Protein 7P6L (pdb70)

Sequence (1832 aa):
ETVPIPGPPGLPLVGNALAFDSELPLRTFQEFAEEYGEIYRLTLPTGTTLVVSSQALVHELCDDKRFKKPVAAALAEVRNGVNDGLFTAREEEPNWGIAHRILMPAFGPASIQGMFTEMHEIASQLALKWARHGPDTPIFVTDDFTRLTLDTLALCTMNFRFNSYYHDELHPFINAMGNFLTESGARAMRPAITSIFHQAANRKYWEDIEVLRKTAQGVLDTRRKHPTNRKDLLSAMLDGVDAKTGQKLSDSSIIDNLITFLIAGHETTSGLLSFAFYLLIKHQDAYRKAQEEVDRVIGKGPIKVEHIKKLPYIAAVLRETLRLCPTIPIINRAAKQDEVIGGKYAVAKDQRLALLLAQSHLDPAVYGETAKQFIPERMLDENFERLNREYPDCWKPFGTGMRACIGRPFAWQEAVLVMAMLLQNFDFVLHDPYYELHYKQTLTTKPKDFYMRAILRDETVPIPGPPGLPLVGNALAFDSELPLRTFQEFAEEYGEIYRLTLPTGTTLVVSSQALVHELCDDKRFKKPVAAALAEVRNGVNDGLFTAREEEPNWGIAHRILMPAFGPASIQGMFTEMHEIASQLALKWARHGPDTPIFVTDDFTRLTLDTLALCTMNFRFNSYYHDELHPFINAMGNFLTESGARAMRPAITSIFHQAANRKYWEDIEVLRKTAQGVLDTRRKHPTNRKDLLSAMLDGVDAKTGQKLSDSSIIDNLITFLIAGHETTSGLLSFAFYLLIKHQDAYRKAQEEVDRVIGKGPIKVEHIKKLPYIAAVLRETLRLCPTIPIINRAAKQDEVIGGKYAVAKDQRLALLLAQSHLDPAVYGETAKQFIPERMLDENFERLNREYPDCWKPFGTGMRACIGRPFAWQEAVLVMAMLLQNFDFVLHDPYYELHYKQTLTTKPKDFYMRAILRDETVPIPGPPGLPLVGNALAFDSELPLRTFQEFAEEYGEIYRLTLPTGTTLVVSSQALVHELCDDKRFKKPVAAALAEVRNGVNDGLFTAREEEPNWGIAHRILMPAFGPASIQGMFTEMHEIASQLALKWARHGPDTPIFVTDDFTRLTLDTLALCTMNFRFNSYYHDELHPFINAMGNFLTESGARAMRPAITSIFHQAANRKYWEDIEVLRKTAQGVLDTRRKHPTNRKDLLSAMLDGVDAKTGQKLSDSSIIDNLITFLIAGHETTSGLLSFAFYLLIKHQDAYRKAQEEVDRVIGKGPIKVEHIKKLPYIAAVLRETLRLCPTIPIINRAAKQDEVIGGKYAVAKDQRLALLLAQSHLDPAVYGETAKQFIPERMLDENFERLNREYPDCWKPFGTGMRACIGRPFAWQEAVLVMAMLLQNFDFVLHDPYYELHYKQTLTTKPKDFYMRAILRDETVPIPGPPGLPLVGNALAFDSELPLRTFQEFAEEYGEIYRLTLPTGTTLVVSSQALVHELCDDKRFKKPVAAALAEVRNGVNDGLFTAREEEPNWGIAHRILMPAFGPASIQGMFTEMHEIASQLALKWARHGPDTPIFVTDDFTRLTLDTLALCTMNFRFNSYYHDELHPFINAMGNFLTESGARAMRPAITSIFHQAANRKYWEDIEVLRKTAQGVLDTRRKHPTNRKDLLSAMLDGVDAKTGQKLSDSSIIDNLITFLIAGHETTSGLLSFAFYLLIKHQDAYRKAQEEVDRVIGKGPIKVEHIKKLPYIAAVLRETLRLCPTIPIINRAAKQDEVIGGKYAVAKDQRLALLLAQSHLDPAVYGETAKQFIPERMLDENFERLNREYPDCWKPFGTGMRACIGRPFAWQEAVLVMAMLLQNFDFVLHDPYYELHYKQTLTTKPKDFYMRAILRD

Secondary structure (DSSP, 8-state):
-PPPP-----BTTTBTGGGS-SS-HHHHHHHHHHHH-SEEEEEETTEEEEEE-SHHHHHHHT-TTTEE----HHHHHHHHHHTTSTTT--TTSHHHHHHHHHHGGGGSHHHHHHTHHHHHHHHHHHHHHHHHH-TTSPEEHHHHHHHHHHHHHHHHHH-----GGG-SSPPHHHHHHHHHHHHHHHHHHS-HHHHTT-HHHHHHHHHHHHHHHHHHHHHHHHHHHS--S---HHHHHHH---TTT-----HHHHHHHHHHHHHHTTHHHHHHHHHHHHHHHH-HHHHHHHHHHHHHHTTTS---GGGGGG-HHHHHHHHHHHHH--SS-EEEEEESSSEEETTTEEE-BT-EEEEEHHHHTT-HHHHGGGTTS--GGGGSHHHHHHHHHHSTTS--TT--GGGS-TTHHHHHHHHHHHHHHHHHHEEEEESSTT----EEEESEEEESS-EEEEEE--/-PPPP-----BTTTBTGGGS-SS-HHHHHHHHHHHH-SEEEEEETTEEEEEE-SHHHHHHHT-TTTEE----HHHHHHHHHHTTSTTT--TTSHHHHHHHHHHGGGGSHHHHHHTHHHHHHHHHHHHHHHHHH-TTSPEEHHHHHHHHHHHHHHHHHH-----GGG-SSPPHHHHHHHHHHHHHHHHHH--GGGGGG-HHHHHHHHHHHHHHHHHHHHHHHHHHHS--SS--HHHHHHH---TTT-----HHHHHHHHHHHHHHTTHHHHHHHHHHHHHHHH-HHHHHHHHHHHHHHTTTS---GGGGGG-HHHHHHHHHHHHH--SS-EEEEEESSSEEETTTEEE-BT-EEEEEHHHHTT-HHHH-TTTTS--GGGGSHHHHHHHHHHSTTS--TT--GGGS-TTHHHHHHHHHHHHHHHHHHEEEEESSTT----EEEESEEEESS-EEEEEE--/-PPPP-----BTTTBTGGGG-SS-HHHHHHHHHHHH-SEEEEEETTEEEEEE-SHHHHHHHT-TTTEE----HHHHHHHHHHTTSTTT--TTSHHHHHHHHHHGGGGSHHHHHHTHHHHHHHHHHHHHHHHHH-TTSPEEHHHHHHHHHHHHHHHHHH-----GGG-SSPPHHHHHHHHHHHHHHHHHH-SS--TTS-HHHHHHHHHHHHHHHHHHHHHHHHHHHS--S---HHHHHHH---TTT-----HHHHHHHHHHHHHHTTHHHHHHHHHHHHHHHH-HHHHHHHHHHHHHHTTTS---GGGGGG-HHHHHHHHHHHHH--SS-EEEEEESSSEEETTTEEE-BT-EEEEEHHHHTT-HHHHGGGTTS--GGGGSHHHHHHHHHHSTTS--TT--GGGS-TTHHHHHHHHHHHHHHHHHHEEEEESSTT----EEEESEEEESS-EEEEEE--/-PPPP-----BTTTBTGGGS-SS-HHHHHHHHHHHH-SEEEEEETTEEEEEE-SHHHHHHHT-TTTEE----HHHHHHHHHHTTSTTT--TTSHHHHHHHHHHGGGGSHHHHHHTHHHHHHHHHHHHHHHHHH-TTSPEEHHHHHHHHHHHHHHHHHH-----GGG-SSPPHHHHHHHHHHHHHHHHHHS-GGGGGGGHHHHHHHHHHHHHHHHHHHHHHHHHHHS--S---HHHHHHH---TTT-----HHHHHHHHHHHHHHTTHHHHHHHHHHHHHHHH-HHHHHHHHHHHHHHTTTS---GGGGGG-HHHHHHHHHHHHH--SS-EEEEEESSSEEETTTEEE-BT-EEEEEHHHHTT-HHHHGGGTTS--GGGGSHHHHHHHHHHSTTS--TT--GGGS-TTHHHHHHHHHHHHHHHHHHEEEEESSTT----EEEESEEEESS-EEEEEE--

Organism: Thermothelomyces thermophilus (strain ATCC 42464 / BCRC 31852 / DSM 1799) (NCBI:txid573729)

InterPro domains:
  IPR001128 Cytochrome P450 [PF00067] (12-442)
  IPR001128 Cytochrome P450 [PR00385] (270-287)
  IPR001128 Cytochrome P450 [PR00385] (322-333)
  IPR001128 Cytochrome P450 [PR00385] (402-411)
  IPR001128 Cytochrome P450 [PR00385] (411-422)
  IPR001433 Oxidoreductase FAD/NAD(P)-binding [PF00175] (932-1042)
  IPR002401 Cytochrome P450, E-class, group I [PR00463] (39-58)
  IPR002401 Cytochrome P450, E-class, group I [PR00463] (259-276)
  IPR002401 Cytochrome P450, E-class, group I [PR00463] (279-305)
  IPR002401 Cytochrome P450, E-class, group I [PR00463] (321-339)
  IPR002401 Cytochrome P450, E-class, group I [PR00463] (401-411)
  IPR002401 Cytochrome P450, E-class, group I [PR00463] (411-434)
  IPR003097 Sulfite reductase [NADPH] flavoprotein alpha-component-like, FAD-binding [PF00667] (712-895)
  IPR008254 Flavodoxin/nitric oxide synthase [PF00258] (510-644)
  IPR008254 Flavodoxin/nitric oxide synthase [PS50902] (508-649)
  IPR017927 FAD-binding domain, ferredoxin reductase-type [PS51384] (689-919)
  IPR017938 Riboflavin synthase-like beta-barrel [SSF63380] (672-913)
  IPR017972 Cytochrome P450, conserved site [PS00086] (404-413)
  IPR023173 NADPH-cytochrome p450 reductase, FAD-binding, alpha-helical domain superfamily [G3DSA:1.20.990.10] (733-852)
  IPR023206 Bifunctional cytochrome P450/NADPH--cytochrome P450 reductase [PIRSF000209] (6-1080)

Foldseek 3Di:
DADDAAADAQDPQQWCLVQADLFCSLVSLVVRCVVRHQWHWTQFQQGIEIEGQALQQLQVLLPPVWKDFACAALSCLLCVQQPCACQRNGPPRVNVVFLCQLQLVCLPPVNLLVLLVLLLVLLVLLVCLQVVVAFLDKDPLLLSLLQSQLQSLCCSALVDGPVQSVDPDGDLLVVLLLLLLSVSNVVSSDGPVRPVVCVVSVVSNVVSSVSLLVVLVVSLVCCVVPPDPDDHSLCSQVPNADPVPRDGDDVSNSSSNSSVCSCVRRQQLSQLLQQLVVQCQVVVVLVVVQLVQLCVQVNLHDDHLVCLVVRQSLVLSSQLSCLQALQLQWGWMFTCAFDAGPNHHTGHGRHTYIHRSNRLSQNCVQQNPCSNPRDSVCCGPVNVVVSCVVRNPSGQSQHHDSSGHSCVSNSSSSSSSSSSVLSNFWDKHWPDNPDDFDWGCSSGIHTDPTIMGTHTDD/DFDDAAADAQDPLAWCLVQADLFCSLVSLVVRCVVRHQWHWTQFQQGIEIEGQALQQLQVLLPPVWKDFACGALSCLLCVQQPCACQRNGPPPVNVVFLCQLQLVCLPPVNLLVLLVLLLVLLVLLLCLQVVVAFLDKDPLLLSLLQSQLQSLCCSALVDGPVQSVDPDGDLLVVLLLLLLSVSNVVRSPRPVCVVVCVVSVVSNVVSSVSLLVVLVVSLVCCVVPPDPDDHSLCSQVPNADPVPRDHDDVSNSSSNSSVCSCVRRNQLSQLLQQLVVQCQVVVVLVVVQLVQLCVQVNLHDDHLVCLVVRQSLVLSSQLSCLQALQLQWGWMFTCAFDAGPNHHTGHGSHTYIHRSNRLSLNCVQQNPCSNPRDSVCCGPVNVVVSCVVRNPSGQSQHHDSSGHSCVSSSSSSSSSSSSVQSNFWDKHWSDVPDDFDWGDSSGIHTDPTIMGTHTDD/DFDDAAFDAQDPLAWCLCLCVDLCSLVSLVVRCVVRHQWHWTQFQQGIEIEGQALQQLVVLLPPVWKDFLCTALSCLLCVQQPCACQRNDPPPVNVVFLLQLQLVCLPPVNLLVLLVLLLVLLVLLVCLQVVVAFLDWDPLLLSQLQSQLQSLCCSALVDGPVQSVDPDGPLLVVLLLLLLQVSNVCRSPRPNVCVVVVVSVVSNVVSSVVLLVVLVVSLVVCVVPPDPDDHSLCSQVPPADPPPRDGDDVSNSSSHSSVCSCVRRNQLSQLLQQLVVQCQVVVVLVVVQLVLLCVQQNLHDDHLVCLVVRQSLVLSSQLSCLQALQLQWGWMFTCAFDAGPNHHTGHGRHIYIHRSNNLSLHCVQQNPCSNPRDSVCCGPVNVVVSCVVRNPSGQSQHHDSSGHSCVSSSSSSSSSSSSVLSNFWDKHWSPNPDDFDWRCSSGIHTDPTIMGTHTDD/DFDDAAADAQDPLAWCLVQADLFCSLVSLVVRCVVRHQWHWTQFQQGIEIEGQALQQLQVLLPPVWKDFAQGALSCLLCVQQPCACQRNGPPPVNVVFLCQLQLVCLPPVNLLVLLVLLLVLLVLLVCLQVVVAFLDKDQLLLSQLQSQLQSLCCSALVDGPVQSVDPDGDLLVVLLLLLLSVSNVVRSPRPVCVVVCVVSVVSNVVSSVVLLVVLVVSLVVCVVPPDPDDHSLCSQVPNADPVVRDGQDVSNSSSHSSVCSCVRRNQLSQLLQQLVVQCQVVVVLVVVQLVQLCVQVNLHDDHLVCLVVRQSLVLSSQLSCLQALQLQWGWMATCAFDQGPNRHTGHGSHIYIHRSNNLSLHCVQQNPCSNPRDSVCCGPVNVVVSCVVSNPSGQSQHHDSSGNSCVSSSSSSSSSSSSVLSNFWDKHWSDVPDDFDWGCSSGIHTDSTIMGTHTDD

Structure (mmCIF, N/CA/C/O backbone):
data_7P6L
#
_entry.id   7P6L
#
_cell.length_a   171.490
_cell.length_b   171.490
_cell.length_c   175.647
_cell.angle_alpha   90.000
_cell.angle_beta   90.000
_cell.angle_gamma   90.000
#
_symmetry.space_group_name_H-M   'P 42 21 2'
#
loop_
_entity.id
_entity.type
_entity.pdbx_description
1 polymer 'Bifunctional cytochrome P450/NADPH--P450 reductase'
2 non-polymer 'PROTOPORPHYRIN IX CONTAINING FE'
3 non-polymer 'LAURIC ACID'
4 water water
#
loop_
_atom_site.group_PDB
_atom_site.id
_atom_site.type_symbol
_atom_site.label_atom_id
_atom_site.label_alt_id
_atom_site.label_comp_id
_atom_site.label_asym_id
_atom_site.label_entity_id
_atom_site.label_seq_id
_atom_site.pdbx_PDB_ins_code
_atom_site.Cartn_x
_atom_site.Cartn_y
_atom_site.Cartn_z
_atom_site.occupancy
_atom_site.B_iso_or_equiv
_atom_site.auth_seq_id
_atom_site.auth_comp_id
_atom_site.auth_asym_id
_atom_site.auth_atom_id
_atom_site.pdbx_PDB_model_num
ATOM 1 N N . GLU A 1 7 ? -8.304 -68.289 40.268 1.00 145.72 7 GLU B N 1
ATOM 2 C CA . GLU A 1 7 ? -8.529 -68.132 38.798 1.00 145.83 7 GLU B CA 1
ATOM 3 C C . GLU A 1 7 ? -7.184 -68.209 38.025 1.00 143.83 7 GLU B C 1
ATOM 4 O O . GLU A 1 7 ? -7.070 -69.157 37.187 1.00 136.07 7 GLU B O 1
ATOM 10 N N . THR A 1 8 ? -6.225 -67.284 38.227 1.00 136.67 8 THR B N 1
ATOM 11 C CA . THR A 1 8 ? -5.217 -66.934 37.181 1.00 125.01 8 THR B CA 1
ATOM 12 C C . THR A 1 8 ? -3.967 -67.835 37.245 1.00 119.31 8 THR B C 1
ATOM 13 O O . THR A 1 8 ? -3.441 -68.071 38.318 1.00 122.25 8 THR B O 1
ATOM 17 N N . VAL A 1 9 ? -3.561 -68.326 36.068 1.00 119.90 9 VAL B N 1
ATOM 18 C CA . VAL A 1 9 ? -2.366 -69.162 35.722 1.00 121.74 9 VAL B CA 1
ATOM 19 C C . VAL A 1 9 ? -1.193 -68.245 35.366 1.00 112.79 9 VAL B C 1
ATOM 20 O O . VAL A 1 9 ? -1.380 -67.277 34.619 1.00 108.04 9 VAL B O 1
ATOM 24 N N . PRO A 1 10 ? 0.068 -68.541 35.778 1.00 106.81 10 PRO B N 1
ATOM 25 C CA . PRO A 1 10 ? 1.198 -67.681 35.429 1.00 102.66 10 PRO B CA 1
ATOM 26 C C . PRO A 1 10 ? 1.521 -67.795 33.931 1.00 101.71 10 PRO B C 1
ATOM 27 O O . PRO A 1 10 ? 1.503 -68.902 33.376 1.00 103.21 10 PRO B O 1
ATOM 31 N N . ILE A 1 11 ? 1.813 -66.648 33.324 1.00 96.25 11 ILE B N 1
ATOM 32 C CA . ILE A 1 11 ? 2.201 -66.495 31.891 1.00 92.09 11 ILE B CA 1
ATOM 33 C C . ILE A 1 11 ? 3.666 -66.889 31.710 1.00 88.07 11 ILE B C 1
ATOM 34 O O . ILE A 1 11 ? 4.531 -66.240 32.275 1.00 86.14 11 ILE B O 1
ATOM 39 N N . PRO A 1 12 ? 4.026 -67.877 30.855 1.00 88.86 12 PRO B N 1
ATOM 40 C CA . PRO A 1 12 ? 5.434 -68.234 30.677 1.00 88.63 12 PRO B CA 1
ATOM 41 C C . PRO A 1 12 ? 6.182 -67.179 29.830 1.00 89.47 12 PRO B C 1
ATOM 42 O O . PRO A 1 12 ? 5.596 -66.175 29.396 1.00 88.45 12 PRO B O 1
ATOM 46 N N . GLY A 1 13 ? 7.477 -67.405 29.600 1.00 88.43 13 GLY B N 1
ATOM 47 C CA . GLY A 1 13 ? 8.299 -66.476 28.801 1.00 87.80 13 GLY B CA 1
ATOM 48 C C . GLY A 1 13 ? 9.771 -66.826 28.907 1.00 87.42 13 GLY B C 1
ATOM 49 O O . GLY A 1 13 ? 10.178 -67.494 29.852 1.00 90.95 13 GLY B O 1
ATOM 50 N N . PRO A 1 14 ? 10.614 -66.367 27.954 1.00 87.73 14 PRO B N 1
ATOM 51 C CA . PRO A 1 14 ? 12.054 -66.605 28.020 1.00 89.76 14 PRO B CA 1
ATOM 52 C C . PRO A 1 14 ? 12.598 -65.896 29.252 1.00 92.43 14 PRO B C 1
ATOM 53 O O . PRO A 1 14 ? 12.164 -64.785 29.567 1.00 90.87 14 PRO B O 1
ATOM 57 N N . PRO A 1 15 ? 13.524 -66.525 30.007 1.00 95.53 15 PRO B N 1
ATOM 58 C CA . PRO A 1 15 ? 14.063 -65.890 31.201 1.00 96.89 15 PRO B CA 1
ATOM 59 C C . PRO A 1 15 ? 14.858 -64.659 30.736 1.00 94.99 15 PRO B C 1
ATOM 60 O O . PRO A 1 15 ? 15.548 -64.734 29.698 1.00 95.62 15 PRO B O 1
ATOM 64 N N . GLY A 1 16 ? 14.699 -63.546 31.455 1.00 95.07 16 GLY B N 1
ATOM 65 C CA . GLY A 1 16 ? 15.383 -62.271 31.158 1.00 99.14 16 GLY B CA 1
ATOM 66 C C . GLY A 1 16 ? 16.798 -62.267 31.715 1.00 100.73 16 GLY B C 1
ATOM 67 O O . GLY A 1 16 ? 17.240 -63.299 32.276 1.00 103.71 16 GLY B O 1
ATOM 68 N N . LEU A 1 17 ? 17.507 -61.153 31.560 1.00 100.15 17 LEU B N 1
ATOM 69 C CA . LEU A 1 17 ? 18.792 -60.914 32.263 1.00 97.73 17 LEU B CA 1
ATOM 70 C C . LEU A 1 17 ? 18.622 -59.647 33.086 1.00 94.67 17 LEU B C 1
ATOM 71 O O . LEU A 1 17 ? 17.741 -58.822 32.827 1.00 89.75 17 LEU B O 1
ATOM 76 N N . PRO A 1 18 ? 19.459 -59.464 34.129 1.00 97.63 18 PRO B N 1
ATOM 77 C CA . PRO A 1 18 ? 19.497 -58.206 34.865 1.00 96.73 18 PRO B CA 1
ATOM 78 C C . PRO A 1 18 ? 19.739 -57.067 33.863 1.00 96.86 18 PRO B C 1
ATOM 79 O O . PRO A 1 18 ? 20.461 -57.283 32.909 1.00 93.23 18 PRO B O 1
ATOM 83 N N . LEU A 1 19 ? 19.070 -55.928 34.057 1.00 94.39 19 LEU B N 1
ATOM 84 C CA . LEU A 1 19 ? 19.357 -54.654 33.354 1.00 91.67 19 LEU B CA 1
ATOM 85 C C . LEU A 1 19 ? 18.798 -54.647 31.928 1.00 88.76 19 LEU B C 1
ATOM 86 O O . LEU A 1 19 ? 18.483 -53.558 31.434 1.00 92.47 19 LEU B O 1
ATOM 91 N N . VAL A 1 20 ? 18.706 -55.787 31.255 1.00 86.72 20 VAL B N 1
ATOM 92 C CA . VAL A 1 20 ? 18.349 -55.809 29.806 1.00 83.28 20 VAL B CA 1
ATOM 93 C C . VAL A 1 20 ? 17.082 -56.628 29.568 1.00 83.08 20 VAL B C 1
ATOM 94 O O . VAL A 1 20 ? 16.542 -56.504 28.448 1.00 89.32 20 VAL B O 1
ATOM 98 N N . GLY A 1 21 ? 16.621 -57.431 30.526 1.00 80.64 21 GLY B N 1
ATOM 99 C CA . GLY A 1 21 ? 15.444 -58.287 30.322 1.00 83.36 21 GLY B CA 1
ATOM 100 C C . GLY A 1 21 ? 15.663 -59.192 29.122 1.00 85.62 21 GLY B C 1
ATOM 101 O O . GLY A 1 21 ? 16.710 -59.840 29.081 1.00 91.04 21 GLY B O 1
ATOM 102 N N . ASN A 1 22 ? 14.741 -59.213 28.168 1.00 82.74 22 ASN B N 1
ATOM 103 C CA . ASN A 1 22 ? 14.888 -60.058 26.962 1.00 84.49 22 ASN B CA 1
ATOM 104 C C . ASN A 1 22 ? 15.199 -59.172 25.766 1.00 84.55 22 ASN B C 1
ATOM 105 O O . ASN A 1 22 ? 14.989 -59.627 24.657 1.00 79.44 22 ASN B O 1
ATOM 110 N N . ALA A 1 23 ? 15.581 -57.916 25.969 1.00 89.21 23 ALA B N 1
ATOM 111 C CA . ALA A 1 23 ? 15.691 -56.918 24.869 1.00 85.95 23 ALA B CA 1
ATOM 112 C C . ALA A 1 23 ? 16.726 -57.422 23.845 1.00 84.74 23 ALA B C 1
ATOM 113 O O . ALA A 1 23 ? 16.475 -57.452 22.657 1.00 86.91 23 ALA B O 1
ATOM 115 N N . LEU A 1 24 ? 17.860 -57.908 24.316 1.00 89.43 24 LEU B N 1
ATOM 116 C CA . LEU A 1 24 ? 19.023 -58.262 23.459 1.00 88.70 24 LEU B CA 1
ATOM 117 C C . LEU A 1 24 ? 18.798 -59.596 22.718 1.00 85.59 24 LEU B C 1
ATOM 118 O O . LEU A 1 24 ? 19.619 -59.917 21.858 1.00 88.52 24 LEU B O 1
ATOM 123 N N . ALA A 1 25 ? 17.724 -60.340 22.978 1.00 79.38 25 ALA B N 1
ATOM 124 C CA . ALA A 1 25 ? 17.311 -61.524 22.187 1.00 76.92 25 ALA B CA 1
ATOM 125 C C . ALA A 1 25 ? 16.819 -61.118 20.785 1.00 77.38 25 ALA B C 1
ATOM 126 O O . ALA A 1 25 ? 16.761 -62.017 19.899 1.00 72.03 25 ALA B O 1
ATOM 128 N N . PHE A 1 26 ? 16.429 -59.858 20.573 1.00 78.68 26 PHE B N 1
ATOM 129 C CA . PHE A 1 26 ? 15.790 -59.437 19.305 1.00 77.37 26 PHE B CA 1
ATOM 130 C C . PHE A 1 26 ? 16.877 -59.242 18.244 1.00 83.02 26 PHE B C 1
ATOM 131 O O . PHE A 1 26 ? 17.898 -58.537 18.505 1.00 83.08 26 PHE B O 1
ATOM 139 N N . ASP A 1 27 ? 16.694 -59.932 17.102 1.00 87.25 27 ASP B N 1
ATOM 140 C CA . ASP A 1 27 ? 17.509 -59.768 15.868 1.00 88.07 27 ASP B CA 1
ATOM 141 C C . ASP A 1 27 ? 17.298 -58.315 15.430 1.00 89.13 27 ASP B C 1
ATOM 142 O O . ASP A 1 27 ? 16.125 -57.925 15.231 1.00 92.37 27 ASP B O 1
ATOM 147 N N . SER A 1 28 ? 18.361 -57.507 15.370 1.00 90.53 28 SER B N 1
ATOM 148 C CA . SER A 1 28 ? 18.286 -56.077 14.977 1.00 95.76 28 SER B CA 1
ATOM 149 C C . SER A 1 28 ? 17.495 -55.901 13.663 1.00 92.20 28 SER B C 1
ATOM 150 O O . SER A 1 28 ? 16.656 -54.946 13.579 1.00 94.34 28 SER B O 1
ATOM 153 N N . GLU A 1 29 ? 17.734 -56.812 12.704 1.00 86.13 29 GLU B N 1
ATOM 154 C CA . GLU A 1 29 ? 17.261 -56.696 11.286 1.00 90.02 29 GLU B CA 1
ATOM 155 C C . GLU A 1 29 ? 15.900 -57.366 11.075 1.00 81.47 29 GLU B C 1
ATOM 156 O O . GLU A 1 29 ? 15.211 -56.957 10.150 1.00 82.78 29 GLU B O 1
ATOM 162 N N . LEU A 1 30 ? 15.563 -58.388 11.851 1.00 85.01 30 LEU B N 1
ATOM 163 C CA . LEU A 1 30 ? 14.267 -59.082 11.681 1.00 80.90 30 LEU B CA 1
ATOM 164 C C . LEU A 1 30 ? 13.674 -59.429 13.034 1.00 75.77 30 LEU B C 1
ATOM 165 O O . LEU A 1 30 ? 13.489 -60.592 13.340 1.00 73.59 30 LEU B O 1
ATOM 170 N N . PRO A 1 31 ? 13.310 -58.434 13.857 1.00 76.35 31 PRO B N 1
ATOM 171 C CA . PRO A 1 31 ? 12.714 -58.696 15.169 1.00 83.08 31 PRO B CA 1
ATOM 172 C C . PRO A 1 31 ? 11.449 -59.570 15.109 1.00 80.22 31 PRO B C 1
ATOM 173 O O . PRO A 1 31 ? 11.163 -60.260 16.087 1.00 81.79 31 PRO B O 1
ATOM 177 N N . LEU A 1 32 ? 10.731 -59.572 13.985 1.00 74.51 32 LEU B N 1
ATOM 178 C CA . LEU A 1 32 ? 9.501 -60.399 13.863 1.00 71.21 32 LEU B CA 1
ATOM 179 C C . LEU A 1 32 ? 9.834 -61.873 14.098 1.00 67.99 32 LEU B C 1
ATOM 180 O O . LEU A 1 32 ? 9.033 -62.553 14.747 1.00 66.11 32 LEU B O 1
ATOM 185 N N . ARG A 1 33 ? 10.969 -62.346 13.578 1.00 70.10 33 ARG B N 1
ATOM 186 C CA . ARG A 1 33 ? 11.449 -63.750 13.737 1.00 71.94 33 ARG B CA 1
ATOM 187 C C . ARG A 1 33 ? 11.502 -64.072 15.237 1.00 73.83 33 ARG B C 1
ATOM 188 O O . ARG A 1 33 ? 10.987 -65.119 15.642 1.00 72.89 33 ARG B O 1
ATOM 196 N N . THR A 1 34 ? 12.125 -63.197 16.037 1.00 72.24 34 THR B N 1
ATOM 197 C CA . THR A 1 34 ? 12.333 -63.432 17.479 1.00 72.69 34 THR B CA 1
ATOM 198 C C . THR A 1 34 ? 10.944 -63.614 18.089 1.00 68.54 34 THR B C 1
ATOM 199 O O . THR A 1 34 ? 10.742 -64.627 18.803 1.00 67.96 34 THR B O 1
ATOM 203 N N . PHE A 1 35 ? 10.013 -62.709 17.767 1.00 65.47 35 PHE B N 1
ATOM 204 C CA . PHE A 1 35 ? 8.632 -62.716 18.299 1.00 69.63 35 PHE B CA 1
ATOM 205 C C . PHE A 1 35 ? 8.000 -64.079 18.004 1.00 75.58 35 PHE B C 1
ATOM 206 O O . PHE A 1 35 ? 7.374 -64.665 18.903 1.00 79.44 35 PHE B O 1
ATOM 214 N N . GLN A 1 36 ? 8.166 -64.590 16.776 1.00 80.15 36 GLN B N 1
ATOM 215 C CA . GLN A 1 36 ? 7.450 -65.813 16.315 1.00 74.90 36 GLN B CA 1
ATOM 216 C C . GLN A 1 36 ? 8.139 -67.072 16.848 1.00 74.47 36 GLN B C 1
ATOM 217 O O . GLN A 1 36 ? 7.420 -68.039 17.094 1.00 76.83 36 GLN B O 1
ATOM 223 N N . GLU A 1 37 ? 9.464 -67.068 17.028 1.00 70.72 37 GLU B N 1
ATOM 224 C CA . GLU A 1 37 ? 10.182 -68.226 17.603 1.00 74.52 37 GLU B CA 1
ATOM 225 C C . GLU A 1 37 ? 9.749 -68.395 19.070 1.00 78.48 37 GLU B C 1
ATOM 226 O O . GLU A 1 37 ? 9.519 -69.528 19.489 1.00 80.70 37 GLU B O 1
ATOM 232 N N . PHE A 1 38 ? 9.642 -67.301 19.824 1.00 78.05 38 PHE B N 1
ATOM 233 C CA . PHE A 1 38 ? 9.153 -67.317 21.223 1.00 82.76 38 PHE B CA 1
ATOM 234 C C . PHE A 1 38 ? 7.707 -67.823 21.247 1.00 85.53 38 PHE B C 1
ATOM 235 O O . PHE A 1 38 ? 7.379 -68.565 22.176 1.00 82.87 38 PHE B O 1
ATOM 243 N N . ALA A 1 39 ? 6.885 -67.480 20.247 1.00 85.62 39 ALA B N 1
ATOM 244 C CA . ALA A 1 39 ? 5.467 -67.915 20.159 1.00 82.45 39 ALA B CA 1
ATOM 245 C C . ALA A 1 39 ? 5.409 -69.415 19.874 1.00 78.42 39 ALA B C 1
ATOM 246 O O . ALA A 1 39 ? 4.516 -70.077 20.389 1.00 80.26 39 ALA B O 1
ATOM 248 N N . GLU A 1 40 ? 6.318 -69.922 19.056 1.00 81.84 40 GLU B N 1
ATOM 249 C CA . GLU A 1 40 ? 6.440 -71.373 18.749 1.00 82.12 40 GLU B CA 1
ATOM 250 C C . GLU A 1 40 ? 6.818 -72.069 20.054 1.00 79.87 40 GLU B C 1
ATOM 251 O O . GLU A 1 40 ? 6.303 -73.155 20.297 1.00 80.39 40 GLU B O 1
ATOM 257 N N . GLU A 1 41 ? 7.655 -71.444 20.876 1.00 80.97 41 GLU B N 1
ATOM 258 C CA . GLU A 1 41 ? 8.262 -72.119 22.041 1.00 87.52 41 GLU B CA 1
ATOM 259 C C . GLU A 1 41 ? 7.327 -72.088 23.256 1.00 81.48 41 GLU B C 1
ATOM 260 O O . GLU A 1 41 ? 7.302 -73.095 23.922 1.00 82.83 41 GLU B O 1
ATOM 266 N N . TYR A 1 42 ? 6.580 -71.010 23.519 1.00 76.44 42 TYR B N 1
ATOM 267 C CA . TYR A 1 42 ? 5.817 -70.819 24.783 1.00 82.91 42 TYR B CA 1
ATOM 268 C C . TYR A 1 42 ? 4.301 -70.829 24.536 1.00 80.77 42 TYR B C 1
ATOM 269 O O . TYR A 1 42 ? 3.549 -70.895 25.541 1.00 83.96 42 TYR B O 1
ATOM 278 N N . GLY A 1 43 ? 3.860 -70.712 23.278 1.00 76.87 43 GLY B N 1
ATOM 279 C CA . GLY A 1 43 ? 2.448 -70.876 22.865 1.00 72.95 43 GLY B CA 1
ATOM 280 C C . GLY A 1 43 ? 1.667 -69.565 22.797 1.00 70.80 43 GLY B C 1
ATOM 281 O O . GLY A 1 43 ? 2.257 -68.487 22.439 1.00 72.02 43 GLY B O 1
ATOM 282 N N . GLU A 1 44 ? 0.379 -69.637 23.141 1.00 70.65 44 GLU B N 1
ATOM 283 C CA . GLU A 1 44 ? -0.630 -68.590 22.834 1.00 76.13 44 GLU B CA 1
ATOM 284 C C . GLU A 1 44 ? -0.305 -67.274 23.546 1.00 81.64 44 GLU B C 1
ATOM 285 O O . GLU A 1 44 ? -0.753 -66.222 23.052 1.00 81.36 44 GLU B O 1
ATOM 291 N N . ILE A 1 45 ? 0.398 -67.308 24.685 1.00 86.09 45 ILE B N 1
ATOM 292 C CA . ILE A 1 45 ? 0.766 -66.059 25.404 1.00 86.27 45 ILE B CA 1
ATOM 293 C C . ILE A 1 45 ? 2.110 -66.278 26.106 1.00 85.90 45 ILE B C 1
ATOM 294 O O . ILE A 1 45 ? 2.331 -67.383 26.650 1.00 83.01 45 ILE B O 1
ATOM 299 N N . TYR A 1 46 ? 2.986 -65.265 26.040 1.00 88.77 46 TYR B N 1
ATOM 300 C CA . TYR A 1 46 ? 4.278 -65.217 26.773 1.00 86.16 46 TYR B CA 1
ATOM 301 C C . TYR A 1 46 ? 4.622 -63.758 27.142 1.00 84.32 46 TYR B C 1
ATOM 302 O O . TYR A 1 46 ? 4.036 -62.796 26.622 1.00 78.31 46 TYR B O 1
ATOM 311 N N . ARG A 1 47 ? 5.537 -63.615 28.098 1.00 85.72 47 ARG B N 1
ATOM 312 C CA . ARG A 1 47 ? 5.959 -62.314 28.679 1.00 84.49 47 ARG B CA 1
ATOM 313 C C . ARG A 1 47 ? 7.328 -61.954 28.087 1.00 78.83 47 ARG B C 1
ATOM 314 O O . ARG A 1 47 ? 8.187 -62.873 27.905 1.00 76.59 47 ARG B O 1
ATOM 322 N N . LEU A 1 48 ? 7.548 -60.669 27.839 1.00 76.37 48 LEU B N 1
ATOM 323 C CA . LEU A 1 48 ? 8.895 -60.100 27.580 1.00 78.20 48 LEU B CA 1
ATOM 324 C C . LEU A 1 48 ? 9.111 -58.928 28.533 1.00 77.97 48 LEU B C 1
ATOM 325 O O . LEU A 1 48 ? 8.154 -58.185 28.753 1.00 79.33 48 LEU B O 1
ATOM 330 N N . THR A 1 49 ? 10.311 -58.810 29.087 1.00 76.32 49 THR B N 1
ATOM 331 C CA . THR A 1 49 ? 10.781 -57.613 29.811 1.00 76.05 49 THR B CA 1
ATOM 332 C C . THR A 1 49 ? 11.563 -56.766 28.801 1.00 77.01 49 THR B C 1
ATOM 333 O O . THR A 1 49 ? 12.674 -57.204 28.397 1.00 75.00 49 THR B O 1
ATOM 337 N N . LEU A 1 50 ? 10.982 -55.651 28.359 1.00 78.92 50 LEU B N 1
ATOM 338 C CA . LEU A 1 50 ? 11.648 -54.747 27.390 1.00 83.64 50 LEU B CA 1
ATOM 339 C C . LEU A 1 50 ? 11.831 -53.393 28.068 1.00 81.49 50 LEU B C 1
ATOM 340 O O . LEU A 1 50 ? 11.389 -53.185 29.175 1.00 81.96 50 LEU B O 1
ATOM 345 N N . PRO A 1 51 ? 12.534 -52.440 27.439 1.00 83.66 51 PRO B N 1
ATOM 346 C CA . PRO A 1 51 ? 12.784 -51.154 28.077 1.00 85.59 51 PRO B CA 1
ATOM 347 C C . PRO A 1 51 ? 11.527 -50.308 28.319 1.00 86.14 51 PRO B C 1
ATOM 348 O O . PRO A 1 51 ? 11.571 -49.529 29.222 1.00 92.44 51 PRO B O 1
ATOM 352 N N . THR A 1 52 ? 10.455 -50.470 27.542 1.00 89.51 52 THR B N 1
ATOM 353 C CA . THR A 1 52 ? 9.217 -49.648 27.677 1.00 90.99 52 THR B CA 1
ATOM 354 C C . THR A 1 52 ? 8.257 -50.279 28.703 1.00 94.08 52 THR B C 1
ATOM 355 O O . THR A 1 52 ? 7.243 -49.661 28.960 1.00 99.06 52 THR B O 1
ATOM 359 N N . GLY A 1 53 ? 8.579 -51.451 29.291 1.00 95.55 53 GLY B N 1
ATOM 360 C CA . GLY A 1 53 ? 7.740 -52.196 30.258 1.00 89.62 53 GLY B CA 1
ATOM 361 C C . GLY A 1 53 ? 7.642 -53.687 29.914 1.00 91.31 53 GLY B C 1
ATOM 362 O O . GLY A 1 53 ? 8.200 -54.126 28.850 1.00 100.77 53 GLY B O 1
ATOM 363 N N . THR A 1 54 ? 6.928 -54.458 30.741 1.00 90.09 54 THR B N 1
ATOM 364 C CA . THR A 1 54 ? 6.566 -55.882 30.490 1.00 88.64 54 THR B CA 1
ATOM 365 C C . THR A 1 54 ? 5.524 -55.959 29.351 1.00 90.40 54 THR B C 1
ATOM 366 O O . THR A 1 54 ? 4.392 -55.485 29.530 1.00 86.06 54 THR B O 1
ATOM 370 N N . THR A 1 55 ? 5.902 -56.550 28.215 1.00 89.70 55 THR B N 1
ATOM 371 C CA . THR A 1 55 ? 5.001 -56.823 27.070 1.00 87.65 55 THR B CA 1
ATOM 372 C C . THR A 1 55 ? 4.441 -58.238 27.205 1.00 86.31 55 THR B C 1
ATOM 373 O O . THR A 1 55 ? 5.193 -59.130 27.621 1.00 87.46 55 THR B O 1
ATOM 377 N N . LEU A 1 56 ? 3.173 -58.428 26.859 1.00 84.61 56 LEU B N 1
ATOM 378 C CA . LEU A 1 56 ? 2.572 -59.781 26.700 1.00 85.88 56 LEU B CA 1
ATOM 379 C C . LEU A 1 56 ? 2.284 -60.029 25.215 1.00 85.62 56 LEU B C 1
ATOM 380 O O . LEU A 1 56 ? 1.657 -59.154 24.545 1.00 77.62 56 LEU B O 1
ATOM 385 N N . VAL A 1 57 ? 2.723 -61.183 24.715 1.00 88.66 57 VAL B N 1
ATOM 386 C CA . VAL A 1 57 ? 2.653 -61.500 23.263 1.00 86.49 57 VAL B CA 1
ATOM 387 C C . VAL A 1 57 ? 1.665 -62.647 23.043 1.00 87.12 57 VAL B C 1
ATOM 388 O O . VAL A 1 57 ? 1.978 -63.822 23.363 1.00 92.63 57 VAL B O 1
ATOM 392 N N . VAL A 1 58 ? 0.552 -62.273 22.420 1.00 85.86 58 VAL B N 1
ATOM 393 C CA . VAL A 1 58 ? -0.632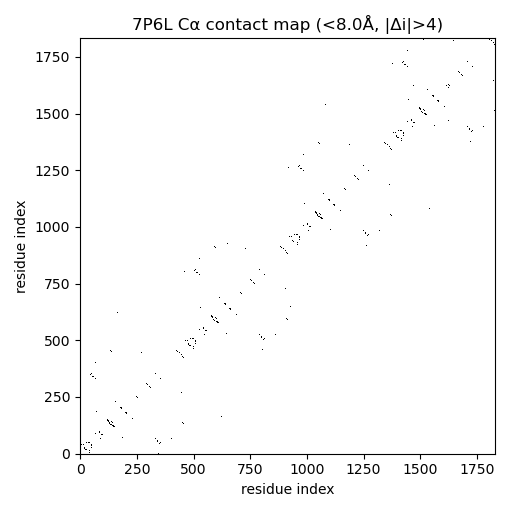 -63.120 22.141 1.00 86.37 58 VAL B CA 1
ATOM 394 C C . VAL A 1 58 ? -0.574 -63.584 20.674 1.00 87.36 58 VAL B C 1
ATOM 395 O O . VAL A 1 58 ? -0.415 -62.727 19.759 1.00 82.55 58 VAL B O 1
ATOM 399 N N . SER A 1 59 ? -0.688 -64.894 20.451 1.00 88.08 59 SER B N 1
ATOM 400 C CA . SER A 1 59 ? -0.369 -65.571 19.170 1.00 86.38 59 SER B CA 1
ATOM 401 C C . SER A 1 59 ? -1.569 -66.414 18.707 1.00 90.58 59 SER B C 1
ATOM 402 O O . SER A 1 59 ? -1.430 -67.061 17.686 1.00 96.54 59 SER B O 1
ATOM 405 N N . SER A 1 60 ? -2.712 -66.402 19.418 1.00 88.45 60 SER B N 1
ATOM 406 C CA . SER A 1 60 ? -3.889 -67.289 19.179 1.00 83.90 60 SER B CA 1
ATOM 407 C C . SER A 1 60 ? -5.143 -66.472 18.827 1.00 82.80 60 SER B C 1
ATOM 408 O O . SER A 1 60 ? -5.315 -65.350 19.348 1.00 79.07 60 SER B O 1
ATOM 411 N N . GLN A 1 61 ? -6.020 -67.041 18.004 1.00 82.50 61 GLN B N 1
ATOM 412 C CA . GLN A 1 61 ? -7.271 -66.382 17.569 1.00 82.99 61 GLN B CA 1
ATOM 413 C C . GLN A 1 61 ? -8.195 -66.177 18.771 1.00 84.05 61 GLN B C 1
ATOM 414 O O . GLN A 1 61 ? -8.855 -65.110 18.819 1.00 88.09 61 GLN B O 1
ATOM 420 N N . ALA A 1 62 ? -8.273 -67.158 19.678 1.00 83.70 62 ALA B N 1
ATOM 421 C CA . ALA A 1 62 ? -9.022 -67.037 20.959 1.00 85.64 62 ALA B CA 1
ATOM 422 C C . ALA A 1 62 ? -8.664 -65.705 21.639 1.00 84.46 62 ALA B C 1
ATOM 423 O O . ALA A 1 62 ? -9.566 -64.886 21.885 1.00 84.66 62 ALA B O 1
ATOM 425 N N . LEU A 1 63 ? -7.381 -65.485 21.912 1.00 80.34 63 LEU B N 1
ATOM 426 C CA . LEU A 1 63 ? -6.928 -64.301 22.682 1.00 81.98 63 LEU B CA 1
ATOM 427 C C . LEU A 1 63 ? -7.040 -63.026 21.830 1.00 81.70 63 LEU B C 1
ATOM 428 O O . LEU A 1 63 ? -7.533 -62.005 22.361 1.00 86.81 63 LEU B O 1
ATOM 433 N N . VAL A 1 64 ? -6.664 -63.075 20.546 1.00 82.72 64 VAL B N 1
ATOM 434 C CA . VAL A 1 64 ? -6.760 -61.898 19.628 1.00 77.69 64 VAL B CA 1
ATOM 435 C C . VAL A 1 64 ? -8.219 -61.421 19.599 1.00 80.22 64 VAL B C 1
ATOM 436 O O . VAL A 1 64 ? -8.438 -60.204 19.624 1.00 77.89 64 VAL B O 1
ATOM 440 N N . HIS A 1 65 ? -9.194 -62.331 19.568 1.00 82.72 65 HIS B N 1
ATOM 441 C CA . HIS A 1 65 ? -10.629 -61.948 19.448 1.00 85.69 65 HIS B CA 1
ATOM 442 C C . HIS A 1 65 ? -11.083 -61.200 20.705 1.00 88.98 65 HIS B C 1
ATOM 443 O O . HIS A 1 65 ? -11.780 -60.176 20.580 1.00 88.83 65 HIS B O 1
ATOM 450 N N . GLU A 1 66 ? -10.738 -61.729 21.878 1.00 91.91 66 GLU B N 1
ATOM 451 C CA . GLU A 1 66 ? -11.080 -61.096 23.178 1.00 90.99 66 GLU B CA 1
ATOM 452 C C . GLU A 1 66 ? -10.507 -59.673 23.169 1.00 87.76 66 GLU B C 1
ATOM 453 O O . GLU A 1 66 ? -11.280 -58.719 23.405 1.00 83.56 66 GLU B O 1
ATOM 459 N N . LEU A 1 67 ? -9.218 -59.557 22.813 1.00 83.06 67 LEU B N 1
ATOM 460 C CA . LEU A 1 67 ? -8.446 -58.292 22.839 1.00 84.56 67 LEU B CA 1
ATOM 461 C C . LEU A 1 67 ? -8.997 -57.290 21.814 1.00 86.92 67 LEU B C 1
ATOM 462 O O . LEU A 1 67 ? -8.684 -56.086 21.975 1.00 86.54 67 LEU B O 1
ATOM 467 N N . CYS A 1 68 ? -9.828 -57.728 20.854 1.00 84.60 68 CYS B N 1
ATOM 468 C CA . CYS A 1 68 ? -10.461 -56.838 19.838 1.00 86.75 68 CYS B CA 1
ATOM 469 C C . CYS A 1 68 ? -11.766 -56.235 20.361 1.00 85.81 68 CYS B C 1
ATOM 470 O O . CYS A 1 68 ? -12.446 -55.569 19.562 1.00 82.40 68 CYS B O 1
ATOM 473 N N . ASP A 1 69 ? -12.038 -56.370 21.664 1.00 91.48 69 ASP B N 1
ATOM 474 C CA . ASP A 1 69 ? -13.224 -55.796 22.362 1.00 91.21 69 ASP B CA 1
ATOM 475 C C . ASP A 1 69 ? -12.885 -54.342 22.740 1.00 89.90 69 ASP B C 1
ATOM 476 O O . ASP A 1 69 ? -12.120 -54.128 23.718 1.00 98.81 69 ASP B O 1
ATOM 481 N N . ASP A 1 70 ? -13.404 -53.377 21.982 1.00 88.85 70 ASP B N 1
ATOM 482 C CA . ASP A 1 70 ? -13.135 -51.933 22.198 1.00 91.71 70 ASP B CA 1
ATOM 483 C C . ASP A 1 70 ? -13.689 -51.511 23.570 1.00 102.34 70 ASP B C 1
ATOM 484 O O . ASP A 1 70 ? -13.224 -50.477 24.096 1.00 110.22 70 ASP B O 1
ATOM 489 N N . LYS A 1 71 ? -14.614 -52.269 24.172 1.00 105.17 71 LYS B N 1
ATOM 490 C CA . LYS A 1 71 ? -15.194 -51.880 25.487 1.00 106.95 71 LYS B CA 1
ATOM 491 C C . LYS A 1 71 ? -14.147 -52.111 26.580 1.00 101.22 71 LYS B C 1
ATOM 492 O O . LYS A 1 71 ? -14.065 -51.251 27.455 1.00 96.54 71 LYS B O 1
ATOM 498 N N . ARG A 1 72 ? -13.302 -53.141 26.448 1.00 97.91 72 ARG B N 1
ATOM 499 C CA . ARG A 1 72 ? -12.294 -53.553 27.468 1.00 95.42 72 ARG B CA 1
ATOM 500 C C . ARG A 1 72 ? -10.864 -53.140 27.072 1.00 92.03 72 ARG B C 1
ATOM 501 O O . ARG A 1 72 ? -10.051 -52.944 27.988 1.00 93.66 72 ARG B O 1
ATOM 509 N N . PHE A 1 73 ? -10.537 -52.984 25.784 1.00 91.96 73 PHE B N 1
ATOM 510 C CA . PHE A 1 73 ? -9.143 -52.700 25.333 1.00 90.97 73 PHE B CA 1
ATOM 511 C C . PHE A 1 73 ? -9.090 -51.535 24.329 1.00 88.92 73 PHE B C 1
ATOM 512 O O . PHE A 1 73 ? -10.124 -51.145 23.724 1.00 90.99 73 PHE B O 1
ATOM 520 N N . LYS A 1 74 ? -7.884 -50.981 24.141 1.00 84.29 74 LYS B N 1
ATOM 521 C CA . LYS A 1 74 ? -7.639 -49.850 23.215 1.00 84.85 74 LYS B CA 1
ATOM 522 C C . LYS A 1 74 ? -6.201 -49.893 22.687 1.00 86.39 74 LYS B C 1
ATOM 523 O O . LYS A 1 74 ? -5.317 -50.474 23.392 1.00 84.08 74 LYS B O 1
ATOM 529 N N . LYS A 1 75 ? -5.992 -49.313 21.491 1.00 81.49 75 LYS B N 1
ATOM 530 C CA . LYS A 1 75 ? -4.655 -48.987 20.953 1.00 82.52 75 LYS B CA 1
ATOM 531 C C . LYS A 1 75 ? -4.000 -48.001 21.903 1.00 87.82 75 LYS B C 1
ATOM 532 O O . LYS A 1 75 ? -4.556 -46.934 22.158 1.00 83.59 75 LYS B O 1
ATOM 538 N N . PRO A 1 76 ? -2.842 -48.364 22.501 1.00 89.30 76 PRO B N 1
ATOM 539 C CA . PRO A 1 76 ? -2.148 -47.483 23.425 1.00 87.64 76 PRO B CA 1
ATOM 540 C C . PRO A 1 76 ? -1.195 -46.486 22.760 1.00 88.05 76 PRO B C 1
ATOM 541 O O . PRO A 1 76 ? -0.933 -45.450 23.379 1.00 86.35 76 PRO B O 1
ATOM 545 N N . VAL A 1 77 ? -0.717 -46.798 21.543 1.00 88.05 77 VAL B N 1
ATOM 546 C CA . VAL A 1 77 ? 0.496 -46.141 20.949 1.00 84.67 77 VAL B CA 1
ATOM 547 C C . VAL A 1 77 ? 1.674 -46.383 21.906 1.00 85.84 77 VAL B C 1
ATOM 548 O O . VAL A 1 77 ? 2.045 -45.470 22.634 1.00 89.42 77 VAL B O 1
ATOM 552 N N . ALA A 1 78 ? 2.212 -47.598 21.907 1.00 86.89 78 ALA B N 1
ATOM 553 C CA . ALA A 1 78 ? 3.345 -48.025 22.751 1.00 88.00 78 ALA B CA 1
ATOM 554 C C . ALA A 1 78 ? 4.502 -48.476 21.855 1.00 89.15 78 ALA B C 1
ATOM 555 O O . ALA A 1 78 ? 4.327 -48.551 20.634 1.00 84.83 78 ALA B O 1
ATOM 557 N N . ALA A 1 79 ? 5.652 -48.763 22.465 1.00 92.51 79 ALA B N 1
ATOM 558 C CA . ALA A 1 79 ? 6.790 -49.447 21.827 1.00 83.98 79 ALA B CA 1
ATOM 559 C C . ALA A 1 79 ? 7.227 -48.620 20.613 1.00 83.90 79 ALA B C 1
ATOM 560 O O . ALA A 1 79 ? 7.480 -47.409 20.795 1.00 87.78 79 ALA B O 1
ATOM 562 N N . ALA A 1 80 ? 7.293 -49.224 19.425 1.00 83.04 80 ALA B N 1
ATOM 563 C CA . ALA A 1 80 ? 7.805 -48.579 18.192 1.00 77.88 80 ALA B CA 1
ATOM 564 C C . ALA A 1 80 ? 6.918 -47.376 17.833 1.00 73.24 80 ALA B C 1
ATOM 565 O O . ALA A 1 80 ? 7.459 -46.293 17.516 1.00 71.59 80 ALA B O 1
ATOM 567 N N . LEU A 1 81 ? 5.603 -47.538 17.918 1.00 72.84 81 LEU B N 1
ATOM 568 C CA . LEU A 1 81 ? 4.641 -46.493 17.501 1.00 77.90 81 LEU B CA 1
ATOM 569 C C . LEU A 1 81 ? 4.867 -45.247 18.340 1.00 81.91 81 LEU B C 1
ATOM 570 O O . LEU A 1 81 ? 4.788 -44.125 17.780 1.00 89.59 81 LEU B O 1
ATOM 575 N N . ALA A 1 82 ? 5.124 -45.441 19.630 1.00 78.79 82 ALA B N 1
ATOM 576 C CA . ALA A 1 82 ? 5.383 -44.328 20.561 1.00 80.07 82 ALA B CA 1
ATOM 577 C C . ALA A 1 82 ? 6.607 -43.559 20.062 1.00 78.58 82 ALA B C 1
ATOM 578 O O . ALA A 1 82 ? 6.567 -42.327 20.126 1.00 81.22 82 ALA B O 1
ATOM 580 N N . GLU A 1 83 ? 7.650 -44.254 19.598 1.00 75.70 83 GLU B N 1
ATOM 581 C CA . GLU A 1 83 ? 8.864 -43.605 19.032 1.00 80.40 83 GLU B CA 1
ATOM 582 C C . GLU A 1 83 ? 8.521 -42.938 17.686 1.00 82.59 83 GLU B C 1
ATOM 583 O O . GLU A 1 83 ? 9.009 -41.814 17.450 1.00 86.13 83 GLU B O 1
ATOM 589 N N . VAL A 1 84 ? 7.675 -43.566 16.859 1.00 82.87 84 VAL B N 1
ATOM 590 C CA . VAL A 1 84 ? 7.213 -42.980 15.562 1.00 80.96 84 VAL B CA 1
ATOM 591 C C . VAL A 1 84 ? 6.604 -41.586 15.822 1.00 80.74 84 VAL B C 1
ATOM 592 O O . VAL A 1 84 ? 6.720 -40.737 14.923 1.00 81.61 84 VAL B O 1
ATOM 596 N N . ARG A 1 85 ? 6.035 -41.312 17.000 1.00 78.79 85 ARG B N 1
ATOM 597 C CA . ARG A 1 85 ? 5.518 -39.948 17.342 1.00 79.48 85 ARG B CA 1
ATOM 598 C C . ARG A 1 85 ? 6.630 -38.893 17.220 1.00 79.41 85 ARG B C 1
ATOM 599 O O . ARG A 1 85 ? 6.306 -37.694 17.075 1.00 81.55 85 ARG B O 1
ATOM 607 N N . ASN A 1 86 ? 7.896 -39.286 17.310 1.00 77.47 86 ASN B N 1
ATOM 608 C CA . ASN A 1 86 ? 9.017 -38.337 17.120 1.00 80.07 86 ASN B CA 1
ATOM 609 C C . ASN A 1 86 ? 8.897 -37.636 15.772 1.00 83.65 86 ASN B C 1
ATOM 610 O O . ASN A 1 86 ? 9.316 -36.481 15.710 1.00 87.65 86 ASN B O 1
ATOM 615 N N . GLY A 1 87 ? 8.361 -38.321 14.749 1.00 84.56 87 GLY B N 1
ATOM 616 C CA . GLY A 1 87 ? 8.294 -37.842 13.355 1.00 83.16 87 GLY B CA 1
ATOM 617 C C . GLY A 1 87 ? 6.921 -37.289 12.997 1.00 84.55 87 GLY B C 1
ATOM 618 O O . GLY A 1 87 ? 6.866 -36.386 12.143 1.00 83.43 87 GLY B O 1
ATOM 619 N N . VAL A 1 88 ? 5.838 -37.831 13.571 1.00 84.19 88 VAL B N 1
ATOM 620 C CA . VAL A 1 88 ? 4.445 -37.477 13.159 1.00 83.63 88 VAL B CA 1
ATOM 621 C C . VAL A 1 88 ? 3.566 -37.119 14.365 1.00 90.87 88 VAL B C 1
ATOM 622 O O . VAL A 1 88 ? 2.374 -36.847 14.156 1.00 95.80 88 VAL B O 1
ATOM 626 N N . ASN A 1 89 ? 4.119 -37.064 15.580 1.00 91.64 89 ASN B N 1
ATOM 627 C CA . ASN A 1 89 ? 3.408 -36.546 16.774 1.00 87.65 89 ASN B CA 1
ATOM 628 C C . ASN A 1 89 ? 2.022 -37.194 16.915 1.00 87.17 89 ASN B C 1
ATOM 629 O O . ASN A 1 89 ? 1.975 -38.437 16.901 1.00 88.55 89 ASN B O 1
ATOM 634 N N . ASP A 1 90 ? 0.952 -36.387 17.060 1.00 87.06 90 ASP B N 1
ATOM 635 C CA . ASP A 1 90 ? -0.438 -36.872 17.300 1.00 90.45 90 ASP B CA 1
ATOM 636 C C . ASP A 1 90 ? -1.240 -36.775 15.989 1.00 93.64 90 ASP B C 1
ATOM 637 O O . ASP A 1 90 ? -2.450 -36.482 16.021 1.00 93.62 90 ASP B O 1
ATOM 642 N N . GLY A 1 91 ? -0.597 -37.093 14.863 1.00 94.64 91 GLY B N 1
ATOM 643 C CA . GLY A 1 91 ? -1.302 -37.376 13.599 1.00 88.40 91 GLY B CA 1
ATOM 644 C C . GLY A 1 91 ? -2.132 -38.632 13.773 1.00 88.06 91 GLY B C 1
ATOM 645 O O . GLY A 1 91 ? -2.036 -39.272 14.851 1.00 92.23 91 GLY B O 1
ATOM 646 N N . LEU A 1 92 ? -2.914 -38.988 12.765 1.00 81.34 92 LEU B N 1
ATOM 647 C CA . LEU A 1 92 ? -4.040 -39.935 12.909 1.00 79.72 92 LEU B CA 1
ATOM 648 C C . LEU A 1 92 ? -3.540 -41.298 13.430 1.00 81.82 92 LEU B C 1
ATOM 649 O O . LEU A 1 92 ? -4.266 -41.926 14.253 1.00 82.71 92 LEU B O 1
ATOM 654 N N . PHE A 1 93 ? -2.336 -41.725 13.024 1.00 81.93 93 PHE B N 1
ATOM 655 C CA . PHE A 1 93 ? -1.803 -43.091 13.301 1.00 81.96 93 PHE B CA 1
ATOM 656 C C . PHE A 1 93 ? -1.225 -43.199 14.723 1.00 81.21 93 PHE B C 1
ATOM 657 O O . PHE A 1 93 ? -1.215 -44.323 15.269 1.00 79.02 93 PHE B O 1
ATOM 665 N N . THR A 1 94 ? -0.727 -42.098 15.286 1.00 77.16 94 THR B N 1
ATOM 666 C CA . THR A 1 94 ? 0.144 -42.130 16.485 1.00 79.29 94 THR B CA 1
ATOM 667 C C . THR A 1 94 ? -0.460 -41.308 17.630 1.00 81.92 94 THR B C 1
ATOM 668 O O . THR A 1 94 ? 0.157 -41.262 18.665 1.00 78.80 94 THR B O 1
ATOM 672 N N . ALA A 1 95 ? -1.612 -40.675 17.434 1.00 82.32 95 ALA B N 1
ATOM 673 C CA . ALA A 1 95 ? -2.387 -40.021 18.506 1.00 82.22 95 ALA B CA 1
ATOM 674 C C . ALA A 1 95 ? -2.974 -41.098 19.422 1.00 87.25 95 ALA B C 1
ATOM 675 O O . ALA A 1 95 ? -3.360 -42.175 18.906 1.00 87.53 95 ALA B O 1
ATOM 677 N N . ARG A 1 96 ? -2.999 -40.812 20.731 1.00 89.62 96 ARG B N 1
ATOM 678 C CA . ARG A 1 96 ? -3.716 -41.616 21.745 1.00 89.68 96 ARG B CA 1
ATOM 679 C C . ARG A 1 96 ? -5.194 -41.213 21.730 1.00 93.68 96 ARG B C 1
ATOM 680 O O . ARG A 1 96 ? -5.494 -40.073 21.307 1.00 92.22 96 ARG B O 1
ATOM 688 N N . GLU A 1 97 ? -6.069 -42.118 22.171 1.00 97.72 97 GLU B N 1
ATOM 689 C CA . GLU A 1 97 ? -7.537 -41.993 21.984 1.00 105.24 97 GLU B CA 1
ATOM 690 C C . GLU A 1 97 ? -8.023 -40.761 22.760 1.00 108.95 97 GLU B C 1
ATOM 691 O O . GLU A 1 97 ? -8.908 -40.083 22.240 1.00 117.61 97 GLU B O 1
ATOM 697 N N . GLU A 1 98 ? -7.396 -40.420 23.886 1.00 108.36 98 GLU B N 1
ATOM 698 C CA . GLU A 1 98 ? -7.763 -39.249 24.744 1.00 114.09 98 GLU B CA 1
ATOM 699 C C . GLU A 1 98 ? -7.170 -37.918 24.219 1.00 108.42 98 GLU B C 1
ATOM 700 O O . GLU A 1 98 ? -7.450 -36.863 24.830 1.00 105.94 98 GLU B O 1
ATOM 706 N N . GLU A 1 99 ? -6.346 -37.936 23.168 1.00 103.70 99 GLU B N 1
ATOM 707 C CA . GLU A 1 99 ? -5.777 -36.698 22.568 1.00 104.52 99 GLU B CA 1
ATOM 708 C C . GLU A 1 99 ? -6.784 -36.160 21.565 1.00 105.37 99 GLU B C 1
ATOM 709 O O . GLU A 1 99 ? -7.132 -36.846 20.600 1.00 100.72 99 GLU B O 1
ATOM 715 N N . PRO A 1 100 ? -7.320 -34.940 21.772 1.00 107.41 100 PRO B N 1
ATOM 716 C CA . PRO A 1 100 ? -8.486 -34.490 21.012 1.00 107.70 100 PRO B CA 1
ATOM 717 C C . PRO A 1 100 ? -8.191 -34.471 19.505 1.00 103.86 100 PRO B C 1
ATOM 718 O O . PRO A 1 100 ? -9.113 -34.561 18.731 1.00 105.16 100 PRO B O 1
ATOM 722 N N . ASN A 1 101 ? -6.914 -34.416 19.131 1.00 105.28 101 ASN B N 1
ATOM 723 C CA . ASN A 1 101 ? -6.462 -34.325 17.716 1.00 103.70 101 ASN B CA 1
ATOM 724 C C . ASN A 1 101 ? -6.674 -35.635 16.948 1.00 97.66 101 ASN B C 1
ATOM 725 O O . ASN A 1 101 ? -6.705 -35.575 15.701 1.00 100.94 101 ASN B O 1
ATOM 730 N N . TRP A 1 102 ? -6.772 -36.780 17.623 1.00 94.26 102 TRP B N 1
ATOM 731 C CA . TRP A 1 102 ? -7.196 -38.034 16.953 1.00 93.40 102 TRP B CA 1
ATOM 732 C C . TRP A 1 102 ? -8.570 -37.783 16.325 1.00 94.80 102 TRP B C 1
ATOM 733 O O . TRP A 1 102 ? -8.718 -37.970 15.108 1.00 99.27 102 TRP B O 1
ATOM 744 N N . GLY A 1 103 ? -9.522 -37.352 17.140 1.00 94.21 103 GLY B N 1
ATOM 745 C CA . GLY A 1 103 ? -10.930 -37.197 16.760 1.00 95.36 103 GLY B CA 1
ATOM 746 C C . GLY A 1 103 ? -11.095 -36.138 15.695 1.00 97.90 103 GLY B C 1
ATOM 747 O O . GLY A 1 103 ? -11.825 -36.386 14.729 1.00 102.46 103 GLY B O 1
ATOM 748 N N . ILE A 1 104 ? -10.447 -34.993 15.870 1.00 100.02 104 ILE B N 1
ATOM 749 C CA . ILE A 1 104 ? -10.518 -33.849 14.919 1.00 102.03 104 ILE B CA 1
ATOM 750 C C . ILE A 1 104 ? -10.073 -34.341 13.534 1.00 105.14 104 ILE B C 1
ATOM 751 O O . ILE A 1 104 ? -10.829 -34.158 12.554 1.00 103.71 104 ILE B O 1
ATOM 756 N N . ALA A 1 105 ? -8.906 -34.987 13.466 1.00 102.05 105 ALA B N 1
ATOM 757 C CA . ALA A 1 105 ? -8.328 -35.518 12.217 1.00 97.71 105 ALA B CA 1
ATOM 758 C C . ALA A 1 105 ? -9.229 -36.637 11.664 1.00 99.27 105 ALA B C 1
ATOM 759 O O . ALA A 1 105 ? -9.517 -36.636 10.446 1.00 102.37 105 ALA B O 1
ATOM 761 N N . HIS A 1 106 ? -9.691 -37.545 12.529 1.00 101.97 106 HIS B N 1
ATOM 762 C CA . HIS A 1 106 ? -10.542 -38.712 12.156 1.00 99.68 106 HIS B CA 1
ATOM 763 C C . HIS A 1 106 ? -11.808 -38.220 11.454 1.00 101.10 106 HIS B C 1
ATOM 764 O O . HIS A 1 106 ? -12.104 -38.705 10.347 1.00 104.35 106 HIS B O 1
ATOM 771 N N . ARG A 1 107 ? -12.537 -37.309 12.089 1.00 99.94 107 ARG B N 1
ATOM 772 C CA . ARG A 1 107 ? -13.883 -36.896 11.625 1.00 103.21 107 ARG B CA 1
ATOM 773 C C . ARG A 1 107 ? -13.717 -36.093 10.334 1.00 99.21 107 ARG B C 1
ATOM 774 O O . ARG A 1 107 ? -14.552 -36.267 9.444 1.00 96.22 107 ARG B O 1
ATOM 782 N N . ILE A 1 108 ? -12.658 -35.283 10.237 1.00 99.08 108 ILE B N 1
ATOM 783 C CA . ILE A 1 108 ? -12.386 -34.395 9.067 1.00 97.28 108 ILE B CA 1
ATOM 784 C C . ILE A 1 108 ? -11.979 -35.250 7.857 1.00 98.15 108 ILE B C 1
ATOM 785 O O . ILE A 1 108 ? -12.375 -34.871 6.737 1.00 104.22 108 ILE B O 1
ATOM 790 N N . LEU A 1 109 ? -11.212 -36.334 8.056 1.00 93.10 109 LEU B N 1
ATOM 791 C CA . LEU A 1 109 ? -10.557 -37.095 6.955 1.00 90.49 109 LEU B CA 1
ATOM 792 C C . LEU A 1 109 ? -11.380 -38.328 6.548 1.00 90.66 109 LEU B C 1
ATOM 793 O O . LEU A 1 109 ? -11.206 -38.818 5.421 1.00 89.42 109 LEU B O 1
ATOM 798 N N . MET A 1 110 ? -12.255 -38.817 7.413 1.00 94.53 110 MET B N 1
ATOM 799 C CA . MET A 1 110 ? -13.022 -40.066 7.175 1.00 96.20 110 MET B CA 1
ATOM 800 C C . MET A 1 110 ? -13.756 -39.992 5.835 1.00 95.73 110 MET B C 1
ATOM 801 O O . MET A 1 110 ? -13.702 -40.950 5.060 1.00 88.52 110 MET B O 1
ATOM 806 N N . PRO A 1 111 ? -14.453 -38.875 5.505 1.00 95.19 111 PRO B N 1
ATOM 807 C CA . PRO A 1 111 ? -15.254 -38.819 4.280 1.00 93.98 111 PRO B CA 1
ATOM 808 C C . PRO A 1 111 ? -14.450 -38.975 2.976 1.00 91.79 111 PRO B C 1
ATOM 809 O O . PRO A 1 111 ? -15.041 -39.388 2.005 1.00 90.34 111 PRO B O 1
ATOM 813 N N . ALA A 1 112 ? -13.147 -38.687 2.975 1.00 89.29 112 ALA B N 1
ATOM 814 C CA . ALA A 1 112 ? -12.287 -38.793 1.770 1.00 84.81 112 ALA B CA 1
ATOM 815 C C . ALA A 1 112 ? -12.150 -40.258 1.333 1.00 85.07 112 ALA B C 1
ATOM 816 O O . ALA A 1 112 ? -11.841 -40.457 0.129 1.00 90.01 112 ALA B O 1
ATOM 818 N N . PHE A 1 113 ? -12.384 -41.209 2.250 1.00 83.78 113 PHE B N 1
ATOM 819 C CA . PHE A 1 113 ? -12.268 -42.681 2.054 1.00 83.67 113 PHE B CA 1
ATOM 820 C C . PHE A 1 113 ? -13.643 -43.378 1.953 1.00 86.99 113 PHE B C 1
ATOM 821 O O . PHE A 1 113 ? -13.710 -44.646 1.926 1.00 88.92 113 PHE B O 1
ATOM 829 N N . GLY A 1 114 ? -14.721 -42.598 1.820 1.00 90.18 114 GLY B N 1
ATOM 830 C CA . GLY A 1 114 ? -16.069 -43.123 1.509 1.00 93.92 114 GLY B CA 1
ATOM 831 C C . GLY A 1 114 ? -16.100 -43.792 0.139 1.00 95.72 114 GLY B C 1
ATOM 832 O O . GLY A 1 114 ? -15.286 -43.476 -0.720 1.00 93.80 114 GLY B O 1
ATOM 833 N N . PRO A 1 115 ? -17.044 -44.711 -0.142 1.00 98.41 115 PRO B N 1
ATOM 834 C CA . PRO A 1 115 ? -17.018 -45.474 -1.396 1.00 97.36 115 PRO B CA 1
ATOM 835 C C . PRO A 1 115 ? -17.107 -44.587 -2.648 1.00 96.17 115 PRO B C 1
ATOM 836 O O . PRO A 1 115 ? -16.503 -44.928 -3.659 1.00 102.29 115 PRO B O 1
ATOM 840 N N . ALA A 1 116 ? -17.878 -43.494 -2.560 1.00 94.99 116 ALA B N 1
ATOM 841 C CA . ALA A 1 116 ? -18.056 -42.478 -3.617 1.00 92.80 116 ALA B CA 1
ATOM 842 C C . ALA A 1 116 ? -16.678 -41.931 -4.010 1.00 90.93 116 ALA B C 1
ATOM 843 O O . ALA A 1 116 ? -16.311 -41.995 -5.177 1.00 88.31 116 ALA B O 1
ATOM 845 N N . SER A 1 117 ? -15.923 -41.450 -3.025 1.00 93.60 117 SER B N 1
ATOM 846 C CA . SER A 1 117 ? -14.599 -40.790 -3.181 1.00 95.34 117 SER B CA 1
ATOM 847 C C . SER A 1 117 ? -13.554 -41.761 -3.726 1.00 92.57 117 SER B C 1
ATOM 848 O O . SER A 1 117 ? -12.729 -41.341 -4.569 1.00 84.11 117 SER B O 1
ATOM 851 N N . ILE A 1 118 ? -13.561 -42.990 -3.208 1.00 94.05 118 ILE B N 1
ATOM 852 C CA . ILE A 1 118 ? -12.606 -44.058 -3.607 1.00 93.22 118 ILE B CA 1
ATOM 853 C C . ILE A 1 118 ? -12.831 -44.348 -5.101 1.00 97.40 118 ILE B C 1
ATOM 854 O O . ILE A 1 118 ? -11.858 -44.385 -5.874 1.00 89.09 118 ILE B O 1
ATOM 859 N N . GLN A 1 119 ? -14.075 -44.536 -5.515 1.00 99.30 119 GLN B N 1
ATOM 860 C CA . GLN A 1 119 ? -14.374 -44.775 -6.947 1.00 97.53 119 GLN B CA 1
ATOM 861 C C . GLN A 1 119 ? -13.924 -43.560 -7.763 1.00 94.99 119 GLN B C 1
ATOM 862 O O . GLN A 1 119 ? -13.413 -43.747 -8.890 1.00 94.78 119 GLN B O 1
ATOM 868 N N . GLY A 1 120 ? -14.105 -42.362 -7.210 1.00 91.02 120 GLY B N 1
ATOM 869 C CA . GLY A 1 120 ? -13.689 -41.103 -7.858 1.00 88.11 120 GLY B CA 1
ATOM 870 C C . GLY A 1 120 ? -12.196 -41.083 -8.169 1.00 87.59 120 GLY B C 1
ATOM 871 O O . GLY A 1 120 ? -11.820 -40.386 -9.105 1.00 87.68 120 GLY B O 1
ATOM 872 N N . MET A 1 121 ? -11.379 -41.824 -7.411 1.00 87.32 121 MET B N 1
ATOM 873 C CA . MET A 1 121 ? -9.902 -41.857 -7.537 1.00 84.80 121 MET B CA 1
ATOM 874 C C . MET A 1 121 ? -9.473 -42.980 -8.490 1.00 80.00 121 MET B C 1
ATOM 875 O O . MET A 1 121 ? -8.272 -43.119 -8.722 1.00 80.48 121 MET B O 1
ATOM 880 N N . PHE A 1 122 ? -10.400 -43.760 -9.036 1.00 78.08 122 PHE B N 1
ATOM 881 C CA . PHE A 1 122 ? -10.067 -44.927 -9.888 1.00 77.14 122 PHE B CA 1
ATOM 882 C C . PHE A 1 122 ? -9.230 -44.493 -11.104 1.00 77.43 122 PHE B C 1
ATOM 883 O O . PHE A 1 122 ? -8.228 -45.149 -11.404 1.00 74.33 122 PHE B O 1
ATOM 891 N N . THR A 1 123 ? -9.629 -43.431 -11.805 1.00 79.03 123 THR B N 1
ATOM 892 C CA . THR A 1 123 ? -8.943 -42.929 -13.021 1.00 78.58 123 THR B CA 1
ATOM 893 C C . THR A 1 123 ? -7.467 -42.711 -12.685 1.00 81.15 123 THR B C 1
ATOM 894 O O . THR A 1 123 ? -6.589 -43.255 -13.416 1.00 79.58 123 THR B O 1
ATOM 898 N N . GLU A 1 124 ? -7.180 -41.969 -11.616 1.00 79.27 124 GLU B N 1
ATOM 899 C CA . GLU A 1 124 ? -5.778 -41.645 -11.276 1.00 78.29 124 GLU B CA 1
ATOM 900 C C . GLU A 1 124 ? -5.058 -42.908 -10.794 1.00 76.58 124 GLU B C 1
ATOM 901 O O . GLU A 1 124 ? -3.888 -43.057 -11.157 1.00 75.09 124 GLU B O 1
ATOM 907 N N . MET A 1 125 ? -5.706 -43.820 -10.067 1.00 73.51 125 MET B N 1
ATOM 908 C CA . MET A 1 125 ? -5.048 -45.104 -9.710 1.00 75.68 125 MET B CA 1
ATOM 909 C C . MET A 1 125 ? -4.647 -45.822 -11.002 1.00 75.12 125 MET B C 1
ATOM 910 O O . MET A 1 125 ? -3.558 -46.415 -11.067 1.00 73.44 125 MET B O 1
ATOM 915 N N . HIS A 1 126 ? -5.517 -45.774 -12.005 1.00 80.88 126 HIS B N 1
ATOM 916 C CA . HIS A 1 126 ? -5.349 -46.509 -13.286 1.00 81.66 126 HIS B CA 1
ATOM 917 C C . HIS A 1 126 ? -4.207 -45.850 -14.075 1.00 79.63 126 HIS B C 1
ATOM 918 O O . HIS A 1 126 ? -3.454 -46.578 -14.716 1.00 74.23 126 HIS B O 1
ATOM 925 N N . GLU A 1 127 ? -4.042 -44.529 -13.992 1.00 75.33 127 GLU B N 1
ATOM 926 C CA . GLU A 1 127 ? -2.903 -43.848 -14.654 1.00 71.65 127 GLU B CA 1
ATOM 927 C C . GLU A 1 127 ? -1.579 -44.383 -14.100 1.00 73.82 127 GLU B C 1
ATOM 928 O O . GLU A 1 127 ? -0.712 -44.806 -14.901 1.00 74.28 127 GLU B O 1
ATOM 934 N N . ILE A 1 128 ? -1.408 -44.368 -12.777 1.00 70.56 128 ILE B N 1
ATOM 935 C CA . ILE A 1 128 ? -0.100 -44.716 -12.171 1.00 67.08 128 ILE B CA 1
ATOM 936 C C . ILE A 1 128 ? 0.164 -46.187 -12.473 1.00 65.11 128 ILE B C 1
ATOM 937 O O . ILE A 1 128 ? 1.301 -46.510 -12.864 1.00 61.73 128 ILE B O 1
ATOM 942 N N . ALA A 1 129 ? -0.854 -47.050 -12.388 1.00 68.80 129 ALA B N 1
ATOM 943 C CA . ALA A 1 129 ? -0.722 -48.486 -12.771 1.00 70.75 129 ALA B CA 1
ATOM 944 C C . ALA A 1 129 ? -0.228 -48.606 -14.229 1.00 72.65 129 ALA B C 1
ATOM 945 O O . ALA A 1 129 ? 0.706 -49.382 -14.466 1.00 68.01 129 ALA B O 1
ATOM 947 N N . SER A 1 130 ? -0.813 -47.847 -15.160 1.00 70.42 130 SER B N 1
ATOM 948 C CA . SER A 1 130 ? -0.384 -47.776 -16.581 1.00 74.13 130 SER B CA 1
ATOM 949 C C . SER A 1 130 ? 1.081 -47.363 -16.702 1.00 75.59 130 SER B C 1
ATOM 950 O O . SER A 1 130 ? 1.772 -47.910 -17.591 1.00 81.47 130 SER B O 1
ATOM 953 N N . GLN A 1 131 ? 1.551 -46.416 -15.891 1.00 66.89 131 GLN B N 1
ATOM 954 C CA . GLN A 1 131 ? 2.973 -46.009 -15.966 1.00 63.71 131 GLN B CA 1
ATOM 955 C C . GLN A 1 131 ? 3.837 -47.233 -15.677 1.00 64.13 131 GLN B C 1
ATOM 956 O O . GLN A 1 131 ? 4.823 -47.471 -16.439 1.00 69.15 131 GLN B O 1
ATOM 962 N N . LEU A 1 132 ? 3.465 -48.001 -14.653 1.00 62.87 132 LEU B N 1
ATOM 963 C CA . LEU A 1 132 ? 4.229 -49.204 -14.273 1.00 64.97 132 LEU B CA 1
ATOM 964 C C . LEU A 1 132 ? 4.166 -50.204 -15.430 1.00 66.06 132 LEU B C 1
ATOM 965 O O . LEU A 1 132 ? 5.222 -50.673 -15.882 1.00 62.34 132 LEU B O 1
ATOM 970 N N . ALA A 1 133 ? 2.963 -50.507 -15.913 1.00 65.91 133 ALA B N 1
ATOM 971 C CA . ALA A 1 133 ? 2.763 -51.453 -17.034 1.00 69.07 133 ALA B CA 1
ATOM 972 C C . ALA A 1 133 ? 3.643 -51.040 -18.218 1.00 68.41 133 ALA B C 1
ATOM 973 O O . ALA A 1 133 ? 4.389 -51.895 -18.720 1.00 68.84 133 ALA B O 1
ATOM 975 N N . LEU A 1 134 ? 3.599 -49.773 -18.627 1.00 65.97 134 LEU B N 1
ATOM 976 C CA . LEU A 1 134 ? 4.399 -49.288 -19.778 1.00 67.69 134 LEU B CA 1
ATOM 977 C C . LEU A 1 134 ? 5.885 -49.398 -19.478 1.00 66.51 134 LEU B C 1
ATOM 978 O O . LEU A 1 134 ? 6.618 -49.860 -20.359 1.00 67.40 134 LEU B O 1
ATOM 983 N N . LYS A 1 135 ? 6.316 -49.048 -18.268 1.00 71.87 135 LYS B N 1
ATOM 984 C CA . LYS A 1 135 ? 7.745 -49.210 -17.873 1.00 69.18 135 LYS B CA 1
ATOM 985 C C . LYS A 1 135 ? 8.197 -50.644 -18.159 1.00 66.45 135 LYS B C 1
ATOM 986 O O . LYS A 1 135 ? 9.223 -50.803 -18.845 1.00 66.16 135 LYS B O 1
ATOM 992 N N . TRP A 1 136 ? 7.451 -51.637 -17.668 1.00 65.42 136 TRP B N 1
ATOM 993 C CA . TRP A 1 136 ? 7.815 -53.072 -17.817 1.00 65.60 136 TRP B CA 1
ATOM 994 C C . TRP A 1 136 ? 7.707 -53.482 -19.285 1.00 66.67 136 TRP B C 1
ATOM 995 O O . TRP A 1 136 ? 8.614 -54.148 -19.774 1.00 71.53 136 TRP B O 1
ATOM 1006 N N . ALA A 1 137 ? 6.622 -53.134 -19.960 1.00 69.92 137 ALA B N 1
ATOM 1007 C CA . ALA A 1 137 ? 6.420 -53.426 -21.398 1.00 68.13 137 ALA B CA 1
ATOM 1008 C C . ALA A 1 137 ? 7.626 -52.892 -22.184 1.00 64.33 137 ALA B C 1
ATOM 1009 O O . ALA A 1 137 ? 8.282 -53.680 -22.896 1.00 65.32 137 ALA B O 1
ATOM 1011 N N . ARG A 1 138 ? 7.961 -51.624 -21.980 1.00 59.43 138 ARG B N 1
ATOM 1012 C CA . ARG A 1 138 ? 9.031 -50.923 -22.738 1.00 60.26 138 ARG B CA 1
ATOM 1013 C C . ARG A 1 138 ? 10.422 -51.456 -22.396 1.00 61.48 138 ARG B C 1
ATOM 1014 O O . ARG A 1 138 ? 11.292 -51.375 -23.243 1.00 65.83 138 ARG B O 1
ATOM 1022 N N . HIS A 1 139 ? 10.652 -51.942 -21.187 1.00 68.94 139 HIS B N 1
ATOM 1023 C CA . HIS A 1 139 ? 11.983 -52.448 -20.755 1.00 67.28 139 HIS B CA 1
ATOM 1024 C C . HIS A 1 139 ? 12.107 -53.899 -21.216 1.00 64.89 139 HIS B C 1
ATOM 1025 O O . HIS A 1 139 ? 13.205 -54.419 -21.193 1.00 65.18 139 HIS B O 1
ATOM 1032 N N . GLY A 1 140 ? 10.999 -54.531 -21.582 1.00 64.58 140 GLY B N 1
ATOM 1033 C CA . GLY A 1 140 ? 11.016 -55.873 -22.192 1.00 67.00 140 GLY B CA 1
ATOM 1034 C C . GLY A 1 140 ? 11.262 -57.014 -21.214 1.00 65.45 140 GLY B C 1
ATOM 1035 O O . GLY A 1 140 ? 11.418 -56.864 -20.023 1.00 64.75 140 GLY B O 1
ATOM 1036 N N . PRO A 1 141 ? 11.319 -58.237 -21.733 1.00 67.49 141 PRO B N 1
ATOM 1037 C CA . PRO A 1 141 ? 11.358 -59.421 -20.879 1.00 67.60 141 PRO B CA 1
ATOM 1038 C C . PRO A 1 141 ? 12.721 -59.771 -20.264 1.00 68.54 141 PRO B C 1
ATOM 1039 O O . PRO A 1 141 ? 12.731 -60.667 -19.493 1.00 70.61 141 PRO B O 1
ATOM 1043 N N . ASP A 1 142 ? 13.830 -59.141 -20.658 1.00 70.07 142 ASP B N 1
ATOM 1044 C CA . ASP A 1 142 ? 15.175 -59.506 -20.123 1.00 67.09 142 ASP B CA 1
ATOM 1045 C C . ASP A 1 142 ? 15.586 -58.569 -18.966 1.00 67.06 142 ASP B C 1
ATOM 1046 O O . ASP A 1 142 ? 16.579 -58.849 -18.301 1.00 67.85 142 ASP B O 1
ATOM 1051 N N . THR A 1 143 ? 14.868 -57.473 -18.726 1.00 62.34 143 THR B N 1
ATOM 1052 C CA . THR A 1 143 ? 15.213 -56.502 -17.670 1.00 63.08 143 THR B CA 1
ATOM 1053 C C . THR A 1 143 ? 14.736 -57.085 -16.354 1.00 62.39 143 THR B C 1
ATOM 1054 O O . THR A 1 143 ? 13.532 -57.292 -16.177 1.00 68.47 143 THR B O 1
ATOM 1058 N N . PRO A 1 144 ? 15.659 -57.348 -15.402 1.00 60.82 144 PRO B N 1
ATOM 1059 C CA . PRO A 1 144 ? 15.305 -57.740 -14.032 1.00 61.24 144 PRO B CA 1
ATOM 1060 C C . PRO A 1 144 ? 14.533 -56.609 -13.372 1.00 57.03 144 PRO B C 1
ATOM 1061 O O . PRO A 1 144 ? 14.954 -55.490 -13.512 1.00 59.84 144 PRO B O 1
ATOM 1065 N N . ILE A 1 145 ? 13.386 -56.929 -12.800 1.00 57.43 145 ILE B N 1
ATOM 1066 C CA . ILE A 1 145 ? 12.525 -55.975 -12.054 1.00 61.65 145 ILE B CA 1
ATOM 1067 C C . ILE A 1 145 ? 12.771 -56.171 -10.563 1.00 63.43 145 ILE B C 1
ATOM 1068 O O . ILE A 1 145 ? 12.636 -57.301 -10.111 1.00 63.31 145 ILE B O 1
ATOM 1073 N N . PHE A 1 146 ? 13.140 -55.100 -9.869 1.00 64.49 146 PHE B N 1
ATOM 1074 C CA . PHE A 1 146 ? 13.264 -55.045 -8.399 1.00 62.92 146 PHE B CA 1
ATOM 1075 C C . PHE A 1 146 ? 11.840 -54.873 -7.901 1.00 58.61 146 PHE B C 1
ATOM 1076 O O . PHE A 1 146 ? 11.337 -53.734 -7.932 1.00 61.14 146 PHE B O 1
ATOM 1084 N N . VAL A 1 147 ? 11.180 -55.962 -7.507 1.00 57.29 147 VAL B N 1
ATOM 1085 C CA . VAL A 1 147 ? 9.701 -55.957 -7.334 1.00 58.96 147 VAL B CA 1
ATOM 1086 C C . VAL A 1 147 ? 9.311 -54.886 -6.329 1.00 59.45 147 VAL B C 1
ATOM 1087 O O . VAL A 1 147 ? 8.431 -54.048 -6.678 1.00 64.08 147 VAL B O 1
ATOM 1091 N N . THR A 1 148 ? 9.938 -54.880 -5.152 1.00 59.92 148 THR B N 1
ATOM 1092 C CA . THR A 1 148 ? 9.566 -53.944 -4.059 1.00 60.72 148 THR B CA 1
ATOM 1093 C C . THR A 1 148 ? 9.810 -52.493 -4.495 1.00 58.71 148 THR B C 1
ATOM 1094 O O . THR A 1 148 ? 9.003 -51.607 -4.138 1.00 64.08 148 THR B O 1
ATOM 1098 N N . ASP A 1 149 ? 10.891 -52.232 -5.217 1.00 58.59 149 ASP B N 1
ATOM 1099 C CA . ASP A 1 149 ? 11.197 -50.881 -5.774 1.00 62.35 149 ASP B CA 1
ATOM 1100 C C . ASP A 1 149 ? 10.064 -50.387 -6.680 1.00 63.24 149 ASP B C 1
ATOM 1101 O O . ASP A 1 149 ? 9.576 -49.280 -6.444 1.00 66.66 149 ASP B O 1
ATOM 1106 N N . ASP A 1 150 ? 9.631 -51.190 -7.658 1.00 62.61 150 ASP B N 1
ATOM 1107 C CA . ASP A 1 150 ? 8.632 -50.728 -8.657 1.00 67.41 150 ASP B CA 1
ATOM 1108 C C . ASP A 1 150 ? 7.263 -50.624 -7.985 1.00 67.86 150 ASP B C 1
ATOM 1109 O O . ASP A 1 150 ? 6.492 -49.689 -8.361 1.00 65.68 150 ASP B O 1
ATOM 1114 N N . PHE A 1 151 ? 6.977 -51.479 -6.996 1.00 65.03 151 PHE B N 1
ATOM 1115 C CA . PHE A 1 151 ? 5.672 -51.406 -6.282 1.00 66.04 151 PHE B CA 1
ATOM 1116 C C . PHE A 1 151 ? 5.675 -50.218 -5.301 1.00 64.45 151 PHE B C 1
ATOM 1117 O O . PHE A 1 151 ? 4.605 -49.586 -5.150 1.00 64.55 151 PHE B O 1
ATOM 1125 N N . THR A 1 152 ? 6.826 -49.861 -4.721 1.00 66.91 152 THR B N 1
ATOM 1126 C CA . THR A 1 152 ? 6.964 -48.643 -3.864 1.00 67.29 152 THR B CA 1
ATOM 1127 C C . THR A 1 152 ? 6.711 -47.411 -4.746 1.00 65.06 152 THR B C 1
ATOM 1128 O O . THR A 1 152 ? 5.937 -46.527 -4.362 1.00 68.01 152 THR B O 1
ATOM 1132 N N . ARG A 1 153 ? 7.300 -47.361 -5.923 1.00 65.92 153 ARG B N 1
ATOM 1133 C CA . ARG A 1 153 ? 7.049 -46.262 -6.889 1.00 66.96 153 ARG B CA 1
ATOM 1134 C C . ARG A 1 153 ? 5.563 -46.171 -7.165 1.00 66.70 153 ARG B C 1
ATOM 1135 O O . ARG A 1 153 ? 5.032 -45.065 -7.077 1.00 71.09 153 ARG B O 1
ATOM 1143 N N . LEU A 1 154 ? 4.937 -47.295 -7.503 1.00 66.67 154 LEU B N 1
ATOM 1144 C CA . LEU A 1 154 ? 3.482 -47.344 -7.816 1.00 70.83 154 LEU B CA 1
ATOM 1145 C C . LEU A 1 154 ? 2.671 -46.808 -6.637 1.00 70.75 154 LEU B C 1
ATOM 1146 O O . LEU A 1 154 ? 1.789 -45.930 -6.850 1.00 65.41 154 LEU B O 1
ATOM 1151 N N . THR A 1 155 ? 2.920 -47.323 -5.431 1.00 70.17 155 THR B N 1
ATOM 1152 C CA . THR A 1 155 ? 2.023 -47.030 -4.272 1.00 68.70 155 THR B CA 1
ATOM 1153 C C . THR A 1 155 ? 2.277 -45.598 -3.788 1.00 67.38 155 THR B C 1
ATOM 1154 O O . THR A 1 155 ? 1.288 -44.885 -3.478 1.00 64.39 155 THR B O 1
ATOM 1158 N N . LEU A 1 156 ? 3.536 -45.159 -3.770 1.00 64.98 156 LEU B N 1
ATOM 1159 C CA . LEU A 1 156 ? 3.832 -43.772 -3.355 1.00 70.01 156 LEU B CA 1
ATOM 1160 C C . LEU A 1 156 ? 3.170 -42.810 -4.340 1.00 70.42 156 LEU B C 1
ATOM 1161 O O . LEU A 1 156 ? 2.506 -41.856 -3.904 1.00 75.16 156 LEU B O 1
ATOM 1166 N N . ASP A 1 157 ? 3.322 -43.063 -5.639 1.00 72.75 157 ASP B N 1
ATOM 1167 C CA . ASP A 1 157 ? 2.848 -42.133 -6.689 1.00 72.40 157 ASP B CA 1
ATOM 1168 C C . ASP A 1 157 ? 1.322 -42.147 -6.689 1.00 70.59 157 ASP B C 1
ATOM 1169 O O . ASP A 1 157 ? 0.743 -41.044 -6.837 1.00 68.06 157 ASP B O 1
ATOM 1174 N N . THR A 1 158 ? 0.700 -43.320 -6.492 1.00 68.55 158 THR B N 1
ATOM 1175 C CA . THR A 1 158 ? -0.774 -43.460 -6.465 1.00 71.39 158 THR B CA 1
ATOM 1176 C C . THR A 1 158 ? -1.333 -42.688 -5.264 1.00 73.43 158 THR B C 1
ATOM 1177 O O . THR A 1 158 ? -2.288 -41.866 -5.457 1.00 73.41 158 THR B O 1
ATOM 1181 N N . LEU A 1 159 ? -0.748 -42.908 -4.084 1.00 73.07 159 LEU B N 1
ATOM 1182 C CA . LEU A 1 159 ? -1.169 -42.242 -2.828 1.00 74.63 159 LEU B CA 1
ATOM 1183 C C . LEU A 1 159 ? -1.081 -40.724 -3.015 1.00 71.36 159 LEU B C 1
ATOM 1184 O O . LEU A 1 159 ? -2.091 -40.033 -2.792 1.00 73.96 159 LEU B O 1
ATOM 1189 N N . ALA A 1 160 ? 0.071 -40.220 -3.440 1.00 71.22 160 ALA B N 1
ATOM 1190 C CA . ALA A 1 160 ? 0.364 -38.767 -3.521 1.00 74.22 160 ALA B CA 1
ATOM 1191 C C . ALA A 1 160 ? -0.508 -38.102 -4.587 1.00 74.66 160 ALA B C 1
ATOM 1192 O O . ALA A 1 160 ? -0.970 -36.985 -4.326 1.00 78.55 160 ALA B O 1
ATOM 1194 N N . LEU A 1 161 ? -0.726 -38.748 -5.741 1.00 77.14 161 LEU B N 1
ATOM 1195 C CA . LEU A 1 161 ? -1.567 -38.164 -6.821 1.00 77.03 161 LEU B CA 1
ATOM 1196 C C . LEU A 1 161 ? -3.012 -38.126 -6.350 1.00 78.23 161 LEU B C 1
ATOM 1197 O O . LEU A 1 161 ? -3.599 -37.058 -6.438 1.00 86.47 161 LEU B O 1
ATOM 1202 N N . CYS A 1 162 ? -3.554 -39.245 -5.859 1.00 78.62 162 CYS B N 1
ATOM 1203 C CA . CYS A 1 162 ? -5.012 -39.375 -5.588 1.00 81.50 162 CYS B CA 1
ATOM 1204 C C . CYS A 1 162 ? -5.432 -38.514 -4.389 1.00 82.57 162 CYS B C 1
ATOM 1205 O O . CYS A 1 162 ? -6.555 -37.977 -4.442 1.00 84.23 162 CYS B O 1
ATOM 1208 N N . THR A 1 163 ? -4.581 -38.375 -3.363 1.00 80.41 163 THR B N 1
ATOM 1209 C CA . THR A 1 163 ? -4.966 -37.745 -2.076 1.00 80.56 163 THR B CA 1
ATOM 1210 C C . THR A 1 163 ? -4.406 -36.327 -1.958 1.00 85.36 163 THR B C 1
ATOM 1211 O O . THR A 1 163 ? -5.017 -35.547 -1.218 1.00 91.41 163 THR B O 1
ATOM 1215 N N . MET A 1 164 ? -3.280 -35.998 -2.599 1.00 85.81 164 MET B N 1
ATOM 1216 C CA . MET A 1 164 ? -2.583 -34.693 -2.379 1.00 83.78 164 MET B CA 1
ATOM 1217 C C . MET A 1 164 ? -2.370 -33.941 -3.688 1.00 79.04 164 MET B C 1
ATOM 1218 O O . MET A 1 164 ? -1.830 -32.820 -3.675 1.00 74.20 164 MET B O 1
ATOM 1223 N N . ASN A 1 165 ? -2.832 -34.543 -4.773 1.00 82.41 165 ASN B N 1
ATOM 1224 C CA . ASN A 1 165 ? -2.709 -34.007 -6.151 1.00 82.94 165 ASN B CA 1
ATOM 1225 C C . ASN A 1 165 ? -1.260 -33.612 -6.427 1.00 77.52 165 ASN B C 1
ATOM 1226 O O . ASN A 1 165 ? -1.031 -32.568 -7.029 1.00 79.99 165 ASN B O 1
ATOM 1231 N N . PHE A 1 166 ? -0.339 -34.488 -6.059 1.00 76.81 166 PHE B N 1
ATOM 1232 C CA . PHE A 1 166 ? 1.123 -34.285 -6.115 1.00 77.28 166 PHE B CA 1
ATOM 1233 C C . PHE A 1 166 ? 1.729 -35.433 -6.907 1.00 76.20 166 PHE B C 1
ATOM 1234 O O . PHE A 1 166 ? 1.380 -36.598 -6.690 1.00 79.62 166 PHE B O 1
ATOM 1242 N N . ARG A 1 167 ? 2.660 -35.132 -7.799 1.00 76.21 167 ARG B N 1
ATOM 1243 C CA . ARG A 1 167 ? 3.320 -36.185 -8.609 1.00 77.27 167 ARG B CA 1
ATOM 1244 C C . ARG A 1 167 ? 4.771 -36.328 -8.166 1.00 72.66 167 ARG B C 1
ATOM 1245 O O . ARG A 1 167 ? 5.512 -35.400 -8.380 1.00 74.52 167 ARG B O 1
ATOM 1253 N N . PHE A 1 168 ? 5.169 -37.446 -7.570 1.00 72.96 168 PHE B N 1
ATOM 1254 C CA . PHE A 1 168 ? 6.612 -37.745 -7.336 1.00 72.44 168 PHE B CA 1
ATOM 1255 C C . PHE A 1 168 ? 7.266 -38.080 -8.686 1.00 70.46 168 PHE B C 1
ATOM 1256 O O . PHE A 1 168 ? 8.491 -37.978 -8.777 1.00 69.11 168 PHE B O 1
ATOM 1264 N N . ASN A 1 169 ? 6.466 -38.504 -9.676 1.00 68.56 169 ASN B N 1
ATOM 1265 C CA . ASN A 1 169 ? 6.956 -38.947 -10.999 1.00 68.10 169 ASN B CA 1
ATOM 1266 C C . ASN A 1 169 ? 8.085 -39.952 -10.811 1.00 69.18 169 ASN B C 1
ATOM 1267 O O . ASN A 1 169 ? 9.125 -39.785 -11.459 1.00 68.11 169 ASN B O 1
ATOM 1272 N N . SER A 1 170 ? 7.871 -40.963 -9.976 1.00 71.11 170 SER B N 1
ATOM 1273 C CA . SER A 1 170 ? 8.920 -41.935 -9.574 1.00 71.45 170 SER B CA 1
ATOM 1274 C C . SER A 1 170 ? 9.412 -42.741 -10.783 1.00 67.91 170 SER B C 1
ATOM 1275 O O . SER A 1 170 ? 10.570 -43.165 -10.767 1.00 69.24 170 SER B O 1
ATOM 1278 N N . TYR A 1 171 ? 8.575 -42.956 -11.790 1.00 64.41 171 TYR B N 1
ATOM 1279 C CA . TYR A 1 171 ? 8.985 -43.736 -12.992 1.00 67.71 171 TYR B CA 1
ATOM 1280 C C . TYR A 1 171 ? 9.833 -42.899 -13.969 1.00 64.15 171 TYR B C 1
ATOM 1281 O O . TYR A 1 171 ? 10.411 -43.533 -14.826 1.00 61.91 171 TYR B O 1
ATOM 1290 N N . TYR A 1 172 ? 10.062 -41.611 -13.712 1.00 65.35 172 TYR B N 1
ATOM 1291 C CA . TYR A 1 172 ? 10.991 -40.767 -14.503 1.00 65.78 172 TYR B CA 1
ATOM 1292 C C . TYR A 1 172 ? 12.382 -40.661 -13.869 1.00 66.53 172 TYR B C 1
ATOM 1293 O O . TYR A 1 172 ? 13.217 -39.945 -14.436 1.00 65.10 172 TYR B O 1
ATOM 1302 N N . HIS A 1 173 ? 12.631 -41.314 -12.731 1.00 71.12 173 HIS B N 1
ATOM 1303 C CA . HIS A 1 173 ? 13.878 -41.123 -11.928 1.00 70.27 173 HIS B CA 1
ATOM 1304 C C . HIS A 1 173 ? 14.472 -42.484 -11.568 1.00 66.39 173 HIS B C 1
ATOM 1305 O O . HIS A 1 173 ? 13.704 -43.391 -11.173 1.00 67.77 173 HIS B O 1
ATOM 1312 N N . ASP A 1 174 ? 15.772 -42.651 -11.766 1.00 69.61 174 ASP B N 1
ATOM 1313 C CA . ASP A 1 174 ? 16.441 -43.965 -11.569 1.00 75.25 174 ASP B CA 1
ATOM 1314 C C . ASP A 1 174 ? 16.302 -44.360 -10.093 1.00 77.14 174 ASP B C 1
ATOM 1315 O O . ASP A 1 174 ? 16.019 -45.523 -9.825 1.00 77.50 174 ASP B O 1
ATOM 1320 N N . GLU A 1 175 ? 16.522 -43.407 -9.180 1.00 75.90 175 GLU B N 1
ATOM 1321 C CA . GLU A 1 175 ? 16.570 -43.592 -7.707 1.00 77.21 175 GLU B CA 1
ATOM 1322 C C . GLU A 1 175 ? 15.194 -43.282 -7.115 1.00 72.72 175 GLU B C 1
ATOM 1323 O O . GLU A 1 175 ? 14.541 -42.368 -7.636 1.00 78.22 175 GLU B O 1
ATOM 1329 N N . LEU A 1 176 ? 14.811 -43.942 -6.026 1.00 68.63 176 LEU B N 1
ATOM 1330 C CA . LEU A 1 176 ? 13.593 -43.551 -5.263 1.00 67.06 176 LEU B CA 1
ATOM 1331 C C . LEU A 1 176 ? 13.841 -42.175 -4.672 1.00 66.72 176 LEU B C 1
ATOM 1332 O O . LEU A 1 176 ? 14.998 -41.856 -4.412 1.00 69.90 176 LEU B O 1
ATOM 1337 N N . HIS A 1 177 ? 12.795 -41.367 -4.553 1.00 67.75 177 HIS B N 1
ATOM 1338 C CA . HIS A 1 177 ? 12.824 -40.088 -3.810 1.00 71.39 177 HIS B CA 1
ATOM 1339 C C . HIS A 1 177 ? 13.477 -40.322 -2.445 1.00 75.56 177 HIS B C 1
ATOM 1340 O O . HIS A 1 177 ? 13.278 -41.363 -1.814 1.00 71.98 177 HIS B O 1
ATOM 1347 N N . PRO A 1 178 ? 14.288 -39.363 -1.944 1.00 76.09 178 PRO B N 1
ATOM 1348 C CA . PRO A 1 178 ? 14.935 -39.475 -0.639 1.00 78.64 178 PRO B CA 1
ATOM 1349 C C . PRO A 1 178 ? 13.990 -39.827 0.527 1.00 81.85 178 PRO B C 1
ATOM 1350 O O . PRO A 1 178 ? 14.437 -40.404 1.532 1.00 80.27 178 PRO B O 1
ATOM 1354 N N . PHE A 1 179 ? 12.718 -39.438 0.395 1.00 78.06 179 PHE B N 1
ATOM 1355 C CA . PHE A 1 179 ? 11.653 -39.720 1.378 1.00 79.09 179 PHE B CA 1
ATOM 1356 C C . PHE A 1 179 ? 11.650 -41.211 1.744 1.00 74.98 179 PHE B C 1
ATOM 1357 O O . PHE A 1 179 ? 11.507 -41.527 2.924 1.00 81.83 179 PHE B O 1
ATOM 1365 N N . ILE A 1 180 ? 11.831 -42.099 0.776 1.00 76.45 180 ILE B N 1
ATOM 1366 C CA . ILE A 1 180 ? 11.637 -43.574 0.931 1.00 74.76 180 ILE B CA 1
ATOM 1367 C C . ILE A 1 180 ? 12.698 -44.154 1.868 1.00 74.17 180 ILE B C 1
ATOM 1368 O O . ILE A 1 180 ? 12.314 -44.996 2.710 1.00 77.81 180 ILE B O 1
ATOM 1373 N N . ASN A 1 181 ? 13.962 -43.749 1.723 1.00 72.58 181 ASN B N 1
ATOM 1374 C CA . ASN A 1 181 ? 15.070 -44.224 2.593 1.00 78.58 181 ASN B CA 1
ATOM 1375 C C . ASN A 1 181 ? 14.944 -43.618 3.995 1.00 78.85 181 ASN B C 1
ATOM 1376 O O . ASN A 1 181 ? 15.153 -44.337 4.981 1.00 78.58 181 ASN B O 1
ATOM 1381 N N . ALA A 1 182 ? 14.664 -42.324 4.052 1.00 79.00 182 ALA B N 1
ATOM 1382 C CA . ALA A 1 182 ? 14.440 -41.583 5.303 1.00 77.99 182 ALA B CA 1
ATOM 1383 C C . ALA A 1 182 ? 13.341 -42.309 6.082 1.00 76.66 182 ALA B C 1
ATOM 1384 O O . ALA A 1 182 ? 13.533 -42.562 7.301 1.00 81.84 182 ALA B O 1
ATOM 1386 N N . MET A 1 183 ? 12.277 -42.702 5.383 1.00 74.72 183 MET B N 1
ATOM 1387 C CA . MET A 1 183 ? 11.105 -43.375 5.993 1.00 75.47 183 MET B CA 1
ATOM 1388 C C . MET A 1 183 ? 11.537 -44.725 6.565 1.00 75.25 183 MET B C 1
ATOM 1389 O O . MET A 1 183 ? 11.235 -44.996 7.765 1.00 77.11 183 MET B O 1
ATOM 1394 N N . GLY A 1 184 ? 12.219 -45.520 5.739 1.00 72.68 184 GLY B N 1
ATOM 1395 C CA . GLY A 1 184 ? 12.651 -46.870 6.130 1.00 75.87 184 GLY B CA 1
ATOM 1396 C C . GLY A 1 184 ? 13.530 -46.823 7.374 1.00 78.52 184 GLY B C 1
ATOM 1397 O O . GLY A 1 184 ? 13.331 -47.636 8.284 1.00 74.01 184 GLY B O 1
ATOM 1398 N N . ASN A 1 185 ? 14.465 -45.889 7.430 1.00 78.72 185 ASN B N 1
ATOM 1399 C CA . ASN A 1 185 ? 15.386 -45.765 8.580 1.00 81.39 185 ASN B CA 1
ATOM 1400 C C . ASN A 1 185 ? 14.631 -45.179 9.790 1.00 79.08 185 ASN B C 1
ATOM 1401 O O . ASN A 1 185 ? 14.833 -45.682 10.910 1.00 79.02 185 ASN B O 1
ATOM 1406 N N . PHE A 1 186 ? 13.775 -44.181 9.577 1.00 75.97 186 PHE B N 1
ATOM 1407 C CA . PHE A 1 186 ? 12.917 -43.595 10.643 1.00 73.16 186 PHE B CA 1
ATOM 1408 C C . PHE A 1 186 ? 12.057 -44.691 11.306 1.00 73.31 186 PHE B C 1
ATOM 1409 O O . PHE A 1 186 ? 11.881 -44.691 12.539 1.00 77.20 186 PHE B O 1
ATOM 1417 N N . LEU A 1 187 ? 11.501 -45.605 10.520 1.00 76.47 187 LEU B N 1
ATOM 1418 C CA . LEU A 1 187 ? 10.604 -46.656 11.060 1.00 76.55 187 LEU B CA 1
ATOM 1419 C C . LEU A 1 187 ? 11.469 -47.682 11.800 1.00 78.35 187 LEU B C 1
ATOM 1420 O O . LEU A 1 187 ? 11.171 -47.990 12.962 1.00 81.34 187 LEU B O 1
ATOM 1425 N N . THR A 1 188 ? 12.542 -48.166 11.173 1.00 76.77 188 THR B N 1
ATOM 1426 C CA . THR A 1 188 ? 13.432 -49.213 11.738 1.00 74.25 188 THR B CA 1
ATOM 1427 C C . THR A 1 188 ? 13.978 -48.719 13.087 1.00 79.21 188 THR B C 1
ATOM 1428 O O . THR A 1 188 ? 13.797 -49.430 14.106 1.00 78.73 188 THR B O 1
ATOM 1432 N N . GLU A 1 189 ? 14.566 -47.523 13.073 1.00 80.47 189 GLU B N 1
ATOM 1433 C CA . GLU A 1 189 ? 15.242 -46.911 14.229 1.00 83.17 189 GLU B CA 1
ATOM 1434 C C . GLU A 1 189 ? 14.203 -46.585 15.314 1.00 85.22 189 GLU B C 1
ATOM 1435 O O . GLU A 1 189 ? 14.570 -46.590 16.503 1.00 84.62 189 GLU B O 1
ATOM 1441 N N . SER A 1 190 ? 12.953 -46.305 14.942 1.00 79.96 190 SER B N 1
ATOM 1442 C CA . SER A 1 190 ? 11.874 -46.094 15.943 1.00 81.38 190 SER B CA 1
ATOM 1443 C C . SER A 1 190 ? 11.700 -47.386 16.762 1.00 77.96 190 SER B C 1
ATOM 1444 O O . SER A 1 190 ? 11.700 -47.313 17.997 1.00 77.39 190 SER B O 1
ATOM 1447 N N . GLY A 1 191 ? 11.632 -48.543 16.101 1.00 75.73 191 GLY B N 1
ATOM 1448 C CA . GLY A 1 191 ? 11.580 -49.873 16.749 1.00 74.50 191 GLY B CA 1
ATOM 1449 C C . GLY A 1 191 ? 12.821 -50.106 17.600 1.00 74.20 191 GLY B C 1
ATOM 1450 O O . GLY A 1 191 ? 12.676 -50.520 18.781 1.00 74.77 191 GLY B O 1
ATOM 1451 N N . ALA A 1 192 ? 13.993 -49.806 17.033 1.00 70.01 192 ALA B N 1
ATOM 1452 C CA . ALA A 1 192 ? 15.308 -50.052 17.654 1.00 74.39 192 ALA B CA 1
ATOM 1453 C C . ALA A 1 192 ? 15.413 -49.266 18.978 1.00 76.24 192 ALA B C 1
ATOM 1454 O O . ALA A 1 192 ? 15.934 -49.820 19.964 1.00 68.54 192 ALA B O 1
ATOM 1456 N N . ARG A 1 193 ? 14.988 -48.003 18.936 1.00 75.61 193 ARG B N 1
ATOM 1457 C CA . ARG A 1 193 ? 14.969 -47.097 20.102 1.00 79.64 193 ARG B CA 1
ATOM 1458 C C . ARG A 1 193 ? 14.105 -47.685 21.222 1.00 81.61 193 ARG B C 1
ATOM 1459 O O . ARG A 1 193 ? 14.532 -47.597 22.388 1.00 89.05 193 ARG B O 1
ATOM 1467 N N . ALA A 1 194 ? 12.972 -48.301 20.900 1.00 79.39 194 ALA B N 1
ATOM 1468 C CA . ALA A 1 194 ? 11.991 -48.769 21.910 1.00 80.07 194 ALA B CA 1
ATOM 1469 C C . ALA A 1 194 ? 12.490 -50.077 22.551 1.00 80.44 194 ALA B C 1
ATOM 1470 O O . ALA A 1 194 ? 12.121 -50.366 23.716 1.00 84.54 194 ALA B O 1
ATOM 1472 N N . MET A 1 195 ? 13.370 -50.793 21.836 1.00 81.35 195 MET B N 1
ATOM 1473 C CA . MET A 1 195 ? 14.030 -52.057 22.260 1.00 83.13 195 MET B CA 1
ATOM 1474 C C . MET A 1 195 ? 15.368 -51.781 22.970 1.00 83.12 195 MET B C 1
ATOM 1475 O O . MET A 1 195 ? 15.913 -52.733 23.517 1.00 85.09 195 MET B O 1
ATOM 1480 N N . ARG A 1 196 ? 15.891 -50.553 22.927 1.00 80.44 196 ARG B N 1
ATOM 1481 C CA . ARG A 1 196 ? 17.244 -50.214 23.420 1.00 83.14 196 ARG B CA 1
ATOM 1482 C C . ARG A 1 196 ? 17.217 -50.059 24.949 1.00 89.85 196 ARG B C 1
ATOM 1483 O O . ARG A 1 196 ? 16.603 -49.134 25.483 1.00 87.68 196 ARG B O 1
ATOM 1491 N N . PRO A 1 197 ? 17.887 -50.954 25.706 1.00 91.09 197 PRO B N 1
ATOM 1492 C CA . PRO A 1 197 ? 17.863 -50.890 27.159 1.00 91.19 197 PRO B CA 1
ATOM 1493 C C . PRO A 1 197 ? 18.652 -49.669 27.625 1.00 91.00 197 PRO B C 1
ATOM 1494 O O . PRO A 1 197 ? 19.609 -49.336 26.994 1.00 91.92 197 PRO B O 1
ATOM 1498 N N . ALA A 1 198 ? 18.205 -49.037 28.708 1.00 89.86 198 ALA B N 1
ATOM 1499 C CA . ALA A 1 198 ? 18.848 -47.880 29.360 1.00 90.12 198 ALA B CA 1
ATOM 1500 C C . ALA A 1 198 ? 20.385 -48.021 29.384 1.00 89.53 198 ALA B C 1
ATOM 1501 O O . ALA A 1 198 ? 21.130 -47.067 28.972 1.00 86.97 198 ALA B O 1
ATOM 1503 N N . ILE A 1 199 ? 20.841 -49.179 29.858 1.00 89.99 199 ILE B N 1
ATOM 1504 C CA . ILE A 1 199 ? 22.275 -49.518 30.116 1.00 89.89 199 ILE B CA 1
ATOM 1505 C C . ILE A 1 199 ? 23.102 -49.216 28.852 1.00 91.69 199 ILE B C 1
ATOM 1506 O O . ILE A 1 199 ? 24.133 -48.589 29.007 1.00 93.22 199 ILE B O 1
ATOM 1511 N N . THR A 1 200 ? 22.632 -49.572 27.645 1.00 98.58 200 THR B N 1
ATOM 1512 C CA . THR A 1 200 ? 23.389 -49.523 26.360 1.00 100.46 200 THR B CA 1
ATOM 1513 C C . THR A 1 200 ? 23.245 -48.165 25.661 1.00 108.44 200 THR B C 1
ATOM 1514 O O . THR A 1 200 ? 24.023 -47.978 24.701 1.00 120.00 200 THR B O 1
ATOM 1518 N N . SER A 1 201 ? 22.267 -47.307 26.013 1.00 115.34 201 SER B N 1
ATOM 1519 C CA . SER A 1 201 ? 21.717 -46.250 25.102 1.00 114.56 201 SER B CA 1
ATOM 1520 C C . SER A 1 201 ? 22.837 -45.289 24.672 1.00 112.78 201 SER B C 1
ATOM 1521 O O . SER A 1 201 ? 22.788 -44.750 23.529 1.00 116.88 201 SER B O 1
ATOM 1524 N N . ILE A 1 202 ? 23.787 -45.072 25.577 1.00 112.03 202 ILE B N 1
ATOM 1525 C CA . ILE A 1 202 ? 24.842 -44.046 25.379 1.00 115.79 202 ILE B CA 1
ATOM 1526 C C . ILE A 1 202 ? 25.635 -44.357 24.094 1.00 115.42 202 ILE B C 1
ATOM 1527 O O . ILE A 1 202 ? 26.013 -43.379 23.451 1.00 117.70 202 ILE B O 1
ATOM 1532 N N . PHE A 1 203 ? 25.767 -45.609 23.632 1.00 111.72 203 PHE B N 1
ATOM 1533 C CA . PHE A 1 203 ? 26.626 -45.983 22.480 1.00 106.92 203 PHE B CA 1
ATOM 1534 C C . PHE A 1 203 ? 25.910 -45.825 21.128 1.00 100.19 203 PHE B C 1
ATOM 1535 O O . PHE A 1 203 ? 26.243 -46.598 20.223 1.00 90.83 203 PHE B O 1
ATOM 1543 N N . HIS A 1 204 ? 24.930 -44.919 21.005 1.00 99.99 204 HIS B N 1
ATOM 1544 C CA . HIS A 1 204 ? 24.055 -44.818 19.807 1.00 100.74 204 HIS B CA 1
ATOM 1545 C C . HIS A 1 204 ? 23.916 -43.371 19.324 1.00 102.32 204 HIS B C 1
ATOM 1546 O O . HIS A 1 204 ? 22.812 -43.037 18.817 1.00 100.54 204 HIS B O 1
ATOM 1553 N N . GLN A 1 205 ? 24.946 -42.545 19.506 1.00 106.08 205 GLN B N 1
ATOM 1554 C CA . GLN A 1 205 ? 24.813 -41.091 19.207 1.00 112.76 205 GLN B CA 1
ATOM 1555 C C . GLN A 1 205 ? 24.814 -40.851 17.691 1.00 113.50 205 GLN B C 1
ATOM 1556 O O . GLN A 1 205 ? 24.113 -39.912 17.251 1.00 117.89 205 GLN B O 1
ATOM 1562 N N . ALA A 1 206 ? 25.540 -41.661 16.918 1.00 109.85 206 ALA B N 1
ATOM 1563 C CA . ALA A 1 206 ? 25.576 -41.577 15.438 1.00 106.70 206 ALA B CA 1
ATOM 1564 C C . ALA A 1 206 ? 24.186 -41.931 14.885 1.00 105.37 206 ALA B C 1
ATOM 1565 O O . ALA A 1 206 ? 23.692 -41.173 13.990 1.00 104.72 206 ALA B O 1
ATOM 1567 N N . ALA A 1 207 ? 23.558 -43.003 15.403 1.00 99.15 207 ALA B N 1
ATOM 1568 C CA . ALA A 1 207 ? 22.201 -43.461 14.998 1.00 96.59 207 ALA B CA 1
ATOM 1569 C C . ALA A 1 207 ? 21.149 -42.381 15.306 1.00 94.37 207 ALA B C 1
ATOM 1570 O O . ALA A 1 207 ? 20.118 -42.293 14.618 1.00 101.28 207 ALA B O 1
ATOM 1572 N N . ASN A 1 208 ? 21.424 -41.584 16.325 1.00 96.56 208 ASN B N 1
ATOM 1573 C CA . ASN A 1 208 ? 20.518 -40.556 16.887 1.00 97.94 208 ASN B CA 1
ATOM 1574 C C . ASN A 1 208 ? 20.522 -39.307 15.987 1.00 92.47 208 ASN B C 1
ATOM 1575 O O . ASN A 1 208 ? 19.446 -38.831 15.632 1.00 88.64 208 ASN B O 1
ATOM 1580 N N . ARG A 1 209 ? 21.699 -38.782 15.660 1.00 93.79 209 ARG B N 1
ATOM 1581 C CA . ARG A 1 209 ? 21.889 -37.643 14.724 1.00 100.92 209 ARG B CA 1
ATOM 1582 C C . ARG A 1 209 ? 21.162 -37.967 13.410 1.00 98.76 209 ARG B C 1
ATOM 1583 O O . ARG A 1 209 ? 20.430 -37.096 12.911 1.00 96.32 209 ARG B O 1
ATOM 1591 N N . LYS A 1 210 ? 21.347 -39.198 12.915 1.00 95.08 210 LYS B N 1
ATOM 1592 C CA . LYS A 1 210 ? 20.775 -39.722 11.646 1.00 94.00 210 LYS B CA 1
ATOM 1593 C C . LYS A 1 210 ? 19.244 -39.847 11.735 1.00 90.81 210 LYS B C 1
ATOM 1594 O O . LYS A 1 210 ? 18.561 -39.549 10.726 1.00 82.26 210 LYS B O 1
ATOM 1600 N N . TYR A 1 211 ? 18.720 -40.304 12.879 1.00 90.03 211 TYR B N 1
ATOM 1601 C CA . TYR A 1 211 ? 17.259 -40.430 13.125 1.00 87.04 211 TYR B CA 1
ATOM 1602 C C . TYR A 1 211 ? 16.597 -39.062 12.893 1.00 90.17 211 TYR B C 1
ATOM 1603 O O . TYR A 1 211 ? 15.688 -38.977 12.063 1.00 93.66 211 TYR B O 1
ATOM 1612 N N . TRP A 1 212 ? 17.092 -38.001 13.533 1.00 89.98 212 TRP B N 1
ATOM 1613 C CA . TRP A 1 212 ? 16.508 -36.633 13.424 1.00 88.97 212 TRP B CA 1
ATOM 1614 C C . TRP A 1 212 ? 16.738 -36.045 12.033 1.00 88.87 212 TRP B C 1
ATOM 1615 O O . TRP A 1 212 ? 15.868 -35.280 11.596 1.00 96.36 212 TRP B O 1
ATOM 1626 N N . GLU A 1 213 ? 17.830 -36.401 11.356 1.00 87.63 213 GLU B N 1
ATOM 1627 C CA . GLU A 1 213 ? 18.115 -35.939 9.966 1.00 87.99 213 GLU B CA 1
ATOM 1628 C C . GLU A 1 213 ? 17.093 -36.565 9.006 1.00 85.49 213 GLU B C 1
ATOM 1629 O O . GLU A 1 213 ? 16.622 -35.850 8.079 1.00 81.20 213 GLU B O 1
ATOM 1635 N N . ASP A 1 214 ? 16.788 -37.850 9.215 1.00 82.58 214 ASP B N 1
ATOM 1636 C CA . ASP A 1 214 ? 15.823 -38.602 8.370 1.00 78.57 214 ASP B CA 1
ATOM 1637 C C . ASP A 1 214 ? 14.420 -38.061 8.655 1.00 81.20 214 ASP B C 1
ATOM 1638 O O . ASP A 1 214 ? 13.651 -37.920 7.695 1.00 78.08 214 ASP B O 1
ATOM 1643 N N . ILE A 1 215 ? 14.113 -37.685 9.901 1.00 84.16 215 ILE B N 1
ATOM 1644 C CA . ILE A 1 215 ? 12.802 -37.044 10.232 1.00 85.19 215 ILE B CA 1
ATOM 1645 C C . ILE A 1 215 ? 12.701 -35.703 9.486 1.00 82.90 215 ILE B C 1
ATOM 1646 O O . ILE A 1 215 ? 11.630 -35.405 8.970 1.00 82.18 215 ILE B O 1
ATOM 1651 N N . GLU A 1 216 ? 13.789 -34.949 9.384 1.00 83.55 216 GLU B N 1
ATOM 1652 C CA . GLU A 1 216 ? 13.805 -33.653 8.656 1.00 89.11 216 GLU B CA 1
ATOM 1653 C C . GLU A 1 216 ? 13.465 -33.879 7.179 1.00 87.71 216 GLU B C 1
ATOM 1654 O O . GLU A 1 216 ? 12.687 -33.090 6.615 1.00 88.03 216 GLU B O 1
ATOM 1660 N N . VAL A 1 217 ? 14.009 -34.914 6.566 1.00 81.30 217 VAL B N 1
ATOM 1661 C CA . VAL A 1 217 ? 13.655 -35.234 5.157 1.00 82.38 217 VAL B CA 1
ATOM 1662 C C . VAL A 1 217 ? 12.131 -35.451 5.061 1.00 80.67 217 VAL B C 1
ATOM 1663 O O . VAL A 1 217 ? 11.510 -34.879 4.151 1.00 84.87 217 VAL B O 1
ATOM 1667 N N . LEU A 1 218 ? 11.536 -36.199 5.987 1.00 80.97 218 LEU B N 1
ATOM 1668 C CA . LEU A 1 218 ? 10.074 -36.464 5.968 1.00 82.32 218 LEU B CA 1
ATOM 1669 C C . LEU A 1 218 ? 9.322 -35.122 6.044 1.00 87.67 218 LEU B C 1
ATOM 1670 O O . LEU A 1 218 ? 8.407 -34.906 5.218 1.00 88.01 218 LEU B O 1
ATOM 1675 N N . ARG A 1 219 ? 9.691 -34.247 6.992 1.00 87.03 219 ARG B N 1
ATOM 1676 C CA . ARG A 1 219 ? 8.965 -32.975 7.232 1.00 86.23 219 ARG B CA 1
ATOM 1677 C C . ARG A 1 219 ? 9.135 -32.106 5.982 1.00 87.82 219 ARG B C 1
ATOM 1678 O O . ARG A 1 219 ? 8.134 -31.562 5.517 1.00 87.92 219 ARG B O 1
ATOM 1686 N N . LYS A 1 220 ? 10.341 -32.047 5.418 1.00 88.35 220 LYS B N 1
ATOM 1687 C CA . LYS A 1 220 ? 10.644 -31.237 4.205 1.00 90.13 220 LYS B CA 1
ATOM 1688 C C . LYS A 1 220 ? 9.765 -31.741 3.056 1.00 87.50 220 LYS B C 1
ATOM 1689 O O . LYS A 1 220 ? 9.125 -30.904 2.445 1.00 85.59 220 LYS B O 1
ATOM 1695 N N . THR A 1 221 ? 9.714 -33.045 2.782 1.00 83.51 221 THR B N 1
ATOM 1696 C CA . THR A 1 221 ? 8.918 -33.609 1.658 1.00 82.48 221 THR B CA 1
ATOM 1697 C C . THR A 1 221 ? 7.458 -33.153 1.806 1.00 84.68 221 THR B C 1
ATOM 1698 O O . THR A 1 221 ? 6.881 -32.679 0.820 1.00 87.63 221 THR B O 1
ATOM 1702 N N . ALA A 1 222 ? 6.883 -33.257 3.006 1.00 86.87 222 ALA B N 1
ATOM 1703 C CA . ALA A 1 222 ? 5.470 -32.910 3.276 1.00 87.30 222 ALA B CA 1
ATOM 1704 C C . ALA A 1 222 ? 5.280 -31.407 3.052 1.00 91.25 222 ALA B C 1
ATOM 1705 O O . ALA A 1 222 ? 4.264 -31.021 2.486 1.00 87.46 222 ALA B O 1
ATOM 1707 N N . GLN A 1 223 ? 6.230 -30.598 3.517 1.00 100.42 223 GLN B N 1
ATOM 1708 C CA . GLN A 1 223 ? 6.274 -29.130 3.273 1.00 101.82 223 GLN B CA 1
ATOM 1709 C C . GLN A 1 223 ? 6.183 -28.874 1.764 1.00 100.03 223 GLN B C 1
ATOM 1710 O O . GLN A 1 223 ? 5.459 -27.951 1.389 1.00 102.58 223 GLN B O 1
ATOM 1716 N N . GLY A 1 224 ? 6.862 -29.697 0.955 1.00 95.67 224 GLY B N 1
ATOM 1717 C CA . GLY A 1 224 ? 6.884 -29.591 -0.512 1.00 90.09 224 GLY B CA 1
ATOM 1718 C C . GLY A 1 224 ? 5.508 -29.829 -1.102 1.00 90.16 224 GLY B C 1
ATOM 1719 O O . GLY A 1 224 ? 5.114 -29.043 -1.984 1.00 91.37 224 GLY B O 1
ATOM 1720 N N . VAL A 1 225 ? 4.795 -30.846 -0.610 1.00 87.10 225 VAL B N 1
ATOM 1721 C CA . VAL A 1 225 ? 3.419 -31.210 -1.061 1.00 85.84 225 VAL B CA 1
ATOM 1722 C C . VAL A 1 225 ? 2.452 -30.068 -0.744 1.00 89.46 225 VAL B C 1
ATOM 1723 O O . VAL A 1 225 ? 1.597 -29.760 -1.584 1.00 97.72 225 VAL B O 1
ATOM 1727 N N . LEU A 1 226 ? 2.586 -29.480 0.443 1.00 91.91 226 LEU B N 1
ATOM 1728 C CA . LEU A 1 226 ? 1.708 -28.403 0.968 1.00 93.51 226 LEU B CA 1
ATOM 1729 C C . LEU A 1 226 ? 1.996 -27.125 0.183 1.00 90.02 226 LEU B C 1
ATOM 1730 O O . LEU A 1 226 ? 1.051 -26.416 -0.178 1.00 93.81 226 LEU B O 1
ATOM 1735 N N . ASP A 1 227 ? 3.269 -26.861 -0.088 1.00 89.78 227 ASP B N 1
ATOM 1736 C CA . ASP A 1 227 ? 3.730 -25.690 -0.883 1.00 93.01 227 ASP B CA 1
ATOM 1737 C C . ASP A 1 227 ? 3.169 -25.792 -2.307 1.00 90.97 227 ASP B C 1
ATOM 1738 O O . ASP A 1 227 ? 2.723 -24.787 -2.842 1.00 90.55 227 ASP B O 1
ATOM 1743 N N . THR A 1 228 ? 3.188 -26.979 -2.909 1.00 88.74 228 THR B N 1
ATOM 1744 C CA . THR A 1 228 ? 2.620 -27.219 -4.257 1.00 87.92 228 THR B CA 1
ATOM 1745 C C . THR A 1 228 ? 1.134 -26.850 -4.255 1.00 90.74 228 THR B C 1
ATOM 1746 O O . THR A 1 228 ? 0.713 -26.163 -5.198 1.00 98.70 228 THR B O 1
ATOM 1750 N N . ARG A 1 229 ? 0.374 -27.265 -3.240 1.00 89.15 229 ARG B N 1
ATOM 1751 C CA . ARG A 1 229 ? -1.092 -26.986 -3.169 1.00 90.27 229 ARG B CA 1
ATOM 1752 C C . ARG A 1 229 ? -1.349 -25.478 -3.010 1.00 91.33 229 ARG B C 1
ATOM 1753 O O . ARG A 1 229 ? -2.365 -24.970 -3.522 1.00 91.48 229 ARG B O 1
ATOM 1761 N N . ARG A 1 230 ? -0.480 -24.796 -2.277 1.00 93.80 230 ARG B N 1
ATOM 1762 C CA . ARG A 1 230 ? -0.596 -23.338 -2.041 1.00 98.63 230 ARG B CA 1
ATOM 1763 C C . ARG A 1 230 ? -0.271 -22.613 -3.346 1.00 100.35 230 ARG B C 1
ATOM 1764 O O . ARG A 1 230 ? -0.895 -21.605 -3.625 1.00 107.86 230 ARG B O 1
ATOM 1772 N N . LYS A 1 231 ? 0.642 -23.149 -4.138 1.00 98.37 231 LYS B N 1
ATOM 1773 C CA . LYS A 1 231 ? 1.166 -22.461 -5.333 1.00 100.64 231 LYS B CA 1
ATOM 1774 C C . LYS A 1 231 ? 0.231 -22.758 -6.512 1.00 101.53 231 LYS B C 1
ATOM 1775 O O . LYS A 1 231 ? 0.117 -21.900 -7.383 1.00 96.01 231 LYS B O 1
ATOM 1781 N N . HIS A 1 232 ? -0.439 -23.915 -6.517 1.00 104.46 232 HIS B N 1
ATOM 1782 C CA . HIS A 1 232 ? -1.323 -24.375 -7.623 1.00 105.65 232 HIS B CA 1
ATOM 1783 C C . HIS A 1 232 ? -2.664 -24.817 -7.034 1.00 105.40 232 HIS B C 1
ATOM 1784 O O . HIS A 1 232 ? -2.966 -26.015 -7.006 1.00 103.67 232 HIS B O 1
ATOM 1791 N N . PRO A 1 233 ? -3.509 -23.878 -6.543 1.00 103.61 233 PRO B N 1
ATOM 1792 C CA . PRO A 1 233 ? -4.775 -24.247 -5.911 1.00 102.46 233 PRO B CA 1
ATOM 1793 C C . PRO A 1 233 ? -5.618 -25.061 -6.897 1.00 102.25 233 PRO B C 1
ATOM 1794 O O . PRO A 1 233 ? -5.418 -24.915 -8.082 1.00 98.35 233 PRO B O 1
ATOM 1798 N N . THR A 1 234 ? -6.471 -25.941 -6.373 1.00 107.08 234 THR B N 1
ATOM 1799 C CA . THR A 1 234 ? -7.340 -26.840 -7.172 1.00 106.75 234 THR B CA 1
ATOM 1800 C C . THR A 1 234 ? -8.730 -26.890 -6.532 1.00 112.09 234 THR B C 1
ATOM 1801 O O . THR A 1 234 ? -8.865 -26.730 -5.284 1.00 113.47 234 THR B O 1
ATOM 1805 N N . ASN A 1 235 ? -9.720 -27.076 -7.401 1.00 112.88 235 ASN B N 1
ATOM 1806 C CA . ASN A 1 235 ? -11.159 -27.064 -7.067 1.00 110.38 235 ASN B CA 1
ATOM 1807 C C . ASN A 1 235 ? -11.598 -28.456 -6.648 1.00 107.46 235 ASN B C 1
ATOM 1808 O O . ASN A 1 235 ? -12.734 -28.605 -6.238 1.00 114.82 235 ASN B O 1
ATOM 1813 N N . ARG A 1 236 ? -10.755 -29.472 -6.746 1.00 104.47 236 ARG B N 1
ATOM 1814 C CA . ARG A 1 236 ? -11.168 -30.835 -6.336 1.00 102.90 236 ARG B CA 1
ATOM 1815 C C . ARG A 1 236 ? -11.197 -30.921 -4.816 1.00 102.17 236 ARG B C 1
ATOM 1816 O O . ARG A 1 236 ? -10.531 -30.114 -4.138 1.00 104.31 236 ARG B O 1
ATOM 1824 N N . LYS A 1 237 ? -12.003 -31.853 -4.338 1.00 99.84 237 LYS B N 1
ATOM 1825 C CA . LYS A 1 237 ? -12.022 -32.323 -2.936 1.00 103.47 237 LYS B CA 1
ATOM 1826 C C . LYS A 1 237 ? -11.029 -33.476 -2.842 1.00 97.63 237 LYS B C 1
ATOM 1827 O O . LYS A 1 237 ? -11.112 -34.342 -3.672 1.00 99.66 237 LYS B O 1
ATOM 1833 N N . ASP A 1 238 ? -10.122 -33.483 -1.881 1.00 98.85 238 ASP B N 1
ATOM 1834 C CA . ASP A 1 238 ? -9.274 -34.676 -1.618 1.00 94.00 238 ASP B CA 1
ATOM 1835 C C . ASP A 1 238 ? -8.812 -34.605 -0.171 1.00 88.09 238 ASP B C 1
ATOM 1836 O O . ASP A 1 238 ? -9.233 -33.679 0.529 1.00 90.02 238 ASP B O 1
ATOM 1841 N N . LEU A 1 239 ? -8.016 -35.570 0.250 1.00 84.56 239 LEU B N 1
ATOM 1842 C CA . LEU A 1 239 ? -7.481 -35.643 1.627 1.00 86.26 239 LEU B CA 1
ATOM 1843 C C . LEU A 1 239 ? -6.916 -34.268 2.024 1.00 90.04 239 LEU B C 1
ATOM 1844 O O . LEU A 1 239 ? -7.253 -33.763 3.110 1.00 91.82 239 LEU B O 1
ATOM 1849 N N . LEU A 1 240 ? -6.130 -33.644 1.147 1.00 93.17 240 LEU B N 1
ATOM 1850 C CA . LEU A 1 240 ? -5.359 -32.418 1.487 1.00 92.63 240 LEU B CA 1
ATOM 1851 C C . LEU A 1 240 ? -6.312 -31.216 1.536 1.00 93.94 240 LEU B C 1
ATOM 1852 O O . LEU A 1 240 ? -6.153 -30.395 2.447 1.00 93.02 240 LEU B O 1
ATOM 1857 N N . SER A 1 241 ? -7.291 -31.113 0.629 1.00 98.44 241 SER B N 1
ATOM 1858 C CA . SER A 1 241 ? -8.327 -30.038 0.689 1.00 100.89 241 SER B CA 1
ATOM 1859 C C . SER A 1 241 ? -9.119 -30.181 1.992 1.00 100.47 241 SER B C 1
ATOM 1860 O O . SER A 1 241 ? -9.402 -29.143 2.614 1.00 99.64 241 SER B O 1
ATOM 1863 N N . ALA A 1 242 ? -9.402 -31.414 2.426 1.00 97.71 242 ALA B N 1
ATOM 1864 C CA . ALA A 1 242 ? -10.077 -31.694 3.716 1.00 97.60 242 ALA B CA 1
ATOM 1865 C C . ALA A 1 242 ? -9.200 -31.188 4.869 1.00 97.53 242 ALA B C 1
ATOM 1866 O O . ALA A 1 242 ? -9.728 -30.512 5.745 1.00 100.62 242 ALA B O 1
ATOM 1868 N N . MET A 1 243 ? -7.902 -31.482 4.858 1.00 97.00 243 MET B N 1
ATOM 1869 C CA . MET A 1 243 ? -6.955 -31.044 5.918 1.00 95.75 243 MET B CA 1
ATOM 1870 C C . MET A 1 243 ? -6.918 -29.509 5.983 1.00 96.56 243 MET B C 1
ATOM 1871 O O . MET A 1 243 ? -6.940 -28.979 7.096 1.00 103.70 243 MET B O 1
ATOM 1876 N N . LEU A 1 244 ? -6.864 -28.819 4.840 1.00 94.76 244 LEU B N 1
ATOM 1877 C CA . LEU A 1 244 ? -6.689 -27.345 4.789 1.00 96.27 244 LEU B CA 1
ATOM 1878 C C . LEU A 1 244 ? -7.990 -26.618 5.137 1.00 101.20 244 LEU B C 1
ATOM 1879 O O . LEU A 1 244 ? -7.905 -25.593 5.828 1.00 101.67 244 LEU B O 1
ATOM 1884 N N . ASP A 1 245 ? -9.134 -27.111 4.653 1.00 105.06 245 ASP B N 1
ATOM 1885 C CA . ASP A 1 245 ? -10.442 -26.389 4.665 1.00 108.04 245 ASP B CA 1
ATOM 1886 C C . ASP A 1 245 ? -11.422 -26.970 5.696 1.00 105.96 245 ASP B C 1
ATOM 1887 O O . ASP A 1 245 ? -12.177 -26.172 6.283 1.00 102.49 245 ASP B O 1
ATOM 1892 N N . GLY A 1 246 ? -11.437 -28.301 5.840 1.00 106.15 246 GLY B N 1
ATOM 1893 C CA . GLY A 1 246 ? -12.320 -29.071 6.737 1.00 107.93 246 GLY B CA 1
ATOM 1894 C C . GLY A 1 246 ? -12.319 -28.543 8.165 1.00 111.04 246 GLY B C 1
ATOM 1895 O O . GLY A 1 246 ? -11.235 -28.265 8.728 1.00 108.18 246 GLY B O 1
ATOM 1896 N N . VAL A 1 247 ? -13.514 -28.405 8.732 1.00 116.02 247 VAL B N 1
ATOM 1897 C CA . VAL A 1 247 ? -13.748 -28.094 10.172 1.00 116.50 247 VAL B CA 1
ATOM 1898 C C . VAL A 1 247 ? -14.485 -29.271 10.813 1.00 115.76 247 VAL B C 1
ATOM 1899 O O . VAL A 1 247 ? -15.432 -29.783 10.192 1.00 116.60 247 VAL B O 1
ATOM 1903 N N . ASP A 1 248 ? -14.091 -29.645 12.028 1.00 114.46 248 ASP B N 1
ATOM 1904 C CA . ASP A 1 248 ? -14.727 -30.728 12.815 1.00 114.42 248 ASP B CA 1
ATOM 1905 C C . ASP A 1 248 ? -15.978 -30.166 13.507 1.00 118.07 248 ASP B C 1
ATOM 1906 O O . ASP A 1 248 ? -15.831 -29.315 14.407 1.00 116.25 248 ASP B O 1
ATOM 1911 N N . ALA A 1 249 ? -17.173 -30.627 13.124 1.00 120.33 249 ALA B N 1
ATOM 1912 C CA . ALA A 1 249 ? -18.458 -30.194 13.731 1.00 121.16 249 ALA B CA 1
ATOM 1913 C C . ALA A 1 249 ? -18.358 -30.252 15.261 1.00 119.80 249 ALA B C 1
ATOM 1914 O O . ALA A 1 249 ? -18.770 -29.288 15.896 1.00 119.86 249 ALA B O 1
ATOM 1916 N N . LYS A 1 250 ? -17.812 -31.341 15.810 1.00 120.24 250 LYS B N 1
ATOM 1917 C CA . LYS A 1 250 ? -17.847 -31.683 17.263 1.00 120.55 250 LYS B CA 1
ATOM 1918 C C . LYS A 1 250 ? -17.039 -30.672 18.083 1.00 117.17 250 LYS B C 1
ATOM 1919 O O . LYS A 1 250 ? -17.567 -30.223 19.074 1.00 124.30 250 LYS B O 1
ATOM 1925 N N . THR A 1 251 ? -15.806 -30.337 17.691 1.00 113.59 251 THR B N 1
ATOM 1926 C CA . THR A 1 251 ? -14.874 -29.457 18.453 1.00 111.17 251 THR B CA 1
ATOM 1927 C C . THR A 1 251 ? -14.862 -28.033 17.905 1.00 110.53 251 THR B C 1
ATOM 1928 O O . THR A 1 251 ? -14.374 -27.157 18.636 1.00 107.59 251 THR B O 1
ATOM 1932 N N . GLY A 1 252 ? -15.309 -27.847 16.654 1.00 113.79 252 GLY B N 1
ATOM 1933 C CA . GLY A 1 252 ? -15.277 -26.576 15.899 1.00 116.03 252 GLY B CA 1
ATOM 1934 C C . GLY A 1 252 ? -13.889 -26.211 15.374 1.00 114.77 252 GLY B C 1
ATOM 1935 O O . GLY A 1 252 ? -13.708 -25.044 14.994 1.00 112.67 252 GLY B O 1
ATOM 1936 N N . GLN A 1 253 ? -12.943 -27.163 15.323 1.00 116.41 253 GLN B N 1
ATOM 1937 C CA . GLN A 1 253 ? -11.502 -26.904 15.027 1.00 116.01 253 GLN B CA 1
ATOM 1938 C C . GLN A 1 253 ? -11.097 -27.440 13.653 1.00 115.78 253 GLN B C 1
ATOM 1939 O O . GLN A 1 253 ? -11.702 -28.417 13.187 1.00 111.27 253 GLN B O 1
ATOM 1945 N N . LYS A 1 254 ? -10.077 -26.813 13.065 1.00 115.84 254 LYS B N 1
ATOM 1946 C CA . LYS A 1 254 ? -9.358 -27.279 11.853 1.00 113.87 254 LYS B CA 1
ATOM 1947 C C . LYS A 1 254 ? -7.972 -27.778 12.255 1.00 111.25 254 LYS B C 1
ATOM 1948 O O . LYS A 1 254 ? -7.540 -27.484 13.374 1.00 112.07 254 LYS B O 1
ATOM 1954 N N . LEU A 1 255 ? -7.272 -28.461 11.358 1.00 106.22 255 LEU B N 1
ATOM 1955 C CA . LEU A 1 255 ? -5.888 -28.893 11.652 1.00 103.51 255 LEU B CA 1
ATOM 1956 C C . LEU A 1 255 ? -4.949 -27.683 11.584 1.00 101.94 255 LEU B C 1
ATOM 1957 O O . LEU A 1 255 ? -5.031 -26.940 10.577 1.00 97.68 255 LEU B O 1
ATOM 1962 N N . SER A 1 256 ? -4.105 -27.505 12.615 1.00 101.37 256 SER B N 1
ATOM 1963 C CA . SER A 1 256 ? -2.905 -26.613 12.612 1.00 104.79 256 SER B CA 1
ATOM 1964 C C . SER A 1 256 ? -1.978 -27.005 11.456 1.00 105.86 256 SER B C 1
ATOM 1965 O O . SER A 1 256 ? -2.094 -28.149 11.009 1.00 106.58 256 SER B O 1
ATOM 1968 N N . ASP A 1 257 ? -1.093 -26.116 10.992 1.00 108.23 257 ASP B N 1
ATOM 1969 C CA . ASP A 1 257 ? -0.133 -26.466 9.903 1.00 113.06 257 ASP B CA 1
ATOM 1970 C C . ASP A 1 257 ? 0.791 -27.594 10.377 1.00 107.76 257 ASP B C 1
ATOM 1971 O O . ASP A 1 257 ? 1.115 -28.481 9.571 1.00 109.40 257 ASP B O 1
ATOM 1976 N N . SER A 1 258 ? 1.202 -27.526 11.637 1.00 107.19 258 SER B N 1
ATOM 1977 C CA . SER A 1 258 ? 2.013 -28.554 12.333 1.00 102.45 258 SER B CA 1
ATOM 1978 C C . SER A 1 258 ? 1.365 -29.937 12.149 1.00 98.98 258 SER B C 1
ATOM 1979 O O . SER A 1 258 ? 2.100 -30.878 11.774 1.00 91.38 258 SER B O 1
ATOM 1982 N N . SER A 1 259 ? 0.040 -30.039 12.376 1.00 100.22 259 SER B N 1
ATOM 1983 C CA . SER A 1 259 ? -0.782 -31.278 12.223 1.00 98.42 259 SER B CA 1
ATOM 1984 C C . SER A 1 259 ? -0.985 -31.641 10.743 1.00 97.30 259 SER B C 1
ATOM 1985 O O . SER A 1 259 ? -1.121 -32.838 10.453 1.00 92.28 259 SER B O 1
ATOM 1988 N N . ILE A 1 260 ? -1.090 -30.657 9.846 1.00 99.57 260 ILE B N 1
ATOM 1989 C CA . ILE A 1 260 ? -1.226 -30.919 8.383 1.00 97.60 260 ILE B CA 1
ATOM 1990 C C . ILE A 1 260 ? 0.051 -31.635 7.920 1.00 93.60 260 ILE B C 1
ATOM 1991 O O . ILE A 1 260 ? -0.057 -32.628 7.156 1.00 96.49 260 ILE B O 1
ATOM 1996 N N . ILE A 1 261 ? 1.210 -31.175 8.394 1.00 90.98 261 ILE B N 1
ATOM 1997 C CA . ILE A 1 261 ? 2.514 -31.811 8.061 1.00 91.81 261 ILE B CA 1
ATOM 1998 C C . ILE A 1 261 ? 2.539 -33.200 8.712 1.00 90.47 261 ILE B C 1
ATOM 1999 O O . ILE A 1 261 ? 2.820 -34.174 7.992 1.00 95.33 261 ILE B O 1
ATOM 2004 N N . ASP A 1 262 ? 2.192 -33.301 9.993 1.00 87.00 262 ASP B N 1
ATOM 2005 C CA . ASP A 1 262 ? 2.103 -34.611 10.690 1.00 85.01 262 ASP B CA 1
ATOM 2006 C C . ASP A 1 262 ? 1.274 -35.592 9.846 1.00 81.30 262 ASP B C 1
ATOM 2007 O O . ASP A 1 262 ? 1.734 -36.731 9.641 1.00 78.31 262 ASP B O 1
ATOM 2012 N N . ASN A 1 263 ? 0.097 -35.185 9.368 1.00 82.01 263 ASN B N 1
ATOM 2013 C CA . ASN A 1 263 ? -0.859 -36.121 8.720 1.00 81.66 263 ASN B CA 1
ATOM 2014 C C . ASN A 1 263 ? -0.399 -36.407 7.291 1.00 82.03 263 ASN B C 1
ATOM 2015 O O . ASN A 1 263 ? -0.557 -37.573 6.855 1.00 75.92 263 ASN B O 1
ATOM 2020 N N . LEU A 1 264 ? 0.184 -35.414 6.611 1.00 82.37 264 LEU B N 1
ATOM 2021 C CA . LEU A 1 264 ? 0.760 -35.641 5.265 1.00 82.51 264 LEU B CA 1
ATOM 2022 C C . LEU A 1 264 ? 1.856 -36.711 5.374 1.00 83.80 264 LEU B C 1
ATOM 2023 O O . LEU A 1 264 ? 1.819 -37.663 4.572 1.00 88.32 264 LEU B O 1
ATOM 2028 N N . ILE A 1 265 ? 2.768 -36.612 6.349 1.00 85.08 265 ILE B N 1
ATOM 2029 C CA . ILE A 1 265 ? 3.848 -37.630 6.500 1.00 79.75 265 ILE B CA 1
ATOM 2030 C C . ILE A 1 265 ? 3.192 -38.987 6.750 1.00 80.83 265 ILE B C 1
ATOM 2031 O O . ILE A 1 265 ? 3.541 -39.962 6.040 1.00 79.74 265 ILE B O 1
ATOM 2036 N N . THR A 1 266 ? 2.254 -39.029 7.708 1.00 81.30 266 THR B N 1
ATOM 2037 C CA . THR A 1 266 ? 1.504 -40.245 8.122 1.00 80.75 266 THR B CA 1
ATOM 2038 C C . THR A 1 266 ? 0.909 -40.942 6.883 1.00 77.64 266 THR B C 1
ATOM 2039 O O . THR A 1 266 ? 1.106 -42.164 6.722 1.00 73.38 266 THR B O 1
ATOM 2043 N N . PHE A 1 267 ? 0.194 -40.201 6.039 1.00 77.21 267 PHE B N 1
ATOM 2044 C CA . PHE A 1 267 ? -0.473 -40.782 4.840 1.00 79.06 267 PHE B CA 1
ATOM 2045 C C . PHE A 1 267 ? 0.569 -41.168 3.774 1.00 75.22 267 PHE B C 1
ATOM 2046 O O . PHE A 1 267 ? 0.402 -42.212 3.178 1.00 69.43 267 PHE B O 1
ATOM 2054 N N . LEU A 1 268 ? 1.632 -40.393 3.578 1.00 75.43 268 LEU B N 1
ATOM 2055 C CA . LEU A 1 268 ? 2.711 -40.749 2.622 1.00 73.21 268 LEU B CA 1
ATOM 2056 C C . LEU A 1 268 ? 3.313 -42.095 3.013 1.00 74.03 268 LEU B C 1
ATOM 2057 O O . LEU A 1 268 ? 3.620 -42.857 2.096 1.00 80.98 268 LEU B O 1
ATOM 2062 N N . ILE A 1 269 ? 3.472 -42.379 4.307 1.00 75.95 269 ILE B N 1
ATOM 2063 C CA . ILE A 1 269 ? 4.035 -43.666 4.825 1.00 74.22 269 ILE B CA 1
ATOM 2064 C C . ILE A 1 269 ? 2.953 -44.764 4.819 1.00 69.70 269 ILE B C 1
ATOM 2065 O O . ILE A 1 269 ? 3.034 -45.695 4.001 1.00 69.62 269 ILE B O 1
ATOM 2070 N N . ALA A 1 270 ? 1.962 -44.645 5.699 1.00 72.90 270 ALA B N 1
ATOM 2071 C CA . ALA A 1 270 ? 0.862 -45.621 5.883 1.00 71.96 270 ALA B CA 1
ATOM 2072 C C . ALA A 1 270 ? 0.157 -45.877 4.546 1.00 70.07 270 ALA B C 1
ATOM 2073 O O . ALA A 1 270 ? -0.387 -46.979 4.357 1.00 71.64 270 ALA B O 1
ATOM 2075 N N . GLY A 1 271 ? 0.118 -44.871 3.676 1.00 68.42 271 GLY B N 1
ATOM 2076 C CA . GLY A 1 271 ? -0.682 -44.904 2.441 1.00 74.89 271 GLY B CA 1
ATOM 2077 C C . GLY A 1 271 ? 0.048 -45.556 1.270 1.00 74.30 271 GLY B C 1
ATOM 2078 O O . GLY A 1 271 ? -0.557 -45.613 0.185 1.00 77.07 271 GLY B O 1
ATOM 2079 N N . HIS A 1 272 ? 1.279 -46.036 1.455 1.00 68.56 272 HIS B N 1
ATOM 2080 C CA . HIS A 1 272 ? 2.012 -46.705 0.356 1.00 69.03 272 HIS B CA 1
ATOM 2081 C C . HIS A 1 272 ? 2.824 -47.886 0.866 1.00 72.48 272 HIS B C 1
ATOM 2082 O O . HIS A 1 272 ? 2.804 -48.913 0.175 1.00 82.66 272 HIS B O 1
ATOM 2089 N N . GLU A 1 273 ? 3.545 -47.744 1.980 1.00 73.32 273 GLU B N 1
ATOM 2090 C CA . GLU A 1 273 ? 4.497 -48.784 2.460 1.00 72.08 273 GLU B CA 1
ATOM 2091 C C . GLU A 1 273 ? 3.819 -50.173 2.497 1.00 67.82 273 GLU B C 1
ATOM 2092 O O . GLU A 1 273 ? 4.384 -51.135 1.940 1.00 66.68 273 GLU B O 1
ATOM 2098 N N . THR A 1 274 ? 2.649 -50.306 3.113 1.00 67.58 274 THR B N 1
ATOM 2099 C CA . THR A 1 274 ? 2.036 -51.635 3.390 1.00 71.31 274 THR B CA 1
ATOM 2100 C C . THR A 1 274 ? 1.406 -52.183 2.095 1.00 76.27 274 THR B C 1
ATOM 2101 O O . THR A 1 274 ? 1.428 -53.418 1.918 1.00 77.42 274 THR B O 1
ATOM 2105 N N . THR A 1 275 ? 0.909 -51.320 1.204 1.00 74.55 275 THR B N 1
ATOM 2106 C CA . THR A 1 275 ? 0.387 -51.732 -0.114 1.00 69.22 275 THR B CA 1
ATOM 2107 C C . THR A 1 275 ? 1.529 -52.230 -1.003 1.00 65.01 275 THR B C 1
ATOM 2108 O O . THR A 1 275 ? 1.310 -53.177 -1.761 1.00 70.44 275 THR B O 1
ATOM 2112 N N . SER A 1 276 ? 2.705 -51.629 -0.940 1.00 64.01 276 SER B N 1
ATOM 2113 C CA . SER A 1 276 ? 3.888 -52.098 -1.710 1.00 64.39 276 SER B CA 1
ATOM 2114 C C . SER A 1 276 ? 4.258 -53.493 -1.202 1.00 69.57 276 SER B C 1
ATOM 2115 O O . SER A 1 276 ? 4.548 -54.382 -2.033 1.00 69.20 276 SER B O 1
ATOM 2118 N N . GLY A 1 277 ? 4.244 -53.686 0.121 1.00 70.81 277 GLY B N 1
ATOM 2119 C CA . GLY A 1 277 ? 4.413 -55.022 0.722 1.00 68.94 277 GLY B CA 1
ATOM 2120 C C . GLY A 1 277 ? 3.412 -56.026 0.190 1.00 70.14 277 GLY B C 1
ATOM 2121 O O . GLY A 1 277 ? 3.824 -57.112 -0.228 1.00 68.17 277 GLY B O 1
ATOM 2122 N N . LEU A 1 278 ? 2.123 -55.678 0.186 1.00 70.68 278 LEU B N 1
ATOM 2123 C CA . LEU A 1 278 ? 1.026 -56.613 -0.186 1.00 67.46 278 LEU B CA 1
ATOM 2124 C C . LEU A 1 278 ? 1.316 -57.114 -1.593 1.00 67.33 278 LEU B C 1
ATOM 2125 O O . LEU A 1 278 ? 1.468 -58.335 -1.768 1.00 72.37 278 LEU B O 1
ATOM 2130 N N . LEU A 1 279 ? 1.475 -56.186 -2.530 1.00 65.26 279 LEU B N 1
ATOM 2131 C CA . LEU A 1 279 ? 1.664 -56.512 -3.958 1.00 67.16 279 LEU B CA 1
ATOM 2132 C C . LEU A 1 279 ? 2.965 -57.293 -4.118 1.00 67.54 279 LEU B C 1
ATOM 2133 O O . LEU A 1 279 ? 2.958 -58.275 -4.867 1.00 66.45 279 LEU B O 1
ATOM 2138 N N . SER A 1 280 ? 4.034 -56.920 -3.410 1.00 64.66 280 SER B N 1
ATOM 2139 C CA . SER A 1 280 ? 5.343 -57.604 -3.554 1.00 63.50 280 SER B CA 1
ATOM 2140 C C . SER A 1 280 ? 5.223 -59.066 -3.092 1.00 66.14 280 SER B C 1
ATOM 2141 O O . SER A 1 280 ? 5.724 -59.967 -3.809 1.00 74.11 280 SER B O 1
ATOM 2144 N N . PHE A 1 281 ? 4.558 -59.316 -1.963 1.00 62.41 281 PHE B N 1
ATOM 2145 C CA . PHE A 1 281 ? 4.382 -60.682 -1.423 1.00 63.08 281 PHE B CA 1
ATOM 2146 C C . PHE A 1 281 ? 3.441 -61.436 -2.353 1.00 57.84 281 PHE B C 1
ATOM 2147 O O . PHE A 1 281 ? 3.749 -62.576 -2.696 1.00 57.78 281 PHE B O 1
ATOM 2155 N N . ALA A 1 282 ? 2.319 -60.832 -2.720 1.00 57.00 282 ALA B N 1
ATOM 2156 C CA . ALA A 1 282 ? 1.291 -61.481 -3.581 1.00 60.02 282 ALA B CA 1
ATOM 2157 C C . ALA A 1 282 ? 1.928 -61.996 -4.882 1.00 60.18 282 ALA B C 1
ATOM 2158 O O . ALA A 1 282 ? 1.732 -63.161 -5.201 1.00 64.13 282 ALA B O 1
ATOM 2160 N N . PHE A 1 283 ? 2.745 -61.198 -5.563 1.00 60.13 283 PHE B N 1
ATOM 2161 C CA . PHE A 1 283 ? 3.394 -61.635 -6.824 1.00 63.23 283 PHE B CA 1
ATOM 2162 C C . PHE A 1 283 ? 4.437 -62.720 -6.538 1.00 66.37 283 PHE B C 1
ATOM 2163 O O . PHE A 1 283 ? 4.577 -63.630 -7.376 1.00 68.15 283 PHE B O 1
ATOM 2171 N N . TYR A 1 284 ? 5.143 -62.698 -5.403 1.00 66.19 284 TYR B N 1
ATOM 2172 C CA . TYR A 1 284 ? 6.050 -63.832 -5.074 1.00 65.25 284 TYR B CA 1
ATOM 2173 C C . TYR A 1 284 ? 5.226 -65.120 -4.979 1.00 66.20 284 TYR B C 1
ATOM 2174 O O . TYR A 1 284 ? 5.618 -66.169 -5.552 1.00 70.36 284 TYR B O 1
ATOM 2183 N N . LEU A 1 285 ? 4.103 -65.040 -4.268 1.00 63.41 285 LEU B N 1
ATOM 2184 C CA . LEU A 1 285 ? 3.255 -66.210 -3.951 1.00 63.91 285 LEU B CA 1
ATOM 2185 C C . LEU A 1 285 ? 2.588 -66.733 -5.225 1.00 66.06 285 LEU B C 1
ATOM 2186 O O . LEU A 1 285 ? 2.626 -67.966 -5.400 1.00 69.85 285 LEU B O 1
ATOM 2191 N N . LEU A 1 286 ? 1.998 -65.870 -6.070 1.00 64.84 286 LEU B N 1
ATOM 2192 C CA . LEU A 1 286 ? 1.420 -66.309 -7.379 1.00 66.92 286 LEU B CA 1
ATOM 2193 C C . LEU A 1 286 ? 2.509 -67.005 -8.198 1.00 63.76 286 LEU B C 1
ATOM 2194 O O . LEU A 1 286 ? 2.248 -68.095 -8.698 1.00 75.08 286 LEU B O 1
ATOM 2199 N N . ILE A 1 287 ? 3.697 -66.430 -8.311 1.00 62.82 287 ILE B N 1
ATOM 2200 C CA . ILE A 1 287 ? 4.761 -67.043 -9.154 1.00 66.21 287 ILE B CA 1
ATOM 2201 C C . ILE A 1 287 ? 5.081 -68.427 -8.606 1.00 66.22 287 ILE B C 1
ATOM 2202 O O . ILE A 1 287 ? 5.227 -69.349 -9.411 1.00 67.69 287 ILE B O 1
ATOM 2207 N N . LYS A 1 288 ? 5.147 -68.568 -7.282 1.00 67.72 288 LYS B N 1
ATOM 2208 C CA . LYS A 1 288 ? 5.652 -69.805 -6.645 1.00 67.22 288 LYS B CA 1
ATOM 2209 C C . LYS A 1 288 ? 4.563 -70.857 -6.695 1.00 66.52 288 LYS B C 1
ATOM 2210 O O . LYS A 1 288 ? 4.928 -72.024 -6.771 1.00 77.99 288 LYS B O 1
ATOM 2216 N N . HIS A 1 289 ? 3.291 -70.450 -6.639 1.00 66.66 289 HIS B N 1
ATOM 2217 C CA . HIS A 1 289 ? 2.107 -71.339 -6.606 1.00 64.91 289 HIS B CA 1
ATOM 2218 C C . HIS A 1 289 ? 1.402 -71.289 -7.965 1.00 68.47 289 HIS B C 1
ATOM 2219 O O . HIS A 1 289 ? 0.352 -70.629 -8.069 1.00 68.71 289 HIS B O 1
ATOM 2226 N N . GLN A 1 290 ? 1.964 -71.964 -8.972 1.00 73.96 290 GLN B N 1
ATOM 2227 C CA . GLN A 1 290 ? 1.474 -71.916 -10.387 1.00 78.26 290 GLN B CA 1
ATOM 2228 C C . GLN A 1 290 ? -0.023 -72.223 -10.492 1.00 77.11 290 GLN B C 1
ATOM 2229 O O . GLN A 1 290 ? -0.677 -71.671 -11.378 1.00 78.69 290 GLN B O 1
ATOM 2235 N N . ASP A 1 291 ? -0.557 -73.073 -9.628 1.00 80.12 291 ASP B N 1
ATOM 2236 C CA . ASP A 1 291 ? -1.994 -73.427 -9.630 1.00 79.09 291 ASP B CA 1
ATOM 2237 C C . ASP A 1 291 ? -2.820 -72.149 -9.464 1.00 76.67 291 ASP B C 1
ATOM 2238 O O . ASP A 1 291 ? -3.727 -71.900 -10.301 1.00 83.03 291 ASP B O 1
ATOM 2243 N N . ALA A 1 292 ? -2.462 -71.335 -8.466 1.00 72.74 292 ALA B N 1
ATOM 2244 C CA . ALA A 1 292 ? -3.115 -70.049 -8.103 1.00 68.39 292 ALA B CA 1
ATOM 2245 C C . ALA A 1 292 ? -2.834 -68.999 -9.174 1.00 67.19 292 ALA B C 1
ATOM 2246 O O . ALA A 1 292 ? -3.746 -68.222 -9.490 1.00 69.56 292 ALA B O 1
ATOM 2248 N N . TYR A 1 293 ? -1.610 -68.956 -9.701 1.00 65.01 293 TYR B N 1
ATOM 2249 C CA . TYR A 1 293 ? -1.246 -68.070 -10.845 1.00 69.76 293 TYR B CA 1
ATOM 2250 C C . TYR A 1 293 ? -2.252 -68.280 -11.994 1.00 67.96 293 TYR B C 1
ATOM 2251 O O . TYR A 1 293 ? -2.876 -67.319 -12.463 1.00 69.51 293 TYR B O 1
ATOM 2260 N N . ARG A 1 294 ? -2.470 -69.533 -12.377 1.00 69.29 294 ARG B N 1
ATOM 2261 C CA . ARG A 1 294 ? -3.364 -69.890 -13.503 1.00 76.91 294 ARG B CA 1
ATOM 2262 C C . ARG A 1 294 ? -4.790 -69.443 -13.184 1.00 74.14 294 ARG B C 1
ATOM 2263 O O . ARG A 1 294 ? -5.444 -68.889 -14.081 1.00 76.04 294 ARG B O 1
ATOM 2271 N N . LYS A 1 295 ? -5.277 -69.693 -11.972 1.00 72.60 295 LYS B N 1
ATOM 2272 C CA . LYS A 1 295 ? -6.679 -69.339 -11.621 1.00 71.11 295 LYS B CA 1
ATOM 2273 C C . LYS A 1 295 ? -6.848 -67.803 -11.677 1.00 68.35 295 LYS B C 1
ATOM 2274 O O . LYS A 1 295 ? -7.846 -67.328 -12.230 1.00 72.73 295 LYS B O 1
ATOM 2280 N N . ALA A 1 296 ? -5.892 -67.039 -11.169 1.00 66.42 296 ALA B N 1
ATOM 2281 C CA . ALA A 1 296 ? -5.950 -65.559 -11.161 1.00 69.64 296 ALA B CA 1
ATOM 2282 C C . ALA A 1 296 ? -5.929 -65.037 -12.606 1.00 72.34 296 ALA B C 1
ATOM 2283 O O . ALA A 1 296 ? -6.755 -64.139 -12.929 1.00 74.10 296 ALA B O 1
ATOM 2285 N N . GLN A 1 297 ? -5.053 -65.594 -13.455 1.00 72.40 297 GLN B N 1
ATOM 2286 C CA . GLN A 1 297 ? -4.985 -65.229 -14.893 1.00 76.62 297 GLN B CA 1
ATOM 2287 C C . GLN A 1 297 ? -6.317 -65.586 -15.579 1.00 79.05 297 GLN B C 1
ATOM 2288 O O . GLN A 1 297 ? -6.880 -64.710 -16.270 1.00 85.40 297 GLN B O 1
ATOM 2294 N N . GLU A 1 298 ? -6.811 -66.809 -15.358 1.00 78.56 298 GLU B N 1
ATOM 2295 C CA . GLU A 1 298 ? -8.071 -67.344 -15.935 1.00 83.73 298 GLU B CA 1
ATOM 2296 C C . GLU A 1 298 ? -9.214 -66.403 -15.571 1.00 82.75 298 GLU B C 1
ATOM 2297 O O . GLU A 1 298 ? -10.038 -66.089 -16.473 1.00 85.94 298 GLU B O 1
ATOM 2303 N N . GLU A 1 299 ? -9.240 -65.927 -14.322 1.00 83.69 299 GLU B N 1
ATOM 2304 C CA . GLU A 1 299 ? -10.283 -64.976 -13.862 1.00 82.71 299 GLU B CA 1
ATOM 2305 C C . GLU A 1 299 ? -10.190 -63.672 -14.662 1.00 84.21 299 GLU B C 1
ATOM 2306 O O . GLU A 1 299 ? -11.235 -63.224 -15.189 1.00 86.15 299 GLU B O 1
ATOM 2312 N N . VAL A 1 300 ? -9.001 -63.079 -14.772 1.00 80.50 300 VAL B N 1
ATOM 2313 C CA . VAL A 1 300 ? -8.866 -61.771 -15.470 1.00 81.30 300 VAL B CA 1
ATOM 2314 C C . VAL A 1 300 ? -9.323 -61.945 -16.920 1.00 82.04 300 VAL B C 1
ATOM 2315 O O . VAL A 1 300 ? -10.059 -61.069 -17.417 1.00 77.32 300 VAL B O 1
ATOM 2319 N N . ASP A 1 301 ? -8.910 -63.039 -17.565 1.00 83.98 301 ASP B N 1
ATOM 2320 C CA . ASP A 1 301 ? -9.246 -63.322 -18.989 1.00 83.18 301 ASP B CA 1
ATOM 2321 C C . ASP A 1 301 ? -10.770 -63.453 -19.142 1.00 81.92 301 ASP B C 1
ATOM 2322 O O . ASP A 1 301 ? -11.312 -62.844 -20.071 1.00 83.28 301 ASP B O 1
ATOM 2327 N N . ARG A 1 302 ? -11.449 -64.211 -18.281 1.00 81.19 302 ARG B N 1
ATOM 2328 C CA . ARG A 1 302 ? -12.916 -64.388 -18.425 1.00 81.75 302 ARG B CA 1
ATOM 2329 C C . ARG A 1 302 ? -13.619 -63.053 -18.145 1.00 84.55 302 ARG B C 1
ATOM 2330 O O . ARG A 1 302 ? -14.556 -62.737 -18.895 1.00 91.54 302 ARG B O 1
ATOM 2338 N N . VAL A 1 303 ? -13.238 -62.309 -17.095 1.00 84.36 303 VAL B N 1
ATOM 2339 C CA . VAL A 1 303 ? -14.052 -61.159 -16.581 1.00 80.26 303 VAL B CA 1
ATOM 2340 C C . VAL A 1 303 ? -13.751 -59.901 -17.398 1.00 78.50 303 VAL B C 1
ATOM 2341 O O . VAL A 1 303 ? -14.682 -59.141 -17.686 1.00 77.24 303 VAL B O 1
ATOM 2345 N N . ILE A 1 304 ? -12.482 -59.659 -17.690 1.00 78.44 304 ILE B N 1
ATOM 2346 C CA . ILE A 1 304 ? -11.986 -58.378 -18.268 1.00 80.12 304 ILE B CA 1
ATOM 2347 C C . ILE A 1 304 ? -11.549 -58.624 -19.718 1.00 80.47 304 ILE B C 1
ATOM 2348 O O . ILE A 1 304 ? -11.721 -57.725 -20.543 1.00 78.98 304 ILE B O 1
ATOM 2353 N N . GLY A 1 305 ? -10.955 -59.793 -19.987 1.00 80.58 305 GLY B N 1
ATOM 2354 C CA . GLY A 1 305 ? -10.400 -60.177 -21.293 1.00 78.76 305 GLY B CA 1
ATOM 2355 C C . GLY A 1 305 ? -9.277 -59.255 -21.691 1.00 74.06 305 GLY B C 1
ATOM 2356 O O . GLY A 1 305 ? -8.306 -59.154 -20.976 1.00 76.60 305 GLY B O 1
ATOM 2357 N N . LYS A 1 306 ? -9.399 -58.661 -22.859 1.00 75.22 306 LYS B N 1
ATOM 2358 C CA . LYS A 1 306 ? -8.381 -57.786 -23.471 1.00 78.20 306 LYS B CA 1
ATOM 2359 C C . LYS A 1 306 ? -8.925 -56.355 -23.450 1.00 75.52 306 LYS B C 1
ATOM 2360 O O . LYS A 1 306 ? -8.266 -55.468 -23.973 1.00 78.07 306 LYS B O 1
ATOM 2366 N N . GLY A 1 307 ? -10.068 -56.125 -22.814 1.00 73.24 307 GLY B N 1
ATOM 2367 C CA . GLY A 1 307 ? -10.752 -54.819 -22.827 1.00 75.11 307 GLY B CA 1
ATOM 2368 C C . GLY A 1 307 ? -10.308 -53.991 -21.641 1.00 75.09 307 GLY B C 1
ATOM 2369 O O . GLY A 1 307 ? -9.530 -54.462 -20.823 1.00 76.07 307 GLY B O 1
ATOM 2370 N N . PRO A 1 308 ? -10.750 -52.731 -21.515 1.00 78.33 308 PRO B N 1
ATOM 2371 C CA . PRO A 1 308 ? -10.250 -51.849 -20.466 1.00 79.57 308 PRO B CA 1
ATOM 2372 C C . PRO A 1 308 ? -10.759 -52.320 -19.099 1.00 80.09 308 PRO B C 1
ATOM 2373 O O . PRO A 1 308 ? -11.870 -52.870 -19.027 1.00 79.14 308 PRO B O 1
ATOM 2377 N N . ILE A 1 309 ? -9.945 -52.077 -18.068 1.00 76.50 309 ILE B N 1
ATOM 2378 C CA . ILE A 1 309 ? -10.316 -52.309 -16.650 1.00 76.99 309 ILE B CA 1
ATOM 2379 C C . ILE A 1 309 ? -11.028 -51.056 -16.166 1.00 78.91 309 ILE B C 1
ATOM 2380 O O . ILE A 1 309 ? -10.402 -49.981 -16.182 1.00 77.89 309 ILE B O 1
ATOM 2385 N N . LYS A 1 310 ? -12.311 -51.194 -15.850 1.00 83.87 310 LYS B N 1
ATOM 2386 C CA . LYS A 1 310 ? -13.170 -50.116 -15.320 1.00 91.60 310 LYS B CA 1
ATOM 2387 C C . LYS A 1 310 ? -13.411 -50.397 -13.842 1.00 88.61 310 LYS B C 1
ATOM 2388 O O . LYS A 1 310 ? -13.108 -51.520 -13.382 1.00 85.96 310 LYS B O 1
ATOM 2394 N N . VAL A 1 311 ? -13.951 -49.408 -13.137 1.00 85.69 311 VAL B N 1
ATOM 2395 C CA . VAL A 1 311 ? -14.167 -49.487 -11.665 1.00 84.17 311 VAL B CA 1
ATOM 2396 C C . VAL A 1 311 ? -15.086 -50.670 -11.318 1.00 84.12 311 VAL B C 1
ATOM 2397 O O . VAL A 1 311 ? -14.811 -51.352 -10.309 1.00 81.56 311 VAL B O 1
ATOM 2401 N N . GLU A 1 312 ? -16.092 -50.962 -12.149 1.00 90.77 312 GLU B N 1
ATOM 2402 C CA . GLU A 1 312 ? -17.094 -52.036 -11.882 1.00 94.95 312 GLU B CA 1
ATOM 2403 C C . GLU A 1 312 ? -16.366 -53.369 -11.701 1.00 94.29 312 GLU B C 1
ATOM 2404 O O . GLU A 1 312 ? -16.869 -54.186 -10.911 1.00 104.66 312 GLU B O 1
ATOM 2410 N N . HIS A 1 313 ? -15.234 -53.576 -12.376 1.00 89.36 313 HIS B N 1
ATOM 2411 C CA . HIS A 1 313 ? -14.507 -54.871 -12.358 1.00 86.93 313 HIS B CA 1
ATOM 2412 C C . HIS A 1 313 ? -13.906 -55.167 -10.991 1.00 86.55 313 HIS B C 1
ATOM 2413 O O . HIS A 1 313 ? -13.619 -56.354 -10.743 1.00 88.35 313 HIS B O 1
ATOM 2420 N N . ILE A 1 314 ? -13.689 -54.160 -10.143 1.00 83.08 314 ILE B N 1
ATOM 2421 C CA . ILE A 1 314 ? -12.963 -54.385 -8.856 1.00 80.51 314 ILE B CA 1
ATOM 2422 C C . ILE A 1 314 ? -13.737 -55.419 -8.022 1.00 83.08 314 ILE B C 1
ATOM 2423 O O . ILE A 1 314 ? -13.133 -56.357 -7.516 1.00 80.47 314 ILE B O 1
ATOM 2428 N N . LYS A 1 315 ? -15.057 -55.314 -7.949 1.00 86.57 315 LYS B N 1
ATOM 2429 C CA . LYS A 1 315 ? -15.874 -56.237 -7.124 1.00 89.49 315 LYS B CA 1
ATOM 2430 C C . LYS A 1 315 ? -16.316 -57.434 -7.973 1.00 87.49 315 LYS B C 1
ATOM 2431 O O . LYS A 1 315 ? -17.173 -58.176 -7.492 1.00 91.75 315 LYS B O 1
ATOM 2437 N N . LYS A 1 316 ? -15.773 -57.643 -9.176 1.00 86.13 316 LYS B N 1
ATOM 2438 C CA . LYS A 1 316 ? -16.158 -58.783 -10.062 1.00 88.05 316 LYS B CA 1
ATOM 2439 C C . LYS A 1 316 ? -14.967 -59.733 -10.264 1.00 83.35 316 LYS B C 1
ATOM 2440 O O . LYS A 1 316 ? -15.001 -60.523 -11.240 1.00 83.39 316 LYS B O 1
ATOM 2446 N N . LEU A 1 317 ? -13.984 -59.682 -9.365 1.00 76.75 317 LEU B N 1
ATOM 2447 C CA . LEU A 1 317 ? -12.727 -60.478 -9.429 1.00 76.04 317 LEU B CA 1
ATOM 2448 C C . LEU A 1 317 ? -12.524 -61.180 -8.088 1.00 76.31 317 LEU B C 1
ATOM 2449 O O . LEU A 1 317 ? -11.654 -60.817 -7.301 1.00 76.25 317 LEU B O 1
ATOM 2454 N N . PRO A 1 318 ? -13.358 -62.182 -7.756 1.00 77.21 318 PRO B N 1
ATOM 2455 C CA . PRO A 1 318 ? -13.309 -62.799 -6.429 1.00 78.48 318 PRO B CA 1
ATOM 2456 C C . PRO A 1 318 ? -12.007 -63.560 -6.125 1.00 78.73 318 PRO B C 1
ATOM 2457 O O . PRO A 1 318 ? -11.579 -63.541 -4.982 1.00 83.02 318 PRO B O 1
ATOM 2461 N N . TYR A 1 319 ? -11.389 -64.183 -7.132 1.00 77.16 319 TYR B N 1
ATOM 2462 C CA . TYR A 1 319 ? -10.145 -64.969 -6.948 1.00 72.26 319 TYR B CA 1
ATOM 2463 C C . TYR A 1 319 ? -8.988 -64.036 -6.609 1.00 72.16 319 TYR B C 1
ATOM 2464 O O . TYR A 1 319 ? -8.172 -64.370 -5.730 1.00 73.60 319 TYR B O 1
ATOM 2473 N N . ILE A 1 320 ? -8.908 -62.895 -7.290 1.00 72.37 320 ILE B N 1
ATOM 2474 C CA . ILE A 1 320 ? -7.869 -61.863 -7.013 1.00 73.22 320 ILE B CA 1
ATOM 2475 C C . ILE A 1 320 ? -8.066 -61.342 -5.575 1.00 73.75 320 ILE B C 1
ATOM 2476 O O . ILE A 1 320 ? -7.079 -61.332 -4.809 1.00 68.65 320 ILE B O 1
ATOM 2481 N N . ALA A 1 321 ? -9.298 -61.014 -5.176 1.00 73.20 321 ALA B N 1
ATOM 2482 C CA . ALA A 1 321 ? -9.643 -60.666 -3.779 1.00 71.50 321 ALA B CA 1
ATOM 2483 C C . ALA A 1 321 ? -9.102 -61.752 -2.836 1.00 71.69 321 ALA B C 1
ATOM 2484 O O . ALA A 1 321 ? -8.447 -61.391 -1.845 1.00 75.47 321 ALA B O 1
ATOM 2486 N N . ALA A 1 322 ? -9.302 -63.032 -3.170 1.00 70.71 322 ALA B N 1
ATOM 2487 C CA . ALA A 1 322 ? -8.906 -64.185 -2.327 1.00 69.63 322 ALA B CA 1
ATOM 2488 C C . ALA A 1 322 ? -7.377 -64.216 -2.209 1.00 67.90 322 ALA B C 1
ATOM 2489 O O . ALA A 1 322 ? -6.847 -64.446 -1.096 1.00 70.66 322 ALA B O 1
ATOM 2491 N N . VAL A 1 323 ? -6.689 -63.951 -3.311 1.00 66.60 323 VAL B N 1
ATOM 2492 C CA . VAL A 1 323 ? -5.201 -63.985 -3.385 1.00 68.19 323 VAL B CA 1
ATOM 2493 C C . VAL A 1 323 ? -4.652 -62.926 -2.422 1.00 66.21 323 VAL B C 1
ATOM 2494 O O . VAL A 1 323 ? -3.664 -63.195 -1.709 1.00 68.81 323 VAL B O 1
ATOM 2498 N N . LEU A 1 324 ? -5.277 -61.756 -2.410 1.00 67.63 324 LEU B N 1
ATOM 2499 C CA . LEU A 1 324 ? -4.831 -60.622 -1.569 1.00 68.62 324 LEU B CA 1
ATOM 2500 C C . LEU A 1 324 ? -5.130 -60.968 -0.102 1.00 71.67 324 LEU B C 1
ATOM 2501 O O . LEU A 1 324 ? -4.196 -60.913 0.722 1.00 74.18 324 LEU B O 1
ATOM 2506 N N . ARG A 1 325 ? -6.350 -61.402 0.196 1.00 73.62 325 ARG B N 1
ATOM 2507 C CA . ARG A 1 325 ? -6.750 -61.900 1.541 1.00 74.80 325 ARG B CA 1
ATOM 2508 C C . ARG A 1 325 ? -5.777 -62.964 2.033 1.00 75.92 325 ARG B C 1
ATOM 2509 O O . ARG A 1 325 ? -5.335 -62.861 3.194 1.00 82.48 325 ARG B O 1
ATOM 2517 N N . GLU A 1 326 ? -5.455 -63.951 1.193 1.00 77.40 326 GLU B N 1
ATOM 2518 C CA . GLU A 1 326 ? -4.560 -65.061 1.611 1.00 73.69 326 GLU B CA 1
ATOM 2519 C C . GLU A 1 326 ? -3.145 -64.503 1.823 1.00 70.87 326 GLU B C 1
ATOM 2520 O O . GLU A 1 326 ? -2.481 -64.896 2.811 1.00 78.13 326 GLU B O 1
ATOM 2526 N N . THR A 1 327 ? -2.707 -63.575 0.976 1.00 67.80 327 THR B N 1
ATOM 2527 C CA . THR A 1 327 ? -1.368 -62.950 1.087 1.00 68.28 327 THR B CA 1
ATOM 2528 C C . THR A 1 327 ? -1.299 -62.216 2.434 1.00 68.03 327 THR B C 1
ATOM 2529 O O . THR A 1 327 ? -0.299 -62.375 3.114 1.00 66.51 327 THR B O 1
ATOM 2533 N N . LEU A 1 328 ? -2.322 -61.444 2.794 1.00 70.22 328 LEU B N 1
ATOM 2534 C CA . LEU A 1 328 ? -2.360 -60.653 4.057 1.00 72.51 328 LEU B CA 1
ATOM 2535 C C . LEU A 1 328 ? -2.500 -61.593 5.256 1.00 74.97 328 LEU B C 1
ATOM 2536 O O . LEU A 1 328 ? -2.066 -61.197 6.343 1.00 85.23 328 LEU B O 1
ATOM 2541 N N . ARG A 1 329 ? -3.076 -62.784 5.081 1.00 75.70 329 ARG B N 1
ATOM 2542 C CA . ARG A 1 329 ? -3.138 -63.812 6.154 1.00 71.19 329 ARG B CA 1
ATOM 2543 C C . ARG A 1 329 ? -1.700 -64.229 6.493 1.00 69.90 329 ARG B C 1
ATOM 2544 O O . ARG A 1 329 ? -1.296 -64.048 7.638 1.00 75.20 329 ARG B O 1
ATOM 2552 N N . LEU A 1 330 ? -0.940 -64.745 5.535 1.00 67.41 330 LEU B N 1
ATOM 2553 C CA . LEU A 1 330 ? 0.442 -65.230 5.764 1.00 66.29 330 LEU B CA 1
ATOM 2554 C C . LEU A 1 330 ? 1.428 -64.073 5.911 1.00 68.05 330 LEU B C 1
ATOM 2555 O O . LEU A 1 330 ? 2.412 -64.227 6.630 1.00 76.09 330 LEU B O 1
ATOM 2560 N N . CYS A 1 331 ? 1.224 -62.962 5.215 1.00 69.21 331 CYS B N 1
ATOM 2561 C CA . CYS A 1 331 ? 2.192 -61.836 5.152 1.00 65.31 331 CYS B CA 1
ATOM 2562 C C . CYS A 1 331 ? 1.477 -60.545 5.526 1.00 64.07 331 CYS B C 1
ATOM 2563 O O . CYS A 1 331 ? 1.323 -59.668 4.695 1.00 68.63 331 CYS B O 1
ATOM 2566 N N . PRO A 1 332 ? 1.030 -60.387 6.793 1.00 68.91 332 PRO B N 1
ATOM 2567 C CA . PRO A 1 332 ? 0.394 -59.142 7.238 1.00 67.25 332 PRO B CA 1
ATOM 2568 C C . PRO A 1 332 ? 1.504 -58.087 7.344 1.00 69.10 332 PRO B C 1
ATOM 2569 O O . PRO A 1 332 ? 2.483 -58.283 8.070 1.00 69.75 332 PRO B O 1
ATOM 2573 N N . THR A 1 333 ? 1.437 -57.072 6.493 1.00 71.74 333 THR B N 1
ATOM 2574 C CA . THR A 1 333 ? 2.610 -56.205 6.188 1.00 71.64 333 THR B CA 1
ATOM 2575 C C . THR A 1 333 ? 2.810 -55.235 7.356 1.00 70.18 333 THR B C 1
ATOM 2576 O O . THR A 1 333 ? 3.919 -54.701 7.462 1.00 66.31 333 THR B O 1
ATOM 2580 N N . ILE A 1 334 ? 1.784 -55.042 8.192 1.00 70.50 334 ILE B N 1
ATOM 2581 C CA . ILE A 1 334 ? 1.964 -54.702 9.637 1.00 69.86 334 ILE B CA 1
ATOM 2582 C C . ILE A 1 334 ? 1.695 -55.976 10.434 1.00 67.89 334 ILE B C 1
ATOM 2583 O O . ILE A 1 334 ? 0.539 -56.408 10.554 1.00 66.66 334 ILE B O 1
ATOM 2588 N N . PRO A 1 335 ? 2.765 -56.647 10.927 1.00 67.27 335 PRO B N 1
ATOM 2589 C CA . PRO A 1 335 ? 2.649 -57.956 11.565 1.00 69.83 335 PRO B CA 1
ATOM 2590 C C . PRO A 1 335 ? 2.290 -57.954 13.048 1.00 68.23 335 PRO B C 1
ATOM 2591 O O . PRO A 1 335 ? 1.957 -59.014 13.542 1.00 73.54 335 PRO B O 1
ATOM 2595 N N . ILE A 1 336 ? 2.361 -56.799 13.700 1.00 70.19 336 ILE B N 1
ATOM 2596 C CA . ILE A 1 336 ? 1.972 -56.676 15.138 1.00 74.48 336 ILE B CA 1
ATOM 2597 C C . ILE A 1 336 ? 1.134 -55.412 15.282 1.00 76.30 336 ILE B C 1
ATOM 2598 O O . ILE A 1 336 ? 1.557 -54.370 14.746 1.00 82.00 336 ILE B O 1
ATOM 2603 N N . ILE A 1 337 ? -0.019 -55.525 15.932 1.00 74.36 337 ILE B N 1
ATOM 2604 C CA . ILE A 1 337 ? -0.754 -54.347 16.468 1.00 77.90 337 ILE B CA 1
ATOM 2605 C C . ILE A 1 337 ? -0.797 -54.470 17.994 1.00 73.56 337 ILE B C 1
ATOM 2606 O O . ILE A 1 337 ? -0.718 -55.604 18.506 1.00 70.94 337 ILE B O 1
ATOM 2611 N N . ASN A 1 338 ? -0.889 -53.343 18.680 1.00 71.09 338 ASN B N 1
ATOM 2612 C CA . ASN A 1 338 ? -0.861 -53.311 20.171 1.00 75.94 338 ASN B CA 1
ATOM 2613 C C . ASN A 1 338 ? -2.248 -53.042 20.752 1.00 75.00 338 ASN B C 1
ATOM 2614 O O . ASN A 1 338 ? -2.989 -52.184 20.212 1.00 74.77 338 ASN B O 1
ATOM 2619 N N . ARG A 1 339 ? -2.584 -53.740 21.834 1.00 73.35 339 ARG B N 1
ATOM 2620 C CA . ARG A 1 339 ? -3.787 -53.405 22.627 1.00 79.86 339 ARG B CA 1
ATOM 2621 C C . ARG A 1 339 ? -3.334 -53.239 24.081 1.00 87.14 339 ARG B C 1
ATOM 2622 O O . ARG A 1 339 ? -2.234 -53.731 24.419 1.00 90.67 339 ARG B O 1
ATOM 2630 N N . ALA A 1 340 ? -4.104 -52.505 24.878 1.00 85.61 340 ALA B N 1
ATOM 2631 C CA . ALA A 1 340 ? -3.844 -52.374 26.323 1.00 85.98 340 ALA B CA 1
ATOM 2632 C C . ALA A 1 340 ? -5.173 -52.346 27.060 1.00 84.37 340 ALA B C 1
ATOM 2633 O O . ALA A 1 340 ? -6.150 -51.763 26.499 1.00 79.97 340 ALA B O 1
ATOM 2635 N N . ALA A 1 341 ? -5.222 -52.987 28.233 1.00 83.22 341 ALA B N 1
ATOM 2636 C CA . ALA A 1 341 ? -6.498 -53.115 28.969 1.00 87.86 341 ALA B CA 1
ATOM 2637 C C . ALA A 1 341 ? -6.832 -51.760 29.590 1.00 91.02 341 ALA B C 1
ATOM 2638 O O . ALA A 1 341 ? -5.908 -51.142 30.112 1.00 98.15 341 ALA B O 1
ATOM 2640 N N . LYS A 1 342 ? -8.074 -51.284 29.475 1.00 93.36 342 LYS B N 1
ATOM 2641 C CA . LYS A 1 342 ? -8.562 -50.019 30.105 1.00 96.23 342 LYS B CA 1
ATOM 2642 C C . LYS A 1 342 ? -8.562 -50.124 31.631 1.00 96.97 342 LYS B C 1
ATOM 2643 O O . LYS A 1 342 ? -8.438 -49.081 32.262 1.00 102.41 342 LYS B O 1
ATOM 2649 N N . GLN A 1 343 ? -8.753 -51.327 32.176 1.00 95.08 343 GLN B N 1
ATOM 2650 C CA . GLN A 1 343 ? -8.730 -51.640 33.634 1.00 95.75 343 GLN B CA 1
ATOM 2651 C C . GLN A 1 343 ? -7.984 -52.959 33.807 1.00 95.51 343 GLN B C 1
ATOM 2652 O O . GLN A 1 343 ? -7.894 -53.696 32.812 1.00 96.80 343 GLN B O 1
ATOM 2658 N N . ASP A 1 344 ? -7.436 -53.236 34.990 1.00 98.31 344 ASP B N 1
ATOM 2659 C CA . ASP A 1 344 ? -6.906 -54.579 35.346 1.00 101.61 344 ASP B CA 1
ATOM 2660 C C . ASP A 1 344 ? -7.935 -55.594 34.862 1.00 101.77 344 ASP B C 1
ATOM 2661 O O . ASP A 1 344 ? -9.130 -55.346 35.030 1.00 105.00 344 ASP B O 1
ATOM 2666 N N . GLU A 1 345 ? -7.466 -56.664 34.223 1.00 103.21 345 GLU B N 1
ATOM 2667 C CA . GLU A 1 345 ? -8.305 -57.574 33.398 1.00 99.56 345 GLU B CA 1
ATOM 2668 C C . GLU A 1 345 ? -7.764 -58.996 33.441 1.00 97.74 345 GLU B C 1
ATOM 2669 O O . GLU A 1 345 ? -6.647 -59.233 33.938 1.00 101.47 345 GLU B O 1
ATOM 2675 N N . VAL A 1 346 ? -8.587 -59.914 32.965 1.00 100.31 346 VAL B N 1
ATOM 2676 C CA . VAL A 1 346 ? -8.260 -61.363 32.837 1.00 102.17 346 VAL B CA 1
ATOM 2677 C C . VAL A 1 346 ? -8.684 -61.783 31.434 1.00 101.03 346 VAL B C 1
ATOM 2678 O O . VAL A 1 346 ? -9.791 -61.403 31.025 1.00 105.77 346 VAL B O 1
ATOM 2682 N N . ILE A 1 347 ? -7.809 -62.483 30.718 1.00 101.63 347 ILE B N 1
ATOM 2683 C CA . ILE A 1 347 ? -8.087 -62.911 29.320 1.00 100.18 347 ILE B CA 1
ATOM 2684 C C . ILE A 1 347 ? -7.954 -64.436 29.260 1.00 98.97 347 ILE B C 1
ATOM 2685 O O . ILE A 1 347 ? -7.227 -65.003 30.101 1.00 91.74 347 ILE B O 1
ATOM 2690 N N . GLY A 1 348 ? -8.683 -65.057 28.326 1.00 99.89 348 GLY B N 1
ATOM 2691 C CA . GLY A 1 348 ? -8.864 -66.521 28.219 1.00 97.28 348 GLY B CA 1
ATOM 2692 C C . GLY A 1 348 ? -9.301 -67.098 29.546 1.00 95.92 348 GLY B C 1
ATOM 2693 O O . GLY A 1 348 ? -8.941 -68.263 29.813 1.00 98.68 348 GLY B O 1
ATOM 2694 N N . GLY A 1 349 ? -10.020 -66.288 30.339 1.00 91.60 349 GLY B N 1
ATOM 2695 C CA . GLY A 1 349 ? -10.280 -66.511 31.765 1.00 95.63 349 GLY B CA 1
ATOM 2696 C C . GLY A 1 349 ? -9.179 -67.285 32.477 1.00 97.87 349 GLY B C 1
ATOM 2697 O O . GLY A 1 349 ? -9.530 -68.230 33.149 1.00 104.40 349 GLY B O 1
ATOM 2698 N N . LYS A 1 350 ? -7.900 -66.917 32.355 1.00 102.41 350 LYS B N 1
ATOM 2699 C CA . LYS A 1 350 ? -6.827 -67.391 33.288 1.00 104.96 350 LYS B CA 1
ATOM 2700 C C . LYS A 1 350 ? -5.575 -66.501 33.290 1.00 106.05 350 LYS B C 1
ATOM 2701 O O . LYS A 1 350 ? -4.653 -66.820 34.066 1.00 109.89 350 LYS B O 1
ATOM 2707 N N . TYR A 1 351 ? -5.528 -65.410 32.518 1.00 107.22 351 TYR B N 1
ATOM 2708 C CA . TYR A 1 351 ? -4.291 -64.603 32.340 1.00 101.98 351 TYR B CA 1
ATOM 2709 C C . TYR A 1 351 ? -4.481 -63.181 32.885 1.00 99.10 351 TYR B C 1
ATOM 2710 O O . TYR A 1 351 ? -5.265 -62.381 32.304 1.00 92.71 351 TYR B O 1
ATOM 2719 N N . ALA A 1 352 ? -3.750 -62.883 33.969 1.00 95.40 352 ALA B N 1
ATOM 2720 C CA . ALA A 1 352 ? -3.662 -61.560 34.613 1.00 94.78 352 ALA B CA 1
ATOM 2721 C C . ALA A 1 352 ? -3.041 -60.540 33.647 1.00 92.17 352 ALA B C 1
ATOM 2722 O O . ALA A 1 352 ? -1.919 -60.807 33.171 1.00 94.96 352 ALA B O 1
ATOM 2724 N N . VAL A 1 353 ? -3.721 -59.418 33.407 1.00 86.52 353 VAL B N 1
ATOM 2725 C CA . VAL A 1 353 ? -3.326 -58.358 32.443 1.00 90.14 353 VAL B CA 1
ATOM 2726 C C . VAL A 1 353 ? -3.585 -56.984 33.085 1.00 91.61 353 VAL B C 1
ATOM 2727 O O . VAL A 1 353 ? -4.755 -56.665 33.305 1.00 93.08 353 VAL B O 1
ATOM 2731 N N . ALA A 1 354 ? -2.541 -56.186 33.344 1.00 93.78 354 ALA B N 1
ATOM 2732 C CA . ALA A 1 354 ? -2.615 -54.875 34.039 1.00 96.44 354 ALA B CA 1
ATOM 2733 C C . ALA A 1 354 ? -3.206 -53.803 33.115 1.00 97.71 354 ALA B C 1
ATOM 2734 O O . ALA A 1 354 ? -3.000 -53.871 31.886 1.00 97.16 354 ALA B O 1
ATOM 2736 N N . LYS A 1 355 ? -3.901 -52.831 33.715 1.00 99.68 355 LYS B N 1
ATOM 2737 C CA . LYS A 1 355 ? -4.345 -51.578 33.049 1.00 96.72 355 LYS B CA 1
ATOM 2738 C C . LYS A 1 355 ? -3.134 -51.012 32.304 1.00 93.02 355 LYS B C 1
ATOM 2739 O O . LYS A 1 355 ? -2.006 -51.115 32.817 1.00 90.34 355 LYS B O 1
ATOM 2745 N N . ASP A 1 356 ? -3.345 -50.529 31.088 1.00 92.94 356 ASP B N 1
ATOM 2746 C CA . ASP A 1 356 ? -2.311 -49.883 30.235 1.00 91.98 356 ASP B CA 1
ATOM 2747 C C . ASP A 1 356 ? -1.150 -50.858 29.904 1.00 90.56 356 ASP B C 1
ATOM 2748 O O . ASP A 1 356 ? -0.212 -50.425 29.218 1.00 84.75 356 ASP B O 1
ATOM 2753 N N . GLN A 1 357 ? -1.186 -52.134 30.307 1.00 93.23 357 GLN B N 1
ATOM 2754 C CA . GLN A 1 357 ? -0.073 -53.073 29.986 1.00 92.59 357 GLN B CA 1
ATOM 2755 C C . GLN A 1 357 ? -0.094 -53.383 28.483 1.00 92.62 357 GLN B C 1
ATOM 2756 O O . GLN A 1 357 ? -1.172 -53.765 27.984 1.00 88.50 357 GLN B O 1
ATOM 2762 N N . ARG A 1 358 ? 1.064 -53.268 27.829 1.00 89.59 358 ARG B N 1
ATOM 2763 C CA . ARG A 1 358 ? 1.220 -53.472 26.372 1.00 91.60 358 ARG B CA 1
ATOM 2764 C C . ARG A 1 358 ? 0.979 -54.949 26.039 1.00 88.71 358 ARG B C 1
ATOM 2765 O O . ARG A 1 358 ? 1.744 -55.814 26.516 1.00 87.02 358 ARG B O 1
ATOM 2773 N N . LEU A 1 359 ? -0.041 -55.203 25.220 1.00 82.45 359 LEU B N 1
ATOM 2774 C CA . LEU A 1 359 ? -0.330 -56.529 24.639 1.00 84.88 359 LEU B CA 1
ATOM 2775 C C . LEU A 1 359 ? -0.014 -56.440 23.145 1.00 82.26 359 LEU B C 1
ATOM 2776 O O . LEU A 1 359 ? -0.659 -55.607 22.441 1.00 75.71 359 LEU B O 1
ATOM 2781 N N . ALA A 1 360 ? 0.961 -57.228 22.690 1.00 78.91 360 ALA B N 1
ATOM 2782 C CA . ALA A 1 360 ? 1.325 -57.335 21.262 1.00 78.71 360 ALA B CA 1
ATOM 2783 C C . ALA A 1 360 ? 0.456 -58.431 20.638 1.00 80.00 360 ALA B C 1
ATOM 2784 O O . ALA A 1 360 ? 0.624 -59.623 21.058 1.00 86.89 360 ALA B O 1
ATOM 2786 N N . LEU A 1 361 ? -0.470 -58.064 19.732 1.00 76.88 361 LEU B N 1
ATOM 2787 C CA . LEU A 1 361 ? -1.200 -59.053 18.890 1.00 78.79 361 LEU B CA 1
ATOM 2788 C C . LEU A 1 361 ? -0.267 -59.428 17.730 1.00 75.92 361 LEU B C 1
ATOM 2789 O O . LEU A 1 361 ? -0.147 -58.640 16.776 1.00 71.00 361 LEU B O 1
ATOM 2794 N N . LEU A 1 362 ? 0.403 -60.579 17.837 1.00 74.30 362 LEU B N 1
ATOM 2795 C CA . LEU A 1 362 ? 1.328 -61.104 16.805 1.00 73.71 362 LEU B CA 1
ATOM 2796 C C . LEU A 1 362 ? 0.479 -61.705 15.676 1.00 73.42 362 LEU B C 1
ATOM 2797 O O . LEU A 1 362 ? 0.361 -62.945 15.611 1.00 76.17 362 LEU B O 1
ATOM 2802 N N . LEU A 1 363 ? -0.096 -60.854 14.830 1.00 71.13 363 LEU B N 1
ATOM 2803 C CA . LEU A 1 363 ? -0.964 -61.271 13.696 1.00 74.14 363 LEU B CA 1
ATOM 2804 C C . LEU A 1 363 ? -0.225 -62.250 12.767 1.00 70.36 363 LEU B C 1
ATOM 2805 O O . LEU A 1 363 ? -0.885 -63.152 12.214 1.00 73.76 363 LEU B O 1
ATOM 2810 N N . ALA A 1 364 ? 1.087 -62.108 12.612 1.00 65.27 364 ALA B N 1
ATOM 2811 C CA . ALA A 1 364 ? 1.874 -63.023 11.759 1.00 63.94 364 ALA B CA 1
ATOM 2812 C C . ALA A 1 364 ? 1.738 -64.439 12.314 1.00 66.72 364 ALA B C 1
ATOM 2813 O O . ALA A 1 364 ? 1.929 -65.379 11.518 1.00 70.04 364 ALA B O 1
ATOM 2815 N N . GLN A 1 365 ? 1.397 -64.606 13.599 1.00 68.93 365 GLN B N 1
ATOM 2816 C CA . GLN A 1 365 ? 1.136 -65.947 14.199 1.00 70.06 365 GLN B CA 1
ATOM 2817 C C . GLN A 1 365 ? -0.371 -66.245 14.340 1.00 71.03 365 GLN B C 1
ATOM 2818 O O . GLN A 1 365 ? -0.720 -67.372 14.005 1.00 70.09 365 GLN B O 1
ATOM 2824 N N . SER A 1 366 ? -1.228 -65.318 14.830 1.00 76.74 366 SER B N 1
ATOM 2825 C CA . SER A 1 366 ? -2.710 -65.467 14.985 1.00 79.39 366 SER B CA 1
ATOM 2826 C C . SER A 1 366 ? -3.340 -66.008 13.674 1.00 82.63 366 SER B C 1
ATOM 2827 O O . SER A 1 366 ? -4.466 -66.707 13.711 1.00 74.77 366 SER B O 1
ATOM 2830 N N . HIS A 1 367 ? -2.712 -65.601 12.555 1.00 74.42 367 HIS B N 1
ATOM 2831 C CA . HIS A 1 367 ? -3.152 -65.878 11.171 1.00 74.06 367 HIS B CA 1
ATOM 2832 C C . HIS A 1 367 ? -2.764 -67.306 10.778 1.00 76.50 367 HIS B C 1
ATOM 2833 O O . HIS A 1 367 ? -3.248 -67.758 9.705 1.00 85.18 367 HIS B O 1
ATOM 2840 N N . LEU A 1 368 ? -1.945 -67.996 11.578 1.00 70.40 368 LEU B N 1
ATOM 2841 C CA . LEU A 1 368 ? -1.575 -69.418 11.345 1.00 70.81 368 LEU B CA 1
ATOM 2842 C C . LEU A 1 368 ? -2.249 -70.354 12.368 1.00 75.01 368 LEU B C 1
ATOM 2843 O O . LEU A 1 368 ? -1.945 -71.577 12.323 1.00 75.49 368 LEU B O 1
ATOM 2848 N N . ASP A 1 369 ? -3.104 -69.832 13.257 1.00 76.12 369 ASP B N 1
ATOM 2849 C CA . ASP A 1 369 ? -3.770 -70.647 14.318 1.00 77.76 369 ASP B CA 1
ATOM 2850 C C . ASP A 1 369 ? -4.341 -71.923 13.697 1.00 77.35 369 ASP B C 1
ATOM 2851 O O . ASP A 1 369 ? -5.297 -71.875 12.917 1.00 79.31 369 ASP B O 1
ATOM 2856 N N . PRO A 1 370 ? -3.767 -73.102 14.023 1.00 77.56 370 PRO B N 1
ATOM 2857 C CA . PRO A 1 370 ? -4.256 -74.384 13.502 1.00 77.26 370 PRO B CA 1
ATOM 2858 C C . PRO A 1 370 ? -5.745 -74.606 13.789 1.00 79.38 370 PRO B C 1
ATOM 2859 O O . PRO A 1 370 ? -6.411 -75.177 12.968 1.00 83.93 370 PRO B O 1
ATOM 2863 N N . ALA A 1 371 ? -6.221 -74.129 14.939 1.00 83.37 371 ALA B N 1
ATOM 2864 C CA . ALA A 1 371 ? -7.617 -74.271 15.430 1.00 83.33 371 ALA B CA 1
ATOM 2865 C C . ALA A 1 371 ? -8.584 -73.632 14.421 1.00 82.14 371 ALA B C 1
ATOM 2866 O O . ALA A 1 371 ? -9.737 -74.094 14.292 1.00 87.11 371 ALA B O 1
ATOM 2868 N N . VAL A 1 372 ? -8.134 -72.603 13.711 1.00 79.19 372 VAL B N 1
ATOM 2869 C CA . VAL A 1 372 ? -8.975 -71.897 12.707 1.00 79.45 372 VAL B CA 1
ATOM 2870 C C . VAL A 1 372 ? -8.699 -72.495 11.330 1.00 78.88 372 VAL B C 1
ATOM 2871 O O . VAL A 1 372 ? -9.663 -72.883 10.666 1.00 89.37 372 VAL B O 1
ATOM 2875 N N . TYR A 1 373 ? -7.438 -72.541 10.918 1.00 77.95 373 TYR B N 1
ATOM 2876 C CA . TYR A 1 373 ? -7.051 -72.631 9.482 1.00 79.33 373 TYR B CA 1
ATOM 2877 C C . TYR A 1 373 ? -6.628 -74.063 9.117 1.00 80.78 373 TYR B C 1
ATOM 2878 O O . TYR A 1 373 ? -6.503 -74.365 7.888 1.00 77.08 373 TYR B O 1
ATOM 2887 N N . GLY A 1 374 ? -6.468 -74.927 10.131 1.00 77.48 374 GLY B N 1
ATOM 2888 C CA . GLY A 1 374 ? -6.161 -76.363 9.974 1.00 76.56 374 GLY B CA 1
ATOM 2889 C C . GLY A 1 374 ? -4.692 -76.623 9.729 1.00 72.92 374 GLY B C 1
ATOM 2890 O O . GLY A 1 374 ? -3.903 -75.711 9.869 1.00 67.53 374 GLY B O 1
ATOM 2891 N N . GLU A 1 375 ? -4.338 -77.847 9.354 1.00 76.52 375 GLU B N 1
ATOM 2892 C CA . GLU A 1 375 ? -2.921 -78.235 9.154 1.00 79.00 375 GLU B CA 1
ATOM 2893 C C . GLU A 1 375 ? -2.383 -77.640 7.854 1.00 77.10 375 GLU B C 1
ATOM 2894 O O . GLU A 1 375 ? -1.200 -77.812 7.614 1.00 77.43 375 GLU B O 1
ATOM 2900 N N . THR A 1 376 ? -3.195 -76.947 7.053 1.00 76.16 376 THR B N 1
ATOM 2901 C CA . THR A 1 376 ? -2.727 -76.260 5.817 1.00 72.48 376 THR B CA 1
ATOM 2902 C C . THR A 1 376 ? -2.402 -74.793 6.121 1.00 73.49 376 THR B C 1
ATOM 2903 O O . THR A 1 376 ? -2.081 -74.065 5.188 1.00 75.28 376 THR B O 1
ATOM 2907 N N . ALA A 1 377 ? -2.426 -74.381 7.389 1.00 74.72 377 ALA B N 1
ATOM 2908 C CA . ALA A 1 377 ? -2.342 -72.968 7.817 1.00 70.66 377 ALA B CA 1
ATOM 2909 C C . ALA A 1 377 ? -1.132 -72.274 7.167 1.00 68.53 377 ALA B C 1
ATOM 2910 O O . ALA A 1 377 ? -1.249 -71.078 6.805 1.00 68.10 377 ALA B O 1
ATOM 2912 N N . LYS A 1 378 ? -0.001 -72.959 7.045 1.00 64.60 378 LYS B N 1
ATOM 2913 C CA . LYS A 1 378 ? 1.257 -72.337 6.583 1.00 64.22 378 LYS B CA 1
ATOM 2914 C C . LYS A 1 378 ? 1.328 -72.383 5.049 1.00 67.23 378 LYS B C 1
ATOM 2915 O O . LYS A 1 378 ? 2.276 -71.827 4.497 1.00 64.80 378 LYS B O 1
ATOM 2921 N N . GLN A 1 379 ? 0.352 -72.964 4.362 1.00 68.27 379 GLN B N 1
ATOM 2922 C CA . GLN A 1 379 ? 0.362 -73.030 2.875 1.00 71.16 379 GLN B CA 1
ATOM 2923 C C . GLN A 1 379 ? -0.415 -71.854 2.275 1.00 70.21 379 GLN B C 1
ATOM 2924 O O . GLN A 1 379 ? -1.287 -71.263 2.962 1.00 67.56 379 GLN B O 1
ATOM 2930 N N . PHE A 1 380 ? -0.074 -71.535 1.024 1.00 68.81 380 PHE B N 1
ATOM 2931 C CA . PHE A 1 380 ? -0.714 -70.450 0.244 1.00 69.74 380 PHE B CA 1
ATOM 2932 C C . PHE A 1 380 ? -1.839 -71.090 -0.566 1.00 73.74 380 PHE B C 1
ATOM 2933 O O . PHE A 1 380 ? -1.544 -71.798 -1.548 1.00 74.03 380 PHE B O 1
ATOM 2941 N N . ILE A 1 381 ? -3.080 -70.887 -0.120 1.00 72.27 381 ILE B N 1
ATOM 2942 C CA . ILE A 1 381 ? -4.296 -71.471 -0.754 1.00 73.70 381 ILE B CA 1
ATOM 2943 C C . ILE A 1 381 ? -5.369 -70.393 -0.879 1.00 72.81 381 ILE B C 1
ATOM 2944 O O . ILE A 1 381 ? -6.166 -70.201 0.024 1.00 79.47 381 ILE B O 1
ATOM 2949 N N . PRO A 1 382 ? -5.398 -69.618 -1.977 1.00 70.74 382 PRO B N 1
ATOM 2950 C CA . PRO A 1 382 ? -6.395 -68.560 -2.124 1.00 74.11 382 PRO B CA 1
ATOM 2951 C C . PRO A 1 382 ? -7.842 -69.056 -1.987 1.00 75.80 382 PRO B C 1
ATOM 2952 O O . PRO A 1 382 ? -8.669 -68.325 -1.503 1.00 78.67 382 PRO B O 1
ATOM 2956 N N . GLU A 1 383 ? -8.107 -70.289 -2.399 1.00 77.83 383 GLU B N 1
ATOM 2957 C CA . GLU A 1 383 ? -9.453 -70.940 -2.324 1.00 76.67 383 GLU B CA 1
ATOM 2958 C C . GLU A 1 383 ? -10.011 -70.740 -0.903 1.00 75.23 383 GLU B C 1
ATOM 2959 O O . GLU A 1 383 ? -11.201 -70.397 -0.774 1.00 77.93 383 GLU B O 1
ATOM 2965 N N . ARG A 1 384 ? -9.142 -70.873 0.106 1.00 72.85 384 ARG B N 1
ATOM 2966 C CA . ARG A 1 384 ? -9.413 -70.721 1.564 1.00 75.08 384 ARG B CA 1
ATOM 2967 C C . ARG A 1 384 ? -10.165 -69.426 1.844 1.00 72.88 384 ARG B C 1
ATOM 2968 O O . ARG A 1 384 ? -11.001 -69.431 2.749 1.00 78.33 384 ARG B O 1
ATOM 2976 N N . MET A 1 385 ? -9.839 -68.353 1.132 1.00 73.75 385 MET B N 1
ATOM 2977 C CA . MET A 1 385 ? -10.302 -66.986 1.474 1.00 76.66 385 MET B CA 1
ATOM 2978 C C . MET A 1 385 ? -11.254 -66.446 0.407 1.00 76.34 385 MET B C 1
ATOM 2979 O O . MET A 1 385 ? -11.463 -65.234 0.418 1.00 80.70 385 MET B O 1
ATOM 2984 N N . LEU A 1 386 ? -11.860 -67.301 -0.425 1.00 76.36 386 LEU B N 1
ATOM 2985 C CA . LEU A 1 386 ? -13.027 -66.929 -1.270 1.00 76.82 386 LEU B CA 1
ATOM 2986 C C . LEU A 1 386 ? -14.206 -66.575 -0.357 1.00 80.60 386 LEU B C 1
ATOM 2987 O O . LEU A 1 386 ? -14.255 -67.075 0.796 1.00 84.25 386 LEU B O 1
ATOM 2992 N N . ASP A 1 387 ? -15.116 -65.716 -0.823 1.00 83.01 387 ASP B N 1
ATOM 2993 C CA . ASP A 1 387 ? -16.195 -65.100 0.000 1.00 84.61 387 ASP B CA 1
ATOM 2994 C C . ASP A 1 387 ? -16.885 -66.178 0.853 1.00 88.47 387 ASP B C 1
ATOM 2995 O O . ASP A 1 387 ? -16.927 -66.006 2.097 1.00 88.33 387 ASP B O 1
ATOM 3000 N N . GLU A 1 388 ? -17.437 -67.228 0.238 1.00 88.45 388 GLU B N 1
ATOM 3001 C CA . GLU A 1 388 ? -18.227 -68.245 0.978 1.00 91.29 388 GLU B CA 1
ATOM 3002 C C . GLU A 1 388 ? -17.415 -68.690 2.208 1.00 86.85 388 GLU B C 1
ATOM 3003 O O . GLU A 1 388 ? -17.893 -68.505 3.332 1.00 87.67 388 GLU B O 1
ATOM 3009 N N . ASN A 1 389 ? -16.205 -69.212 2.020 1.00 82.64 389 ASN B N 1
ATOM 3010 C CA . ASN A 1 389 ? -15.434 -69.849 3.115 1.00 82.86 389 ASN B CA 1
ATOM 3011 C C . ASN A 1 389 ? -14.945 -68.774 4.095 1.00 87.12 389 ASN B C 1
ATOM 3012 O O . ASN A 1 389 ? -14.980 -69.033 5.302 1.00 78.50 389 ASN B O 1
ATOM 3017 N N . PHE A 1 390 ? -14.508 -67.619 3.586 1.00 86.58 390 PHE B N 1
ATOM 3018 C CA . PHE A 1 390 ? -14.023 -66.449 4.366 1.00 81.39 390 PHE B CA 1
ATOM 3019 C C . PHE A 1 390 ? -15.100 -65.988 5.351 1.00 84.00 390 PHE B C 1
ATOM 3020 O O . PHE A 1 390 ? -14.787 -65.814 6.527 1.00 88.28 390 PHE B O 1
ATOM 3028 N N . GLU A 1 391 ? -16.331 -65.790 4.876 1.00 85.15 391 GLU B N 1
ATOM 3029 C CA . GLU A 1 391 ? -17.500 -65.369 5.696 1.00 90.35 391 GLU B CA 1
ATOM 3030 C C . GLU A 1 391 ? -17.765 -66.417 6.781 1.00 89.80 391 GLU B C 1
ATOM 3031 O O . GLU A 1 391 ? -18.076 -66.009 7.928 1.00 92.44 391 GLU B O 1
ATOM 3037 N N . ARG A 1 392 ? -17.578 -67.694 6.438 1.00 86.30 392 ARG B N 1
ATOM 3038 C CA . ARG A 1 392 ? -17.733 -68.851 7.361 1.00 88.26 392 ARG B CA 1
ATOM 3039 C C . ARG A 1 392 ? -16.654 -68.800 8.460 1.00 84.98 392 ARG B C 1
ATOM 3040 O O . ARG A 1 392 ? -16.962 -69.033 9.641 1.00 82.23 392 ARG B O 1
ATOM 3048 N N . LEU A 1 393 ? -15.408 -68.535 8.094 1.00 82.59 393 LEU B N 1
ATOM 3049 C CA . LEU A 1 393 ? -14.293 -68.470 9.061 1.00 86.23 393 LEU B CA 1
ATOM 3050 C C . LEU A 1 393 ? -14.540 -67.305 10.048 1.00 90.89 393 LEU B C 1
ATOM 3051 O O . LEU A 1 393 ? -14.200 -67.462 11.226 1.00 87.14 393 LEU B O 1
ATOM 3056 N N . ASN A 1 394 ? -15.105 -66.182 9.584 1.00 91.41 394 ASN B N 1
ATOM 3057 C CA . ASN A 1 394 ? -15.334 -64.953 10.395 1.00 89.74 394 ASN B CA 1
ATOM 3058 C C . ASN A 1 394 ? -16.511 -65.160 11.341 1.00 89.10 394 ASN B C 1
ATOM 3059 O O . ASN A 1 394 ? -16.458 -64.587 12.453 1.00 95.14 394 ASN B O 1
ATOM 3064 N N . ARG A 1 395 ? -17.515 -65.927 10.912 1.00 88.51 395 ARG B N 1
ATOM 3065 C CA . ARG A 1 395 ? -18.673 -66.310 11.761 1.00 90.41 395 ARG B CA 1
ATOM 3066 C C . ARG A 1 395 ? -18.167 -67.258 12.853 1.00 88.24 395 ARG B C 1
ATOM 3067 O O . ARG A 1 395 ? -18.405 -66.968 14.018 1.00 94.18 395 ARG B O 1
ATOM 3075 N N . GLU A 1 396 ? -17.424 -68.301 12.487 1.00 86.00 396 GLU B N 1
ATOM 3076 C CA . GLU A 1 396 ? -17.031 -69.389 13.416 1.00 82.73 396 GLU B CA 1
ATOM 3077 C C . GLU A 1 396 ? -15.809 -68.985 14.241 1.00 80.67 396 GLU B C 1
ATOM 3078 O O . GLU A 1 396 ? -15.679 -69.514 15.333 1.00 85.01 396 GLU B O 1
ATOM 3084 N N . TYR A 1 397 ? -14.945 -68.094 13.763 1.00 77.31 397 TYR B N 1
ATOM 3085 C CA . TYR A 1 397 ? -13.705 -67.676 14.466 1.00 75.16 397 TYR B CA 1
ATOM 3086 C C . TYR A 1 397 ? -13.484 -66.172 14.304 1.00 77.12 397 TYR B C 1
ATOM 3087 O O . TYR A 1 397 ? -12.495 -65.762 13.707 1.00 79.33 397 TYR B O 1
ATOM 3096 N N . PRO A 1 398 ? -14.345 -65.303 14.887 1.00 80.01 398 PRO B N 1
ATOM 3097 C CA . PRO A 1 398 ? -14.238 -63.858 14.658 1.00 78.19 398 PRO B CA 1
ATOM 3098 C C . PRO A 1 398 ? -12.841 -63.311 15.030 1.00 77.14 398 PRO B C 1
ATOM 3099 O O . PRO A 1 398 ? -12.274 -63.799 15.986 1.00 75.32 398 PRO B O 1
ATOM 3103 N N . ASP A 1 399 ? -12.309 -62.386 14.224 1.00 76.45 399 ASP B N 1
ATOM 3104 C CA . ASP A 1 399 ? -10.949 -61.784 14.327 1.00 76.91 399 ASP B CA 1
ATOM 3105 C C . ASP A 1 399 ? -9.847 -62.837 14.074 1.00 78.71 399 ASP B C 1
ATOM 3106 O O . ASP A 1 399 ? -8.692 -62.673 14.618 1.00 85.08 399 ASP B O 1
ATOM 3111 N N . CYS A 1 400 ? -10.130 -63.853 13.242 1.00 77.84 400 CYS B N 1
ATOM 3112 C CA . CYS A 1 400 ? -9.136 -64.851 12.763 1.00 77.94 400 CYS B CA 1
ATOM 3113 C C . CYS A 1 400 ? -8.177 -64.185 11.783 1.00 75.88 400 CYS B C 1
ATOM 3114 O O . CYS A 1 400 ? -7.068 -64.766 11.629 1.00 78.17 400 CYS B O 1
ATOM 3117 N N . TRP A 1 401 ? -8.607 -63.044 11.188 1.00 69.37 401 TRP B N 1
ATOM 3118 C CA . TRP A 1 401 ? -7.932 -62.296 10.089 1.00 69.65 401 TRP B CA 1
ATOM 3119 C C . TRP A 1 401 ? -8.016 -60.774 10.313 1.00 68.88 401 TRP B C 1
ATOM 3120 O O . TRP A 1 401 ? -9.089 -60.181 10.086 1.00 71.15 401 TRP B O 1
ATOM 3131 N N . LYS A 1 402 ? -6.917 -60.128 10.713 1.00 68.29 402 LYS B N 1
ATOM 3132 C CA . LYS A 1 402 ? -6.966 -58.704 11.137 1.00 72.58 402 LYS B CA 1
ATOM 3133 C C . LYS A 1 402 ? -5.829 -57.875 10.542 1.00 75.95 402 LYS B C 1
ATOM 3134 O O . LYS A 1 402 ? -5.264 -57.034 11.228 1.00 84.33 402 LYS B O 1
ATOM 3140 N N . PRO A 1 403 ? -5.484 -57.993 9.236 1.00 76.27 403 PRO B N 1
ATOM 3141 C CA . PRO A 1 403 ? -4.305 -57.309 8.707 1.00 73.56 403 PRO B CA 1
ATOM 3142 C C . PRO A 1 403 ? -4.519 -55.789 8.618 1.00 71.28 403 PRO B C 1
ATOM 3143 O O . PRO A 1 403 ? -3.526 -55.078 8.515 1.00 66.79 403 PRO B O 1
ATOM 3147 N N . PHE A 1 404 ? -5.784 -55.345 8.697 1.00 70.55 404 PHE B N 1
ATOM 3148 C CA . PHE A 1 404 ? -6.228 -53.919 8.648 1.00 75.38 404 PHE B CA 1
ATOM 3149 C C . PHE A 1 404 ? -6.594 -53.411 10.054 1.00 80.06 404 PHE B C 1
ATOM 3150 O O . PHE A 1 404 ? -7.277 -52.386 10.159 1.00 81.39 404 PHE B O 1
ATOM 3158 N N . GLY A 1 405 ? -6.139 -54.087 11.113 1.00 79.18 405 GLY B N 1
ATOM 3159 C CA . GLY A 1 405 ? -6.345 -53.630 12.496 1.00 84.04 405 GLY B CA 1
ATOM 3160 C C . GLY A 1 405 ? -7.793 -53.765 12.940 1.00 84.41 405 GLY B C 1
ATOM 3161 O O . GLY A 1 405 ? -8.545 -54.462 12.251 1.00 80.98 405 GLY B O 1
ATOM 3162 N N . THR A 1 406 ? -8.166 -53.118 14.052 1.00 86.38 406 THR B N 1
ATOM 3163 C CA . THR A 1 406 ? -9.427 -53.425 14.779 1.00 87.67 406 THR B CA 1
ATOM 3164 C C . THR A 1 406 ? -10.029 -52.162 15.402 1.00 86.96 406 THR B C 1
ATOM 3165 O O . THR A 1 406 ? -9.279 -51.338 15.953 1.00 102.95 406 THR B O 1
ATOM 3169 N N . GLY A 1 407 ? -11.354 -52.051 15.351 1.00 86.04 407 GLY B N 1
ATOM 3170 C CA . GLY A 1 407 ? -12.148 -51.116 16.164 1.00 87.18 407 GLY B CA 1
ATOM 3171 C C . GLY A 1 407 ? -12.080 -49.719 15.607 1.00 84.95 407 GLY B C 1
ATOM 3172 O O . GLY A 1 407 ? -11.782 -49.622 14.445 1.00 83.49 407 GLY B O 1
ATOM 3173 N N . MET A 1 408 ? -12.333 -48.679 16.404 1.00 88.75 408 MET B N 1
ATOM 3174 C CA . MET A 1 408 ? -12.357 -47.295 15.868 1.00 91.24 408 MET B CA 1
ATOM 3175 C C . MET A 1 408 ? -10.927 -46.940 15.433 1.00 88.36 408 MET B C 1
ATOM 3176 O O . MET A 1 408 ? -10.800 -45.957 14.662 1.00 86.98 408 MET B O 1
ATOM 3181 N N . ARG A 1 409 ? -9.906 -47.731 15.830 1.00 88.37 409 ARG B N 1
ATOM 3182 C CA . ARG A 1 409 ? -8.476 -47.496 15.434 1.00 85.43 409 ARG B CA 1
ATOM 3183 C C . ARG A 1 409 ? -8.041 -48.422 14.284 1.00 82.44 409 ARG B C 1
ATOM 3184 O O . ARG A 1 409 ? -6.829 -48.564 14.070 1.00 76.24 409 ARG B O 1
ATOM 3192 N N . ALA A 1 410 ? -8.992 -49.005 13.549 1.00 84.15 410 ALA B N 1
ATOM 3193 C CA . ALA A 1 410 ? -8.722 -49.807 12.326 1.00 80.15 410 ALA B CA 1
ATOM 3194 C C . ALA A 1 410 ? -8.325 -48.881 11.173 1.00 77.40 410 ALA B C 1
ATOM 3195 O O . ALA A 1 410 ? -8.561 -47.664 11.255 1.00 76.07 410 ALA B O 1
ATOM 3197 N N . CYS A 1 411 ? -7.753 -49.471 10.130 1.00 77.76 411 CYS B N 1
ATOM 3198 C CA . CYS A 1 411 ? -7.223 -48.786 8.923 1.00 80.22 411 CYS B CA 1
ATOM 3199 C C . CYS A 1 411 ? -8.324 -47.959 8.234 1.00 76.71 411 CYS B C 1
ATOM 3200 O O . CYS A 1 411 ? -9.272 -48.540 7.726 1.00 77.46 411 CYS B O 1
ATOM 3203 N N . ILE A 1 412 ? -8.163 -46.640 8.208 1.00 74.50 412 ILE B N 1
ATOM 3204 C CA . ILE A 1 412 ? -9.006 -45.665 7.462 1.00 77.26 412 ILE B CA 1
ATOM 3205 C C . ILE A 1 412 ? -8.825 -45.862 5.946 1.00 76.24 412 ILE B C 1
ATOM 3206 O O . ILE A 1 412 ? -9.705 -45.407 5.206 1.00 73.79 412 ILE B O 1
ATOM 3211 N N . GLY A 1 413 ? -7.698 -46.436 5.512 1.00 75.49 413 GLY B N 1
ATOM 3212 C CA . GLY A 1 413 ? -7.243 -46.455 4.108 1.00 84.49 413 GLY B CA 1
ATOM 3213 C C . GLY A 1 413 ? -7.567 -47.759 3.399 1.00 83.53 413 GLY B C 1
ATOM 3214 O O . GLY A 1 413 ? -7.342 -47.836 2.170 1.00 83.61 413 GLY B O 1
ATOM 3215 N N . ARG A 1 414 ? -8.109 -48.734 4.134 1.00 80.48 414 ARG B N 1
ATOM 3216 C CA . ARG A 1 414 ? -8.400 -50.104 3.645 1.00 76.79 414 ARG B CA 1
ATOM 3217 C C . ARG A 1 414 ? -9.000 -50.041 2.236 1.00 77.96 414 ARG B C 1
ATOM 3218 O O . ARG A 1 414 ? -8.458 -50.644 1.315 1.00 71.96 414 ARG B O 1
ATOM 3226 N N . PRO A 1 415 ? -10.124 -49.324 1.993 1.00 82.33 415 PRO B N 1
ATOM 3227 C CA . PRO A 1 415 ? -10.772 -49.365 0.686 1.00 82.72 415 PRO B CA 1
ATOM 3228 C C . PRO A 1 415 ? -9.892 -48.782 -0.430 1.00 81.99 415 PRO B C 1
ATOM 3229 O O . PRO A 1 415 ? -10.032 -49.221 -1.521 1.00 82.96 415 PRO B O 1
ATOM 3233 N N . PHE A 1 416 ? -9.013 -47.827 -0.123 1.00 81.95 416 PHE B N 1
ATOM 3234 C CA . PHE A 1 416 ? -8.034 -47.248 -1.077 1.00 77.34 416 PHE B CA 1
ATOM 3235 C C . PHE A 1 416 ? -7.058 -48.351 -1.483 1.00 74.52 416 PHE B C 1
ATOM 3236 O O . PHE A 1 416 ? -6.955 -48.664 -2.679 1.00 81.84 416 PHE B O 1
ATOM 3244 N N . ALA A 1 417 ? -6.398 -48.953 -0.502 1.00 72.15 417 ALA B N 1
ATOM 3245 C CA . ALA A 1 417 ? -5.457 -50.077 -0.696 1.00 74.33 417 ALA B CA 1
ATOM 3246 C C . ALA A 1 417 ? -6.122 -51.174 -1.536 1.00 74.30 417 ALA B C 1
ATOM 3247 O O . ALA A 1 417 ? -5.442 -51.758 -2.395 1.00 72.45 417 ALA B O 1
ATOM 3249 N N . TRP A 1 418 ? -7.393 -51.472 -1.258 1.00 72.85 418 TRP B N 1
ATOM 3250 C CA . TRP A 1 418 ? -8.069 -52.651 -1.853 1.00 73.58 418 TRP B CA 1
ATOM 3251 C C . TRP A 1 418 ? -8.282 -52.386 -3.340 1.00 74.28 418 TRP B C 1
ATOM 3252 O O . TRP A 1 418 ? -7.839 -53.219 -4.160 1.00 75.74 418 TRP B O 1
ATOM 3263 N N . GLN A 1 419 ? -8.906 -51.255 -3.665 1.00 73.89 419 GLN B N 1
ATOM 3264 C CA . GLN A 1 419 ? -9.153 -50.845 -5.069 1.00 73.70 419 GLN B CA 1
ATOM 3265 C C . GLN A 1 419 ? -7.806 -50.808 -5.784 1.00 75.02 419 GLN B C 1
ATOM 3266 O O . GLN A 1 419 ? -7.733 -51.346 -6.905 1.00 73.17 419 GLN B O 1
ATOM 3272 N N . GLU A 1 420 ? -6.765 -50.264 -5.152 1.00 73.73 420 GLU B N 1
ATOM 3273 C CA . GLU A 1 420 ? -5.446 -50.171 -5.824 1.00 77.55 420 GLU B CA 1
ATOM 3274 C C . GLU A 1 420 ? -4.927 -51.587 -6.115 1.00 76.50 420 GLU B C 1
ATOM 3275 O O . GLU A 1 420 ? -4.588 -51.852 -7.283 1.00 76.45 420 GLU B O 1
ATOM 3281 N N . ALA A 1 421 ? -4.867 -52.461 -5.105 1.00 74.44 421 ALA B N 1
ATOM 3282 C CA . ALA A 1 421 ? -4.213 -53.786 -5.215 1.00 71.97 421 ALA B CA 1
ATOM 3283 C C . ALA A 1 421 ? -4.955 -54.646 -6.247 1.00 73.10 421 ALA B C 1
ATOM 3284 O O . ALA A 1 421 ? -4.283 -55.314 -7.045 1.00 68.71 421 ALA B O 1
ATOM 3286 N N . VAL A 1 422 ? -6.290 -54.618 -6.238 1.00 74.94 422 VAL B N 1
ATOM 3287 C CA . VAL A 1 422 ? -7.105 -55.432 -7.176 1.00 73.83 422 VAL B CA 1
ATOM 3288 C C . VAL A 1 422 ? -6.850 -54.927 -8.604 1.00 79.23 422 VAL B C 1
ATOM 3289 O O . VAL A 1 422 ? -6.544 -55.758 -9.476 1.00 79.12 422 VAL B O 1
ATOM 3293 N N . LEU A 1 423 ? -6.962 -53.617 -8.832 1.00 77.06 423 LEU B N 1
ATOM 3294 C CA . LEU A 1 423 ? -6.750 -52.973 -10.155 1.00 75.14 423 LEU B CA 1
ATOM 3295 C C . LEU A 1 423 ? -5.359 -53.327 -10.696 1.00 75.22 423 LEU B C 1
ATOM 3296 O O . LEU A 1 423 ? -5.255 -53.724 -11.839 1.00 77.51 423 LEU B O 1
ATOM 3301 N N . VAL A 1 424 ? -4.312 -53.159 -9.904 1.00 80.31 424 VAL B N 1
ATOM 3302 C CA . VAL A 1 424 ? -2.900 -53.360 -10.344 1.00 77.77 424 VAL B CA 1
ATOM 3303 C C . VAL A 1 424 ? -2.738 -54.825 -10.713 1.00 74.05 424 VAL B C 1
ATOM 3304 O O . VAL A 1 424 ? -2.192 -55.079 -11.778 1.00 72.61 424 VAL B O 1
ATOM 3308 N N . MET A 1 425 ? -3.211 -55.744 -9.873 1.00 73.29 425 MET B N 1
ATOM 3309 C CA . MET A 1 425 ? -3.000 -57.198 -10.084 1.00 70.48 425 MET B CA 1
ATOM 3310 C C . MET A 1 425 ? -3.760 -57.619 -11.363 1.00 70.44 425 MET B C 1
ATOM 3311 O O . MET A 1 425 ? -3.211 -58.389 -12.171 1.00 64.24 425 MET B O 1
ATOM 3316 N N . ALA A 1 426 ? -4.959 -57.090 -11.582 1.00 70.55 426 ALA B N 1
ATOM 3317 C CA . ALA A 1 426 ? -5.764 -57.346 -12.798 1.00 69.61 426 ALA B CA 1
ATOM 3318 C C . ALA A 1 426 ? -4.980 -56.863 -14.011 1.00 71.37 426 ALA B C 1
ATOM 3319 O O . ALA A 1 426 ? -4.797 -57.672 -14.970 1.00 74.84 426 ALA B O 1
ATOM 3321 N N . MET A 1 427 ? -4.541 -55.604 -13.972 1.00 68.76 427 MET B N 1
ATOM 3322 C CA . MET A 1 427 ? -3.828 -54.958 -15.094 1.00 70.63 427 MET B CA 1
ATOM 3323 C C . MET A 1 427 ? -2.563 -55.762 -15.428 1.00 72.09 427 MET B C 1
ATOM 3324 O O . MET A 1 427 ? -2.322 -56.049 -16.625 1.00 71.05 427 MET B O 1
ATOM 3329 N N . LEU A 1 428 ? -1.784 -56.143 -14.428 1.00 68.11 428 LEU B N 1
ATOM 3330 C CA . LEU A 1 428 ? -0.484 -56.787 -14.700 1.00 66.41 428 LEU B CA 1
ATOM 3331 C C . LEU A 1 428 ? -0.742 -58.204 -15.233 1.00 67.54 428 LEU B C 1
ATOM 3332 O O . LEU A 1 428 ? -0.046 -58.608 -16.156 1.00 66.25 428 LEU B O 1
ATOM 3337 N N . LEU A 1 429 ? -1.742 -58.927 -14.723 1.00 67.06 429 LEU B N 1
ATOM 3338 C CA . LEU A 1 429 ? -1.954 -60.342 -15.130 1.00 67.63 429 LEU B CA 1
ATOM 3339 C C . LEU A 1 429 ? -2.554 -60.391 -16.541 1.00 69.15 429 LEU B C 1
ATOM 3340 O O . LEU A 1 429 ? -2.261 -61.367 -17.282 1.00 68.65 429 LEU B O 1
ATOM 3345 N N . GLN A 1 430 ? -3.333 -59.362 -16.878 1.00 68.28 430 GLN B N 1
ATOM 3346 C CA . GLN A 1 430 ? -3.921 -59.133 -18.218 1.00 68.98 430 GLN B CA 1
ATOM 3347 C C . GLN A 1 430 ? -2.806 -59.054 -19.257 1.00 71.91 430 GLN B C 1
ATOM 3348 O O . GLN A 1 430 ? -2.932 -59.760 -20.269 1.00 72.64 430 GLN B O 1
ATOM 3354 N N . ASN A 1 431 ? -1.746 -58.272 -19.007 1.00 70.00 431 ASN B N 1
ATOM 3355 C CA . ASN A 1 431 ? -0.757 -57.893 -20.054 1.00 68.45 431 ASN B CA 1
ATOM 3356 C C . ASN A 1 431 ? 0.536 -58.713 -19.996 1.00 71.17 431 ASN B C 1
ATOM 3357 O O . ASN A 1 431 ? 1.259 -58.710 -21.000 1.00 72.13 431 ASN B O 1
ATOM 3362 N N . PHE A 1 432 ? 0.830 -59.384 -18.879 1.00 70.51 432 PHE B N 1
ATOM 3363 C CA . PHE A 1 432 ? 2.146 -60.018 -18.635 1.00 64.25 432 PHE B CA 1
ATOM 3364 C C . PHE A 1 432 ? 1.987 -61.411 -18.033 1.00 65.38 432 PHE B C 1
ATOM 3365 O O . PHE A 1 432 ? 0.970 -61.754 -17.391 1.00 74.18 432 PHE B O 1
ATOM 3373 N N . ASP A 1 433 ? 3.019 -62.201 -18.276 1.00 65.15 433 ASP B N 1
ATOM 3374 C CA . ASP A 1 433 ? 3.409 -63.368 -17.479 1.00 65.91 433 ASP B CA 1
ATOM 3375 C C . ASP A 1 433 ? 4.615 -62.939 -16.644 1.00 66.21 433 ASP B C 1
ATOM 3376 O O . ASP A 1 433 ? 5.329 -62.037 -17.063 1.00 62.14 433 ASP B O 1
ATOM 3381 N N . PHE A 1 434 ? 4.831 -63.593 -15.506 1.00 67.59 434 PHE B N 1
ATOM 3382 C CA . PHE A 1 434 ? 5.892 -63.273 -14.520 1.00 67.67 434 PHE B CA 1
ATOM 3383 C C . PHE A 1 434 ? 6.640 -64.535 -14.131 1.00 65.59 434 PHE B C 1
ATOM 3384 O O . PHE A 1 434 ? 6.012 -65.521 -13.849 1.00 67.76 434 PHE B O 1
ATOM 3392 N N . VAL A 1 435 ? 7.952 -64.446 -14.029 1.00 64.07 435 VAL B N 1
ATOM 3393 C CA . VAL A 1 435 ? 8.816 -65.574 -13.610 1.00 65.28 435 VAL B CA 1
ATOM 3394 C C . VAL A 1 435 ? 9.840 -65.021 -12.630 1.00 64.98 435 VAL B C 1
ATOM 3395 O O . VAL A 1 435 ? 10.191 -63.834 -12.777 1.00 65.61 435 VAL B O 1
ATOM 3399 N N . LEU A 1 436 ? 10.307 -65.840 -11.690 1.00 61.44 436 LEU B N 1
ATOM 3400 C CA . LEU A 1 436 ? 11.412 -65.446 -10.786 1.00 62.30 436 LEU B CA 1
ATOM 3401 C C . LEU A 1 436 ? 12.587 -65.044 -11.677 1.00 63.77 436 LEU B C 1
ATOM 3402 O O . LEU A 1 436 ? 12.740 -65.643 -12.723 1.00 67.73 436 LEU B O 1
ATOM 3407 N N . HIS A 1 437 ? 13.366 -64.037 -11.323 1.00 65.15 437 HIS B N 1
ATOM 3408 C CA . HIS A 1 437 ? 14.629 -63.741 -12.039 1.00 62.74 437 HIS B CA 1
ATOM 3409 C C . HIS A 1 437 ? 15.648 -64.814 -11.668 1.00 67.42 437 HIS B C 1
ATOM 3410 O O . HIS A 1 437 ? 16.379 -65.238 -12.556 1.00 68.85 437 HIS B O 1
ATOM 3417 N N . ASP A 1 438 ? 15.706 -65.203 -10.381 1.00 70.51 438 ASP B N 1
ATOM 3418 C CA . ASP A 1 438 ? 16.508 -66.347 -9.888 1.00 65.88 438 ASP B CA 1
ATOM 3419 C C . ASP A 1 438 ? 15.548 -67.492 -9.610 1.00 67.33 438 ASP B C 1
ATOM 3420 O O . ASP A 1 438 ? 14.766 -67.445 -8.680 1.00 73.08 438 ASP B O 1
ATOM 3425 N N . PRO A 1 439 ? 15.545 -68.581 -10.398 1.00 72.40 439 PRO B N 1
ATOM 3426 C CA . PRO A 1 439 ? 14.592 -69.665 -10.168 1.00 72.12 439 PRO B CA 1
ATOM 3427 C C . PRO A 1 439 ? 14.737 -70.276 -8.775 1.00 67.00 439 PRO B C 1
ATOM 3428 O O . PRO A 1 439 ? 13.782 -70.809 -8.305 1.00 69.60 439 PRO B O 1
ATOM 3432 N N . TYR A 1 440 ? 15.940 -70.177 -8.200 1.00 67.87 440 TYR B N 1
ATOM 3433 C CA . TYR A 1 440 ? 16.305 -70.686 -6.847 1.00 70.59 440 TYR B CA 1
ATOM 3434 C C . TYR A 1 440 ? 16.026 -69.663 -5.730 1.00 70.36 440 TYR B C 1
ATOM 3435 O O . TYR A 1 440 ? 16.328 -69.992 -4.576 1.00 72.67 440 TYR B O 1
ATOM 3444 N N . TYR A 1 441 ? 15.437 -68.503 -6.019 1.00 68.72 441 TYR B N 1
ATOM 3445 C CA . TYR A 1 441 ? 15.075 -67.526 -4.960 1.00 68.58 441 TYR B CA 1
ATOM 3446 C C . TYR A 1 441 ? 14.217 -68.208 -3.887 1.00 66.37 441 TYR B C 1
ATOM 3447 O O . TYR A 1 441 ? 13.195 -68.879 -4.210 1.00 69.88 441 TYR B O 1
ATOM 3456 N N . GLU A 1 442 ? 14.609 -68.012 -2.634 1.00 70.09 442 GLU B N 1
ATOM 3457 C CA . GLU A 1 442 ? 13.785 -68.396 -1.442 1.00 71.49 442 GLU B CA 1
ATOM 3458 C C . GLU A 1 442 ? 13.335 -67.116 -0.746 1.00 66.13 442 GLU B C 1
ATOM 3459 O O . GLU A 1 442 ? 14.184 -66.216 -0.602 1.00 64.92 442 GLU B O 1
ATOM 3465 N N . LEU A 1 443 ? 12.054 -67.007 -0.387 1.00 68.14 443 LEU B N 1
ATOM 3466 C CA . LEU A 1 443 ? 11.519 -65.769 0.253 1.00 66.18 443 LEU B CA 1
ATOM 3467 C C . LEU A 1 443 ? 12.330 -65.478 1.518 1.00 70.25 443 LEU B C 1
ATOM 3468 O O . LEU A 1 443 ? 12.501 -66.388 2.320 1.00 67.48 443 LEU B O 1
ATOM 3473 N N . HIS A 1 444 ? 12.910 -64.288 1.614 1.00 74.50 444 HIS B N 1
ATOM 3474 C CA . HIS A 1 444 ? 13.466 -63.665 2.832 1.00 73.65 444 HIS B CA 1
ATOM 3475 C C . HIS A 1 444 ? 12.679 -62.376 3.067 1.00 75.20 444 HIS B C 1
ATOM 3476 O O . HIS A 1 444 ? 12.214 -61.812 2.040 1.00 69.81 444 HIS B O 1
ATOM 3483 N N . TYR A 1 445 ? 12.685 -61.869 4.302 1.00 70.14 445 TYR B N 1
ATOM 3484 C CA . TYR A 1 445 ? 11.964 -60.640 4.686 1.00 68.16 445 TYR B CA 1
ATOM 3485 C C . TYR A 1 445 ? 12.973 -59.496 4.869 1.00 63.76 445 TYR B C 1
ATOM 3486 O O . TYR A 1 445 ? 14.115 -59.741 5.268 1.00 59.32 445 TYR B O 1
ATOM 3495 N N . LYS A 1 446 ? 12.553 -58.293 4.498 1.00 68.42 446 LYS B N 1
ATOM 3496 C CA . LYS A 1 446 ? 13.139 -57.005 4.929 1.00 68.85 446 LYS B CA 1
ATOM 3497 C C . LYS A 1 446 ? 12.112 -56.393 5.865 1.00 69.85 446 LYS B C 1
ATOM 3498 O O . LYS A 1 446 ? 10.939 -56.251 5.458 1.00 66.37 446 LYS B O 1
ATOM 3504 N N . GLN A 1 447 ? 12.526 -56.075 7.092 1.00 73.80 447 GLN B N 1
ATOM 3505 C CA . GLN A 1 447 ? 11.613 -55.452 8.076 1.00 67.29 447 GLN B CA 1
ATOM 3506 C C . GLN A 1 447 ? 12.065 -54.014 8.361 1.00 64.98 447 GLN B C 1
ATOM 3507 O O . GLN A 1 447 ? 13.238 -53.799 8.750 1.00 64.49 447 GLN B O 1
ATOM 3513 N N . THR A 1 448 ? 11.149 -53.077 8.118 1.00 63.06 448 THR B N 1
ATOM 3514 C CA . THR A 1 448 ? 11.194 -51.657 8.537 1.00 67.62 448 THR B CA 1
ATOM 3515 C C . THR A 1 448 ? 9.962 -51.387 9.410 1.00 69.15 448 THR B C 1
ATOM 3516 O O . THR A 1 448 ? 9.105 -50.551 8.985 1.00 61.83 448 THR B O 1
ATOM 3520 N N . LEU A 1 449 ? 9.876 -52.084 10.565 1.00 68.56 449 LEU B N 1
ATOM 3521 C CA . LEU A 1 449 ? 8.627 -52.318 11.328 1.00 69.24 449 LEU B CA 1
ATOM 3522 C C . LEU A 1 449 ? 7.679 -53.131 10.438 1.00 70.33 449 LEU B C 1
ATOM 3523 O O . LEU A 1 449 ? 7.387 -54.295 10.789 1.00 65.38 449 LEU B O 1
ATOM 3528 N N . THR A 1 450 ? 7.264 -52.549 9.305 1.00 71.16 450 THR B N 1
ATOM 3529 C CA . THR A 1 450 ? 6.498 -53.223 8.213 1.00 68.37 450 THR B CA 1
ATOM 3530 C C . THR A 1 450 ? 7.379 -54.265 7.518 1.00 66.14 450 THR B C 1
ATOM 3531 O O . THR A 1 450 ? 8.614 -54.197 7.689 1.00 66.86 450 THR B O 1
ATOM 3535 N N . THR A 1 451 ? 6.774 -55.212 6.787 1.00 67.08 451 THR B N 1
ATOM 3536 C CA . THR A 1 451 ? 7.495 -56.321 6.091 1.00 67.02 451 THR B CA 1
ATOM 3537 C C . THR A 1 451 ? 7.282 -56.260 4.567 1.00 67.56 451 THR B C 1
ATOM 3538 O O . THR A 1 451 ? 6.171 -55.893 4.110 1.00 68.19 451 THR B O 1
ATOM 3542 N N . LYS A 1 452 ? 8.321 -56.663 3.842 1.00 66.28 452 LYS B N 1
ATOM 3543 C CA . LYS A 1 452 ? 8.388 -56.831 2.376 1.00 63.71 452 LYS B CA 1
ATOM 3544 C C . LYS A 1 452 ? 9.341 -57.982 2.099 1.00 68.21 452 LYS B C 1
ATOM 3545 O O . LYS A 1 452 ? 10.221 -58.268 2.925 1.00 64.79 452 LYS B O 1
ATOM 3551 N N . PRO A 1 453 ? 9.209 -58.652 0.927 1.00 68.89 453 PRO B N 1
ATOM 3552 C CA . PRO A 1 453 ? 10.276 -59.504 0.405 1.00 66.16 453 PRO B CA 1
ATOM 3553 C C . PRO A 1 453 ? 11.601 -58.733 0.282 1.00 65.40 453 PRO B C 1
ATOM 3554 O O . PRO A 1 453 ? 11.572 -57.555 0.002 1.00 63.26 453 PRO B O 1
ATOM 3558 N N . LYS A 1 454 ? 12.716 -59.424 0.499 1.00 62.12 454 LYS B N 1
ATOM 3559 C CA . LYS A 1 454 ? 14.081 -58.872 0.367 1.00 67.20 454 LYS B CA 1
ATOM 3560 C C . LYS A 1 454 ? 14.749 -59.500 -0.851 1.00 64.53 454 LYS B C 1
ATOM 3561 O O . LYS A 1 454 ? 14.796 -60.727 -0.937 1.00 63.79 454 LYS B O 1
ATOM 3567 N N . ASP A 1 455 ? 15.292 -58.678 -1.736 1.00 69.56 455 ASP B N 1
ATOM 3568 C CA . ASP A 1 455 ? 16.114 -59.124 -2.887 1.00 70.55 455 ASP B CA 1
ATOM 3569 C C . ASP A 1 455 ? 15.251 -59.966 -3.832 1.00 63.86 455 ASP B C 1
ATOM 3570 O O . ASP A 1 455 ? 15.798 -60.913 -4.448 1.00 63.31 455 ASP B O 1
ATOM 3575 N N . PHE A 1 456 ? 13.961 -59.650 -3.919 1.00 61.75 456 PHE B N 1
ATOM 3576 C CA . PHE A 1 456 ? 13.002 -60.337 -4.826 1.00 65.73 456 PHE B CA 1
ATOM 3577 C C . PHE A 1 456 ? 13.005 -59.609 -6.182 1.00 67.33 456 PHE B C 1
ATOM 3578 O O . PHE A 1 456 ? 12.516 -58.461 -6.260 1.00 62.09 456 PHE B O 1
ATOM 3586 N N . TYR A 1 457 ? 13.560 -60.270 -7.199 1.00 65.88 457 TYR B N 1
ATOM 3587 C CA . TYR A 1 457 ? 13.550 -59.827 -8.612 1.00 66.73 457 TYR B CA 1
ATOM 3588 C C . TYR A 1 457 ? 12.700 -60.796 -9.446 1.00 63.39 457 TYR B C 1
ATOM 3589 O O . TYR A 1 457 ? 12.719 -62.033 -9.229 1.00 60.12 457 TYR B O 1
ATOM 3598 N N . MET A 1 458 ? 11.975 -60.239 -10.415 1.00 62.86 458 MET B N 1
ATOM 3599 C CA . MET A 1 458 ? 11.208 -61.042 -11.389 1.00 61.50 458 MET B CA 1
ATOM 3600 C C . MET A 1 458 ? 11.420 -60.475 -12.797 1.00 65.07 458 MET B C 1
ATOM 3601 O O . MET A 1 458 ? 12.044 -59.414 -12.941 1.00 68.83 458 MET B O 1
ATOM 3606 N N . ARG A 1 459 ? 10.905 -61.159 -13.810 1.00 66.87 459 ARG B N 1
ATOM 3607 C CA . ARG A 1 459 ? 10.816 -60.604 -15.182 1.00 68.75 459 ARG B CA 1
ATOM 3608 C C . ARG A 1 459 ? 9.368 -60.670 -15.671 1.00 63.91 459 ARG B C 1
ATOM 3609 O O . ARG A 1 459 ? 8.632 -61.556 -15.257 1.00 69.32 459 ARG B O 1
ATOM 3617 N N . ALA A 1 460 ? 8.979 -59.688 -16.467 1.00 62.57 460 ALA B N 1
ATOM 3618 C CA . ALA A 1 460 ? 7.656 -59.556 -17.094 1.00 63.63 460 ALA B CA 1
ATOM 3619 C C . ALA A 1 460 ? 7.776 -59.772 -18.613 1.00 62.39 460 ALA B C 1
ATOM 3620 O O . ALA A 1 460 ? 8.519 -59.055 -19.277 1.00 60.09 460 ALA B O 1
ATOM 3622 N N . ILE A 1 461 ? 7.054 -60.763 -19.110 1.00 62.28 461 ILE B N 1
ATOM 3623 C CA . ILE A 1 461 ? 6.955 -61.101 -20.549 1.00 67.21 461 ILE B CA 1
ATOM 3624 C C . ILE A 1 461 ? 5.552 -60.727 -20.995 1.00 63.41 461 ILE B C 1
ATOM 3625 O O . ILE A 1 461 ? 4.624 -61.301 -20.446 1.00 66.85 461 ILE B O 1
ATOM 3630 N N . LEU A 1 462 ? 5.418 -59.789 -21.927 1.00 63.15 462 LEU B N 1
ATOM 3631 C CA . LEU A 1 462 ? 4.100 -59.458 -22.541 1.00 66.80 462 LEU B CA 1
ATOM 3632 C C . LEU A 1 462 ? 3.421 -60.717 -23.098 1.00 71.40 462 LEU B C 1
ATOM 3633 O O . LEU A 1 462 ? 4.125 -61.573 -23.690 1.00 75.93 462 LEU B O 1
ATOM 3638 N N . ARG A 1 463 ? 2.093 -60.756 -23.026 1.00 73.61 463 ARG B N 1
ATOM 3639 C CA . ARG A 1 463 ? 1.231 -61.855 -23.522 1.00 77.86 463 ARG B CA 1
ATOM 3640 C C . ARG A 1 463 ? 0.880 -61.656 -25.005 1.00 80.27 463 ARG B C 1
ATOM 3641 O O . ARG A 1 463 ? 1.234 -60.606 -25.568 1.00 77.70 463 ARG B O 1
ATOM 3649 N N . ASP A 1 464 ? 0.180 -62.617 -25.610 1.00 90.32 464 ASP B N 1
ATOM 3650 C CA . ASP A 1 464 ? -0.172 -62.586 -27.063 1.00 99.35 464 ASP B CA 1
ATOM 3651 C C . ASP A 1 464 ? -1.696 -62.447 -27.210 1.00 96.31 464 ASP B C 1
ATOM 3652 O O . ASP A 1 464 ? -2.358 -61.543 -26.685 1.00 91.05 464 ASP B O 1
ATOM 3657 N N . GLU B 1 7 ? 39.694 -13.804 -67.798 1.00 125.49 7 GLU A N 1
ATOM 3658 C CA . GLU B 1 7 ? 40.536 -14.924 -67.240 1.00 127.84 7 GLU A CA 1
ATOM 3659 C C . GLU B 1 7 ? 40.305 -15.043 -65.719 1.00 121.83 7 GLU A C 1
ATOM 3660 O O . GLU B 1 7 ? 39.407 -14.361 -65.218 1.00 118.45 7 GLU A O 1
ATOM 3666 N N . THR B 1 8 ? 41.060 -15.884 -64.996 1.00 114.46 8 THR A N 1
ATOM 3667 C CA . THR B 1 8 ? 40.734 -16.292 -63.602 1.00 109.53 8 THR A CA 1
ATOM 3668 C C . THR B 1 8 ? 41.371 -15.301 -62.605 1.00 107.67 8 THR A C 1
ATOM 3669 O O . THR B 1 8 ? 42.547 -14.932 -62.772 1.00 104.08 8 THR A O 1
ATOM 3673 N N . VAL B 1 9 ? 40.546 -14.891 -61.629 1.00 103.90 9 VAL A N 1
ATOM 3674 C CA . VAL B 1 9 ? 40.765 -13.900 -60.534 1.00 100.67 9 VAL A CA 1
ATOM 3675 C C . VAL B 1 9 ? 41.352 -14.615 -59.317 1.00 98.06 9 VAL A C 1
ATOM 3676 O O . VAL B 1 9 ? 40.844 -15.657 -58.900 1.00 94.69 9 VAL A O 1
ATOM 3680 N N . PRO B 1 10 ? 42.391 -14.051 -58.649 1.00 97.46 10 PRO A N 1
ATOM 3681 C CA . PRO B 1 10 ? 42.935 -14.661 -57.433 1.00 91.73 10 PRO A CA 1
ATOM 3682 C C . PRO B 1 10 ? 41.943 -14.551 -56.260 1.00 85.38 10 PRO A C 1
ATOM 3683 O O . PRO B 1 10 ? 41.346 -13.502 -56.072 1.00 79.54 10 PRO A O 1
ATOM 3687 N N . ILE B 1 11 ? 41.781 -15.662 -55.529 1.00 81.42 11 ILE A N 1
ATOM 3688 C CA . ILE B 1 11 ? 40.848 -15.837 -54.378 1.00 78.10 11 ILE A CA 1
ATOM 3689 C C . ILE B 1 11 ? 41.458 -15.206 -53.125 1.00 75.26 11 ILE A C 1
ATOM 3690 O O . ILE B 1 11 ? 42.522 -15.621 -52.702 1.00 71.88 11 ILE A O 1
ATOM 3695 N N . PRO B 1 12 ? 40.803 -14.253 -52.427 1.00 78.57 12 PRO A N 1
ATOM 3696 C CA . PRO B 1 12 ? 41.378 -13.688 -51.196 1.00 81.29 12 PRO A CA 1
ATOM 3697 C C . PRO B 1 12 ? 41.297 -14.670 -49.994 1.00 77.93 12 PRO A C 1
ATOM 3698 O O . PRO B 1 12 ? 40.805 -15.790 -50.122 1.00 71.13 12 PRO A O 1
ATOM 3702 N N . GLY B 1 13 ? 41.815 -14.258 -48.840 1.00 79.73 13 GLY A N 1
ATOM 3703 C CA . GLY B 1 13 ? 41.849 -15.096 -47.625 1.00 81.40 13 GLY A CA 1
ATOM 3704 C C . GLY B 1 13 ? 42.722 -14.501 -46.528 1.00 80.11 13 GLY A C 1
ATOM 3705 O O . GLY B 1 13 ? 43.598 -13.704 -46.822 1.00 79.78 13 GLY A O 1
ATOM 3706 N N . PRO B 1 14 ? 42.517 -14.879 -45.245 1.00 80.37 14 PRO A N 1
ATOM 3707 C CA . PRO B 1 14 ? 43.351 -14.385 -44.151 1.00 78.61 14 PRO A CA 1
ATOM 3708 C C . PRO B 1 14 ? 44.768 -14.902 -44.345 1.00 77.40 14 PRO A C 1
ATOM 3709 O O . PRO B 1 14 ? 44.956 -16.045 -44.733 1.00 73.21 14 PRO A O 1
ATOM 3713 N N . PRO B 1 15 ? 45.807 -14.071 -44.136 1.00 78.57 15 PRO A N 1
ATOM 3714 C CA . PRO B 1 15 ? 47.174 -14.541 -44.309 1.00 78.14 15 PRO A CA 1
ATOM 3715 C C . PRO B 1 15 ? 47.437 -15.560 -43.186 1.00 80.89 15 PRO A C 1
ATOM 3716 O O . PRO B 1 15 ? 46.933 -15.373 -42.038 1.00 78.80 15 PRO A O 1
ATOM 3720 N N . GLY B 1 16 ? 48.153 -16.630 -43.540 1.00 80.77 16 GLY A N 1
ATOM 3721 C CA . GLY B 1 16 ? 48.480 -17.752 -42.641 1.00 82.37 16 GLY A CA 1
ATOM 3722 C C . GLY B 1 16 ? 49.666 -17.452 -41.733 1.00 81.80 16 GLY A C 1
ATOM 3723 O O . GLY B 1 16 ? 50.166 -16.327 -41.756 1.00 80.43 16 GLY A O 1
ATOM 3724 N N . LEU B 1 17 ? 50.109 -18.452 -40.975 1.00 81.76 17 LEU A N 1
ATOM 3725 C CA . LEU B 1 17 ? 51.413 -18.406 -40.271 1.00 85.48 17 LEU A CA 1
ATOM 3726 C C . LEU B 1 17 ? 52.257 -19.578 -40.756 1.00 84.91 17 LEU A C 1
ATOM 3727 O O . LEU B 1 17 ? 51.721 -20.574 -41.263 1.00 79.32 17 LEU A O 1
ATOM 3732 N N . PRO B 1 18 ? 53.595 -19.483 -40.606 1.00 85.48 18 PRO A N 1
ATOM 3733 C CA . PRO B 1 18 ? 54.479 -20.609 -40.883 1.00 85.87 18 PRO A CA 1
ATOM 3734 C C . PRO B 1 18 ? 54.005 -21.802 -40.047 1.00 84.32 18 PRO A C 1
ATOM 3735 O O . PRO B 1 18 ? 53.523 -21.598 -38.934 1.00 84.08 18 PRO A O 1
ATOM 3739 N N . LEU B 1 19 ? 54.058 -22.993 -40.636 1.00 81.73 19 LEU A N 1
ATOM 3740 C CA . LEU B 1 19 ? 53.879 -24.284 -39.932 1.00 81.41 19 LEU A CA 1
ATOM 3741 C C . LEU B 1 19 ? 52.387 -24.568 -39.690 1.00 75.81 19 LEU A C 1
ATOM 3742 O O . LEU B 1 19 ? 52.040 -25.735 -39.653 1.00 76.99 19 LEU A O 1
ATOM 3747 N N . VAL B 1 20 ? 51.527 -23.578 -39.502 1.00 74.48 20 VAL A N 1
ATOM 3748 C CA . VAL B 1 20 ? 50.119 -23.825 -39.043 1.00 75.20 20 VAL A CA 1
ATOM 3749 C C . VAL B 1 20 ? 49.078 -23.234 -40.017 1.00 72.57 20 VAL A C 1
ATOM 3750 O O . VAL B 1 20 ? 47.875 -23.537 -39.847 1.00 69.04 20 VAL A O 1
ATOM 3754 N N . GLY B 1 21 ? 49.469 -22.372 -40.954 1.00 71.74 21 GLY A N 1
ATOM 3755 C CA . GLY B 1 21 ? 48.494 -21.753 -41.873 1.00 73.43 21 GLY A CA 1
ATOM 3756 C C . GLY B 1 21 ? 47.484 -20.952 -41.090 1.00 72.80 21 GLY A C 1
ATOM 3757 O O . GLY B 1 21 ? 47.896 -20.165 -40.274 1.00 79.14 21 GLY A O 1
ATOM 3758 N N . ASN B 1 22 ? 46.196 -21.169 -41.301 1.00 73.10 22 ASN A N 1
ATOM 3759 C CA . ASN B 1 22 ? 45.141 -20.406 -40.594 1.00 75.07 22 ASN A CA 1
ATOM 3760 C C . ASN B 1 22 ? 44.542 -21.257 -39.476 1.00 73.67 22 ASN A C 1
ATOM 3761 O O . ASN B 1 22 ? 43.482 -20.879 -38.999 1.00 73.52 22 ASN A O 1
ATOM 3766 N N . ALA B 1 23 ? 45.146 -22.395 -39.139 1.00 74.01 23 ALA A N 1
ATOM 3767 C CA . ALA B 1 23 ? 44.562 -23.384 -38.197 1.00 73.94 23 ALA A CA 1
ATOM 3768 C C . ALA B 1 23 ? 44.274 -22.714 -36.846 1.00 75.39 23 ALA A C 1
ATOM 3769 O O . ALA B 1 23 ? 43.149 -22.861 -36.365 1.00 76.35 23 ALA A O 1
ATOM 3771 N N . LEU B 1 24 ? 45.209 -21.917 -36.321 1.00 77.11 24 LEU A N 1
ATOM 3772 C CA . LEU B 1 24 ? 45.121 -21.310 -34.975 1.00 76.92 24 LEU A CA 1
ATOM 3773 C C . LEU B 1 24 ? 44.026 -20.255 -34.849 1.00 77.77 24 LEU A C 1
ATOM 3774 O O . LEU B 1 24 ? 43.695 -19.910 -33.712 1.00 88.31 24 LEU A O 1
ATOM 3779 N N . ALA B 1 25 ? 43.488 -19.746 -35.945 1.00 78.79 25 ALA A N 1
ATOM 3780 C CA . ALA B 1 25 ? 42.368 -18.772 -35.940 1.00 78.45 25 ALA A CA 1
ATOM 3781 C C . ALA B 1 25 ? 41.060 -19.439 -35.498 1.00 77.44 25 ALA A C 1
ATOM 3782 O O . ALA B 1 25 ? 40.148 -18.709 -35.129 1.00 76.54 25 ALA A O 1
ATOM 3784 N N . PHE B 1 26 ? 40.937 -20.762 -35.555 1.00 79.21 26 PHE A N 1
ATOM 3785 C CA . PHE B 1 26 ? 39.646 -21.451 -35.300 1.00 80.16 26 PHE A CA 1
ATOM 3786 C C . PHE B 1 26 ? 39.464 -21.600 -33.790 1.00 90.48 26 PHE A C 1
ATOM 3787 O O . PHE B 1 26 ? 40.373 -22.109 -33.082 1.00 85.21 26 PHE A O 1
ATOM 3795 N N . ASP B 1 27 ? 38.334 -21.065 -33.310 1.00 99.41 27 ASP A N 1
ATOM 3796 C CA . ASP B 1 27 ? 37.843 -21.218 -31.915 1.00 100.83 27 ASP A CA 1
ATOM 3797 C C . ASP B 1 27 ? 37.609 -22.722 -31.718 1.00 94.25 27 ASP A C 1
ATOM 3798 O O . ASP B 1 27 ? 36.853 -23.313 -32.499 1.00 88.78 27 ASP A O 1
ATOM 3803 N N . SER B 1 28 ? 38.282 -23.348 -30.765 1.00 97.63 28 SER A N 1
ATOM 3804 C CA . SER B 1 28 ? 38.156 -24.813 -30.536 1.00 99.46 28 SER A CA 1
ATOM 3805 C C . SER B 1 28 ? 36.677 -25.200 -30.293 1.00 94.36 28 SER A C 1
ATOM 3806 O O . SER B 1 28 ? 36.236 -26.295 -30.833 1.00 91.56 28 SER A O 1
ATOM 3809 N N . GLU B 1 29 ? 35.916 -24.320 -29.614 1.00 88.48 29 GLU A N 1
ATOM 3810 C CA . GLU B 1 29 ? 34.527 -24.598 -29.148 1.00 92.96 29 GLU A CA 1
ATOM 3811 C C . GLU B 1 29 ? 33.473 -24.203 -30.190 1.00 90.74 29 GLU A C 1
ATOM 3812 O O . GLU B 1 29 ? 32.391 -24.804 -30.170 1.00 96.90 29 GLU A O 1
ATOM 3818 N N . LEU B 1 30 ? 33.734 -23.213 -31.030 1.00 83.05 30 LEU A N 1
ATOM 3819 C CA . LEU B 1 30 ? 32.736 -22.758 -32.022 1.00 79.23 30 LEU A CA 1
ATOM 3820 C C . LEU B 1 30 ? 33.429 -22.381 -33.321 1.00 75.59 30 LEU A C 1
ATOM 3821 O O . LEU B 1 30 ? 33.380 -21.223 -33.744 1.00 70.91 30 LEU A O 1
ATOM 3826 N N . PRO B 1 31 ? 34.081 -23.348 -34.005 1.00 73.61 31 PRO A N 1
ATOM 3827 C CA . PRO B 1 31 ? 34.744 -23.061 -35.289 1.00 75.58 31 PRO A CA 1
ATOM 3828 C C . PRO B 1 31 ? 33.814 -22.438 -36.360 1.00 73.04 31 PRO A C 1
ATOM 3829 O O . PRO B 1 31 ? 34.303 -21.725 -37.221 1.00 73.42 31 PRO A O 1
ATOM 3833 N N . LEU B 1 32 ? 32.505 -22.658 -36.276 1.00 69.73 32 LEU A N 1
ATOM 3834 C CA . LEU B 1 32 ? 31.544 -22.046 -37.221 1.00 74.29 32 LEU A CA 1
ATOM 3835 C C . LEU B 1 32 ? 31.696 -20.517 -37.220 1.00 74.40 32 LEU A C 1
ATOM 3836 O O . LEU B 1 32 ? 31.629 -19.924 -38.303 1.00 80.40 32 LEU A O 1
ATOM 3841 N N . ARG B 1 33 ? 31.856 -19.907 -36.054 1.00 70.97 33 ARG A N 1
ATOM 3842 C CA . ARG B 1 33 ? 31.999 -18.439 -35.907 1.00 75.08 33 ARG A CA 1
ATOM 3843 C C . ARG B 1 33 ? 33.180 -17.975 -36.774 1.00 73.49 33 ARG A C 1
ATOM 3844 O O . ARG B 1 33 ? 33.054 -17.001 -37.522 1.00 72.94 33 ARG A O 1
ATOM 3852 N N . THR B 1 34 ? 34.318 -18.643 -36.652 1.00 72.23 34 THR A N 1
ATOM 3853 C CA . THR B 1 34 ? 35.545 -18.261 -37.375 1.00 75.91 34 THR A CA 1
ATOM 3854 C C . THR B 1 34 ? 35.213 -18.301 -38.878 1.00 78.92 34 THR A C 1
ATOM 3855 O O . THR B 1 34 ? 35.506 -17.320 -39.580 1.00 81.69 34 THR A O 1
ATOM 3859 N N . PHE B 1 35 ? 34.564 -19.368 -39.345 1.00 79.39 35 PHE A N 1
ATOM 3860 C CA . PHE B 1 35 ? 34.188 -19.570 -40.769 1.00 77.45 35 PHE A CA 1
ATOM 3861 C C . PHE B 1 35 ? 33.358 -18.366 -41.220 1.00 82.28 35 PHE A C 1
ATOM 3862 O O . PHE B 1 35 ? 33.642 -17.825 -42.326 1.00 84.86 35 PHE A O 1
ATOM 3870 N N . GLN B 1 36 ? 32.391 -17.930 -40.406 1.00 75.28 36 GLN A N 1
ATOM 3871 C CA . GLN B 1 36 ? 31.416 -16.892 -40.827 1.00 74.63 36 GLN A CA 1
ATOM 3872 C C . GLN B 1 36 ? 32.045 -15.497 -40.730 1.00 75.79 36 GLN A C 1
ATOM 3873 O O . GLN B 1 36 ? 31.664 -14.642 -41.539 1.00 74.55 36 GLN A O 1
ATOM 3879 N N . GLU B 1 37 ? 32.945 -15.260 -39.777 1.00 77.41 37 GLU A N 1
ATOM 3880 C CA . GLU B 1 37 ? 33.662 -13.966 -39.638 1.00 77.88 37 GLU A CA 1
ATOM 3881 C C . GLU B 1 37 ? 34.540 -13.757 -40.868 1.00 77.76 37 GLU A C 1
ATOM 3882 O O . GLU B 1 37 ? 34.541 -12.630 -41.408 1.00 77.73 37 GLU A O 1
ATOM 3888 N N . PHE B 1 38 ? 35.262 -14.795 -41.285 1.00 76.51 38 PHE A N 1
ATOM 3889 C CA . PHE B 1 38 ? 36.101 -14.759 -42.505 1.00 78.38 38 PHE A CA 1
ATOM 3890 C C . PHE B 1 38 ? 35.211 -14.509 -43.729 1.00 78.99 38 PHE A C 1
ATOM 3891 O O . PHE B 1 38 ? 35.654 -13.766 -44.608 1.00 77.60 38 PHE A O 1
ATOM 3899 N N . ALA B 1 39 ? 33.999 -15.068 -43.773 1.00 79.13 39 ALA A N 1
ATOM 3900 C CA . ALA B 1 39 ? 33.059 -14.889 -44.911 1.00 80.53 39 ALA A CA 1
ATOM 3901 C C . ALA B 1 39 ? 32.551 -13.448 -44.933 1.00 83.75 39 ALA A C 1
ATOM 3902 O O . ALA B 1 39 ? 32.374 -12.905 -46.033 1.00 91.48 39 ALA A O 1
ATOM 3904 N N . GLU B 1 40 ? 32.318 -12.851 -43.766 1.00 82.93 40 GLU A N 1
ATOM 3905 C CA . GLU B 1 40 ? 31.925 -11.431 -43.660 1.00 85.07 40 GLU A CA 1
ATOM 3906 C C . GLU B 1 40 ? 33.070 -10.576 -44.163 1.00 83.23 40 GLU A C 1
ATOM 3907 O O . GLU B 1 40 ? 32.795 -9.579 -44.788 1.00 92.16 40 GLU A O 1
ATOM 3913 N N . GLU B 1 41 ? 34.304 -10.990 -43.925 1.00 82.76 41 GLU A N 1
ATOM 3914 C CA . GLU B 1 41 ? 35.486 -10.135 -44.195 1.00 84.29 41 GLU A CA 1
ATOM 3915 C C . GLU B 1 41 ? 35.917 -10.239 -45.665 1.00 80.95 41 GLU A C 1
ATOM 3916 O O . GLU B 1 41 ? 36.275 -9.215 -46.188 1.00 81.63 41 GLU A O 1
ATOM 3922 N N . TYR B 1 42 ? 35.880 -11.404 -46.308 1.00 80.46 42 TYR A N 1
ATOM 3923 C CA . TYR B 1 42 ? 36.487 -11.647 -47.650 1.00 83.46 42 TYR A CA 1
ATOM 3924 C C . TYR B 1 42 ? 35.416 -11.915 -48.721 1.00 86.23 42 TYR A C 1
ATOM 3925 O O . TYR B 1 42 ? 35.777 -11.869 -49.918 1.00 87.68 42 TYR A O 1
ATOM 3934 N N . GLY B 1 43 ? 34.173 -12.214 -48.320 1.00 82.81 43 GLY A N 1
ATOM 3935 C CA . GLY B 1 43 ? 33.007 -12.302 -49.223 1.00 81.40 43 GLY A CA 1
ATOM 3936 C C . GLY B 1 43 ? 32.673 -13.717 -49.673 1.00 78.13 43 GLY A C 1
ATOM 3937 O O . GLY B 1 43 ? 32.856 -14.659 -48.913 1.00 77.62 43 GLY A O 1
ATOM 3938 N N . GLU B 1 44 ? 32.180 -13.847 -50.903 1.00 79.78 44 GLU A N 1
ATOM 3939 C CA . GLU B 1 44 ? 31.560 -15.071 -51.461 1.00 78.39 44 GLU A CA 1
ATOM 3940 C C . GLU B 1 44 ? 32.562 -16.229 -51.514 1.00 76.05 44 GLU A C 1
ATOM 3941 O O . GLU B 1 44 ? 32.104 -17.390 -51.503 1.00 78.53 44 GLU A O 1
ATOM 3947 N N . ILE B 1 45 ? 33.867 -15.970 -51.591 1.00 73.68 45 ILE A N 1
ATOM 3948 C CA . ILE B 1 45 ? 34.870 -17.075 -51.606 1.00 72.93 45 ILE A CA 1
ATOM 3949 C C . ILE B 1 45 ? 36.168 -16.587 -50.951 1.00 72.27 45 ILE A C 1
ATOM 3950 O O . ILE B 1 45 ? 36.546 -15.417 -51.177 1.00 76.05 45 ILE A O 1
ATOM 3955 N N . TYR B 1 46 ? 36.780 -17.433 -50.118 1.00 72.35 46 TYR A N 1
ATOM 3956 C CA . TYR B 1 46 ? 38.114 -17.201 -49.505 1.00 71.39 46 TYR A CA 1
ATOM 3957 C C . TYR B 1 46 ? 38.854 -18.524 -49.306 1.00 68.74 46 TYR A C 1
ATOM 3958 O O . TYR B 1 46 ? 38.258 -19.612 -49.329 1.00 68.80 46 TYR A O 1
ATOM 3967 N N . ARG B 1 47 ? 40.168 -18.424 -49.172 1.00 70.85 47 ARG A N 1
ATOM 3968 C CA . ARG B 1 47 ? 41.090 -19.579 -49.058 1.00 74.34 47 ARG A CA 1
ATOM 3969 C C . ARG B 1 47 ? 41.517 -19.742 -47.595 1.00 76.90 47 ARG A C 1
ATOM 3970 O O . ARG B 1 47 ? 41.695 -18.703 -46.894 1.00 77.58 47 ARG A O 1
ATOM 3978 N N . LEU B 1 48 ? 41.651 -20.984 -47.134 1.00 74.47 48 LEU A N 1
ATOM 3979 C CA . LEU B 1 48 ? 42.313 -21.310 -45.840 1.00 71.39 48 LEU A CA 1
ATOM 3980 C C . LEU B 1 48 ? 43.389 -22.348 -46.124 1.00 74.11 48 LEU A C 1
ATOM 3981 O O . LEU B 1 48 ? 43.144 -23.258 -46.964 1.00 73.58 48 LEU A O 1
ATOM 3986 N N . THR B 1 49 ? 44.531 -22.215 -45.453 1.00 74.26 49 THR A N 1
ATOM 3987 C CA . THR B 1 49 ? 45.546 -23.286 -45.341 1.00 75.81 49 THR A CA 1
ATOM 3988 C C . THR B 1 49 ? 45.254 -24.010 -44.032 1.00 74.75 49 THR A C 1
ATOM 3989 O O . THR B 1 49 ? 45.490 -23.403 -42.976 1.00 77.80 49 THR A O 1
ATOM 3993 N N . LEU B 1 50 ? 44.728 -25.233 -44.101 1.00 73.37 50 LEU A N 1
ATOM 3994 C CA . LEU B 1 50 ? 44.457 -26.057 -42.896 1.00 75.69 50 LEU A CA 1
ATOM 3995 C C . LEU B 1 50 ? 45.353 -27.287 -42.933 1.00 80.82 50 LEU A C 1
ATOM 3996 O O . LEU B 1 50 ? 46.074 -27.492 -43.907 1.00 86.07 50 LEU A O 1
ATOM 4001 N N . PRO B 1 51 ? 45.411 -28.093 -41.859 1.00 83.91 51 PRO A N 1
ATOM 4002 C CA . PRO B 1 51 ? 46.356 -29.205 -41.824 1.00 88.90 51 PRO A CA 1
ATOM 4003 C C . PRO B 1 51 ? 46.073 -30.284 -42.887 1.00 92.31 51 PRO A C 1
ATOM 4004 O O . PRO B 1 51 ? 47.017 -30.903 -43.340 1.00 96.14 51 PRO A O 1
ATOM 4008 N N . THR B 1 52 ? 44.812 -30.483 -43.283 1.00 93.58 52 THR A N 1
ATOM 4009 C CA . THR B 1 52 ? 44.407 -31.528 -44.270 1.00 91.04 52 THR A CA 1
ATOM 4010 C C . THR B 1 52 ? 44.499 -31.011 -45.725 1.00 87.93 52 THR A C 1
ATOM 4011 O O . THR B 1 52 ? 44.234 -31.809 -46.599 1.00 86.39 52 THR A O 1
ATOM 4015 N N . GLY B 1 53 ? 44.887 -29.752 -45.976 1.00 87.14 53 GLY A N 1
ATOM 4016 C CA . GLY B 1 53 ? 45.029 -29.148 -47.323 1.00 84.07 53 GLY A CA 1
ATOM 4017 C C . GLY B 1 53 ? 44.425 -27.741 -47.424 1.00 82.83 53 GLY A C 1
ATOM 4018 O O . GLY B 1 53 ? 43.850 -27.242 -46.442 1.00 83.73 53 GLY A O 1
ATOM 4019 N N . THR B 1 54 ? 44.557 -27.109 -48.587 1.00 80.41 54 THR A N 1
ATOM 4020 C CA . THR B 1 54 ? 43.986 -25.776 -48.925 1.00 79.02 54 THR A CA 1
ATOM 4021 C C . THR B 1 54 ? 42.476 -25.912 -49.132 1.00 79.47 54 THR A C 1
ATOM 4022 O O . THR B 1 54 ? 42.061 -26.538 -50.082 1.00 86.83 54 THR A O 1
ATOM 4026 N N . THR B 1 55 ? 41.677 -25.325 -48.253 1.00 82.88 55 THR A N 1
ATOM 4027 C CA . THR B 1 55 ? 40.195 -25.301 -48.335 1.00 78.13 55 THR A CA 1
ATOM 4028 C C . THR B 1 55 ? 39.754 -23.996 -49.010 1.00 74.86 55 THR A C 1
ATOM 4029 O O . THR B 1 55 ? 40.363 -22.950 -48.721 1.00 79.22 55 THR A O 1
ATOM 4033 N N . LEU B 1 56 ? 38.715 -24.046 -49.839 1.00 71.65 56 LEU A N 1
ATOM 4034 C CA . LEU B 1 56 ? 38.028 -22.829 -50.346 1.00 72.64 56 LEU A CA 1
ATOM 4035 C C . LEU B 1 56 ? 36.630 -22.744 -49.728 1.00 72.77 56 LEU A C 1
ATOM 4036 O O . LEU B 1 56 ? 35.884 -23.763 -49.776 1.00 71.68 56 LEU A O 1
ATOM 4041 N N . VAL B 1 57 ? 36.275 -21.580 -49.185 1.00 71.29 57 VAL A N 1
ATOM 4042 C CA . VAL B 1 57 ? 35.016 -21.428 -48.406 1.00 74.73 57 VAL A CA 1
ATOM 4043 C C . VAL B 1 57 ? 34.083 -20.475 -49.174 1.00 79.28 57 VAL A C 1
ATOM 4044 O O . VAL B 1 57 ? 34.311 -19.232 -49.238 1.00 77.91 57 VAL A O 1
ATOM 4048 N N . VAL B 1 58 ? 33.004 -21.081 -49.652 1.00 81.09 58 VAL A N 1
ATOM 4049 C CA . VAL B 1 58 ? 31.978 -20.490 -50.544 1.00 83.96 58 VAL A CA 1
ATOM 4050 C C . VAL B 1 58 ? 30.751 -20.149 -49.688 1.00 81.14 58 VAL A C 1
ATOM 4051 O O . VAL B 1 58 ? 30.269 -21.011 -48.956 1.00 81.20 58 VAL A O 1
ATOM 4055 N N . SER B 1 59 ? 30.279 -18.917 -49.773 1.00 83.41 59 SER A N 1
ATOM 4056 C CA . SER B 1 59 ? 29.312 -18.306 -48.831 1.00 84.24 59 SER A CA 1
ATOM 4057 C C . SER B 1 59 ? 28.144 -17.680 -49.608 1.00 81.19 59 SER A C 1
ATOM 4058 O O . SER B 1 59 ? 27.316 -17.023 -48.958 1.00 85.80 59 SER A O 1
ATOM 4061 N N . SER B 1 60 ? 28.071 -17.850 -50.936 1.00 77.04 60 SER A N 1
ATOM 4062 C CA . SER B 1 60 ? 27.070 -17.201 -51.840 1.00 78.79 60 SER A CA 1
ATOM 4063 C C . SER B 1 60 ? 26.193 -18.237 -52.557 1.00 75.20 60 SER A C 1
ATOM 4064 O O . SER B 1 60 ? 26.696 -19.308 -52.897 1.00 73.88 60 SER A O 1
ATOM 4067 N N . GLN B 1 61 ? 24.922 -17.913 -52.793 1.00 75.39 61 GLN A N 1
ATOM 4068 C CA . GLN B 1 61 ? 23.964 -18.806 -53.498 1.00 78.25 61 GLN A CA 1
ATOM 4069 C C . GLN B 1 61 ? 24.459 -19.088 -54.932 1.00 80.72 61 GLN A C 1
ATOM 4070 O O . GLN B 1 61 ? 24.292 -20.229 -55.398 1.00 80.13 61 GLN A O 1
ATOM 4076 N N . ALA B 1 62 ? 25.005 -18.080 -55.625 1.00 83.59 62 ALA A N 1
ATOM 4077 C CA . ALA B 1 62 ? 25.624 -18.221 -56.965 1.00 84.90 62 ALA A CA 1
ATOM 4078 C C . ALA B 1 62 ? 26.585 -19.407 -56.950 1.00 85.89 62 ALA A C 1
ATOM 4079 O O . ALA B 1 62 ? 26.397 -20.345 -57.731 1.00 89.67 62 ALA A O 1
ATOM 4081 N N . LEU B 1 63 ? 27.574 -19.376 -56.061 1.00 87.80 63 LEU A N 1
ATOM 4082 C CA . LEU B 1 63 ? 28.646 -20.406 -56.004 1.00 86.53 63 LEU A CA 1
ATOM 4083 C C . LEU B 1 63 ? 28.087 -21.742 -55.472 1.00 82.89 63 LEU A C 1
ATOM 4084 O O . LEU B 1 63 ? 28.380 -22.792 -56.092 1.00 84.83 63 LEU A O 1
ATOM 4089 N N . VAL B 1 64 ? 27.246 -21.715 -54.440 1.00 79.91 64 VAL A N 1
ATOM 4090 C CA . VAL B 1 64 ? 26.625 -22.939 -53.851 1.00 82.36 64 VAL A CA 1
ATOM 4091 C C . VAL B 1 64 ? 25.876 -23.678 -54.963 1.00 82.72 64 VAL A C 1
ATOM 4092 O O . VAL B 1 64 ? 25.998 -24.918 -55.038 1.00 84.93 64 VAL A O 1
ATOM 4096 N N . HIS B 1 65 ? 25.143 -22.964 -55.817 1.00 86.73 65 HIS A N 1
ATOM 4097 C CA . HIS B 1 65 ? 24.306 -23.596 -56.873 1.00 86.85 65 HIS A CA 1
ATOM 4098 C C . HIS B 1 65 ? 25.192 -24.323 -57.887 1.00 83.30 65 HIS A C 1
ATOM 4099 O O . HIS B 1 65 ? 24.871 -25.467 -58.267 1.00 93.00 65 HIS A O 1
ATOM 4106 N N . GLU B 1 66 ? 26.249 -23.663 -58.340 1.00 80.32 66 GLU A N 1
ATOM 4107 C CA . GLU B 1 66 ? 27.173 -24.240 -59.344 1.00 82.23 66 GLU A CA 1
ATOM 4108 C C . GLU B 1 66 ? 27.732 -25.531 -58.752 1.00 84.74 66 GLU A C 1
ATOM 4109 O O . GLU B 1 66 ? 27.626 -26.597 -59.425 1.00 83.94 66 GLU A O 1
ATOM 4115 N N . LEU B 1 67 ? 28.216 -25.443 -57.499 1.00 86.27 67 LEU A N 1
ATOM 4116 C CA . LEU B 1 67 ? 28.895 -26.553 -56.784 1.00 82.88 67 LEU A CA 1
ATOM 4117 C C . LEU B 1 67 ? 27.927 -27.724 -56.529 1.00 80.87 67 LEU A C 1
ATOM 4118 O O . LEU B 1 67 ? 28.428 -28.828 -56.272 1.00 81.29 67 LEU A O 1
ATOM 4123 N N . CYS B 1 68 ? 26.609 -27.523 -56.635 1.00 80.38 68 CYS A N 1
ATOM 4124 C CA . CYS B 1 68 ? 25.577 -28.582 -56.458 1.00 81.85 68 CYS A CA 1
ATOM 4125 C C . CYS B 1 68 ? 25.362 -29.373 -57.762 1.00 84.03 68 CYS A C 1
ATOM 4126 O O . CYS B 1 68 ? 24.462 -30.226 -57.762 1.00 84.35 68 CYS A O 1
ATOM 4129 N N . ASP B 1 69 ? 26.224 -29.180 -58.775 1.00 84.74 69 ASP A N 1
ATOM 4130 C CA . ASP B 1 69 ? 26.201 -29.895 -60.084 1.00 82.76 69 ASP A CA 1
ATOM 4131 C C . ASP B 1 69 ? 26.963 -31.219 -59.911 1.00 80.08 69 ASP A C 1
ATOM 4132 O O . ASP B 1 69 ? 28.222 -31.207 -59.867 1.00 76.62 69 ASP A O 1
ATOM 4137 N N . ASP B 1 70 ? 26.223 -32.325 -59.782 1.00 75.27 70 ASP A N 1
ATOM 4138 C CA . ASP B 1 70 ? 26.817 -33.665 -59.557 1.00 75.67 70 ASP A CA 1
ATOM 4139 C C . ASP B 1 70 ? 27.687 -34.068 -60.754 1.00 74.52 70 ASP A C 1
ATOM 4140 O O . ASP B 1 70 ? 28.538 -34.942 -60.598 1.00 67.87 70 ASP A O 1
ATOM 4145 N N . LYS B 1 71 ? 27.508 -33.450 -61.922 1.00 85.70 71 LYS A N 1
ATOM 4146 C CA . LYS B 1 71 ? 28.292 -33.837 -63.128 1.00 88.26 71 LYS A CA 1
ATOM 4147 C C . LYS B 1 71 ? 29.725 -33.336 -62.964 1.00 84.28 71 LYS A C 1
ATOM 4148 O O . LYS B 1 71 ? 30.620 -34.109 -63.318 1.00 81.27 71 LYS A O 1
ATOM 4154 N N . ARG B 1 72 ? 29.917 -32.185 -62.313 1.00 85.22 72 ARG A N 1
ATOM 4155 C CA . ARG B 1 72 ? 31.240 -31.527 -62.127 1.00 83.72 72 ARG A CA 1
ATOM 4156 C C . ARG B 1 72 ? 31.808 -31.723 -60.710 1.00 85.42 72 ARG A C 1
ATOM 4157 O O . ARG B 1 72 ? 33.049 -31.719 -60.590 1.00 82.85 72 ARG A O 1
ATOM 4165 N N . PHE B 1 73 ? 30.973 -31.894 -59.676 1.00 86.62 73 PHE A N 1
ATOM 4166 C CA . PHE B 1 73 ? 31.437 -31.936 -58.261 1.00 86.05 73 PHE A CA 1
ATOM 4167 C C . PHE B 1 73 ? 30.836 -33.113 -57.484 1.00 84.31 73 PHE A C 1
ATOM 4168 O O . PHE B 1 73 ? 29.825 -33.733 -57.911 1.00 84.20 73 PHE A O 1
ATOM 4176 N N . LYS B 1 74 ? 31.468 -33.443 -56.349 1.00 77.18 74 LYS A N 1
ATOM 4177 C CA . LYS B 1 74 ? 31.063 -34.592 -55.488 1.00 78.55 74 LYS A CA 1
ATOM 4178 C C . LYS B 1 74 ? 31.473 -34.348 -54.036 1.00 79.19 74 LYS A C 1
ATOM 4179 O O . LYS B 1 74 ? 32.431 -33.574 -53.808 1.00 79.59 74 LYS A O 1
ATOM 4185 N N . LYS B 1 75 ? 30.763 -34.983 -53.103 1.00 76.78 75 LYS A N 1
ATOM 4186 C CA . LYS B 1 75 ? 31.174 -35.138 -51.691 1.00 73.70 75 LYS A CA 1
ATOM 4187 C C . LYS B 1 75 ? 32.495 -35.883 -51.650 1.00 70.23 75 LYS A C 1
ATOM 4188 O O . LYS B 1 75 ? 32.588 -36.987 -52.149 1.00 70.46 75 LYS A O 1
ATOM 4194 N N . PRO B 1 76 ? 33.566 -35.264 -51.114 1.00 73.56 76 PRO A N 1
ATOM 4195 C CA . PRO B 1 76 ? 34.872 -35.922 -51.027 1.00 73.39 76 PRO A CA 1
ATOM 4196 C C . PRO B 1 76 ? 35.053 -36.776 -49.762 1.00 74.78 76 PRO A C 1
ATOM 4197 O O . PRO B 1 76 ? 35.871 -37.688 -49.805 1.00 73.89 76 PRO A O 1
ATOM 4201 N N . VAL B 1 77 ? 34.285 -36.492 -48.698 1.00 76.09 77 VAL A N 1
ATOM 4202 C CA . VAL B 1 77 ? 34.572 -36.989 -47.321 1.00 76.60 77 VAL A CA 1
ATOM 4203 C C . VAL B 1 77 ? 35.950 -36.453 -46.927 1.00 75.75 77 VAL A C 1
ATOM 4204 O O . VAL B 1 77 ? 36.945 -37.235 -46.981 1.00 65.35 77 VAL A O 1
ATOM 4208 N N . ALA B 1 78 ? 36.009 -35.169 -46.573 1.00 75.27 78 ALA A N 1
ATOM 4209 C CA . ALA B 1 78 ? 37.270 -34.502 -46.174 1.00 77.65 78 ALA A CA 1
ATOM 4210 C C . ALA B 1 78 ? 37.166 -33.992 -44.732 1.00 78.16 78 ALA A C 1
ATOM 4211 O O . ALA B 1 78 ? 36.069 -34.027 -44.164 1.00 72.10 78 ALA A O 1
ATOM 4213 N N . ALA B 1 79 ? 38.274 -33.494 -44.193 1.00 82.12 79 ALA A N 1
ATOM 4214 C CA . ALA B 1 79 ? 38.314 -32.673 -42.962 1.00 83.28 79 ALA A CA 1
ATOM 4215 C C . ALA B 1 79 ? 37.736 -33.517 -41.825 1.00 80.21 79 ALA A C 1
ATOM 4216 O O . ALA B 1 79 ? 38.238 -34.640 -41.630 1.00 82.76 79 ALA A O 1
ATOM 4218 N N . ALA B 1 80 ? 36.704 -33.018 -41.140 1.00 75.93 80 ALA A N 1
ATOM 4219 C CA . ALA B 1 80 ? 36.096 -33.663 -39.963 1.00 75.42 80 ALA A CA 1
ATOM 4220 C C . ALA B 1 80 ? 35.526 -35.026 -40.374 1.00 73.84 80 ALA A C 1
ATOM 4221 O O . ALA B 1 80 ? 35.752 -36.027 -39.664 1.00 81.83 80 ALA A O 1
ATOM 4223 N N . LEU B 1 81 ? 34.811 -35.076 -41.487 1.00 72.02 81 LEU A N 1
ATOM 4224 C CA . LEU B 1 81 ? 34.083 -36.295 -41.926 1.00 71.87 81 LEU A CA 1
ATOM 4225 C C . LEU B 1 81 ? 35.090 -37.410 -42.137 1.00 69.20 81 LEU A C 1
ATOM 4226 O O . LEU B 1 81 ? 34.791 -38.562 -41.781 1.00 73.27 81 LEU A O 1
ATOM 4231 N N . ALA B 1 82 ? 36.245 -37.075 -42.695 1.00 68.45 82 ALA A N 1
ATOM 4232 C CA . ALA B 1 82 ? 37.327 -38.051 -42.945 1.00 70.66 82 ALA A CA 1
ATOM 4233 C C . ALA B 1 82 ? 37.758 -38.647 -41.603 1.00 72.39 82 ALA A C 1
ATOM 4234 O O . ALA B 1 82 ? 37.998 -39.851 -41.568 1.00 73.01 82 ALA A O 1
ATOM 4236 N N . GLU B 1 83 ? 37.852 -37.836 -40.539 1.00 74.86 83 GLU A N 1
ATOM 4237 C CA . GLU B 1 83 ? 38.190 -38.325 -39.171 1.00 74.99 83 GLU A CA 1
ATOM 4238 C C . GLU B 1 83 ? 37.017 -39.142 -38.610 1.00 70.37 83 GLU A C 1
ATOM 4239 O O . GLU B 1 83 ? 37.280 -40.187 -37.996 1.00 69.57 83 GLU A O 1
ATOM 4245 N N . VAL B 1 84 ? 35.775 -38.727 -38.874 1.00 67.05 84 VAL A N 1
ATOM 4246 C CA . VAL B 1 84 ? 34.556 -39.477 -38.451 1.00 68.29 84 VAL A CA 1
ATOM 4247 C C . VAL B 1 84 ? 34.640 -40.918 -38.970 1.00 67.01 84 VAL A C 1
ATOM 4248 O O . VAL B 1 84 ? 34.107 -41.795 -38.301 1.00 71.03 84 VAL A O 1
ATOM 4252 N N . ARG B 1 85 ? 35.313 -41.187 -40.086 1.00 68.20 85 ARG A N 1
ATOM 4253 C CA . ARG B 1 85 ? 35.491 -42.581 -40.579 1.00 68.93 85 ARG A CA 1
ATOM 4254 C C . ARG B 1 85 ? 36.197 -43.450 -39.532 1.00 69.87 85 ARG A C 1
ATOM 4255 O O . ARG B 1 85 ? 36.074 -44.697 -39.602 1.00 72.27 85 ARG A O 1
ATOM 4263 N N . ASN B 1 86 ? 36.940 -42.855 -38.599 1.00 69.33 86 ASN A N 1
ATOM 4264 C CA . ASN B 1 86 ? 37.563 -43.630 -37.502 1.00 71.67 86 ASN A CA 1
ATOM 4265 C C . ASN B 1 86 ? 36.491 -44.438 -36.762 1.00 71.70 86 ASN A C 1
ATOM 4266 O O . ASN B 1 86 ? 36.837 -45.522 -36.307 1.00 75.86 86 ASN A O 1
ATOM 4271 N N . GLY B 1 87 ? 35.267 -43.909 -36.638 1.00 71.96 87 GLY A N 1
ATOM 4272 C CA . GLY B 1 87 ? 34.170 -44.489 -35.842 1.00 72.62 87 GLY A CA 1
ATOM 4273 C C . GLY B 1 87 ? 33.152 -45.241 -36.679 1.00 75.28 87 GLY A C 1
ATOM 4274 O O . GLY B 1 87 ? 32.521 -46.157 -36.109 1.00 74.45 87 GLY A O 1
ATOM 4275 N N . VAL B 1 88 ? 32.933 -44.857 -37.949 1.00 72.65 88 VAL A N 1
ATOM 4276 C CA . VAL B 1 88 ? 31.877 -45.485 -38.797 1.00 72.13 88 VAL A CA 1
ATOM 4277 C C . VAL B 1 88 ? 32.417 -45.922 -40.171 1.00 71.61 88 VAL A C 1
ATOM 4278 O O . VAL B 1 88 ? 31.630 -46.400 -40.988 1.00 71.94 88 VAL A O 1
ATOM 4282 N N . ASN B 1 89 ? 33.713 -45.798 -40.423 1.00 71.43 89 ASN A N 1
ATOM 4283 C CA . ASN B 1 89 ? 34.360 -46.305 -41.657 1.00 69.82 89 ASN A CA 1
ATOM 4284 C C . ASN B 1 89 ? 33.588 -45.872 -42.909 1.00 70.44 89 ASN A C 1
ATOM 4285 O O . ASN B 1 89 ? 33.338 -44.651 -43.039 1.00 67.44 89 ASN A O 1
ATOM 4290 N N . ASP B 1 90 ? 33.247 -46.825 -43.804 1.00 72.95 90 ASP A N 1
ATOM 4291 C CA . ASP B 1 90 ? 32.561 -46.556 -45.101 1.00 72.80 90 ASP A CA 1
ATOM 4292 C C . ASP B 1 90 ? 31.072 -46.888 -44.982 1.00 71.36 90 ASP A C 1
ATOM 4293 O O . ASP B 1 90 ? 30.470 -47.359 -45.961 1.00 79.00 90 ASP A O 1
ATOM 4298 N N . GLY B 1 91 ? 30.479 -46.579 -43.832 1.00 72.75 91 GLY A N 1
ATOM 4299 C CA . GLY B 1 91 ? 29.025 -46.476 -43.664 1.00 70.15 91 GLY A CA 1
ATOM 4300 C C . GLY B 1 91 ? 28.488 -45.392 -44.569 1.00 71.73 91 GLY A C 1
ATOM 4301 O O . GLY B 1 91 ? 29.293 -44.665 -45.166 1.00 67.60 91 GLY A O 1
ATOM 4302 N N . LEU B 1 92 ? 27.171 -45.269 -44.639 1.00 73.69 92 LEU A N 1
ATOM 4303 C CA . LEU B 1 92 ? 26.471 -44.506 -45.694 1.00 74.74 92 LEU A CA 1
ATOM 4304 C C . LEU B 1 92 ? 26.967 -43.047 -45.717 1.00 72.75 92 LEU A C 1
ATOM 4305 O O . LEU B 1 92 ? 27.105 -42.482 -46.828 1.00 75.70 92 LEU A O 1
ATOM 4310 N N . PHE B 1 93 ? 27.267 -42.462 -44.557 1.00 71.97 93 PHE A N 1
ATOM 4311 C CA . PHE B 1 93 ? 27.549 -41.006 -44.400 1.00 68.96 93 PHE A CA 1
ATOM 4312 C C . PHE B 1 93 ? 28.999 -40.685 -44.772 1.00 68.54 93 PHE A C 1
ATOM 4313 O O . PHE B 1 93 ? 29.254 -39.552 -45.183 1.00 71.68 93 PHE A O 1
ATOM 4321 N N . THR B 1 94 ? 29.917 -41.635 -44.610 1.00 66.05 94 THR A N 1
ATOM 4322 C CA . THR B 1 94 ? 31.372 -41.361 -44.620 1.00 68.27 94 THR A CA 1
ATOM 4323 C C . THR B 1 94 ? 32.088 -42.166 -45.697 1.00 69.14 94 THR A C 1
ATOM 4324 O O . THR B 1 94 ? 33.298 -42.028 -45.794 1.00 70.81 94 THR A O 1
ATOM 4328 N N . ALA B 1 95 ? 31.371 -42.991 -46.456 1.00 72.57 95 ALA A N 1
ATOM 4329 C CA . ALA B 1 95 ? 31.910 -43.672 -47.662 1.00 73.47 95 ALA A CA 1
ATOM 4330 C C . ALA B 1 95 ? 32.167 -42.645 -48.764 1.00 71.82 95 ALA A C 1
ATOM 4331 O O . ALA B 1 95 ? 31.405 -41.685 -48.868 1.00 70.77 95 ALA A O 1
ATOM 4333 N N . ARG B 1 96 ? 33.256 -42.834 -49.497 1.00 74.88 96 ARG A N 1
ATOM 4334 C CA . ARG B 1 96 ? 33.601 -42.101 -50.740 1.00 78.12 96 ARG A CA 1
ATOM 4335 C C . ARG B 1 96 ? 32.836 -42.756 -51.904 1.00 81.15 96 ARG A C 1
ATOM 4336 O O . ARG B 1 96 ? 32.449 -43.950 -51.811 1.00 81.36 96 ARG A O 1
ATOM 4344 N N . GLU B 1 97 ? 32.577 -41.972 -52.945 1.00 89.18 97 GLU A N 1
ATOM 4345 C CA . GLU B 1 97 ? 31.714 -42.309 -54.111 1.00 94.28 97 GLU A CA 1
ATOM 4346 C C . GLU B 1 97 ? 32.186 -43.615 -54.755 1.00 87.68 97 GLU A C 1
ATOM 4347 O O . GLU B 1 97 ? 31.361 -44.444 -55.101 1.00 82.96 97 GLU A O 1
ATOM 4353 N N . GLU B 1 98 ? 33.506 -43.764 -54.857 1.00 87.05 98 GLU A N 1
ATOM 4354 C CA . GLU B 1 98 ? 34.214 -44.899 -55.514 1.00 87.94 98 GLU A CA 1
ATOM 4355 C C . GLU B 1 98 ? 34.312 -46.127 -54.602 1.00 85.55 98 GLU A C 1
ATOM 4356 O O . GLU B 1 98 ? 34.837 -47.142 -55.067 1.00 85.18 98 GLU A O 1
ATOM 4362 N N . GLU B 1 99 ? 33.864 -46.059 -53.345 1.00 89.27 99 GLU A N 1
ATOM 4363 C CA . GLU B 1 99 ? 33.824 -47.241 -52.438 1.00 87.13 99 GLU A CA 1
ATOM 4364 C C . GLU B 1 99 ? 32.541 -48.004 -52.714 1.00 87.65 99 GLU A C 1
ATOM 4365 O O . GLU B 1 99 ? 31.461 -47.484 -52.465 1.00 92.82 99 GLU A O 1
ATOM 4371 N N . PRO B 1 100 ? 32.623 -49.269 -53.175 1.00 85.44 100 PRO A N 1
ATOM 4372 C CA . PRO B 1 100 ? 31.435 -50.026 -53.534 1.00 86.81 100 PRO A CA 1
ATOM 4373 C C . PRO B 1 100 ? 30.420 -50.110 -52.386 1.00 83.32 100 PRO A C 1
ATOM 4374 O O . PRO B 1 100 ? 29.238 -50.250 -52.684 1.00 90.25 100 PRO A O 1
ATOM 4378 N N . ASN B 1 101 ? 30.866 -49.944 -51.138 1.00 80.21 101 ASN A N 1
ATOM 4379 C CA . ASN B 1 101 ? 29.968 -50.083 -49.958 1.00 80.11 101 ASN A CA 1
ATOM 4380 C C . ASN B 1 101 ? 29.001 -48.903 -49.798 1.00 76.51 101 ASN A C 1
ATOM 4381 O O . ASN B 1 101 ? 27.970 -49.093 -49.095 1.00 70.34 101 ASN A O 1
ATOM 4386 N N . TRP B 1 102 ? 29.302 -47.738 -50.385 1.00 77.71 102 TRP A N 1
ATOM 4387 C CA . TRP B 1 102 ? 28.307 -46.634 -50.461 1.00 76.16 102 TRP A CA 1
ATOM 4388 C C . TRP B 1 102 ? 27.064 -47.175 -51.174 1.00 77.77 102 TRP A C 1
ATOM 4389 O O . TRP B 1 102 ? 25.945 -47.114 -50.581 1.00 81.44 102 TRP A O 1
ATOM 4400 N N . GLY B 1 103 ? 27.270 -47.704 -52.385 1.00 72.20 103 GLY A N 1
ATOM 4401 C CA . GLY B 1 103 ? 26.176 -48.120 -53.270 1.00 71.11 103 GLY A CA 1
ATOM 4402 C C . GLY B 1 103 ? 25.399 -49.271 -52.693 1.00 69.12 103 GLY A C 1
ATOM 4403 O O . GLY B 1 103 ? 24.170 -49.224 -52.744 1.00 71.26 103 GLY A O 1
ATOM 4404 N N . ILE B 1 104 ? 26.099 -50.270 -52.171 1.00 70.77 104 ILE A N 1
ATOM 4405 C CA . ILE B 1 104 ? 25.470 -51.486 -51.583 1.00 74.94 104 ILE A CA 1
ATOM 4406 C C . ILE B 1 104 ? 24.533 -51.038 -50.458 1.00 74.00 104 ILE A C 1
ATOM 4407 O O . ILE B 1 104 ? 23.346 -51.433 -50.466 1.00 75.03 104 ILE A O 1
ATOM 4412 N N . ALA B 1 105 ? 25.029 -50.216 -49.537 1.00 76.38 105 ALA A N 1
ATOM 4413 C CA . ALA B 1 105 ? 24.248 -49.721 -48.376 1.00 76.60 105 ALA A CA 1
ATOM 4414 C C . ALA B 1 105 ? 23.104 -48.809 -48.865 1.00 75.39 105 ALA A C 1
ATOM 4415 O O . ALA B 1 105 ? 21.952 -48.962 -48.378 1.00 67.18 105 ALA A O 1
ATOM 4417 N N . HIS B 1 106 ? 23.398 -47.911 -49.815 1.00 74.62 106 HIS A N 1
ATOM 4418 C CA . HIS B 1 106 ? 22.401 -46.962 -50.379 1.00 77.56 106 HIS A CA 1
ATOM 4419 C C . HIS B 1 106 ? 21.202 -47.724 -50.965 1.00 78.07 106 HIS A C 1
ATOM 4420 O O . HIS B 1 106 ? 20.046 -47.407 -50.608 1.00 77.17 106 HIS A O 1
ATOM 4427 N N . ARG B 1 107 ? 21.464 -48.684 -51.841 1.00 78.34 107 ARG A N 1
ATOM 4428 C CA . ARG B 1 107 ? 20.410 -49.389 -52.629 1.00 83.24 107 ARG A CA 1
ATOM 4429 C C . ARG B 1 107 ? 19.586 -50.258 -51.671 1.00 84.78 107 ARG A C 1
ATOM 4430 O O . ARG B 1 107 ? 18.365 -50.313 -51.838 1.00 87.43 107 ARG A O 1
ATOM 4438 N N . ILE B 1 108 ? 20.239 -50.853 -50.671 1.00 87.18 108 ILE A N 1
ATOM 4439 C CA . ILE B 1 108 ? 19.602 -51.762 -49.677 1.00 85.54 108 ILE A CA 1
ATOM 4440 C C . ILE B 1 108 ? 18.703 -50.956 -48.732 1.00 79.92 108 ILE A C 1
ATOM 4441 O O . ILE B 1 108 ? 17.669 -51.476 -48.332 1.00 79.57 108 ILE A O 1
ATOM 4446 N N . LEU B 1 109 ? 19.101 -49.752 -48.343 1.00 82.55 109 LEU A N 1
ATOM 4447 C CA . LEU B 1 109 ? 18.447 -48.997 -47.226 1.00 83.84 109 LEU A CA 1
ATOM 4448 C C . LEU B 1 109 ? 17.454 -47.955 -47.763 1.00 85.67 109 LEU A C 1
ATOM 4449 O O . LEU B 1 109 ? 16.555 -47.563 -47.001 1.00 80.71 109 LEU A O 1
ATOM 4454 N N . MET B 1 110 ? 17.591 -47.527 -49.027 1.00 88.76 110 MET A N 1
ATOM 4455 C CA . MET B 1 110 ? 16.752 -46.436 -49.598 1.00 85.76 110 MET A CA 1
ATOM 4456 C C . MET B 1 110 ? 15.267 -46.758 -49.428 1.00 82.78 110 MET A C 1
ATOM 4457 O O . MET B 1 110 ? 14.505 -45.876 -49.045 1.00 82.27 110 MET A O 1
ATOM 4462 N N . PRO B 1 111 ? 14.800 -48.010 -49.674 1.00 76.74 111 PRO A N 1
ATOM 4463 C CA . PRO B 1 111 ? 13.387 -48.351 -49.558 1.00 78.28 111 PRO A CA 1
ATOM 4464 C C . PRO B 1 111 ? 12.735 -48.085 -48.204 1.00 76.49 111 PRO A C 1
ATOM 4465 O O . PRO B 1 111 ? 11.552 -47.847 -48.171 1.00 76.91 111 PRO A O 1
ATOM 4469 N N . ALA B 1 112 ? 13.513 -48.131 -47.125 1.00 80.06 112 ALA A N 1
ATOM 4470 C CA . ALA B 1 112 ? 12.993 -47.967 -45.743 1.00 79.08 112 ALA A CA 1
ATOM 4471 C C . ALA B 1 112 ? 12.521 -46.532 -45.525 1.00 76.67 112 ALA A C 1
ATOM 4472 O O . ALA B 1 112 ? 11.714 -46.360 -44.580 1.00 78.60 112 ALA A O 1
ATOM 4474 N N . PHE B 1 113 ? 12.983 -45.585 -46.365 1.00 76.66 113 PHE A N 1
ATOM 4475 C CA . PHE B 1 113 ? 12.666 -44.126 -46.306 1.00 81.52 113 PHE A CA 1
ATOM 4476 C C . PHE B 1 113 ? 11.665 -43.681 -47.398 1.00 83.25 113 PHE A C 1
ATOM 4477 O O . PHE B 1 113 ? 11.369 -42.449 -47.543 1.00 79.04 113 PHE A O 1
ATOM 4485 N N . GLY B 1 114 ? 11.071 -44.650 -48.095 1.00 84.33 114 GLY A N 1
ATOM 4486 C CA . GLY B 1 114 ? 9.951 -44.396 -49.019 1.00 90.33 114 GLY A CA 1
ATOM 4487 C C . GLY B 1 114 ? 8.718 -43.879 -48.282 1.00 88.33 114 GLY A C 1
ATOM 4488 O O . GLY B 1 114 ? 8.556 -44.157 -47.111 1.00 84.82 114 GLY A O 1
ATOM 4489 N N . PRO B 1 115 ? 7.770 -43.202 -48.964 1.00 91.01 115 PRO A N 1
ATOM 4490 C CA . PRO B 1 115 ? 6.633 -42.586 -48.275 1.00 88.63 115 PRO A CA 1
ATOM 4491 C C . PRO B 1 115 ? 5.754 -43.599 -47.515 1.00 85.88 115 PRO A C 1
ATOM 4492 O O . PRO B 1 115 ? 5.225 -43.249 -46.496 1.00 81.45 115 PRO A O 1
ATOM 4496 N N . ALA B 1 116 ? 5.592 -44.807 -48.065 1.00 88.75 116 ALA A N 1
ATOM 4497 C CA . ALA B 1 116 ? 4.819 -45.929 -47.494 1.00 89.01 116 ALA A CA 1
ATOM 4498 C C . ALA B 1 116 ? 5.401 -46.249 -46.109 1.00 87.96 116 ALA A C 1
ATOM 4499 O O . ALA B 1 116 ? 4.637 -46.223 -45.118 1.00 81.06 116 ALA A O 1
ATOM 4501 N N . SER B 1 117 ? 6.715 -46.484 -46.051 1.00 85.04 117 SER A N 1
ATOM 4502 C CA . SER B 1 117 ? 7.456 -46.879 -44.831 1.00 84.71 117 SER A CA 1
ATOM 4503 C C . SER B 1 117 ? 7.428 -45.776 -43.779 1.00 81.50 117 SER A C 1
ATOM 4504 O O . SER B 1 117 ? 7.280 -46.122 -42.592 1.00 81.07 117 SER A O 1
ATOM 4507 N N . ILE B 1 118 ? 7.610 -44.534 -44.214 1.00 75.66 118 ILE A N 1
ATOM 4508 C CA . ILE B 1 118 ? 7.654 -43.346 -43.329 1.00 77.69 118 ILE A CA 1
ATOM 4509 C C . ILE B 1 118 ? 6.290 -43.225 -42.653 1.00 79.08 118 ILE A C 1
ATOM 4510 O O . ILE B 1 118 ? 6.236 -43.072 -41.427 1.00 86.06 118 ILE A O 1
ATOM 4515 N N . GLN B 1 119 ? 5.213 -43.313 -43.409 1.00 80.26 119 GLN A N 1
ATOM 4516 C CA . GLN B 1 119 ? 3.857 -43.243 -42.822 1.00 82.65 119 GLN A CA 1
ATOM 4517 C C . GLN B 1 119 ? 3.670 -44.414 -41.861 1.00 79.86 119 GLN A C 1
ATOM 4518 O O . GLN B 1 119 ? 3.035 -44.240 -40.813 1.00 86.81 119 GLN A O 1
ATOM 4524 N N . GLY B 1 120 ? 4.215 -45.571 -42.212 1.00 78.99 120 GLY A N 1
ATOM 4525 C CA . GLY B 1 120 ? 4.135 -46.781 -41.377 1.00 82.35 120 GLY A CA 1
ATOM 4526 C C . GLY B 1 120 ? 4.751 -46.570 -40.004 1.00 81.16 120 GLY A C 1
ATOM 4527 O O . GLY B 1 120 ? 4.344 -47.279 -39.101 1.00 83.52 120 GLY A O 1
ATOM 4528 N N . MET B 1 121 ? 5.703 -45.639 -39.875 1.00 76.06 121 MET A N 1
ATOM 4529 C CA . MET B 1 121 ? 6.457 -45.357 -38.637 1.00 76.06 121 MET A CA 1
ATOM 4530 C C . MET B 1 121 ? 5.747 -44.264 -37.829 1.00 78.49 121 MET A C 1
ATOM 4531 O O . MET B 1 121 ? 6.206 -43.964 -36.720 1.00 84.63 121 MET A O 1
ATOM 4536 N N . PHE B 1 122 ? 4.637 -43.718 -38.328 1.00 74.75 122 PHE A N 1
ATOM 4537 C CA . PHE B 1 122 ? 3.941 -42.605 -37.646 1.00 76.16 122 PHE A CA 1
ATOM 4538 C C . PHE B 1 122 ? 3.529 -43.018 -36.214 1.00 76.10 122 PHE A C 1
ATOM 4539 O O . PHE B 1 122 ? 3.737 -42.215 -35.289 1.00 71.97 122 PHE A O 1
ATOM 4547 N N . THR B 1 123 ? 2.928 -44.204 -36.033 1.00 77.47 123 THR A N 1
ATOM 4548 C CA . THR B 1 123 ? 2.414 -44.654 -34.711 1.00 75.91 123 THR A CA 1
ATOM 4549 C C . THR B 1 123 ? 3.555 -44.595 -33.688 1.00 74.16 123 THR A C 1
ATOM 4550 O O . THR B 1 123 ? 3.375 -43.976 -32.616 1.00 74.79 123 THR A O 1
ATOM 4554 N N . GLU B 1 124 ? 4.699 -45.173 -34.018 1.00 69.98 124 GLU A N 1
ATOM 4555 C CA . GLU B 1 124 ? 5.830 -45.214 -33.071 1.00 68.03 124 GLU A CA 1
ATOM 4556 C C . GLU B 1 124 ? 6.413 -43.806 -32.886 1.00 69.49 124 GLU A C 1
ATOM 4557 O O . GLU B 1 124 ? 6.750 -43.481 -31.753 1.00 78.01 124 GLU A O 1
ATOM 4563 N N . MET B 1 125 ? 6.487 -42.966 -33.909 1.00 73.59 125 MET A N 1
ATOM 4564 C CA . MET B 1 125 ? 6.912 -41.548 -33.708 1.00 73.24 125 MET A CA 1
ATOM 4565 C C . MET B 1 125 ? 5.958 -40.889 -32.687 1.00 70.26 125 MET A C 1
ATOM 4566 O O . MET B 1 125 ? 6.406 -40.110 -31.841 1.00 69.02 125 MET A O 1
ATOM 4571 N N . HIS B 1 126 ? 4.669 -41.191 -32.789 1.00 71.67 126 HIS A N 1
ATOM 4572 C CA . HIS B 1 126 ? 3.601 -40.559 -31.980 1.00 76.01 126 HIS A CA 1
ATOM 4573 C C . HIS B 1 126 ? 3.719 -41.055 -30.539 1.00 72.26 126 HIS A C 1
ATOM 4574 O O . HIS B 1 126 ? 3.509 -40.254 -29.640 1.00 72.78 126 HIS A O 1
ATOM 4581 N N . GLU B 1 127 ? 4.106 -42.309 -30.333 1.00 71.18 127 GLU A N 1
ATOM 4582 C CA . GLU B 1 127 ? 4.318 -42.830 -28.964 1.00 72.35 127 GLU A CA 1
ATOM 4583 C C . GLU B 1 127 ? 5.428 -42.042 -28.264 1.00 71.38 127 GLU A C 1
ATOM 4584 O O . GLU B 1 127 ? 5.184 -41.537 -27.144 1.00 72.16 127 GLU A O 1
ATOM 4590 N N . ILE B 1 128 ? 6.596 -41.930 -28.883 1.00 69.72 128 ILE A N 1
ATOM 4591 C CA . ILE B 1 128 ? 7.776 -41.292 -28.240 1.00 70.12 128 ILE A CA 1
ATOM 4592 C C . ILE B 1 128 ? 7.429 -39.822 -27.983 1.00 77.05 128 ILE A C 1
ATOM 4593 O O . ILE B 1 128 ? 7.702 -39.346 -26.863 1.00 75.85 128 ILE A O 1
ATOM 4598 N N . ALA B 1 129 ? 6.773 -39.145 -28.932 1.00 77.22 129 ALA A N 1
ATOM 4599 C CA . ALA B 1 129 ? 6.304 -37.751 -28.731 1.00 80.96 129 ALA A CA 1
ATOM 4600 C C . ALA B 1 129 ? 5.385 -37.660 -27.495 1.00 73.82 129 ALA A C 1
ATOM 4601 O O . ALA B 1 129 ? 5.582 -36.762 -26.693 1.00 76.82 129 ALA A O 1
ATOM 4603 N N . SER B 1 130 ? 4.439 -38.581 -27.338 1.00 72.63 130 SER A N 1
ATOM 4604 C CA . SER B 1 130 ? 3.539 -38.701 -26.161 1.00 76.81 130 SER A CA 1
ATOM 4605 C C . SER B 1 130 ? 4.336 -38.851 -24.872 1.00 73.27 130 SER A C 1
ATOM 4606 O O . SER B 1 130 ? 3.935 -38.240 -23.888 1.00 70.74 130 SER A O 1
ATOM 4609 N N . GLN B 1 131 ? 5.400 -39.649 -24.878 1.00 69.76 131 GLN A N 1
ATOM 4610 C CA . GLN B 1 131 ? 6.228 -39.816 -23.665 1.00 69.77 131 GLN A CA 1
ATOM 4611 C C . GLN B 1 131 ? 6.753 -38.428 -23.255 1.00 72.31 131 GLN A C 1
ATOM 4612 O O . GLN B 1 131 ? 6.667 -38.084 -22.035 1.00 73.86 131 GLN A O 1
ATOM 4618 N N . LEU B 1 132 ? 7.254 -37.655 -24.224 1.00 67.58 132 LEU A N 1
ATOM 4619 C CA . LEU B 1 132 ? 7.806 -36.315 -23.957 1.00 69.94 132 LEU A CA 1
ATOM 4620 C C . LEU B 1 132 ? 6.682 -35.441 -23.414 1.00 74.01 132 LEU A C 1
ATOM 4621 O O . LEU B 1 132 ? 6.847 -34.848 -22.326 1.00 78.72 132 LEU A O 1
ATOM 4626 N N . ALA B 1 133 ? 5.562 -35.374 -24.126 1.00 73.29 133 ALA A N 1
ATOM 4627 C CA . ALA B 1 133 ? 4.411 -34.540 -23.717 1.00 75.69 133 ALA A CA 1
ATOM 4628 C C . ALA B 1 133 ? 4.015 -34.898 -22.276 1.00 73.31 133 ALA A C 1
ATOM 4629 O O . ALA B 1 133 ? 3.874 -33.978 -21.457 1.00 74.52 133 ALA A O 1
ATOM 4631 N N . LEU B 1 134 ? 3.839 -36.186 -21.965 1.00 72.65 134 LEU A N 1
ATOM 4632 C CA . LEU B 1 134 ? 3.428 -36.641 -20.609 1.00 73.85 134 LEU A CA 1
ATOM 4633 C C . LEU B 1 134 ? 4.499 -36.248 -19.582 1.00 73.69 134 LEU A C 1
ATOM 4634 O O . LEU B 1 134 ? 4.127 -35.716 -18.531 1.00 70.04 134 LEU A O 1
ATOM 4639 N N . LYS B 1 135 ? 5.783 -36.430 -19.901 1.00 76.95 135 LYS A N 1
ATOM 4640 C CA . LYS B 1 135 ? 6.891 -36.002 -18.992 1.00 76.74 135 LYS A CA 1
ATOM 4641 C C . LYS B 1 135 ? 6.682 -34.544 -18.582 1.00 74.60 135 LYS A C 1
ATOM 4642 O O . LYS B 1 135 ? 6.690 -34.276 -17.376 1.00 73.35 135 LYS A O 1
ATOM 4648 N N . TRP B 1 136 ? 6.511 -33.648 -19.560 1.00 74.37 136 TRP A N 1
ATOM 4649 C CA . TRP B 1 136 ? 6.378 -32.194 -19.320 1.00 74.70 136 TRP A CA 1
ATOM 4650 C C . TRP B 1 136 ? 5.074 -31.912 -18.579 1.00 72.56 136 TRP A C 1
ATOM 4651 O O . TRP B 1 136 ? 5.113 -31.156 -17.608 1.00 76.37 136 TRP A O 1
ATOM 4662 N N . ALA B 1 137 ? 3.967 -32.480 -19.025 1.00 71.30 137 ALA A N 1
ATOM 4663 C CA . ALA B 1 137 ? 2.653 -32.313 -18.368 1.00 76.43 137 ALA A CA 1
ATOM 4664 C C . ALA B 1 137 ? 2.791 -32.696 -16.890 1.00 74.42 137 ALA A C 1
ATOM 4665 O O . ALA B 1 137 ? 2.452 -31.887 -16.023 1.00 73.93 137 ALA A O 1
ATOM 4667 N N . ARG B 1 138 ? 3.332 -33.880 -16.627 1.00 71.67 138 ARG A N 1
ATOM 4668 C CA . ARG B 1 138 ? 3.438 -34.460 -15.267 1.00 72.58 138 ARG A CA 1
ATOM 4669 C C . ARG B 1 138 ? 4.413 -33.678 -14.379 1.00 72.27 138 ARG A C 1
ATOM 4670 O O . ARG B 1 138 ? 4.215 -33.665 -13.183 1.00 70.79 138 ARG A O 1
ATOM 4678 N N . HIS B 1 139 ? 5.460 -33.098 -14.946 1.00 75.90 139 HIS A N 1
ATOM 4679 C CA . HIS B 1 139 ? 6.488 -32.370 -14.166 1.00 78.42 139 HIS A CA 1
ATOM 4680 C C . HIS B 1 139 ? 5.979 -30.953 -13.939 1.00 82.05 139 HIS A C 1
ATOM 4681 O O . HIS B 1 139 ? 6.546 -30.274 -13.096 1.00 89.64 139 HIS A O 1
ATOM 4688 N N . GLY B 1 140 ? 4.932 -30.539 -14.652 1.00 79.96 140 GLY A N 1
ATOM 4689 C CA . GLY B 1 140 ? 4.180 -29.315 -14.329 1.00 77.59 140 GLY A CA 1
ATOM 4690 C C . GLY B 1 140 ? 4.889 -28.059 -14.813 1.00 77.07 140 GLY A C 1
ATOM 4691 O O . GLY B 1 140 ? 5.971 -28.069 -15.392 1.00 74.80 140 GLY A O 1
ATOM 4692 N N . PRO B 1 141 ? 4.297 -26.897 -14.529 1.00 77.62 141 PRO A N 1
ATOM 4693 C CA . PRO B 1 141 ? 4.788 -25.662 -15.132 1.00 78.97 141 PRO A CA 1
ATOM 4694 C C . PRO B 1 141 ? 6.022 -25.024 -14.476 1.00 83.51 141 PRO A C 1
ATOM 4695 O O . PRO B 1 141 ? 6.510 -24.076 -15.031 1.00 85.81 141 PRO A O 1
ATOM 4699 N N . ASP B 1 142 ? 6.472 -25.479 -13.300 1.00 86.44 142 ASP A N 1
ATOM 4700 C CA . ASP B 1 142 ? 7.608 -24.819 -12.586 1.00 85.72 142 ASP A CA 1
ATOM 4701 C C . ASP B 1 142 ? 8.930 -25.563 -12.866 1.00 83.48 142 ASP A C 1
ATOM 4702 O O . ASP B 1 142 ? 9.980 -25.006 -12.571 1.00 83.82 142 ASP A O 1
ATOM 4707 N N . THR B 1 143 ? 8.896 -26.761 -13.441 1.00 80.26 143 THR A N 1
ATOM 4708 C CA . THR B 1 143 ? 10.110 -27.552 -13.736 1.00 81.65 143 THR A CA 1
ATOM 4709 C C . THR B 1 143 ? 10.819 -26.955 -14.957 1.00 85.45 143 THR A C 1
ATOM 4710 O O . THR B 1 143 ? 10.269 -26.931 -16.078 1.00 80.38 143 THR A O 1
ATOM 4714 N N . PRO B 1 144 ? 12.071 -26.483 -14.771 1.00 82.98 144 PRO A N 1
ATOM 4715 C CA . PRO B 1 144 ? 12.910 -26.036 -15.881 1.00 80.27 144 PRO A CA 1
ATOM 4716 C C . PRO B 1 144 ? 13.197 -27.213 -16.806 1.00 76.83 144 PRO A C 1
ATOM 4717 O O . PRO B 1 144 ? 13.495 -28.236 -16.286 1.00 78.92 144 PRO A O 1
ATOM 4721 N N . ILE B 1 145 ? 13.001 -27.037 -18.109 1.00 74.25 145 ILE A N 1
ATOM 4722 C CA . ILE B 1 145 ? 13.267 -28.057 -19.157 1.00 70.98 145 ILE A CA 1
ATOM 4723 C C . ILE B 1 145 ? 14.572 -27.709 -19.856 1.00 67.01 145 ILE A C 1
ATOM 4724 O O . ILE B 1 145 ? 14.681 -26.597 -20.343 1.00 70.09 145 ILE A O 1
ATOM 4729 N N . PHE B 1 146 ? 15.529 -28.621 -19.874 1.00 67.16 146 PHE A N 1
ATOM 4730 C CA . PHE B 1 146 ? 16.783 -28.509 -20.658 1.00 68.08 146 PHE A CA 1
ATOM 4731 C C . PHE B 1 146 ? 16.411 -28.908 -22.103 1.00 70.78 146 PHE A C 1
ATOM 4732 O O . PHE B 1 146 ? 16.304 -30.120 -22.374 1.00 63.13 146 PHE A O 1
ATOM 4740 N N . VAL B 1 147 ? 16.147 -27.925 -22.974 1.00 69.06 147 VAL A N 1
ATOM 4741 C CA . VAL B 1 147 ? 15.424 -28.166 -24.247 1.00 67.87 147 VAL A CA 1
ATOM 4742 C C . VAL B 1 147 ? 16.184 -29.204 -25.085 1.00 67.43 147 VAL A C 1
ATOM 4743 O O . VAL B 1 147 ? 15.580 -30.194 -25.511 1.00 65.08 147 VAL A O 1
ATOM 4747 N N . THR B 1 148 ? 17.472 -29.003 -25.301 1.00 67.52 148 THR A N 1
ATOM 4748 C CA . THR B 1 148 ? 18.315 -29.880 -26.151 1.00 66.79 148 THR A CA 1
ATOM 4749 C C . THR B 1 148 ? 18.382 -31.295 -25.551 1.00 69.05 148 THR A C 1
ATOM 4750 O O . THR B 1 148 ? 18.377 -32.281 -26.322 1.00 72.18 148 THR A O 1
ATOM 4754 N N . ASP B 1 149 ? 18.454 -31.421 -24.228 1.00 73.31 149 ASP A N 1
ATOM 4755 C CA . ASP B 1 149 ? 18.391 -32.733 -23.518 1.00 71.38 149 ASP A CA 1
ATOM 4756 C C . ASP B 1 149 ? 17.105 -33.497 -23.875 1.00 66.12 149 ASP A C 1
ATOM 4757 O O . ASP B 1 149 ? 17.204 -34.642 -24.307 1.00 62.95 149 ASP A O 1
ATOM 4762 N N . ASP B 1 150 ? 15.941 -32.889 -23.669 1.00 66.64 150 ASP A N 1
ATOM 4763 C CA . ASP B 1 150 ? 14.644 -33.582 -23.846 1.00 67.48 150 ASP A CA 1
ATOM 4764 C C . ASP B 1 150 ? 14.416 -33.850 -25.348 1.00 69.31 150 ASP A C 1
ATOM 4765 O O . ASP B 1 150 ? 13.814 -34.914 -25.669 1.00 64.74 150 ASP A O 1
ATOM 4770 N N . PHE B 1 151 ? 14.929 -33.005 -26.239 1.00 66.94 151 PHE A N 1
ATOM 4771 C CA . PHE B 1 151 ? 14.753 -33.224 -27.696 1.00 69.14 151 PHE A CA 1
ATOM 4772 C C . PHE B 1 151 ? 15.738 -34.293 -28.170 1.00 70.02 151 PHE A C 1
ATOM 4773 O O . PHE B 1 151 ? 15.344 -35.082 -29.074 1.00 75.30 151 PHE A O 1
ATOM 4781 N N . THR B 1 152 ? 16.924 -34.387 -27.560 1.00 64.26 152 THR A N 1
ATOM 4782 C CA . THR B 1 152 ? 17.869 -35.500 -27.847 1.00 63.07 152 THR A CA 1
ATOM 4783 C C . THR B 1 152 ? 17.228 -36.836 -27.415 1.00 62.03 152 THR A C 1
ATOM 4784 O O . THR B 1 152 ? 17.237 -37.811 -28.169 1.00 66.44 152 THR A O 1
ATOM 4788 N N . ARG B 1 153 ? 16.621 -36.871 -26.250 1.00 64.92 153 ARG A N 1
ATOM 4789 C CA . ARG B 1 153 ? 15.891 -38.070 -25.776 1.00 66.59 153 ARG A CA 1
ATOM 4790 C C . ARG B 1 153 ? 14.825 -38.441 -26.805 1.00 65.25 153 ARG A C 1
ATOM 4791 O O . ARG B 1 153 ? 14.766 -39.612 -27.180 1.00 61.63 153 ARG A O 1
ATOM 4799 N N . LEU B 1 154 ? 13.997 -37.474 -27.204 1.00 68.27 154 LEU A N 1
ATOM 4800 C CA . LEU B 1 154 ? 12.899 -37.694 -28.179 1.00 67.74 154 LEU A CA 1
ATOM 4801 C C . LEU B 1 154 ? 13.461 -38.249 -29.484 1.00 63.59 154 LEU A C 1
ATOM 4802 O O . LEU B 1 154 ? 12.930 -39.272 -29.992 1.00 65.65 154 LEU A O 1
ATOM 4807 N N . THR B 1 155 ? 14.483 -37.611 -30.036 1.00 63.58 155 THR A N 1
ATOM 4808 C CA . THR B 1 155 ? 14.940 -37.950 -31.415 1.00 66.92 155 THR A CA 1
ATOM 4809 C C . THR B 1 155 ? 15.696 -39.281 -31.372 1.00 66.40 155 THR A C 1
ATOM 4810 O O . THR B 1 155 ? 15.485 -40.115 -32.296 1.00 68.16 155 THR A O 1
ATOM 4814 N N . LEU B 1 156 ? 16.528 -39.496 -30.353 1.00 62.97 156 LEU A N 1
ATOM 4815 C CA . LEU B 1 156 ? 17.262 -40.775 -30.249 1.00 64.91 156 LEU A CA 1
ATOM 4816 C C . LEU B 1 156 ? 16.246 -41.916 -30.109 1.00 66.21 156 LEU A C 1
ATOM 4817 O O . LEU B 1 156 ? 16.381 -42.932 -30.824 1.00 65.29 156 LEU A O 1
ATOM 4822 N N . ASP B 1 157 ? 15.249 -41.748 -29.234 1.00 67.00 157 ASP A N 1
ATOM 4823 C CA . ASP B 1 157 ? 14.282 -42.824 -28.914 1.00 66.82 157 ASP A CA 1
ATOM 4824 C C . ASP B 1 157 ? 13.420 -43.080 -30.150 1.00 65.83 157 ASP A C 1
ATOM 4825 O O . ASP B 1 157 ? 13.154 -44.260 -30.443 1.00 61.49 157 ASP A O 1
ATOM 4830 N N . THR B 1 158 ? 13.020 -42.025 -30.860 1.00 65.85 158 THR A N 1
ATOM 4831 C CA . THR B 1 158 ? 12.166 -42.136 -32.065 1.00 66.83 158 THR A CA 1
ATOM 4832 C C . THR B 1 158 ? 12.944 -42.892 -33.160 1.00 69.32 158 THR A C 1
ATOM 4833 O O . THR B 1 158 ? 12.399 -43.876 -33.740 1.00 68.19 158 THR A O 1
ATOM 4837 N N . LEU B 1 159 ? 14.189 -42.479 -33.409 1.00 67.33 159 LEU A N 1
ATOM 4838 C CA . LEU B 1 159 ? 15.064 -43.089 -34.435 1.00 64.50 159 LEU A CA 1
ATOM 4839 C C . LEU B 1 159 ? 15.219 -44.577 -34.132 1.00 63.52 159 LEU A C 1
ATOM 4840 O O . LEU B 1 159 ? 14.937 -45.394 -35.021 1.00 61.78 159 LEU A O 1
ATOM 4845 N N . ALA B 1 160 ? 15.625 -44.914 -32.903 1.00 66.77 160 ALA A N 1
ATOM 4846 C CA . ALA B 1 160 ? 15.982 -46.297 -32.490 1.00 64.98 160 ALA A CA 1
ATOM 4847 C C . ALA B 1 160 ? 14.737 -47.184 -32.483 1.00 61.57 160 ALA A C 1
ATOM 4848 O O . ALA B 1 160 ? 14.859 -48.342 -32.899 1.00 66.46 160 ALA A O 1
ATOM 4850 N N . LEU B 1 161 ? 13.584 -46.679 -32.046 1.00 58.05 161 LEU A N 1
ATOM 4851 C CA . LEU B 1 161 ? 12.341 -47.490 -32.013 1.00 58.70 161 LEU A CA 1
ATOM 4852 C C . LEU B 1 161 ? 11.886 -47.741 -33.454 1.00 65.33 161 LEU A C 1
ATOM 4853 O O . LEU B 1 161 ? 11.653 -48.895 -33.775 1.00 62.94 161 LEU A O 1
ATOM 4858 N N . CYS B 1 162 ? 11.789 -46.697 -34.287 1.00 65.35 162 CYS A N 1
ATOM 4859 C CA . CYS B 1 162 ? 11.158 -46.792 -35.628 1.00 67.92 162 CYS A CA 1
ATOM 4860 C C . CYS B 1 162 ? 12.029 -47.596 -36.586 1.00 65.92 162 CYS A C 1
ATOM 4861 O O . CYS B 1 162 ? 11.438 -48.354 -37.376 1.00 73.50 162 CYS A O 1
ATOM 4864 N N . THR B 1 163 ? 13.358 -47.489 -36.497 1.00 66.10 163 THR A N 1
ATOM 4865 C CA . THR B 1 163 ? 14.272 -48.094 -37.518 1.00 69.12 163 THR A CA 1
ATOM 4866 C C . THR B 1 163 ? 14.923 -49.383 -37.007 1.00 69.45 163 THR A C 1
ATOM 4867 O O . THR B 1 163 ? 15.291 -50.190 -37.854 1.00 68.94 163 THR A O 1
ATOM 4871 N N . MET B 1 164 ? 15.085 -49.570 -35.689 1.00 67.89 164 MET A N 1
ATOM 4872 C CA . MET B 1 164 ? 15.857 -50.722 -35.147 1.00 66.95 164 MET A CA 1
ATOM 4873 C C . MET B 1 164 ? 15.039 -51.528 -34.138 1.00 66.34 164 MET A C 1
ATOM 4874 O O . MET B 1 164 ? 15.535 -52.540 -33.621 1.00 68.47 164 MET A O 1
ATOM 4879 N N . ASN B 1 165 ? 13.813 -51.100 -33.901 1.00 65.43 165 ASN A N 1
ATOM 4880 C CA . ASN B 1 165 ? 12.893 -51.721 -32.924 1.00 68.66 165 ASN A CA 1
ATOM 4881 C C . ASN B 1 165 ? 13.575 -51.830 -31.548 1.00 71.00 165 ASN A C 1
ATOM 4882 O O . ASN B 1 165 ? 13.404 -52.858 -30.865 1.00 65.62 165 ASN A O 1
ATOM 4887 N N . PHE B 1 166 ? 14.295 -50.789 -31.162 1.00 66.76 166 PHE A N 1
ATOM 4888 C CA . PHE B 1 166 ? 15.085 -50.716 -29.918 1.00 66.39 166 PHE A CA 1
ATOM 4889 C C . PHE B 1 166 ? 14.601 -49.553 -29.051 1.00 61.12 166 PHE A C 1
ATOM 4890 O O . PHE B 1 166 ? 14.405 -48.449 -29.534 1.00 63.36 166 PHE A O 1
ATOM 4898 N N . ARG B 1 167 ? 14.426 -49.796 -27.774 1.00 63.42 167 ARG A N 1
ATOM 4899 C CA . ARG B 1 167 ? 13.985 -48.750 -26.809 1.00 64.52 167 ARG A CA 1
ATOM 4900 C C . ARG B 1 167 ? 15.151 -48.359 -25.907 1.00 62.77 167 ARG A C 1
ATOM 4901 O O . ARG B 1 167 ? 15.570 -49.183 -25.130 1.00 65.53 167 ARG A O 1
ATOM 4909 N N . PHE B 1 168 ? 15.670 -47.142 -26.024 1.00 66.05 168 PHE A N 1
ATOM 4910 C CA . PHE B 1 168 ? 16.638 -46.566 -25.054 1.00 63.77 168 PHE A CA 1
ATOM 4911 C C . PHE B 1 168 ? 15.890 -46.246 -23.755 1.00 62.84 168 PHE A C 1
ATOM 4912 O O . PHE B 1 168 ? 16.518 -46.141 -22.721 1.00 68.57 168 PHE A O 1
ATOM 4920 N N . ASN B 1 169 ? 14.581 -46.048 -23.840 1.00 65.66 169 ASN A N 1
ATOM 4921 C CA . ASN B 1 169 ? 13.704 -45.644 -22.721 1.00 66.37 169 ASN A CA 1
ATOM 4922 C C . ASN B 1 169 ? 14.321 -44.430 -22.032 1.00 67.34 169 ASN A C 1
ATOM 4923 O O . ASN B 1 169 ? 14.437 -44.460 -20.786 1.00 63.24 169 ASN A O 1
ATOM 4928 N N . SER B 1 170 ? 14.673 -43.401 -22.804 1.00 64.95 170 SER A N 1
ATOM 4929 C CA . SER B 1 170 ? 15.420 -42.224 -22.303 1.00 64.03 170 SER A CA 1
ATOM 4930 C C . SER B 1 170 ? 14.637 -41.462 -21.226 1.00 63.83 170 SER A C 1
ATOM 4931 O O . SER B 1 170 ? 15.274 -40.842 -20.370 1.00 69.39 170 SER A O 1
ATOM 4934 N N . TYR B 1 171 ? 13.312 -41.483 -21.282 1.00 62.39 171 TYR A N 1
ATOM 4935 C CA . TYR B 1 171 ? 12.450 -40.740 -20.339 1.00 64.78 171 TYR A CA 1
ATOM 4936 C C . TYR B 1 171 ? 12.293 -41.516 -19.015 1.00 67.81 171 TYR A C 1
ATOM 4937 O O . TYR B 1 171 ? 11.644 -40.983 -18.097 1.00 69.93 171 TYR A O 1
ATOM 4946 N N . TYR B 1 172 ? 12.862 -42.710 -18.867 1.00 65.22 172 TYR A N 1
ATOM 4947 C CA . TYR B 1 172 ? 12.869 -43.450 -17.573 1.00 64.96 172 TYR A CA 1
ATOM 4948 C C . TYR B 1 172 ? 14.189 -43.245 -16.819 1.00 67.57 172 TYR A C 1
ATOM 4949 O O . TYR B 1 172 ? 14.317 -43.821 -15.738 1.00 69.01 172 TYR A O 1
ATOM 4958 N N . HIS B 1 173 ? 15.141 -42.468 -17.349 1.00 72.12 173 HIS A N 1
ATOM 4959 C CA . HIS B 1 173 ? 16.520 -42.373 -16.786 1.00 72.48 173 HIS A CA 1
ATOM 4960 C C . HIS B 1 173 ? 16.921 -40.899 -16.653 1.00 76.12 173 HIS A C 1
ATOM 4961 O O . HIS B 1 173 ? 16.692 -40.142 -17.581 1.00 81.75 173 HIS A O 1
ATOM 4968 N N . ASP B 1 174 ? 17.460 -40.509 -15.503 1.00 74.87 174 ASP A N 1
ATOM 4969 C CA . ASP B 1 174 ? 17.818 -39.101 -15.207 1.00 74.55 174 ASP A CA 1
ATOM 4970 C C . ASP B 1 174 ? 18.860 -38.615 -16.208 1.00 71.28 174 ASP A C 1
ATOM 4971 O O . ASP B 1 174 ? 18.693 -37.527 -16.676 1.00 67.94 174 ASP A O 1
ATOM 4976 N N . GLU B 1 175 ? 19.886 -39.422 -16.475 1.00 74.40 175 GLU A N 1
ATOM 4977 C CA . GLU B 1 175 ? 21.059 -39.139 -17.343 1.00 71.79 175 GLU A CA 1
ATOM 4978 C C . GLU B 1 175 ? 20.776 -39.686 -18.737 1.00 69.21 175 GLU A C 1
ATOM 4979 O O . GLU B 1 175 ? 20.184 -40.770 -18.833 1.00 70.51 175 GLU A O 1
ATOM 4985 N N . LEU B 1 176 ? 21.235 -38.998 -19.774 1.00 69.49 176 LEU A N 1
ATOM 4986 C CA . LEU B 1 176 ? 21.247 -39.528 -21.162 1.00 66.97 176 LEU A CA 1
ATOM 4987 C C . LEU B 1 176 ? 22.093 -40.797 -21.193 1.00 63.82 176 LEU A C 1
ATOM 4988 O O . LEU B 1 176 ? 23.010 -40.933 -20.378 1.00 62.41 176 LEU A O 1
ATOM 4993 N N . HIS B 1 177 ? 21.729 -41.728 -22.064 1.00 61.27 177 HIS A N 1
ATOM 4994 C CA . HIS B 1 177 ? 22.541 -42.940 -22.327 1.00 61.27 177 HIS A CA 1
ATOM 4995 C C . HIS B 1 177 ? 23.963 -42.492 -22.645 1.00 64.63 177 HIS A C 1
ATOM 4996 O O . HIS B 1 177 ? 24.179 -41.461 -23.281 1.00 64.77 177 HIS A O 1
ATOM 5003 N N . PRO B 1 178 ? 24.992 -43.248 -22.209 1.00 67.16 178 PRO A N 1
ATOM 5004 C CA . PRO B 1 178 ? 26.386 -42.889 -22.466 1.00 70.70 178 PRO A CA 1
ATOM 5005 C C . PRO B 1 178 ? 26.726 -42.643 -23.944 1.00 69.44 178 PRO A C 1
ATOM 5006 O O . PRO B 1 178 ? 27.688 -41.942 -24.242 1.00 70.56 178 PRO A O 1
ATOM 5010 N N . PHE B 1 179 ? 25.964 -43.256 -24.838 1.00 69.93 179 PHE A N 1
ATOM 5011 C CA . PHE B 1 179 ? 26.103 -43.072 -26.303 1.00 70.32 179 PHE A CA 1
ATOM 5012 C C . PHE B 1 179 ? 26.161 -41.576 -26.645 1.00 66.25 179 PHE A C 1
ATOM 5013 O O . PHE B 1 179 ? 27.025 -41.206 -27.482 1.00 64.55 179 PHE A O 1
ATOM 5021 N N . ILE B 1 180 ? 25.314 -40.748 -26.009 1.00 63.67 180 ILE A N 1
ATOM 5022 C CA . ILE B 1 180 ? 25.142 -39.302 -26.370 1.00 66.44 180 ILE A CA 1
ATOM 5023 C C . ILE B 1 180 ? 26.433 -38.504 -26.128 1.00 70.03 180 ILE A C 1
ATOM 5024 O O . ILE B 1 180 ? 26.776 -37.689 -26.990 1.00 78.60 180 ILE A O 1
ATOM 5029 N N . ASN B 1 181 ? 27.108 -38.715 -24.999 1.00 71.89 181 ASN A N 1
ATOM 5030 C CA . ASN B 1 181 ? 28.366 -38.009 -24.646 1.00 75.09 181 ASN A CA 1
ATOM 5031 C C . ASN B 1 181 ? 29.520 -38.526 -25.497 1.00 67.12 181 ASN A C 1
ATOM 5032 O O . ASN B 1 181 ? 30.336 -37.717 -25.951 1.00 69.22 181 ASN A O 1
ATOM 5037 N N . ALA B 1 182 ? 29.608 -39.839 -25.635 1.00 65.19 182 ALA A N 1
ATOM 5038 C CA . ALA B 1 182 ? 30.597 -40.497 -26.503 1.00 70.18 182 ALA A CA 1
ATOM 5039 C C . ALA B 1 182 ? 30.495 -39.887 -27.915 1.00 71.05 182 ALA A C 1
ATOM 5040 O O . ALA B 1 182 ? 31.547 -39.505 -28.485 1.00 67.22 182 ALA A O 1
ATOM 5042 N N . MET B 1 183 ? 29.260 -39.719 -28.402 1.00 67.50 183 MET A N 1
ATOM 5043 C CA . MET B 1 183 ? 28.986 -39.198 -29.759 1.00 67.71 183 MET A CA 1
ATOM 5044 C C . MET B 1 183 ? 29.455 -37.747 -29.832 1.00 69.76 183 MET A C 1
ATOM 5045 O O . MET B 1 183 ? 30.178 -37.395 -30.800 1.00 70.72 183 MET A O 1
ATOM 5050 N N . GLY B 1 184 ? 29.060 -36.930 -28.852 1.00 68.87 184 GLY A N 1
ATOM 5051 C CA . GLY B 1 184 ? 29.379 -35.494 -28.829 1.00 67.37 184 GLY A CA 1
ATOM 5052 C C . GLY B 1 184 ? 30.876 -35.286 -28.876 1.00 67.54 184 GLY A C 1
ATOM 5053 O O . GLY B 1 184 ? 31.353 -34.432 -29.665 1.00 73.44 184 GLY A O 1
ATOM 5054 N N . ASN B 1 185 ? 31.610 -36.067 -28.091 1.00 65.38 185 ASN A N 1
ATOM 5055 C CA . ASN B 1 185 ? 33.075 -35.926 -28.009 1.00 70.15 185 ASN A CA 1
ATOM 5056 C C . ASN B 1 185 ? 33.709 -36.517 -29.275 1.00 70.60 185 ASN A C 1
ATOM 5057 O O . ASN B 1 185 ? 34.634 -35.896 -29.811 1.00 73.22 185 ASN A O 1
ATOM 5062 N N . PHE B 1 186 ? 33.225 -37.661 -29.750 1.00 72.24 186 PHE A N 1
ATOM 5063 C CA . PHE B 1 186 ? 33.662 -38.280 -31.031 1.00 72.88 186 PHE A CA 1
ATOM 5064 C C . PHE B 1 186 ? 33.532 -37.290 -32.204 1.00 69.76 186 PHE A C 1
ATOM 5065 O O . PHE B 1 186 ? 34.440 -37.231 -33.068 1.00 67.74 186 PHE A O 1
ATOM 5073 N N . LEU B 1 187 ? 32.438 -36.539 -32.264 1.00 69.53 187 LEU A N 1
ATOM 5074 C CA . LEU B 1 187 ? 32.191 -35.620 -33.410 1.00 70.64 187 LEU A CA 1
ATOM 5075 C C . LEU B 1 187 ? 33.121 -34.405 -33.247 1.00 75.54 187 LEU A C 1
ATOM 5076 O O . LEU B 1 187 ? 33.856 -34.069 -34.195 1.00 73.86 187 LEU A O 1
ATOM 5081 N N . THR B 1 188 ? 33.141 -33.805 -32.052 1.00 75.41 188 THR A N 1
ATOM 5082 C CA . THR B 1 188 ? 33.941 -32.584 -31.761 1.00 69.76 188 THR A CA 1
ATOM 5083 C C . THR B 1 188 ? 35.411 -32.888 -32.044 1.00 70.56 188 THR A C 1
ATOM 5084 O O . THR B 1 188 ? 36.023 -32.149 -32.843 1.00 76.05 188 THR A O 1
ATOM 5088 N N . GLU B 1 189 ? 35.917 -33.961 -31.445 1.00 68.27 189 GLU A N 1
ATOM 5089 C CA . GLU B 1 189 ? 37.336 -34.384 -31.531 1.00 70.66 189 GLU A CA 1
ATOM 5090 C C . GLU B 1 189 ? 37.678 -34.792 -32.977 1.00 69.34 189 GLU A C 1
ATOM 5091 O O . GLU B 1 189 ? 38.838 -34.632 -33.378 1.00 66.34 189 GLU A O 1
ATOM 5097 N N . SER B 1 190 ? 36.720 -35.307 -33.748 1.00 69.30 190 SER A N 1
ATOM 5098 C CA . SER B 1 190 ? 36.965 -35.628 -35.175 1.00 69.50 190 SER A CA 1
ATOM 5099 C C . SER B 1 190 ? 37.309 -34.319 -35.909 1.00 70.25 190 SER A C 1
ATOM 5100 O O . SER B 1 190 ? 38.337 -34.279 -36.606 1.00 71.20 190 SER A O 1
ATOM 5103 N N . GLY B 1 191 ? 36.530 -33.257 -35.687 1.00 71.95 191 GLY A N 1
ATOM 5104 C CA . GLY B 1 191 ? 36.816 -31.906 -36.208 1.00 73.24 191 GLY A CA 1
ATOM 5105 C C . GLY B 1 191 ? 38.145 -31.381 -35.702 1.00 72.43 191 GLY A C 1
ATOM 5106 O O . GLY B 1 191 ? 38.910 -30.882 -36.492 1.00 76.72 191 GLY A O 1
ATOM 5107 N N . ALA B 1 192 ? 38.411 -31.519 -34.412 1.00 75.14 192 ALA A N 1
ATOM 5108 C CA . ALA B 1 192 ? 39.629 -31.015 -33.726 1.00 76.84 192 ALA A CA 1
ATOM 5109 C C . ALA B 1 192 ? 40.862 -31.660 -34.351 1.00 77.46 192 ALA A C 1
ATOM 5110 O O . ALA B 1 192 ? 41.836 -30.924 -34.617 1.00 85.55 192 ALA A O 1
ATOM 5112 N N . ARG B 1 193 ? 40.815 -32.971 -34.554 1.00 74.03 193 ARG A N 1
ATOM 5113 C CA . ARG B 1 193 ? 41.913 -33.745 -35.171 1.00 76.70 193 ARG A CA 1
ATOM 5114 C C . ARG B 1 193 ? 42.204 -33.204 -36.586 1.00 76.20 193 ARG A C 1
ATOM 5115 O O . ARG B 1 193 ? 43.381 -33.139 -36.941 1.00 76.33 193 ARG A O 1
ATOM 5123 N N . ALA B 1 194 ? 41.188 -32.810 -37.351 1.00 74.93 194 ALA A N 1
ATOM 5124 C CA . ALA B 1 194 ? 41.359 -32.326 -38.740 1.00 76.91 194 ALA A CA 1
ATOM 5125 C C . ALA B 1 194 ? 41.898 -30.885 -38.778 1.00 78.99 1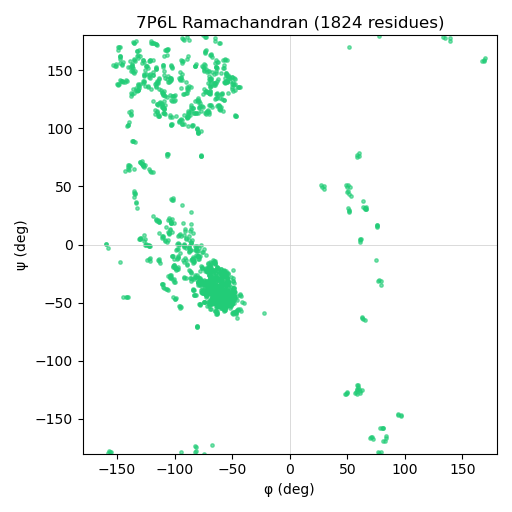94 ALA A C 1
ATOM 5126 O O . ALA B 1 194 ? 42.633 -30.572 -39.745 1.00 85.43 194 ALA A O 1
ATOM 5128 N N . MET B 1 195 ? 41.580 -30.056 -37.772 1.00 80.41 195 MET A N 1
ATOM 5129 C CA . MET B 1 195 ? 41.956 -28.604 -37.690 1.00 86.38 195 MET A CA 1
ATOM 5130 C C . MET B 1 195 ? 43.274 -28.410 -36.936 1.00 89.25 195 MET A C 1
ATOM 5131 O O . MET B 1 195 ? 43.827 -27.308 -36.993 1.00 87.12 195 MET A O 1
ATOM 5136 N N . ARG B 1 196 ? 43.740 -29.445 -36.244 1.00 90.61 196 ARG A N 1
ATOM 5137 C CA . ARG B 1 196 ? 44.924 -29.410 -35.368 1.00 91.60 196 ARG A CA 1
ATOM 5138 C C . ARG B 1 196 ? 46.165 -29.483 -36.229 1.00 90.83 196 ARG A C 1
ATOM 5139 O O . ARG B 1 196 ? 46.414 -30.511 -36.863 1.00 87.29 196 ARG A O 1
ATOM 5147 N N . PRO B 1 197 ? 47.022 -28.436 -36.197 1.00 95.36 197 PRO A N 1
ATOM 5148 C CA . PRO B 1 197 ? 48.306 -28.476 -36.898 1.00 96.84 197 PRO A CA 1
ATOM 5149 C C . PRO B 1 197 ? 49.171 -29.596 -36.306 1.00 97.03 197 PRO A C 1
ATOM 5150 O O . PRO B 1 197 ? 49.097 -29.798 -35.090 1.00 95.11 197 PRO A O 1
ATOM 5154 N N . ALA B 1 198 ? 49.919 -30.297 -37.149 1.00 99.50 198 ALA A N 1
ATOM 5155 C CA . ALA B 1 198 ? 50.674 -31.511 -36.779 1.00 109.08 198 ALA A CA 1
ATOM 5156 C C . ALA B 1 198 ? 51.554 -31.200 -35.553 1.00 114.98 198 ALA A C 1
ATOM 5157 O O . ALA B 1 198 ? 51.648 -32.044 -34.593 1.00 113.69 198 ALA A O 1
ATOM 5159 N N . ILE B 1 199 ? 52.173 -30.008 -35.588 1.00 113.50 199 ILE A N 1
ATOM 5160 C CA . ILE B 1 199 ? 53.042 -29.401 -34.538 1.00 109.22 199 ILE A CA 1
ATOM 5161 C C . ILE B 1 199 ? 52.454 -29.640 -33.129 1.00 107.86 199 ILE A C 1
ATOM 5162 O O . ILE B 1 199 ? 53.204 -30.157 -32.301 1.00 109.66 199 ILE A O 1
ATOM 5167 N N . THR B 1 200 ? 51.163 -29.356 -32.887 1.00 112.45 200 THR A N 1
ATOM 5168 C CA . THR B 1 200 ? 50.505 -29.444 -31.543 1.00 115.88 200 THR A CA 1
ATOM 5169 C C . THR B 1 200 ? 49.927 -30.842 -31.287 1.00 117.84 200 THR A C 1
ATOM 5170 O O . THR B 1 200 ? 49.576 -31.088 -30.141 1.00 129.00 200 THR A O 1
ATOM 5174 N N . SER B 1 201 ? 49.718 -31.695 -32.293 1.00 123.53 201 SER A N 1
ATOM 5175 C CA . SER B 1 201 ? 48.884 -32.927 -32.126 1.00 123.58 201 SER A CA 1
ATOM 5176 C C . SER B 1 201 ? 49.647 -33.899 -31.223 1.00 124.73 201 SER A C 1
ATOM 5177 O O . SER B 1 201 ? 48.977 -34.697 -30.513 1.00 117.09 201 SER A O 1
ATOM 5180 N N . ILE B 1 202 ? 50.980 -33.796 -31.226 1.00 131.32 202 ILE A N 1
ATOM 5181 C CA . ILE B 1 202 ? 51.889 -34.503 -30.275 1.00 144.18 202 ILE A CA 1
ATOM 5182 C C . ILE B 1 202 ? 51.327 -34.426 -28.831 1.00 140.11 202 ILE A C 1
ATOM 5183 O O . ILE B 1 202 ? 51.283 -35.468 -28.138 1.00 144.29 202 ILE A O 1
ATOM 5188 N N . PHE B 1 203 ? 50.838 -33.264 -28.397 1.00 133.63 203 PHE A N 1
ATOM 5189 C CA . PHE B 1 203 ? 50.529 -32.955 -26.972 1.00 126.42 203 PHE A CA 1
ATOM 5190 C C . PHE B 1 203 ? 49.049 -33.246 -26.665 1.00 118.85 203 PHE A C 1
ATOM 5191 O O . PHE B 1 203 ? 48.430 -32.521 -25.851 1.00 114.05 203 PHE A O 1
ATOM 5199 N N . HIS B 1 204 ? 48.464 -34.261 -27.298 1.00 117.18 204 HIS A N 1
ATOM 5200 C CA . HIS B 1 204 ? 47.023 -34.616 -27.169 1.00 113.94 204 HIS A CA 1
ATOM 5201 C C . HIS B 1 204 ? 46.900 -36.123 -27.006 1.00 118.23 204 HIS A C 1
ATOM 5202 O O . HIS B 1 204 ? 45.970 -36.679 -27.602 1.00 122.96 204 HIS A O 1
ATOM 5209 N N . GLN B 1 205 ? 47.782 -36.743 -26.214 1.00 123.76 205 GLN A N 1
ATOM 5210 C CA . GLN B 1 205 ? 47.727 -38.204 -25.942 1.00 125.03 205 GLN A CA 1
ATOM 5211 C C . GLN B 1 205 ? 46.483 -38.526 -25.094 1.00 123.59 205 GLN A C 1
ATOM 5212 O O . GLN B 1 205 ? 45.886 -39.604 -25.339 1.00 122.99 205 GLN A O 1
ATOM 5218 N N . ALA B 1 206 ? 46.110 -37.645 -24.147 1.00 119.32 206 ALA A N 1
ATOM 5219 C CA . ALA B 1 206 ? 44.919 -37.795 -23.276 1.00 115.64 206 ALA A CA 1
ATOM 5220 C C . ALA B 1 206 ? 43.650 -37.772 -24.143 1.00 112.18 206 ALA A C 1
ATOM 5221 O O . ALA B 1 206 ? 42.804 -38.714 -23.978 1.00 110.12 206 ALA A O 1
ATOM 5223 N N . ALA B 1 207 ? 43.544 -36.782 -25.047 1.00 104.70 207 ALA A N 1
ATOM 5224 C CA . ALA B 1 207 ? 42.395 -36.587 -25.975 1.00 104.18 207 ALA A CA 1
ATOM 5225 C C . ALA B 1 207 ? 42.251 -37.802 -26.903 1.00 102.56 207 ALA A C 1
ATOM 5226 O O . ALA B 1 207 ? 41.126 -38.120 -27.332 1.00 97.94 207 ALA A O 1
ATOM 5228 N N . ASN B 1 208 ? 43.378 -38.448 -27.197 1.00 102.80 208 ASN A N 1
ATOM 5229 C CA . ASN B 1 208 ? 43.521 -39.537 -28.188 1.00 100.45 208 ASN A CA 1
ATOM 5230 C C . ASN B 1 208 ? 42.990 -40.842 -27.594 1.00 96.78 208 ASN A C 1
ATOM 5231 O O . ASN B 1 208 ? 42.175 -41.507 -28.249 1.00 99.24 208 ASN A O 1
ATOM 5236 N N . ARG B 1 209 ? 43.470 -41.211 -26.407 1.00 97.95 209 ARG A N 1
ATOM 5237 C CA . ARG B 1 209 ? 43.014 -42.412 -25.674 1.00 99.48 209 ARG A CA 1
ATOM 5238 C C . ARG B 1 209 ? 41.490 -42.325 -25.502 1.00 90.39 209 ARG A C 1
ATOM 5239 O O . ARG B 1 209 ? 40.818 -43.325 -25.746 1.00 81.56 209 ARG A O 1
ATOM 5247 N N . LYS B 1 210 ? 40.990 -41.143 -25.129 1.00 86.28 210 LYS A N 1
ATOM 5248 C CA . LYS B 1 210 ? 39.553 -40.821 -24.907 1.00 87.84 210 LYS A CA 1
ATOM 5249 C C . LYS B 1 210 ? 38.746 -40.918 -26.220 1.00 84.21 210 LYS A C 1
ATOM 5250 O O . LYS B 1 210 ? 37.595 -41.388 -26.182 1.00 81.22 210 LYS A O 1
ATOM 5256 N N . TYR B 1 211 ? 39.293 -40.448 -27.339 1.00 82.89 211 TYR A N 1
ATOM 5257 C CA . TYR B 1 211 ? 38.652 -40.530 -28.680 1.00 79.40 211 TYR A CA 1
ATOM 5258 C C . TYR B 1 211 ? 38.311 -41.996 -28.970 1.00 75.29 211 TYR A C 1
ATOM 5259 O O . TYR B 1 211 ? 37.143 -42.293 -29.218 1.00 71.81 211 TYR A O 1
ATOM 5268 N N . TRP B 1 212 ? 39.284 -42.904 -28.869 1.00 72.65 212 TRP A N 1
ATOM 5269 C CA . TRP B 1 212 ? 39.076 -44.342 -29.182 1.00 72.27 212 TRP A CA 1
ATOM 5270 C C . TRP B 1 212 ? 38.174 -45.010 -28.140 1.00 75.52 212 TRP A C 1
ATOM 5271 O O . TRP B 1 212 ? 37.450 -45.933 -28.520 1.00 76.54 212 TRP A O 1
ATOM 5282 N N . GLU B 1 213 ? 38.192 -44.554 -26.884 1.00 79.72 213 GLU A N 1
ATOM 5283 C CA . GLU B 1 213 ? 37.311 -45.083 -25.814 1.00 77.15 213 GLU A CA 1
ATOM 5284 C C . GLU B 1 213 ? 35.864 -44.690 -26.121 1.00 75.07 213 GLU A C 1
ATOM 5285 O O . GLU B 1 213 ? 34.957 -45.518 -25.908 1.00 78.29 213 GLU A O 1
ATOM 5291 N N . ASP B 1 214 ? 35.652 -43.452 -26.563 1.00 74.87 214 ASP A N 1
ATOM 5292 C CA . ASP B 1 214 ? 34.305 -42.930 -26.913 1.00 75.61 214 ASP A CA 1
ATOM 5293 C C . ASP B 1 214 ? 33.810 -43.650 -28.179 1.00 72.52 214 ASP A C 1
ATOM 5294 O O . ASP B 1 214 ? 32.622 -44.002 -28.218 1.00 66.23 214 ASP A O 1
ATOM 5299 N N . ILE B 1 215 ? 34.694 -43.958 -29.139 1.00 72.59 215 ILE A N 1
ATOM 5300 C CA . ILE B 1 215 ? 34.312 -44.765 -30.338 1.00 71.10 215 ILE A CA 1
ATOM 5301 C C . ILE B 1 215 ? 33.878 -46.159 -29.874 1.00 67.83 215 ILE A C 1
ATOM 5302 O O . ILE B 1 215 ? 32.906 -46.666 -30.409 1.00 64.88 215 ILE A O 1
ATOM 5307 N N . GLU B 1 216 ? 34.537 -46.738 -28.874 1.00 72.20 216 GLU A N 1
ATOM 5308 C CA . GLU B 1 216 ? 34.184 -48.079 -28.335 1.00 73.68 216 GLU A CA 1
ATOM 5309 C C . GLU B 1 216 ? 32.769 -48.051 -27.762 1.00 70.30 216 GLU A C 1
ATOM 5310 O O . GLU B 1 216 ? 32.013 -48.993 -27.985 1.00 71.74 216 GLU A O 1
ATOM 5316 N N . VAL B 1 217 ? 32.397 -46.990 -27.062 1.00 68.39 217 VAL A N 1
ATOM 5317 C CA . VAL B 1 217 ? 31.017 -46.872 -26.519 1.00 66.97 217 VAL A CA 1
ATOM 5318 C C . VAL B 1 217 ? 30.040 -46.899 -27.709 1.00 68.19 217 VAL A C 1
ATOM 5319 O O . VAL B 1 217 ? 29.041 -47.619 -27.639 1.00 66.29 217 VAL A O 1
ATOM 5323 N N . LEU B 1 218 ? 30.326 -46.170 -28.791 1.00 70.48 218 LEU A N 1
ATOM 5324 C CA . LEU B 1 218 ? 29.437 -46.140 -29.980 1.00 65.22 218 LEU A CA 1
ATOM 5325 C C . LEU B 1 218 ? 29.297 -47.572 -30.520 1.00 66.05 218 LEU A C 1
ATOM 5326 O O . LEU B 1 218 ? 28.135 -48.002 -30.757 1.00 65.26 218 LEU A O 1
ATOM 5331 N N . ARG B 1 219 ? 30.412 -48.301 -30.687 1.00 61.95 219 ARG A N 1
ATOM 5332 C CA . ARG B 1 219 ? 30.408 -49.647 -31.318 1.00 65.68 219 ARG A CA 1
ATOM 5333 C C . ARG B 1 219 ? 29.608 -50.566 -30.411 1.00 69.21 219 ARG A C 1
ATOM 5334 O O . ARG B 1 219 ? 28.746 -51.281 -30.908 1.00 70.87 219 ARG A O 1
ATOM 5342 N N . LYS B 1 220 ? 29.858 -50.498 -29.101 1.00 76.79 220 LYS A N 1
ATOM 5343 C CA . LYS B 1 220 ? 29.189 -51.352 -28.094 1.00 70.62 220 LYS A CA 1
ATOM 5344 C C . LYS B 1 220 ? 27.685 -51.084 -28.159 1.00 66.02 220 LYS A C 1
ATOM 5345 O O . LYS B 1 220 ? 26.965 -52.042 -28.248 1.00 68.93 220 LYS A O 1
ATOM 5351 N N . THR B 1 221 ? 27.224 -49.836 -28.146 1.00 64.08 221 THR A N 1
ATOM 5352 C CA . THR B 1 221 ? 25.776 -49.498 -28.174 1.00 66.76 221 THR A CA 1
ATOM 5353 C C . THR B 1 221 ? 25.122 -50.145 -29.405 1.00 68.65 221 THR A C 1
ATOM 5354 O O . THR B 1 221 ? 24.078 -50.787 -29.259 1.00 71.05 221 THR A O 1
ATOM 5358 N N . ALA B 1 222 ? 25.734 -50.022 -30.579 1.00 73.15 222 ALA A N 1
ATOM 5359 C CA . ALA B 1 222 ? 25.196 -50.570 -31.855 1.00 70.01 222 ALA A CA 1
ATOM 5360 C C . ALA B 1 222 ? 25.172 -52.100 -31.766 1.00 70.18 222 ALA A C 1
ATOM 5361 O O . ALA B 1 222 ? 24.212 -52.711 -32.219 1.00 76.31 222 ALA A O 1
ATOM 5363 N N . GLN B 1 223 ? 26.214 -52.697 -31.201 1.00 69.50 223 GLN A N 1
ATOM 5364 C CA . GLN B 1 223 ? 26.278 -54.151 -30.919 1.00 75.43 223 GLN A CA 1
ATOM 5365 C C . GLN B 1 223 ? 25.070 -54.548 -30.078 1.00 71.39 223 GLN A C 1
ATOM 5366 O O . GLN B 1 223 ? 24.511 -55.613 -30.341 1.00 76.33 223 GLN A O 1
ATOM 5372 N N . GLY B 1 224 ? 24.664 -53.704 -29.139 1.00 69.36 224 GLY A N 1
ATOM 5373 C CA . GLY B 1 224 ? 23.523 -53.935 -28.230 1.00 71.73 224 GLY A CA 1
ATOM 5374 C C . GLY B 1 224 ? 22.226 -54.002 -29.004 1.00 73.20 224 GLY A C 1
ATOM 5375 O O . GLY B 1 224 ? 21.415 -54.915 -28.732 1.00 71.47 224 GLY A O 1
ATOM 5376 N N . VAL B 1 225 ? 22.056 -53.089 -29.966 1.00 73.60 225 VAL A N 1
ATOM 5377 C CA . VAL B 1 225 ? 20.856 -53.004 -30.851 1.00 71.99 225 VAL A CA 1
ATOM 5378 C C . VAL B 1 225 ? 20.743 -54.281 -31.692 1.00 68.66 225 VAL A C 1
ATOM 5379 O O . VAL B 1 225 ? 19.627 -54.801 -31.822 1.00 68.46 225 VAL A O 1
ATOM 5383 N N . LEU B 1 226 ? 21.865 -54.741 -32.232 1.00 67.08 226 LEU A N 1
ATOM 5384 C CA . LEU B 1 226 ? 21.963 -55.913 -33.131 1.00 68.92 226 LEU A CA 1
ATOM 5385 C C . LEU B 1 226 ? 21.711 -57.180 -32.313 1.00 71.63 226 LEU A C 1
ATOM 5386 O O . LEU B 1 226 ? 20.979 -58.064 -32.772 1.00 80.99 226 LEU A O 1
ATOM 5391 N N . ASP B 1 227 ? 22.273 -57.239 -31.115 1.00 76.98 227 ASP A N 1
ATOM 5392 C CA . ASP B 1 227 ? 22.090 -58.367 -30.162 1.00 77.66 227 ASP A CA 1
ATOM 5393 C C . ASP B 1 227 ? 20.597 -58.475 -29.793 1.00 71.61 227 ASP A C 1
ATOM 5394 O O . ASP B 1 227 ? 20.081 -59.600 -29.744 1.00 69.75 227 ASP A O 1
ATOM 5399 N N . THR B 1 228 ? 19.923 -57.352 -29.538 1.00 68.07 228 THR A N 1
ATOM 5400 C CA . THR B 1 228 ? 18.478 -57.333 -29.202 1.00 69.62 228 THR A CA 1
ATOM 5401 C C . THR B 1 228 ? 17.668 -57.926 -30.351 1.00 70.61 228 THR A C 1
ATOM 5402 O O . THR B 1 228 ? 16.792 -58.762 -30.055 1.00 73.06 228 THR A O 1
ATOM 5406 N N . ARG B 1 229 ? 17.972 -57.555 -31.598 1.00 68.62 229 ARG A N 1
ATOM 5407 C CA . ARG B 1 229 ? 17.224 -58.061 -32.783 1.00 68.11 229 ARG A CA 1
ATOM 5408 C C . ARG B 1 229 ? 17.445 -59.567 -32.942 1.00 66.58 229 ARG A C 1
ATOM 5409 O O . ARG B 1 229 ? 16.509 -60.278 -33.398 1.00 68.69 229 ARG A O 1
ATOM 5417 N N . ARG B 1 230 ? 18.648 -60.035 -32.637 1.00 66.47 230 ARG A N 1
ATOM 5418 C CA . ARG B 1 230 ? 18.979 -61.470 -32.764 1.00 70.33 230 ARG A CA 1
ATOM 5419 C C . ARG B 1 230 ? 18.285 -62.250 -31.658 1.00 72.05 230 ARG A C 1
ATOM 5420 O O . ARG B 1 230 ? 17.869 -63.382 -31.907 1.00 76.21 230 ARG A O 1
ATOM 5428 N N . LYS B 1 231 ? 18.098 -61.632 -30.503 1.00 75.47 231 LYS A N 1
ATOM 5429 C CA . LYS B 1 231 ? 17.568 -62.328 -29.309 1.00 76.57 231 LYS A CA 1
ATOM 5430 C C . LYS B 1 231 ? 16.040 -62.305 -29.388 1.00 72.09 231 LYS A C 1
ATOM 5431 O O . LYS B 1 231 ? 15.421 -63.250 -28.894 1.00 72.74 231 LYS A O 1
ATOM 5437 N N . HIS B 1 232 ? 15.460 -61.261 -29.988 1.00 70.10 232 HIS A N 1
ATOM 5438 C CA . HIS B 1 232 ? 13.989 -61.044 -30.058 1.00 72.35 232 HIS A CA 1
ATOM 5439 C C . HIS B 1 232 ? 13.586 -60.785 -31.509 1.00 73.45 232 HIS A C 1
ATOM 5440 O O . HIS B 1 232 ? 13.280 -59.649 -31.886 1.00 73.38 232 HIS A O 1
ATOM 5447 N N . PRO B 1 233 ? 13.613 -61.818 -32.384 1.00 74.40 233 PRO A N 1
ATOM 5448 C CA . PRO B 1 233 ? 13.337 -61.624 -33.801 1.00 75.18 233 PRO A CA 1
ATOM 5449 C C . PRO B 1 233 ? 11.956 -60.990 -33.967 1.00 75.62 233 PRO A C 1
ATOM 5450 O O . PRO B 1 233 ? 11.145 -61.167 -33.096 1.00 77.01 233 PRO A O 1
ATOM 5454 N N . THR B 1 234 ? 11.766 -60.240 -35.054 1.00 81.00 234 THR A N 1
ATOM 5455 C CA . THR B 1 234 ? 10.481 -59.582 -35.410 1.00 81.65 234 THR A CA 1
ATOM 5456 C C . THR B 1 234 ? 10.199 -59.766 -36.902 1.00 83.97 234 THR A C 1
ATOM 5457 O O . THR B 1 234 ? 11.135 -59.945 -37.705 1.00 83.58 234 THR A O 1
ATOM 5461 N N . ASN B 1 235 ? 8.916 -59.771 -37.232 1.00 88.95 235 ASN A N 1
ATOM 5462 C CA . ASN B 1 235 ? 8.410 -59.972 -38.604 1.00 93.02 235 ASN A CA 1
ATOM 5463 C C . ASN B 1 235 ? 8.415 -58.650 -39.366 1.00 93.48 235 ASN A C 1
ATOM 5464 O O . ASN B 1 235 ? 8.317 -58.713 -40.593 1.00 95.91 235 ASN A O 1
ATOM 5469 N N . ARG B 1 236 ? 8.571 -57.513 -38.686 1.00 90.72 236 ARG A N 1
ATOM 5470 C CA . ARG B 1 236 ? 8.423 -56.204 -39.360 1.00 92.34 236 ARG A CA 1
ATOM 5471 C C . ARG B 1 236 ? 9.637 -55.937 -40.245 1.00 89.60 236 ARG A C 1
ATOM 5472 O O . ARG B 1 236 ? 10.714 -56.546 -40.031 1.00 84.53 236 ARG A O 1
ATOM 5480 N N . LYS B 1 237 ? 9.395 -55.114 -41.256 1.00 91.03 237 LYS A N 1
ATOM 5481 C CA . LYS B 1 237 ? 10.421 -54.576 -42.166 1.00 91.31 237 LYS A CA 1
ATOM 5482 C C . LYS B 1 237 ? 10.873 -53.254 -41.579 1.00 85.51 237 LYS A C 1
ATOM 5483 O O . LYS B 1 237 ? 10.010 -52.476 -41.207 1.00 93.61 237 LYS A O 1
ATOM 5489 N N . ASP B 1 238 ? 12.168 -53.036 -41.436 1.00 78.52 238 ASP A N 1
ATOM 5490 C CA . ASP B 1 238 ? 12.670 -51.718 -40.998 1.00 76.72 238 ASP A CA 1
ATOM 5491 C C . ASP B 1 238 ? 14.112 -51.627 -41.458 1.00 72.47 238 ASP A C 1
ATOM 5492 O O . ASP B 1 238 ? 14.588 -52.573 -42.130 1.00 77.20 238 ASP A O 1
ATOM 5497 N N . LEU B 1 239 ? 14.756 -50.514 -41.140 1.00 67.79 239 LEU A N 1
ATOM 5498 C CA . LEU B 1 239 ? 16.165 -50.279 -41.519 1.00 68.04 239 LEU A CA 1
ATOM 5499 C C . LEU B 1 239 ? 17.014 -51.512 -41.175 1.00 71.02 239 LEU A C 1
ATOM 5500 O O . LEU B 1 239 ? 17.788 -51.989 -42.030 1.00 73.67 239 LEU A O 1
ATOM 5505 N N . LEU B 1 240 ? 16.824 -52.074 -39.987 1.00 71.25 240 LEU A N 1
ATOM 5506 C CA . LEU B 1 240 ? 17.729 -53.119 -39.449 1.00 69.17 240 LEU A CA 1
ATOM 5507 C C . LEU B 1 240 ? 17.416 -54.450 -40.126 1.00 68.84 240 LEU A C 1
ATOM 5508 O O . LEU B 1 240 ? 18.377 -55.169 -40.449 1.00 73.22 240 LEU A O 1
ATOM 5513 N N . SER B 1 241 ? 16.147 -54.774 -40.378 1.00 72.68 241 SER A N 1
ATOM 5514 C CA . SER B 1 241 ? 15.782 -55.998 -41.167 1.00 74.29 241 SER A CA 1
ATOM 5515 C C . SER B 1 241 ? 16.394 -55.897 -42.564 1.00 72.50 241 SER A C 1
ATOM 5516 O O . SER B 1 241 ? 16.919 -56.924 -43.030 1.00 71.58 241 SER A O 1
ATOM 5519 N N . ALA B 1 242 ? 16.398 -54.694 -43.164 1.00 71.51 242 ALA A N 1
ATOM 5520 C CA . ALA B 1 242 ? 17.030 -54.444 -44.481 1.00 72.18 242 ALA A CA 1
ATOM 5521 C C . ALA B 1 242 ? 18.539 -54.704 -44.390 1.00 75.69 242 ALA A C 1
ATOM 5522 O O . ALA B 1 242 ? 19.077 -55.401 -45.265 1.00 69.80 242 ALA A O 1
ATOM 5524 N N . MET B 1 243 ? 19.203 -54.193 -43.341 1.00 82.63 243 MET A N 1
ATOM 5525 C CA . MET B 1 243 ? 20.662 -54.377 -43.138 1.00 80.15 243 MET A CA 1
ATOM 5526 C C . MET B 1 243 ? 20.994 -55.871 -42.996 1.00 78.66 243 MET A C 1
ATOM 5527 O O . MET B 1 243 ? 21.983 -56.310 -43.610 1.00 78.36 243 MET A O 1
ATOM 5532 N N . LEU B 1 244 ? 20.198 -56.631 -42.238 1.00 75.10 244 LEU A N 1
ATOM 5533 C CA . LEU B 1 244 ? 20.494 -58.059 -41.936 1.00 78.66 244 LEU A CA 1
ATOM 5534 C C . LEU B 1 244 ? 20.174 -58.955 -43.128 1.00 86.24 244 LEU A C 1
ATOM 5535 O O . LEU B 1 244 ? 20.983 -59.865 -43.378 1.00 93.99 244 LEU A O 1
ATOM 5540 N N . ASP B 1 245 ? 19.048 -58.705 -43.813 1.00 89.72 245 ASP A N 1
ATOM 5541 C CA . ASP B 1 245 ? 18.428 -59.631 -44.808 1.00 86.96 245 ASP A CA 1
ATOM 5542 C C . ASP B 1 245 ? 18.611 -59.160 -46.250 1.00 84.47 245 ASP A C 1
ATOM 5543 O O . ASP B 1 245 ? 18.767 -60.032 -47.125 1.00 89.61 245 ASP A O 1
ATOM 5548 N N . GLY B 1 246 ? 18.520 -57.851 -46.478 1.00 83.14 246 GLY A N 1
ATOM 5549 C CA . GLY B 1 246 ? 18.629 -57.199 -47.801 1.00 86.25 246 GLY A CA 1
ATOM 5550 C C . GLY B 1 246 ? 19.857 -57.637 -48.592 1.00 86.90 246 GLY A C 1
ATOM 5551 O O . GLY B 1 246 ? 20.968 -57.705 -48.037 1.00 92.36 246 GLY A O 1
ATOM 5552 N N . VAL B 1 247 ? 19.649 -57.917 -49.873 1.00 88.55 247 VAL A N 1
ATOM 5553 C CA . VAL B 1 247 ? 20.723 -58.130 -50.887 1.00 88.51 247 VAL A CA 1
ATOM 5554 C C . VAL B 1 247 ? 20.663 -57.020 -51.938 1.00 88.51 247 VAL A C 1
ATOM 5555 O O . VAL B 1 247 ? 19.563 -56.664 -52.339 1.00 90.81 247 VAL A O 1
ATOM 5559 N N . ASP B 1 248 ? 21.815 -56.505 -52.361 1.00 87.93 248 ASP A N 1
ATOM 5560 C CA . ASP B 1 248 ? 21.918 -55.480 -53.431 1.00 91.74 248 ASP A CA 1
ATOM 5561 C C . ASP B 1 248 ? 21.838 -56.180 -54.800 1.00 95.35 248 ASP A C 1
ATOM 5562 O O . ASP B 1 248 ? 22.778 -56.936 -55.128 1.00 92.80 248 ASP A O 1
ATOM 5567 N N . ALA B 1 249 ? 20.774 -55.946 -55.578 1.00 99.67 249 ALA A N 1
ATOM 5568 C CA . ALA B 1 249 ? 20.600 -56.554 -56.929 1.00 99.46 249 ALA A CA 1
ATOM 5569 C C . ALA B 1 249 ? 21.878 -56.362 -57.753 1.00 98.75 249 ALA A C 1
ATOM 5570 O O . ALA B 1 249 ? 22.299 -57.335 -58.365 1.00 105.62 249 ALA A O 1
ATOM 5572 N N . LYS B 1 250 ? 22.470 -55.165 -57.746 1.00 98.08 250 LYS A N 1
ATOM 5573 C CA . LYS B 1 250 ? 23.584 -54.746 -58.648 1.00 98.58 250 LYS A CA 1
ATOM 5574 C C . LYS B 1 250 ? 24.844 -55.584 -58.376 1.00 98.22 250 LYS A C 1
ATOM 5575 O O . LYS B 1 250 ? 25.417 -56.066 -59.334 1.00 104.48 250 LYS A O 1
ATOM 5581 N N . THR B 1 251 ? 25.280 -55.719 -57.119 1.00 98.69 251 THR A N 1
ATOM 5582 C CA . THR B 1 251 ? 26.564 -56.365 -56.722 1.00 95.03 251 THR A CA 1
ATOM 5583 C C . THR B 1 251 ? 26.348 -57.806 -56.251 1.00 95.81 251 THR A C 1
ATOM 5584 O O . THR B 1 251 ? 27.342 -58.554 -56.210 1.00 96.17 251 THR A O 1
ATOM 5588 N N . GLY B 1 252 ? 25.114 -58.154 -55.868 1.00 95.71 252 GLY A N 1
ATOM 5589 C CA . GLY B 1 252 ? 24.748 -59.460 -55.280 1.00 96.94 252 GLY A CA 1
ATOM 5590 C C . GLY B 1 252 ? 25.167 -59.605 -53.817 1.00 96.30 252 GLY A C 1
ATOM 5591 O O . GLY B 1 252 ? 25.149 -60.732 -53.335 1.00 95.23 252 GLY A O 1
ATOM 5592 N N . GLN B 1 253 ? 25.516 -58.512 -53.123 1.00 100.10 253 GLN A N 1
ATOM 5593 C CA . GLN B 1 253 ? 26.151 -58.534 -51.770 1.00 97.57 253 GLN A CA 1
ATOM 5594 C C . GLN B 1 253 ? 25.201 -58.044 -50.677 1.00 93.19 253 GLN A C 1
ATOM 5595 O O . GLN B 1 253 ? 24.303 -57.226 -50.990 1.00 89.00 253 GLN A O 1
ATOM 5601 N N . LYS B 1 254 ? 25.389 -58.594 -49.472 1.00 91.92 254 LYS A N 1
ATOM 5602 C CA . LYS B 1 254 ? 24.750 -58.132 -48.216 1.00 90.14 254 LYS A CA 1
ATOM 5603 C C . LYS B 1 254 ? 25.804 -57.463 -47.321 1.00 91.73 254 LYS A C 1
ATOM 5604 O O . LYS B 1 254 ? 26.997 -57.728 -47.503 1.00 95.71 254 LYS A O 1
ATOM 5610 N N . LEU B 1 255 ? 25.379 -56.685 -46.337 1.00 90.92 255 LEU A N 1
ATOM 5611 C CA . LEU B 1 255 ? 26.312 -55.988 -45.417 1.00 84.40 255 LEU A CA 1
ATOM 5612 C C . LEU B 1 255 ? 26.895 -57.008 -44.426 1.00 83.34 255 LEU A C 1
ATOM 5613 O O . LEU B 1 255 ? 26.097 -57.773 -43.793 1.00 76.87 255 LEU A O 1
ATOM 5618 N N . SER B 1 256 ? 28.230 -57.025 -44.297 1.00 85.34 256 SER A N 1
ATOM 5619 C CA . SER B 1 256 ? 29.019 -57.662 -43.194 1.00 87.02 256 SER A CA 1
ATOM 5620 C C . SER B 1 256 ? 28.531 -57.126 -41.845 1.00 84.24 256 SER A C 1
ATOM 5621 O O . SER B 1 256 ? 27.939 -56.034 -41.843 1.00 83.15 256 SER A O 1
ATOM 5624 N N . ASP B 1 257 ? 28.771 -57.835 -40.742 1.00 84.97 257 ASP A N 1
ATOM 5625 C CA . ASP B 1 257 ? 28.367 -57.358 -39.382 1.00 87.42 257 ASP A CA 1
ATOM 5626 C C . ASP B 1 257 ? 29.109 -56.054 -39.088 1.00 85.22 257 ASP A C 1
ATOM 5627 O O . ASP B 1 257 ? 28.513 -55.174 -38.488 1.00 82.17 257 ASP A O 1
ATOM 5632 N N . SER B 1 258 ? 30.373 -55.970 -39.488 1.00 85.04 258 SER A N 1
ATOM 5633 C CA . SER B 1 258 ? 31.239 -54.780 -39.372 1.00 82.31 258 SER A CA 1
ATOM 5634 C C . SER B 1 258 ? 30.512 -53.561 -39.964 1.00 81.40 258 SER A C 1
ATOM 5635 O O . SER B 1 258 ? 30.478 -52.524 -39.278 1.00 78.15 258 SER A O 1
ATOM 5638 N N . SER B 1 259 ? 29.928 -53.697 -41.167 1.00 83.23 259 SER A N 1
ATOM 5639 C CA . SER B 1 259 ? 29.168 -52.632 -41.890 1.00 80.78 259 SER A CA 1
ATOM 5640 C C . SER B 1 259 ? 27.796 -52.410 -41.246 1.00 75.38 259 SER A C 1
ATOM 5641 O O . SER B 1 259 ? 27.307 -51.265 -41.320 1.00 73.19 259 SER A O 1
ATOM 5644 N N . ILE B 1 260 ? 27.161 -53.457 -40.698 1.00 72.42 260 ILE A N 1
ATOM 5645 C CA . ILE B 1 260 ? 25.862 -53.309 -39.974 1.00 72.38 260 ILE A CA 1
ATOM 5646 C C . ILE B 1 260 ? 26.101 -52.406 -38.759 1.00 73.77 260 ILE A C 1
ATOM 5647 O O . ILE B 1 260 ? 25.276 -51.509 -38.496 1.00 74.11 260 ILE A O 1
ATOM 5652 N N . ILE B 1 261 ? 27.210 -52.609 -38.058 1.00 74.69 261 ILE A N 1
ATOM 5653 C CA . ILE B 1 261 ? 27.571 -51.786 -36.873 1.00 75.00 261 ILE A CA 1
ATOM 5654 C C . ILE B 1 261 ? 27.907 -50.382 -37.391 1.00 71.91 261 ILE A C 1
ATOM 5655 O O . ILE B 1 261 ? 27.355 -49.430 -36.855 1.00 73.26 261 ILE A O 1
ATOM 5660 N N . ASP B 1 262 ? 28.729 -50.247 -38.428 1.00 69.83 262 ASP A N 1
ATOM 5661 C CA . ASP B 1 262 ? 29.047 -48.929 -39.034 1.00 68.99 262 ASP A CA 1
ATOM 5662 C C . ASP B 1 262 ? 27.739 -48.170 -39.311 1.00 66.88 262 ASP A C 1
ATOM 5663 O O . ASP B 1 262 ? 27.641 -46.976 -38.934 1.00 67.04 262 ASP A O 1
ATOM 5668 N N . ASN B 1 263 ? 26.748 -48.822 -39.924 1.00 65.12 263 ASN A N 1
ATOM 5669 C CA . ASN B 1 263 ? 25.538 -48.120 -40.412 1.00 66.31 263 ASN A CA 1
ATOM 5670 C C . ASN B 1 263 ? 24.603 -47.876 -39.227 1.00 64.18 263 ASN A C 1
ATOM 5671 O O . ASN B 1 263 ? 23.944 -46.806 -39.196 1.00 62.01 263 ASN A O 1
ATOM 5676 N N . LEU B 1 264 ? 24.555 -48.798 -38.274 1.00 64.07 264 LEU A N 1
ATOM 5677 C CA . LEU B 1 264 ? 23.753 -48.578 -37.036 1.00 68.15 264 LEU A CA 1
ATOM 5678 C C . LEU B 1 264 ? 24.290 -47.344 -36.297 1.00 64.12 264 LEU A C 1
ATOM 5679 O O . LEU B 1 264 ? 23.465 -46.481 -35.935 1.00 62.52 264 LEU A O 1
ATOM 5684 N N . ILE B 1 265 ? 25.602 -47.200 -36.139 1.00 62.26 265 ILE A N 1
ATOM 5685 C CA . ILE B 1 265 ? 26.159 -46.006 -35.445 1.00 64.96 265 ILE A CA 1
ATOM 5686 C C . ILE B 1 265 ? 25.760 -44.769 -36.241 1.00 67.58 265 ILE A C 1
ATOM 5687 O O . ILE B 1 265 ? 25.226 -43.813 -35.629 1.00 65.40 265 ILE A O 1
ATOM 5692 N N . THR B 1 266 ? 25.989 -44.803 -37.561 1.00 71.25 266 THR A N 1
ATOM 5693 C CA . THR B 1 266 ? 25.689 -43.708 -38.523 1.00 64.38 266 THR A CA 1
ATOM 5694 C C . THR B 1 266 ? 24.244 -43.239 -38.331 1.00 63.02 266 THR A C 1
ATOM 5695 O O . THR B 1 266 ? 24.034 -42.008 -38.186 1.00 62.40 266 THR A O 1
ATOM 5699 N N . PHE B 1 267 ? 23.281 -44.165 -38.332 1.00 63.46 267 PHE A N 1
ATOM 5700 C CA . PHE B 1 267 ? 21.837 -43.823 -38.211 1.00 68.30 267 PHE A CA 1
ATOM 5701 C C . PHE B 1 267 ? 21.519 -43.342 -36.795 1.00 66.35 267 PHE A C 1
ATOM 5702 O O . PHE B 1 267 ? 20.770 -42.369 -36.698 1.00 67.50 267 PHE A O 1
ATOM 5710 N N . LEU B 1 268 ? 22.093 -43.956 -35.754 1.00 66.71 268 LEU A N 1
ATOM 5711 C CA . LEU B 1 268 ? 21.889 -43.490 -34.353 1.00 64.40 268 LEU A CA 1
ATOM 5712 C C . LEU B 1 268 ? 22.313 -42.026 -34.225 1.00 63.75 268 LEU A C 1
ATOM 5713 O O . LEU B 1 268 ? 21.594 -41.305 -33.525 1.00 68.70 268 LEU A O 1
ATOM 5718 N N . ILE B 1 269 ? 23.410 -41.610 -34.875 1.00 60.64 269 ILE A N 1
ATOM 5719 C CA . ILE B 1 269 ? 23.931 -40.210 -34.827 1.00 60.83 269 ILE A CA 1
ATOM 5720 C C . ILE B 1 269 ? 23.138 -39.329 -35.790 1.00 64.07 269 ILE A C 1
ATOM 5721 O O . ILE B 1 269 ? 22.350 -38.480 -35.304 1.00 65.96 269 ILE A O 1
ATOM 5726 N N . ALA B 1 270 ? 23.324 -39.528 -37.103 1.00 68.69 270 ALA A N 1
ATOM 5727 C CA . ALA B 1 270 ? 22.692 -38.726 -38.182 1.00 67.24 270 ALA A CA 1
ATOM 5728 C C . ALA B 1 270 ? 21.175 -38.684 -38.000 1.00 67.03 270 ALA A C 1
ATOM 5729 O O . ALA B 1 270 ? 20.567 -37.660 -38.375 1.00 68.99 270 ALA A O 1
ATOM 5731 N N . GLY B 1 271 ? 20.579 -39.753 -37.463 1.00 67.24 271 GLY A N 1
ATOM 5732 C CA . GLY B 1 271 ? 19.105 -39.907 -37.404 1.00 66.37 271 GLY A CA 1
ATOM 5733 C C . GLY B 1 271 ? 18.472 -39.248 -36.181 1.00 69.10 271 GLY A C 1
ATOM 5734 O O . GLY B 1 271 ? 17.237 -39.395 -35.994 1.00 64.88 271 GLY A O 1
ATOM 5735 N N . HIS B 1 272 ? 19.258 -38.580 -35.331 1.00 68.84 272 HIS A N 1
ATOM 5736 C CA . HIS B 1 272 ? 18.692 -37.890 -34.149 1.00 68.65 272 HIS A CA 1
ATOM 5737 C C . HIS B 1 272 ? 19.392 -36.561 -33.891 1.00 69.93 272 HIS A C 1
ATOM 5738 O O . HIS B 1 272 ? 18.667 -35.601 -33.587 1.00 71.66 272 HIS A O 1
ATOM 5745 N N . GLU B 1 273 ? 20.726 -36.503 -33.947 1.00 68.79 273 GLU A N 1
ATOM 5746 C CA . GLU B 1 273 ? 21.486 -35.287 -33.546 1.00 69.75 273 GLU A CA 1
ATOM 5747 C C . GLU B 1 273 ? 20.925 -34.027 -34.240 1.00 69.55 273 GLU A C 1
ATOM 5748 O O . GLU B 1 273 ? 20.632 -33.043 -33.545 1.00 75.95 273 GLU A O 1
ATOM 5754 N N . THR B 1 274 ? 20.756 -34.030 -35.558 1.00 71.29 274 THR A N 1
ATOM 5755 C CA . THR B 1 274 ? 20.384 -32.811 -36.338 1.00 69.48 274 THR A CA 1
ATOM 5756 C C . THR B 1 274 ? 18.893 -32.485 -36.130 1.00 69.81 274 THR A C 1
ATOM 5757 O O . THR B 1 274 ? 18.554 -31.295 -36.138 1.00 72.71 274 THR A O 1
ATOM 5761 N N . THR B 1 275 ? 18.038 -33.490 -35.917 1.00 69.88 275 THR A N 1
ATOM 5762 C CA . THR B 1 275 ? 16.601 -33.293 -35.630 1.00 68.84 275 THR A CA 1
ATOM 5763 C C . THR B 1 275 ? 16.436 -32.680 -34.234 1.00 69.19 275 THR A C 1
ATOM 5764 O O . THR B 1 275 ? 15.546 -31.844 -34.054 1.00 66.62 275 THR A O 1
ATOM 5768 N N . SER B 1 276 ? 17.267 -33.062 -33.270 1.00 69.36 276 SER A N 1
ATOM 5769 C CA . SER B 1 276 ? 17.247 -32.455 -31.919 1.00 69.34 276 SER A CA 1
ATOM 5770 C C . SER B 1 276 ? 17.615 -30.977 -32.053 1.00 66.74 276 SER A C 1
ATOM 5771 O O . SER B 1 276 ? 16.971 -30.123 -31.409 1.00 72.22 276 SER A O 1
ATOM 5774 N N . GLY B 1 277 ? 18.640 -30.682 -32.843 1.00 64.19 277 GLY A N 1
ATOM 5775 C CA . GLY B 1 277 ? 19.023 -29.297 -33.181 1.00 65.79 277 GLY A CA 1
ATOM 5776 C C . GLY B 1 277 ? 17.843 -28.519 -33.758 1.00 67.71 277 GLY A C 1
ATOM 5777 O O . GLY B 1 277 ? 17.550 -27.407 -33.257 1.00 69.92 277 GLY A O 1
ATOM 5778 N N . LEU B 1 278 ? 17.162 -29.086 -34.756 1.00 66.85 278 LEU A N 1
ATOM 5779 C CA . LEU B 1 278 ? 16.081 -28.391 -35.503 1.00 69.74 278 LEU A CA 1
ATOM 5780 C C . LEU B 1 278 ? 15.017 -27.966 -34.494 1.00 70.71 278 LEU A C 1
ATOM 5781 O O . LEU B 1 278 ? 14.755 -26.743 -34.395 1.00 72.46 278 LEU A O 1
ATOM 5786 N N . LEU B 1 279 ? 14.501 -28.934 -33.732 1.00 67.17 279 LEU A N 1
ATOM 5787 C CA . LEU B 1 279 ? 13.412 -28.700 -32.755 1.00 68.03 279 LEU A CA 1
ATOM 5788 C C . LEU B 1 279 ? 13.882 -27.705 -31.693 1.00 66.06 279 LEU A C 1
ATOM 5789 O O . LEU B 1 279 ? 13.129 -26.803 -31.373 1.00 64.26 279 LEU A O 1
ATOM 5794 N N . SER B 1 280 ? 15.112 -27.814 -31.214 1.00 69.50 280 SER A N 1
ATOM 5795 C CA . SER B 1 280 ? 15.621 -26.932 -30.128 1.00 67.82 280 SER A CA 1
ATOM 5796 C C . SER B 1 280 ? 15.692 -25.483 -30.638 1.00 69.31 280 SER A C 1
ATOM 5797 O O . SER B 1 280 ? 15.266 -24.556 -29.907 1.00 68.17 280 SER A O 1
ATOM 5800 N N . PHE B 1 281 ? 16.205 -25.265 -31.857 1.00 73.49 281 PHE A N 1
ATOM 5801 C CA . PHE B 1 281 ? 16.306 -23.903 -32.451 1.00 73.36 281 PHE A CA 1
ATOM 5802 C C . PHE B 1 281 ? 14.894 -23.390 -32.736 1.00 76.88 281 PHE A C 1
ATOM 5803 O O . PHE B 1 281 ? 14.599 -22.246 -32.362 1.00 76.23 281 PHE A O 1
ATOM 5811 N N . ALA B 1 282 ? 14.048 -24.221 -33.352 1.00 77.03 282 ALA A N 1
ATOM 5812 C CA . ALA B 1 282 ? 12.667 -23.829 -33.723 1.00 79.96 282 ALA A CA 1
ATOM 5813 C C . ALA B 1 282 ? 11.911 -23.310 -32.486 1.00 78.05 282 ALA A C 1
ATOM 5814 O O . ALA B 1 282 ? 11.332 -22.233 -32.554 1.00 83.93 282 ALA A O 1
ATOM 5816 N N . PHE B 1 283 ? 11.950 -24.020 -31.373 1.00 77.42 283 PHE A N 1
ATOM 5817 C CA . PHE B 1 283 ? 11.221 -23.600 -30.143 1.00 80.77 283 PHE A CA 1
ATOM 5818 C C . PHE B 1 283 ? 11.856 -22.321 -29.565 1.00 82.17 283 PHE A C 1
ATOM 5819 O O . PHE B 1 283 ? 11.098 -21.473 -29.057 1.00 83.02 283 PHE A O 1
ATOM 5827 N N . TYR B 1 284 ? 13.175 -22.124 -29.652 1.00 80.84 284 TYR A N 1
ATOM 5828 C CA . TYR B 1 284 ? 13.749 -20.821 -29.216 1.00 82.07 284 TYR A CA 1
ATOM 5829 C C . TYR B 1 284 ? 13.158 -19.685 -30.066 1.00 83.42 284 TYR A C 1
ATOM 5830 O O . TYR B 1 284 ? 12.743 -18.644 -29.521 1.00 84.14 284 TYR A O 1
ATOM 5839 N N . LEU B 1 285 ? 13.123 -19.891 -31.382 1.00 82.76 285 LEU A N 1
ATOM 5840 C CA . LEU B 1 285 ? 12.688 -18.876 -32.370 1.00 79.95 285 LEU A CA 1
ATOM 5841 C C . LEU B 1 285 ? 11.187 -18.581 -32.209 1.00 80.26 285 LEU A C 1
ATOM 5842 O O . LEU B 1 285 ? 10.845 -17.374 -32.210 1.00 79.71 285 LEU A O 1
ATOM 5847 N N . LEU B 1 286 ? 10.321 -19.595 -32.071 1.00 78.90 286 LEU A N 1
ATOM 5848 C CA . LEU B 1 286 ? 8.869 -19.357 -31.817 1.00 82.27 286 LEU A CA 1
ATOM 5849 C C . LEU B 1 286 ? 8.722 -18.551 -30.523 1.00 84.70 286 LEU A C 1
ATOM 5850 O O . LEU B 1 286 ? 7.995 -17.568 -30.530 1.00 90.56 286 LEU A O 1
ATOM 5855 N N . ILE B 1 287 ? 9.403 -18.929 -29.446 1.00 85.34 287 ILE A N 1
ATOM 5856 C CA . ILE B 1 287 ? 9.241 -18.217 -28.147 1.00 87.13 287 ILE A CA 1
ATOM 5857 C C . ILE B 1 287 ? 9.656 -16.763 -28.354 1.00 85.65 287 ILE A C 1
ATOM 5858 O O . ILE B 1 287 ? 8.964 -15.906 -27.837 1.00 89.40 287 ILE A O 1
ATOM 5863 N N . LYS B 1 288 ? 10.730 -16.507 -29.097 1.00 87.64 288 LYS A N 1
ATOM 5864 C CA . LYS B 1 288 ? 11.327 -15.144 -29.215 1.00 94.18 288 LYS A CA 1
ATOM 5865 C C . LYS B 1 288 ? 10.494 -14.292 -30.165 1.00 93.29 288 LYS A C 1
ATOM 5866 O O . LYS B 1 288 ? 10.426 -13.090 -29.931 1.00 100.34 288 LYS A O 1
ATOM 5872 N N . HIS B 1 289 ? 9.879 -14.912 -31.168 1.00 91.62 289 HIS A N 1
ATOM 5873 C CA . HIS B 1 289 ? 9.068 -14.250 -32.218 1.00 92.08 289 HIS A CA 1
ATOM 5874 C C . HIS B 1 289 ? 7.588 -14.546 -31.969 1.00 94.72 289 HIS A C 1
ATOM 5875 O O . HIS B 1 289 ? 7.024 -15.392 -32.680 1.00 97.80 289 HIS A O 1
ATOM 5882 N N . GLN B 1 290 ? 6.982 -13.842 -31.010 1.00 98.22 290 GLN A N 1
ATOM 5883 C CA . GLN B 1 290 ? 5.580 -14.087 -30.558 1.00 102.61 290 GLN A CA 1
ATOM 5884 C C . GLN B 1 290 ? 4.603 -14.037 -31.748 1.00 105.06 290 GLN A C 1
ATOM 5885 O O . GLN B 1 290 ? 3.578 -14.746 -31.697 1.00 102.43 290 GLN A O 1
ATOM 5891 N N . ASP B 1 291 ? 4.886 -13.243 -32.784 1.00 104.77 291 ASP A N 1
ATOM 5892 C CA . ASP B 1 291 ? 4.025 -13.155 -33.984 1.00 103.49 291 ASP A CA 1
ATOM 5893 C C . ASP B 1 291 ? 3.857 -14.554 -34.581 1.00 98.36 291 ASP A C 1
ATOM 5894 O O . ASP B 1 291 ? 2.687 -15.018 -34.789 1.00 102.03 291 ASP A O 1
ATOM 5899 N N . ALA B 1 292 ? 4.994 -15.216 -34.804 1.00 91.35 292 ALA A N 1
ATOM 5900 C CA . ALA B 1 292 ? 5.108 -16.564 -35.411 1.00 89.03 292 ALA A CA 1
ATOM 5901 C C . ALA B 1 292 ? 4.577 -17.623 -34.437 1.00 90.89 292 ALA A C 1
ATOM 5902 O O . ALA B 1 292 ? 3.936 -18.571 -34.907 1.00 91.34 292 ALA A O 1
ATOM 5904 N N . TYR B 1 293 ? 4.837 -17.474 -33.135 1.00 92.88 293 TYR A N 1
ATOM 5905 C CA . TYR B 1 293 ? 4.283 -18.354 -32.070 1.00 95.33 293 TYR A CA 1
ATOM 5906 C C . TYR B 1 293 ? 2.761 -18.410 -32.228 1.00 95.26 293 TYR A C 1
ATOM 5907 O O . TYR B 1 293 ? 2.198 -19.517 -32.339 1.00 91.82 293 TYR A O 1
ATOM 5916 N N . ARG B 1 294 ? 2.121 -17.241 -32.305 1.00 98.23 294 ARG A N 1
ATOM 5917 C CA . ARG B 1 294 ? 0.638 -17.137 -32.374 1.00 103.08 294 ARG A CA 1
ATOM 5918 C C . ARG B 1 294 ? 0.140 -17.807 -33.661 1.00 102.76 294 ARG A C 1
ATOM 5919 O O . ARG B 1 294 ? -0.869 -18.544 -33.596 1.00 97.30 294 ARG A O 1
ATOM 5927 N N . LYS B 1 295 ? 0.813 -17.580 -34.787 1.00 105.29 295 LYS A N 1
ATOM 5928 C CA . LYS B 1 295 ? 0.348 -18.147 -36.076 1.00 108.12 295 LYS A CA 1
ATOM 5929 C C . LYS B 1 295 ? 0.458 -19.677 -36.019 1.00 101.20 295 LYS A C 1
ATOM 5930 O O . LYS B 1 295 ? -0.499 -20.346 -36.437 1.00 102.08 295 LYS A O 1
ATOM 5936 N N . ALA B 1 296 ? 1.561 -20.218 -35.497 1.00 97.13 296 ALA A N 1
ATOM 5937 C CA . ALA B 1 296 ? 1.790 -21.684 -35.393 1.00 93.54 296 ALA A CA 1
ATOM 5938 C C . ALA B 1 296 ? 0.729 -22.312 -34.476 1.00 91.87 296 ALA A C 1
ATOM 5939 O O . ALA B 1 296 ? 0.164 -23.354 -34.848 1.00 84.51 296 ALA A O 1
ATOM 5941 N N . GLN B 1 297 ? 0.440 -21.668 -33.343 1.00 99.51 297 GLN A N 1
ATOM 5942 C CA . GLN B 1 297 ? -0.617 -22.111 -32.391 1.00 101.74 297 GLN A CA 1
ATOM 5943 C C . GLN B 1 297 ? -1.991 -22.069 -33.081 1.00 101.09 297 GLN A C 1
ATOM 5944 O O . GLN B 1 297 ? -2.728 -23.082 -33.023 1.00 97.38 297 GLN A O 1
ATOM 5950 N N . GLU B 1 298 ? -2.302 -20.943 -33.731 1.00 102.84 298 GLU A N 1
ATOM 5951 C CA . GLU B 1 298 ? -3.588 -20.717 -34.436 1.00 106.65 298 GLU A CA 1
ATOM 5952 C C . GLU B 1 298 ? -3.761 -21.800 -35.512 1.00 104.11 298 GLU A C 1
ATOM 5953 O O . GLU B 1 298 ? -4.899 -22.330 -35.627 1.00 106.88 298 GLU A O 1
ATOM 5959 N N . GLU B 1 299 ? -2.681 -22.177 -36.207 1.00 99.33 299 GLU A N 1
ATOM 5960 C CA . GLU B 1 299 ? -2.724 -23.260 -37.225 1.00 100.62 299 GLU A CA 1
ATOM 5961 C C . GLU B 1 299 ? -3.108 -24.570 -36.539 1.00 98.22 299 GLU A C 1
ATOM 5962 O O . GLU B 1 299 ? -4.049 -25.239 -37.023 1.00 103.18 299 GLU A O 1
ATOM 5968 N N . VAL B 1 300 ? -2.423 -24.938 -35.458 1.00 92.99 300 VAL A N 1
ATOM 5969 C CA . VAL B 1 300 ? -2.688 -26.248 -34.801 1.00 90.63 300 VAL A CA 1
ATOM 5970 C C . VAL B 1 300 ? -4.147 -26.278 -34.339 1.00 93.55 300 VAL A C 1
ATOM 5971 O O . VAL B 1 300 ? -4.814 -27.322 -34.558 1.00 96.81 300 VAL A O 1
ATOM 5975 N N . ASP B 1 301 ? -4.622 -25.188 -33.730 1.00 96.19 301 ASP A N 1
ATOM 5976 C CA . ASP B 1 301 ? -6.016 -25.085 -33.210 1.00 101.60 301 ASP A CA 1
ATOM 5977 C C . ASP B 1 301 ? -7.021 -25.248 -34.362 1.00 105.04 301 ASP A C 1
ATOM 5978 O O . ASP B 1 301 ? -7.980 -26.023 -34.191 1.00 103.68 301 ASP A O 1
ATOM 5983 N N . ARG B 1 302 ? -6.831 -24.572 -35.497 1.00 105.25 302 ARG A N 1
ATOM 5984 C CA . ARG B 1 302 ? -7.806 -24.691 -36.614 1.00 106.12 302 ARG A CA 1
ATOM 5985 C C . ARG B 1 302 ? -7.753 -26.116 -37.188 1.00 101.86 302 ARG A C 1
ATOM 5986 O O . ARG B 1 302 ? -8.831 -26.679 -37.426 1.00 103.89 302 ARG A O 1
ATOM 5994 N N . VAL B 1 303 ? -6.565 -26.669 -37.432 1.00 103.07 303 VAL A N 1
ATOM 5995 C CA . VAL B 1 303 ? -6.392 -27.914 -38.250 1.00 104.12 303 VAL A CA 1
ATOM 5996 C C . VAL B 1 303 ? -6.662 -29.163 -37.400 1.00 101.61 303 VAL A C 1
ATOM 5997 O O . VAL B 1 303 ? -7.309 -30.085 -37.899 1.00 101.95 303 VAL A O 1
ATOM 6001 N N . ILE B 1 304 ? -6.146 -29.196 -36.175 1.00 102.06 304 ILE A N 1
ATOM 6002 C CA . ILE B 1 304 ? -6.167 -30.398 -35.292 1.00 96.95 304 ILE A CA 1
ATOM 6003 C C . ILE B 1 304 ? -7.127 -30.169 -34.125 1.00 96.67 304 ILE A C 1
ATOM 6004 O O . ILE B 1 304 ? -7.723 -31.170 -33.678 1.00 92.79 304 ILE A O 1
ATOM 6009 N N . GLY B 1 305 ? -7.221 -28.925 -33.638 1.00 98.60 305 GLY A N 1
ATOM 6010 C CA . GLY B 1 305 ? -8.044 -28.539 -32.477 1.00 101.83 305 GLY A CA 1
ATOM 6011 C C . GLY B 1 305 ? -7.645 -29.277 -31.216 1.00 102.59 305 GLY A C 1
ATOM 6012 O O . GLY B 1 305 ? -6.487 -29.137 -30.805 1.00 99.07 305 GLY A O 1
ATOM 6013 N N . LYS B 1 306 ? -8.575 -30.022 -30.613 1.00 109.70 306 LYS A N 1
ATOM 6014 C CA . LYS B 1 306 ? -8.334 -30.748 -29.338 1.00 112.09 306 LYS A CA 1
ATOM 6015 C C . LYS B 1 306 ? -8.316 -32.256 -29.623 1.00 106.24 306 LYS A C 1
ATOM 6016 O O . LYS B 1 306 ? -8.235 -33.034 -28.690 1.00 101.04 306 LYS A O 1
ATOM 6022 N N . GLY B 1 307 ? -8.357 -32.658 -30.884 1.00 108.88 307 GLY A N 1
ATOM 6023 C CA . GLY B 1 307 ? -8.480 -34.080 -31.254 1.00 106.25 307 GLY A CA 1
ATOM 6024 C C . GLY B 1 307 ? -7.118 -34.727 -31.462 1.00 102.28 307 GLY A C 1
ATOM 6025 O O . GLY B 1 307 ? -6.110 -34.036 -31.445 1.00 101.33 307 GLY A O 1
ATOM 6026 N N . PRO B 1 308 ? -7.067 -36.044 -31.751 1.00 98.49 308 PRO A N 1
ATOM 6027 C CA . PRO B 1 308 ? -5.808 -36.735 -31.972 1.00 94.37 308 PRO A CA 1
ATOM 6028 C C . PRO B 1 308 ? -5.126 -36.264 -33.261 1.00 95.61 308 PRO A C 1
ATOM 6029 O O . PRO B 1 308 ? -5.820 -35.891 -34.226 1.00 103.15 308 PRO A O 1
ATOM 6033 N N . ILE B 1 309 ? -3.798 -36.292 -33.245 1.00 90.57 309 ILE A N 1
ATOM 6034 C CA . ILE B 1 309 ? -2.947 -35.994 -34.425 1.00 93.26 309 ILE A CA 1
ATOM 6035 C C . ILE B 1 309 ? -2.745 -37.308 -35.169 1.00 94.91 309 ILE A C 1
ATOM 6036 O O . ILE B 1 309 ? -2.158 -38.239 -34.587 1.00 91.50 309 ILE A O 1
ATOM 6041 N N . LYS B 1 310 ? -3.274 -37.389 -36.388 1.00 96.96 310 LYS A N 1
ATOM 6042 C CA . LYS B 1 310 ? -3.163 -38.570 -37.290 1.00 98.16 310 LYS A CA 1
ATOM 6043 C C . LYS B 1 310 ? -2.181 -38.203 -38.416 1.00 94.15 310 LYS A C 1
ATOM 6044 O O . LYS B 1 310 ? -1.839 -37.006 -38.547 1.00 87.96 310 LYS A O 1
ATOM 6050 N N . VAL B 1 311 ? -1.747 -39.197 -39.188 1.00 91.93 311 VAL A N 1
ATOM 6051 C CA . VAL B 1 311 ? -0.693 -39.016 -40.232 1.00 93.30 311 VAL A CA 1
ATOM 6052 C C . VAL B 1 311 ? -1.162 -37.976 -41.274 1.00 95.11 311 VAL A C 1
ATOM 6053 O O . VAL B 1 311 ? -0.336 -37.177 -41.719 1.00 93.89 311 VAL A O 1
ATOM 6057 N N . GLU B 1 312 ? -2.461 -37.934 -41.594 1.00 100.49 312 GLU A N 1
ATOM 6058 C CA . GLU B 1 312 ? -3.048 -36.996 -42.598 1.00 104.43 312 GLU A CA 1
ATOM 6059 C C . GLU B 1 312 ? -2.663 -35.551 -42.264 1.00 100.91 312 GLU A C 1
ATOM 6060 O O . GLU B 1 312 ? -2.499 -34.764 -43.180 1.00 110.87 312 GLU A O 1
ATOM 6066 N N . HIS B 1 313 ? -2.551 -35.216 -40.990 1.00 96.45 313 HIS A N 1
ATOM 6067 C CA . HIS B 1 313 ? -2.341 -33.824 -40.526 1.00 95.77 313 HIS A CA 1
ATOM 6068 C C . HIS B 1 313 ? -0.942 -33.332 -40.905 1.00 93.37 313 HIS A C 1
ATOM 6069 O O . HIS B 1 313 ? -0.748 -32.102 -40.938 1.00 95.00 313 HIS A O 1
ATOM 6076 N N . ILE B 1 314 ? 0.016 -34.223 -41.141 1.00 91.78 314 ILE A N 1
ATOM 6077 C CA . ILE B 1 314 ? 1.430 -33.794 -41.386 1.00 92.63 314 ILE A CA 1
ATOM 6078 C C . ILE B 1 314 ? 1.465 -32.863 -42.616 1.00 95.62 314 ILE A C 1
ATOM 6079 O O . ILE B 1 314 ? 2.090 -31.802 -42.565 1.00 91.14 314 ILE A O 1
ATOM 6084 N N . LYS B 1 315 ? 0.748 -33.206 -43.682 1.00 99.39 315 LYS A N 1
ATOM 6085 C CA . LYS B 1 315 ? 0.761 -32.410 -44.933 1.00 102.28 315 LYS A CA 1
ATOM 6086 C C . LYS B 1 315 ? -0.295 -31.311 -44.872 1.00 100.18 315 LYS A C 1
ATOM 6087 O O . LYS B 1 315 ? -0.435 -30.641 -45.886 1.00 103.45 315 LYS A O 1
ATOM 6093 N N . LYS B 1 316 ? -0.968 -31.095 -43.736 1.00 99.74 316 LYS A N 1
ATOM 6094 C CA . LYS B 1 316 ? -2.050 -30.076 -43.610 1.00 101.17 316 LYS A CA 1
ATOM 6095 C C . LYS B 1 316 ? -1.657 -28.992 -42.603 1.00 98.87 316 LYS A C 1
ATOM 6096 O O . LYS B 1 316 ? -2.569 -28.293 -42.122 1.00 102.89 316 LYS A O 1
ATOM 6102 N N . LEU B 1 317 ? -0.352 -28.825 -42.348 1.00 95.45 317 LEU A N 1
ATOM 6103 C CA . LEU B 1 317 ? 0.204 -27.825 -41.399 1.00 93.15 317 LEU A CA 1
ATOM 6104 C C . LEU B 1 317 ? 1.275 -27.002 -42.110 1.00 91.56 317 LEU A C 1
ATOM 6105 O O . LEU B 1 317 ? 2.463 -27.128 -41.836 1.00 90.61 317 LEU A O 1
ATOM 6110 N N . PRO B 1 318 ? 0.900 -26.159 -43.089 1.00 92.34 318 PRO A N 1
ATOM 6111 C CA . PRO B 1 318 ? 1.898 -25.455 -43.894 1.00 92.49 318 PRO A CA 1
ATOM 6112 C C . PRO B 1 318 ? 2.722 -24.422 -43.106 1.00 90.62 318 PRO A C 1
ATOM 6113 O O . PRO B 1 318 ? 3.890 -24.262 -43.431 1.00 89.85 318 PRO A O 1
ATOM 6117 N N . TYR B 1 319 ? 2.135 -23.763 -42.100 1.00 89.89 319 TYR A N 1
ATOM 6118 C CA . TYR B 1 319 ? 2.849 -22.739 -41.285 1.00 91.44 319 TYR A CA 1
ATOM 6119 C C . TYR B 1 319 ? 3.956 -23.402 -40.446 1.00 89.78 319 TYR A C 1
ATOM 6120 O O . TYR B 1 319 ? 5.071 -22.851 -40.341 1.00 88.08 319 TYR A O 1
ATOM 6129 N N . ILE B 1 320 ? 3.657 -24.560 -39.864 1.00 87.91 320 ILE A N 1
ATOM 6130 C CA . ILE B 1 320 ? 4.652 -25.342 -39.074 1.00 89.54 320 ILE A CA 1
ATOM 6131 C C . ILE B 1 320 ? 5.786 -25.781 -40.012 1.00 86.78 320 ILE A C 1
ATOM 6132 O O . ILE B 1 320 ? 6.954 -25.553 -39.669 1.00 87.35 320 ILE A O 1
ATOM 6137 N N . ALA B 1 321 ? 5.470 -26.306 -41.194 1.00 90.19 321 ALA A N 1
ATOM 6138 C CA . ALA B 1 321 ? 6.463 -26.612 -42.257 1.00 86.38 321 ALA A CA 1
ATOM 6139 C C . ALA B 1 321 ? 7.330 -25.370 -42.504 1.00 85.81 321 ALA A C 1
ATOM 6140 O O . ALA B 1 321 ? 8.562 -25.520 -42.542 1.00 85.22 321 ALA A O 1
ATOM 6142 N N . ALA B 1 322 ? 6.723 -24.182 -42.610 1.00 85.02 322 ALA A N 1
ATOM 6143 C CA . ALA B 1 322 ? 7.426 -22.910 -42.909 1.00 86.05 322 ALA A CA 1
ATOM 6144 C C . ALA B 1 322 ? 8.379 -22.569 -41.755 1.00 84.65 322 ALA A C 1
ATOM 6145 O O . ALA B 1 322 ? 9.537 -22.153 -42.026 1.00 81.81 322 ALA A O 1
ATOM 6147 N N . VAL B 1 323 ? 7.929 -22.782 -40.515 1.00 83.19 323 VAL A N 1
ATOM 6148 C CA . VAL B 1 323 ? 8.725 -22.493 -39.282 1.00 80.48 323 VAL A CA 1
ATOM 6149 C C . VAL B 1 323 ? 9.984 -23.369 -39.305 1.00 73.58 323 VAL A C 1
ATOM 6150 O O . VAL B 1 323 ? 11.071 -22.883 -38.977 1.00 72.49 323 VAL A O 1
ATOM 6154 N N . LEU B 1 324 ? 9.837 -24.627 -39.692 1.00 72.24 324 LEU A N 1
ATOM 6155 C CA . LEU B 1 324 ? 10.961 -25.589 -39.735 1.00 74.56 324 LEU A CA 1
ATOM 6156 C C . LEU B 1 324 ? 11.911 -25.176 -40.862 1.00 76.65 324 LEU A C 1
ATOM 6157 O O . LEU B 1 324 ? 13.117 -25.013 -40.591 1.00 76.14 324 LEU A O 1
ATOM 6162 N N . ARG B 1 325 ? 11.377 -24.949 -42.066 1.00 83.02 325 ARG A N 1
ATOM 6163 C CA . ARG B 1 325 ? 12.150 -24.416 -43.218 1.00 84.93 325 ARG A CA 1
ATOM 6164 C C . ARG B 1 325 ? 12.919 -23.150 -42.828 1.00 85.10 325 ARG A C 1
ATOM 6165 O O . ARG B 1 325 ? 14.131 -23.067 -43.150 1.00 77.20 325 ARG A O 1
ATOM 6173 N N . GLU B 1 326 ? 12.248 -22.195 -42.175 1.00 85.57 326 GLU A N 1
ATOM 6174 C CA . GLU B 1 326 ? 12.900 -20.913 -41.804 1.00 85.33 326 GLU A CA 1
ATOM 6175 C C . GLU B 1 326 ? 13.976 -21.192 -40.735 1.00 83.07 326 GLU A C 1
ATOM 6176 O O . GLU B 1 326 ? 15.081 -20.604 -40.823 1.00 84.58 326 GLU A O 1
ATOM 6182 N N . THR B 1 327 ? 13.699 -22.091 -39.797 1.00 79.07 327 THR A N 1
ATOM 6183 C CA . THR B 1 327 ? 14.662 -22.481 -38.734 1.00 78.81 327 THR A CA 1
ATOM 6184 C C . THR B 1 327 ? 15.914 -23.070 -39.391 1.00 73.64 327 THR A C 1
ATOM 6185 O O . THR B 1 327 ? 17.011 -22.672 -38.999 1.00 76.01 327 THR A O 1
ATOM 6189 N N . LEU B 1 328 ? 15.757 -23.986 -40.343 1.00 72.98 328 LEU A N 1
ATOM 6190 C CA . LEU B 1 328 ? 16.892 -24.647 -41.040 1.00 75.52 328 LEU A CA 1
ATOM 6191 C C . LEU B 1 328 ? 17.614 -23.635 -41.950 1.00 77.15 328 LEU A C 1
ATOM 6192 O O . LEU B 1 328 ? 18.808 -23.859 -42.224 1.00 78.23 328 LEU A O 1
ATOM 6197 N N . ARG B 1 329 ? 16.933 -22.583 -42.418 1.00 80.20 329 ARG A N 1
ATOM 6198 C CA . ARG B 1 329 ? 17.570 -21.497 -43.207 1.00 81.71 329 ARG A CA 1
ATOM 6199 C C . ARG B 1 329 ? 18.584 -20.796 -42.294 1.00 78.43 329 ARG A C 1
ATOM 6200 O O . ARG B 1 329 ? 19.791 -20.811 -42.630 1.00 72.29 329 ARG A O 1
ATOM 6208 N N . LEU B 1 330 ? 18.131 -20.237 -41.172 1.00 75.99 330 LEU A N 1
ATOM 6209 C CA . LEU B 1 330 ? 19.028 -19.509 -40.218 1.00 80.69 330 LEU A CA 1
ATOM 6210 C C . LEU B 1 330 ? 19.940 -20.463 -39.423 1.00 76.89 330 LEU A C 1
ATOM 6211 O O . LEU B 1 330 ? 21.061 -20.094 -39.099 1.00 77.62 330 LEU A O 1
ATOM 6216 N N . CYS B 1 331 ? 19.465 -21.648 -39.072 1.00 77.11 331 CYS A N 1
ATOM 6217 C CA . CYS B 1 331 ? 20.173 -22.583 -38.161 1.00 75.73 331 CYS A CA 1
ATOM 6218 C C . CYS B 1 331 ? 20.279 -23.948 -38.831 1.00 74.73 331 CYS A C 1
ATOM 6219 O O . CYS B 1 331 ? 19.663 -24.918 -38.378 1.00 83.94 331 CYS A O 1
ATOM 6222 N N . PRO B 1 332 ? 21.077 -24.065 -39.914 1.00 67.63 332 PRO A N 1
ATOM 6223 C CA . PRO B 1 332 ? 21.309 -25.357 -40.553 1.00 70.49 332 PRO A CA 1
ATOM 6224 C C . PRO B 1 332 ? 22.192 -26.165 -39.581 1.00 72.68 332 PRO A C 1
ATOM 6225 O O . PRO B 1 332 ? 23.302 -25.746 -39.251 1.00 72.29 332 PRO A O 1
ATOM 6229 N N . THR B 1 333 ? 21.645 -27.268 -39.073 1.00 72.51 333 THR A N 1
ATOM 6230 C CA . THR B 1 333 ? 22.206 -27.977 -37.895 1.00 75.05 333 THR A CA 1
ATOM 6231 C C . THR B 1 333 ? 23.438 -28.763 -38.339 1.00 71.96 333 THR A C 1
ATOM 6232 O O . THR B 1 333 ? 24.249 -29.091 -37.479 1.00 74.55 333 THR A O 1
ATOM 6236 N N . ILE B 1 334 ? 23.554 -29.039 -39.626 1.00 69.98 334 ILE A N 1
ATOM 6237 C CA . ILE B 1 334 ? 24.854 -29.212 -40.336 1.00 71.31 334 ILE A CA 1
ATOM 6238 C C . ILE B 1 334 ? 25.112 -27.928 -41.124 1.00 74.39 334 ILE A C 1
ATOM 6239 O O . ILE B 1 334 ? 24.462 -27.687 -42.152 1.00 73.88 334 ILE A O 1
ATOM 6244 N N . PRO B 1 335 ? 26.004 -27.038 -40.622 1.00 71.73 335 PRO A N 1
ATOM 6245 C CA . PRO B 1 335 ? 26.214 -25.711 -41.202 1.00 71.49 335 PRO A CA 1
ATOM 6246 C C . PRO B 1 335 ? 27.187 -25.642 -42.394 1.00 71.02 335 PRO A C 1
ATOM 6247 O O . PRO B 1 335 ? 27.282 -24.615 -43.021 1.00 74.88 335 PRO A O 1
ATOM 6251 N N . ILE B 1 336 ? 27.934 -26.707 -42.639 1.00 71.36 336 ILE A N 1
ATOM 6252 C CA . ILE B 1 336 ? 28.918 -26.800 -43.751 1.00 69.13 336 ILE A CA 1
ATOM 6253 C C . ILE B 1 336 ? 28.765 -28.190 -44.369 1.00 70.21 336 ILE A C 1
ATOM 6254 O O . ILE B 1 336 ? 28.713 -29.166 -43.607 1.00 68.47 336 ILE A O 1
ATOM 6259 N N . ILE B 1 337 ? 28.633 -28.264 -45.692 1.00 71.99 337 ILE A N 1
ATOM 6260 C CA . ILE B 1 337 ? 28.845 -29.522 -46.469 1.00 70.21 337 ILE A CA 1
ATOM 6261 C C . ILE B 1 337 ? 30.038 -29.267 -47.392 1.00 69.15 337 ILE A C 1
ATOM 6262 O O . ILE B 1 337 ? 30.289 -28.106 -47.739 1.00 69.48 337 ILE A O 1
ATOM 6267 N N . ASN B 1 338 ? 30.769 -30.309 -47.732 1.00 67.77 338 ASN A N 1
ATOM 6268 C CA . ASN B 1 338 ? 31.943 -30.213 -48.620 1.00 69.55 338 ASN A CA 1
ATOM 6269 C C . ASN B 1 338 ? 31.621 -30.719 -50.043 1.00 71.51 338 ASN A C 1
ATOM 6270 O O . ASN B 1 338 ? 30.908 -31.754 -50.216 1.00 64.28 338 ASN A O 1
ATOM 6275 N N . ARG B 1 339 ? 32.179 -30.035 -51.035 1.00 71.39 339 ARG A N 1
ATOM 6276 C CA . ARG B 1 339 ? 32.178 -30.520 -52.431 1.00 74.88 339 ARG A CA 1
ATOM 6277 C C . ARG B 1 339 ? 33.625 -30.462 -52.918 1.00 73.81 339 ARG A C 1
ATOM 6278 O O . ARG B 1 339 ? 34.432 -29.770 -52.291 1.00 73.14 339 ARG A O 1
ATOM 6286 N N . ALA B 1 340 ? 33.972 -31.253 -53.920 1.00 72.85 340 ALA A N 1
ATOM 6287 C CA . ALA B 1 340 ? 35.292 -31.207 -54.580 1.00 73.82 340 ALA A CA 1
ATOM 6288 C C . ALA B 1 340 ? 35.100 -31.424 -56.079 1.00 73.77 340 ALA A C 1
ATOM 6289 O O . ALA B 1 340 ? 34.224 -32.211 -56.471 1.00 71.37 340 ALA A O 1
ATOM 6291 N N . ALA B 1 341 ? 35.860 -30.701 -56.884 1.00 75.93 341 ALA A N 1
ATOM 6292 C CA . ALA B 1 341 ? 35.769 -30.761 -58.358 1.00 74.48 341 ALA A CA 1
ATOM 6293 C C . ALA B 1 341 ? 36.371 -32.087 -58.819 1.00 74.31 341 ALA A C 1
ATOM 6294 O O . ALA B 1 341 ? 37.452 -32.439 -58.310 1.00 75.38 341 ALA A O 1
ATOM 6296 N N . LYS B 1 342 ? 35.669 -32.815 -59.696 1.00 75.44 342 LYS A N 1
ATOM 6297 C CA . LYS B 1 342 ? 36.146 -34.111 -60.255 1.00 78.53 342 LYS A CA 1
ATOM 6298 C C . LYS B 1 342 ? 37.344 -33.897 -61.189 1.00 83.48 342 LYS A C 1
ATOM 6299 O O . LYS B 1 342 ? 38.143 -34.844 -61.358 1.00 81.45 342 LYS A O 1
ATOM 6305 N N . GLN B 1 343 ? 37.435 -32.713 -61.809 1.00 88.47 343 GLN A N 1
ATOM 6306 C CA . GLN B 1 343 ? 38.564 -32.257 -62.657 1.00 91.42 343 GLN A CA 1
ATOM 6307 C C . GLN B 1 343 ? 38.911 -30.817 -62.281 1.00 82.91 343 GLN A C 1
ATOM 6308 O O . GLN B 1 343 ? 38.032 -30.158 -61.740 1.00 78.23 343 GLN A O 1
ATOM 6314 N N . ASP B 1 344 ? 40.128 -30.361 -62.587 1.00 79.08 344 ASP A N 1
ATOM 6315 C CA . ASP B 1 344 ? 40.482 -28.922 -62.498 1.00 81.55 344 ASP A CA 1
ATOM 6316 C C . ASP B 1 344 ? 39.329 -28.151 -63.144 1.00 85.53 344 ASP A C 1
ATOM 6317 O O . ASP B 1 344 ? 38.826 -28.605 -64.198 1.00 91.22 344 ASP A O 1
ATOM 6322 N N . GLU B 1 345 ? 38.884 -27.065 -62.503 1.00 83.82 345 GLU A N 1
ATOM 6323 C CA . GLU B 1 345 ? 37.602 -26.393 -62.817 1.00 80.23 345 GLU A CA 1
ATOM 6324 C C . GLU B 1 345 ? 37.700 -24.891 -62.570 1.00 80.89 345 GLU A C 1
ATOM 6325 O O . GLU B 1 345 ? 38.717 -24.414 -62.000 1.00 80.52 345 GLU A O 1
ATOM 6331 N N . VAL B 1 346 ? 36.667 -24.187 -63.028 1.00 81.76 346 VAL A N 1
ATOM 6332 C CA . VAL B 1 346 ? 36.481 -22.726 -62.841 1.00 83.23 346 VAL A CA 1
ATOM 6333 C C . VAL B 1 346 ? 35.036 -22.515 -62.386 1.00 83.58 346 VAL A C 1
ATOM 6334 O O . VAL B 1 346 ? 34.152 -23.135 -62.985 1.00 83.93 346 VAL A O 1
ATOM 6338 N N . ILE B 1 347 ? 34.815 -21.706 -61.347 1.00 81.57 347 ILE A N 1
ATOM 6339 C CA . ILE B 1 347 ? 33.456 -21.456 -60.796 1.00 81.47 347 ILE A CA 1
ATOM 6340 C C . ILE B 1 347 ? 33.198 -19.948 -60.805 1.00 82.08 347 ILE A C 1
ATOM 6341 O O . ILE B 1 347 ? 34.198 -19.174 -60.769 1.00 81.30 347 ILE A O 1
ATOM 6346 N N . GLY B 1 348 ? 31.914 -19.558 -60.873 1.00 82.19 348 GLY A N 1
ATOM 6347 C CA . GLY B 1 348 ? 31.478 -18.160 -61.068 1.00 85.87 348 GLY A CA 1
ATOM 6348 C C . GLY B 1 348 ? 32.175 -17.552 -62.273 1.00 88.93 348 GLY A C 1
ATOM 6349 O O . GLY B 1 348 ? 32.380 -16.333 -62.281 1.00 93.92 348 GLY A O 1
ATOM 6350 N N . GLY B 1 349 ? 32.527 -18.400 -63.247 1.00 87.01 349 GLY A N 1
ATOM 6351 C CA . GLY B 1 349 ? 33.495 -18.133 -64.321 1.00 88.90 349 GLY A CA 1
ATOM 6352 C C . GLY B 1 349 ? 34.552 -17.112 -63.952 1.00 89.84 349 GLY A C 1
ATOM 6353 O O . GLY B 1 349 ? 34.715 -16.174 -64.718 1.00 91.64 349 GLY A O 1
ATOM 6354 N N . LYS B 1 350 ? 35.250 -17.258 -62.823 1.00 94.11 350 LYS A N 1
ATOM 6355 C CA . LYS B 1 350 ? 36.532 -16.523 -62.585 1.00 95.22 350 LYS A CA 1
ATOM 6356 C C . LYS B 1 350 ? 37.440 -17.182 -61.545 1.00 92.04 350 LYS A C 1
ATOM 6357 O O . LYS B 1 350 ? 38.541 -16.663 -61.372 1.00 96.07 350 LYS A O 1
ATOM 6363 N N . TYR B 1 351 ? 37.037 -18.276 -60.895 1.00 87.15 351 TYR A N 1
ATOM 6364 C CA . TYR B 1 351 ? 37.788 -18.843 -59.745 1.00 83.82 351 TYR A CA 1
ATOM 6365 C C . TYR B 1 351 ? 38.344 -20.234 -60.087 1.00 81.47 351 TYR A C 1
ATOM 6366 O O . TYR B 1 351 ? 37.559 -21.194 -60.255 1.00 82.95 351 TYR A O 1
ATOM 6375 N N . ALA B 1 352 ? 39.668 -20.352 -60.152 1.00 79.18 352 ALA A N 1
ATOM 6376 C CA . ALA B 1 352 ? 40.374 -21.636 -60.349 1.00 78.64 352 ALA A CA 1
ATOM 6377 C C . ALA B 1 352 ? 40.204 -22.492 -59.067 1.00 82.24 352 ALA A C 1
ATOM 6378 O O . ALA B 1 352 ? 40.335 -21.993 -57.896 1.00 80.70 352 ALA A O 1
ATOM 6380 N N . VAL B 1 353 ? 39.840 -23.753 -59.304 1.00 81.47 353 VAL A N 1
ATOM 6381 C CA . VAL B 1 353 ? 39.467 -24.786 -58.299 1.00 77.70 353 VAL A CA 1
ATOM 6382 C C . VAL B 1 353 ? 40.082 -26.122 -58.749 1.00 79.63 353 VAL A C 1
ATOM 6383 O O . VAL B 1 353 ? 39.641 -26.639 -59.788 1.00 89.27 353 VAL A O 1
ATOM 6387 N N . ALA B 1 354 ? 41.041 -26.686 -58.011 1.00 77.56 354 ALA A N 1
ATOM 6388 C CA . ALA B 1 354 ? 41.787 -27.920 -58.368 1.00 77.81 354 ALA A CA 1
ATOM 6389 C C . ALA B 1 354 ? 40.915 -29.168 -58.174 1.00 82.91 354 ALA A C 1
ATOM 6390 O O . ALA B 1 354 ? 39.995 -29.175 -57.293 1.00 85.26 354 ALA A O 1
ATOM 6392 N N . LYS B 1 355 ? 41.209 -30.206 -58.963 1.00 84.57 355 LYS A N 1
ATOM 6393 C CA . LYS B 1 355 ? 40.639 -31.567 -58.800 1.00 81.29 355 LYS A CA 1
ATOM 6394 C C . LYS B 1 355 ? 40.822 -31.954 -57.337 1.00 80.42 355 LYS A C 1
ATOM 6395 O O . LYS B 1 355 ? 41.863 -31.600 -56.762 1.00 77.50 355 LYS A O 1
ATOM 6401 N N . ASP B 1 356 ? 39.796 -32.564 -56.743 1.00 84.11 356 ASP A N 1
ATOM 6402 C CA . ASP B 1 356 ? 39.810 -33.068 -55.341 1.00 82.02 356 ASP A CA 1
ATOM 6403 C C . ASP B 1 356 ? 40.037 -31.927 -54.322 1.00 83.35 356 ASP A C 1
ATOM 6404 O O . ASP B 1 356 ? 40.116 -32.221 -53.135 1.00 80.14 356 ASP A O 1
ATOM 6409 N N . GLN B 1 357 ? 40.098 -30.658 -54.725 1.00 86.54 357 GLN A N 1
ATOM 6410 C CA . GLN B 1 357 ? 40.288 -29.558 -53.748 1.00 80.84 357 GLN A CA 1
ATOM 6411 C C . GLN B 1 357 ? 39.025 -29.402 -52.909 1.00 80.10 357 GLN A C 1
ATOM 6412 O O . GLN B 1 357 ? 37.947 -29.287 -53.488 1.00 79.22 357 GLN A O 1
ATOM 6418 N N . ARG B 1 358 ? 39.175 -29.357 -51.578 1.00 82.77 358 ARG A N 1
ATOM 6419 C CA . ARG B 1 358 ? 38.035 -29.273 -50.633 1.00 76.50 358 ARG A CA 1
ATOM 6420 C C . ARG B 1 358 ? 37.379 -27.901 -50.778 1.00 72.69 358 ARG A C 1
ATOM 6421 O O . ARG B 1 358 ? 38.049 -26.882 -50.530 1.00 74.63 358 ARG A O 1
ATOM 6429 N N . LEU B 1 359 ? 36.104 -27.898 -51.133 1.00 69.90 359 LEU A N 1
ATOM 6430 C CA . LEU B 1 359 ? 35.251 -26.687 -51.168 1.00 74.09 359 LEU A CA 1
ATOM 6431 C C . LEU B 1 359 ? 34.229 -26.809 -50.048 1.00 67.16 359 LEU A C 1
ATOM 6432 O O . LEU B 1 359 ? 33.449 -27.774 -50.069 1.00 63.41 359 LEU A O 1
ATOM 6437 N N . ALA B 1 360 ? 34.275 -25.881 -49.105 1.00 66.65 360 ALA A N 1
ATOM 6438 C CA . ALA B 1 360 ? 33.349 -25.834 -47.959 1.00 66.41 360 ALA A CA 1
ATOM 6439 C C . ALA B 1 360 ? 32.170 -24.954 -48.348 1.00 65.48 360 ALA A C 1
ATOM 6440 O O . ALA B 1 360 ? 32.390 -23.756 -48.531 1.00 66.10 360 ALA A O 1
ATOM 6442 N N . LEU B 1 361 ? 30.982 -25.541 -48.506 1.00 66.29 361 LEU A N 1
ATOM 6443 C CA . LEU B 1 361 ? 29.717 -24.784 -48.684 1.00 68.72 361 LEU A CA 1
ATOM 6444 C C . LEU B 1 361 ? 29.254 -24.340 -47.290 1.00 65.81 361 LEU A C 1
ATOM 6445 O O . LEU B 1 361 ? 28.657 -25.145 -46.600 1.00 63.74 361 LEU A O 1
ATOM 6450 N N . LEU B 1 362 ? 29.525 -23.087 -46.939 1.00 64.70 362 LEU A N 1
ATOM 6451 C CA . LEU B 1 362 ? 29.113 -22.453 -45.675 1.00 65.97 362 LEU A CA 1
ATOM 6452 C C . LEU B 1 362 ? 27.631 -22.094 -45.763 1.00 66.64 362 LEU A C 1
ATOM 6453 O O . LEU B 1 362 ? 27.310 -20.902 -45.909 1.00 70.53 362 LEU A O 1
ATOM 6458 N N . LEU B 1 363 ? 26.767 -23.098 -45.635 1.00 66.33 363 LEU A N 1
ATOM 6459 C CA . LEU B 1 363 ? 25.287 -22.940 -45.662 1.00 69.32 363 LEU A CA 1
ATOM 6460 C C . LEU B 1 363 ? 24.820 -21.916 -44.619 1.00 71.22 363 LEU A C 1
ATOM 6461 O O . LEU B 1 363 ? 23.845 -21.196 -44.897 1.00 75.81 363 LEU A O 1
ATOM 6466 N N . ALA B 1 364 ? 25.471 -21.831 -43.461 1.00 69.90 364 ALA A N 1
ATOM 6467 C CA . ALA B 1 364 ? 25.054 -20.878 -42.414 1.00 70.10 364 ALA A CA 1
ATOM 6468 C C . ALA B 1 364 ? 25.161 -19.463 -42.983 1.00 70.69 364 ALA A C 1
ATOM 6469 O O . ALA B 1 364 ? 24.457 -18.588 -42.478 1.00 76.21 364 ALA A O 1
ATOM 6471 N N . GLN B 1 365 ? 26.002 -19.248 -43.996 1.00 75.05 365 GLN A N 1
ATOM 6472 C CA . GLN B 1 365 ? 26.133 -17.928 -44.689 1.00 79.57 365 GLN A CA 1
ATOM 6473 C C . GLN B 1 365 ? 25.332 -17.864 -46.015 1.00 75.61 365 GLN A C 1
ATOM 6474 O O . GLN B 1 365 ? 24.611 -16.862 -46.165 1.00 76.99 365 GLN A O 1
ATOM 6480 N N . SER B 1 366 ? 25.395 -18.874 -46.902 1.00 75.03 366 SER A N 1
ATOM 6481 C CA . SER B 1 366 ? 24.655 -18.913 -48.198 1.00 78.49 366 SER A CA 1
ATOM 6482 C C . SER B 1 366 ? 23.141 -18.727 -48.000 1.00 81.17 366 SER A C 1
ATOM 6483 O O . SER B 1 366 ? 22.421 -18.263 -48.974 1.00 90.00 366 SER A O 1
ATOM 6486 N N . HIS B 1 367 ? 22.666 -19.096 -46.810 1.00 77.27 367 HIS A N 1
ATOM 6487 C CA . HIS B 1 367 ? 21.245 -19.037 -46.386 1.00 77.50 367 HIS A CA 1
ATOM 6488 C C . HIS B 1 367 ? 20.876 -17.607 -45.973 1.00 76.12 367 HIS A C 1
ATOM 6489 O O . HIS B 1 367 ? 19.670 -17.349 -45.782 1.00 75.81 367 HIS A O 1
ATOM 6496 N N . LEU B 1 368 ? 21.850 -16.703 -45.855 1.00 78.17 368 LEU A N 1
ATOM 6497 C CA . LEU B 1 368 ? 21.604 -15.259 -45.546 1.00 82.92 368 LEU A CA 1
ATOM 6498 C C . LEU B 1 368 ? 21.878 -14.374 -46.771 1.00 83.62 368 LEU A C 1
ATOM 6499 O O . LEU B 1 368 ? 21.786 -13.128 -46.622 1.00 82.84 368 LEU A O 1
ATOM 6504 N N . ASP B 1 369 ? 22.215 -14.968 -47.918 1.00 82.91 369 ASP A N 1
ATOM 6505 C CA . ASP B 1 369 ? 22.563 -14.204 -49.149 1.00 86.19 369 ASP A CA 1
ATOM 6506 C C . ASP B 1 369 ? 21.521 -13.115 -49.385 1.00 92.97 369 ASP A C 1
ATOM 6507 O O . ASP B 1 369 ? 20.365 -13.403 -49.715 1.00 104.73 369 ASP A O 1
ATOM 6512 N N . PRO B 1 370 ? 21.895 -11.821 -49.225 1.00 94.80 370 PRO A N 1
ATOM 6513 C CA . PRO B 1 370 ? 20.982 -10.703 -49.465 1.00 94.95 370 PRO A CA 1
ATOM 6514 C C . PRO B 1 370 ? 20.372 -10.753 -50.871 1.00 94.89 370 PRO A C 1
ATOM 6515 O O . PRO B 1 370 ? 19.235 -10.381 -50.996 1.00 94.91 370 PRO A O 1
ATOM 6519 N N . ALA B 1 371 ? 21.144 -11.225 -51.859 1.00 95.22 371 ALA A N 1
ATOM 6520 C CA . ALA B 1 371 ? 20.764 -11.320 -53.291 1.00 100.95 371 ALA A CA 1
ATOM 6521 C C . ALA B 1 371 ? 19.510 -12.190 -53.448 1.00 101.93 371 ALA A C 1
ATOM 6522 O O . ALA B 1 371 ? 18.721 -11.956 -54.382 1.00 107.00 371 ALA A O 1
ATOM 6524 N N . VAL B 1 372 ? 19.324 -13.161 -52.562 1.00 100.79 372 VAL A N 1
ATOM 6525 C CA . VAL B 1 372 ? 18.151 -14.071 -52.598 1.00 99.24 372 VAL A CA 1
ATOM 6526 C C . VAL B 1 372 ? 17.077 -13.529 -51.659 1.00 98.16 372 VAL A C 1
ATOM 6527 O O . VAL B 1 372 ? 15.948 -13.358 -52.115 1.00 100.59 372 VAL A O 1
ATOM 6531 N N . TYR B 1 373 ? 17.421 -13.287 -50.397 1.00 94.83 373 TYR A N 1
ATOM 6532 C CA . TYR B 1 373 ? 16.443 -13.236 -49.282 1.00 95.10 373 TYR A CA 1
ATOM 6533 C C . TYR B 1 373 ? 16.112 -11.776 -48.920 1.00 93.31 373 TYR A C 1
ATOM 6534 O O . TYR B 1 373 ? 15.142 -11.544 -48.154 1.00 93.38 373 TYR A O 1
ATOM 6543 N N . GLY B 1 374 ? 16.896 -10.833 -49.437 1.00 91.99 374 GLY A N 1
ATOM 6544 C CA . GLY B 1 374 ? 16.648 -9.387 -49.294 1.00 97.56 374 GLY A CA 1
ATOM 6545 C C . GLY B 1 374 ? 17.172 -8.828 -47.992 1.00 98.22 374 GLY A C 1
ATOM 6546 O O . GLY B 1 374 ? 17.942 -9.522 -47.320 1.00 102.86 374 GLY A O 1
ATOM 6547 N N . GLU B 1 375 ? 16.722 -7.630 -47.636 1.00 100.70 375 GLU A N 1
ATOM 6548 C CA . GLU B 1 375 ? 17.211 -6.894 -46.452 1.00 103.02 375 GLU A CA 1
ATOM 6549 C C . GLU B 1 375 ? 16.690 -7.549 -45.171 1.00 99.79 375 GLU A C 1
ATOM 6550 O O . GLU B 1 375 ? 17.140 -7.111 -44.134 1.00 98.33 375 GLU A O 1
ATOM 6556 N N . THR B 1 376 ? 15.762 -8.515 -45.229 1.00 99.61 376 THR A N 1
ATOM 6557 C CA . THR B 1 376 ? 15.222 -9.194 -44.018 1.00 99.62 376 THR A CA 1
ATOM 6558 C C . THR B 1 376 ? 15.966 -10.520 -43.779 1.00 101.73 376 THR A C 1
ATOM 6559 O O . THR B 1 376 ? 15.539 -11.281 -42.856 1.00 98.93 376 THR A O 1
ATOM 6563 N N . ALA B 1 377 ? 17.036 -10.793 -44.544 1.00 98.90 377 ALA A N 1
ATOM 6564 C CA . ALA B 1 377 ? 17.708 -12.116 -44.586 1.00 96.25 377 ALA A CA 1
ATOM 6565 C C . ALA B 1 377 ? 17.979 -12.648 -43.168 1.00 100.81 377 ALA A C 1
ATOM 6566 O O . ALA B 1 377 ? 17.841 -13.881 -42.929 1.00 102.55 377 ALA A O 1
ATOM 6568 N N . LYS B 1 378 ? 18.400 -11.768 -42.257 1.00 100.18 378 LYS A N 1
ATOM 6569 C CA . LYS B 1 378 ? 18.916 -12.177 -40.927 1.00 94.48 378 LYS A CA 1
ATOM 6570 C C . LYS B 1 378 ? 17.756 -12.331 -39.948 1.00 92.75 378 LYS A C 1
ATOM 6571 O O . LYS B 1 378 ? 18.021 -12.791 -38.859 1.00 93.71 378 LYS A O 1
ATOM 6577 N N . GLN B 1 379 ? 16.519 -12.002 -40.330 1.00 95.46 379 GLN A N 1
ATOM 6578 C CA . GLN B 1 379 ? 15.352 -12.076 -39.410 1.00 93.44 379 GLN A CA 1
ATOM 6579 C C . GLN B 1 379 ? 14.616 -13.412 -39.549 1.00 90.44 379 GLN A C 1
ATOM 6580 O O . GLN B 1 379 ? 14.757 -14.083 -40.591 1.00 83.75 379 GLN A O 1
ATOM 6586 N N . PHE B 1 380 ? 13.858 -13.771 -38.506 1.00 90.29 380 PHE A N 1
ATOM 6587 C CA . PHE B 1 380 ? 13.052 -15.011 -38.434 1.00 88.69 380 PHE A CA 1
ATOM 6588 C C . PHE B 1 380 ? 11.643 -14.668 -38.906 1.00 94.02 380 PHE A C 1
ATOM 6589 O O . PHE B 1 380 ? 10.905 -14.008 -38.161 1.00 93.83 380 PHE A O 1
ATOM 6597 N N . ILE B 1 381 ? 11.316 -15.070 -40.135 1.00 99.38 381 ILE A N 1
ATOM 6598 C CA . ILE B 1 381 ? 10.007 -14.771 -40.795 1.00 100.66 381 ILE A CA 1
ATOM 6599 C C . ILE B 1 381 ? 9.507 -16.038 -41.484 1.00 103.31 381 ILE A C 1
ATOM 6600 O O . ILE B 1 381 ? 9.835 -16.309 -42.634 1.00 102.13 381 ILE A O 1
ATOM 6605 N N . PRO B 1 382 ? 8.738 -16.896 -40.786 1.00 104.14 382 PRO A N 1
ATOM 6606 C CA . PRO B 1 382 ? 8.264 -18.146 -41.385 1.00 100.96 382 PRO A CA 1
ATOM 6607 C C . PRO B 1 382 ? 7.500 -17.935 -42.700 1.00 97.09 382 PRO A C 1
ATOM 6608 O O . PRO B 1 382 ? 7.597 -18.782 -43.567 1.00 91.58 382 PRO A O 1
ATOM 6612 N N . GLU B 1 383 ? 6.769 -16.822 -42.804 1.00 98.33 383 GLU A N 1
ATOM 6613 C CA . GLU B 1 383 ? 5.961 -16.459 -44.007 1.00 103.55 383 GLU A CA 1
ATOM 6614 C C . GLU B 1 383 ? 6.841 -16.635 -45.255 1.00 98.49 383 GLU A C 1
ATOM 6615 O O . GLU B 1 383 ? 6.343 -17.172 -46.251 1.00 100.25 383 GLU A O 1
ATOM 6621 N N . ARG B 1 384 ? 8.117 -16.250 -45.151 1.00 92.33 384 ARG A N 1
ATOM 6622 C CA . ARG B 1 384 ? 9.168 -16.307 -46.201 1.00 92.21 384 ARG A CA 1
ATOM 6623 C C . ARG B 1 384 ? 9.215 -17.685 -46.850 1.00 91.31 384 ARG A C 1
ATOM 6624 O O . ARG B 1 384 ? 9.492 -17.745 -48.075 1.00 95.23 384 ARG A O 1
ATOM 6632 N N . MET B 1 385 ? 9.012 -18.749 -46.069 1.00 90.96 385 MET A N 1
ATOM 6633 C CA . MET B 1 385 ? 9.260 -20.141 -46.533 1.00 89.47 385 MET A CA 1
ATOM 6634 C C . MET B 1 385 ? 7.946 -20.934 -46.617 1.00 88.87 385 MET A C 1
ATOM 6635 O O . MET B 1 385 ? 8.043 -22.174 -46.675 1.00 88.23 385 MET A O 1
ATOM 6640 N N . LEU B 1 386 ? 6.783 -20.265 -46.698 1.00 87.31 386 LEU A N 1
ATOM 6641 C CA . LEU B 1 386 ? 5.500 -20.913 -47.081 1.00 90.93 386 LEU A CA 1
ATOM 6642 C C . LEU B 1 386 ? 5.618 -21.410 -48.530 1.00 96.50 386 LEU A C 1
ATOM 6643 O O . LEU B 1 386 ? 6.426 -20.814 -49.296 1.00 96.43 386 LEU A O 1
ATOM 6648 N N . ASP B 1 387 ? 4.872 -22.457 -48.901 1.00 96.44 387 ASP A N 1
ATOM 6649 C CA . ASP B 1 387 ? 5.022 -23.151 -50.210 1.00 99.60 387 ASP A CA 1
ATOM 6650 C C . ASP B 1 387 ? 5.118 -22.151 -51.370 1.00 104.69 387 ASP A C 1
ATOM 6651 O O . ASP B 1 387 ? 6.130 -22.215 -52.118 1.00 107.58 387 ASP A O 1
ATOM 6656 N N . GLU B 1 388 ? 4.122 -21.268 -51.526 1.00 109.15 388 GLU A N 1
ATOM 6657 C CA . GLU B 1 388 ? 4.080 -20.302 -52.653 1.00 115.22 388 GLU A CA 1
ATOM 6658 C C . GLU B 1 388 ? 5.475 -19.658 -52.784 1.00 111.08 388 GLU A C 1
ATOM 6659 O O . GLU B 1 388 ? 6.149 -19.867 -53.817 1.00 113.64 388 GLU A O 1
ATOM 6665 N N . ASN B 1 389 ? 5.914 -18.932 -51.752 1.00 105.23 389 ASN A N 1
ATOM 6666 C CA . ASN B 1 389 ? 7.132 -18.087 -51.850 1.00 101.72 389 ASN A CA 1
ATOM 6667 C C . ASN B 1 389 ? 8.386 -18.971 -51.934 1.00 99.66 389 ASN A C 1
ATOM 6668 O O . ASN B 1 389 ? 9.296 -18.626 -52.685 1.00 100.92 389 ASN A O 1
ATOM 6673 N N . PHE B 1 390 ? 8.428 -20.066 -51.176 1.00 103.07 390 PHE A N 1
ATOM 6674 C CA . PHE B 1 390 ? 9.537 -21.060 -51.131 1.00 99.84 390 PHE A CA 1
ATOM 6675 C C . PHE B 1 390 ? 9.811 -21.608 -52.533 1.00 101.15 390 PHE A C 1
ATOM 6676 O O . PHE B 1 390 ? 10.980 -21.587 -52.943 1.00 95.29 390 PHE A O 1
ATOM 6684 N N . GLU B 1 391 ? 8.764 -22.076 -53.228 1.00 108.27 391 GLU A N 1
ATOM 6685 C CA . GLU B 1 391 ? 8.856 -22.656 -54.603 1.00 111.18 391 GLU A CA 1
ATOM 6686 C C . GLU B 1 391 ? 9.378 -21.590 -55.566 1.00 104.79 391 GLU A C 1
ATOM 6687 O O . GLU B 1 391 ? 10.203 -21.939 -56.424 1.00 101.61 391 GLU A O 1
ATOM 6693 N N . ARG B 1 392 ? 8.969 -20.343 -55.348 1.00 101.62 392 ARG A N 1
ATOM 6694 C CA . ARG B 1 392 ? 9.394 -19.157 -56.134 1.00 106.01 392 ARG A CA 1
ATOM 6695 C C . ARG B 1 392 ? 10.890 -18.880 -55.918 1.00 103.72 392 ARG A C 1
ATOM 6696 O O . ARG B 1 392 ? 11.617 -18.614 -56.900 1.00 104.96 392 ARG A O 1
ATOM 6704 N N . LEU B 1 393 ? 11.361 -18.932 -54.681 1.00 102.84 393 LEU A N 1
ATOM 6705 C CA . LEU B 1 393 ? 12.784 -18.657 -54.379 1.00 98.36 393 LEU A CA 1
ATOM 6706 C C . LEU B 1 393 ? 13.655 -19.770 -54.979 1.00 95.18 393 LEU A C 1
ATOM 6707 O O . LEU B 1 393 ? 14.784 -19.436 -55.406 1.00 94.44 393 LEU A O 1
ATOM 6712 N N . ASN B 1 394 ? 13.170 -21.028 -55.010 1.00 93.11 394 ASN A N 1
ATOM 6713 C CA . ASN B 1 394 ? 13.937 -22.203 -55.520 1.00 95.50 394 ASN A CA 1
ATOM 6714 C C . ASN B 1 394 ? 14.003 -22.167 -57.047 1.00 94.43 394 ASN A C 1
ATOM 6715 O O . ASN B 1 394 ? 15.021 -22.626 -57.605 1.00 88.79 394 ASN A O 1
ATOM 6720 N N . ARG B 1 395 ? 12.958 -21.648 -57.689 1.00 97.30 395 ARG A N 1
ATOM 6721 C CA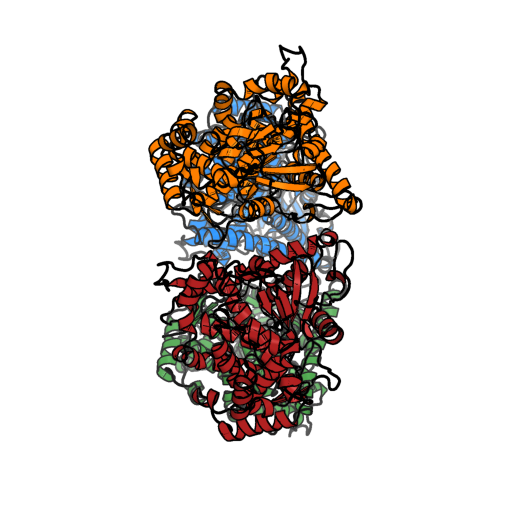 . ARG B 1 395 ? 12.932 -21.442 -59.155 1.00 100.23 395 ARG A CA 1
ATOM 6722 C C . ARG B 1 395 ? 13.913 -20.322 -59.490 1.00 97.75 395 ARG A C 1
ATOM 6723 O O . ARG B 1 395 ? 14.782 -20.567 -60.340 1.00 96.73 395 ARG A O 1
ATOM 6731 N N . GLU B 1 396 ? 13.825 -19.179 -58.802 1.00 95.77 396 GLU A N 1
ATOM 6732 C CA . GLU B 1 396 ? 14.591 -17.950 -59.145 1.00 99.08 396 GLU A CA 1
ATOM 6733 C C . GLU B 1 396 ? 16.043 -18.050 -58.655 1.00 95.15 396 GLU A C 1
ATOM 6734 O O . GLU B 1 396 ? 16.911 -17.431 -59.260 1.00 93.42 396 GLU A O 1
ATOM 6740 N N . TYR B 1 397 ? 16.315 -18.796 -57.587 1.00 98.67 397 TYR A N 1
ATOM 6741 C CA . TYR B 1 397 ? 17.665 -18.920 -56.976 1.00 93.35 397 TYR A CA 1
ATOM 6742 C C . TYR B 1 397 ? 17.913 -20.365 -56.557 1.00 92.96 397 TYR A C 1
ATOM 6743 O O . TYR B 1 397 ? 18.033 -20.633 -55.369 1.00 90.89 397 TYR A O 1
ATOM 6752 N N . PRO B 1 398 ? 18.049 -21.323 -57.510 1.00 92.39 398 PRO A N 1
ATOM 6753 C CA . PRO B 1 398 ? 18.150 -22.741 -57.157 1.00 89.80 398 PRO A CA 1
ATOM 6754 C C . PRO B 1 398 ? 19.317 -22.990 -56.186 1.00 86.87 398 PRO A C 1
ATOM 6755 O O . PRO B 1 398 ? 20.341 -22.334 -56.344 1.00 81.48 398 PRO A O 1
ATOM 6759 N N . ASP B 1 399 ? 19.098 -23.861 -55.186 1.00 88.17 399 ASP A N 1
ATOM 6760 C CA . ASP B 1 399 ? 20.045 -24.204 -54.084 1.00 82.67 399 ASP A CA 1
ATOM 6761 C C . ASP B 1 399 ? 20.302 -22.992 -53.164 1.00 83.03 399 ASP A C 1
ATOM 6762 O O . ASP B 1 399 ? 21.425 -22.889 -52.579 1.00 85.83 399 ASP A O 1
ATOM 6767 N N . CYS B 1 400 ? 19.303 -22.112 -52.995 1.00 83.24 400 CYS A N 1
ATOM 6768 C CA . CYS B 1 400 ? 19.330 -20.986 -52.013 1.00 84.26 400 CYS A CA 1
ATOM 6769 C C . CYS B 1 400 ? 19.212 -21.534 -50.588 1.00 80.45 400 CYS A C 1
ATOM 6770 O O . CYS B 1 400 ? 19.590 -20.767 -49.685 1.00 81.77 400 CYS A O 1
ATOM 6773 N N . TRP B 1 401 ? 18.696 -22.776 -50.449 1.00 76.85 401 TRP A N 1
ATOM 6774 C CA . TRP B 1 401 ? 18.279 -23.488 -49.204 1.00 77.40 401 TRP A CA 1
ATOM 6775 C C . TRP B 1 401 ? 18.665 -24.983 -49.251 1.00 74.02 401 TRP A C 1
ATOM 6776 O O . TRP B 1 401 ? 17.949 -25.785 -49.873 1.00 72.30 401 TRP A O 1
ATOM 6787 N N . LYS B 1 402 ? 19.730 -25.393 -48.563 1.00 77.37 402 LYS A N 1
ATOM 6788 C CA . LYS B 1 402 ? 20.272 -26.771 -48.718 1.00 79.61 402 LYS A CA 1
ATOM 6789 C C . LYS B 1 402 ? 20.601 -27.430 -47.372 1.00 78.38 402 LYS A C 1
ATOM 6790 O O . LYS B 1 402 ? 21.617 -28.121 -47.254 1.00 77.18 402 LYS A O 1
ATOM 6796 N N . PRO B 1 403 ? 19.722 -27.367 -46.345 1.00 75.38 403 PRO A N 1
ATOM 6797 C CA . PRO B 1 403 ? 20.069 -27.895 -45.024 1.00 74.63 403 PRO A CA 1
ATOM 6798 C C . PRO B 1 403 ? 20.136 -29.421 -45.016 1.00 68.91 403 PRO A C 1
ATOM 6799 O O . PRO B 1 403 ? 20.705 -29.965 -44.105 1.00 71.62 403 PRO A O 1
ATOM 6803 N N . PHE B 1 404 ? 19.558 -30.057 -46.040 1.00 67.51 404 PHE A N 1
ATOM 6804 C CA . PHE B 1 404 ? 19.515 -31.535 -46.232 1.00 68.17 404 PHE A CA 1
ATOM 6805 C C . PHE B 1 404 ? 20.489 -31.980 -47.341 1.00 65.15 404 PHE A C 1
ATOM 6806 O O . PHE B 1 404 ? 20.340 -33.100 -47.866 1.00 63.32 404 PHE A O 1
ATOM 6814 N N . GLY B 1 405 ? 21.496 -31.167 -47.661 1.00 63.51 405 GLY A N 1
ATOM 6815 C CA . GLY B 1 405 ? 22.562 -31.562 -48.613 1.00 69.30 405 GLY A CA 1
ATOM 6816 C C . GLY B 1 405 ? 22.042 -31.653 -50.049 1.00 74.75 405 GLY A C 1
ATOM 6817 O O . GLY B 1 405 ? 20.909 -31.200 -50.321 1.00 74.34 405 GLY A O 1
ATOM 6818 N N . THR B 1 406 ? 22.810 -32.259 -50.944 1.00 76.44 406 THR A N 1
ATOM 6819 C CA . THR B 1 406 ? 22.610 -32.136 -52.415 1.00 76.58 406 THR A CA 1
ATOM 6820 C C . THR B 1 406 ? 23.017 -33.433 -53.132 1.00 75.89 406 THR A C 1
ATOM 6821 O O . THR B 1 406 ? 24.057 -34.049 -52.761 1.00 71.63 406 THR A O 1
ATOM 6825 N N . GLY B 1 407 ? 22.253 -33.810 -54.161 1.00 79.84 407 GLY A N 1
ATOM 6826 C CA . GLY B 1 407 ? 22.680 -34.810 -55.166 1.00 79.56 407 GLY A CA 1
ATOM 6827 C C . GLY B 1 407 ? 22.489 -36.210 -54.637 1.00 79.36 407 GLY A C 1
ATOM 6828 O O . GLY B 1 407 ? 21.692 -36.352 -53.701 1.00 75.25 407 GLY A O 1
ATOM 6829 N N . MET B 1 408 ? 23.201 -37.204 -55.173 1.00 82.15 408 MET A N 1
ATOM 6830 C CA . MET B 1 408 ? 23.002 -38.608 -54.721 1.00 87.03 408 MET A CA 1
ATOM 6831 C C . MET B 1 408 ? 23.442 -38.699 -53.255 1.00 83.47 408 MET A C 1
ATOM 6832 O O . MET B 1 408 ? 23.035 -39.698 -52.608 1.00 87.78 408 MET A O 1
ATOM 6837 N N . ARG B 1 409 ? 24.193 -37.696 -52.739 1.00 79.00 409 ARG A N 1
ATOM 6838 C CA . ARG B 1 409 ? 24.733 -37.700 -51.347 1.00 78.22 409 ARG A CA 1
ATOM 6839 C C . ARG B 1 409 ? 23.894 -36.774 -50.448 1.00 78.95 409 ARG A C 1
ATOM 6840 O O . ARG B 1 409 ? 24.359 -36.393 -49.362 1.00 80.19 409 ARG A O 1
ATOM 6848 N N . ALA B 1 410 ? 22.673 -36.453 -50.851 1.00 80.43 410 ALA A N 1
ATOM 6849 C CA . ALA B 1 410 ? 21.705 -35.721 -50.007 1.00 81.01 410 ALA A CA 1
ATOM 6850 C C . ALA B 1 410 ? 21.166 -36.647 -48.920 1.00 76.95 410 ALA A C 1
ATOM 6851 O O . ALA B 1 410 ? 21.311 -37.872 -49.034 1.00 76.50 410 ALA A O 1
ATOM 6853 N N . CYS B 1 411 ? 20.511 -36.045 -47.929 1.00 74.51 411 CYS A N 1
ATOM 6854 C CA . CYS B 1 411 ? 19.994 -36.717 -46.715 1.00 73.75 411 CYS A CA 1
ATOM 6855 C C . CYS B 1 411 ? 18.970 -37.793 -47.104 1.00 72.22 411 CYS A C 1
ATOM 6856 O O . CYS B 1 411 ? 17.928 -37.449 -47.631 1.00 73.87 411 CYS A O 1
ATOM 6859 N N . ILE B 1 412 ? 19.270 -39.056 -46.810 1.00 71.84 412 ILE A N 1
ATOM 6860 C CA . ILE B 1 412 ? 18.338 -40.204 -46.975 1.00 71.05 412 ILE A CA 1
ATOM 6861 C C . ILE B 1 412 ? 17.194 -40.125 -45.962 1.00 70.89 412 ILE A C 1
ATOM 6862 O O . ILE B 1 412 ? 16.153 -40.755 -46.218 1.00 68.82 412 ILE A O 1
ATOM 6867 N N . GLY B 1 413 ? 17.392 -39.419 -44.843 1.00 69.34 413 GLY A N 1
ATOM 6868 C CA . GLY B 1 413 ? 16.471 -39.433 -43.688 1.00 67.49 413 GLY A CA 1
ATOM 6869 C C . GLY B 1 413 ? 15.498 -38.266 -43.681 1.00 68.18 413 GLY A C 1
ATOM 6870 O O . GLY B 1 413 ? 14.621 -38.251 -42.840 1.00 71.38 413 GLY A O 1
ATOM 6871 N N . ARG B 1 414 ? 15.619 -37.358 -44.630 1.00 71.88 414 ARG A N 1
ATOM 6872 C CA . ARG B 1 414 ? 14.851 -36.087 -44.692 1.00 77.35 414 ARG A CA 1
ATOM 6873 C C . ARG B 1 414 ? 13.382 -36.355 -44.388 1.00 76.55 414 ARG A C 1
ATOM 6874 O O . ARG B 1 414 ? 12.825 -35.748 -43.488 1.00 74.05 414 ARG A O 1
ATOM 6882 N N . PRO B 1 415 ? 12.668 -37.255 -45.106 1.00 78.09 415 PRO A N 1
ATOM 6883 C CA . PRO B 1 415 ? 11.226 -37.402 -44.868 1.00 76.19 415 PRO A CA 1
ATOM 6884 C C . PRO B 1 415 ? 10.929 -37.940 -43.460 1.00 68.56 415 PRO A C 1
ATOM 6885 O O . PRO B 1 415 ? 9.899 -37.641 -42.966 1.00 73.76 415 PRO A O 1
ATOM 6889 N N . PHE B 1 416 ? 11.822 -38.729 -42.870 1.00 67.32 416 PHE A N 1
ATOM 6890 C CA . PHE B 1 416 ? 11.718 -39.216 -41.457 1.00 70.23 416 PHE A CA 1
ATOM 6891 C C . PHE B 1 416 ? 11.767 -38.002 -40.513 1.00 63.70 416 PHE A C 1
ATOM 6892 O O . PHE B 1 416 ? 10.809 -37.778 -39.773 1.00 61.38 416 PHE A O 1
ATOM 6900 N N . ALA B 1 417 ? 12.836 -37.213 -40.618 1.00 61.32 417 ALA A N 1
ATOM 6901 C CA . ALA B 1 417 ? 13.039 -35.952 -39.873 1.00 66.91 417 ALA A CA 1
ATOM 6902 C C . ALA B 1 417 ? 11.799 -35.069 -39.966 1.00 71.05 417 ALA A C 1
ATOM 6903 O O . ALA B 1 417 ? 11.407 -34.471 -38.945 1.00 74.72 417 ALA A O 1
ATOM 6905 N N . TRP B 1 418 ? 11.231 -34.972 -41.161 1.00 71.71 418 TRP A N 1
ATOM 6906 C CA . TRP B 1 418 ? 10.182 -33.971 -41.454 1.00 73.07 418 TRP A CA 1
ATOM 6907 C C . TRP B 1 418 ? 8.911 -34.404 -40.731 1.00 71.76 418 TRP A C 1
ATOM 6908 O O . TRP B 1 418 ? 8.351 -33.582 -39.967 1.00 71.85 418 TRP A O 1
ATOM 6919 N N . GLN B 1 419 ? 8.480 -35.646 -40.949 1.00 69.51 419 GLN A N 1
ATOM 6920 C CA . GLN B 1 419 ? 7.278 -36.203 -40.275 1.00 72.79 419 GLN A CA 1
ATOM 6921 C C . GLN B 1 419 ? 7.496 -36.081 -38.756 1.00 75.16 419 GLN A C 1
ATOM 6922 O O . GLN B 1 419 ? 6.569 -35.660 -38.069 1.00 78.40 419 GLN A O 1
ATOM 6928 N N . GLU B 1 420 ? 8.695 -36.385 -38.250 1.00 73.01 420 GLU A N 1
ATOM 6929 C CA . GLU B 1 420 ? 8.933 -36.321 -36.794 1.00 76.25 420 GLU A CA 1
ATOM 6930 C C . GLU B 1 420 ? 8.765 -34.870 -36.320 1.00 73.85 420 GLU A C 1
ATOM 6931 O O . GLU B 1 420 ? 7.997 -34.643 -35.351 1.00 80.77 420 GLU A O 1
ATOM 6937 N N . ALA B 1 421 ? 9.457 -33.921 -36.947 1.00 68.31 421 ALA A N 1
ATOM 6938 C CA . ALA B 1 421 ? 9.505 -32.521 -36.482 1.00 68.92 421 ALA A CA 1
ATOM 6939 C C . ALA B 1 421 ? 8.115 -31.888 -36.554 1.00 72.83 421 ALA A C 1
ATOM 6940 O O . ALA B 1 421 ? 7.735 -31.200 -35.593 1.00 80.88 421 ALA A O 1
ATOM 6942 N N . VAL B 1 422 ? 7.357 -32.153 -37.613 1.00 73.01 422 VAL A N 1
ATOM 6943 C CA . VAL B 1 422 ? 5.992 -31.579 -37.772 1.00 74.59 422 VAL A CA 1
ATOM 6944 C C . VAL B 1 422 ? 5.091 -32.156 -36.683 1.00 72.23 422 VAL A C 1
ATOM 6945 O O . VAL B 1 422 ? 4.418 -31.360 -36.010 1.00 76.14 422 VAL A O 1
ATOM 6949 N N . LEU B 1 423 ? 5.085 -33.476 -36.516 1.00 70.17 423 LEU A N 1
ATOM 6950 C CA . LEU B 1 423 ? 4.245 -34.178 -35.508 1.00 75.40 423 LEU A CA 1
ATOM 6951 C C . LEU B 1 423 ? 4.534 -33.637 -34.096 1.00 79.18 423 LEU A C 1
ATOM 6952 O O . LEU B 1 423 ? 3.565 -33.297 -33.387 1.00 78.00 423 LEU A O 1
ATOM 6957 N N . VAL B 1 424 ? 5.811 -33.562 -33.703 1.00 80.86 424 VAL A N 1
ATOM 6958 C CA . VAL B 1 424 ? 6.167 -33.165 -32.312 1.00 86.41 424 VAL A CA 1
ATOM 6959 C C . VAL B 1 424 ? 5.762 -31.714 -32.129 1.00 86.20 424 VAL A C 1
ATOM 6960 O O . VAL B 1 424 ? 5.175 -31.442 -31.088 1.00 87.86 424 VAL A O 1
ATOM 6964 N N . MET B 1 425 ? 6.021 -30.837 -33.100 1.00 81.91 425 MET A N 1
ATOM 6965 C CA . MET B 1 425 ? 5.760 -29.385 -32.943 1.00 80.49 425 MET A CA 1
ATOM 6966 C C . MET B 1 425 ? 4.241 -29.186 -32.835 1.00 82.32 425 MET A C 1
ATOM 6967 O O . MET B 1 425 ? 3.799 -28.377 -31.978 1.00 84.53 425 MET A O 1
ATOM 6972 N N . ALA B 1 426 ? 3.449 -29.924 -33.618 1.00 79.23 426 ALA A N 1
ATOM 6973 C CA . ALA B 1 426 ? 1.974 -29.860 -33.563 1.00 82.05 426 ALA A CA 1
ATOM 6974 C C . ALA B 1 426 ? 1.519 -30.292 -32.172 1.00 81.14 426 ALA A C 1
ATOM 6975 O O . ALA B 1 426 ? 0.746 -29.544 -31.531 1.00 79.77 426 ALA A O 1
ATOM 6977 N N . MET B 1 427 ? 1.978 -31.463 -31.734 1.00 81.08 427 MET A N 1
ATOM 6978 C CA . MET B 1 427 ? 1.585 -32.037 -30.415 1.00 85.33 427 MET A CA 1
ATOM 6979 C C . MET B 1 427 ? 1.947 -31.070 -29.281 1.00 81.43 427 MET A C 1
ATOM 6980 O O . MET B 1 427 ? 1.103 -30.832 -28.421 1.00 78.65 427 MET A O 1
ATOM 6985 N N . LEU B 1 428 ? 3.140 -30.498 -29.291 1.00 78.36 428 LEU A N 1
ATOM 6986 C CA . LEU B 1 428 ? 3.583 -29.648 -28.163 1.00 79.80 428 LEU A CA 1
ATOM 6987 C C . LEU B 1 428 ? 2.798 -28.339 -28.183 1.00 80.29 428 LEU A C 1
ATOM 6988 O O . LEU B 1 428 ? 2.376 -27.901 -27.113 1.00 83.14 428 LEU A O 1
ATOM 6993 N N . LEU B 1 429 ? 2.536 -27.757 -29.348 1.00 82.30 429 LEU A N 1
ATOM 6994 C CA . LEU B 1 429 ? 1.851 -26.433 -29.415 1.00 85.58 429 LEU A CA 1
ATOM 6995 C C . LEU B 1 429 ? 0.368 -26.596 -29.061 1.00 82.37 429 LEU A C 1
ATOM 6996 O O . LEU B 1 429 ? -0.216 -25.636 -28.497 1.00 85.05 429 LEU A O 1
ATOM 7001 N N . GLN B 1 430 ? -0.191 -27.763 -29.385 1.00 79.21 430 GLN A N 1
ATOM 7002 C CA . GLN B 1 430 ? -1.571 -28.180 -29.044 1.00 81.65 430 GLN A CA 1
ATOM 7003 C C . GLN B 1 430 ? -1.749 -28.159 -27.525 1.00 82.48 430 GLN A C 1
ATOM 7004 O O . GLN B 1 430 ? -2.739 -27.572 -27.089 1.00 84.22 430 GLN A O 1
ATOM 7010 N N . ASN B 1 431 ? -0.816 -28.732 -26.755 1.00 82.42 431 ASN A N 1
ATOM 7011 C CA . ASN B 1 431 ? -1.025 -29.038 -25.311 1.00 86.62 431 ASN A CA 1
ATOM 7012 C C . ASN B 1 431 ? -0.375 -28.017 -24.376 1.00 88.94 431 ASN A C 1
ATOM 7013 O O . ASN B 1 431 ? -0.787 -27.975 -23.203 1.00 89.70 431 ASN A O 1
ATOM 7018 N N . PHE B 1 432 ? 0.575 -27.215 -24.861 1.00 89.11 432 PHE A N 1
ATOM 7019 C CA . PHE B 1 432 ? 1.404 -26.352 -23.992 1.00 87.62 432 PHE A CA 1
ATOM 7020 C C . PHE B 1 432 ? 1.574 -24.959 -24.584 1.00 89.45 432 PHE A C 1
ATOM 7021 O O . PHE B 1 432 ? 1.483 -24.745 -25.827 1.00 93.99 432 PHE A O 1
ATOM 7029 N N . ASP B 1 433 ? 1.788 -24.027 -23.658 1.00 89.63 433 ASP A N 1
ATOM 7030 C CA . ASP B 1 433 ? 2.455 -22.734 -23.909 1.00 90.16 433 ASP A CA 1
ATOM 7031 C C . ASP B 1 433 ? 3.886 -22.868 -23.389 1.00 86.14 433 ASP A C 1
ATOM 7032 O O . ASP B 1 433 ? 4.115 -23.693 -22.491 1.00 84.33 433 ASP A O 1
ATOM 7037 N N . PHE B 1 434 ? 4.808 -22.115 -23.967 1.00 86.44 434 PHE A N 1
ATOM 7038 C CA . PHE B 1 434 ? 6.254 -22.201 -23.667 1.00 88.55 434 PHE A CA 1
ATOM 7039 C C . PHE B 1 434 ? 6.811 -20.810 -23.408 1.00 92.24 434 PHE A C 1
ATOM 7040 O O . PHE B 1 434 ? 6.529 -19.902 -24.186 1.00 99.87 434 PHE A O 1
ATOM 7048 N N . VAL B 1 435 ? 7.633 -20.683 -22.377 1.00 88.10 435 VAL A N 1
ATOM 7049 C CA . VAL B 1 435 ? 8.296 -19.400 -22.045 1.00 87.71 435 VAL A CA 1
ATOM 7050 C C . VAL B 1 435 ? 9.758 -19.692 -21.756 1.00 86.89 435 VAL A C 1
ATOM 7051 O O . VAL B 1 435 ? 10.028 -20.809 -21.284 1.00 89.51 435 VAL A O 1
ATOM 7055 N N . LEU B 1 436 ? 10.654 -18.742 -22.037 1.00 87.49 436 LEU A N 1
ATOM 7056 C CA . LEU B 1 436 ? 12.074 -18.845 -21.609 1.00 86.08 436 LEU A CA 1
ATOM 7057 C C . LEU B 1 436 ? 12.085 -19.132 -20.106 1.00 92.33 436 LEU A C 1
ATOM 7058 O O . LEU B 1 436 ? 11.223 -18.597 -19.417 1.00 97.30 436 LEU A O 1
ATOM 7063 N N . HIS B 1 437 ? 12.974 -19.982 -19.598 1.00 94.62 437 HIS A N 1
ATOM 7064 C CA . HIS B 1 437 ? 13.144 -20.154 -18.130 1.00 89.34 437 HIS A CA 1
ATOM 7065 C C . HIS B 1 437 ? 13.859 -18.914 -17.607 1.00 87.65 437 HIS A C 1
ATOM 7066 O O . HIS B 1 437 ? 13.478 -18.443 -16.561 1.00 94.74 437 HIS A O 1
ATOM 7073 N N . ASP B 1 438 ? 14.872 -18.440 -18.326 1.00 90.00 438 ASP A N 1
ATOM 7074 C CA . ASP B 1 438 ? 15.587 -17.166 -18.074 1.00 93.69 438 ASP A CA 1
ATOM 7075 C C . ASP B 1 438 ? 15.082 -16.126 -19.070 1.00 97.68 438 ASP A C 1
ATOM 7076 O O . ASP B 1 438 ? 15.379 -16.208 -20.253 1.00 102.97 438 ASP A O 1
ATOM 7081 N N . PRO B 1 439 ? 14.321 -15.097 -18.650 1.00 101.40 439 PRO A N 1
ATOM 7082 C CA . PRO B 1 439 ? 13.780 -14.135 -19.611 1.00 100.42 439 PRO A CA 1
ATOM 7083 C C . PRO B 1 439 ? 14.899 -13.423 -20.391 1.00 100.71 439 PRO A C 1
ATOM 7084 O O . PRO B 1 439 ? 14.638 -12.964 -21.481 1.00 98.51 439 PRO A O 1
ATOM 7088 N N . TYR B 1 440 ? 16.103 -13.364 -19.803 1.00 102.86 440 TYR A N 1
ATOM 7089 C CA . TYR B 1 440 ? 17.325 -12.706 -20.338 1.00 105.21 440 TYR A CA 1
ATOM 7090 C C . TYR B 1 440 ? 18.172 -13.663 -21.181 1.00 105.94 440 TYR A C 1
ATOM 7091 O O . TYR B 1 440 ? 19.247 -13.241 -21.644 1.00 106.38 440 TYR A O 1
ATOM 7100 N N . TYR B 1 441 ? 17.720 -14.891 -21.425 1.00 102.65 441 TYR A N 1
ATOM 7101 C CA . TYR B 1 441 ? 18.477 -15.817 -22.302 1.00 96.45 441 TYR A CA 1
ATOM 7102 C C . TYR B 1 441 ? 18.639 -15.177 -23.675 1.00 96.49 441 TYR A C 1
ATOM 7103 O O . TYR B 1 441 ? 17.635 -14.688 -24.246 1.00 101.52 441 TYR A O 1
ATOM 7112 N N . GLU B 1 442 ? 19.875 -15.172 -24.177 1.00 98.88 442 GLU A N 1
ATOM 7113 C CA . GLU B 1 442 ? 20.199 -14.824 -25.589 1.00 96.28 442 GLU A CA 1
ATOM 7114 C C . GLU B 1 442 ? 20.784 -16.067 -26.246 1.00 89.89 442 GLU A C 1
ATOM 7115 O O . GLU B 1 442 ? 21.581 -16.764 -25.604 1.00 89.12 442 GLU A O 1
ATOM 7121 N N . LEU B 1 443 ? 20.348 -16.364 -27.471 1.00 92.69 443 LEU A N 1
ATOM 7122 C CA . LEU B 1 443 ? 20.769 -17.593 -28.188 1.00 86.58 443 LEU A CA 1
ATOM 7123 C C . LEU B 1 443 ? 22.289 -17.575 -28.326 1.00 83.06 443 LEU A C 1
ATOM 7124 O O . LEU B 1 443 ? 22.819 -16.561 -28.757 1.00 80.03 443 LEU A O 1
ATOM 7129 N N . HIS B 1 444 ? 22.953 -18.618 -27.861 1.00 82.31 444 HIS A N 1
ATOM 7130 C CA . HIS B 1 444 ? 24.344 -18.934 -28.255 1.00 81.83 444 HIS A CA 1
ATOM 7131 C C . HIS B 1 444 ? 24.350 -20.417 -28.592 1.00 77.23 444 HIS A C 1
ATOM 7132 O O . HIS B 1 444 ? 23.363 -21.125 -28.280 1.00 72.88 444 HIS A O 1
ATOM 7139 N N . TYR B 1 445 ? 25.426 -20.832 -29.238 1.00 75.15 445 TYR A N 1
ATOM 7140 C CA . TYR B 1 445 ? 25.529 -22.125 -29.942 1.00 74.75 445 TYR A CA 1
ATOM 7141 C C . TYR B 1 445 ? 26.448 -23.036 -29.130 1.00 72.20 445 TYR A C 1
ATOM 7142 O O . TYR B 1 445 ? 27.413 -22.534 -28.515 1.00 69.92 445 TYR A O 1
ATOM 7151 N N . LYS B 1 446 ? 26.115 -24.326 -29.112 1.00 75.15 446 LYS A N 1
ATOM 7152 C CA . LYS B 1 446 ? 27.046 -25.443 -28.810 1.00 80.15 446 LYS A CA 1
ATOM 7153 C C . LYS B 1 446 ? 27.313 -26.134 -30.147 1.00 77.41 446 LYS A C 1
ATOM 7154 O O . LYS B 1 446 ? 26.342 -26.498 -30.822 1.00 73.26 446 LYS A O 1
ATOM 7160 N N . GLN B 1 447 ? 28.572 -26.304 -30.503 1.00 74.03 447 GLN A N 1
ATOM 7161 C CA . GLN B 1 447 ? 28.948 -26.995 -31.747 1.00 71.63 447 GLN A CA 1
ATOM 7162 C C . GLN B 1 447 ? 29.688 -28.298 -31.436 1.00 67.79 447 GLN A C 1
ATOM 7163 O O . GLN B 1 447 ? 30.736 -28.250 -30.786 1.00 68.45 447 GLN A O 1
ATOM 7169 N N . THR B 1 448 ? 29.118 -29.412 -31.905 1.00 70.09 448 THR A N 1
ATOM 7170 C CA . THR B 1 448 ? 29.728 -30.764 -31.993 1.00 70.80 448 THR A CA 1
ATOM 7171 C C . THR B 1 448 ? 29.762 -31.189 -33.473 1.00 68.96 448 THR A C 1
ATOM 7172 O O . THR B 1 448 ? 29.091 -32.188 -33.812 1.00 69.53 448 THR A O 1
ATOM 7176 N N . LEU B 1 449 ? 30.503 -30.443 -34.304 1.00 68.70 449 LEU A N 1
ATOM 7177 C CA . LEU B 1 449 ? 30.363 -30.386 -35.787 1.00 66.32 449 LEU A CA 1
ATOM 7178 C C . LEU B 1 449 ? 28.969 -29.829 -36.090 1.00 69.13 449 LEU A C 1
ATOM 7179 O O . LEU B 1 449 ? 28.889 -28.727 -36.666 1.00 77.97 449 LEU A O 1
ATOM 7184 N N . THR B 1 450 ? 27.921 -30.541 -35.664 1.00 70.21 450 THR A N 1
ATOM 7185 C CA . THR B 1 450 ? 26.500 -30.096 -35.671 1.00 71.84 450 THR A CA 1
ATOM 7186 C C . THR B 1 450 ? 26.297 -28.961 -34.660 1.00 71.31 450 THR A C 1
ATOM 7187 O O . THR B 1 450 ? 27.143 -28.796 -33.810 1.00 68.78 450 THR A O 1
ATOM 7191 N N . THR B 1 451 ? 25.201 -28.211 -34.767 1.00 73.60 451 THR A N 1
ATOM 7192 C CA . THR B 1 451 ? 24.884 -27.031 -33.921 1.00 72.54 451 THR A CA 1
ATOM 7193 C C . THR B 1 451 ? 23.536 -27.233 -33.212 1.00 73.48 451 THR A C 1
ATOM 7194 O O . THR B 1 451 ? 22.589 -27.808 -33.802 1.00 74.59 451 THR A O 1
ATOM 7198 N N . LYS B 1 452 ? 23.485 -26.728 -31.982 1.00 73.18 452 LYS A N 1
ATOM 7199 C CA . LYS B 1 452 ? 22.314 -26.673 -31.080 1.00 71.06 452 LYS A CA 1
ATOM 7200 C C . LYS B 1 452 ? 22.422 -25.392 -30.276 1.00 67.31 452 LYS A C 1
ATOM 7201 O O . LYS B 1 452 ? 23.533 -24.900 -30.074 1.00 66.08 452 LYS A O 1
ATOM 7207 N N . PRO B 1 453 ? 21.294 -24.851 -29.767 1.00 68.19 453 PRO A N 1
ATOM 7208 C CA . PRO B 1 453 ? 21.332 -23.877 -28.677 1.00 72.23 453 PRO A CA 1
ATOM 7209 C C . PRO B 1 453 ? 22.122 -24.411 -27.470 1.00 70.90 453 PRO A C 1
ATOM 7210 O O . PRO B 1 453 ? 22.087 -25.577 -27.221 1.00 68.13 453 PRO A O 1
ATOM 7214 N N . LYS B 1 454 ? 22.839 -23.535 -26.776 1.00 77.10 454 LYS A N 1
ATOM 7215 C CA . LYS B 1 454 ? 23.620 -23.860 -25.556 1.00 81.70 454 LYS A CA 1
ATOM 7216 C C . LYS B 1 454 ? 22.910 -23.251 -24.349 1.00 86.02 454 LYS A C 1
ATOM 7217 O O . LYS B 1 454 ? 22.636 -22.040 -24.378 1.00 89.31 454 LYS A O 1
ATOM 7223 N N . ASP B 1 455 ? 22.638 -24.050 -23.322 1.00 88.24 455 ASP A N 1
ATOM 7224 C CA . ASP B 1 455 ? 22.121 -23.543 -22.020 1.00 84.68 455 ASP A CA 1
ATOM 7225 C C . ASP B 1 455 ? 20.719 -22.965 -22.229 1.00 81.00 455 ASP A C 1
ATOM 7226 O O . ASP B 1 455 ? 20.362 -22.003 -21.539 1.00 84.77 455 ASP A O 1
ATOM 7231 N N . PHE B 1 456 ? 19.957 -23.521 -23.164 1.00 79.50 456 PHE A N 1
ATOM 7232 C CA . PHE B 1 456 ? 18.564 -23.103 -23.465 1.00 80.53 456 PHE A CA 1
ATOM 7233 C C . PHE B 1 456 ? 17.616 -23.908 -22.585 1.00 74.77 456 PHE A C 1
ATOM 7234 O O . PHE B 1 456 ? 17.466 -25.105 -22.828 1.00 78.56 456 PHE A O 1
ATOM 7242 N N . TYR B 1 457 ? 17.006 -23.251 -21.612 1.00 75.12 457 TYR A N 1
ATOM 7243 C CA . TYR B 1 457 ? 15.960 -23.812 -20.720 1.00 80.64 457 TYR A CA 1
ATOM 7244 C C . TYR B 1 457 ? 14.631 -23.094 -20.982 1.00 83.40 457 TYR A C 1
ATOM 7245 O O . TYR B 1 457 ? 14.607 -21.859 -21.188 1.00 88.13 457 TYR A O 1
ATOM 7254 N N . MET B 1 458 ? 13.538 -23.850 -20.969 1.00 81.32 458 MET A N 1
ATOM 7255 C CA . MET B 1 458 ? 12.180 -23.269 -21.069 1.00 82.41 458 MET A CA 1
ATOM 7256 C C . MET B 1 458 ? 11.271 -23.899 -20.003 1.00 82.34 458 MET A C 1
ATOM 7257 O O . MET B 1 458 ? 11.694 -24.840 -19.324 1.00 80.89 458 MET A O 1
ATOM 7262 N N . ARG B 1 459 ? 10.045 -23.413 -19.885 1.00 83.48 459 ARG A N 1
ATOM 7263 C CA . ARG B 1 459 ? 9.006 -24.102 -19.092 1.00 87.00 459 ARG A CA 1
ATOM 7264 C C . ARG B 1 459 ? 7.774 -24.323 -19.965 1.00 84.52 459 ARG A C 1
ATOM 7265 O O . ARG B 1 459 ? 7.528 -23.509 -20.886 1.00 81.83 459 ARG A O 1
ATOM 7273 N N . ALA B 1 460 ? 7.048 -25.393 -19.663 1.00 83.54 460 ALA A N 1
ATOM 7274 C CA . ALA B 1 460 ? 5.827 -25.796 -20.379 1.00 85.52 460 ALA A CA 1
ATOM 7275 C C . ALA B 1 460 ? 4.645 -25.708 -19.421 1.00 85.77 460 ALA A C 1
ATOM 7276 O O . ALA B 1 460 ? 4.682 -26.356 -18.356 1.00 81.43 460 ALA A O 1
ATOM 7278 N N . ILE B 1 461 ? 3.662 -24.894 -19.796 1.00 89.32 461 ILE A N 1
ATOM 7279 C CA . ILE B 1 461 ? 2.392 -24.721 -19.055 1.00 91.59 461 ILE A CA 1
ATOM 7280 C C . ILE B 1 461 ? 1.292 -25.328 -19.922 1.00 93.63 461 ILE A C 1
ATOM 7281 O O . ILE B 1 461 ? 1.116 -24.853 -21.050 1.00 96.23 461 ILE A O 1
ATOM 7286 N N . LEU B 1 462 ? 0.593 -26.337 -19.417 1.00 92.09 462 LEU A N 1
ATOM 7287 C CA . LEU B 1 462 ? -0.601 -26.917 -20.073 1.00 91.98 462 LEU A CA 1
ATOM 7288 C C . LEU B 1 462 ? -1.636 -25.844 -20.415 1.00 96.56 462 LEU A C 1
ATOM 7289 O O . LEU B 1 462 ? -1.845 -24.947 -19.587 1.00 101.56 462 LEU A O 1
ATOM 7294 N N . ARG B 1 463 ? -2.323 -26.017 -21.542 1.00 98.95 463 ARG A N 1
ATOM 7295 C CA . ARG B 1 463 ? -3.368 -25.091 -22.059 1.00 102.05 463 ARG A CA 1
ATOM 7296 C C . ARG B 1 463 ? -4.750 -25.467 -21.518 1.00 105.11 463 ARG A C 1
ATOM 7297 O O . ARG B 1 463 ? -4.888 -26.622 -21.083 1.00 98.49 463 ARG A O 1
ATOM 7305 N N . ASP B 1 464 ? -5.672 -24.483 -21.562 1.00 118.32 464 ASP A N 1
ATOM 7306 C CA . ASP B 1 464 ? -7.114 -24.470 -21.147 1.00 124.27 464 ASP A CA 1
ATOM 7307 C C . ASP B 1 464 ? -7.256 -25.016 -19.722 1.00 119.54 464 ASP A C 1
ATOM 7308 O O . ASP B 1 464 ? -6.930 -24.228 -18.839 1.00 119.38 464 ASP A O 1
ATOM 7313 N N . GLU C 1 7 ? 62.191 -46.152 -68.144 1.00 151.07 7 GLU C N 1
ATOM 7314 C CA . GLU C 1 7 ? 62.933 -45.686 -66.916 1.00 150.24 7 GLU C CA 1
ATOM 7315 C C . GLU C 1 7 ? 62.104 -46.047 -65.669 1.00 148.25 7 GLU C C 1
ATOM 7316 O O . GLU C 1 7 ? 61.167 -46.844 -65.798 1.00 146.07 7 GLU C O 1
ATOM 7322 N N . THR C 1 8 ? 62.399 -45.487 -64.488 1.00 146.00 8 THR C N 1
ATOM 7323 C CA . THR C 1 8 ? 61.697 -45.841 -63.219 1.00 142.38 8 THR C CA 1
ATOM 7324 C C . THR C 1 8 ? 60.441 -44.956 -63.048 1.00 144.89 8 THR C C 1
ATOM 7325 O O . THR C 1 8 ? 60.526 -43.735 -63.286 1.00 145.16 8 THR C O 1
ATOM 7329 N N . VAL C 1 9 ? 59.327 -45.589 -62.643 1.00 147.90 9 VAL C N 1
ATOM 7330 C CA . VAL C 1 9 ? 57.966 -45.025 -62.338 1.00 150.54 9 VAL C CA 1
ATOM 7331 C C . VAL C 1 9 ? 57.897 -44.535 -60.889 1.00 145.68 9 VAL C C 1
ATOM 7332 O O . VAL C 1 9 ? 58.311 -45.263 -59.989 1.00 142.01 9 VAL C O 1
ATOM 7336 N N . PRO C 1 10 ? 57.329 -43.332 -60.601 1.00 143.20 10 PRO C N 1
ATOM 7337 C CA . PRO C 1 10 ? 57.224 -42.844 -59.227 1.00 138.02 10 PRO C CA 1
ATOM 7338 C C . PRO C 1 10 ? 56.213 -43.677 -58.420 1.00 131.88 10 PRO C C 1
ATOM 7339 O O . PRO C 1 10 ? 55.156 -44.002 -58.935 1.00 132.87 10 PRO C O 1
ATOM 7343 N N . ILE C 1 11 ? 56.600 -44.009 -57.185 1.00 122.39 11 ILE C N 1
ATOM 7344 C CA . ILE C 1 11 ? 55.846 -44.853 -56.220 1.00 115.01 11 ILE C CA 1
ATOM 7345 C C . ILE C 1 11 ? 54.759 -44.006 -55.551 1.00 112.48 11 ILE C C 1
ATOM 7346 O O . ILE C 1 11 ? 55.074 -43.046 -54.866 1.00 110.71 11 ILE C O 1
ATOM 7351 N N . PRO C 1 12 ? 53.454 -44.358 -55.614 1.00 111.28 12 PRO C N 1
ATOM 7352 C CA . PRO C 1 12 ? 52.420 -43.539 -54.972 1.00 113.90 12 PRO C CA 1
ATOM 7353 C C . PRO C 1 12 ? 52.395 -43.718 -53.440 1.00 114.44 12 PRO C C 1
ATOM 7354 O O . PRO C 1 12 ? 53.203 -44.476 -52.896 1.00 112.91 12 PRO C O 1
ATOM 7358 N N . GLY C 1 13 ? 51.493 -43.018 -52.747 1.00 115.51 13 GLY C N 1
ATOM 7359 C CA . GLY C 1 13 ? 51.365 -43.109 -51.278 1.00 113.20 13 GLY C CA 1
ATOM 7360 C C . GLY C 1 13 ? 50.460 -42.013 -50.724 1.00 115.94 13 GLY C C 1
ATOM 7361 O O . GLY C 1 13 ? 50.261 -40.989 -51.376 1.00 117.96 13 GLY C O 1
ATOM 7362 N N . PRO C 1 14 ? 49.893 -42.191 -49.509 1.00 116.43 14 PRO C N 1
ATOM 7363 C CA . PRO C 1 14 ? 49.022 -41.186 -48.898 1.00 118.37 14 PRO C CA 1
ATOM 7364 C C . PRO C 1 14 ? 49.838 -39.942 -48.622 1.00 120.68 14 PRO C C 1
ATOM 7365 O O . PRO C 1 14 ? 50.992 -40.046 -48.217 1.00 118.45 14 PRO C O 1
ATOM 7369 N N . PRO C 1 15 ? 49.286 -38.736 -48.864 1.00 130.14 15 PRO C N 1
ATOM 7370 C CA . PRO C 1 15 ? 50.034 -37.510 -48.622 1.00 132.24 15 PRO C CA 1
ATOM 7371 C C . PRO C 1 15 ? 50.274 -37.432 -47.102 1.00 128.62 15 PRO C C 1
ATOM 7372 O O . PRO C 1 15 ? 49.376 -37.786 -46.323 1.00 123.71 15 PRO C O 1
ATOM 7376 N N . GLY C 1 16 ? 51.487 -37.018 -46.732 1.00 128.43 16 GLY C N 1
ATOM 7377 C CA . GLY C 1 16 ? 51.912 -36.852 -45.341 1.00 129.45 16 GLY C CA 1
ATOM 7378 C C . GLY C 1 16 ? 51.456 -35.523 -44.773 1.00 137.34 16 GLY C C 1
ATOM 7379 O O . GLY C 1 16 ? 50.702 -34.792 -45.436 1.00 142.66 16 GLY C O 1
ATOM 7380 N N . LEU C 1 17 ? 51.907 -35.211 -43.563 1.00 141.34 17 LEU C N 1
ATOM 7381 C CA . LEU C 1 17 ? 51.759 -33.863 -42.958 1.00 142.96 17 LEU C CA 1
ATOM 7382 C C . LEU C 1 17 ? 53.156 -33.353 -42.653 1.00 142.40 17 LEU C C 1
ATOM 7383 O O . LEU C 1 17 ? 54.101 -34.147 -42.535 1.00 131.85 17 LEU C O 1
ATOM 7388 N N . PRO C 1 18 ? 53.299 -32.015 -42.514 1.00 152.24 18 PRO C N 1
ATOM 7389 C CA . PRO C 1 18 ? 54.571 -31.430 -42.103 1.00 155.44 18 PRO C CA 1
ATOM 7390 C C . PRO C 1 18 ? 54.995 -32.086 -40.787 1.00 152.91 18 PRO C C 1
ATOM 7391 O O . PRO C 1 18 ? 54.114 -32.374 -39.983 1.00 154.58 18 PRO C O 1
ATOM 7395 N N . LEU C 1 19 ? 56.286 -32.384 -40.639 1.00 152.88 19 LEU C N 1
ATOM 7396 C CA . LEU C 1 19 ? 56.902 -32.802 -39.361 1.00 153.18 19 LEU C CA 1
ATOM 7397 C C . LEU C 1 19 ? 56.578 -34.264 -39.012 1.00 141.82 19 LEU C C 1
ATOM 7398 O O . LEU C 1 19 ? 57.410 -34.883 -38.372 1.00 139.32 19 LEU C O 1
ATOM 7403 N N . VAL C 1 20 ? 55.419 -34.809 -39.386 1.00 137.13 20 VAL C N 1
ATOM 7404 C CA . VAL C 1 20 ? 54.963 -36.141 -38.864 1.00 131.63 20 VAL C CA 1
ATOM 7405 C C . VAL C 1 20 ? 54.741 -37.149 -39.995 1.00 126.97 20 VAL C C 1
ATOM 7406 O O . VAL C 1 20 ? 54.543 -38.344 -39.675 1.00 120.64 20 VAL C O 1
ATOM 7410 N N . GLY C 1 21 ? 54.741 -36.702 -41.253 1.00 132.34 21 GLY C N 1
ATOM 7411 C CA . GLY C 1 21 ? 54.534 -37.612 -42.389 1.00 132.34 21 GLY C CA 1
ATOM 7412 C C . GLY C 1 21 ? 53.201 -38.329 -42.246 1.00 127.52 21 GLY C C 1
ATOM 7413 O O . GLY C 1 21 ? 52.196 -37.647 -41.999 1.00 133.79 21 GLY C O 1
ATOM 7414 N N . ASN C 1 22 ? 53.180 -39.648 -42.345 1.00 118.56 22 ASN C N 1
ATOM 7415 C CA . ASN C 1 22 ? 51.9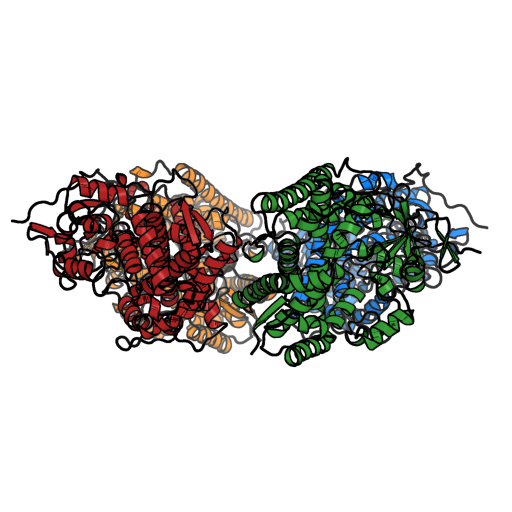24 -40.422 -42.269 1.00 116.80 22 ASN C CA 1
ATOM 7416 C C . ASN C 1 22 ? 51.817 -41.095 -40.904 1.00 117.37 22 ASN C C 1
ATOM 7417 O O . ASN C 1 22 ? 51.002 -42.026 -40.813 1.00 124.50 22 ASN C O 1
ATOM 7422 N N . ALA C 1 23 ? 52.647 -40.716 -39.924 1.00 117.52 23 ALA C N 1
ATOM 7423 C CA . ALA C 1 23 ? 52.764 -41.440 -38.632 1.00 112.97 23 ALA C CA 1
ATOM 7424 C C . ALA C 1 23 ? 51.388 -41.507 -37.949 1.00 112.86 23 ALA C C 1
ATOM 7425 O O . ALA C 1 23 ? 50.983 -42.621 -37.573 1.00 117.74 23 ALA C O 1
ATOM 7427 N N . LEU C 1 24 ? 50.655 -40.393 -37.898 1.00 112.79 24 LEU C N 1
ATOM 7428 C CA . LEU C 1 24 ? 49.401 -40.240 -37.111 1.00 111.65 24 LEU C CA 1
ATOM 7429 C C . LEU C 1 24 ? 48.239 -41.061 -37.686 1.00 114.98 24 LEU C C 1
ATOM 7430 O O . LEU C 1 24 ? 47.246 -41.232 -36.941 1.00 115.98 24 LEU C O 1
ATOM 7435 N N . ALA C 1 25 ? 48.342 -41.555 -38.929 1.00 118.52 25 ALA C N 1
ATOM 7436 C CA . ALA C 1 25 ? 47.334 -42.440 -39.573 1.00 116.73 25 ALA C CA 1
ATOM 7437 C C . ALA C 1 25 ? 47.265 -43.804 -38.874 1.00 112.36 25 ALA C C 1
ATOM 7438 O O . ALA C 1 25 ? 46.280 -44.504 -39.056 1.00 117.69 25 ALA C O 1
ATOM 7440 N N . PHE C 1 26 ? 48.326 -44.207 -38.172 1.00 111.70 26 PHE C N 1
ATOM 7441 C CA . PHE C 1 26 ? 48.457 -45.539 -37.533 1.00 113.22 26 PHE C CA 1
ATOM 7442 C C . PHE C 1 26 ? 48.194 -45.403 -36.031 1.00 121.01 26 PHE C C 1
ATOM 7443 O O . PHE C 1 26 ? 48.662 -46.258 -35.242 1.00 122.76 26 PHE C O 1
ATOM 7451 N N . ASP C 1 27 ? 47.484 -44.339 -35.675 1.00 130.39 27 ASP C N 1
ATOM 7452 C CA . ASP C 1 27 ? 46.932 -44.047 -34.318 1.00 133.42 27 ASP C CA 1
ATOM 7453 C C . ASP C 1 27 ? 46.270 -45.229 -33.589 1.00 133.44 27 ASP C C 1
ATOM 7454 O O . ASP C 1 27 ? 46.404 -45.296 -32.364 1.00 144.90 27 ASP C O 1
ATOM 7459 N N . SER C 1 28 ? 45.471 -46.057 -34.254 1.00 125.64 28 SER C N 1
ATOM 7460 C CA . SER C 1 28 ? 44.630 -47.060 -33.557 1.00 116.21 28 SER C CA 1
ATOM 7461 C C . SER C 1 28 ? 45.526 -48.141 -32.903 1.00 109.77 28 SER C C 1
ATOM 7462 O O . SER C 1 28 ? 46.793 -48.057 -32.913 1.00 94.28 28 SER C O 1
ATOM 7465 N N . GLU C 1 29 ? 44.860 -49.177 -32.374 1.00 111.57 29 GLU C N 1
ATOM 7466 C CA . GLU C 1 29 ? 45.436 -50.371 -31.680 1.00 112.21 29 GLU C CA 1
ATOM 7467 C C . GLU C 1 29 ? 45.788 -51.477 -32.691 1.00 108.52 29 GLU C C 1
ATOM 7468 O O . GLU C 1 29 ? 46.422 -52.492 -32.335 1.00 103.79 29 GLU C O 1
ATOM 7474 N N . LEU C 1 30 ? 45.443 -51.262 -33.956 1.00 107.25 30 LEU C N 1
ATOM 7475 C CA . LEU C 1 30 ? 45.493 -52.266 -35.041 1.00 100.78 30 LEU C CA 1
ATOM 7476 C C . LEU C 1 30 ? 46.124 -51.633 -36.291 1.00 99.81 30 LEU C C 1
ATOM 7477 O O . LEU C 1 30 ? 45.489 -51.501 -37.332 1.00 93.77 30 LEU C O 1
ATOM 7482 N N . PRO C 1 31 ? 47.421 -51.245 -36.216 1.00 100.97 31 PRO C N 1
ATOM 7483 C CA . PRO C 1 31 ? 48.118 -50.647 -37.351 1.00 101.89 31 PRO C CA 1
ATOM 7484 C C . PRO C 1 31 ? 48.089 -51.521 -38.620 1.00 100.86 31 PRO C C 1
ATOM 7485 O O . PRO C 1 31 ? 48.216 -50.965 -39.675 1.00 103.65 31 PRO C O 1
ATOM 7489 N N . LEU C 1 32 ? 47.927 -52.847 -38.507 1.00 92.54 32 LEU C N 1
ATOM 7490 C CA . LEU C 1 32 ? 47.873 -53.723 -39.707 1.00 87.70 32 LEU C CA 1
ATOM 7491 C C . LEU C 1 32 ? 46.740 -53.261 -40.632 1.00 89.47 32 LEU C C 1
ATOM 7492 O O . LEU C 1 32 ? 46.942 -53.273 -41.843 1.00 86.45 32 LEU C O 1
ATOM 7497 N N . ARG C 1 33 ? 45.584 -52.891 -40.081 1.00 91.20 33 ARG C N 1
ATOM 7498 C CA . ARG C 1 33 ? 44.419 -52.404 -40.866 1.00 92.98 33 ARG C CA 1
ATOM 7499 C C . ARG C 1 33 ? 44.868 -51.196 -41.715 1.00 96.57 33 ARG C C 1
ATOM 7500 O O . ARG C 1 33 ? 44.565 -51.169 -42.918 1.00 93.76 33 ARG C O 1
ATOM 7508 N N . THR C 1 34 ? 45.557 -50.220 -41.120 1.00 94.50 34 THR C N 1
ATOM 7509 C CA . THR C 1 34 ? 46.005 -48.993 -41.824 1.00 94.09 34 THR C CA 1
ATOM 7510 C C . THR C 1 34 ? 46.871 -49.457 -43.004 1.00 92.50 34 THR C C 1
ATOM 7511 O O . THR C 1 34 ? 46.599 -49.012 -44.134 1.00 92.01 34 THR C O 1
ATOM 7515 N N . PHE C 1 35 ? 47.830 -50.362 -42.756 1.00 91.02 35 PHE C N 1
ATOM 7516 C CA . PHE C 1 35 ? 48.763 -50.910 -43.777 1.00 92.66 35 PHE C CA 1
ATOM 7517 C C . PHE C 1 35 ? 47.949 -51.487 -44.939 1.00 94.24 35 PHE C C 1
ATOM 7518 O O . PHE C 1 35 ? 48.279 -51.189 -46.105 1.00 100.52 35 PHE C O 1
ATOM 7526 N N . GLN C 1 36 ? 46.898 -52.252 -44.645 1.00 92.31 36 GLN C N 1
ATOM 7527 C CA . GLN C 1 36 ? 46.142 -53.002 -45.685 1.00 94.70 36 GLN C CA 1
ATOM 7528 C C . GLN C 1 36 ? 45.168 -52.072 -46.421 1.00 99.63 36 GLN C C 1
ATOM 7529 O O . GLN C 1 36 ? 44.951 -52.313 -47.609 1.00 104.35 36 GLN C O 1
ATOM 7535 N N . GLU C 1 37 ? 44.608 -51.061 -45.754 1.00 103.21 37 GLU C N 1
ATOM 7536 C CA . GLU C 1 37 ? 43.712 -50.065 -46.402 1.00 105.83 37 GLU C CA 1
ATOM 7537 C C . GLU C 1 37 ? 44.510 -49.259 -47.427 1.00 110.88 37 GLU C C 1
ATOM 7538 O O . GLU C 1 37 ? 44.001 -49.056 -48.539 1.00 119.92 37 GLU C O 1
ATOM 7544 N N . PHE C 1 38 ? 45.716 -48.825 -47.062 1.00 106.15 38 PHE C N 1
ATOM 7545 C CA . PHE C 1 38 ? 46.631 -48.099 -47.976 1.00 103.34 38 PHE C CA 1
ATOM 7546 C C . PHE C 1 38 ? 46.993 -49.023 -49.150 1.00 100.67 38 PHE C C 1
ATOM 7547 O O . PHE C 1 38 ? 47.087 -48.511 -50.263 1.00 106.40 38 PHE C O 1
ATOM 7555 N N . ALA C 1 39 ? 47.155 -50.331 -48.933 1.00 95.02 39 ALA C N 1
ATOM 7556 C CA . ALA C 1 39 ? 47.507 -51.306 -49.995 1.00 96.17 39 ALA C CA 1
ATOM 7557 C C . ALA C 1 39 ? 46.326 -51.476 -50.947 1.00 99.51 39 ALA C C 1
ATOM 7558 O O . ALA C 1 39 ? 46.556 -51.626 -52.163 1.00 97.78 39 ALA C O 1
ATOM 7560 N N . GLU C 1 40 ? 45.107 -51.480 -50.412 1.00 101.71 40 GLU C N 1
ATOM 7561 C CA . GLU C 1 40 ? 43.869 -51.547 -51.229 1.00 107.34 40 GLU C CA 1
ATOM 7562 C C . GLU C 1 40 ? 43.808 -50.274 -52.071 1.00 108.36 40 GLU C C 1
ATOM 7563 O O . GLU C 1 40 ? 43.388 -50.371 -53.207 1.00 112.64 40 GLU C O 1
ATOM 7569 N N . GLU C 1 41 ? 44.255 -49.138 -51.540 1.00 108.11 41 GLU C N 1
ATOM 7570 C CA . GLU C 1 41 ? 44.047 -47.818 -52.178 1.00 111.34 41 GLU C CA 1
ATOM 7571 C C . GLU C 1 41 ? 45.119 -47.545 -53.244 1.00 110.02 41 GLU C C 1
ATOM 7572 O O . GLU C 1 41 ? 44.739 -47.007 -54.257 1.00 113.26 41 GLU C O 1
ATOM 7578 N N . TYR C 1 42 ? 46.390 -47.898 -53.044 1.00 107.69 42 TYR C N 1
ATOM 7579 C CA . TYR C 1 42 ? 47.532 -47.471 -53.905 1.00 107.41 42 TYR C CA 1
ATOM 7580 C C . TYR C 1 42 ? 48.157 -48.665 -54.647 1.00 108.34 42 TYR C C 1
ATOM 7581 O O . TYR C 1 42 ? 48.974 -48.415 -55.557 1.00 114.37 42 TYR C O 1
ATOM 7590 N N . GLY C 1 43 ? 47.845 -49.906 -54.263 1.00 107.00 43 GLY C N 1
ATOM 7591 C CA . GLY C 1 43 ? 48.210 -51.128 -55.012 1.00 107.92 43 GLY C CA 1
ATOM 7592 C C . GLY C 1 43 ? 49.476 -51.813 -54.509 1.00 109.95 43 GLY C C 1
ATOM 7593 O O . GLY C 1 43 ? 49.759 -51.778 -53.279 1.00 120.32 43 GLY C O 1
ATOM 7594 N N . GLU C 1 44 ? 50.217 -52.438 -55.431 1.00 110.34 44 GLU C N 1
ATOM 7595 C CA . GLU C 1 44 ? 51.308 -53.404 -55.108 1.00 108.26 44 GLU C CA 1
ATOM 7596 C C . GLU C 1 44 ? 52.456 -52.720 -54.342 1.00 108.92 44 GLU C C 1
ATOM 7597 O O . GLU C 1 44 ? 53.191 -53.431 -53.640 1.00 108.44 44 GLU C O 1
ATOM 7603 N N . ILE C 1 45 ? 52.644 -51.409 -54.475 1.00 109.85 45 ILE C N 1
ATOM 7604 C CA . ILE C 1 45 ? 53.713 -50.693 -53.721 1.00 108.20 45 ILE C CA 1
ATOM 7605 C C . ILE C 1 45 ? 53.260 -49.260 -53.432 1.00 110.52 45 ILE C C 1
ATOM 7606 O O . ILE C 1 45 ? 52.623 -48.643 -54.336 1.00 113.07 45 ILE C O 1
ATOM 7611 N N . TYR C 1 46 ? 53.531 -48.778 -52.207 1.00 108.69 46 TYR C N 1
ATOM 7612 C CA . TYR C 1 46 ? 53.282 -47.374 -51.783 1.00 112.61 46 TYR C CA 1
ATOM 7613 C C . TYR C 1 46 ? 54.329 -46.920 -50.752 1.00 108.77 46 TYR C C 1
ATOM 7614 O O . TYR C 1 46 ? 55.038 -47.747 -50.186 1.00 106.59 46 TYR C O 1
ATOM 7623 N N . ARG C 1 47 ? 54.450 -45.604 -50.575 1.00 111.58 47 ARG C N 1
ATOM 7624 C CA . ARG C 1 47 ? 55.451 -44.959 -49.692 1.00 115.28 47 ARG C CA 1
ATOM 7625 C C . ARG C 1 47 ? 54.754 -44.505 -48.408 1.00 113.99 47 ARG C C 1
ATOM 7626 O O . ARG C 1 47 ? 53.605 -44.036 -48.495 1.00 118.18 47 ARG C O 1
ATOM 7634 N N . LEU C 1 48 ? 55.443 -44.614 -47.270 1.00 112.74 48 LEU C N 1
ATOM 7635 C CA . LEU C 1 48 ? 55.075 -43.930 -46.007 1.00 111.78 48 LEU C CA 1
ATOM 7636 C C . LEU C 1 48 ? 56.286 -43.149 -45.513 1.00 114.82 48 LEU C C 1
ATOM 7637 O O . LEU C 1 48 ? 57.403 -43.664 -45.639 1.00 120.47 48 LEU C O 1
ATOM 7642 N N . THR C 1 49 ? 56.067 -41.946 -44.997 1.00 117.42 49 THR C N 1
ATOM 7643 C CA . THR C 1 49 ? 57.067 -41.183 -44.215 1.00 117.77 49 THR C CA 1
ATOM 7644 C C . THR C 1 49 ? 56.782 -41.453 -42.743 1.00 119.15 49 THR C C 1
ATOM 7645 O O . THR C 1 49 ? 55.755 -40.970 -42.265 1.00 124.25 49 THR C O 1
ATOM 7649 N N . LEU C 1 50 ? 57.610 -42.255 -42.075 1.00 119.47 50 LEU C N 1
ATOM 7650 C CA . LEU C 1 50 ? 57.438 -42.576 -40.627 1.00 117.23 50 LEU C CA 1
ATOM 7651 C C . LEU C 1 50 ? 58.647 -42.031 -39.874 1.00 120.34 50 LEU C C 1
ATOM 7652 O O . LEU C 1 50 ? 59.571 -41.514 -40.490 1.00 122.61 50 LEU C O 1
ATOM 7657 N N . PRO C 1 51 ? 58.662 -42.052 -38.525 1.00 121.22 51 PRO C N 1
ATOM 7658 C CA . PRO C 1 51 ? 59.760 -41.424 -37.782 1.00 120.78 51 PRO C CA 1
ATOM 7659 C C . PRO C 1 51 ? 61.132 -42.092 -38.005 1.00 120.34 51 PRO C C 1
ATOM 7660 O O . PRO C 1 51 ? 62.120 -41.406 -37.932 1.00 118.85 51 PRO C O 1
ATOM 7664 N N . THR C 1 52 ? 61.178 -43.398 -38.288 1.00 121.08 52 THR C N 1
ATOM 7665 C CA . THR C 1 52 ? 62.439 -44.180 -38.440 1.00 121.04 52 THR C CA 1
ATOM 7666 C C . THR C 1 52 ? 62.884 -44.190 -39.912 1.00 125.01 52 THR C C 1
ATOM 7667 O O . THR C 1 52 ? 63.915 -44.816 -40.183 1.00 131.04 52 THR C O 1
ATOM 7671 N N . GLY C 1 53 ? 62.163 -43.537 -40.832 1.00 128.31 53 GLY C N 1
ATOM 7672 C CA . GLY C 1 53 ? 62.572 -43.344 -42.244 1.00 126.01 53 GLY C CA 1
ATOM 7673 C C . GLY C 1 53 ? 61.411 -43.513 -43.221 1.00 126.57 53 GLY C C 1
ATOM 7674 O O . GLY C 1 53 ? 60.287 -43.870 -42.781 1.00 126.12 53 GLY C O 1
ATOM 7675 N N . THR C 1 54 ? 61.653 -43.257 -44.513 1.00 121.88 54 THR C N 1
ATOM 7676 C CA . THR C 1 54 ? 60.712 -43.545 -45.634 1.00 118.82 54 THR C CA 1
ATOM 7677 C C . THR C 1 54 ? 60.603 -45.067 -45.848 1.00 114.43 54 THR C C 1
ATOM 7678 O O . THR C 1 54 ? 61.577 -45.680 -46.285 1.00 113.45 54 THR C O 1
ATOM 7682 N N . THR C 1 55 ? 59.438 -45.636 -45.563 1.00 109.52 55 THR C N 1
ATOM 7683 C CA . THR C 1 55 ? 59.131 -47.070 -45.738 1.00 107.92 55 THR C CA 1
ATOM 7684 C C . THR C 1 55 ? 58.438 -47.264 -47.088 1.00 104.93 55 THR C C 1
ATOM 7685 O O . THR C 1 55 ? 57.616 -46.423 -47.451 1.00 103.67 55 THR C O 1
ATOM 7689 N N . LEU C 1 56 ? 58.745 -48.354 -47.785 1.00 102.41 56 LEU C N 1
ATOM 7690 C CA . LEU C 1 56 ? 57.998 -48.796 -48.986 1.00 102.56 56 LEU C CA 1
ATOM 7691 C C . LEU C 1 56 ? 57.232 -50.076 -48.649 1.00 99.41 56 LEU C C 1
ATOM 7692 O O . LEU C 1 56 ? 57.859 -51.027 -48.120 1.00 102.58 56 LEU C O 1
ATOM 7697 N N . VAL C 1 57 ? 55.936 -50.102 -48.955 1.00 98.05 57 VAL C N 1
ATOM 7698 C CA . VAL C 1 57 ? 55.039 -51.210 -48.531 1.00 100.09 57 VAL C CA 1
ATOM 7699 C C . VAL C 1 57 ? 54.573 -51.975 -49.774 1.00 102.18 57 VAL C C 1
ATOM 7700 O O . VAL C 1 57 ? 53.726 -51.488 -50.564 1.00 106.07 57 VAL C O 1
ATOM 7704 N N . VAL C 1 58 ? 55.081 -53.194 -49.859 1.00 101.15 58 VAL C N 1
ATOM 7705 C CA . VAL C 1 58 ? 54.944 -54.135 -50.993 1.00 101.25 58 VAL C CA 1
ATOM 7706 C C . VAL C 1 58 ? 53.874 -55.169 -50.627 1.00 101.28 58 VAL C C 1
ATOM 7707 O O . VAL C 1 58 ? 53.975 -55.769 -49.563 1.00 101.60 58 VAL C O 1
ATOM 7711 N N . SER C 1 59 ? 52.878 -55.364 -51.489 1.00 100.25 59 SER C N 1
ATOM 7712 C CA . SER C 1 59 ? 51.624 -56.101 -51.190 1.00 93.79 59 SER C CA 1
ATOM 7713 C C . SER C 1 59 ? 51.400 -57.219 -52.231 1.00 92.47 59 SER C C 1
ATOM 7714 O O . SER C 1 59 ? 50.361 -57.847 -52.174 1.00 89.41 59 SER C O 1
ATOM 7717 N N . SER C 1 60 ? 52.341 -57.460 -53.160 1.00 94.52 60 SER C N 1
ATOM 7718 C CA . SER C 1 60 ? 52.170 -58.388 -54.326 1.00 95.51 60 SER C CA 1
ATOM 7719 C C . SER C 1 60 ? 53.217 -59.501 -54.313 1.00 91.65 60 SER C C 1
ATOM 7720 O O . SER C 1 60 ? 54.355 -59.236 -53.908 1.00 91.19 60 SER C O 1
ATOM 7723 N N . GLN C 1 61 ? 52.855 -60.690 -54.790 1.00 89.49 61 GLN C N 1
ATOM 7724 C CA . GLN C 1 61 ? 53.761 -61.868 -54.852 1.00 87.58 61 GLN C CA 1
ATOM 7725 C C . GLN C 1 61 ? 54.939 -61.576 -55.776 1.00 91.76 61 GLN C C 1
ATOM 7726 O O . GLN C 1 61 ? 56.056 -62.017 -55.435 1.00 93.24 61 GLN C O 1
ATOM 7732 N N . ALA C 1 62 ? 54.699 -60.892 -56.898 1.00 95.25 62 ALA C N 1
ATOM 7733 C CA . ALA C 1 62 ? 55.756 -60.424 -57.836 1.00 101.32 62 ALA C CA 1
ATOM 7734 C C . ALA C 1 62 ? 56.877 -59.756 -57.034 1.00 96.58 62 ALA C C 1
ATOM 7735 O O . ALA C 1 62 ? 58.030 -60.227 -57.092 1.00 93.82 62 ALA C O 1
ATOM 7737 N N . LEU C 1 63 ? 56.532 -58.703 -56.298 1.00 96.83 63 LEU C N 1
ATOM 7738 C CA . LEU C 1 63 ? 57.526 -57.868 -55.579 1.00 98.13 63 LEU C CA 1
ATOM 7739 C C . LEU C 1 63 ? 58.077 -58.635 -54.362 1.00 98.29 63 LEU C C 1
ATOM 7740 O O . LEU C 1 63 ? 59.329 -58.619 -54.175 1.00 106.64 63 LEU C O 1
ATOM 7745 N N . VAL C 1 64 ? 57.230 -59.349 -53.608 1.00 93.13 64 VAL C N 1
ATOM 7746 C CA . VAL C 1 64 ? 57.667 -60.143 -52.421 1.00 93.62 64 VAL C CA 1
ATOM 7747 C C . VAL C 1 64 ? 58.740 -61.143 -52.867 1.00 95.97 64 VAL C C 1
ATOM 7748 O O . VAL C 1 64 ? 59.753 -61.283 -52.147 1.00 98.38 64 VAL C O 1
ATOM 7752 N N . HIS C 1 65 ? 58.564 -61.795 -54.017 1.00 97.36 65 HIS C N 1
ATOM 7753 C CA . HIS C 1 65 ? 59.505 -62.847 -54.487 1.00 100.45 65 HIS C CA 1
ATOM 7754 C C . HIS C 1 65 ? 60.872 -62.232 -54.791 1.00 99.11 65 HIS C C 1
ATOM 7755 O O . HIS C 1 65 ? 61.902 -62.820 -54.412 1.00 97.62 65 HIS C O 1
ATOM 7762 N N . GLU C 1 66 ? 60.882 -61.113 -55.499 1.00 99.91 66 GLU C N 1
ATOM 7763 C CA . GLU C 1 66 ? 62.136 -60.417 -55.884 1.00 104.32 66 GLU C CA 1
ATOM 7764 C C . GLU C 1 66 ? 62.891 -60.092 -54.594 1.00 98.76 66 GLU C C 1
ATOM 7765 O O . GLU C 1 66 ? 64.077 -60.483 -54.471 1.00 93.37 66 GLU C O 1
ATOM 7771 N N . LEU C 1 67 ? 62.176 -59.489 -53.645 1.00 96.91 67 LEU C N 1
ATOM 7772 C CA . LEU C 1 67 ? 62.720 -59.013 -52.347 1.00 92.56 67 LEU C CA 1
ATOM 7773 C C . LEU C 1 67 ? 63.218 -60.173 -51.478 1.00 90.23 67 LEU C C 1
ATOM 7774 O O . LEU C 1 67 ? 63.993 -59.910 -50.556 1.00 95.83 67 LEU C O 1
ATOM 7779 N N . CYS C 1 68 ? 62.845 -61.416 -51.781 1.00 92.03 68 CYS C N 1
ATOM 7780 C CA . CYS C 1 68 ? 63.313 -62.634 -51.047 1.00 92.60 68 CYS C CA 1
ATOM 7781 C C . CYS C 1 68 ? 64.654 -63.144 -51.604 1.00 93.28 68 CYS C C 1
ATOM 7782 O O . CYS C 1 68 ? 65.070 -64.242 -51.202 1.00 91.29 68 CYS C O 1
ATOM 7785 N N . ASP C 1 69 ? 65.329 -62.334 -52.427 1.00 100.45 69 ASP C N 1
ATOM 7786 C CA . ASP C 1 69 ? 66.660 -62.630 -53.025 1.00 104.66 69 ASP C CA 1
ATOM 7787 C C . ASP C 1 69 ? 67.736 -62.216 -52.015 1.00 102.80 69 ASP C C 1
ATOM 7788 O O . ASP C 1 69 ? 67.988 -60.993 -51.895 1.00 103.96 69 ASP C O 1
ATOM 7793 N N . ASP C 1 70 ? 68.331 -63.179 -51.301 1.00 100.23 70 ASP C N 1
ATOM 7794 C CA . ASP C 1 70 ? 69.360 -62.887 -50.261 1.00 100.55 70 ASP C CA 1
ATOM 7795 C C . ASP C 1 70 ? 70.591 -62.233 -50.916 1.00 101.45 70 ASP C C 1
ATOM 7796 O O . ASP C 1 70 ? 71.357 -61.557 -50.193 1.00 96.51 70 ASP C O 1
ATOM 7801 N N . LYS C 1 71 ? 70.779 -62.382 -52.232 1.00 106.44 71 LYS C N 1
ATOM 7802 C CA . LYS C 1 71 ? 71.961 -61.805 -52.938 1.00 107.95 71 LYS C CA 1
ATOM 7803 C C . LYS C 1 71 ? 71.795 -60.283 -52.994 1.00 105.60 71 LYS C C 1
ATOM 7804 O O . LYS C 1 71 ? 72.794 -59.614 -52.767 1.00 109.92 71 LYS C O 1
ATOM 7810 N N . ARG C 1 72 ? 70.570 -59.776 -53.151 1.00 105.01 72 ARG C N 1
ATOM 7811 C CA . ARG C 1 72 ? 70.257 -58.332 -53.334 1.00 109.37 72 ARG C CA 1
ATOM 7812 C C . ARG C 1 72 ? 69.684 -57.693 -52.050 1.00 105.63 72 ARG C C 1
ATOM 7813 O O . ARG C 1 72 ? 69.874 -56.466 -51.863 1.00 100.41 72 ARG C O 1
ATOM 7821 N N . PHE C 1 73 ? 68.998 -58.453 -51.186 1.00 102.93 73 PHE C N 1
ATOM 7822 C CA . PHE C 1 73 ? 68.296 -57.880 -50.004 1.00 103.14 73 PHE C CA 1
ATOM 7823 C C . PHE C 1 73 ? 68.643 -58.640 -48.706 1.00 101.50 73 PHE C C 1
ATOM 7824 O O . PHE C 1 73 ? 69.144 -59.792 -48.724 1.00 99.56 73 PHE C O 1
ATOM 7832 N N . LYS C 1 74 ? 68.359 -57.992 -47.575 1.00 101.39 74 LYS C N 1
ATOM 7833 C CA . LYS C 1 74 ? 68.610 -58.545 -46.216 1.00 99.95 74 LYS C CA 1
ATOM 7834 C C . LYS C 1 74 ? 67.600 -57.975 -45.203 1.00 98.49 74 LYS C C 1
ATOM 7835 O O . LYS C 1 74 ? 67.062 -56.855 -45.439 1.00 97.29 74 LYS C O 1
ATOM 7841 N N . LYS C 1 75 ? 67.376 -58.733 -44.117 1.00 94.60 75 LYS C N 1
ATOM 7842 C CA . LYS C 1 75 ? 66.661 -58.279 -42.903 1.00 86.07 75 LYS C CA 1
ATOM 7843 C C . LYS C 1 75 ? 67.469 -57.138 -42.312 1.00 87.60 75 LYS C C 1
ATOM 7844 O O . LYS C 1 75 ? 68.653 -57.309 -42.034 1.00 88.73 75 LYS C O 1
ATOM 7850 N N . PRO C 1 76 ? 66.881 -55.926 -42.184 1.00 88.20 76 PRO C N 1
ATOM 7851 C CA . PRO C 1 76 ? 67.589 -54.781 -41.612 1.00 89.40 76 PRO C CA 1
ATOM 7852 C C . PRO C 1 76 ? 67.529 -54.705 -40.076 1.00 91.89 76 PRO C C 1
ATOM 7853 O O . PRO C 1 76 ? 68.433 -54.117 -39.490 1.00 99.34 76 PRO C O 1
ATOM 7857 N N . VAL C 1 77 ? 66.511 -55.312 -39.463 1.00 93.20 77 VAL C N 1
ATOM 7858 C CA . VAL C 1 77 ? 66.108 -55.041 -38.046 1.00 95.88 77 VAL C CA 1
ATOM 7859 C C . VAL C 1 77 ? 65.784 -53.546 -37.960 1.00 98.84 77 VAL C C 1
ATOM 7860 O O . VAL C 1 77 ? 66.623 -52.770 -37.452 1.00 97.85 77 VAL C O 1
ATOM 7864 N N . ALA C 1 78 ? 64.615 -53.156 -38.461 1.00 102.59 78 ALA C N 1
ATOM 7865 C CA . ALA C 1 78 ? 64.154 -51.751 -38.474 1.00 101.13 78 ALA C CA 1
ATOM 7866 C C . ALA C 1 78 ? 62.844 -51.657 -37.687 1.00 97.71 78 ALA C C 1
ATOM 7867 O O . ALA C 1 78 ? 62.294 -52.697 -37.287 1.00 94.54 78 ALA C O 1
ATOM 7869 N N . ALA C 1 79 ? 62.369 -50.433 -37.491 1.00 99.70 79 ALA C N 1
ATOM 7870 C CA . ALA C 1 79 ? 61.007 -50.141 -37.017 1.00 102.41 79 ALA C CA 1
ATOM 7871 C C . ALA C 1 79 ? 60.853 -50.780 -35.631 1.00 99.42 79 ALA C C 1
ATOM 7872 O O . ALA C 1 79 ? 61.705 -50.524 -34.761 1.00 102.16 79 ALA C O 1
ATOM 7874 N N . ALA C 1 80 ? 59.821 -51.599 -35.440 1.00 94.50 80 ALA C N 1
ATOM 7875 C CA . ALA C 1 80 ? 59.474 -52.216 -34.144 1.00 91.30 80 ALA C CA 1
ATOM 7876 C C . ALA C 1 80 ? 60.622 -53.123 -33.685 1.00 88.17 80 ALA C C 1
ATOM 7877 O O . ALA C 1 80 ? 61.005 -53.058 -32.501 1.00 91.90 80 ALA C O 1
ATOM 7879 N N . LEU C 1 81 ? 61.179 -53.919 -34.592 1.00 85.25 81 LEU C N 1
ATOM 7880 C CA . LEU C 1 81 ? 62.221 -54.917 -34.247 1.00 86.72 81 LEU C CA 1
ATOM 7881 C C . LEU C 1 81 ? 63.431 -54.204 -33.661 1.00 88.55 81 LEU C C 1
ATOM 7882 O O . LEU C 1 81 ? 64.035 -54.731 -32.697 1.00 87.95 81 LEU C O 1
ATOM 7887 N N . ALA C 1 82 ? 63.768 -53.051 -34.232 1.00 89.17 82 ALA C N 1
ATOM 7888 C CA . ALA C 1 82 ? 64.896 -52.222 -33.761 1.00 91.33 82 ALA C CA 1
ATOM 7889 C C . ALA C 1 82 ? 64.649 -51.842 -32.300 1.00 91.67 82 ALA C C 1
ATOM 7890 O O . ALA C 1 82 ? 65.611 -51.901 -31.521 1.00 96.26 82 ALA C O 1
ATOM 7892 N N . GLU C 1 83 ? 63.410 -51.494 -31.943 1.00 91.47 83 GLU C N 1
ATOM 7893 C CA . GLU C 1 83 ? 63.026 -51.161 -30.542 1.00 89.62 83 GLU C CA 1
ATOM 7894 C C . GLU C 1 83 ? 63.047 -52.440 -29.687 1.00 87.00 83 GLU C C 1
ATOM 7895 O O . GLU C 1 83 ? 63.514 -52.374 -28.532 1.00 86.36 83 GLU C O 1
ATOM 7901 N N . VAL C 1 84 ? 62.599 -53.574 -30.233 1.00 86.13 84 VAL C N 1
ATOM 7902 C CA . VAL C 1 84 ? 62.618 -54.890 -29.516 1.00 85.26 84 VAL C CA 1
ATOM 7903 C C . VAL C 1 84 ? 64.049 -55.183 -29.031 1.00 86.31 84 VAL C C 1
ATOM 7904 O O . VAL C 1 84 ? 64.174 -55.856 -27.989 1.00 87.44 84 VAL C O 1
ATOM 7908 N N . ARG C 1 85 ? 65.099 -54.676 -29.704 1.00 87.26 85 ARG C N 1
ATOM 7909 C CA . ARG C 1 85 ? 66.505 -54.868 -29.228 1.00 86.17 85 ARG C CA 1
ATOM 7910 C C . ARG C 1 85 ? 66.680 -54.324 -27.803 1.00 87.77 85 ARG C C 1
ATOM 7911 O O . ARG C 1 85 ? 67.654 -54.739 -27.121 1.00 89.58 85 ARG C O 1
ATOM 7919 N N . ASN C 1 86 ? 65.822 -53.398 -27.371 1.00 87.83 86 ASN C N 1
ATOM 7920 C CA . ASN C 1 86 ? 65.883 -52.863 -25.992 1.00 88.35 86 ASN C CA 1
ATOM 7921 C C . ASN C 1 86 ? 65.820 -54.021 -24.991 1.00 88.80 86 ASN C C 1
ATOM 7922 O O . ASN C 1 86 ? 66.437 -53.879 -23.926 1.00 92.74 86 ASN C O 1
ATOM 7927 N N . GLY C 1 87 ? 65.079 -55.087 -25.308 1.00 84.65 87 GLY C N 1
ATOM 7928 C CA . GLY C 1 87 ? 64.793 -56.215 -24.404 1.00 86.02 87 GLY C CA 1
ATOM 7929 C C . GLY C 1 87 ? 65.697 -57.429 -24.667 1.00 86.91 87 GLY C C 1
ATOM 7930 O O . GLY C 1 87 ? 65.978 -58.179 -23.708 1.00 86.77 87 GLY C O 1
ATOM 7931 N N . VAL C 1 88 ? 66.111 -57.675 -25.918 1.00 88.67 88 VAL C N 1
ATOM 7932 C CA . VAL C 1 88 ? 66.850 -58.924 -26.301 1.00 82.44 88 VAL C CA 1
ATOM 7933 C C . VAL C 1 88 ? 68.117 -58.603 -27.118 1.00 80.56 88 VAL C C 1
ATOM 7934 O O . VAL C 1 88 ? 68.782 -59.543 -27.550 1.00 78.32 88 VAL C O 1
ATOM 7938 N N . ASN C 1 89 ? 68.467 -57.327 -27.300 1.00 80.45 89 ASN C N 1
ATOM 7939 C CA . ASN C 1 89 ? 69.751 -56.915 -27.917 1.00 82.34 89 ASN C CA 1
ATOM 7940 C C . ASN C 1 89 ? 70.012 -57.663 -29.232 1.00 82.85 89 ASN C C 1
ATOM 7941 O O . ASN C 1 89 ? 69.106 -57.622 -30.085 1.00 86.40 89 ASN C O 1
ATOM 7946 N N . ASP C 1 90 ? 71.185 -58.307 -29.388 1.00 84.57 90 ASP C N 1
ATOM 7947 C CA . ASP C 1 90 ? 71.618 -59.006 -30.625 1.00 84.42 90 ASP C CA 1
ATOM 7948 C C . ASP C 1 90 ? 71.432 -60.522 -30.442 1.00 80.86 90 ASP C C 1
ATOM 7949 O O . ASP C 1 90 ? 72.238 -61.314 -30.968 1.00 84.13 90 ASP C O 1
ATOM 7954 N N . GLY C 1 91 ? 70.353 -60.915 -29.786 1.00 78.35 91 GLY C N 1
ATOM 7955 C CA . GLY C 1 91 ? 69.873 -62.301 -29.832 1.00 83.25 91 GLY C CA 1
ATOM 7956 C C . GLY C 1 91 ? 69.433 -62.632 -31.241 1.00 81.99 91 GLY C C 1
ATOM 7957 O O . GLY C 1 91 ? 69.433 -61.742 -32.093 1.00 83.50 91 GLY C O 1
ATOM 7958 N N . LEU C 1 92 ? 69.021 -63.868 -31.450 1.00 79.85 92 LEU C N 1
ATOM 7959 C CA . LEU C 1 92 ? 68.907 -64.467 -32.801 1.00 79.35 92 LEU C CA 1
ATOM 7960 C C . LEU C 1 92 ? 67.931 -63.661 -33.669 1.00 80.07 92 LEU C C 1
ATOM 7961 O O . LEU C 1 92 ? 68.201 -63.512 -34.862 1.00 82.03 92 LEU C O 1
ATOM 7966 N N . PHE C 1 93 ? 66.874 -63.094 -33.079 1.00 81.81 93 PHE C N 1
ATOM 7967 C CA . PHE C 1 93 ? 65.735 -62.465 -33.799 1.00 78.82 93 PHE C CA 1
ATOM 7968 C C . PHE C 1 93 ? 66.075 -61.029 -34.188 1.00 80.97 93 PHE C C 1
ATOM 7969 O O . PHE C 1 93 ? 65.516 -60.545 -35.192 1.00 83.06 93 PHE C O 1
ATOM 7977 N N . THR C 1 94 ? 66.926 -60.353 -33.409 1.00 81.97 94 THR C N 1
ATOM 7978 C CA . THR C 1 94 ? 67.075 -58.881 -33.466 1.00 82.54 94 THR C CA 1
ATOM 7979 C C . THR C 1 94 ? 68.506 -58.473 -33.783 1.00 83.21 94 THR C C 1
ATOM 7980 O O . THR C 1 94 ? 68.744 -57.273 -33.866 1.00 85.47 94 THR C O 1
ATOM 7984 N N . ALA C 1 95 ? 69.425 -59.423 -33.931 1.00 81.67 95 ALA C N 1
ATOM 7985 C CA . ALA C 1 95 ? 70.796 -59.162 -34.418 1.00 85.12 95 ALA C CA 1
ATOM 7986 C C . ALA C 1 95 ? 70.755 -58.766 -35.892 1.00 86.80 95 ALA C C 1
ATOM 7987 O O . ALA C 1 95 ? 69.939 -59.313 -36.628 1.00 87.25 95 ALA C O 1
ATOM 7989 N N . ARG C 1 96 ? 71.608 -57.824 -36.277 1.00 92.51 96 ARG C N 1
ATOM 7990 C CA . ARG C 1 96 ? 71.919 -57.485 -37.684 1.00 97.05 96 ARG C CA 1
ATOM 7991 C C . ARG C 1 96 ? 72.965 -58.491 -38.204 1.00 103.77 96 ARG C C 1
ATOM 7992 O O . ARG C 1 96 ? 73.704 -59.102 -37.400 1.00 107.57 96 ARG C O 1
ATOM 8000 N N . GLU C 1 97 ? 72.978 -58.720 -39.513 1.00 107.95 97 GLU C N 1
ATOM 8001 C CA . GLU C 1 97 ? 73.703 -59.857 -40.136 1.00 113.72 97 GLU C CA 1
ATOM 8002 C C . GLU C 1 97 ? 75.207 -59.640 -39.924 1.00 111.73 97 GLU C C 1
ATOM 8003 O O . GLU C 1 97 ? 75.878 -60.665 -39.734 1.00 111.43 97 GLU C O 1
ATOM 8009 N N . GLU C 1 98 ? 75.701 -58.394 -39.835 1.00 109.89 98 GLU C N 1
ATOM 8010 C CA . GLU C 1 98 ? 77.151 -58.087 -39.602 1.00 109.92 98 GLU C CA 1
ATOM 8011 C C . GLU C 1 98 ? 77.545 -58.189 -38.114 1.00 104.85 98 GLU C C 1
ATOM 8012 O O . GLU C 1 98 ? 78.731 -57.998 -37.812 1.00 107.12 98 GLU C O 1
ATOM 8018 N N . GLU C 1 99 ? 76.601 -58.428 -37.203 1.00 102.98 99 GLU C N 1
ATOM 8019 C CA . GLU C 1 99 ? 76.894 -58.615 -35.756 1.00 98.80 99 GLU C CA 1
ATOM 8020 C C . GLU C 1 99 ? 77.291 -60.064 -35.548 1.00 97.67 99 GLU C C 1
ATOM 8021 O O . GLU C 1 99 ? 76.485 -60.962 -35.769 1.00 93.59 99 GLU C O 1
ATOM 8027 N N . PRO C 1 100 ? 78.537 -60.329 -35.101 1.00 102.54 100 PRO C N 1
ATOM 8028 C CA . PRO C 1 100 ? 79.060 -61.693 -35.111 1.00 104.61 100 PRO C CA 1
ATOM 8029 C C . PRO C 1 100 ? 78.188 -62.633 -34.257 1.00 101.74 100 PRO C C 1
ATOM 8030 O O . PRO C 1 100 ? 78.196 -63.814 -34.512 1.00 105.06 100 PRO C O 1
ATOM 8034 N N . ASN C 1 101 ? 77.405 -62.087 -33.327 1.00 98.09 101 ASN C N 1
ATOM 8035 C CA . ASN C 1 101 ? 76.580 -62.877 -32.376 1.00 97.11 101 ASN C CA 1
ATOM 8036 C C . ASN C 1 101 ? 75.367 -63.514 -33.049 1.00 93.73 101 ASN C C 1
ATOM 8037 O O . ASN C 1 101 ? 74.832 -64.494 -32.472 1.00 89.58 101 ASN C O 1
ATOM 8042 N N . TRP C 1 102 ? 74.913 -62.982 -34.186 1.00 93.14 102 TRP C N 1
ATOM 8043 C CA . TRP C 1 102 ? 73.883 -63.674 -34.995 1.00 87.42 102 TRP C CA 1
ATOM 8044 C C . TRP C 1 102 ? 74.430 -65.058 -35.341 1.00 85.42 102 TRP C C 1
ATOM 8045 O O . TRP C 1 102 ? 73.785 -66.057 -35.023 1.00 87.51 102 TRP C O 1
ATOM 8056 N N . GLY C 1 103 ? 75.605 -65.089 -35.956 1.00 86.73 103 GLY C N 1
ATOM 8057 C CA . GLY C 1 103 ? 76.220 -66.299 -36.515 1.00 86.96 103 GLY C CA 1
ATOM 8058 C C . GLY C 1 103 ? 76.551 -67.292 -35.438 1.00 84.76 103 GLY C C 1
ATOM 8059 O O . GLY C 1 103 ? 76.243 -68.480 -35.610 1.00 86.40 103 GLY C O 1
ATOM 8060 N N . ILE C 1 104 ? 77.171 -66.816 -34.364 1.00 89.15 104 ILE C N 1
ATOM 8061 C CA . ILE C 1 104 ? 77.586 -67.667 -33.209 1.00 89.41 104 ILE C CA 1
ATOM 8062 C C . ILE C 1 104 ? 76.345 -68.389 -32.674 1.00 87.94 104 ILE C C 1
ATOM 8063 O O . ILE C 1 104 ? 76.370 -69.632 -32.574 1.00 93.61 104 ILE C O 1
ATOM 8068 N N . ALA C 1 105 ? 75.285 -67.637 -32.384 1.00 86.12 105 ALA C N 1
ATOM 8069 C CA . ALA C 1 105 ? 74.011 -68.178 -31.855 1.00 85.29 105 ALA C CA 1
ATOM 8070 C C . ALA C 1 105 ? 73.349 -69.098 -32.894 1.00 86.95 105 ALA C C 1
ATOM 8071 O O . ALA C 1 105 ? 72.892 -70.196 -32.515 1.00 83.71 105 ALA C O 1
ATOM 8073 N N . HIS C 1 106 ? 73.320 -68.681 -34.163 1.00 87.82 106 HIS C N 1
ATOM 8074 C CA . HIS C 1 106 ? 72.681 -69.430 -35.277 1.00 87.18 106 HIS C CA 1
ATOM 8075 C C . HIS C 1 106 ? 73.297 -70.829 -35.386 1.00 84.64 106 HIS C C 1
ATOM 8076 O O . HIS C 1 106 ? 72.546 -71.827 -35.408 1.00 82.57 106 HIS C O 1
ATOM 8083 N N . ARG C 1 107 ? 74.620 -70.890 -35.480 1.00 85.62 107 ARG C N 1
ATOM 8084 C CA . ARG C 1 107 ? 75.360 -72.151 -35.749 1.00 90.62 107 ARG C CA 1
ATOM 8085 C C . ARG C 1 107 ? 75.219 -73.073 -34.534 1.00 90.15 107 ARG C C 1
ATOM 8086 O O . ARG C 1 107 ? 75.048 -74.272 -34.721 1.00 93.39 107 ARG C O 1
ATOM 8094 N N . ILE C 1 108 ? 75.262 -72.509 -33.331 1.00 89.97 108 ILE C N 1
ATOM 8095 C CA . ILE C 1 108 ? 75.222 -73.255 -32.041 1.00 88.03 108 ILE C CA 1
ATOM 8096 C C . ILE C 1 108 ? 73.823 -73.833 -31.818 1.00 85.21 108 ILE C C 1
ATOM 8097 O O . ILE C 1 108 ? 73.739 -74.932 -31.261 1.00 84.62 108 ILE C O 1
ATOM 8102 N N . LEU C 1 109 ? 72.768 -73.110 -32.208 1.00 86.47 109 LEU C N 1
ATOM 8103 C CA . LEU C 1 109 ? 71.359 -73.453 -31.871 1.00 86.08 109 LEU C CA 1
ATOM 8104 C C . LEU C 1 109 ? 70.678 -74.213 -33.014 1.00 89.77 109 LEU C C 1
ATOM 8105 O O . LEU C 1 109 ? 69.682 -74.873 -32.744 1.00 89.89 109 LEU C O 1
ATOM 8110 N N . MET C 1 110 ? 71.182 -74.146 -34.244 1.00 92.80 110 MET C N 1
ATOM 8111 C CA . MET C 1 110 ? 70.542 -74.812 -35.408 1.00 89.53 110 MET C CA 1
ATOM 8112 C C . MET C 1 110 ? 70.303 -76.301 -35.122 1.00 87.44 110 MET C C 1
ATOM 8113 O O . MET C 1 110 ? 69.210 -76.799 -35.360 1.00 84.66 110 MET C O 1
ATOM 8118 N N . PRO C 1 111 ? 71.282 -77.055 -34.569 1.00 89.13 111 PRO C N 1
ATOM 8119 C CA . PRO C 1 111 ? 71.122 -78.493 -34.325 1.00 86.30 111 PRO C CA 1
ATOM 8120 C C . PRO C 1 111 ? 69.974 -78.875 -33.384 1.00 86.97 111 PRO C C 1
ATOM 8121 O O . PRO C 1 111 ? 69.485 -79.962 -33.504 1.00 89.69 111 PRO C O 1
ATOM 8125 N N . ALA C 1 112 ? 69.564 -77.983 -32.485 1.00 88.54 112 ALA C N 1
ATOM 8126 C CA . ALA C 1 112 ? 68.498 -78.238 -31.490 1.00 85.31 112 ALA C CA 1
ATOM 8127 C C . ALA C 1 112 ? 67.145 -78.378 -32.183 1.00 80.39 112 ALA C C 1
ATOM 8128 O O . ALA C 1 112 ? 66.259 -79.010 -31.561 1.00 80.94 112 ALA C O 1
ATOM 8130 N N . PHE C 1 113 ? 67.017 -77.846 -33.403 1.00 82.35 113 PHE C N 1
ATOM 8131 C CA . PHE C 1 113 ? 65.789 -77.834 -34.249 1.00 85.50 113 PHE C CA 1
ATOM 8132 C C . PHE C 1 113 ? 65.859 -78.839 -35.416 1.00 84.39 113 PHE C C 1
ATOM 8133 O O . PHE C 1 113 ? 64.932 -78.879 -36.252 1.00 85.76 113 PHE C O 1
ATOM 8141 N N . GLY C 1 114 ? 66.873 -79.699 -35.414 1.00 83.29 114 GLY C N 1
ATOM 8142 C CA . GLY C 1 114 ? 66.985 -80.839 -36.338 1.00 84.80 114 GLY C CA 1
ATOM 8143 C C . GLY C 1 114 ? 65.873 -81.843 -36.091 1.00 84.18 114 GLY C C 1
ATOM 8144 O O . GLY C 1 114 ? 65.337 -81.911 -34.994 1.00 84.54 114 GLY C O 1
ATOM 8145 N N . PRO C 1 115 ? 65.495 -82.673 -37.091 1.00 88.33 115 PRO C N 1
ATOM 8146 C CA . PRO C 1 115 ? 64.334 -83.553 -36.956 1.00 85.32 115 PRO C CA 1
ATOM 8147 C C . PRO C 1 115 ? 64.472 -84.555 -35.793 1.00 81.44 115 PRO C C 1
ATOM 8148 O O . PRO C 1 115 ? 63.477 -84.861 -35.213 1.00 83.13 115 PRO C O 1
ATOM 8152 N N . ALA C 1 116 ? 65.682 -85.042 -35.512 1.00 82.34 116 ALA C N 1
ATOM 8153 C CA . ALA C 1 116 ? 65.988 -85.968 -34.394 1.00 83.32 116 ALA C CA 1
ATOM 8154 C C . ALA C 1 116 ? 65.552 -85.320 -33.067 1.00 86.48 116 ALA C C 1
ATOM 8155 O O . ALA C 1 116 ? 64.759 -85.920 -32.334 1.00 85.39 116 ALA C O 1
ATOM 8157 N N . SER C 1 117 ? 66.002 -84.090 -32.817 1.00 87.99 117 SER C N 1
ATOM 8158 C CA . SER C 1 117 ? 65.752 -83.306 -31.583 1.00 86.44 117 SER C CA 1
ATOM 8159 C C . SER C 1 117 ? 64.274 -82.967 -31.432 1.00 85.87 117 SER C C 1
ATOM 8160 O O . SER C 1 117 ? 63.748 -83.031 -30.295 1.00 92.35 117 SER C O 1
ATOM 8163 N N . ILE C 1 118 ? 63.646 -82.560 -32.523 1.00 81.42 118 ILE C N 1
ATOM 8164 C CA . ILE C 1 118 ? 62.215 -82.153 -32.536 1.00 82.85 118 ILE C CA 1
ATOM 8165 C C . ILE C 1 118 ? 61.382 -83.379 -32.166 1.00 84.59 118 ILE C C 1
ATOM 8166 O O . ILE C 1 118 ? 60.512 -83.263 -31.318 1.00 85.34 118 ILE C O 1
ATOM 8171 N N . GLN C 1 119 ? 61.645 -84.527 -32.774 1.00 86.20 119 GLN C N 1
ATOM 8172 C CA . GLN C 1 119 ? 60.918 -85.774 -32.433 1.00 87.96 119 GLN C CA 1
ATOM 8173 C C . GLN C 1 119 ? 61.166 -86.107 -30.967 1.00 85.21 119 GLN C C 1
ATOM 8174 O O . GLN C 1 119 ? 60.233 -86.569 -30.299 1.00 83.88 119 GLN C O 1
ATOM 8180 N N . GLY C 1 120 ? 62.388 -85.869 -30.492 1.00 83.10 120 GLY C N 1
ATOM 8181 C CA . GLY C 1 120 ? 62.764 -86.085 -29.084 1.00 83.09 120 GLY C CA 1
ATOM 8182 C C . GLY C 1 120 ? 61.894 -85.302 -28.122 1.00 76.22 120 GLY C C 1
ATOM 8183 O O . GLY C 1 120 ? 61.743 -85.762 -27.003 1.00 82.71 120 GLY C O 1
ATOM 8184 N N . MET C 1 121 ? 61.336 -84.172 -28.552 1.00 72.40 121 MET C N 1
ATOM 8185 C CA . MET C 1 121 ? 60.513 -83.251 -27.726 1.00 68.97 121 MET C CA 1
ATOM 8186 C C . MET C 1 121 ? 59.027 -83.614 -27.820 1.00 69.83 121 MET C C 1
ATOM 8187 O O . MET C 1 121 ? 58.215 -82.991 -27.115 1.00 75.32 121 MET C O 1
ATOM 8192 N N . PHE C 1 122 ? 58.670 -84.638 -28.585 1.00 71.95 122 PHE C N 1
ATOM 8193 C CA . PHE C 1 122 ? 57.253 -85.026 -28.768 1.00 73.61 122 PHE C CA 1
ATOM 8194 C C . PHE C 1 122 ? 56.596 -85.392 -27.423 1.00 75.31 122 PHE C C 1
ATOM 8195 O O . PHE C 1 122 ? 55.470 -84.919 -27.187 1.00 74.98 122 PHE C O 1
ATOM 8203 N N . THR C 1 123 ? 57.242 -86.217 -26.588 1.00 76.59 123 THR C N 1
ATOM 8204 C CA . THR C 1 123 ? 56.664 -86.679 -25.291 1.00 77.53 123 THR C CA 1
ATOM 8205 C C . THR C 1 123 ? 56.235 -85.449 -24.470 1.00 79.58 123 THR C C 1
ATOM 8206 O O . THR C 1 123 ? 55.059 -85.388 -24.002 1.00 80.64 123 THR C O 1
ATOM 8210 N N . GLU C 1 124 ? 57.136 -84.479 -24.319 1.00 75.67 124 GLU C N 1
ATOM 8211 C CA . GLU C 1 124 ? 56.833 -83.300 -23.485 1.00 75.63 124 GLU C CA 1
ATOM 8212 C C . GLU C 1 124 ? 55.793 -82.417 -24.179 1.00 76.77 124 GLU C C 1
ATOM 8213 O O . GLU C 1 124 ? 54.915 -81.911 -23.450 1.00 74.63 124 GLU C O 1
ATOM 8219 N N . MET C 1 125 ? 55.806 -82.283 -25.515 1.00 75.89 125 MET C N 1
ATOM 8220 C CA . MET C 1 125 ? 54.712 -81.543 -26.212 1.00 73.02 125 MET C CA 1
ATOM 8221 C C . MET C 1 125 ? 53.373 -82.207 -25.879 1.00 68.95 125 MET C C 1
ATOM 8222 O O . MET C 1 125 ? 52.363 -81.491 -25.672 1.00 63.06 125 MET C O 1
ATOM 8227 N N . HIS C 1 126 ? 53.366 -83.538 -25.839 1.00 66.83 126 HIS C N 1
ATOM 8228 C CA . HIS C 1 126 ? 52.141 -84.348 -25.658 1.00 65.47 126 HIS C CA 1
ATOM 8229 C C . HIS C 1 126 ? 51.654 -84.182 -24.224 1.00 68.10 126 HIS C C 1
ATOM 8230 O O . HIS C 1 126 ? 50.440 -84.128 -24.021 1.00 72.37 126 HIS C O 1
ATOM 8237 N N . GLU C 1 127 ? 52.550 -84.038 -23.255 1.00 69.41 127 GLU C N 1
ATOM 8238 C CA . GLU C 1 127 ? 52.120 -83.824 -21.853 1.00 69.58 127 GLU C CA 1
ATOM 8239 C C . GLU C 1 127 ? 51.357 -82.503 -21.751 1.00 69.26 127 GLU C C 1
ATOM 8240 O O . GLU C 1 127 ? 50.221 -82.493 -21.181 1.00 67.01 127 GLU C O 1
ATOM 8246 N N . ILE C 1 128 ? 51.947 -81.414 -22.255 1.00 67.23 128 ILE C N 1
ATOM 8247 C CA . ILE C 1 128 ? 51.339 -80.068 -22.071 1.00 65.98 128 ILE C CA 1
ATOM 8248 C C . ILE C 1 128 ? 49.982 -80.063 -22.795 1.00 66.78 128 ILE C C 1
ATOM 8249 O O . ILE C 1 128 ? 48.987 -79.573 -22.227 1.00 66.02 128 ILE C O 1
ATOM 8254 N N . ALA C 1 129 ? 49.905 -80.668 -23.976 1.00 67.75 129 ALA C N 1
ATOM 8255 C CA . ALA C 1 129 ? 48.636 -80.780 -24.727 1.00 69.47 129 ALA C CA 1
ATOM 8256 C C . ALA C 1 129 ? 47.594 -81.529 -23.880 1.00 63.90 129 ALA C C 1
ATOM 8257 O O . ALA C 1 129 ? 46.448 -81.065 -23.810 1.00 70.54 129 ALA C O 1
ATOM 8259 N N . SER C 1 130 ? 47.960 -82.649 -23.265 1.00 58.83 130 SER C N 1
ATOM 8260 C CA . SER C 1 130 ? 47.090 -83.414 -22.332 1.00 61.72 130 SER C CA 1
ATOM 8261 C C . SER C 1 130 ? 46.590 -82.538 -21.170 1.00 64.26 130 SER C C 1
ATOM 8262 O O . SER C 1 130 ? 45.415 -82.692 -20.754 1.00 64.12 130 SER C O 1
ATOM 8265 N N . GLN C 1 131 ? 47.444 -81.670 -20.616 1.00 63.69 131 GLN C N 1
ATOM 8266 C CA . GLN C 1 131 ? 46.980 -80.754 -19.547 1.00 63.53 131 GLN C CA 1
ATOM 8267 C C . GLN C 1 131 ? 45.822 -79.897 -20.070 1.00 62.36 131 GLN C C 1
ATOM 8268 O O . GLN C 1 131 ? 44.814 -79.735 -19.351 1.00 64.09 131 GLN C O 1
ATOM 8274 N N . LEU C 1 132 ? 45.958 -79.373 -21.285 1.00 61.81 132 LEU C N 1
ATOM 8275 C CA . LEU C 1 132 ? 44.920 -78.505 -21.888 1.00 60.20 132 LEU C CA 1
ATOM 8276 C C . LEU C 1 132 ? 43.668 -79.351 -22.098 1.00 60.04 132 LEU C C 1
ATOM 8277 O O . LEU C 1 132 ? 42.590 -78.940 -21.646 1.00 63.86 132 LEU C O 1
ATOM 8282 N N . ALA C 1 133 ? 43.805 -80.521 -22.714 1.00 61.22 133 ALA C N 1
ATOM 8283 C CA . ALA C 1 133 ? 42.670 -81.442 -22.927 1.00 63.88 133 ALA C CA 1
ATOM 8284 C C . ALA C 1 133 ? 41.945 -81.709 -21.587 1.00 62.33 133 ALA C C 1
ATOM 8285 O O . ALA C 1 133 ? 40.700 -81.538 -21.524 1.00 60.72 133 ALA C O 1
ATOM 8287 N N . LEU C 1 134 ? 42.676 -82.102 -20.540 1.00 59.05 134 LEU C N 1
ATOM 8288 C CA . LEU C 1 134 ? 42.066 -82.366 -19.206 1.00 57.98 134 LEU C CA 1
ATOM 8289 C C . LEU C 1 134 ? 41.397 -81.106 -18.637 1.00 54.89 134 LEU C C 1
ATOM 8290 O O . LEU C 1 134 ? 40.239 -81.206 -18.144 1.00 59.34 134 LEU C O 1
ATOM 8295 N N . LYS C 1 135 ? 42.031 -79.952 -18.769 1.00 53.03 135 LYS C N 1
ATOM 8296 C CA . LYS C 1 135 ? 41.434 -78.679 -18.316 1.00 57.24 135 LYS C CA 1
ATOM 8297 C C . LYS C 1 135 ? 40.039 -78.545 -18.909 1.00 60.59 135 LYS C C 1
ATOM 8298 O O . LYS C 1 135 ? 39.070 -78.311 -18.138 1.00 61.47 135 LYS C O 1
ATOM 8304 N N . TRP C 1 136 ? 39.941 -78.653 -20.243 1.00 63.35 136 TRP C N 1
ATOM 8305 C CA . TRP C 1 136 ? 38.650 -78.445 -20.970 1.00 63.92 136 TRP C CA 1
ATOM 8306 C C . TRP C 1 136 ? 37.663 -79.556 -20.621 1.00 58.81 136 TRP C C 1
ATOM 8307 O O . TRP C 1 136 ? 36.509 -79.244 -20.365 1.00 59.42 136 TRP C O 1
ATOM 8318 N N . ALA C 1 137 ? 38.101 -80.806 -20.637 1.00 58.37 137 ALA C N 1
ATOM 8319 C CA . ALA C 1 137 ? 37.261 -81.963 -20.253 1.00 61.94 137 ALA C CA 1
ATOM 8320 C C . ALA C 1 137 ? 36.652 -81.694 -18.875 1.00 60.57 137 ALA C C 1
ATOM 8321 O O . ALA C 1 137 ? 35.407 -81.734 -18.761 1.00 60.41 137 ALA C O 1
ATOM 8323 N N . ARG C 1 138 ? 37.495 -81.358 -17.899 1.00 58.13 138 ARG C N 1
ATOM 8324 C CA . ARG C 1 138 ? 37.060 -81.195 -16.489 1.00 62.24 138 ARG C CA 1
ATOM 8325 C C . ARG C 1 138 ? 36.181 -79.964 -16.286 1.00 62.26 138 ARG C C 1
ATOM 8326 O O . ARG C 1 138 ? 35.348 -79.988 -15.369 1.00 61.50 138 ARG C O 1
ATOM 8334 N N . HIS C 1 139 ? 36.358 -78.920 -17.087 1.00 62.27 139 HIS C N 1
ATOM 8335 C CA . HIS C 1 139 ? 35.560 -77.676 -16.936 1.00 62.88 139 HIS C CA 1
ATOM 8336 C C . HIS C 1 139 ? 34.240 -77.869 -17.663 1.00 60.55 139 HIS C C 1
ATOM 8337 O O . HIS C 1 139 ? 33.336 -77.101 -17.429 1.00 58.26 139 HIS C O 1
ATOM 8344 N N . GLY C 1 140 ? 34.135 -78.897 -18.497 1.00 64.36 140 GLY C N 1
ATOM 8345 C CA . GLY C 1 140 ? 32.852 -79.338 -19.079 1.00 66.88 140 GLY C CA 1
ATOM 8346 C C . GLY C 1 140 ? 32.375 -78.464 -20.224 1.00 66.74 140 GLY C C 1
ATOM 8347 O O . GLY C 1 140 ? 33.001 -77.503 -20.627 1.00 68.40 140 GLY C O 1
ATOM 8348 N N . PRO C 1 141 ? 31.216 -78.793 -20.792 1.00 68.44 141 PRO C N 1
ATOM 8349 C CA . PRO C 1 141 ? 30.783 -78.142 -22.033 1.00 65.41 141 PRO C CA 1
ATOM 8350 C C . PRO C 1 141 ? 30.165 -76.747 -21.894 1.00 66.27 141 PRO C C 1
ATOM 8351 O O . PRO C 1 141 ? 29.943 -76.150 -22.869 1.00 68.78 141 PRO C O 1
ATOM 8355 N N . ASP C 1 142 ? 29.856 -76.272 -20.693 1.00 73.77 142 ASP C N 1
ATOM 8356 C CA . ASP C 1 142 ? 29.189 -74.958 -20.486 1.00 72.78 142 ASP C CA 1
ATOM 8357 C C . ASP C 1 142 ? 30.219 -73.866 -20.166 1.00 72.29 142 ASP C C 1
ATOM 8358 O O . ASP C 1 142 ? 29.842 -72.703 -20.234 1.00 71.41 142 ASP C O 1
ATOM 8363 N N . THR C 1 143 ? 31.474 -74.210 -19.872 1.00 75.57 143 THR C N 1
ATOM 8364 C CA . THR C 1 143 ? 32.532 -73.223 -19.552 1.00 76.88 143 THR C CA 1
ATOM 8365 C C . THR C 1 143 ? 32.985 -72.578 -20.851 1.00 72.24 143 THR C C 1
ATOM 8366 O O . THR C 1 143 ? 33.519 -73.266 -21.736 1.00 68.63 143 THR C O 1
ATOM 8370 N N . PRO C 1 144 ? 32.816 -71.241 -20.958 1.00 66.18 144 PRO C N 1
ATOM 8371 C CA . PRO C 1 144 ? 33.404 -70.484 -22.051 1.00 67.24 144 PRO C CA 1
ATOM 8372 C C . PRO C 1 144 ? 34.923 -70.557 -21.949 1.00 63.67 144 PRO C C 1
ATOM 8373 O O . PRO C 1 144 ? 35.389 -70.345 -20.923 1.00 71.76 144 PRO C O 1
ATOM 8377 N N . ILE C 1 145 ? 35.590 -70.897 -23.036 1.00 62.65 145 ILE C N 1
ATOM 8378 C CA . ILE C 1 145 ? 37.067 -70.969 -23.171 1.00 62.31 145 ILE C CA 1
ATOM 8379 C C . ILE C 1 145 ? 37.562 -69.714 -23.869 1.00 67.61 145 ILE C C 1
ATOM 8380 O O . ILE C 1 145 ? 37.057 -69.432 -24.954 1.00 74.90 145 ILE C O 1
ATOM 8385 N N . PHE C 1 146 ? 38.477 -68.987 -23.229 1.00 71.38 146 PHE C N 1
ATOM 8386 C CA . PHE C 1 146 ? 39.188 -67.836 -23.820 1.00 73.10 146 PHE C CA 1
ATOM 8387 C C . PHE C 1 146 ? 40.287 -68.443 -24.695 1.00 69.75 146 PHE C C 1
ATOM 8388 O O . PHE C 1 146 ? 41.346 -68.811 -24.149 1.00 66.82 146 PHE C O 1
ATOM 8396 N N . VAL C 1 147 ? 40.029 -68.586 -25.997 1.00 66.31 147 VAL C N 1
ATOM 8397 C CA . VAL C 1 147 ? 40.845 -69.468 -26.870 1.00 63.72 147 VAL C CA 1
ATOM 8398 C C . VAL C 1 147 ? 42.313 -69.033 -26.820 1.00 62.44 147 VAL C C 1
ATOM 8399 O O . VAL C 1 147 ? 43.188 -69.884 -26.561 1.00 61.55 147 VAL C O 1
ATOM 8403 N N . THR C 1 148 ? 42.583 -67.752 -27.052 1.00 62.74 148 THR C N 1
ATOM 8404 C CA . THR C 1 148 ? 43.966 -67.207 -27.129 1.00 64.14 148 THR C CA 1
ATOM 8405 C C . THR C 1 148 ? 44.693 -67.399 -25.781 1.00 68.21 148 THR C C 1
ATOM 8406 O O . THR C 1 148 ? 45.913 -67.704 -25.764 1.00 67.08 148 THR C O 1
ATOM 8410 N N . ASP C 1 149 ? 43.988 -67.208 -24.660 1.00 68.70 149 ASP C N 1
ATOM 8411 C CA . ASP C 1 149 ? 44.537 -67.420 -23.300 1.00 66.49 149 ASP C CA 1
ATOM 8412 C C . ASP C 1 149 ? 45.014 -68.866 -23.136 1.00 63.40 149 ASP C C 1
ATOM 8413 O O . ASP C 1 149 ? 46.177 -69.055 -22.748 1.00 59.31 149 ASP C O 1
ATOM 8418 N N . ASP C 1 150 ? 44.157 -69.855 -23.420 1.00 61.60 150 ASP C N 1
ATOM 8419 C CA . ASP C 1 150 ? 44.474 -71.290 -23.168 1.00 59.00 150 ASP C CA 1
ATOM 8420 C C . ASP C 1 150 ? 45.561 -71.723 -24.145 1.00 59.42 150 ASP C C 1
ATOM 8421 O O . ASP C 1 150 ? 46.406 -72.553 -23.736 1.00 58.99 150 ASP C O 1
ATOM 8426 N N . PHE C 1 151 ? 45.605 -71.164 -25.373 1.00 63.20 151 PHE C N 1
ATOM 8427 C CA . PHE C 1 151 ? 46.631 -71.555 -26.372 1.00 60.96 151 PHE C CA 1
ATOM 8428 C C . PHE C 1 151 ? 47.957 -70.876 -26.017 1.00 59.80 151 PHE C C 1
ATOM 8429 O O . PHE C 1 151 ? 49.018 -71.508 -26.233 1.00 60.70 151 PHE C O 1
ATOM 8437 N N . THR C 1 152 ? 47.937 -69.666 -25.450 1.00 60.68 152 THR C N 1
ATOM 8438 C CA . THR C 1 152 ? 49.182 -69.012 -24.947 1.00 63.62 152 THR C CA 1
ATOM 8439 C C . THR C 1 152 ? 49.752 -69.866 -23.787 1.00 62.88 152 THR C C 1
ATOM 8440 O O . THR C 1 152 ? 50.962 -70.148 -23.765 1.00 60.89 152 THR C O 1
ATOM 8444 N N . ARG C 1 153 ? 48.905 -70.328 -22.870 1.00 58.67 153 ARG C N 1
ATOM 8445 C CA . ARG C 1 153 ? 49.354 -71.217 -21.783 1.00 58.13 153 ARG C CA 1
ATOM 8446 C C . ARG C 1 153 ? 50.005 -72.453 -22.388 1.00 59.37 153 ARG C C 1
ATOM 8447 O O . ARG C 1 153 ? 51.111 -72.816 -21.952 1.00 56.41 153 ARG C O 1
ATOM 8455 N N . LEU C 1 154 ? 49.332 -73.102 -23.340 1.00 65.48 154 LEU C N 1
ATOM 8456 C CA . LEU C 1 154 ? 49.855 -74.325 -24.012 1.00 64.93 154 LEU C CA 1
ATOM 8457 C C . LEU C 1 154 ? 51.219 -74.035 -24.653 1.00 63.08 154 LEU C C 1
ATOM 8458 O O . LEU C 1 154 ? 52.184 -74.824 -24.422 1.00 60.19 154 LEU C O 1
ATOM 8463 N N . THR C 1 155 ? 51.323 -72.966 -25.443 1.00 58.49 155 THR C N 1
ATOM 8464 C CA . THR C 1 155 ? 52.534 -72.744 -26.265 1.00 60.56 155 THR C CA 1
ATOM 8465 C C . THR C 1 155 ? 53.681 -72.281 -25.362 1.00 63.66 155 THR C C 1
ATOM 8466 O O . THR C 1 155 ? 54.833 -72.753 -25.549 1.00 66.97 155 THR C O 1
ATOM 8470 N N . LEU C 1 156 ? 53.405 -71.406 -24.393 1.00 65.77 156 LEU C N 1
ATOM 8471 C CA . LEU C 1 156 ? 54.468 -70.958 -23.464 1.00 62.53 156 LEU C CA 1
ATOM 8472 C C . LEU C 1 156 ? 54.980 -72.173 -22.670 1.00 59.85 156 LEU C C 1
ATOM 8473 O O . LEU C 1 156 ? 56.222 -72.348 -22.590 1.00 60.90 156 LEU C O 1
ATOM 8478 N N . ASP C 1 157 ? 54.077 -73.003 -22.152 1.00 54.75 157 ASP C N 1
ATOM 8479 C CA . ASP C 1 157 ? 54.464 -74.139 -21.276 1.00 60.09 157 ASP C CA 1
ATOM 8480 C C . ASP C 1 157 ? 55.223 -75.165 -22.108 1.00 63.00 157 ASP C C 1
ATOM 8481 O O . ASP C 1 157 ? 56.223 -75.715 -21.605 1.00 68.96 157 ASP C O 1
ATOM 8486 N N . THR C 1 158 ? 54.784 -75.406 -23.350 1.00 69.25 158 THR C N 1
ATOM 8487 C CA . THR C 1 158 ? 55.415 -76.406 -24.248 1.00 62.67 158 THR C CA 1
ATOM 8488 C C . THR C 1 158 ? 56.828 -75.930 -24.590 1.00 60.50 158 THR C C 1
ATOM 8489 O O . THR C 1 158 ? 57.782 -76.731 -24.476 1.00 61.99 158 THR C O 1
ATOM 8493 N N . LEU C 1 159 ? 56.962 -74.662 -24.979 1.00 60.02 159 LEU C N 1
ATOM 8494 C CA . LEU C 1 159 ? 58.258 -74.070 -25.377 1.00 62.77 159 LEU C CA 1
ATOM 8495 C C . LEU C 1 159 ? 59.236 -74.177 -24.192 1.00 67.15 159 LEU C C 1
ATOM 8496 O O . LEU C 1 159 ? 60.341 -74.728 -24.364 1.00 69.07 159 LEU C O 1
ATOM 8501 N N . ALA C 1 160 ? 58.823 -73.711 -23.006 1.00 69.65 160 ALA C N 1
ATOM 8502 C CA . ALA C 1 160 ? 59.679 -73.639 -21.804 1.00 68.97 160 ALA C CA 1
ATOM 8503 C C . ALA C 1 160 ? 60.059 -75.037 -21.314 1.00 69.49 160 ALA C C 1
ATOM 8504 O O . ALA C 1 160 ? 61.228 -75.228 -20.918 1.00 74.23 160 ALA C O 1
ATOM 8506 N N . LEU C 1 161 ? 59.126 -75.989 -21.327 1.00 67.99 161 LEU C N 1
ATOM 8507 C CA . LEU C 1 161 ? 59.431 -77.371 -20.884 1.00 70.68 161 LEU C CA 1
ATOM 8508 C C . LEU C 1 161 ? 60.407 -78.026 -21.869 1.00 71.15 161 LEU C C 1
ATOM 8509 O O . LEU C 1 161 ? 61.411 -78.532 -21.425 1.00 70.35 161 LEU C O 1
ATOM 8514 N N . CYS C 1 162 ? 60.117 -77.995 -23.166 1.00 71.88 162 CYS C N 1
ATOM 8515 C CA . CYS C 1 162 ? 60.855 -78.770 -24.196 1.00 72.09 162 CYS C CA 1
ATOM 8516 C C . CYS C 1 162 ? 62.281 -78.235 -24.378 1.00 70.70 162 CYS C C 1
ATOM 8517 O O . CYS C 1 162 ? 63.194 -79.065 -24.592 1.00 70.16 162 CYS C O 1
ATOM 8520 N N . THR C 1 163 ? 62.466 -76.916 -24.301 1.00 68.43 163 THR C N 1
ATOM 8521 C CA . THR C 1 163 ? 63.746 -76.272 -24.670 1.00 73.86 163 THR C CA 1
ATOM 8522 C C . THR C 1 163 ? 64.552 -75.863 -23.434 1.00 74.90 163 THR C C 1
ATOM 8523 O O . THR C 1 163 ? 65.774 -75.787 -23.580 1.00 77.98 163 THR C O 1
ATOM 8527 N N . MET C 1 164 ? 63.925 -75.590 -22.287 1.00 75.66 164 MET C N 1
ATOM 8528 C CA . MET C 1 164 ? 64.633 -75.035 -21.100 1.00 80.57 164 MET C CA 1
ATOM 8529 C C . MET C 1 164 ? 64.422 -75.909 -19.855 1.00 80.84 164 MET C C 1
ATOM 8530 O O . MET C 1 164 ? 64.971 -75.590 -18.788 1.00 84.50 164 MET C O 1
ATOM 8535 N N . ASN C 1 165 ? 63.658 -76.979 -20.009 1.00 77.94 165 ASN C N 1
ATOM 8536 C CA . ASN C 1 165 ? 63.277 -77.890 -18.912 1.00 77.59 165 ASN C CA 1
ATOM 8537 C C . ASN C 1 165 ? 62.687 -77.103 -17.738 1.00 75.14 165 ASN C C 1
ATOM 8538 O O . ASN C 1 165 ? 62.964 -77.454 -16.595 1.00 75.52 165 ASN C O 1
ATOM 8543 N N . PHE C 1 166 ? 61.826 -76.145 -18.033 1.00 69.46 166 PHE C N 1
ATOM 8544 C CA . PHE C 1 166 ? 61.216 -75.214 -17.071 1.00 69.23 166 PHE C CA 1
ATOM 8545 C C . PHE C 1 166 ? 59.689 -75.306 -17.143 1.00 69.38 166 PHE C C 1
ATOM 8546 O O . PHE C 1 166 ? 59.130 -75.316 -18.232 1.00 72.22 166 PHE C O 1
ATOM 8554 N N . ARG C 1 167 ? 59.026 -75.354 -15.991 1.00 67.73 167 ARG C N 1
ATOM 8555 C CA . ARG C 1 167 ? 57.553 -75.443 -15.933 1.00 66.70 167 ARG C CA 1
ATOM 8556 C C . ARG C 1 167 ? 56.970 -74.122 -15.438 1.00 69.96 167 ARG C C 1
ATOM 8557 O O . ARG C 1 167 ? 57.174 -73.789 -14.304 1.00 73.96 167 ARG C O 1
ATOM 8565 N N . PHE C 1 168 ? 56.239 -73.402 -16.280 1.00 74.85 168 PHE C N 1
ATOM 8566 C CA . PHE C 1 168 ? 55.425 -72.236 -15.844 1.00 72.78 168 PHE C CA 1
ATOM 8567 C C . PHE C 1 168 ? 54.204 -72.753 -15.090 1.00 70.88 168 PHE C C 1
ATOM 8568 O O . PHE C 1 168 ? 53.628 -71.956 -14.354 1.00 69.32 168 PHE C O 1
ATOM 8576 N N . ASN C 1 169 ? 53.805 -74.004 -15.328 1.00 68.61 169 ASN C N 1
ATOM 8577 C CA . ASN C 1 169 ? 52.582 -74.605 -14.746 1.00 67.46 169 ASN C CA 1
ATOM 8578 C C . ASN C 1 169 ? 51.404 -73.654 -14.956 1.00 69.08 169 ASN C C 1
ATOM 8579 O O . ASN C 1 169 ? 50.693 -73.401 -14.006 1.00 72.24 169 ASN C O 1
ATOM 8584 N N . SER C 1 170 ? 51.182 -73.188 -16.176 1.00 70.48 170 SER C N 1
ATOM 8585 C CA . SER C 1 170 ? 50.184 -72.138 -16.496 1.00 67.39 170 SER C CA 1
ATOM 8586 C C . SER C 1 170 ? 48.769 -72.616 -16.203 1.00 65.74 170 SER C C 1
ATOM 8587 O O . SER C 1 170 ? 47.935 -71.754 -15.865 1.00 66.89 170 SER C O 1
ATOM 8590 N N . TYR C 1 171 ? 48.495 -73.917 -16.325 1.00 63.54 171 TYR C N 1
ATOM 8591 C CA . TYR C 1 171 ? 47.129 -74.453 -16.071 1.00 64.33 171 TYR C CA 1
ATOM 8592 C C . TYR C 1 171 ? 46.858 -74.630 -14.560 1.00 68.22 171 TYR C C 1
ATOM 8593 O O . TYR C 1 171 ? 45.723 -75.015 -14.204 1.00 72.46 171 TYR C O 1
ATOM 8602 N N . TYR C 1 172 ? 47.821 -74.337 -13.674 1.00 67.15 172 TYR C N 1
ATOM 8603 C CA . TYR C 1 172 ? 47.597 -74.329 -12.205 1.00 67.07 172 TYR C CA 1
ATOM 8604 C C . TYR C 1 172 ? 47.311 -72.923 -11.689 1.00 69.87 172 TYR C C 1
ATOM 8605 O O . TYR C 1 172 ? 47.078 -72.819 -10.495 1.00 75.82 172 TYR C O 1
ATOM 8614 N N . HIS C 1 173 ? 47.297 -71.882 -12.534 1.00 70.47 173 HIS C N 1
ATOM 8615 C CA . HIS C 1 173 ? 47.225 -70.459 -12.086 1.00 71.43 173 HIS C CA 1
ATOM 8616 C C . HIS C 1 173 ? 46.130 -69.727 -12.871 1.00 73.24 173 HIS C C 1
ATOM 8617 O O . HIS C 1 173 ? 46.036 -69.911 -14.052 1.00 68.03 173 HIS C O 1
ATOM 8624 N N . ASP C 1 174 ? 45.290 -68.950 -12.198 1.00 82.59 174 ASP C N 1
ATOM 8625 C CA . ASP C 1 174 ? 44.142 -68.257 -12.842 1.00 85.14 174 ASP C CA 1
ATOM 8626 C C . ASP C 1 174 ? 44.676 -67.282 -13.888 1.00 88.60 174 ASP C C 1
ATOM 8627 O O . ASP C 1 174 ? 44.132 -67.257 -14.989 1.00 88.50 174 ASP C O 1
ATOM 8632 N N . GLU C 1 175 ? 45.707 -66.532 -13.495 1.00 97.23 175 GLU C N 1
ATOM 8633 C CA . GLU C 1 175 ? 46.309 -65.378 -14.200 1.00 99.18 175 GLU C CA 1
ATOM 8634 C C . GLU C 1 175 ? 47.474 -65.935 -15.018 1.00 94.24 175 GLU C C 1
ATOM 8635 O O . GLU C 1 175 ? 48.176 -66.842 -14.494 1.00 95.14 175 GLU C O 1
ATOM 8641 N N . LEU C 1 176 ? 47.721 -65.402 -16.220 1.00 88.62 176 LEU C N 1
ATOM 8642 C CA . LEU C 1 176 ? 48.931 -65.770 -17.003 1.00 82.06 176 LEU C CA 1
ATOM 8643 C C . LEU C 1 176 ? 50.135 -65.300 -16.193 1.00 77.36 176 LEU C C 1
ATOM 8644 O O . LEU C 1 176 ? 49.967 -64.344 -15.451 1.00 75.01 176 LEU C O 1
ATOM 8649 N N . HIS C 1 177 ? 51.269 -66.001 -16.254 1.00 77.92 177 HIS C N 1
ATOM 8650 C CA . HIS C 1 177 ? 52.525 -65.577 -15.585 1.00 82.81 177 HIS C CA 1
ATOM 8651 C C . HIS C 1 177 ? 52.783 -64.128 -15.978 1.00 88.92 177 HIS C C 1
ATOM 8652 O O . HIS C 1 177 ? 52.473 -63.743 -17.116 1.00 92.20 177 HIS C O 1
ATOM 8659 N N . PRO C 1 178 ? 53.333 -63.277 -15.078 1.00 95.22 178 PRO C N 1
ATOM 8660 C CA . PRO C 1 178 ? 53.633 -61.872 -15.397 1.00 99.61 178 PRO C CA 1
ATOM 8661 C C . PRO C 1 178 ? 54.417 -61.658 -16.710 1.00 97.97 178 PRO C C 1
ATOM 8662 O O . PRO C 1 178 ? 54.294 -60.599 -17.297 1.00 88.52 178 PRO C O 1
ATOM 8666 N N . PHE C 1 179 ? 55.228 -62.655 -17.092 1.00 95.58 179 PHE C N 1
ATOM 8667 C CA . PHE C 1 179 ? 56.032 -62.663 -18.333 1.00 93.81 179 PHE C CA 1
ATOM 8668 C C . PHE C 1 179 ? 55.128 -62.286 -19.518 1.00 96.16 179 PHE C C 1
ATOM 8669 O O . PHE C 1 179 ? 55.562 -61.467 -20.363 1.00 101.98 179 PHE C O 1
ATOM 8677 N N . ILE C 1 180 ? 53.912 -62.845 -19.597 1.00 94.00 180 ILE C N 1
ATOM 8678 C CA . ILE C 1 180 ? 53.034 -62.745 -20.808 1.00 99.89 180 ILE C CA 1
ATOM 8679 C C . ILE C 1 180 ? 52.558 -61.302 -21.005 1.00 101.41 180 ILE C C 1
ATOM 8680 O O . ILE C 1 180 ? 52.534 -60.876 -22.160 1.00 101.82 180 ILE C O 1
ATOM 8685 N N . ASN C 1 181 ? 52.179 -60.588 -19.942 1.00 108.42 181 ASN C N 1
ATOM 8686 C CA . ASN C 1 181 ? 51.715 -59.170 -20.017 1.00 106.64 181 ASN C CA 1
ATOM 8687 C C . ASN C 1 181 ? 52.898 -58.251 -20.284 1.00 104.05 181 ASN C C 1
ATOM 8688 O O . ASN C 1 181 ? 52.760 -57.329 -21.083 1.00 102.98 181 ASN C O 1
ATOM 8693 N N . ALA C 1 182 ? 54.004 -58.481 -19.594 1.00 105.41 182 ALA C N 1
ATOM 8694 C CA . ALA C 1 182 ? 55.281 -57.776 -19.808 1.00 101.75 182 ALA C CA 1
ATOM 8695 C C . ALA C 1 182 ? 55.617 -57.854 -21.294 1.00 94.73 182 ALA C C 1
ATOM 8696 O O . ALA C 1 182 ? 55.911 -56.789 -21.900 1.00 87.52 182 ALA C O 1
ATOM 8698 N N . MET C 1 183 ? 55.531 -59.061 -21.855 1.00 91.16 183 MET C N 1
ATOM 8699 C CA . MET C 1 183 ? 55.882 -59.330 -23.261 1.00 94.84 183 MET C CA 1
ATOM 8700 C C . MET C 1 183 ? 54.913 -58.560 -24.178 1.00 98.77 183 MET C C 1
ATOM 8701 O O . MET C 1 183 ? 55.384 -57.881 -25.118 1.00 99.18 183 MET C O 1
ATOM 8706 N N . GLY C 1 184 ? 53.610 -58.670 -23.934 1.00 95.74 184 GLY C N 1
ATOM 8707 C CA . GLY C 1 184 ? 52.561 -58.044 -24.770 1.00 96.27 184 GLY C CA 1
ATOM 8708 C C . GLY C 1 184 ? 52.741 -56.547 -24.841 1.00 99.18 184 GLY C C 1
ATOM 8709 O O . GLY C 1 184 ? 52.660 -55.986 -25.949 1.00 96.65 184 GLY C O 1
ATOM 8710 N N . ASN C 1 185 ? 53.036 -55.928 -23.699 1.00 108.69 185 ASN C N 1
ATOM 8711 C CA . ASN C 1 185 ? 53.234 -54.460 -23.622 1.00 111.80 185 ASN C CA 1
ATOM 8712 C C . ASN C 1 185 ? 54.602 -54.120 -24.220 1.00 108.39 185 ASN C C 1
ATOM 8713 O O . ASN C 1 185 ? 54.678 -53.137 -24.956 1.00 105.12 185 ASN C O 1
ATOM 8718 N N . PHE C 1 186 ? 55.645 -54.902 -23.936 1.00 100.10 186 PHE C N 1
ATOM 8719 C CA . PHE C 1 186 ? 57.005 -54.725 -24.510 1.00 96.60 186 PHE C CA 1
ATOM 8720 C C . PHE C 1 186 ? 56.928 -54.753 -26.043 1.00 95.34 186 PHE C C 1
ATOM 8721 O O . PHE C 1 186 ? 57.626 -53.954 -26.693 1.00 103.58 186 PHE C O 1
ATOM 8729 N N . LEU C 1 187 ? 56.134 -55.646 -26.627 1.00 86.88 187 LEU C N 1
ATOM 8730 C CA . LEU C 1 187 ? 56.056 -55.777 -28.105 1.00 87.43 187 LEU C CA 1
ATOM 8731 C C . LEU C 1 187 ? 55.259 -54.587 -28.649 1.00 91.68 187 LEU C C 1
ATOM 8732 O O . LEU C 1 187 ? 55.747 -53.897 -29.559 1.00 97.28 187 LEU C O 1
ATOM 8737 N N . THR C 1 188 ? 54.091 -54.318 -28.079 1.00 95.62 188 THR C N 1
ATOM 8738 C CA . THR C 1 188 ? 53.174 -53.240 -28.545 1.00 96.58 188 THR C CA 1
ATOM 8739 C C . THR C 1 188 ? 53.914 -51.903 -28.470 1.00 94.49 188 THR C C 1
ATOM 8740 O O . THR C 1 188 ? 53.971 -51.200 -29.482 1.00 95.22 188 THR C O 1
ATOM 8744 N N . GLU C 1 189 ? 54.499 -51.605 -27.313 1.00 95.40 189 GLU C N 1
ATOM 8745 C CA . GLU C 1 189 ? 55.198 -50.327 -27.017 1.00 99.87 189 GLU C CA 1
ATOM 8746 C C . GLU C 1 189 ? 56.453 -50.231 -27.886 1.00 96.68 189 GLU C C 1
ATOM 8747 O O . GLU C 1 189 ? 56.832 -49.107 -28.226 1.00 101.43 189 GLU C O 1
ATOM 8753 N N . SER C 1 190 ? 57.090 -51.343 -28.240 1.00 92.75 190 SER C N 1
ATOM 8754 C CA . SER C 1 190 ? 58.248 -51.325 -29.164 1.00 94.11 190 SER C CA 1
ATOM 8755 C C . SER C 1 190 ? 57.774 -50.759 -30.517 1.00 99.58 190 SER C C 1
ATOM 8756 O O . SER C 1 190 ? 58.425 -49.835 -31.035 1.00 103.99 190 SER C O 1
ATOM 8759 N N . GLY C 1 191 ? 56.636 -51.241 -31.040 1.00 99.39 191 GLY C N 1
ATOM 8760 C CA . GLY C 1 191 ? 55.987 -50.707 -32.255 1.00 94.68 191 GLY C CA 1
ATOM 8761 C C . GLY C 1 191 ? 55.628 -49.244 -32.090 1.00 97.28 191 GLY C C 1
ATOM 8762 O O . GLY C 1 191 ? 55.944 -48.452 -32.985 1.00 101.40 191 GLY C O 1
ATOM 8763 N N . ALA C 1 192 ? 55.013 -48.888 -30.960 1.00 99.45 192 ALA C N 1
ATOM 8764 C CA . ALA C 1 192 ? 54.515 -47.518 -30.658 1.00 104.75 192 ALA C CA 1
ATOM 8765 C C . ALA C 1 192 ? 55.677 -46.520 -30.683 1.00 105.45 192 ALA C C 1
ATOM 8766 O O . ALA C 1 192 ? 55.526 -45.427 -31.262 1.00 102.84 192 ALA C O 1
ATOM 8768 N N . ARG C 1 193 ? 56.785 -46.911 -30.053 1.00 104.74 193 ARG C N 1
ATOM 8769 C CA . ARG C 1 193 ? 58.021 -46.112 -29.975 1.00 106.67 193 ARG C CA 1
ATOM 8770 C C . ARG C 1 193 ? 58.544 -45.834 -31.387 1.00 111.90 193 ARG C C 1
ATOM 8771 O O . ARG C 1 193 ? 59.012 -44.700 -31.614 1.00 122.11 193 ARG C O 1
ATOM 8779 N N . ALA C 1 194 ? 58.466 -46.799 -32.306 1.00 108.41 194 ALA C N 1
ATOM 8780 C CA . ALA C 1 194 ? 59.026 -46.657 -33.669 1.00 110.84 194 ALA C CA 1
ATOM 8781 C C . ALA C 1 194 ? 58.106 -45.793 -34.556 1.00 119.99 194 ALA C C 1
ATOM 8782 O O . ALA C 1 194 ? 58.655 -45.116 -35.479 1.00 118.37 194 ALA C O 1
ATOM 8784 N N . MET C 1 195 ? 56.785 -45.786 -34.286 1.00 125.95 195 MET C N 1
ATOM 8785 C CA . MET C 1 195 ? 55.743 -45.038 -35.054 1.00 125.56 195 MET C CA 1
ATOM 8786 C C . MET C 1 195 ? 55.521 -43.626 -34.500 1.00 124.38 195 MET C C 1
ATOM 8787 O O . MET C 1 195 ? 54.863 -42.844 -35.195 1.00 124.57 195 MET C O 1
ATOM 8792 N N . ARG C 1 196 ? 56.020 -43.321 -33.302 1.00 123.07 196 ARG C N 1
ATOM 8793 C CA . ARG C 1 196 ? 55.776 -42.057 -32.568 1.00 127.66 196 ARG C CA 1
ATOM 8794 C C . ARG C 1 196 ? 56.625 -40.937 -33.178 1.00 139.48 196 ARG C C 1
ATOM 8795 O O . ARG C 1 196 ? 57.849 -40.952 -33.083 1.00 143.51 196 ARG C O 1
ATOM 8803 N N . PRO C 1 197 ? 56.003 -39.906 -33.786 1.00 152.23 197 PRO C N 1
ATOM 8804 C CA . PRO C 1 197 ? 56.756 -38.788 -34.352 1.00 156.15 197 PRO C CA 1
ATOM 8805 C C . PRO C 1 197 ? 57.387 -37.980 -33.215 1.00 160.34 197 PRO C C 1
ATOM 8806 O O . PRO C 1 197 ? 56.747 -37.871 -32.182 1.00 172.26 197 PRO C O 1
ATOM 8810 N N . ALA C 1 198 ? 58.603 -37.453 -33.400 1.00 157.70 198 ALA C N 1
ATOM 8811 C CA . ALA C 1 198 ? 59.404 -36.829 -32.315 1.00 156.75 198 ALA C CA 1
ATOM 8812 C C . ALA C 1 198 ? 59.426 -37.863 -31.180 1.00 164.13 198 ALA C C 1
ATOM 8813 O O . ALA C 1 198 ? 58.683 -38.853 -31.344 1.00 165.68 198 ALA C O 1
ATOM 8815 N N . ILE C 1 199 ? 60.211 -37.748 -30.105 1.00 175.49 199 ILE C N 1
ATOM 8816 C CA . ILE C 1 199 ? 60.133 -38.790 -29.027 1.00 182.89 199 ILE C CA 1
ATOM 8817 C C . ILE C 1 199 ? 58.729 -38.691 -28.387 1.00 196.51 199 ILE C C 1
ATOM 8818 O O . ILE C 1 199 ? 58.074 -39.751 -28.192 1.00 194.72 199 ILE C O 1
ATOM 8823 N N . THR C 1 200 ? 58.244 -37.461 -28.111 1.00 198.13 200 THR C N 1
ATOM 8824 C CA . THR C 1 200 ? 56.959 -37.133 -27.397 1.00 192.63 200 THR C CA 1
ATOM 8825 C C . THR C 1 200 ? 57.070 -37.380 -25.877 1.00 203.49 200 THR C C 1
ATOM 8826 O O . THR C 1 200 ? 56.179 -36.885 -25.152 1.00 214.09 200 THR C O 1
ATOM 8830 N N . SER C 1 201 ? 58.123 -38.093 -25.423 1.00 205.31 201 SER C N 1
ATOM 8831 C CA . SER C 1 201 ? 58.283 -38.724 -24.084 1.00 193.62 201 SER C CA 1
ATOM 8832 C C . SER C 1 201 ? 57.957 -37.723 -22.968 1.00 193.15 201 SER C C 1
ATOM 8833 O O . SER C 1 201 ? 57.578 -38.154 -21.891 1.00 191.34 201 SER C O 1
ATOM 8836 N N . ILE C 1 202 ? 58.038 -36.422 -23.256 1.00 187.78 202 ILE C N 1
ATOM 8837 C CA . ILE C 1 202 ? 57.195 -35.309 -22.681 1.00 192.74 202 ILE C CA 1
ATOM 8838 C C . ILE C 1 202 ? 55.859 -35.866 -22.132 1.00 187.64 202 ILE C C 1
ATOM 8839 O O . ILE C 1 202 ? 55.519 -35.650 -20.942 1.00 191.30 202 ILE C O 1
ATOM 8844 N N . PHE C 1 203 ? 55.086 -36.495 -23.016 1.00 179.34 203 PHE C N 1
ATOM 8845 C CA . PHE C 1 203 ? 53.709 -36.990 -22.743 1.00 174.85 203 PHE C CA 1
ATOM 8846 C C . PHE C 1 203 ? 53.645 -38.514 -22.794 1.00 167.41 203 PHE C C 1
ATOM 8847 O O . PHE C 1 203 ? 52.524 -38.973 -22.673 1.00 167.41 203 PHE C O 1
ATOM 8855 N N . HIS C 1 204 ? 54.772 -39.235 -22.862 1.00 161.89 204 HIS C N 1
ATOM 8856 C CA . HIS C 1 204 ? 54.820 -40.721 -22.770 1.00 153.26 204 HIS C CA 1
ATOM 8857 C C . HIS C 1 204 ? 55.933 -41.135 -21.809 1.00 147.37 204 HIS C C 1
ATOM 8858 O O . HIS C 1 204 ? 56.502 -42.196 -22.021 1.00 141.76 204 HIS C O 1
ATOM 8865 N N . GLN C 1 205 ? 56.159 -40.361 -20.744 1.00 144.91 205 GLN C N 1
ATOM 8866 C CA . GLN C 1 205 ? 57.034 -40.718 -19.604 1.00 141.17 205 GLN C CA 1
ATOM 8867 C C . GLN C 1 205 ? 56.484 -41.935 -18.858 1.00 138.95 205 GLN C C 1
ATOM 8868 O O . GLN C 1 205 ? 57.300 -42.755 -18.442 1.00 135.11 205 GLN C O 1
ATOM 8874 N N . ALA C 1 206 ? 55.156 -42.024 -18.685 1.00 141.56 206 ALA C N 1
ATOM 8875 C CA . ALA C 1 206 ? 54.441 -43.141 -18.014 1.00 138.30 206 ALA C CA 1
ATOM 8876 C C . ALA C 1 206 ? 54.693 -44.438 -18.794 1.00 138.90 206 ALA C C 1
ATOM 8877 O O . ALA C 1 206 ? 55.096 -45.449 -18.176 1.00 133.47 206 ALA C O 1
ATOM 8879 N N . ALA C 1 207 ? 54.485 -44.393 -20.117 1.00 141.45 207 ALA C N 1
ATOM 8880 C CA . ALA C 1 207 ? 54.648 -45.530 -21.056 1.00 137.35 207 ALA C CA 1
ATOM 8881 C C . ALA C 1 207 ? 56.110 -46.007 -21.058 1.00 134.68 207 ALA C C 1
ATOM 8882 O O . ALA C 1 207 ? 56.370 -47.208 -21.281 1.00 133.46 207 ALA C O 1
ATOM 8884 N N . ASN C 1 208 ? 57.022 -45.077 -20.801 1.00 133.27 208 ASN C N 1
ATOM 8885 C CA . ASN C 1 208 ? 58.485 -45.261 -20.889 1.00 128.14 208 ASN C CA 1
ATOM 8886 C C . ASN C 1 208 ? 59.000 -45.998 -19.649 1.00 123.75 208 ASN C C 1
ATOM 8887 O O . ASN C 1 208 ? 59.736 -46.990 -19.797 1.00 118.59 208 ASN C O 1
ATOM 8892 N N . ARG C 1 209 ? 58.644 -45.506 -18.465 1.00 122.42 209 ARG C N 1
ATOM 8893 C CA . ARG C 1 209 ? 58.968 -46.127 -17.157 1.00 125.07 209 ARG C CA 1
ATOM 8894 C C . ARG C 1 209 ? 58.492 -47.578 -17.192 1.00 122.12 209 ARG C C 1
ATOM 8895 O O . ARG C 1 209 ? 59.274 -48.457 -16.805 1.00 122.33 209 ARG C O 1
ATOM 8903 N N . LYS C 1 210 ? 57.267 -47.791 -17.689 1.00 122.83 210 LYS C N 1
ATOM 8904 C CA . LYS C 1 210 ? 56.574 -49.107 -17.780 1.00 122.18 210 LYS C CA 1
ATOM 8905 C C . LYS C 1 210 ? 57.276 -50.024 -18.786 1.00 119.79 210 LYS C C 1
ATOM 8906 O O . LYS C 1 210 ? 57.375 -51.226 -18.509 1.00 123.84 210 LYS C O 1
ATOM 8912 N N . TYR C 1 211 ? 57.723 -49.492 -19.921 1.00 116.65 211 TYR C N 1
ATOM 8913 C CA . TYR C 1 211 ? 58.467 -50.257 -20.956 1.00 112.55 211 TYR C CA 1
ATOM 8914 C C . TYR C 1 211 ? 59.686 -50.926 -20.310 1.00 107.72 211 TYR C C 1
ATOM 8915 O O . TYR C 1 211 ? 59.810 -52.132 -20.399 1.00 104.38 211 TYR C O 1
ATOM 8924 N N . TRP C 1 212 ? 60.528 -50.166 -19.613 1.00 110.52 212 TRP C N 1
ATOM 8925 C CA . TRP C 1 212 ? 61.771 -50.694 -18.987 1.00 108.34 212 TRP C CA 1
ATOM 8926 C C . TRP C 1 212 ? 61.446 -51.605 -17.804 1.00 106.78 212 TRP C C 1
ATOM 8927 O O . TRP C 1 212 ? 62.228 -52.529 -17.571 1.00 108.26 212 TRP C O 1
ATOM 8938 N N . GLU C 1 213 ? 60.340 -51.374 -17.096 1.00 109.29 213 GLU C N 1
ATOM 8939 C CA . GLU C 1 213 ? 59.912 -52.240 -15.962 1.00 113.30 213 GLU C CA 1
ATOM 8940 C C . GLU C 1 213 ? 59.476 -53.603 -16.524 1.00 110.41 213 GLU C C 1
ATOM 8941 O O . GLU C 1 213 ? 59.799 -54.645 -15.905 1.00 106.21 213 GLU C O 1
ATOM 8947 N N . ASP C 1 214 ? 58.760 -53.592 -17.651 1.00 108.82 214 ASP C N 1
ATOM 8948 C CA . ASP C 1 214 ? 58.280 -54.811 -18.340 1.00 102.94 214 ASP C CA 1
ATOM 8949 C C . ASP C 1 214 ? 59.502 -55.553 -18.914 1.00 101.10 214 ASP C C 1
ATOM 8950 O O . ASP C 1 214 ? 59.531 -56.779 -18.831 1.00 107.08 214 ASP C O 1
ATOM 8955 N N . ILE C 1 215 ? 60.518 -54.854 -19.417 1.00 100.48 215 ILE C N 1
ATOM 8956 C CA . ILE C 1 215 ? 61.782 -55.497 -19.895 1.00 98.11 215 ILE C CA 1
ATOM 8957 C C . ILE C 1 215 ? 62.483 -56.184 -18.717 1.00 96.37 215 ILE C C 1
ATOM 8958 O O . ILE C 1 215 ? 62.978 -57.305 -18.907 1.00 97.03 215 ILE C O 1
ATOM 8963 N N . GLU C 1 216 ? 62.452 -55.580 -17.533 1.00 99.54 216 GLU C N 1
ATOM 8964 C CA . GLU C 1 216 ? 63.080 -56.162 -16.320 1.00 105.16 216 GLU C CA 1
ATOM 8965 C C . GLU C 1 216 ? 62.388 -57.487 -15.997 1.00 99.38 216 GLU C C 1
ATOM 8966 O O . GLU C 1 216 ? 63.088 -58.448 -15.654 1.00 95.90 216 GLU C O 1
ATOM 8972 N N . VAL C 1 217 ? 61.063 -57.544 -16.094 1.00 97.45 217 VAL C N 1
ATOM 8973 C CA . VAL C 1 217 ? 60.308 -58.802 -15.841 1.00 101.32 217 VAL C CA 1
ATOM 8974 C C . VAL C 1 217 ? 60.844 -59.877 -16.801 1.00 100.54 217 VAL C C 1
ATOM 8975 O O . VAL C 1 217 ? 61.128 -60.995 -16.331 1.00 98.61 217 VAL C O 1
ATOM 8979 N N . LEU C 1 218 ? 61.009 -59.558 -18.093 1.00 99.68 218 LEU C N 1
ATOM 8980 C CA . LEU C 1 218 ? 61.480 -60.545 -19.096 1.00 94.53 218 LEU C CA 1
ATOM 8981 C C . LEU C 1 218 ? 62.869 -61.048 -18.652 1.00 88.57 218 LEU C C 1
ATOM 8982 O O . LEU C 1 218 ? 63.080 -62.269 -18.607 1.00 86.84 218 LEU C O 1
ATOM 8987 N N . ARG C 1 219 ? 63.787 -60.146 -18.315 1.00 88.58 219 ARG C N 1
ATOM 8988 C CA . ARG C 1 219 ? 65.194 -60.518 -17.998 1.00 92.65 219 ARG C CA 1
ATOM 8989 C C . ARG C 1 219 ? 65.188 -61.358 -16.725 1.00 94.43 219 ARG C C 1
ATOM 8990 O O . ARG C 1 219 ? 65.844 -62.404 -16.726 1.00 91.35 219 ARG C O 1
ATOM 8998 N N . LYS C 1 220 ? 64.395 -60.953 -15.732 1.00 100.34 220 LYS C N 1
ATOM 8999 C CA . LYS C 1 220 ? 64.274 -61.673 -14.444 1.00 102.98 220 LYS C CA 1
ATOM 9000 C C . LYS C 1 220 ? 63.773 -63.090 -14.708 1.00 98.28 220 LYS C C 1
ATOM 9001 O O . LYS C 1 220 ? 64.430 -64.011 -14.229 1.00 96.69 220 LYS C O 1
ATOM 9007 N N . THR C 1 221 ? 62.692 -63.270 -15.471 1.00 100.99 221 THR C N 1
ATOM 9008 C CA . THR C 1 221 ? 62.109 -64.629 -15.700 1.00 96.23 221 THR C CA 1
ATOM 9009 C C . THR C 1 221 ? 63.195 -65.512 -16.332 1.00 90.35 221 THR C C 1
ATOM 9010 O O . THR C 1 221 ? 63.350 -66.629 -15.867 1.00 87.86 221 THR C O 1
ATOM 9014 N N . ALA C 1 222 ? 63.940 -65.013 -17.318 1.00 88.06 222 ALA C N 1
ATOM 9015 C CA . ALA C 1 222 ? 64.972 -65.791 -18.046 1.00 85.84 222 ALA C CA 1
ATOM 9016 C C . ALA C 1 222 ? 66.089 -66.156 -17.074 1.00 85.04 222 ALA C C 1
ATOM 9017 O O . ALA C 1 222 ? 66.587 -67.279 -17.130 1.00 81.92 222 ALA C O 1
ATOM 9019 N N . GLN C 1 223 ? 66.487 -65.214 -16.223 1.00 90.92 223 GLN C N 1
ATOM 9020 C CA . GLN C 1 223 ? 67.465 -65.453 -15.129 1.00 92.93 223 GLN C CA 1
ATOM 9021 C C . GLN C 1 223 ? 66.979 -66.621 -14.273 1.00 92.54 223 GLN C C 1
ATOM 9022 O O . GLN C 1 223 ? 67.813 -67.453 -13.915 1.00 88.37 223 GLN C O 1
ATOM 9028 N N . GLY C 1 224 ? 65.666 -66.704 -14.027 1.00 92.21 224 GLY C N 1
ATOM 9029 C CA . GLY C 1 224 ? 65.007 -67.769 -13.254 1.00 94.28 224 GLY C CA 1
ATOM 9030 C C . GLY C 1 224 ? 65.152 -69.110 -13.917 1.00 99.59 224 GLY C C 1
ATOM 9031 O O . GLY C 1 224 ? 65.444 -70.071 -13.207 1.00 108.30 224 GLY C O 1
ATOM 9032 N N . VAL C 1 225 ? 64.963 -69.177 -15.236 1.00 96.57 225 VAL C N 1
ATOM 9033 C CA . VAL C 1 225 ? 65.080 -70.423 -16.051 1.00 92.21 225 VAL C CA 1
ATOM 9034 C C . VAL C 1 225 ? 66.528 -70.928 -16.004 1.00 90.69 225 VAL C C 1
ATOM 9035 O O . VAL C 1 225 ? 66.743 -72.147 -15.878 1.00 94.14 225 VAL C O 1
ATOM 9039 N N . LEU C 1 226 ? 67.490 -70.016 -16.113 1.00 91.50 226 LEU C N 1
ATOM 9040 C CA . LEU C 1 226 ? 68.942 -70.324 -16.143 1.00 96.13 226 LEU C CA 1
ATOM 9041 C C . LEU C 1 226 ? 69.371 -70.759 -14.743 1.00 101.38 226 LEU C C 1
ATOM 9042 O O . LEU C 1 226 ? 70.149 -71.691 -14.614 1.00 106.14 226 LEU C O 1
ATOM 9047 N N . ASP C 1 227 ? 68.845 -70.099 -13.717 1.00 107.91 227 ASP C N 1
ATOM 9048 C CA . ASP C 1 227 ? 69.088 -70.426 -12.284 1.00 108.85 227 ASP C CA 1
ATOM 9049 C C . ASP C 1 227 ? 68.573 -71.825 -11.978 1.00 100.82 227 ASP C C 1
ATOM 9050 O O . ASP C 1 227 ? 69.268 -72.554 -11.294 1.00 96.24 227 ASP C O 1
ATOM 9055 N N . THR C 1 228 ? 67.398 -72.189 -12.471 1.00 98.46 228 THR C N 1
ATOM 9056 C CA . THR C 1 228 ? 66.829 -73.554 -12.307 1.00 95.37 228 THR C CA 1
ATOM 9057 C C . THR C 1 228 ? 67.800 -74.585 -12.903 1.00 96.98 228 THR C C 1
ATOM 9058 O O . THR C 1 228 ? 68.039 -75.606 -12.240 1.00 104.78 228 THR C O 1
ATOM 9062 N N . ARG C 1 229 ? 68.367 -74.334 -14.089 1.00 92.61 229 ARG C N 1
ATOM 9063 C CA . ARG C 1 229 ? 69.314 -75.276 -14.753 1.00 92.62 229 ARG C CA 1
ATOM 9064 C C . ARG C 1 229 ? 70.609 -75.413 -13.935 1.00 94.24 229 ARG C C 1
ATOM 9065 O O . ARG C 1 229 ? 71.224 -76.495 -13.916 1.00 91.88 229 ARG C O 1
ATOM 9073 N N . ARG C 1 230 ? 71.047 -74.322 -13.331 1.00 100.84 230 ARG C N 1
ATOM 9074 C CA . ARG C 1 230 ? 72.285 -74.304 -12.525 1.00 111.37 230 ARG C CA 1
ATOM 9075 C C . ARG C 1 230 ? 72.017 -75.075 -11.230 1.00 114.38 230 ARG C C 1
ATOM 9076 O O . ARG C 1 230 ? 72.929 -75.761 -10.760 1.00 110.69 230 ARG C O 1
ATOM 9084 N N . LYS C 1 231 ? 70.791 -74.999 -10.720 1.00 117.68 231 LYS C N 1
ATOM 9085 C CA . LYS C 1 231 ? 70.414 -75.542 -9.393 1.00 124.23 231 LYS C CA 1
ATOM 9086 C C . LYS C 1 231 ? 70.082 -77.032 -9.550 1.00 122.60 231 LYS C C 1
ATOM 9087 O O . LYS C 1 231 ? 70.323 -77.782 -8.597 1.00 117.47 231 LYS C O 1
ATOM 9093 N N . HIS C 1 232 ? 69.582 -77.447 -10.722 1.00 119.63 232 HIS C N 1
ATOM 9094 C CA . HIS C 1 232 ? 69.175 -78.847 -11.016 1.00 114.81 232 HIS C CA 1
ATOM 9095 C C . HIS C 1 232 ? 69.857 -79.308 -12.304 1.00 108.19 232 HIS C C 1
ATOM 9096 O O . HIS C 1 232 ? 69.162 -79.503 -13.291 1.00 99.47 232 HIS C O 1
ATOM 9103 N N . PRO C 1 233 ? 71.206 -79.511 -12.332 1.00 110.31 233 PRO C N 1
ATOM 9104 C CA . PRO C 1 233 ? 71.910 -79.916 -13.551 1.00 114.11 233 PRO C CA 1
ATOM 9105 C C . PRO C 1 233 ? 71.276 -81.197 -14.115 1.00 116.14 233 PRO C C 1
ATOM 9106 O O . PRO C 1 233 ? 70.730 -81.942 -13.329 1.00 125.05 233 PRO C O 1
ATOM 9110 N N . THR C 1 234 ? 71.278 -81.375 -15.443 1.00 112.21 234 THR C N 1
ATOM 9111 C CA . THR C 1 234 ? 70.541 -82.461 -16.135 1.00 109.38 234 THR C CA 1
ATOM 9112 C C . THR C 1 234 ? 71.392 -83.020 -17.272 1.00 109.73 234 THR C C 1
ATOM 9113 O O . THR C 1 234 ? 72.222 -82.291 -17.821 1.00 111.22 234 THR C O 1
ATOM 9117 N N . ASN C 1 235 ? 71.155 -84.281 -17.595 1.00 114.90 235 ASN C N 1
ATOM 9118 C CA . ASN C 1 235 ? 71.867 -85.043 -18.647 1.00 115.87 235 ASN C CA 1
ATOM 9119 C C . ASN C 1 235 ? 71.272 -84.753 -20.015 1.00 109.46 235 ASN C C 1
ATOM 9120 O O . ASN C 1 235 ? 71.937 -85.086 -20.982 1.00 113.15 235 ASN C O 1
ATOM 9125 N N . ARG C 1 236 ? 70.083 -84.162 -20.088 1.00 105.76 236 ARG C N 1
ATOM 9126 C CA . ARG C 1 236 ? 69.391 -84.035 -21.390 1.00 101.19 236 ARG C CA 1
ATOM 9127 C C . ARG C 1 236 ? 70.045 -82.941 -22.219 1.00 97.73 236 ARG C C 1
ATOM 9128 O O . ARG C 1 236 ? 70.706 -82.053 -21.668 1.00 101.05 236 ARG C O 1
ATOM 9136 N N . LYS C 1 237 ? 69.922 -83.110 -23.526 1.00 97.29 237 LYS C N 1
ATOM 9137 C CA . LYS C 1 237 ? 70.315 -82.134 -24.559 1.00 93.78 237 LYS C CA 1
ATOM 9138 C C . LYS C 1 237 ? 69.077 -81.312 -24.846 1.00 84.76 237 LYS C C 1
ATOM 9139 O O . LYS C 1 237 ? 68.033 -81.908 -25.020 1.00 87.45 237 LYS C O 1
ATOM 9145 N N . ASP C 1 238 ? 69.174 -79.993 -24.828 1.00 77.96 238 ASP C N 1
ATOM 9146 C CA . ASP C 1 238 ? 68.044 -79.134 -25.249 1.00 73.68 238 ASP C CA 1
ATOM 9147 C C . ASP C 1 238 ? 68.626 -77.793 -25.648 1.00 74.38 238 ASP C C 1
ATOM 9148 O O . ASP C 1 238 ? 69.873 -77.666 -25.663 1.00 74.56 238 ASP C O 1
ATOM 9153 N N . LEU C 1 239 ? 67.765 -76.854 -26.017 1.00 77.24 239 LEU C N 1
ATOM 9154 C CA . LEU C 1 239 ? 68.195 -75.518 -26.483 1.00 79.17 239 LEU C CA 1
ATOM 9155 C C . LEU C 1 239 ? 69.174 -74.935 -25.459 1.00 80.22 239 LEU C C 1
ATOM 9156 O O . LEU C 1 239 ? 70.246 -74.425 -25.863 1.00 80.12 239 LEU C O 1
ATOM 9161 N N . LEU C 1 240 ? 68.863 -75.061 -24.167 1.00 80.57 240 LEU C N 1
ATOM 9162 C CA . LEU C 1 240 ? 69.632 -74.382 -23.091 1.00 80.62 240 LEU C CA 1
ATOM 9163 C C . LEU C 1 240 ? 70.972 -75.103 -22.876 1.00 80.82 240 LEU C C 1
ATOM 9164 O O . LEU C 1 240 ? 71.963 -74.400 -22.724 1.00 82.25 240 LEU C O 1
ATOM 9169 N N . SER C 1 241 ? 71.027 -76.437 -22.909 1.00 79.62 241 SER C N 1
ATOM 9170 C CA . SER C 1 241 ? 72.316 -77.180 -22.859 1.00 81.87 241 SER C CA 1
ATOM 9171 C C . SER C 1 241 ? 73.183 -76.785 -24.071 1.00 83.21 241 SER C C 1
ATOM 9172 O O . SER C 1 241 ? 74.400 -76.608 -23.889 1.00 87.19 241 SER C O 1
ATOM 9175 N N . ALA C 1 242 ? 72.589 -76.574 -25.245 1.00 82.44 242 ALA C N 1
ATOM 9176 C CA . ALA C 1 242 ? 73.312 -76.085 -26.452 1.00 85.00 242 ALA C CA 1
ATOM 9177 C C . ALA C 1 242 ? 73.889 -74.685 -26.197 1.00 84.45 242 ALA C C 1
ATOM 9178 O O . ALA C 1 242 ? 75.083 -74.466 -26.486 1.00 89.57 242 ALA C O 1
ATOM 9180 N N . MET C 1 243 ? 73.090 -73.782 -25.623 1.00 84.32 243 MET C N 1
ATOM 9181 C CA . MET C 1 243 ? 73.535 -72.394 -25.313 1.00 88.29 243 MET C CA 1
ATOM 9182 C C . MET C 1 243 ? 74.706 -72.432 -24.315 1.00 90.88 243 MET C C 1
ATOM 9183 O O . MET C 1 243 ? 75.662 -71.660 -24.507 1.00 95.71 243 MET C O 1
ATOM 9188 N N . LEU C 1 244 ? 74.635 -73.276 -23.277 1.00 90.95 244 LEU C N 1
ATOM 9189 C CA . LEU C 1 244 ? 75.623 -73.305 -22.157 1.00 91.60 244 LEU C CA 1
ATOM 9190 C C . LEU C 1 244 ? 76.910 -73.986 -22.612 1.00 94.62 244 LEU C C 1
ATOM 9191 O O . LEU C 1 244 ? 77.970 -73.491 -22.207 1.00 96.72 244 LEU C O 1
ATOM 9196 N N . ASP C 1 245 ? 76.809 -75.080 -23.387 1.00 95.09 245 ASP C N 1
ATOM 9197 C CA . ASP C 1 245 ? 77.928 -76.022 -23.686 1.00 97.46 245 ASP C CA 1
ATOM 9198 C C . ASP C 1 245 ? 78.470 -75.857 -25.106 1.00 96.70 245 ASP C C 1
ATOM 9199 O O . ASP C 1 245 ? 79.705 -75.991 -25.263 1.00 100.88 245 ASP C O 1
ATOM 9204 N N . GLY C 1 246 ? 77.576 -75.621 -26.075 1.00 94.06 246 GLY C N 1
ATOM 9205 C CA . GLY C 1 246 ? 77.897 -75.419 -27.503 1.00 93.88 246 GLY C CA 1
ATOM 9206 C C . GLY C 1 246 ? 79.012 -74.412 -27.743 1.00 98.87 246 GLY C C 1
ATOM 9207 O O . GLY C 1 246 ? 78.979 -73.316 -27.137 1.00 100.85 246 GLY C O 1
ATOM 9208 N N . VAL C 1 247 ? 79.981 -74.780 -28.591 1.00 101.18 247 VAL C N 1
ATOM 9209 C CA . VAL C 1 247 ? 81.027 -73.868 -29.137 1.00 102.58 247 VAL C CA 1
ATOM 9210 C C . VAL C 1 247 ? 80.846 -73.752 -30.655 1.00 102.44 247 VAL C C 1
ATOM 9211 O O . VAL C 1 247 ? 80.612 -74.781 -31.298 1.00 101.44 247 VAL C O 1
ATOM 9215 N N . ASP C 1 248 ? 81.000 -72.547 -31.194 1.00 103.41 248 ASP C N 1
ATOM 9216 C CA . ASP C 1 248 ? 80.888 -72.251 -32.641 1.00 104.03 248 ASP C CA 1
ATOM 9217 C C . ASP C 1 248 ? 82.230 -72.584 -33.310 1.00 109.49 248 ASP C C 1
ATOM 9218 O O . ASP C 1 248 ? 83.225 -71.875 -33.030 1.00 107.49 248 ASP C O 1
ATOM 9223 N N . ALA C 1 249 ? 82.263 -73.602 -34.186 1.00 110.17 249 ALA C N 1
ATOM 9224 C CA . ALA C 1 249 ? 83.466 -73.998 -34.964 1.00 108.88 249 ALA C CA 1
ATOM 9225 C C . ALA C 1 249 ? 84.135 -72.753 -35.567 1.00 109.83 249 ALA C C 1
ATOM 9226 O O . ALA C 1 249 ? 85.348 -72.625 -35.444 1.00 112.58 249 ALA C O 1
ATOM 9228 N N . LYS C 1 250 ? 83.355 -71.869 -36.193 1.00 107.66 250 LYS C N 1
ATOM 9229 C CA . LYS C 1 250 ? 83.843 -70.758 -37.053 1.00 106.92 250 LYS C CA 1
ATOM 9230 C C . LYS C 1 250 ? 84.603 -69.720 -36.230 1.00 108.15 250 LYS C C 1
ATOM 9231 O O . LYS C 1 250 ? 85.682 -69.351 -36.659 1.00 114.17 250 LYS C O 1
ATOM 9237 N N . THR C 1 251 ? 84.063 -69.258 -35.099 1.00 108.41 251 THR C N 1
ATOM 9238 C CA . THR C 1 251 ? 84.639 -68.158 -34.268 1.00 108.46 251 THR C CA 1
ATOM 9239 C C . THR C 1 251 ? 85.415 -68.708 -33.070 1.00 109.70 251 THR C C 1
ATOM 9240 O O . THR C 1 251 ? 86.206 -67.926 -32.499 1.00 110.15 251 THR C O 1
ATOM 9244 N N . GLY C 1 252 ? 85.150 -69.967 -32.688 1.00 107.94 252 GLY C N 1
ATOM 9245 C CA . GLY C 1 252 ? 85.717 -70.638 -31.498 1.00 108.53 252 GLY C CA 1
ATOM 9246 C C . GLY C 1 252 ? 85.077 -70.185 -30.193 1.00 107.20 252 GLY C C 1
ATOM 9247 O O . GLY C 1 252 ? 85.671 -70.465 -29.158 1.00 109.15 252 GLY C O 1
ATOM 9248 N N . GLN C 1 253 ? 83.901 -69.537 -30.234 1.00 107.23 253 GLN C N 1
ATOM 9249 C CA . GLN C 1 253 ? 83.266 -68.863 -29.068 1.00 104.40 253 GLN C CA 1
ATOM 9250 C C . GLN C 1 253 ? 82.013 -69.597 -28.600 1.00 100.62 253 GLN C C 1
ATOM 9251 O O . GLN C 1 253 ? 81.355 -70.227 -29.436 1.00 104.56 253 GLN C O 1
ATOM 9257 N N . LYS C 1 254 ? 81.676 -69.424 -27.324 1.00 98.56 254 LYS C N 1
ATOM 9258 C CA . LYS C 1 254 ? 80.369 -69.788 -26.716 1.00 98.62 254 LYS C CA 1
ATOM 9259 C C . LYS C 1 254 ? 79.584 -68.505 -26.448 1.00 94.15 254 LYS C C 1
ATOM 9260 O O . LYS C 1 254 ? 80.180 -67.445 -26.407 1.00 89.89 254 LYS C O 1
ATOM 9266 N N . LEU C 1 255 ? 78.286 -68.627 -26.231 1.00 95.23 255 LEU C N 1
ATOM 9267 C CA . LEU C 1 255 ? 77.434 -67.482 -25.871 1.00 96.64 255 LEU C CA 1
ATOM 9268 C C . LEU C 1 255 ? 77.782 -67.006 -24.454 1.00 97.60 255 LEU C C 1
ATOM 9269 O O . LEU C 1 255 ? 77.851 -67.879 -23.514 1.00 94.58 255 LEU C O 1
ATOM 9274 N N . SER C 1 256 ? 77.989 -65.686 -24.323 1.00 98.35 256 SER C N 1
ATOM 9275 C CA . SER C 1 256 ? 78.077 -64.947 -23.035 1.00 101.48 256 SER C CA 1
ATOM 9276 C C . SER C 1 256 ? 76.783 -65.178 -22.263 1.00 102.52 256 SER C C 1
ATOM 9277 O O . SER C 1 256 ? 75.783 -65.527 -22.902 1.00 105.96 256 SER C O 1
ATOM 9280 N N . ASP C 1 257 ? 76.784 -64.996 -20.939 1.00 110.63 257 ASP C N 1
ATOM 9281 C CA . ASP C 1 257 ? 75.545 -65.177 -20.129 1.00 108.38 257 ASP C CA 1
ATOM 9282 C C . ASP C 1 257 ? 74.520 -64.132 -20.569 1.00 100.24 257 ASP C C 1
ATOM 9283 O O . ASP C 1 257 ? 73.325 -64.462 -20.621 1.00 97.29 257 ASP C O 1
ATOM 9288 N N . SER C 1 258 ? 74.991 -62.916 -20.857 1.00 96.90 258 SER C N 1
ATOM 9289 C CA . SER C 1 258 ? 74.191 -61.792 -21.389 1.00 96.59 258 SER C CA 1
ATOM 9290 C C . SER C 1 258 ? 73.395 -62.256 -22.623 1.00 97.13 258 SER C C 1
ATOM 9291 O O . SER C 1 258 ? 72.166 -62.008 -22.660 1.00 95.90 258 SER C O 1
ATOM 9294 N N . SER C 1 259 ? 74.047 -62.960 -23.562 1.00 97.51 259 SER C N 1
ATOM 9295 C CA . SER C 1 259 ? 73.448 -63.531 -24.806 1.00 90.65 259 SER C CA 1
ATOM 9296 C C . SER C 1 259 ? 72.560 -64.735 -24.488 1.00 89.68 259 SER C C 1
ATOM 9297 O O . SER C 1 259 ? 71.593 -64.954 -25.238 1.00 95.38 259 SER C O 1
ATOM 9300 N N . ILE C 1 260 ? 72.893 -65.543 -23.482 1.00 89.61 260 ILE C N 1
ATOM 9301 C CA . ILE C 1 260 ? 72.042 -66.704 -23.088 1.00 88.73 260 ILE C CA 1
ATOM 9302 C C . ILE C 1 260 ? 70.692 -66.151 -22.597 1.00 84.71 260 ILE C C 1
ATOM 9303 O O . ILE C 1 260 ? 69.636 -66.715 -22.973 1.00 80.28 260 ILE C O 1
ATOM 9308 N N . ILE C 1 261 ? 70.724 -65.066 -21.820 1.00 82.19 261 ILE C N 1
ATOM 9309 C CA . ILE C 1 261 ? 69.485 -64.404 -21.330 1.00 82.56 261 ILE C CA 1
ATOM 9310 C C . ILE C 1 261 ? 68.761 -63.811 -22.545 1.00 79.12 261 ILE C C 1
ATOM 9311 O O . ILE C 1 261 ? 67.546 -64.089 -22.691 1.00 78.36 261 ILE C O 1
ATOM 9316 N N . ASP C 1 262 ? 69.472 -63.069 -23.402 1.00 80.27 262 ASP C N 1
ATOM 9317 C CA . ASP C 1 262 ? 68.886 -62.502 -24.649 1.00 80.22 262 ASP C CA 1
ATOM 9318 C C . ASP C 1 262 ? 68.142 -63.612 -25.417 1.00 83.27 262 ASP C C 1
ATOM 9319 O O . ASP C 1 262 ? 66.978 -63.386 -25.816 1.00 87.65 262 ASP C O 1
ATOM 9324 N N . ASN C 1 263 ? 68.768 -64.778 -25.613 1.00 80.34 263 ASN C N 1
ATOM 9325 C CA . ASN C 1 263 ? 68.203 -65.821 -26.506 1.00 79.80 263 ASN C CA 1
ATOM 9326 C C . ASN C 1 263 ? 67.095 -66.562 -25.761 1.00 79.27 263 ASN C C 1
ATOM 9327 O O . ASN C 1 263 ? 66.109 -66.917 -26.415 1.00 87.99 263 ASN C O 1
ATOM 9332 N N . LEU C 1 264 ? 67.211 -66.754 -24.453 1.00 80.07 264 LEU C N 1
ATOM 9333 C CA . LEU C 1 264 ? 66.114 -67.371 -23.661 1.00 78.21 264 LEU C CA 1
ATOM 9334 C C . LEU C 1 264 ? 64.859 -66.485 -23.777 1.00 75.23 264 LEU C C 1
ATOM 9335 O O . LEU C 1 264 ? 63.771 -67.021 -24.066 1.00 72.42 264 LEU C O 1
ATOM 9340 N N . ILE C 1 265 ? 64.980 -65.164 -23.622 1.00 76.18 265 ILE C N 1
ATOM 9341 C CA . ILE C 1 265 ? 63.787 -64.276 -23.765 1.00 76.18 265 ILE C CA 1
ATOM 9342 C C . ILE C 1 265 ? 63.233 -64.424 -25.197 1.00 78.25 265 ILE C C 1
ATOM 9343 O O . ILE C 1 265 ? 62.025 -64.635 -25.346 1.00 76.23 265 ILE C O 1
ATOM 9348 N N . THR C 1 266 ? 64.104 -64.337 -26.207 1.00 78.46 266 THR C N 1
ATOM 9349 C CA . THR C 1 266 ? 63.786 -64.448 -27.654 1.00 75.01 266 THR C CA 1
ATOM 9350 C C . THR C 1 266 ? 62.972 -65.722 -27.910 1.00 74.18 266 THR C C 1
ATOM 9351 O O . THR C 1 266 ? 61.908 -65.631 -28.562 1.00 73.88 266 THR C O 1
ATOM 9355 N N . PHE C 1 267 ? 63.432 -66.870 -27.417 1.00 71.74 267 PHE C N 1
ATOM 9356 C CA . PHE C 1 267 ? 62.741 -68.170 -27.615 1.00 71.69 267 PHE C CA 1
ATOM 9357 C C . PHE C 1 267 ? 61.428 -68.193 -26.833 1.00 71.35 267 PHE C C 1
ATOM 9358 O O . PHE C 1 267 ? 60.456 -68.672 -27.398 1.00 74.48 267 PHE C O 1
ATOM 9366 N N . LEU C 1 268 ? 61.384 -67.687 -25.598 1.00 72.61 268 LEU C N 1
ATOM 9367 C CA . LEU C 1 268 ? 60.123 -67.625 -24.811 1.00 71.99 268 LEU C CA 1
ATOM 9368 C C . LEU C 1 268 ? 59.059 -66.836 -25.586 1.00 71.35 268 LEU C C 1
ATOM 9369 O O . LEU C 1 268 ? 57.912 -67.237 -25.525 1.00 71.02 268 LEU C O 1
ATOM 9374 N N . ILE C 1 269 ? 59.428 -65.752 -26.270 1.00 73.44 269 ILE C N 1
ATOM 9375 C CA . ILE C 1 269 ? 58.486 -64.884 -27.038 1.00 75.33 269 ILE C CA 1
ATOM 9376 C C . ILE C 1 269 ? 58.188 -65.525 -28.405 1.00 76.17 269 ILE C C 1
ATOM 9377 O O . ILE C 1 269 ? 57.035 -66.030 -28.600 1.00 75.63 269 ILE C O 1
ATOM 9382 N N . ALA C 1 270 ? 59.186 -65.533 -29.303 1.00 74.20 270 ALA C N 1
ATOM 9383 C CA . ALA C 1 270 ? 59.073 -66.072 -30.677 1.00 72.78 270 ALA C CA 1
ATOM 9384 C C . ALA C 1 270 ? 58.562 -67.514 -30.650 1.00 75.59 270 ALA C C 1
ATOM 9385 O O . ALA C 1 270 ? 57.864 -67.912 -31.616 1.00 78.05 270 ALA C O 1
ATOM 9387 N N . GLY C 1 271 ? 58.897 -68.277 -29.596 1.00 78.09 271 GLY C N 1
ATOM 9388 C CA . GLY C 1 271 ? 58.639 -69.731 -29.501 1.00 77.21 271 GLY C CA 1
ATOM 9389 C C . GLY C 1 271 ? 57.248 -70.066 -28.987 1.00 75.59 271 GLY C C 1
ATOM 9390 O O . GLY C 1 271 ? 56.963 -71.272 -28.811 1.00 80.35 271 GLY C O 1
ATOM 9391 N N . HIS C 1 272 ? 56.388 -69.068 -28.752 1.00 70.18 272 HIS C N 1
ATOM 9392 C CA . HIS C 1 272 ? 55.015 -69.351 -28.284 1.00 72.59 272 HIS C CA 1
ATOM 9393 C C . HIS C 1 272 ? 54.015 -68.362 -28.870 1.00 72.38 272 HIS C C 1
ATOM 9394 O O . HIS C 1 272 ? 52.923 -68.836 -29.254 1.00 75.14 272 HIS C O 1
ATOM 9401 N N . GLU C 1 273 ? 54.322 -67.061 -28.875 1.00 70.97 273 GLU C N 1
ATOM 9402 C CA . GLU C 1 273 ? 53.331 -66.012 -29.269 1.00 79.23 273 GLU C CA 1
ATOM 9403 C C . GLU C 1 273 ? 52.651 -66.352 -30.625 1.00 79.77 273 GLU C C 1
ATOM 9404 O O . GLU C 1 273 ? 51.403 -66.347 -30.692 1.00 75.77 273 GLU C O 1
ATOM 9410 N N . THR C 1 274 ? 53.430 -66.675 -31.665 1.00 75.34 274 THR C N 1
ATOM 9411 C CA . THR C 1 274 ? 52.913 -66.862 -33.045 1.00 73.22 274 THR C CA 1
ATOM 9412 C C . THR C 1 274 ? 52.188 -68.204 -33.164 1.00 70.47 274 THR C C 1
ATOM 9413 O O . THR C 1 274 ? 51.196 -68.258 -33.925 1.00 65.08 274 THR C O 1
ATOM 9417 N N . THR C 1 275 ? 52.627 -69.240 -32.432 1.00 64.85 275 THR C N 1
ATOM 9418 C CA . THR C 1 275 ? 51.950 -70.562 -32.436 1.00 58.03 275 THR C CA 1
ATOM 9419 C C . THR C 1 275 ? 50.597 -70.446 -31.720 1.00 60.13 275 THR C C 1
ATOM 9420 O O . THR C 1 275 ? 49.648 -71.114 -32.124 1.00 67.60 275 THR C O 1
ATOM 9424 N N . SER C 1 276 ? 50.481 -69.627 -30.686 1.00 63.26 276 SER C N 1
ATOM 9425 C CA . SER C 1 276 ? 49.181 -69.403 -30.005 1.00 63.66 276 SER C CA 1
ATOM 9426 C C . SER C 1 276 ? 48.236 -68.718 -31.009 1.00 60.46 276 SER C C 1
ATOM 9427 O O . SER C 1 276 ? 47.045 -69.101 -31.089 1.00 57.27 276 SER C O 1
ATOM 9430 N N . GLY C 1 277 ? 48.737 -67.721 -31.740 1.00 61.10 277 GLY C N 1
ATOM 9431 C CA . GLY C 1 277 ? 47.977 -67.095 -32.838 1.00 65.12 277 GLY C CA 1
ATOM 9432 C C . GLY C 1 277 ? 47.496 -68.146 -33.856 1.00 63.45 277 GLY C C 1
ATOM 9433 O O . GLY C 1 277 ? 46.302 -68.152 -34.183 1.00 59.75 277 GLY C O 1
ATOM 9434 N N . LEU C 1 278 ? 48.391 -69.024 -34.320 1.00 63.13 278 LEU C N 1
ATOM 9435 C CA . LEU C 1 278 ? 48.096 -70.006 -35.389 1.00 68.09 278 LEU C CA 1
ATOM 9436 C C . LEU C 1 278 ? 46.907 -70.839 -34.937 1.00 69.31 278 LEU C C 1
ATOM 9437 O O . LEU C 1 278 ? 45.876 -70.824 -35.632 1.00 72.69 278 LEU C O 1
ATOM 9442 N N . LEU C 1 279 ? 47.040 -71.487 -33.779 1.00 68.65 279 LEU C N 1
ATOM 9443 C CA . LEU C 1 279 ? 46.007 -72.407 -33.242 1.00 61.60 279 LEU C CA 1
ATOM 9444 C C . LEU C 1 279 ? 44.727 -71.608 -32.995 1.00 58.30 279 LEU C C 1
ATOM 9445 O O . LEU C 1 279 ? 43.692 -72.094 -33.321 1.00 59.54 279 LEU C O 1
ATOM 9450 N N . SER C 1 280 ? 44.790 -70.393 -32.486 1.00 62.02 280 SER C N 1
ATOM 9451 C CA . SER C 1 280 ? 43.569 -69.598 -32.175 1.00 67.00 280 SER C CA 1
ATOM 9452 C C . SER C 1 280 ? 42.802 -69.266 -33.464 1.00 66.11 280 SER C C 1
ATOM 9453 O O . SER C 1 280 ? 41.567 -69.418 -33.488 1.00 67.17 280 SER C O 1
ATOM 9456 N N . PHE C 1 281 ? 43.508 -68.847 -34.524 1.00 68.85 281 PHE C N 1
ATOM 9457 C CA . PHE C 1 281 ? 42.893 -68.539 -35.850 1.00 62.69 281 PHE C CA 1
ATOM 9458 C C . PHE C 1 281 ? 42.354 -69.844 -36.447 1.00 63.96 281 PHE C C 1
ATOM 9459 O O . PHE C 1 281 ? 41.209 -69.878 -36.895 1.00 69.94 281 PHE C O 1
ATOM 9467 N N . ALA C 1 282 ? 43.170 -70.894 -36.445 1.00 61.54 282 ALA C N 1
ATOM 9468 C CA . ALA C 1 282 ? 42.835 -72.197 -37.050 1.00 62.10 282 ALA C CA 1
ATOM 9469 C C . ALA C 1 282 ? 41.521 -72.702 -36.473 1.00 65.42 282 ALA C C 1
ATOM 9470 O O . ALA C 1 282 ? 40.623 -73.083 -37.285 1.00 74.00 282 ALA C O 1
ATOM 9472 N N . PHE C 1 283 ? 41.362 -72.691 -35.150 1.00 63.78 283 PHE C N 1
ATOM 9473 C CA . PHE C 1 283 ? 40.133 -73.214 -34.499 1.00 65.23 283 PHE C CA 1
ATOM 9474 C C . PHE C 1 283 ? 38.948 -72.307 -34.850 1.00 60.87 283 PHE C C 1
ATOM 9475 O O . PHE C 1 283 ? 37.836 -72.852 -35.043 1.00 66.05 283 PHE C O 1
ATOM 9483 N N . TYR C 1 284 ? 39.119 -70.994 -34.947 1.00 60.37 284 TYR C N 1
ATOM 9484 C CA . TYR C 1 284 ? 37.984 -70.144 -35.395 1.00 69.29 284 TYR C CA 1
ATOM 9485 C C . TYR C 1 284 ? 37.544 -70.582 -36.812 1.00 70.37 284 TYR C C 1
ATOM 9486 O O . TYR C 1 284 ? 36.324 -70.731 -37.051 1.00 70.40 284 TYR C O 1
ATOM 9495 N N . LEU C 1 285 ? 38.513 -70.767 -37.714 1.00 68.23 285 LEU C N 1
ATOM 9496 C CA . LEU C 1 285 ? 38.263 -71.057 -39.139 1.00 72.65 285 LEU C CA 1
ATOM 9497 C C . LEU C 1 285 ? 37.615 -72.439 -39.291 1.00 77.35 285 LEU C C 1
ATOM 9498 O O . LEU C 1 285 ? 36.610 -72.511 -40.062 1.00 76.45 285 LEU C O 1
ATOM 9503 N N . LEU C 1 286 ? 38.122 -73.482 -38.608 1.00 72.89 286 LEU C N 1
ATOM 9504 C CA . LEU C 1 286 ? 37.447 -74.809 -38.668 1.00 75.11 286 LEU C CA 1
ATOM 9505 C C . LEU C 1 286 ? 36.000 -74.675 -38.172 1.00 77.27 286 LEU C C 1
ATOM 9506 O O . LEU C 1 286 ? 35.101 -75.181 -38.825 1.00 82.99 286 LEU C O 1
ATOM 9511 N N . ILE C 1 287 ? 35.761 -73.993 -37.061 1.00 73.18 287 ILE C N 1
ATOM 9512 C CA . ILE C 1 287 ? 34.381 -73.908 -36.503 1.00 72.80 287 ILE C CA 1
ATOM 9513 C C . ILE C 1 287 ? 33.491 -73.210 -37.539 1.00 73.62 287 ILE C C 1
ATOM 9514 O O . ILE C 1 287 ? 32.363 -73.654 -37.729 1.00 72.40 287 ILE C O 1
ATOM 9519 N N . LYS C 1 288 ? 33.987 -72.165 -38.191 1.00 75.32 288 LYS C N 1
ATOM 9520 C CA . LYS C 1 288 ? 33.166 -71.329 -39.108 1.00 79.97 288 LYS C CA 1
ATOM 9521 C C . LYS C 1 288 ? 32.941 -72.071 -40.437 1.00 79.60 288 LYS C C 1
ATOM 9522 O O . LYS C 1 288 ? 31.856 -71.901 -41.013 1.00 78.57 288 LYS C O 1
ATOM 9528 N N . HIS C 1 289 ? 33.910 -72.872 -40.870 1.00 75.45 289 HIS C N 1
ATOM 9529 C CA . HIS C 1 289 ? 33.894 -73.624 -42.147 1.00 72.10 289 HIS C CA 1
ATOM 9530 C C . HIS C 1 289 ? 33.639 -75.110 -41.863 1.00 72.86 289 HIS C C 1
ATOM 9531 O O . HIS C 1 289 ? 34.575 -75.905 -41.922 1.00 73.18 289 HIS C O 1
ATOM 9538 N N . GLN C 1 290 ? 32.382 -75.465 -41.595 1.00 75.64 290 GLN C N 1
ATOM 9539 C CA . GLN C 1 290 ? 31.955 -76.828 -41.175 1.00 77.52 290 GLN C CA 1
ATOM 9540 C C . GLN C 1 290 ? 32.428 -77.907 -42.156 1.00 81.44 290 GLN C C 1
ATOM 9541 O O . GLN C 1 290 ? 32.699 -79.026 -41.678 1.00 78.40 290 GLN C O 1
ATOM 9547 N N . ASP C 1 291 ? 32.549 -77.597 -43.452 1.00 88.32 291 ASP C N 1
ATOM 9548 C CA . ASP C 1 291 ? 33.028 -78.608 -44.435 1.00 94.98 291 ASP C CA 1
ATOM 9549 C C . ASP C 1 291 ? 34.438 -79.062 -44.024 1.00 90.51 291 ASP C C 1
ATOM 9550 O O . ASP C 1 291 ? 34.669 -80.285 -43.952 1.00 84.08 291 ASP C O 1
ATOM 9555 N N . ALA C 1 292 ? 35.311 -78.094 -43.711 1.00 86.33 292 ALA C N 1
ATOM 9556 C CA . ALA C 1 292 ? 36.725 -78.273 -43.322 1.00 81.35 292 ALA C CA 1
ATOM 9557 C C . ALA C 1 292 ? 36.796 -78.908 -41.938 1.00 76.51 292 ALA C C 1
ATOM 9558 O O . ALA C 1 292 ? 37.659 -79.771 -41.732 1.00 73.16 292 ALA C O 1
ATOM 9560 N N . TYR C 1 293 ? 35.919 -78.502 -41.022 1.00 78.92 293 TYR C N 1
ATOM 9561 C CA . TYR C 1 293 ? 35.808 -79.102 -39.660 1.00 80.02 293 TYR C CA 1
ATOM 9562 C C . TYR C 1 293 ? 35.612 -80.608 -39.816 1.00 81.00 293 TYR C C 1
ATOM 9563 O O . TYR C 1 293 ? 36.392 -81.391 -39.236 1.00 74.25 293 TYR C O 1
ATOM 9572 N N . ARG C 1 294 ? 34.638 -81.005 -40.646 1.00 83.36 294 ARG C N 1
ATOM 9573 C CA . ARG C 1 294 ? 34.287 -82.437 -40.850 1.00 83.18 294 ARG C CA 1
ATOM 9574 C C . ARG C 1 294 ? 35.475 -83.184 -41.462 1.00 82.31 294 ARG C C 1
ATOM 9575 O O . ARG C 1 294 ? 35.759 -84.308 -41.015 1.00 84.44 294 ARG C O 1
ATOM 9583 N N . LYS C 1 295 ? 36.173 -82.592 -42.422 1.00 81.01 295 LYS C N 1
ATOM 9584 C CA . LYS C 1 295 ? 37.295 -83.294 -43.098 1.00 86.67 295 LYS C CA 1
ATOM 9585 C C . LYS C 1 295 ? 38.422 -83.502 -42.082 1.00 80.87 295 LYS C C 1
ATOM 9586 O O . LYS C 1 295 ? 38.961 -84.617 -42.024 1.00 78.22 295 LYS C O 1
ATOM 9592 N N . ALA C 1 296 ? 38.742 -82.492 -41.272 1.00 81.63 296 ALA C N 1
ATOM 9593 C CA . ALA C 1 296 ? 39.819 -82.571 -40.252 1.00 78.19 296 ALA C CA 1
ATOM 9594 C C . ALA C 1 296 ? 39.456 -83.635 -39.207 1.00 76.72 296 ALA C C 1
ATOM 9595 O O . ALA C 1 296 ? 40.331 -84.451 -38.861 1.00 73.83 296 ALA C O 1
ATOM 9597 N N . GLN C 1 297 ? 38.195 -83.662 -38.756 1.00 75.20 297 GLN C N 1
ATOM 9598 C CA . GLN C 1 297 ? 37.703 -84.659 -37.785 1.00 77.54 297 GLN C CA 1
ATOM 9599 C C . GLN C 1 297 ? 37.795 -86.051 -38.411 1.00 82.87 297 GLN C C 1
ATOM 9600 O O . GLN C 1 297 ? 38.362 -86.965 -37.755 1.00 88.62 297 GLN C O 1
ATOM 9606 N N . GLU C 1 298 ? 37.281 -86.205 -39.636 1.00 89.06 298 GLU C N 1
ATOM 9607 C CA . GLU C 1 298 ? 37.269 -87.485 -40.384 1.00 88.71 298 GLU C CA 1
ATOM 9608 C C . GLU C 1 298 ? 38.711 -87.982 -40.525 1.00 83.83 298 GLU C C 1
ATOM 9609 O O . GLU C 1 298 ? 38.921 -89.191 -40.335 1.00 82.26 298 GLU C O 1
ATOM 9615 N N . GLU C 1 299 ? 39.674 -87.098 -40.803 1.00 76.91 299 GLU C N 1
ATOM 9616 C CA . GLU C 1 299 ? 41.108 -87.474 -40.891 1.00 77.27 299 GLU C CA 1
ATOM 9617 C C . GLU C 1 299 ? 41.587 -88.011 -39.531 1.00 79.31 299 GLU C C 1
ATOM 9618 O O . GLU C 1 299 ? 42.192 -89.090 -39.500 1.00 78.17 299 GLU C O 1
ATOM 9624 N N . VAL C 1 300 ? 41.320 -87.314 -38.431 1.00 75.97 300 VAL C N 1
ATOM 9625 C CA . VAL C 1 300 ? 41.831 -87.788 -37.112 1.00 79.19 300 VAL C CA 1
ATOM 9626 C C . VAL C 1 300 ? 41.218 -89.154 -36.797 1.00 78.91 300 VAL C C 1
ATOM 9627 O O . VAL C 1 300 ? 41.983 -90.055 -36.361 1.00 78.87 300 VAL C O 1
ATOM 9631 N N . ASP C 1 301 ? 39.916 -89.312 -37.040 1.00 78.62 301 ASP C N 1
ATOM 9632 C CA . ASP C 1 301 ? 39.191 -90.601 -36.814 1.00 81.12 301 ASP C CA 1
ATOM 9633 C C . ASP C 1 301 ? 39.815 -91.718 -37.674 1.00 84.18 301 ASP C C 1
ATOM 9634 O O . ASP C 1 301 ? 40.062 -92.799 -37.125 1.00 86.75 301 ASP C O 1
ATOM 9639 N N . ARG C 1 302 ? 40.077 -91.487 -38.962 1.00 79.59 302 ARG C N 1
ATOM 9640 C CA . ARG C 1 302 ? 40.644 -92.550 -39.823 1.00 90.70 302 ARG C CA 1
ATOM 9641 C C . ARG C 1 302 ? 42.063 -92.881 -39.348 1.00 88.19 302 ARG C C 1
ATOM 9642 O O . ARG C 1 302 ? 42.374 -94.077 -39.256 1.00 92.41 302 ARG C O 1
ATOM 9650 N N . VAL C 1 303 ? 42.907 -91.881 -39.088 1.00 87.45 303 VAL C N 1
ATOM 9651 C CA . VAL C 1 303 ? 44.382 -92.085 -38.946 1.00 89.71 303 VAL C CA 1
ATOM 9652 C C . VAL C 1 303 ? 44.704 -92.556 -37.525 1.00 89.89 303 VAL C C 1
ATOM 9653 O O . VAL C 1 303 ? 45.557 -93.449 -37.371 1.00 95.16 303 VAL C O 1
ATOM 9657 N N . ILE C 1 304 ? 44.076 -91.936 -36.534 1.00 85.25 304 ILE C N 1
ATOM 9658 C CA . ILE C 1 304 ? 44.418 -92.112 -35.098 1.00 84.66 304 ILE C CA 1
ATOM 9659 C C . ILE C 1 304 ? 43.288 -92.853 -34.392 1.00 83.61 304 ILE C C 1
ATOM 9660 O O . ILE C 1 304 ? 43.603 -93.584 -33.477 1.00 84.34 304 ILE C O 1
ATOM 9665 N N . GLY C 1 305 ? 42.039 -92.631 -34.797 1.00 80.75 305 GLY C N 1
ATOM 9666 C CA . GLY C 1 305 ? 40.836 -93.208 -34.174 1.00 81.69 305 GLY C CA 1
ATOM 9667 C C . GLY C 1 305 ? 40.713 -92.856 -32.704 1.00 81.28 305 GLY C C 1
ATOM 9668 O O . GLY C 1 305 ? 40.605 -91.680 -32.388 1.00 81.46 305 GLY C O 1
ATOM 9669 N N . LYS C 1 306 ? 40.674 -93.865 -31.841 1.00 87.04 306 LYS C N 1
ATOM 9670 C CA . LYS C 1 306 ? 40.504 -93.702 -30.379 1.00 86.99 306 LYS C CA 1
ATOM 9671 C C . LYS C 1 306 ? 41.835 -94.078 -29.704 1.00 82.62 306 LYS C C 1
ATOM 9672 O O . LYS C 1 306 ? 41.892 -94.135 -28.496 1.00 81.93 306 LYS C O 1
ATOM 9678 N N . GLY C 1 307 ? 42.891 -94.315 -30.463 1.00 79.70 307 GLY C N 1
ATOM 9679 C CA . GLY C 1 307 ? 44.178 -94.782 -29.918 1.00 79.23 307 GLY C CA 1
ATOM 9680 C C . GLY C 1 307 ? 45.113 -93.611 -29.637 1.00 75.75 307 GLY C C 1
ATOM 9681 O O . GLY C 1 307 ? 44.786 -92.463 -29.912 1.00 71.03 307 GLY C O 1
ATOM 9682 N N . PRO C 1 308 ? 46.318 -93.863 -29.098 1.00 78.69 308 PRO C N 1
ATOM 9683 C CA . PRO C 1 308 ? 47.230 -92.787 -28.731 1.00 80.75 308 PRO C CA 1
ATOM 9684 C C . PRO C 1 308 ? 47.803 -92.114 -29.981 1.00 79.64 308 PRO C C 1
ATOM 9685 O O . PRO C 1 308 ? 47.989 -92.781 -30.980 1.00 85.46 308 PRO C O 1
ATOM 9689 N N . ILE C 1 309 ? 48.088 -90.827 -29.853 1.00 77.84 309 ILE C N 1
ATOM 9690 C CA . ILE C 1 309 ? 48.808 -90.020 -30.868 1.00 79.50 309 ILE C CA 1
ATOM 9691 C C . ILE C 1 309 ? 50.300 -90.169 -30.593 1.00 80.25 309 ILE C C 1
ATOM 9692 O O . ILE C 1 309 ? 50.741 -89.733 -29.532 1.00 83.09 309 ILE C O 1
ATOM 9697 N N . LYS C 1 310 ? 51.016 -90.797 -31.513 1.00 85.04 310 LYS C N 1
ATOM 9698 C CA . LYS C 1 310 ? 52.488 -90.990 -31.468 1.00 86.67 310 LYS C CA 1
ATOM 9699 C C . LYS C 1 310 ? 53.118 -90.061 -32.502 1.00 84.09 310 LYS C C 1
ATOM 9700 O O . LYS C 1 310 ? 52.380 -89.478 -33.339 1.00 85.94 310 LYS C O 1
ATOM 9706 N N . VAL C 1 311 ? 54.431 -89.917 -32.443 1.00 83.49 311 VAL C N 1
ATOM 9707 C CA . VAL C 1 311 ? 55.185 -88.975 -33.316 1.00 83.81 311 VAL C CA 1
ATOM 9708 C C . VAL C 1 311 ? 54.967 -89.353 -34.796 1.00 82.12 311 VAL C C 1
ATOM 9709 O O . VAL C 1 311 ? 54.849 -88.427 -35.608 1.00 78.14 311 VAL C O 1
ATOM 9713 N N . GLU C 1 312 ? 54.840 -90.642 -35.128 1.00 88.36 312 GLU C N 1
ATOM 9714 C CA . GLU C 1 312 ? 54.618 -91.136 -36.527 1.00 94.99 312 GLU C CA 1
ATOM 9715 C C . GLU C 1 312 ? 53.453 -90.386 -37.180 1.00 93.41 312 GLU C C 1
ATOM 9716 O O . GLU C 1 312 ? 53.501 -90.135 -38.397 1.00 98.64 312 GLU C O 1
ATOM 9722 N N . HIS C 1 313 ? 52.427 -90.070 -36.394 1.00 84.27 313 HIS C N 1
ATOM 9723 C CA . HIS C 1 313 ? 51.149 -89.531 -36.912 1.00 82.42 313 HIS C CA 1
ATOM 9724 C C . HIS C 1 313 ? 51.342 -88.104 -37.417 1.00 81.83 313 HIS C C 1
ATOM 9725 O O . HIS C 1 313 ? 50.496 -87.648 -38.186 1.00 83.05 313 HIS C O 1
ATOM 9732 N N . ILE C 1 314 ? 52.376 -87.390 -36.979 1.00 81.56 314 ILE C N 1
ATOM 9733 C CA . ILE C 1 314 ? 52.532 -85.945 -37.331 1.00 84.44 314 ILE C CA 1
ATOM 9734 C C . ILE C 1 314 ? 52.651 -85.830 -38.860 1.00 86.69 314 ILE C C 1
ATOM 9735 O O . ILE C 1 314 ? 51.975 -84.979 -39.436 1.00 84.82 314 ILE C O 1
ATOM 9740 N N . LYS C 1 315 ? 53.393 -86.727 -39.498 1.00 88.48 315 LYS C N 1
ATOM 9741 C CA . LYS C 1 315 ? 53.604 -86.751 -40.956 1.00 90.10 315 LYS C CA 1
ATOM 9742 C C . LYS C 1 315 ? 52.419 -87.369 -41.694 1.00 89.59 315 LYS C C 1
ATOM 9743 O O . LYS C 1 315 ? 52.482 -87.354 -42.914 1.00 98.03 315 LYS C O 1
ATOM 9749 N N . LYS C 1 316 ? 51.410 -87.904 -40.997 1.00 83.49 316 LYS C N 1
ATOM 9750 C CA . LYS C 1 316 ? 50.345 -88.748 -41.614 1.00 79.88 316 LYS C CA 1
ATOM 9751 C C . LYS C 1 316 ? 48.975 -88.095 -41.430 1.00 78.01 316 LYS C C 1
ATOM 9752 O O . LYS C 1 316 ? 47.964 -88.818 -41.497 1.00 77.97 316 LYS C O 1
ATOM 9758 N N . LEU C 1 317 ? 48.959 -86.767 -41.266 1.00 77.46 317 LEU C N 1
ATOM 9759 C CA . LEU C 1 317 ? 47.725 -85.944 -41.119 1.00 82.65 317 LEU C CA 1
ATOM 9760 C C . LEU C 1 317 ? 47.792 -84.803 -42.132 1.00 85.80 317 LEU C C 1
ATOM 9761 O O . LEU C 1 317 ? 47.986 -83.638 -41.763 1.00 84.26 317 LEU C O 1
ATOM 9766 N N . PRO C 1 318 ? 47.677 -85.100 -43.449 1.00 84.16 318 PRO C N 1
ATOM 9767 C CA . PRO C 1 318 ? 47.887 -84.068 -44.466 1.00 82.46 318 PRO C CA 1
ATOM 9768 C C . PRO C 1 318 ? 46.826 -82.956 -44.439 1.00 80.98 318 PRO C C 1
ATOM 9769 O O . PRO C 1 318 ? 47.187 -81.818 -44.720 1.00 81.62 318 PRO C O 1
ATOM 9773 N N . TYR C 1 319 ? 45.567 -83.278 -44.101 1.00 77.38 319 TYR C N 1
ATOM 9774 C CA . TYR C 1 319 ? 44.463 -82.285 -44.083 1.00 77.08 319 TYR C CA 1
ATOM 9775 C C . TYR C 1 319 ? 44.709 -81.256 -42.971 1.00 80.02 319 TYR C C 1
ATOM 9776 O O . TYR C 1 319 ? 44.495 -80.042 -43.195 1.00 76.94 319 TYR C O 1
ATOM 9785 N N . ILE C 1 320 ? 45.123 -81.731 -41.790 1.00 79.76 320 ILE C N 1
ATOM 9786 C CA . ILE C 1 320 ? 45.457 -80.844 -40.641 1.00 76.89 320 ILE C CA 1
ATOM 9787 C C . ILE C 1 320 ? 46.637 -79.936 -41.039 1.00 71.88 320 ILE C C 1
ATOM 9788 O O . ILE C 1 320 ? 46.523 -78.717 -40.875 1.00 69.87 320 ILE C O 1
ATOM 9793 N N . ALA C 1 321 ? 47.690 -80.483 -41.640 1.00 70.87 321 ALA C N 1
ATOM 9794 C CA . ALA C 1 321 ? 48.803 -79.692 -42.235 1.00 71.12 321 ALA C CA 1
ATOM 9795 C C . ALA C 1 321 ? 48.235 -78.605 -43.169 1.00 71.60 321 ALA C C 1
ATOM 9796 O O . ALA C 1 321 ? 48.655 -77.434 -43.065 1.00 70.66 321 ALA C O 1
ATOM 9798 N N . ALA C 1 322 ? 47.260 -78.952 -44.008 1.00 72.48 322 ALA C N 1
ATOM 9799 C CA . ALA C 1 322 ? 46.691 -78.027 -45.018 1.00 77.82 322 ALA C CA 1
ATOM 9800 C C . ALA C 1 322 ? 45.933 -76.910 -44.293 1.00 77.02 322 ALA C C 1
ATOM 9801 O O . ALA C 1 322 ? 46.047 -75.722 -44.694 1.00 76.22 322 ALA C O 1
ATOM 9803 N N . VAL C 1 323 ? 45.210 -77.272 -43.233 1.00 78.94 323 VAL C N 1
ATOM 9804 C CA . VAL C 1 323 ? 44.404 -76.319 -42.416 1.00 79.30 323 VAL C CA 1
ATOM 9805 C C . VAL C 1 323 ? 45.358 -75.275 -41.803 1.00 78.90 323 VAL C C 1
ATOM 9806 O O . VAL C 1 323 ? 45.038 -74.072 -41.781 1.00 74.35 323 VAL C O 1
ATOM 9810 N N . LEU C 1 324 ? 46.516 -75.719 -41.339 1.00 76.35 324 LEU C N 1
ATOM 9811 C CA . LEU C 1 324 ? 47.509 -74.831 -40.699 1.00 76.71 324 LEU C CA 1
ATOM 9812 C C . LEU C 1 324 ? 48.114 -73.930 -41.773 1.00 75.52 324 LEU C C 1
ATOM 9813 O O . LEU C 1 324 ? 48.061 -72.690 -41.599 1.00 75.75 324 LEU C O 1
ATOM 9818 N N . ARG C 1 325 ? 48.578 -74.521 -42.879 1.00 76.37 325 ARG C N 1
ATOM 9819 C CA . ARG C 1 325 ? 49.068 -73.765 -44.063 1.00 72.80 325 ARG C CA 1
ATOM 9820 C C . ARG C 1 325 ? 48.034 -72.724 -44.511 1.00 68.74 325 ARG C C 1
ATOM 9821 O O . ARG C 1 325 ? 48.435 -71.557 -44.775 1.00 70.68 325 ARG C O 1
ATOM 9829 N N . GLU C 1 326 ? 46.767 -73.105 -44.613 1.00 64.53 326 GLU C N 1
ATOM 9830 C CA . GLU C 1 326 ? 45.726 -72.174 -45.122 1.00 73.12 326 GLU C CA 1
ATOM 9831 C C . GLU C 1 326 ? 45.506 -71.079 -44.075 1.00 74.64 326 GLU C C 1
ATOM 9832 O O . GLU C 1 326 ? 45.355 -69.873 -44.471 1.00 75.42 326 GLU C O 1
ATOM 9838 N N . THR C 1 327 ? 45.522 -71.448 -42.784 1.00 73.18 327 THR C N 1
ATOM 9839 C CA . THR C 1 327 ? 45.351 -70.480 -41.677 1.00 66.44 327 THR C CA 1
ATOM 9840 C C . THR C 1 327 ? 46.481 -69.447 -41.755 1.00 66.08 327 THR C C 1
ATOM 9841 O O . THR C 1 327 ? 46.181 -68.246 -41.639 1.00 67.03 327 THR C O 1
ATOM 9845 N N . LEU C 1 328 ? 47.726 -69.888 -41.947 1.00 64.89 328 LEU C N 1
ATOM 9846 C CA . LEU C 1 328 ? 48.908 -68.990 -42.010 1.00 69.32 328 LEU C CA 1
ATOM 9847 C C . LEU C 1 328 ? 48.880 -68.156 -43.296 1.00 75.08 328 LEU C C 1
ATOM 9848 O O . LEU C 1 328 ? 49.474 -67.045 -43.290 1.00 77.43 328 LEU C O 1
ATOM 9853 N N . ARG C 1 329 ? 48.238 -68.652 -44.364 1.00 77.86 329 ARG C N 1
ATOM 9854 C CA . ARG C 1 329 ? 48.047 -67.862 -45.605 1.00 78.95 329 ARG C CA 1
ATOM 9855 C C . ARG C 1 329 ? 47.177 -66.641 -45.269 1.00 73.08 329 ARG C C 1
ATOM 9856 O O . ARG C 1 329 ? 47.640 -65.526 -45.452 1.00 75.40 329 ARG C O 1
ATOM 9864 N N . LEU C 1 330 ? 45.974 -66.840 -44.765 1.00 70.55 330 LEU C N 1
ATOM 9865 C CA . LEU C 1 330 ? 45.027 -65.729 -44.453 1.00 76.45 330 LEU C CA 1
ATOM 9866 C C . LEU C 1 330 ? 45.441 -64.964 -43.191 1.00 77.83 330 LEU C C 1
ATOM 9867 O O . LEU C 1 330 ? 45.210 -63.765 -43.108 1.00 75.60 330 LEU C O 1
ATOM 9872 N N . CYS C 1 331 ? 45.996 -65.652 -42.195 1.00 83.37 331 CYS C N 1
ATOM 9873 C CA . CYS C 1 331 ? 46.307 -65.069 -40.873 1.00 78.59 331 CYS C CA 1
ATOM 9874 C C . CYS C 1 331 ? 47.773 -65.305 -40.527 1.00 80.66 331 CYS C C 1
ATOM 9875 O O . CYS C 1 331 ? 48.086 -66.067 -39.607 1.00 77.58 331 CYS C O 1
ATOM 9878 N N . PRO C 1 332 ? 48.712 -64.652 -41.253 1.00 80.99 332 PRO C N 1
ATOM 9879 C CA . PRO C 1 332 ? 50.137 -64.774 -40.938 1.00 85.07 332 PRO C CA 1
ATOM 9880 C C . PRO C 1 332 ? 50.364 -63.991 -39.632 1.00 84.03 332 PRO C C 1
ATOM 9881 O O . PRO C 1 332 ? 50.098 -62.785 -39.581 1.00 91.05 332 PRO C O 1
ATOM 9885 N N . THR C 1 333 ? 50.730 -64.702 -38.571 1.00 82.68 333 THR C N 1
ATOM 9886 C CA . THR C 1 333 ? 50.640 -64.182 -37.181 1.00 78.27 333 THR C CA 1
ATOM 9887 C C . THR C 1 333 ? 51.801 -63.216 -36.972 1.00 84.96 333 THR C C 1
ATOM 9888 O O . THR C 1 333 ? 51.687 -62.398 -36.041 1.00 98.74 333 THR C O 1
ATOM 9892 N N . ILE C 1 334 ? 52.855 -63.309 -37.806 1.00 86.57 334 ILE C N 1
ATOM 9893 C CA . ILE C 1 334 ? 53.713 -62.136 -38.148 1.00 83.48 334 ILE C CA 1
ATOM 9894 C C . ILE C 1 334 ? 53.304 -61.662 -39.546 1.00 83.12 334 ILE C C 1
ATOM 9895 O O . ILE C 1 334 ? 53.616 -62.333 -40.531 1.00 84.68 334 ILE C O 1
ATOM 9900 N N . PRO C 1 335 ? 52.542 -60.545 -39.647 1.00 77.05 335 PRO C N 1
ATOM 9901 C CA . PRO C 1 335 ? 51.947 -60.096 -40.905 1.00 77.14 335 PRO C CA 1
ATOM 9902 C C . PRO C 1 335 ? 52.855 -59.234 -41.794 1.00 80.09 335 PRO C C 1
ATOM 9903 O O . PRO C 1 335 ? 52.501 -58.985 -42.924 1.00 82.66 335 PRO C O 1
ATOM 9907 N N . ILE C 1 336 ? 53.966 -58.753 -41.250 1.00 79.83 336 ILE C N 1
ATOM 9908 C CA . ILE C 1 336 ? 54.942 -57.915 -41.993 1.00 78.93 336 ILE C CA 1
ATOM 9909 C C . ILE C 1 336 ? 56.330 -58.426 -41.622 1.00 80.57 336 ILE C C 1
ATOM 9910 O O . ILE C 1 336 ? 56.584 -58.609 -40.430 1.00 86.03 336 ILE C O 1
ATOM 9915 N N . ILE C 1 337 ? 57.162 -58.702 -42.620 1.00 80.39 337 ILE C N 1
ATOM 9916 C CA . ILE C 1 337 ? 58.632 -58.842 -42.452 1.00 79.18 337 ILE C CA 1
ATOM 9917 C C . ILE C 1 337 ? 59.264 -57.720 -43.275 1.00 81.37 337 ILE C C 1
ATOM 9918 O O . ILE C 1 337 ? 58.643 -57.250 -44.248 1.00 84.37 337 ILE C O 1
ATOM 9923 N N . ASN C 1 338 ? 60.434 -57.272 -42.843 1.00 80.59 338 ASN C N 1
ATOM 9924 C CA . ASN C 1 338 ? 61.167 -56.167 -43.479 1.00 82.29 338 ASN C CA 1
ATOM 9925 C C . ASN C 1 338 ? 62.345 -56.706 -44.302 1.00 86.74 338 ASN C C 1
ATOM 9926 O O . ASN C 1 338 ? 63.057 -57.640 -43.856 1.00 87.68 338 ASN C O 1
ATOM 9931 N N . ARG C 1 339 ? 62.572 -56.100 -45.467 1.00 90.09 339 ARG C N 1
ATOM 9932 C CA . ARG C 1 339 ? 63.804 -56.321 -46.252 1.00 88.77 339 ARG C CA 1
ATOM 9933 C C . ARG C 1 339 ? 64.386 -54.946 -46.560 1.00 91.84 339 ARG C C 1
ATOM 9934 O O . ARG C 1 339 ? 63.655 -53.948 -46.446 1.00 101.49 339 ARG C O 1
ATOM 9942 N N . ALA C 1 340 ? 65.675 -54.885 -46.871 1.00 93.76 340 ALA C N 1
ATOM 9943 C CA . ALA C 1 340 ? 66.339 -53.637 -47.301 1.00 95.59 340 ALA C CA 1
ATOM 9944 C C . ALA C 1 340 ? 67.358 -53.989 -48.381 1.00 95.52 340 ALA C C 1
ATOM 9945 O O . ALA C 1 340 ? 67.987 -55.056 -48.272 1.00 90.79 340 ALA C O 1
ATOM 9947 N N . ALA C 1 341 ? 67.455 -53.153 -49.408 1.00 99.10 341 ALA C N 1
ATOM 9948 C CA . ALA C 1 341 ? 68.371 -53.387 -50.538 1.00 103.71 341 ALA C CA 1
ATOM 9949 C C . ALA C 1 341 ? 69.809 -53.144 -50.059 1.00 101.76 341 ALA C C 1
ATOM 9950 O O . ALA C 1 341 ? 70.023 -52.108 -49.412 1.00 101.21 341 ALA C O 1
ATOM 9952 N N . LYS C 1 342 ? 70.738 -54.065 -50.339 1.00 97.67 342 LYS C N 1
ATOM 9953 C CA . LYS C 1 342 ? 72.173 -53.919 -49.968 1.00 98.51 342 LYS C CA 1
ATOM 9954 C C . LYS C 1 342 ? 72.842 -52.836 -50.819 1.00 103.63 342 LYS C C 1
ATOM 9955 O O . LYS C 1 342 ? 73.852 -52.281 -50.346 1.00 101.85 342 LYS C O 1
ATOM 9961 N N . GLN C 1 343 ? 72.324 -52.578 -52.032 1.00 108.79 343 GLN C N 1
ATOM 9962 C CA . GLN C 1 343 ? 72.765 -51.486 -52.946 1.00 114.16 343 GLN C CA 1
ATOM 9963 C C . GLN C 1 343 ? 71.531 -50.774 -53.503 1.00 113.42 343 GLN C C 1
ATOM 9964 O O . GLN C 1 343 ? 70.459 -51.405 -53.487 1.00 111.05 343 GLN C O 1
ATOM 9970 N N . ASP C 1 344 ? 71.669 -49.523 -53.961 1.00 112.10 344 ASP C N 1
ATOM 9971 C CA . ASP C 1 344 ? 70.613 -48.832 -54.743 1.00 114.03 344 ASP C CA 1
ATOM 9972 C C . ASP C 1 344 ? 70.118 -49.835 -55.783 1.00 114.99 344 ASP C C 1
ATOM 9973 O O . ASP C 1 344 ? 70.961 -50.523 -56.352 1.00 118.75 344 ASP C O 1
ATOM 9978 N N . GLU C 1 345 ? 68.806 -49.943 -55.977 1.00 115.96 345 GLU C N 1
ATOM 9979 C CA . GLU C 1 345 ? 68.161 -51.077 -56.695 1.00 114.49 345 GLU C CA 1
ATOM 9980 C C . GLU C 1 345 ? 66.883 -50.625 -57.405 1.00 113.81 345 GLU C C 1
ATOM 9981 O O . GLU C 1 345 ? 66.402 -49.488 -57.190 1.00 111.55 345 GLU C O 1
ATOM 9987 N N . VAL C 1 346 ? 66.371 -51.517 -58.240 1.00 114.13 346 VAL C N 1
ATOM 9988 C CA . VAL C 1 346 ? 65.107 -51.357 -59.005 1.00 115.07 346 VAL C CA 1
ATOM 9989 C C . VAL C 1 346 ? 64.366 -52.684 -58.884 1.00 113.35 346 VAL C C 1
ATOM 9990 O O . VAL C 1 346 ? 65.018 -53.740 -59.026 1.00 111.75 346 VAL C O 1
ATOM 9994 N N . ILE C 1 347 ? 63.067 -52.638 -58.592 1.00 114.55 347 ILE C N 1
ATOM 9995 C CA . ILE C 1 347 ? 62.252 -53.873 -58.409 1.00 113.59 347 ILE C CA 1
ATOM 9996 C C . ILE C 1 347 ? 61.061 -53.782 -59.366 1.00 115.68 347 ILE C C 1
ATOM 9997 O O . ILE C 1 347 ? 60.661 -52.623 -59.722 1.00 116.46 347 ILE C O 1
ATOM 10002 N N . GLY C 1 348 ? 60.537 -54.946 -59.769 1.00 117.14 348 GLY C N 1
ATOM 10003 C CA . GLY C 1 348 ? 59.504 -55.082 -60.811 1.00 121.72 348 GLY C CA 1
ATOM 10004 C C . GLY C 1 348 ? 59.921 -54.345 -62.077 1.00 125.00 348 GLY C C 1
ATOM 10005 O O . GLY C 1 348 ? 59.037 -53.908 -62.812 1.00 124.16 348 GLY C O 1
ATOM 10006 N N . GLY C 1 349 ? 61.233 -54.232 -62.298 1.00 123.79 349 GLY C N 1
ATOM 10007 C CA . GLY C 1 349 ? 61.869 -53.308 -63.247 1.00 126.11 349 GLY C CA 1
ATOM 10008 C C . GLY C 1 349 ? 61.094 -52.025 -63.477 1.00 129.67 349 GLY C C 1
ATOM 10009 O O . GLY C 1 349 ? 60.948 -51.699 -64.620 1.00 133.50 349 GLY C O 1
ATOM 10010 N N . LYS C 1 350 ? 60.614 -51.308 -62.448 1.00 133.55 350 LYS C N 1
ATOM 10011 C CA . LYS C 1 350 ? 60.050 -49.917 -62.580 1.00 134.83 350 LYS C CA 1
ATOM 10012 C C . LYS C 1 350 ? 60.319 -49.060 -61.317 1.00 132.66 350 LYS C C 1
ATOM 10013 O O . LYS C 1 350 ? 60.042 -47.850 -61.386 1.00 128.77 350 LYS C O 1
ATOM 10019 N N . TYR C 1 351 ? 60.707 -49.642 -60.172 1.00 129.67 351 TYR C N 1
ATOM 10020 C CA . TYR C 1 351 ? 60.587 -48.967 -58.854 1.00 125.19 351 TYR C CA 1
ATOM 10021 C C . TYR C 1 351 ? 61.965 -48.734 -58.214 1.00 122.70 351 TYR C C 1
ATOM 10022 O O . TYR C 1 351 ? 62.649 -49.718 -57.839 1.00 124.27 351 TYR C O 1
ATOM 10031 N N . ALA C 1 352 ? 62.316 -47.456 -58.052 1.00 117.81 352 ALA C N 1
ATOM 10032 C CA . ALA C 1 352 ? 63.532 -46.967 -57.366 1.00 115.05 352 ALA C CA 1
ATOM 10033 C C . ALA C 1 352 ? 63.486 -47.348 -55.897 1.00 111.73 352 ALA C C 1
ATOM 10034 O O . ALA C 1 352 ? 62.522 -46.971 -55.253 1.00 114.20 352 ALA C O 1
ATOM 10036 N N . VAL C 1 353 ? 64.525 -48.013 -55.394 1.00 112.82 353 VAL C N 1
ATOM 10037 C CA . VAL C 1 353 ? 64.656 -48.508 -53.987 1.00 110.43 353 VAL C CA 1
ATOM 10038 C C . VAL C 1 353 ? 66.091 -48.218 -53.505 1.00 114.13 353 VAL C C 1
ATOM 10039 O O . VAL C 1 353 ? 67.020 -48.854 -54.040 1.00 115.30 353 VAL C O 1
ATOM 10043 N N . ALA C 1 354 ? 66.295 -47.306 -52.540 1.00 114.69 354 ALA C N 1
ATOM 10044 C CA . ALA C 1 354 ? 67.631 -46.882 -52.033 1.00 113.33 354 ALA C CA 1
ATOM 10045 C C . ALA C 1 354 ? 68.273 -47.982 -51.171 1.00 114.51 354 ALA C C 1
ATOM 10046 O O . ALA C 1 354 ? 67.539 -48.785 -50.525 1.00 116.30 354 ALA C O 1
ATOM 10048 N N . LYS C 1 355 ? 69.607 -48.020 -51.156 1.00 116.11 355 LYS C N 1
ATOM 10049 C CA . LYS C 1 355 ? 70.402 -48.858 -50.221 1.00 112.85 355 LYS C CA 1
ATOM 10050 C C . LYS C 1 355 ? 69.870 -48.610 -48.814 1.00 112.09 355 LYS C C 1
ATOM 10051 O O . LYS C 1 355 ? 69.483 -47.476 -48.510 1.00 111.11 355 LYS C O 1
ATOM 10057 N N . ASP C 1 356 ? 69.736 -49.676 -48.031 1.00 112.82 356 ASP C N 1
ATOM 10058 C CA . ASP C 1 356 ? 69.269 -49.647 -46.618 1.00 113.14 356 ASP C CA 1
ATOM 10059 C C . ASP C 1 356 ? 67.829 -49.111 -46.510 1.00 115.36 356 ASP C C 1
ATOM 10060 O O . ASP C 1 356 ? 67.355 -48.998 -45.371 1.00 121.30 356 ASP C O 1
ATOM 10065 N N . GLN C 1 357 ? 67.120 -48.823 -47.605 1.00 112.51 357 GLN C N 1
ATOM 10066 C CA . GLN C 1 357 ? 65.724 -48.338 -47.491 1.00 111.29 357 GLN C CA 1
ATOM 10067 C C . GLN C 1 357 ? 64.810 -49.461 -46.981 1.00 110.14 357 GLN C C 1
ATOM 10068 O O . GLN C 1 357 ? 64.835 -50.556 -47.589 1.00 112.24 357 GLN C O 1
ATOM 10074 N N . ARG C 1 358 ? 64.005 -49.177 -45.947 1.00 104.53 358 ARG C N 1
ATOM 10075 C CA . ARG C 1 358 ? 63.110 -50.174 -45.302 1.00 100.92 358 ARG C CA 1
ATOM 10076 C C . ARG C 1 358 ? 61.984 -50.538 -46.274 1.00 99.44 358 ARG C C 1
ATOM 10077 O O . ARG C 1 358 ? 61.211 -49.659 -46.659 1.00 99.99 358 ARG C O 1
ATOM 10085 N N . LEU C 1 359 ? 61.900 -51.811 -46.634 1.00 98.78 359 LEU C N 1
ATOM 10086 C CA . LEU C 1 359 ? 60.794 -52.399 -47.433 1.00 97.11 359 LEU C CA 1
ATOM 10087 C C . LEU C 1 359 ? 59.972 -53.296 -46.512 1.00 94.29 359 LEU C C 1
ATOM 10088 O O . LEU C 1 359 ? 60.537 -54.268 -45.986 1.00 91.73 359 LEU C O 1
ATOM 10093 N N . ALA C 1 360 ? 58.706 -52.953 -46.309 1.00 91.69 360 ALA C N 1
ATOM 10094 C CA . ALA C 1 360 ? 57.744 -53.774 -45.553 1.00 89.44 360 ALA C CA 1
ATOM 10095 C C . ALA C 1 360 ? 57.063 -54.758 -46.511 1.00 88.02 360 ALA C C 1
ATOM 10096 O O . ALA C 1 360 ? 56.297 -54.277 -47.366 1.00 94.99 360 ALA C O 1
ATOM 10098 N N . LEU C 1 361 ? 57.350 -56.057 -46.398 1.00 82.93 361 LEU C N 1
ATOM 10099 C CA . LEU C 1 361 ? 56.602 -57.120 -47.122 1.00 81.93 361 LEU C CA 1
ATOM 10100 C C . LEU C 1 361 ? 55.307 -57.388 -46.341 1.00 86.54 361 LEU C C 1
ATOM 10101 O O . LEU C 1 361 ? 55.365 -58.089 -45.298 1.00 90.39 361 LEU C O 1
ATOM 10106 N N . LEU C 1 362 ? 54.192 -56.816 -46.800 1.00 87.64 362 LEU C N 1
ATOM 10107 C CA . LEU C 1 362 ? 52.845 -56.957 -46.191 1.00 85.52 362 LEU C CA 1
ATOM 10108 C C . LEU C 1 362 ? 52.292 -58.332 -46.583 1.00 84.65 362 LEU C C 1
ATOM 10109 O O . LEU C 1 362 ? 51.426 -58.406 -47.455 1.00 92.57 362 LEU C O 1
ATOM 10114 N N . LEU C 1 363 ? 52.781 -59.386 -45.938 1.00 84.76 363 LEU C N 1
ATOM 10115 C CA . LEU C 1 363 ? 52.344 -60.790 -46.146 1.00 84.98 363 LEU C CA 1
ATOM 10116 C C . LEU C 1 363 ? 50.827 -60.936 -45.976 1.00 84.87 363 LEU C C 1
ATOM 10117 O O . LEU C 1 363 ? 50.207 -61.786 -46.679 1.00 87.08 363 LEU C O 1
ATOM 10122 N N . ALA C 1 364 ? 50.220 -60.170 -45.080 1.00 82.62 364 ALA C N 1
ATOM 10123 C CA . ALA C 1 364 ? 48.760 -60.235 -44.867 1.00 83.75 364 ALA C CA 1
ATOM 10124 C C . ALA C 1 364 ? 48.058 -59.880 -46.187 1.00 86.70 364 ALA C C 1
ATOM 10125 O O . ALA C 1 364 ? 46.905 -60.308 -46.362 1.00 94.74 364 ALA C O 1
ATOM 10127 N N . GLN C 1 365 ? 48.720 -59.144 -47.085 1.00 89.27 365 GLN C N 1
ATOM 10128 C CA . GLN C 1 365 ? 48.182 -58.830 -48.443 1.00 91.96 365 GLN C CA 1
ATOM 10129 C C . GLN C 1 365 ? 48.779 -59.747 -49.543 1.00 89.92 365 GLN C C 1
ATOM 10130 O O . GLN C 1 365 ? 47.960 -60.253 -50.310 1.00 89.92 365 GLN C O 1
ATOM 10136 N N . SER C 1 366 ? 50.109 -59.980 -49.606 1.00 87.09 366 SER C N 1
ATOM 10137 C CA . SER C 1 366 ? 50.812 -60.864 -50.590 1.00 90.42 366 SER C CA 1
ATOM 10138 C C . SER C 1 366 ? 50.139 -62.252 -50.689 1.00 89.35 366 SER C C 1
ATOM 10139 O O . SER C 1 366 ? 50.258 -62.964 -51.767 1.00 87.70 366 SER C O 1
ATOM 10142 N N . HIS C 1 367 ? 49.573 -62.685 -49.564 1.00 87.12 367 HIS C N 1
ATOM 10143 C CA . HIS C 1 367 ? 48.953 -64.020 -49.360 1.00 85.59 367 HIS C CA 1
ATOM 10144 C C . HIS C 1 367 ? 47.548 -64.040 -49.968 1.00 85.13 367 HIS C C 1
ATOM 10145 O O . HIS C 1 367 ? 46.982 -65.151 -50.078 1.00 84.38 367 HIS C O 1
ATOM 10152 N N . LEU C 1 368 ? 46.998 -62.867 -50.331 1.00 87.77 368 LEU C N 1
ATOM 10153 C CA . LEU C 1 368 ? 45.662 -62.748 -50.998 1.00 91.54 368 LEU C CA 1
ATOM 10154 C C . LEU C 1 368 ? 45.809 -62.408 -52.500 1.00 92.73 368 LEU C C 1
ATOM 10155 O O . LEU C 1 368 ? 44.754 -62.202 -53.181 1.00 94.94 368 LEU C O 1
ATOM 10160 N N . ASP C 1 369 ? 47.044 -62.347 -53.010 1.00 89.60 369 ASP C N 1
ATOM 10161 C CA . ASP C 1 369 ? 47.320 -62.005 -54.421 1.00 97.31 369 ASP C CA 1
ATOM 10162 C C . ASP C 1 369 ? 46.396 -62.806 -55.346 1.00 98.16 369 ASP C C 1
ATOM 10163 O O . ASP C 1 369 ? 46.545 -64.019 -55.497 1.00 88.69 369 ASP C O 1
ATOM 10168 N N . PRO C 1 370 ? 45.430 -62.131 -56.018 1.00 100.70 370 PRO C N 1
ATOM 10169 C CA . PRO C 1 370 ? 44.549 -62.778 -56.987 1.00 103.59 370 PRO C CA 1
ATOM 10170 C C . PRO C 1 370 ? 45.329 -63.543 -58.071 1.00 103.24 370 PRO C C 1
ATOM 10171 O O . PRO C 1 370 ? 44.886 -64.591 -58.478 1.00 106.93 370 PRO C O 1
ATOM 10175 N N . ALA C 1 371 ? 46.476 -62.994 -58.493 1.00 102.46 371 ALA C N 1
ATOM 10176 C CA . ALA C 1 371 ? 47.355 -63.514 -59.567 1.00 102.42 371 ALA C CA 1
ATOM 10177 C C . ALA C 1 371 ? 47.824 -64.926 -59.198 1.00 102.28 371 ALA C C 1
ATOM 10178 O O . ALA C 1 371 ? 48.045 -65.743 -60.115 1.00 109.85 371 ALA C O 1
ATOM 10180 N N . VAL C 1 372 ? 47.949 -65.224 -57.905 1.00 99.16 372 VAL C N 1
ATOM 10181 C CA . VAL C 1 372 ? 48.407 -66.557 -57.439 1.00 97.42 372 VAL C CA 1
ATOM 10182 C C . VAL C 1 372 ? 47.192 -67.407 -57.110 1.00 96.33 372 VAL C C 1
ATOM 10183 O O . VAL C 1 372 ? 47.120 -68.528 -57.603 1.00 102.68 372 VAL C O 1
ATOM 10187 N N . TYR C 1 373 ? 46.290 -66.903 -56.277 1.00 96.20 373 TYR C N 1
ATOM 10188 C CA . TYR C 1 373 ? 45.339 -67.751 -55.497 1.00 99.67 373 TYR C CA 1
ATOM 10189 C C . TYR C 1 373 ? 43.949 -67.722 -56.145 1.00 97.68 373 TYR C C 1
ATOM 10190 O O . TYR C 1 373 ? 43.105 -68.532 -55.731 1.00 98.53 373 TYR C O 1
ATOM 10199 N N . GLY C 1 374 ? 43.730 -66.836 -57.122 1.00 100.09 374 GLY C N 1
ATOM 10200 C CA . GLY C 1 374 ? 42.482 -66.755 -57.912 1.00 103.14 374 GLY C CA 1
ATOM 10201 C C . GLY C 1 374 ? 41.407 -65.962 -57.183 1.00 104.52 374 GLY C C 1
ATOM 10202 O O . GLY C 1 374 ? 41.706 -65.319 -56.182 1.00 105.05 374 GLY C O 1
ATOM 10203 N N . GLU C 1 375 ? 40.172 -65.982 -57.655 1.00 110.55 375 GLU C N 1
ATOM 10204 C CA . GLU C 1 375 ? 39.088 -65.176 -57.042 1.00 111.46 375 GLU C CA 1
ATOM 10205 C C . GLU C 1 375 ? 38.593 -65.827 -55.751 1.00 107.73 375 GLU C C 1
ATOM 10206 O O . GLU C 1 375 ? 37.741 -65.200 -55.132 1.00 110.38 375 GLU C O 1
ATOM 10212 N N . THR C 1 376 ? 39.119 -66.981 -55.321 1.00 102.72 376 THR C N 1
ATOM 10213 C CA . THR C 1 376 ? 38.792 -67.574 -53.984 1.00 96.24 376 THR C CA 1
ATOM 10214 C C . THR C 1 376 ? 39.850 -67.159 -52.950 1.00 95.92 376 THR C C 1
ATOM 10215 O O . THR C 1 376 ? 39.791 -67.645 -51.814 1.00 97.72 376 THR C O 1
ATOM 10219 N N . ALA C 1 377 ? 40.752 -66.243 -53.295 1.00 97.26 377 ALA C N 1
ATOM 10220 C CA . ALA C 1 377 ? 41.920 -65.856 -52.469 1.00 94.75 377 ALA C CA 1
ATOM 10221 C C . ALA C 1 377 ? 41.502 -65.571 -51.016 1.00 93.35 377 ALA C C 1
ATOM 10222 O O . ALA C 1 377 ? 42.243 -65.961 -50.079 1.00 90.34 377 ALA C O 1
ATOM 10224 N N . LYS C 1 378 ? 40.371 -64.894 -50.831 1.00 92.16 378 LYS C N 1
ATOM 10225 C CA . LYS C 1 378 ? 39.946 -64.376 -49.512 1.00 88.86 378 LYS C CA 1
ATOM 10226 C C . LYS C 1 378 ? 39.198 -65.466 -48.758 1.00 90.59 378 LYS C C 1
ATOM 10227 O O . LYS C 1 378 ? 38.904 -65.220 -47.603 1.00 91.34 378 LYS C O 1
ATOM 10233 N N . GLN C 1 379 ? 38.946 -66.638 -49.356 1.00 92.85 379 GLN C N 1
ATOM 10234 C CA . GLN C 1 379 ? 38.165 -67.728 -48.709 1.00 86.91 379 GLN C CA 1
ATOM 10235 C C . GLN C 1 379 ? 39.083 -68.724 -48.006 1.00 80.71 379 GLN C C 1
ATOM 10236 O O . GLN C 1 379 ? 40.258 -68.819 -48.376 1.00 81.43 379 GLN C O 1
ATOM 10242 N N . PHE C 1 380 ? 38.526 -69.450 -47.040 1.00 79.16 380 PHE C N 1
ATOM 10243 C CA . PHE C 1 380 ? 39.233 -70.469 -46.233 1.00 79.98 380 PHE C CA 1
ATOM 10244 C C . PHE C 1 380 ? 38.951 -71.809 -46.899 1.00 78.97 380 PHE C C 1
ATOM 10245 O O . PHE C 1 380 ? 37.801 -72.324 -46.788 1.00 79.53 380 PHE C O 1
ATOM 10253 N N . ILE C 1 381 ? 39.956 -72.334 -47.593 1.00 79.28 381 ILE C N 1
ATOM 10254 C CA . ILE C 1 381 ? 39.849 -73.608 -48.362 1.00 85.18 381 ILE C CA 1
ATOM 10255 C C . ILE C 1 381 ? 41.111 -74.425 -48.119 1.00 81.37 381 ILE C C 1
ATOM 10256 O O . ILE C 1 381 ? 42.105 -74.280 -48.819 1.00 80.13 381 ILE C O 1
ATOM 10261 N N . PRO C 1 382 ? 41.143 -75.278 -47.081 1.00 82.94 382 PRO C N 1
ATOM 10262 C CA . PRO C 1 382 ? 42.341 -76.065 -46.781 1.00 81.48 382 PRO C CA 1
ATOM 10263 C C . PRO C 1 382 ? 42.834 -76.892 -47.968 1.00 80.15 382 PRO C C 1
ATOM 10264 O O . PRO C 1 382 ? 44.037 -77.052 -48.110 1.00 78.43 382 PRO C O 1
ATOM 10268 N N . GLU C 1 383 ? 41.895 -77.383 -48.784 1.00 84.58 383 GLU C N 1
ATOM 10269 C CA . GLU C 1 383 ? 42.189 -78.221 -49.984 1.00 88.06 383 GLU C CA 1
ATOM 10270 C C . GLU C 1 383 ? 43.293 -77.529 -50.800 1.00 83.45 383 GLU C C 1
ATOM 10271 O O . GLU C 1 383 ? 44.200 -78.228 -51.251 1.00 83.59 383 GLU C O 1
ATOM 10277 N N . ARG C 1 384 ? 43.224 -76.198 -50.911 1.00 82.10 384 ARG C N 1
ATOM 10278 C CA . ARG C 1 384 ? 44.163 -75.295 -51.647 1.00 84.94 384 ARG C CA 1
ATOM 10279 C C . ARG C 1 384 ? 45.618 -75.610 -51.291 1.00 87.06 384 ARG C C 1
ATOM 10280 O O . ARG C 1 384 ? 46.486 -75.488 -52.194 1.00 86.79 384 ARG C O 1
ATOM 10288 N N . MET C 1 385 ? 45.882 -75.946 -50.023 1.00 85.52 385 MET C N 1
ATOM 10289 C CA . MET C 1 385 ? 47.267 -76.025 -49.493 1.00 86.53 385 MET C CA 1
ATOM 10290 C C . MET C 1 385 ? 47.631 -77.473 -49.131 1.00 87.04 385 MET C C 1
ATOM 10291 O O . MET C 1 385 ? 48.623 -77.634 -48.401 1.00 83.92 385 MET C O 1
ATOM 10296 N N . LEU C 1 386 ? 46.923 -78.477 -49.665 1.00 84.95 386 LEU C N 1
ATOM 10297 C CA . LEU C 1 386 ? 47.386 -79.892 -49.636 1.00 84.31 386 LEU C CA 1
ATOM 10298 C C . LEU C 1 386 ? 48.683 -80.018 -50.466 1.00 89.48 386 LEU C C 1
ATOM 10299 O O . LEU C 1 386 ? 48.892 -79.187 -51.385 1.00 93.26 386 LEU C O 1
ATOM 10304 N N . ASP C 1 387 ? 49.534 -80.996 -50.143 1.00 93.07 387 ASP C N 1
ATOM 10305 C CA . ASP C 1 387 ? 50.937 -81.108 -50.644 1.00 96.36 387 ASP C CA 1
ATOM 10306 C C . ASP C 1 387 ? 50.991 -80.878 -52.157 1.00 97.29 387 ASP C C 1
ATOM 10307 O O . ASP C 1 387 ? 51.724 -79.953 -52.614 1.00 93.97 387 ASP C O 1
ATOM 10312 N N . GLU C 1 388 ? 50.276 -81.701 -52.922 1.00 102.97 388 GLU C N 1
ATOM 10313 C CA . GLU C 1 388 ? 50.343 -81.660 -54.408 1.00 101.23 388 GLU C CA 1
ATOM 10314 C C . GLU C 1 388 ? 50.146 -80.204 -54.860 1.00 100.74 388 GLU C C 1
ATOM 10315 O O . GLU C 1 388 ? 51.072 -79.655 -55.488 1.00 104.67 388 GLU C O 1
ATOM 10321 N N . ASN C 1 389 ? 49.025 -79.568 -54.519 1.00 99.25 389 ASN C N 1
ATOM 10322 C CA . ASN C 1 389 ? 48.676 -78.229 -55.067 1.00 102.08 389 ASN C CA 1
ATOM 10323 C C . ASN C 1 389 ? 49.630 -77.166 -54.500 1.00 104.70 389 ASN C C 1
ATOM 10324 O O . ASN C 1 389 ? 50.022 -76.259 -55.266 1.00 108.57 389 ASN C O 1
ATOM 10329 N N . PHE C 1 390 ? 49.964 -77.261 -53.203 1.00 103.31 390 PHE C N 1
ATOM 10330 C CA . PHE C 1 390 ? 50.891 -76.359 -52.477 1.00 98.79 390 PHE C CA 1
ATOM 10331 C C . PHE C 1 390 ? 52.247 -76.307 -53.194 1.00 100.77 390 PHE C C 1
ATOM 10332 O O . PHE C 1 390 ? 52.736 -75.175 -53.442 1.00 101.68 390 PHE C O 1
ATOM 10340 N N . GLU C 1 391 ? 52.843 -77.475 -53.478 1.00 100.64 391 GLU C N 1
ATOM 10341 C CA . GLU C 1 391 ? 54.174 -77.593 -54.140 1.00 107.21 391 GLU C CA 1
ATOM 10342 C C . GLU C 1 391 ? 54.101 -76.958 -55.531 1.00 108.60 391 GLU C C 1
ATOM 10343 O O . GLU C 1 391 ? 55.082 -76.288 -55.925 1.00 104.69 391 GLU C O 1
ATOM 10349 N N . ARG C 1 392 ? 52.951 -77.113 -56.194 1.00 110.81 392 ARG C N 1
ATOM 10350 C CA . ARG C 1 392 ? 52.657 -76.531 -57.528 1.00 118.37 392 ARG C CA 1
ATOM 10351 C C . ARG C 1 392 ? 52.598 -75.001 -57.444 1.00 115.16 392 ARG C C 1
ATOM 10352 O O . ARG C 1 392 ? 53.163 -74.332 -58.310 1.00 118.63 392 ARG C O 1
ATOM 10360 N N . LEU C 1 393 ? 51.928 -74.445 -56.445 1.00 111.30 393 LEU C N 1
ATOM 10361 C CA . LEU C 1 393 ? 51.824 -72.971 -56.299 1.00 110.20 393 LEU C CA 1
ATOM 10362 C C . LEU C 1 393 ? 53.213 -72.367 -55.995 1.00 111.46 393 LEU C C 1
ATOM 10363 O O . LEU C 1 393 ? 53.469 -71.242 -56.469 1.00 115.34 393 LEU C O 1
ATOM 10368 N N . ASN C 1 394 ? 54.085 -73.077 -55.259 1.00 106.59 394 ASN C N 1
ATOM 10369 C CA . ASN C 1 394 ? 55.447 -72.593 -54.875 1.00 101.64 394 ASN C CA 1
ATOM 10370 C C . ASN C 1 394 ? 56.389 -72.664 -56.083 1.00 104.87 394 ASN C C 1
ATOM 10371 O O . ASN C 1 394 ? 57.290 -71.804 -56.188 1.00 98.36 394 ASN C O 1
ATOM 10376 N N . ARG C 1 395 ? 56.193 -73.649 -56.960 1.00 103.41 395 ARG C N 1
ATOM 10377 C CA . ARG C 1 395 ? 56.951 -73.757 -58.229 1.00 105.69 395 ARG C CA 1
ATOM 10378 C C . ARG C 1 395 ? 56.507 -72.628 -59.158 1.00 102.90 395 ARG C C 1
ATOM 10379 O O . ARG C 1 395 ? 57.372 -71.913 -59.631 1.00 103.05 395 ARG C O 1
ATOM 10387 N N . GLU C 1 396 ? 55.203 -72.430 -59.330 1.00 102.22 396 GLU C N 1
ATOM 10388 C CA . GLU C 1 396 ? 54.625 -71.484 -60.321 1.00 107.40 396 GLU C CA 1
ATOM 10389 C C . GLU C 1 396 ? 54.673 -70.043 -59.797 1.00 109.01 396 GLU C C 1
ATOM 10390 O O . GLU C 1 396 ? 54.740 -69.127 -60.629 1.00 110.06 396 GLU C O 1
ATOM 10396 N N . TYR C 1 397 ? 54.637 -69.827 -58.483 1.00 110.76 397 TYR C N 1
ATOM 10397 C CA . TYR C 1 397 ? 54.639 -68.468 -57.873 1.00 111.52 397 TYR C CA 1
ATOM 10398 C C . TYR C 1 397 ? 55.515 -68.449 -56.628 1.00 105.96 397 TYR C C 1
ATOM 10399 O O . TYR C 1 397 ? 54.999 -68.241 -55.531 1.00 101.23 397 TYR C O 1
ATOM 10408 N N . PRO C 1 398 ? 56.859 -68.588 -56.759 1.00 104.34 398 PRO C N 1
ATOM 10409 C CA . PRO C 1 398 ? 57.729 -68.744 -55.582 1.00 97.69 398 PRO C CA 1
ATOM 10410 C C . PRO C 1 398 ? 57.555 -67.567 -54.611 1.00 95.85 398 PRO C C 1
ATOM 10411 O O . PRO C 1 398 ? 57.379 -66.443 -55.100 1.00 95.11 398 PRO C O 1
ATOM 10415 N N . ASP C 1 399 ? 57.542 -67.854 -53.291 1.00 89.00 399 ASP C N 1
ATOM 10416 C CA . ASP C 1 399 ? 57.336 -66.859 -52.193 1.00 83.97 399 ASP C CA 1
ATOM 10417 C C . ASP C 1 399 ? 55.903 -66.261 -52.220 1.00 85.27 399 ASP C C 1
ATOM 10418 O O . ASP C 1 399 ? 55.691 -65.089 -51.784 1.00 82.27 399 ASP C O 1
ATOM 10423 N N . CYS C 1 400 ? 54.916 -67.045 -52.677 1.00 86.77 400 CYS C N 1
ATOM 10424 C CA . CYS C 1 400 ? 53.467 -66.724 -52.595 1.00 86.63 400 CYS C CA 1
ATOM 10425 C C . CYS C 1 400 ? 53.004 -66.871 -51.139 1.00 90.58 400 CYS C C 1
ATOM 10426 O O . CYS C 1 400 ? 51.939 -66.301 -50.857 1.00 99.82 400 CYS C O 1
ATOM 10429 N N . TRP C 1 401 ? 53.761 -67.625 -50.312 1.00 82.47 401 TRP C N 1
ATOM 10430 C CA . TRP C 1 401 ? 53.431 -68.099 -48.931 1.00 83.84 401 TRP C CA 1
ATOM 10431 C C . TRP C 1 401 ? 54.681 -68.049 -48.008 1.00 82.69 401 TRP C C 1
ATOM 10432 O O . TRP C 1 401 ? 55.573 -68.978 -48.049 1.00 77.63 401 TRP C O 1
ATOM 10443 N N . LYS C 1 402 ? 54.777 -67.033 -47.143 1.00 79.29 402 LYS C N 1
ATOM 10444 C CA . LYS C 1 402 ? 56.026 -66.799 -46.370 1.00 79.12 402 LYS C CA 1
ATOM 10445 C C . LYS C 1 402 ? 55.750 -66.528 -44.882 1.00 76.38 402 LYS C C 1
ATOM 10446 O O . LYS C 1 402 ? 56.389 -65.663 -44.279 1.00 72.75 402 LYS C O 1
ATOM 10452 N N . PRO C 1 403 ? 54.846 -67.267 -44.198 1.00 71.49 403 PRO C N 1
ATOM 10453 C CA . PRO C 1 403 ? 54.466 -66.916 -42.832 1.00 77.03 403 PRO C CA 1
ATOM 10454 C C . PRO C 1 403 ? 55.599 -67.152 -41.814 1.00 75.02 403 PRO C C 1
ATOM 10455 O O . PRO C 1 403 ? 55.484 -66.535 -40.764 1.00 70.70 403 PRO C O 1
ATOM 10459 N N . PHE C 1 404 ? 56.604 -67.954 -42.206 1.00 72.87 404 PHE C N 1
ATOM 10460 C CA . PHE C 1 404 ? 57.840 -68.346 -41.475 1.00 72.03 404 PHE C CA 1
ATOM 10461 C C . PHE C 1 404 ? 59.072 -67.594 -42.024 1.00 71.98 404 PHE C C 1
ATOM 10462 O O . PHE C 1 404 ? 60.215 -68.099 -41.856 1.00 69.10 404 PHE C O 1
ATOM 10470 N N . GLY C 1 405 ? 58.886 -66.439 -42.665 1.00 73.34 405 GLY C N 1
ATOM 10471 C CA . GLY C 1 405 ? 60.004 -65.560 -43.087 1.00 74.00 405 GLY C CA 1
ATOM 10472 C C . GLY C 1 405 ? 60.811 -66.148 -44.242 1.00 76.20 405 GLY C C 1
ATOM 10473 O O . GLY C 1 405 ? 60.330 -67.121 -44.847 1.00 71.72 405 GLY C O 1
ATOM 10474 N N . THR C 1 406 ? 62.006 -65.606 -44.528 1.00 77.36 406 THR C N 1
ATOM 10475 C CA . THR C 1 406 ? 62.761 -65.890 -45.777 1.00 79.21 406 THR C CA 1
ATOM 10476 C C . THR C 1 406 ? 64.273 -65.899 -45.541 1.00 79.71 406 THR C C 1
ATOM 10477 O O . THR C 1 406 ? 64.761 -65.013 -44.808 1.00 79.84 406 THR C O 1
ATOM 10481 N N . GLY C 1 407 ? 64.988 -66.830 -46.185 1.00 80.84 407 GLY C N 1
ATOM 10482 C CA . GLY C 1 407 ? 66.451 -66.739 -46.366 1.00 86.64 407 GLY C CA 1
ATOM 10483 C C . GLY C 1 407 ? 67.147 -67.209 -45.109 1.00 89.55 407 GLY C C 1
ATOM 10484 O O . GLY C 1 407 ? 66.489 -67.932 -44.339 1.00 88.36 407 GLY C O 1
ATOM 10485 N N . MET C 1 408 ? 68.405 -66.808 -44.879 1.00 94.06 408 MET C N 1
ATOM 10486 C CA . MET C 1 408 ? 69.152 -67.296 -43.687 1.00 95.61 408 MET C CA 1
ATOM 10487 C C . MET C 1 408 ? 68.451 -66.754 -42.426 1.00 91.94 408 MET C C 1
ATOM 10488 O O . MET C 1 408 ? 68.710 -67.310 -41.333 1.00 91.43 408 MET C O 1
ATOM 10493 N N . ARG C 1 409 ? 67.554 -65.760 -42.570 1.00 85.98 409 ARG C N 1
ATOM 10494 C CA . ARG C 1 409 ? 66.839 -65.094 -41.442 1.00 82.22 409 ARG C CA 1
ATOM 10495 C C . ARG C 1 409 ? 65.395 -65.600 -41.344 1.00 81.62 409 ARG C C 1
ATOM 10496 O O . ARG C 1 409 ? 64.578 -64.948 -40.667 1.00 84.66 409 ARG C O 1
ATOM 10504 N N . ALA C 1 410 ? 65.093 -66.751 -41.941 1.00 80.26 410 ALA C N 1
ATOM 10505 C CA . ALA C 1 410 ? 63.794 -67.434 -41.779 1.00 77.17 410 ALA C CA 1
ATOM 10506 C C . ALA C 1 410 ? 63.719 -68.062 -40.378 1.00 78.19 410 ALA C C 1
ATOM 10507 O O . ALA C 1 410 ? 64.756 -68.222 -39.718 1.00 77.20 410 ALA C O 1
ATOM 10509 N N . CYS C 1 411 ? 62.511 -68.454 -39.982 1.00 78.40 411 CYS C N 1
ATOM 10510 C CA . CYS C 1 411 ? 62.166 -69.002 -38.651 1.00 74.75 411 CYS C CA 1
ATOM 10511 C C . CYS C 1 411 ? 62.956 -70.291 -38.387 1.00 74.63 411 CYS C C 1
ATOM 10512 O O . CYS C 1 411 ? 62.749 -71.244 -39.073 1.00 78.64 411 CYS C O 1
ATOM 10515 N N . ILE C 1 412 ? 63.838 -70.292 -37.393 1.00 77.58 412 ILE C N 1
ATOM 10516 C CA . ILE C 1 412 ? 64.595 -71.479 -36.885 1.00 74.36 412 ILE C CA 1
ATOM 10517 C C . ILE C 1 412 ? 63.650 -72.457 -36.196 1.00 70.48 412 ILE C C 1
ATOM 10518 O O . ILE C 1 412 ? 64.044 -73.620 -36.087 1.00 72.53 412 ILE C O 1
ATOM 10523 N N . GLY C 1 413 ? 62.483 -71.984 -35.724 1.00 68.94 413 GLY C N 1
ATOM 10524 C CA . GLY C 1 413 ? 61.560 -72.724 -34.846 1.00 66.87 413 GLY C CA 1
ATOM 10525 C C . GLY C 1 413 ? 60.454 -73.435 -35.588 1.00 69.04 413 GLY C C 1
ATOM 10526 O O . GLY C 1 413 ? 59.753 -74.226 -34.971 1.00 69.02 413 GLY C O 1
ATOM 10527 N N . ARG C 1 414 ? 60.344 -73.203 -36.889 1.00 72.02 414 ARG C N 1
ATOM 10528 C CA . ARG C 1 414 ? 59.262 -73.712 -37.767 1.00 70.19 414 ARG C CA 1
ATOM 10529 C C . ARG C 1 414 ? 58.976 -75.173 -37.456 1.00 65.30 414 ARG C C 1
ATOM 10530 O O . ARG C 1 414 ? 57.845 -75.493 -37.154 1.00 64.17 414 ARG C O 1
ATOM 10538 N N . PRO C 1 415 ? 59.937 -76.117 -37.491 1.00 63.87 415 PRO C N 1
ATOM 10539 C CA . PRO C 1 415 ? 59.614 -77.526 -37.276 1.00 65.54 415 PRO C CA 1
ATOM 10540 C C . PRO C 1 415 ? 59.078 -77.801 -35.863 1.00 68.50 415 PRO C C 1
ATOM 10541 O O . PRO C 1 415 ? 58.284 -78.722 -35.732 1.00 68.31 415 PRO C O 1
ATOM 10545 N N . PHE C 1 416 ? 59.491 -77.012 -34.854 1.00 68.14 416 PHE C N 1
ATOM 10546 C CA . PHE C 1 416 ? 58.951 -77.098 -33.469 1.00 65.94 416 PHE C CA 1
ATOM 10547 C C . PHE C 1 416 ? 57.477 -76.722 -33.505 1.00 61.13 416 PHE C C 1
ATOM 10548 O O . PHE C 1 416 ? 56.622 -77.526 -33.111 1.00 62.41 416 PHE C O 1
ATOM 10556 N N . ALA C 1 417 ? 57.186 -75.529 -34.007 1.00 60.27 417 ALA C N 1
ATOM 10557 C CA . ALA C 1 417 ? 55.812 -74.996 -34.151 1.00 62.98 417 ALA C CA 1
ATOM 10558 C C . ALA C 1 417 ? 54.941 -76.012 -34.878 1.00 67.17 417 ALA C C 1
ATOM 10559 O O . ALA C 1 417 ? 53.774 -76.176 -34.496 1.00 68.75 417 ALA C O 1
ATOM 10561 N N . TRP C 1 418 ? 55.480 -76.651 -35.916 1.00 71.14 418 TRP C N 1
ATOM 10562 C CA . TRP C 1 418 ? 54.684 -77.506 -36.829 1.00 72.47 418 TRP C CA 1
ATOM 10563 C C . TRP C 1 418 ? 54.262 -78.751 -36.064 1.00 69.34 418 TRP C C 1
ATOM 10564 O O . TRP C 1 418 ? 53.038 -79.000 -36.003 1.00 75.49 418 TRP C O 1
ATOM 10575 N N . GLN C 1 419 ? 55.234 -79.473 -35.500 1.00 63.13 419 GLN C N 1
ATOM 10576 C CA . GLN C 1 419 ? 54.948 -80.668 -34.668 1.00 68.00 419 GLN C CA 1
ATOM 10577 C C . GLN C 1 419 ? 53.966 -80.278 -33.562 1.00 68.24 419 GLN C C 1
ATOM 10578 O O . GLN C 1 419 ? 53.032 -81.021 -33.320 1.00 75.20 419 GLN C O 1
ATOM 10584 N N . GLU C 1 420 ? 54.147 -79.130 -32.917 1.00 71.47 420 GLU C N 1
ATOM 10585 C CA . GLU C 1 420 ? 53.251 -78.729 -31.804 1.00 71.03 420 GLU C CA 1
ATOM 10586 C C . GLU C 1 420 ? 51.837 -78.534 -32.341 1.00 65.65 420 GLU C C 1
ATOM 10587 O O . GLU C 1 420 ? 50.912 -79.154 -31.792 1.00 64.99 420 GLU C O 1
ATOM 10593 N N . ALA C 1 421 ? 51.666 -77.717 -33.378 1.00 67.37 421 ALA C N 1
ATOM 10594 C CA . ALA C 1 421 ? 50.324 -77.328 -33.891 1.00 66.12 421 ALA C CA 1
ATOM 10595 C C . ALA C 1 421 ? 49.591 -78.570 -34.406 1.00 63.77 421 ALA C C 1
ATOM 10596 O O . ALA C 1 421 ? 48.397 -78.703 -34.121 1.00 63.03 421 ALA C O 1
ATOM 10598 N N . VAL C 1 422 ? 50.281 -79.461 -35.115 1.00 62.42 422 VAL C N 1
ATOM 10599 C CA . VAL C 1 422 ? 49.661 -80.689 -35.675 1.00 69.54 422 VAL C CA 1
ATOM 10600 C C . VAL C 1 422 ? 49.198 -81.571 -34.510 1.00 70.77 422 VAL C C 1
ATOM 10601 O O . VAL C 1 422 ? 48.029 -81.991 -34.509 1.00 77.16 422 VAL C O 1
ATOM 10605 N N . LEU C 1 423 ? 50.075 -81.847 -33.552 1.00 73.67 423 LEU C N 1
ATOM 10606 C CA . LEU C 1 423 ? 49.776 -82.694 -32.361 1.00 71.02 423 LEU C CA 1
ATOM 10607 C C . LEU C 1 423 ? 48.563 -82.146 -31.604 1.00 67.28 423 LEU C C 1
ATOM 10608 O O . LEU C 1 423 ? 47.649 -82.912 -31.292 1.00 71.91 423 LEU C O 1
ATOM 10613 N N . VAL C 1 424 ? 48.558 -80.860 -31.303 1.00 66.71 424 VAL C N 1
ATOM 10614 C CA . VAL C 1 424 ? 47.487 -80.215 -30.495 1.00 71.35 424 VAL C CA 1
ATOM 10615 C C . VAL C 1 424 ? 46.171 -80.346 -31.256 1.00 71.77 424 VAL C C 1
ATOM 10616 O O . VAL C 1 424 ? 45.186 -80.776 -30.632 1.00 82.05 424 VAL C O 1
ATOM 10620 N N . MET C 1 425 ? 46.164 -80.019 -32.548 1.00 74.47 425 MET C N 1
ATOM 10621 C CA . MET C 1 425 ? 44.910 -79.994 -33.348 1.00 73.37 425 MET C CA 1
ATOM 10622 C C . MET C 1 425 ? 44.367 -81.440 -33.453 1.00 69.76 425 MET C C 1
ATOM 10623 O O . MET C 1 425 ? 43.136 -81.636 -33.300 1.00 67.40 425 MET C O 1
ATOM 10628 N N . ALA C 1 426 ? 45.244 -82.433 -33.637 1.00 61.85 426 ALA C N 1
ATOM 10629 C CA . ALA C 1 426 ? 44.865 -83.857 -33.684 1.00 63.25 426 ALA C CA 1
ATOM 10630 C C . ALA C 1 426 ? 44.206 -84.241 -32.366 1.00 65.59 426 ALA C C 1
ATOM 10631 O O . ALA C 1 426 ? 43.077 -84.795 -32.363 1.00 66.24 426 ALA C O 1
ATOM 10633 N N . MET C 1 427 ? 44.911 -83.976 -31.266 1.00 69.61 427 MET C N 1
ATOM 10634 C CA . MET C 1 427 ? 44.446 -84.357 -29.913 1.00 66.63 427 MET C CA 1
ATOM 10635 C C . MET C 1 427 ? 43.100 -83.697 -29.618 1.00 63.23 427 MET C C 1
ATOM 10636 O O . MET C 1 427 ? 42.186 -84.399 -29.134 1.00 67.53 427 MET C O 1
ATOM 10641 N N . LEU C 1 428 ? 42.940 -82.416 -29.913 1.00 61.29 428 LEU C N 1
ATOM 10642 C CA . LEU C 1 428 ? 41.696 -81.714 -29.542 1.00 65.01 428 LEU C CA 1
ATOM 10643 C C . LEU C 1 428 ? 40.548 -82.240 -30.402 1.00 67.26 428 LEU C C 1
ATOM 10644 O O . LEU C 1 428 ? 39.455 -82.451 -29.848 1.00 72.01 428 LEU C O 1
ATOM 10649 N N . LEU C 1 429 ? 40.778 -82.508 -31.689 1.00 72.46 429 LEU C N 1
ATOM 10650 C CA . LEU C 1 429 ? 39.675 -82.909 -32.602 1.00 72.81 429 LEU C CA 1
ATOM 10651 C C . LEU C 1 429 ? 39.239 -84.342 -32.280 1.00 69.33 429 LEU C C 1
ATOM 10652 O O . LEU C 1 429 ? 38.006 -84.640 -32.446 1.00 71.16 429 LEU C O 1
ATOM 10657 N N . GLN C 1 430 ? 40.204 -85.164 -31.857 1.00 63.47 430 GLN C N 1
ATOM 10658 C CA . GLN C 1 430 ? 39.994 -86.556 -31.396 1.00 63.26 430 GLN C CA 1
ATOM 10659 C C . GLN C 1 430 ? 38.989 -86.572 -30.242 1.00 66.08 430 GLN C C 1
ATOM 10660 O O . GLN C 1 430 ? 38.046 -87.391 -30.329 1.00 70.45 430 GLN C O 1
ATOM 10666 N N . ASN C 1 431 ? 39.135 -85.688 -29.235 1.00 70.18 431 ASN C N 1
ATOM 10667 C CA . ASN C 1 431 ? 38.412 -85.810 -27.930 1.00 69.24 431 ASN C CA 1
ATOM 10668 C C . ASN C 1 431 ? 37.199 -84.882 -27.832 1.00 67.20 431 ASN C C 1
ATOM 10669 O O . ASN C 1 431 ? 36.343 -85.152 -26.971 1.00 66.45 431 ASN C O 1
ATOM 10674 N N . PHE C 1 432 ? 37.124 -83.832 -28.653 1.00 64.38 432 PHE C N 1
ATOM 10675 C CA . PHE C 1 432 ? 36.115 -82.757 -28.485 1.00 65.47 432 PHE C CA 1
ATOM 10676 C C . PHE C 1 432 ? 35.505 -82.350 -29.827 1.00 68.72 432 PHE C C 1
ATOM 10677 O O . PHE C 1 432 ? 36.090 -82.528 -30.925 1.00 75.37 432 PHE C O 1
ATOM 10685 N N . ASP C 1 433 ? 34.294 -81.831 -29.705 1.00 67.80 433 ASP C N 1
ATOM 10686 C CA . ASP C 1 433 ? 33.646 -80.948 -30.686 1.00 67.82 433 ASP C CA 1
ATOM 10687 C C . ASP C 1 433 ? 33.751 -79.533 -30.128 1.00 70.96 433 ASP C C 1
ATOM 10688 O O . ASP C 1 433 ? 33.827 -79.387 -28.897 1.00 75.64 433 ASP C O 1
ATOM 10693 N N . PHE C 1 434 ? 33.779 -78.534 -31.012 1.00 68.74 434 PHE C N 1
ATOM 10694 C CA . PHE C 1 434 ? 33.948 -77.112 -30.649 1.00 66.18 434 PHE C CA 1
ATOM 10695 C C . PHE C 1 434 ? 32.872 -76.282 -31.315 1.00 70.71 434 PHE C C 1
ATOM 10696 O O . PHE C 1 434 ? 32.602 -76.478 -32.487 1.00 79.60 434 PHE C O 1
ATOM 10704 N N . VAL C 1 435 ? 32.321 -75.341 -30.576 1.00 72.91 435 VAL C N 1
ATOM 10705 C CA . VAL C 1 435 ? 31.294 -74.411 -31.098 1.00 73.58 435 VAL C CA 1
ATOM 10706 C C . VAL C 1 435 ? 31.657 -73.018 -30.615 1.00 72.75 435 VAL C C 1
ATOM 10707 O O . VAL C 1 435 ? 32.236 -72.905 -29.537 1.00 72.24 435 VAL C O 1
ATOM 10711 N N . LEU C 1 436 ? 31.358 -72.000 -31.411 1.00 73.39 436 LEU C N 1
ATOM 10712 C CA . LEU C 1 436 ? 31.507 -70.591 -30.998 1.00 71.52 436 LEU C CA 1
ATOM 10713 C C . LEU C 1 436 ? 30.712 -70.429 -29.699 1.00 73.02 436 LEU C C 1
ATOM 10714 O O . LEU C 1 436 ? 29.684 -71.076 -29.589 1.00 76.52 436 LEU C O 1
ATOM 10719 N N . HIS C 1 437 ? 31.209 -69.677 -28.712 1.00 70.74 437 HIS C N 1
ATOM 10720 C CA . HIS C 1 437 ? 30.403 -69.368 -27.512 1.00 72.13 437 HIS C CA 1
ATOM 10721 C C . HIS C 1 437 ? 29.282 -68.392 -27.896 1.00 72.09 437 HIS C C 1
ATOM 10722 O O . HIS C 1 437 ? 28.188 -68.528 -27.402 1.00 76.33 437 HIS C O 1
ATOM 10729 N N . ASP C 1 438 ? 29.581 -67.422 -28.741 1.00 75.51 438 ASP C N 1
ATOM 10730 C CA . ASP C 1 438 ? 28.611 -66.546 -29.454 1.00 77.51 438 ASP C CA 1
ATOM 10731 C C . ASP C 1 438 ? 28.404 -67.082 -30.870 1.00 77.43 438 ASP C C 1
ATOM 10732 O O . ASP C 1 438 ? 29.302 -67.024 -31.701 1.00 79.49 438 ASP C O 1
ATOM 10737 N N . PRO C 1 439 ? 27.225 -67.634 -31.217 1.00 79.12 439 PRO C N 1
ATOM 10738 C CA . PRO C 1 439 ? 27.018 -68.211 -32.547 1.00 77.21 439 PRO C CA 1
ATOM 10739 C C . PRO C 1 439 ? 27.276 -67.205 -33.667 1.00 75.54 439 PRO C C 1
ATOM 10740 O O . PRO C 1 439 ? 27.615 -67.612 -34.749 1.00 79.00 439 PRO C O 1
ATOM 10744 N N . TYR C 1 440 ? 27.094 -65.916 -33.350 1.00 74.19 440 TYR C N 1
ATOM 10745 C CA . TYR C 1 440 ? 27.228 -64.750 -34.260 1.00 71.10 440 TYR C CA 1
ATOM 10746 C C . TYR C 1 440 ? 28.642 -64.167 -34.216 1.00 68.96 440 TYR C C 1
ATOM 10747 O O . TYR C 1 440 ? 28.832 -63.069 -34.742 1.00 73.51 440 TYR C O 1
ATOM 10756 N N . TYR C 1 441 ? 29.610 -64.794 -33.551 1.00 68.34 441 TYR C N 1
ATOM 10757 C CA . TYR C 1 441 ? 30.968 -64.196 -33.435 1.00 72.88 441 TYR C CA 1
ATOM 10758 C C . TYR C 1 441 ? 31.521 -63.997 -34.846 1.00 76.60 441 TYR C C 1
ATOM 10759 O O . TYR C 1 441 ? 31.469 -64.944 -35.663 1.00 79.29 441 TYR C O 1
ATOM 10768 N N . GLU C 1 442 ? 32.009 -62.784 -35.121 1.00 80.81 442 GLU C N 1
ATOM 10769 C CA . GLU C 1 442 ? 32.735 -62.464 -36.371 1.00 82.71 442 GLU C CA 1
ATOM 10770 C C . GLU C 1 442 ? 34.185 -62.151 -35.990 1.00 79.22 442 GLU C C 1
ATOM 10771 O O . GLU C 1 442 ? 34.423 -61.448 -34.999 1.00 81.03 442 GLU C O 1
ATOM 10777 N N . LEU C 1 443 ? 35.116 -62.725 -36.735 1.00 76.34 443 LEU C N 1
ATOM 10778 C CA . LEU C 1 443 ? 36.557 -62.610 -36.433 1.00 76.06 443 LEU C CA 1
ATOM 10779 C C . LEU C 1 443 ? 36.935 -61.129 -36.487 1.00 77.95 443 LEU C C 1
ATOM 10780 O O . LEU C 1 443 ? 36.556 -60.463 -37.453 1.00 74.50 443 LEU C O 1
ATOM 10785 N N . HIS C 1 444 ? 37.538 -60.613 -35.423 1.00 79.54 444 HIS C N 1
ATOM 10786 C CA . HIS C 1 444 ? 38.295 -59.337 -35.447 1.00 78.82 444 HIS C CA 1
ATOM 10787 C C . HIS C 1 444 ? 39.619 -59.605 -34.736 1.00 76.11 444 HIS C C 1
ATOM 10788 O O . HIS C 1 444 ? 39.750 -60.689 -34.112 1.00 70.54 444 HIS C O 1
ATOM 10795 N N . TYR C 1 445 ? 40.570 -58.691 -34.886 1.00 76.74 445 TYR C N 1
ATOM 10796 C CA . TYR C 1 445 ? 42.001 -58.922 -34.582 1.00 78.44 445 TYR C CA 1
ATOM 10797 C C . TYR C 1 445 ? 42.384 -58.132 -33.325 1.00 79.47 445 TYR C C 1
ATOM 10798 O O . TYR C 1 445 ? 41.850 -57.019 -33.123 1.00 73.96 445 TYR C O 1
ATOM 10807 N N . LYS C 1 446 ? 43.293 -58.709 -32.522 1.00 78.95 446 LYS C N 1
ATOM 10808 C CA . LYS C 1 446 ? 44.130 -58.029 -31.505 1.00 80.09 446 LYS C CA 1
ATOM 10809 C C . LYS C 1 446 ? 45.551 -58.023 -32.040 1.00 73.88 446 LYS C C 1
ATOM 10810 O O . LYS C 1 446 ? 46.011 -59.092 -32.467 1.00 72.85 446 LYS C O 1
ATOM 10816 N N . GLN C 1 447 ? 46.243 -56.890 -32.006 1.00 75.38 447 GLN C N 1
ATOM 10817 C CA . GLN C 1 447 ? 47.638 -56.800 -32.517 1.00 76.21 447 GLN C CA 1
ATOM 10818 C C . GLN C 1 447 ? 48.599 -56.397 -31.377 1.00 75.83 447 GLN C C 1
ATOM 10819 O O . GLN C 1 447 ? 48.389 -55.334 -30.780 1.00 79.12 447 GLN C O 1
ATOM 10825 N N . THR C 1 448 ? 49.620 -57.213 -31.119 1.00 77.34 448 THR C N 1
ATOM 10826 C CA . THR C 1 448 ? 50.824 -56.913 -30.293 1.00 80.21 448 THR C CA 1
ATOM 10827 C C . THR C 1 448 ? 52.050 -57.127 -31.186 1.00 82.62 448 THR C C 1
ATOM 10828 O O . THR C 1 448 ? 52.857 -58.073 -30.863 1.00 81.48 448 THR C O 1
ATOM 10832 N N . LEU C 1 449 ? 52.179 -56.298 -32.241 1.00 85.40 449 LEU C N 1
ATOM 10833 C CA . LEU C 1 449 ? 53.057 -56.573 -33.409 1.00 87.64 449 LEU C CA 1
ATOM 10834 C C . LEU C 1 449 ? 52.491 -57.807 -34.127 1.00 84.19 449 LEU C C 1
ATOM 10835 O O . LEU C 1 449 ? 52.005 -57.673 -35.288 1.00 90.36 449 LEU C O 1
ATOM 10840 N N . THR C 1 450 ? 52.514 -58.956 -33.442 1.00 76.47 450 THR C N 1
ATOM 10841 C CA . THR C 1 450 ? 51.860 -60.228 -33.853 1.00 70.86 450 THR C CA 1
ATOM 10842 C C . THR C 1 450 ? 50.336 -60.083 -33.800 1.00 70.22 450 THR C C 1
ATOM 10843 O O . THR C 1 450 ? 49.865 -59.139 -33.157 1.00 71.98 450 THR C O 1
ATOM 10847 N N . THR C 1 451 ? 49.592 -60.992 -34.439 1.00 73.30 451 THR C N 1
ATOM 10848 C CA . THR C 1 451 ? 48.102 -60.950 -34.533 1.00 74.33 451 THR C CA 1
ATOM 10849 C C . THR C 1 451 ? 47.495 -62.237 -33.947 1.00 72.07 451 THR C C 1
ATOM 10850 O O . THR C 1 451 ? 48.078 -63.357 -34.099 1.00 67.93 451 THR C O 1
ATOM 10854 N N . LYS C 1 452 ? 46.332 -62.056 -33.328 1.00 72.96 452 LYS C N 1
ATOM 10855 C CA . LYS C 1 452 ? 45.472 -63.090 -32.714 1.00 75.42 452 LYS C CA 1
ATOM 10856 C C . LYS C 1 452 ? 44.030 -62.646 -32.910 1.00 71.76 452 LYS C C 1
ATOM 10857 O O . LYS C 1 452 ? 43.760 -61.448 -33.049 1.00 71.15 452 LYS C O 1
ATOM 10863 N N . PRO C 1 453 ? 43.067 -63.586 -32.929 1.00 66.67 453 PRO C N 1
ATOM 10864 C CA . PRO C 1 453 ? 41.662 -63.225 -32.765 1.00 71.90 453 PRO C CA 1
ATOM 10865 C C . PRO C 1 453 ? 41.444 -62.432 -31.456 1.00 73.82 453 PRO C C 1
ATOM 10866 O O . PRO C 1 453 ? 42.120 -62.722 -30.484 1.00 71.18 453 PRO C O 1
ATOM 10870 N N . LYS C 1 454 ? 40.481 -61.512 -31.453 1.00 74.35 454 LYS C N 1
ATOM 10871 C CA . LYS C 1 454 ? 40.085 -60.700 -30.280 1.00 78.36 454 LYS C CA 1
ATOM 10872 C C . LYS C 1 454 ? 38.710 -61.163 -29.802 1.00 81.65 454 LYS C C 1
ATOM 10873 O O . LYS C 1 454 ? 37.782 -61.216 -30.619 1.00 81.10 454 LYS C O 1
ATOM 10879 N N . ASP C 1 455 ? 38.585 -61.464 -28.508 1.00 81.82 455 ASP C N 1
ATOM 10880 C CA . ASP C 1 455 ? 37.276 -61.764 -27.872 1.00 81.98 455 ASP C CA 1
ATOM 10881 C C . ASP C 1 455 ? 36.707 -63.051 -28.474 1.00 77.73 455 ASP C C 1
ATOM 10882 O O . ASP C 1 455 ? 35.470 -63.169 -28.542 1.00 80.45 455 ASP C O 1
ATOM 10887 N N . PHE C 1 456 ? 37.576 -63.980 -28.868 1.00 74.68 456 PHE C N 1
ATOM 10888 C CA . PHE C 1 456 ? 37.186 -65.305 -29.400 1.00 69.86 456 PHE C CA 1
ATOM 10889 C C . PHE C 1 456 ? 37.068 -66.287 -28.229 1.00 67.63 456 PHE C C 1
ATOM 10890 O O . PHE C 1 456 ? 38.140 -66.673 -27.640 1.00 65.87 456 PHE C O 1
ATOM 10898 N N . TYR C 1 457 ? 35.821 -66.656 -27.918 1.00 65.57 457 TYR C N 1
ATOM 10899 C CA . TYR C 1 457 ? 35.460 -67.686 -26.921 1.00 69.74 457 TYR C CA 1
ATOM 10900 C C . TYR C 1 457 ? 34.779 -68.854 -27.640 1.00 69.51 457 TYR C C 1
ATOM 10901 O O . TYR C 1 457 ? 33.969 -68.658 -28.576 1.00 68.44 457 TYR C O 1
ATOM 10910 N N . MET C 1 458 ? 35.099 -70.070 -27.205 1.00 64.58 458 MET C N 1
ATOM 10911 C CA . MET C 1 458 ? 34.445 -71.286 -27.726 1.00 67.08 458 MET C CA 1
ATOM 10912 C C . MET C 1 458 ? 34.084 -72.204 -26.561 1.00 66.66 458 MET C C 1
ATOM 10913 O O . MET C 1 458 ? 34.415 -71.887 -25.436 1.00 67.48 458 MET C O 1
ATOM 10918 N N . ARG C 1 459 ? 33.371 -73.285 -26.836 1.00 67.11 459 ARG C N 1
ATOM 10919 C CA . ARG C 1 459 ? 33.057 -74.330 -25.838 1.00 63.98 459 ARG C CA 1
ATOM 10920 C C . ARG C 1 459 ? 33.488 -75.669 -26.418 1.00 64.46 459 ARG C C 1
ATOM 10921 O O . ARG C 1 459 ? 33.414 -75.853 -27.646 1.00 67.42 459 ARG C O 1
ATOM 10929 N N . ALA C 1 460 ? 33.962 -76.556 -25.550 1.00 63.29 460 ALA C N 1
ATOM 10930 C CA . ALA C 1 460 ? 34.402 -77.922 -25.885 1.00 61.74 460 ALA C CA 1
ATOM 10931 C C . ALA C 1 460 ? 33.443 -78.939 -25.265 1.00 62.83 460 ALA C C 1
ATOM 10932 O O . ALA C 1 460 ? 33.217 -78.897 -24.065 1.00 68.10 460 ALA C O 1
ATOM 10934 N N . ILE C 1 461 ? 32.858 -79.775 -26.113 1.00 66.27 461 ILE C N 1
ATOM 10935 C CA . ILE C 1 461 ? 31.978 -80.907 -25.735 1.00 65.58 461 ILE C CA 1
ATOM 10936 C C . ILE C 1 461 ? 32.745 -82.188 -26.033 1.00 68.74 461 ILE C C 1
ATOM 10937 O O . ILE C 1 461 ? 33.096 -82.388 -27.195 1.00 79.44 461 ILE C O 1
ATOM 10942 N N . LEU C 1 462 ? 33.027 -82.997 -25.029 1.00 71.24 462 LEU C N 1
ATOM 10943 C CA . LEU C 1 462 ? 33.633 -84.346 -25.207 1.00 76.69 462 LEU C CA 1
ATOM 10944 C C . LEU C 1 462 ? 32.816 -85.184 -26.192 1.00 76.20 462 LEU C C 1
ATOM 10945 O O . LEU C 1 462 ? 31.587 -85.128 -26.094 1.00 74.76 462 LEU C O 1
ATOM 10950 N N . ARG C 1 463 ? 33.483 -86.012 -26.994 1.00 82.32 463 ARG C N 1
ATOM 10951 C CA . ARG C 1 463 ? 32.859 -86.853 -28.053 1.00 80.86 463 ARG C CA 1
ATOM 10952 C C . ARG C 1 463 ? 32.417 -88.213 -27.497 1.00 88.77 463 ARG C C 1
ATOM 10953 O O . ARG C 1 463 ? 32.911 -88.573 -26.396 1.00 89.15 463 ARG C O 1
ATOM 10961 N N . ASP C 1 464 ? 31.524 -88.878 -28.260 1.00 102.29 464 ASP C N 1
ATOM 10962 C CA . ASP C 1 464 ? 30.912 -90.234 -28.089 1.00 106.92 464 ASP C CA 1
ATOM 10963 C C . ASP C 1 464 ? 30.301 -90.340 -26.686 1.00 109.65 464 ASP C C 1
ATOM 10964 O O . ASP C 1 464 ? 29.234 -89.754 -26.513 1.00 107.13 464 ASP C O 1
ATOM 10969 N N . GLU D 1 7 ? 25.046 -87.836 48.641 1.00 164.05 7 GLU D N 1
ATOM 10970 C CA . GLU D 1 7 ? 24.307 -88.665 47.675 1.00 161.89 7 GLU D CA 1
ATOM 10971 C C . GLU D 1 7 ? 24.681 -88.302 46.219 1.00 156.11 7 GLU D C 1
ATOM 10972 O O . GLU D 1 7 ? 25.372 -89.127 45.588 1.00 154.26 7 GLU D O 1
ATOM 10978 N N . THR D 1 8 ? 24.204 -87.191 45.641 1.00 152.82 8 THR D N 1
ATOM 10979 C CA . THR D 1 8 ? 24.891 -86.547 44.465 1.00 148.07 8 THR D CA 1
ATOM 10980 C C . THR D 1 8 ? 25.841 -85.444 44.987 1.00 148.56 8 THR D C 1
ATOM 10981 O O . THR D 1 8 ? 25.438 -84.670 45.883 1.00 150.62 8 THR D O 1
ATOM 10985 N N . VAL D 1 9 ? 27.065 -85.415 44.445 1.00 149.20 9 VAL D N 1
ATOM 10986 C CA . VAL D 1 9 ? 28.210 -84.489 44.730 1.00 151.59 9 VAL D CA 1
ATOM 10987 C C . VAL D 1 9 ? 28.112 -83.240 43.843 1.00 151.38 9 VAL D C 1
ATOM 10988 O O . VAL D 1 9 ? 27.923 -83.366 42.620 1.00 146.10 9 VAL D O 1
ATOM 10992 N N . PRO D 1 10 ? 28.303 -82.011 44.397 1.00 151.18 10 PRO D N 1
ATOM 10993 C CA . PRO D 1 10 ? 28.246 -80.796 43.583 1.00 147.20 10 PRO D CA 1
ATOM 10994 C C . PRO D 1 10 ? 29.437 -80.713 42.613 1.00 141.89 10 PRO D C 1
ATOM 10995 O O . PRO D 1 10 ? 30.569 -81.011 43.009 1.00 141.91 10 PRO D O 1
ATOM 10999 N N . ILE D 1 11 ? 29.129 -80.322 41.376 1.00 133.93 11 ILE D N 1
ATOM 11000 C CA . ILE D 1 11 ? 30.070 -80.231 40.226 1.00 131.93 11 ILE D CA 1
ATOM 11001 C C . ILE D 1 11 ? 30.889 -78.945 40.326 1.00 129.94 11 ILE D C 1
ATOM 11002 O O . ILE D 1 11 ? 30.320 -77.862 40.294 1.00 128.37 11 ILE D O 1
ATOM 11007 N N . PRO D 1 12 ? 32.243 -78.979 40.333 1.00 129.94 12 PRO D N 1
ATOM 11008 C CA . PRO D 1 12 ? 33.031 -77.738 40.366 1.00 130.82 12 PRO D CA 1
ATOM 11009 C C . PRO D 1 12 ? 33.014 -76.968 39.022 1.00 126.22 12 PRO D C 1
ATOM 11010 O O . PRO D 1 12 ? 32.391 -77.415 38.060 1.00 120.49 12 PRO D O 1
ATOM 11014 N N . GLY D 1 13 ? 33.679 -75.812 38.970 1.00 126.42 13 GLY D N 1
ATOM 11015 C CA . GLY D 1 13 ? 33.728 -74.942 37.777 1.00 123.06 13 GLY D CA 1
ATOM 11016 C C . GLY D 1 13 ? 34.292 -73.560 38.091 1.00 127.30 13 GLY D C 1
ATOM 11017 O O . GLY D 1 13 ? 34.278 -73.141 39.248 1.00 132.90 13 GLY D O 1
ATOM 11018 N N . PRO D 1 14 ? 34.811 -72.814 37.092 1.00 124.87 14 PRO D N 1
ATOM 11019 C CA . PRO D 1 14 ? 35.356 -71.475 37.324 1.00 126.93 14 PRO D CA 1
ATOM 11020 C C . PRO D 1 14 ? 34.227 -70.553 37.752 1.00 127.27 14 PRO D C 1
ATOM 11021 O O . PRO D 1 14 ? 33.123 -70.667 37.244 1.00 124.40 14 PRO D O 1
ATOM 11025 N N . PRO D 1 15 ? 34.431 -69.664 38.736 1.00 132.58 15 PRO D N 1
ATOM 11026 C CA . PRO D 1 15 ? 33.341 -68.799 39.191 1.00 133.75 15 PRO D CA 1
ATOM 11027 C C . PRO D 1 15 ? 33.036 -67.808 38.054 1.00 129.50 15 PRO D C 1
ATOM 11028 O O . PRO D 1 15 ? 33.957 -67.360 37.402 1.00 122.89 15 PRO D O 1
ATOM 11032 N N . GLY D 1 16 ? 31.744 -67.557 37.810 1.00 129.24 16 GLY D N 1
ATOM 11033 C CA . GLY D 1 16 ? 31.231 -66.684 36.728 1.00 127.22 16 GLY D CA 1
ATOM 11034 C C . GLY D 1 16 ? 31.245 -65.216 37.104 1.00 131.14 16 GLY D C 1
ATOM 11035 O O . GLY D 1 16 ? 31.716 -64.892 38.185 1.00 134.86 16 GLY D O 1
ATOM 11036 N N . LEU D 1 17 ? 30.776 -64.342 36.219 1.00 129.81 17 LEU D N 1
ATOM 11037 C CA . LEU D 1 17 ? 30.579 -62.898 36.495 1.00 133.76 17 LEU D CA 1
ATOM 11038 C C . LEU D 1 17 ? 29.117 -62.560 36.248 1.00 134.13 17 LEU D C 1
ATOM 11039 O O . LEU D 1 17 ? 28.431 -63.272 35.506 1.00 127.10 17 LEU D O 1
ATOM 11044 N N . PRO D 1 18 ? 28.619 -61.460 36.853 1.00 136.76 18 PRO D N 1
ATOM 11045 C CA . PRO D 1 18 ? 27.279 -60.962 36.561 1.00 136.92 18 PRO D CA 1
ATOM 11046 C C . PRO D 1 18 ? 27.158 -60.739 35.050 1.00 132.30 18 PRO D C 1
ATOM 11047 O O . PRO D 1 18 ? 28.119 -60.361 34.450 1.00 127.81 18 PRO D O 1
ATOM 11051 N N . LEU D 1 19 ? 26.003 -61.081 34.487 1.00 133.31 19 LEU D N 1
ATOM 11052 C CA . LEU D 1 19 ? 25.604 -60.757 33.094 1.00 132.48 19 LEU D CA 1
ATOM 11053 C C . LEU D 1 19 ? 26.269 -61.719 32.108 1.00 130.83 19 LEU D C 1
ATOM 11054 O O . LEU D 1 19 ? 25.658 -61.980 31.064 1.00 137.84 19 LEU D O 1
ATOM 11059 N N . VAL D 1 20 ? 27.506 -62.167 32.345 1.00 129.05 20 VAL D N 1
ATOM 11060 C CA . VAL D 1 20 ? 28.331 -62.817 31.277 1.00 121.41 20 VAL D CA 1
ATOM 11061 C C . VAL D 1 20 ? 28.755 -64.228 31.695 1.00 119.89 20 VAL D C 1
ATOM 11062 O O . VAL D 1 20 ? 29.233 -64.957 30.840 1.00 121.26 20 VAL D O 1
ATOM 11066 N N . GLY D 1 21 ? 28.592 -64.622 32.956 1.00 124.70 21 GLY D N 1
ATOM 11067 C CA . GLY D 1 21 ? 28.993 -65.964 33.425 1.00 125.58 21 GLY D CA 1
ATOM 11068 C C . GLY D 1 21 ? 30.465 -66.189 33.154 1.00 126.92 21 GLY D C 1
ATOM 11069 O O . GLY D 1 21 ? 31.252 -65.328 33.528 1.00 138.36 21 GLY D O 1
ATOM 11070 N N . ASN D 1 22 ? 30.840 -67.270 32.493 1.00 123.13 22 ASN D N 1
ATOM 11071 C CA . ASN D 1 22 ? 32.264 -67.556 32.197 1.00 122.16 22 ASN D CA 1
ATOM 11072 C C . ASN D 1 22 ? 32.556 -67.262 30.738 1.00 117.77 22 ASN D C 1
ATOM 11073 O O . ASN D 1 22 ? 33.596 -67.720 30.279 1.00 121.75 22 ASN D O 1
ATOM 11078 N N . ALA D 1 23 ? 31.651 -66.588 30.027 1.00 116.48 23 ALA D N 1
ATOM 11079 C CA . ALA D 1 23 ? 31.734 -66.398 28.556 1.00 111.41 23 ALA D CA 1
ATOM 11080 C C . ALA D 1 23 ? 33.042 -65.674 28.225 1.00 111.04 23 ALA D C 1
ATOM 11081 O O . ALA D 1 23 ? 33.737 -66.177 27.338 1.00 111.05 23 ALA D O 1
ATOM 11083 N N . LEU D 1 24 ? 33.407 -64.617 28.951 1.00 113.03 24 LEU D N 1
ATOM 11084 C CA . LEU D 1 24 ? 34.585 -63.765 28.643 1.00 118.74 24 LEU D CA 1
ATOM 11085 C C . LEU D 1 24 ? 35.932 -64.483 28.814 1.00 117.31 24 LEU D C 1
ATOM 11086 O O . LEU D 1 24 ? 36.936 -63.943 28.279 1.00 117.27 24 LEU D O 1
ATOM 11091 N N . ALA D 1 25 ? 35.973 -65.628 29.504 1.00 114.11 25 ALA D N 1
ATOM 11092 C CA . ALA D 1 25 ? 37.197 -66.456 29.636 1.00 115.32 25 ALA D CA 1
ATOM 11093 C C . ALA D 1 25 ? 37.590 -67.118 28.298 1.00 112.63 25 ALA D C 1
ATOM 11094 O O . ALA D 1 25 ? 38.734 -67.549 28.173 1.00 111.48 25 ALA D O 1
ATOM 11096 N N . PHE D 1 26 ? 36.686 -67.243 27.338 1.00 111.63 26 PHE D N 1
ATOM 11097 C CA . PHE D 1 26 ? 36.958 -68.004 26.091 1.00 115.26 26 PHE D CA 1
ATOM 11098 C C . PHE D 1 26 ? 37.750 -67.129 25.124 1.00 115.21 26 PHE D C 1
ATOM 11099 O O . PHE D 1 26 ? 37.344 -65.983 24.841 1.00 117.67 26 PHE D O 1
ATOM 11107 N N . ASP D 1 27 ? 38.905 -67.655 24.705 1.00 113.77 27 ASP D N 1
ATOM 11108 C CA . ASP D 1 27 ? 39.722 -67.107 23.597 1.00 118.36 27 ASP D CA 1
ATOM 11109 C C . ASP D 1 27 ? 38.822 -67.161 22.350 1.00 118.61 27 ASP D C 1
ATOM 11110 O O . ASP D 1 27 ? 38.366 -68.250 21.996 1.00 114.58 27 ASP D O 1
ATOM 11115 N N . SER D 1 28 ? 38.493 -66.027 21.739 1.00 120.00 28 SER D N 1
ATOM 11116 C CA . SER D 1 28 ? 37.556 -66.000 20.586 1.00 114.83 28 SER D CA 1
ATOM 11117 C C . SER D 1 28 ? 38.116 -66.866 19.438 1.00 112.24 28 SER D C 1
ATOM 11118 O O . SER D 1 28 ? 37.278 -67.537 18.746 1.00 103.97 28 SER D O 1
ATOM 11121 N N . GLU D 1 29 ? 39.459 -66.939 19.299 1.00 111.62 29 GLU D N 1
ATOM 11122 C CA . GLU D 1 29 ? 40.145 -67.600 18.148 1.00 109.36 29 GLU D CA 1
ATOM 11123 C C . GLU D 1 29 ? 40.451 -69.072 18.428 1.00 103.34 29 GLU D C 1
ATOM 11124 O O . GLU D 1 29 ? 40.514 -69.839 17.435 1.00 108.00 29 GLU D O 1
ATOM 11130 N N . LEU D 1 30 ? 40.648 -69.468 19.681 1.00 101.82 30 LEU D N 1
ATOM 11131 C CA . LEU D 1 30 ? 40.922 -70.892 20.007 1.00 100.81 30 LEU D CA 1
ATOM 11132 C C . LEU D 1 30 ? 40.182 -71.285 21.273 1.00 100.79 30 LEU D C 1
ATOM 11133 O O . LEU D 1 30 ? 40.815 -71.653 22.259 1.00 101.42 30 LEU D O 1
ATOM 11138 N N . PRO D 1 31 ? 38.830 -71.269 21.266 1.00 100.76 31 PRO D N 1
ATOM 11139 C CA . PRO D 1 31 ? 38.046 -71.649 22.448 1.00 97.19 31 PRO D CA 1
ATOM 11140 C C . PRO D 1 31 ? 38.376 -73.054 22.967 1.00 96.05 31 PRO D C 1
ATOM 11141 O O . PRO D 1 31 ? 38.195 -73.263 24.158 1.00 102.25 31 PRO D O 1
ATOM 11145 N N . LEU D 1 32 ? 38.882 -73.958 22.114 1.00 93.35 32 LEU D N 1
ATOM 11146 C CA . LEU D 1 32 ? 39.247 -75.323 22.550 1.00 92.49 32 LEU D CA 1
ATOM 11147 C C . LEU D 1 32 ? 40.235 -75.250 23.705 1.00 100.36 32 LEU D C 1
ATOM 11148 O O . LEU D 1 32 ? 40.071 -76.039 24.647 1.00 103.28 32 LEU D O 1
ATOM 11153 N N . ARG D 1 33 ? 41.233 -74.364 23.615 1.00 106.08 33 ARG D N 1
ATOM 11154 C CA . ARG D 1 33 ? 42.284 -74.254 24.658 1.00 111.64 33 ARG D CA 1
ATOM 11155 C C . ARG D 1 33 ? 41.612 -73.913 25.999 1.00 111.53 33 ARG D C 1
ATOM 11156 O O . ARG D 1 33 ? 41.934 -74.566 26.995 1.00 110.66 33 ARG D O 1
ATOM 11164 N N . THR D 1 34 ? 40.691 -72.953 26.030 1.00 112.23 34 THR D N 1
ATOM 11165 C CA . THR D 1 34 ? 40.011 -72.547 27.288 1.00 116.43 34 THR D CA 1
ATOM 11166 C C . THR D 1 34 ? 39.305 -73.796 27.850 1.00 119.31 34 THR D C 1
ATOM 11167 O O . THR D 1 34 ? 39.489 -74.083 29.042 1.00 123.16 34 THR D O 1
ATOM 11171 N N . PHE D 1 35 ? 38.576 -74.547 27.016 1.00 114.84 35 PHE D N 1
ATOM 11172 C CA . PHE D 1 35 ? 37.844 -75.782 27.419 1.00 113.38 35 PHE D CA 1
ATOM 11173 C C . PHE D 1 35 ? 38.828 -76.753 28.085 1.00 112.32 35 PHE D C 1
ATOM 11174 O O . PHE D 1 35 ? 38.490 -77.289 29.150 1.00 119.42 35 PHE D O 1
ATOM 11182 N N . GLN D 1 36 ? 40.011 -76.940 27.504 1.00 108.50 36 GLN D N 1
ATOM 11183 C CA . GLN D 1 36 ? 40.972 -77.974 27.960 1.00 109.17 36 GLN D CA 1
ATOM 11184 C C . GLN D 1 36 ? 41.743 -77.479 29.193 1.00 112.03 36 GLN D C 1
ATOM 11185 O O . GLN D 1 36 ? 42.087 -78.329 30.028 1.00 114.08 36 GLN D O 1
ATOM 11191 N N . GLU D 1 37 ? 42.017 -76.178 29.311 1.00 110.84 37 GLU D N 1
ATOM 11192 C CA . GLU D 1 37 ? 42.675 -75.592 30.514 1.00 116.95 37 GLU D CA 1
ATOM 11193 C C . GLU D 1 37 ? 41.755 -75.758 31.736 1.00 116.21 37 GLU D C 1
ATOM 11194 O O . GLU D 1 37 ? 42.251 -76.156 32.786 1.00 116.44 37 GLU D O 1
ATOM 11200 N N . PHE D 1 38 ? 40.467 -75.468 31.583 1.00 114.56 38 PHE D N 1
ATOM 11201 C CA . PHE D 1 38 ? 39.447 -75.668 32.632 1.00 120.47 38 PHE D CA 1
ATOM 11202 C C . PHE D 1 38 ? 39.377 -77.162 32.988 1.00 125.24 38 PHE D C 1
ATOM 11203 O O . PHE D 1 38 ? 39.216 -77.460 34.190 1.00 134.63 38 PHE D O 1
ATOM 11211 N N . ALA D 1 39 ? 39.521 -78.073 32.015 1.00 119.94 39 ALA D N 1
ATOM 11212 C CA . ALA D 1 39 ? 39.466 -79.541 32.255 1.00 119.66 39 ALA D CA 1
ATOM 11213 C C . ALA D 1 39 ? 40.706 -79.979 33.041 1.00 118.58 39 ALA D C 1
ATOM 11214 O O . ALA D 1 39 ? 40.579 -80.871 33.875 1.00 116.24 39 ALA D O 1
ATOM 11216 N N . GLU D 1 40 ? 41.859 -79.384 32.741 1.00 118.04 40 GLU D N 1
ATOM 11217 C CA . GLU D 1 40 ? 43.111 -79.638 33.498 1.00 123.69 40 GLU D CA 1
ATOM 11218 C C . GLU D 1 40 ? 42.920 -79.141 34.931 1.00 126.02 40 GLU D C 1
ATOM 11219 O O . GLU D 1 40 ? 43.438 -79.778 35.825 1.00 124.96 40 GLU D O 1
ATOM 11225 N N . GLU D 1 41 ? 42.181 -78.053 35.126 1.00 126.32 41 GLU D N 1
ATOM 11226 C CA . GLU D 1 41 ? 42.091 -77.371 36.440 1.00 130.35 41 GLU D CA 1
ATOM 11227 C C . GLU D 1 41 ? 41.043 -78.050 37.345 1.00 127.82 41 GLU D C 1
ATOM 11228 O O . GLU D 1 41 ? 41.326 -78.166 38.490 1.00 122.91 41 GLU D O 1
ATOM 11234 N N . TYR D 1 42 ? 39.890 -78.499 36.842 1.00 126.64 42 TYR D N 1
ATOM 11235 C CA . TYR D 1 42 ? 38.739 -78.957 37.669 1.00 128.33 42 TYR D CA 1
ATOM 11236 C C . TYR D 1 42 ? 38.474 -80.467 37.501 1.00 127.34 42 TYR D C 1
ATOM 11237 O O . TYR D 1 42 ? 37.616 -80.996 38.266 1.00 125.17 42 TYR D O 1
ATOM 11246 N N . GLY D 1 43 ? 39.081 -81.120 36.498 1.00 127.18 43 GLY D N 1
ATOM 11247 C CA . GLY D 1 43 ? 39.034 -82.586 36.305 1.00 129.28 43 GLY D CA 1
ATOM 11248 C C . GLY D 1 43 ? 37.925 -83.082 35.368 1.00 126.33 43 GLY D C 1
ATOM 11249 O O . GLY D 1 43 ? 37.572 -82.370 34.389 1.00 126.72 43 GLY D O 1
ATOM 11250 N N . GLU D 1 44 ? 37.397 -84.279 35.660 1.00 127.60 44 GLU D N 1
ATOM 11251 C CA . GLU D 1 44 ? 36.562 -85.095 34.736 1.00 125.36 44 GLU D CA 1
ATOM 11252 C C . GLU D 1 44 ? 35.250 -84.378 34.393 1.00 124.59 44 GLU D C 1
ATOM 11253 O O . GLU D 1 44 ? 34.693 -84.674 33.327 1.00 135.40 44 GLU D O 1
ATOM 11259 N N . ILE D 1 45 ? 34.749 -83.481 35.230 1.00 125.57 45 ILE D N 1
ATOM 11260 C CA . ILE D 1 45 ? 33.495 -82.731 34.929 1.00 123.75 45 ILE D CA 1
ATOM 11261 C C . ILE D 1 45 ? 33.571 -81.358 35.608 1.00 125.52 45 ILE D C 1
ATOM 11262 O O . ILE D 1 45 ? 34.053 -81.284 36.799 1.00 136.17 45 ILE D O 1
ATOM 11267 N N . TYR D 1 46 ? 33.139 -80.315 34.890 1.00 116.41 46 TYR D N 1
ATOM 11268 C CA . TYR D 1 46 ? 33.008 -78.934 35.417 1.00 122.25 46 TYR D CA 1
ATOM 11269 C C . TYR D 1 46 ? 31.832 -78.214 34.754 1.00 121.48 46 TYR D C 1
ATOM 11270 O O . TYR D 1 46 ? 31.329 -78.655 33.728 1.00 121.75 46 TYR D O 1
ATOM 11279 N N . ARG D 1 47 ? 31.373 -77.140 35.385 1.00 130.94 47 ARG D N 1
ATOM 11280 C CA . ARG D 1 47 ? 30.204 -76.331 34.955 1.00 133.65 47 ARG D CA 1
ATOM 11281 C C . ARG D 1 47 ? 30.685 -75.029 34.309 1.00 131.32 47 ARG D C 1
ATOM 11282 O O . ARG D 1 47 ? 31.684 -74.470 34.782 1.00 139.75 47 ARG D O 1
ATOM 11290 N N . LEU D 1 48 ? 29.985 -74.562 33.276 1.00 121.79 48 LEU D N 1
ATOM 11291 C CA . LEU D 1 48 ? 30.128 -73.192 32.725 1.00 118.10 48 LEU D CA 1
ATOM 11292 C C . LEU D 1 48 ? 28.747 -72.555 32.662 1.00 114.98 48 LEU D C 1
ATOM 11293 O O . LEU D 1 48 ? 27.806 -73.269 32.286 1.00 114.54 48 LEU D O 1
ATOM 11298 N N . THR D 1 49 ? 28.650 -71.272 32.991 1.00 113.50 49 THR D N 1
ATOM 11299 C CA . THR D 1 49 ? 27.490 -70.409 32.659 1.00 114.66 49 THR D CA 1
ATOM 11300 C C . THR D 1 49 ? 27.815 -69.705 31.336 1.00 112.53 49 THR D C 1
ATOM 11301 O O . THR D 1 49 ? 28.706 -68.828 31.333 1.00 113.11 49 THR D O 1
ATOM 11305 N N . LEU D 1 50 ? 27.170 -70.107 30.250 1.00 110.62 50 LEU D N 1
ATOM 11306 C CA . LEU D 1 50 ? 27.383 -69.488 28.912 1.00 109.63 50 LEU D CA 1
ATOM 11307 C C . LEU D 1 50 ? 26.074 -68.845 28.473 1.00 109.76 50 LEU D C 1
ATOM 11308 O O . LEU D 1 50 ? 25.066 -68.978 29.156 1.00 108.82 50 LEU D O 1
ATOM 11313 N N . PRO D 1 51 ? 26.061 -68.084 27.362 1.00 110.89 51 PRO D N 1
ATOM 11314 C CA . PRO D 1 51 ? 24.855 -67.373 26.943 1.00 112.99 51 PRO D CA 1
ATOM 11315 C C . PRO D 1 51 ? 23.674 -68.304 26.612 1.00 113.16 51 PRO D C 1
ATOM 11316 O O . PRO D 1 51 ? 22.557 -67.887 26.799 1.00 117.67 51 PRO D O 1
ATOM 11320 N N . THR D 1 52 ? 23.922 -69.527 26.127 1.00 111.48 52 THR D N 1
ATOM 11321 C CA . THR D 1 52 ? 22.847 -70.459 25.683 1.00 109.16 52 THR D CA 1
ATOM 11322 C C . THR D 1 52 ? 22.393 -71.342 26.858 1.00 111.38 52 THR D C 1
ATOM 11323 O O . THR D 1 52 ? 21.447 -72.084 26.635 1.00 124.14 52 THR D O 1
ATOM 11327 N N . GLY D 1 53 ? 22.995 -71.249 28.044 1.00 110.38 53 GLY D N 1
ATOM 11328 C CA . GLY D 1 53 ? 22.611 -72.040 29.239 1.00 113.44 53 GLY D CA 1
ATOM 11329 C C . GLY D 1 53 ? 23.809 -72.547 30.035 1.00 116.71 53 GLY D C 1
ATOM 11330 O O . GLY D 1 53 ? 24.946 -72.299 29.630 1.00 122.85 53 GLY D O 1
ATOM 11331 N N . THR D 1 54 ? 23.561 -73.232 31.152 1.00 116.38 54 THR D N 1
ATOM 11332 C CA . THR D 1 54 ? 24.584 -73.918 31.993 1.00 114.76 54 THR D CA 1
ATOM 11333 C C . THR D 1 54 ? 25.076 -75.176 31.267 1.00 110.79 54 THR D C 1
ATOM 11334 O O . THR D 1 54 ? 24.302 -76.122 31.118 1.00 109.99 54 THR D O 1
ATOM 11338 N N . THR D 1 55 ? 26.334 -75.190 30.835 1.00 111.71 55 THR D N 1
ATOM 11339 C CA . THR D 1 55 ? 26.980 -76.343 30.152 1.00 111.47 55 THR D CA 1
ATOM 11340 C C . THR D 1 55 ? 27.754 -77.160 31.185 1.00 108.62 55 THR D C 1
ATOM 11341 O O . THR D 1 55 ? 28.363 -76.550 32.065 1.00 112.88 55 THR D O 1
ATOM 11345 N N . LEU D 1 56 ? 27.768 -78.482 31.042 1.00 105.77 56 LEU D N 1
ATOM 11346 C CA . LEU D 1 56 ? 28.668 -79.386 31.804 1.00 110.80 56 LEU D CA 1
ATOM 11347 C C . LEU D 1 56 ? 29.709 -79.980 30.859 1.00 108.57 56 LEU D C 1
ATOM 11348 O O . LEU D 1 56 ? 29.325 -80.508 29.797 1.00 103.54 56 LEU D O 1
ATOM 11353 N N . VAL D 1 57 ? 30.982 -79.921 31.252 1.00 112.17 57 VAL D N 1
ATOM 11354 C CA . VAL D 1 57 ? 32.114 -80.317 30.364 1.00 112.75 57 VAL D CA 1
ATOM 11355 C C . VAL D 1 57 ? 32.799 -81.553 30.961 1.00 111.28 57 VAL D C 1
ATOM 11356 O O . VAL D 1 57 ? 33.542 -81.455 31.952 1.00 111.69 57 VAL D O 1
ATOM 11360 N N . VAL D 1 58 ? 32.617 -82.655 30.259 1.00 112.33 58 VAL D N 1
ATOM 11361 C CA . VAL D 1 58 ? 33.075 -84.022 30.597 1.00 117.09 58 VAL D CA 1
ATOM 11362 C C . VAL D 1 58 ? 34.352 -84.323 29.805 1.00 114.11 58 VAL D C 1
ATOM 11363 O O . VAL D 1 58 ? 34.361 -84.123 28.595 1.00 112.89 58 VAL D O 1
ATOM 11367 N N . SER D 1 59 ? 35.397 -84.776 30.483 1.00 116.84 59 SER D N 1
ATOM 11368 C CA . SER D 1 59 ? 36.783 -84.858 29.954 1.00 117.57 59 SER D CA 1
ATOM 11369 C C . SER D 1 59 ? 37.343 -86.287 30.117 1.00 114.44 59 SER D C 1
ATOM 11370 O O . SER D 1 59 ? 38.519 -86.479 29.841 1.00 113.23 59 SER D O 1
ATOM 11373 N N . SER D 1 60 ? 36.535 -87.265 30.525 1.00 112.99 60 SER D N 1
ATOM 11374 C CA . SER D 1 60 ? 36.992 -88.609 30.994 1.00 113.40 60 SER D CA 1
ATOM 11375 C C . SER D 1 60 ? 36.274 -89.711 30.207 1.00 111.44 60 SER D C 1
ATOM 11376 O O . SER D 1 60 ? 35.075 -89.538 29.902 1.00 111.38 60 SER D O 1
ATOM 11379 N N . GLN D 1 61 ? 36.971 -90.825 29.947 1.00 110.12 61 GLN D N 1
ATOM 11380 C CA . GLN D 1 61 ? 36.413 -92.019 29.247 1.00 109.14 61 GLN D CA 1
ATOM 11381 C C . GLN D 1 61 ? 35.207 -92.597 30.016 1.00 117.92 61 GLN D C 1
ATOM 11382 O O . GLN D 1 61 ? 34.219 -92.989 29.353 1.00 120.40 61 GLN D O 1
ATOM 11388 N N . ALA D 1 62 ? 35.298 -92.671 31.356 1.00 120.71 62 ALA D N 1
ATOM 11389 C CA . ALA D 1 62 ? 34.206 -93.116 32.247 1.00 122.08 62 ALA D CA 1
ATOM 11390 C C . ALA D 1 62 ? 32.927 -92.377 31.878 1.00 120.03 62 ALA D C 1
ATOM 11391 O O . ALA D 1 62 ? 31.938 -93.027 31.531 1.00 124.22 62 ALA D O 1
ATOM 11393 N N . LEU D 1 63 ? 32.959 -91.052 31.939 1.00 121.36 63 LEU D N 1
ATOM 11394 C CA . LEU D 1 63 ? 31.748 -90.216 31.729 1.00 125.73 63 LEU D CA 1
ATOM 11395 C C . LEU D 1 63 ? 31.332 -90.218 30.239 1.00 126.08 63 LEU D C 1
ATOM 11396 O O . LEU D 1 63 ? 30.112 -90.376 29.959 1.00 116.78 63 LEU D O 1
ATOM 11401 N N . VAL D 1 64 ? 32.288 -90.128 29.305 1.00 127.46 64 VAL D N 1
ATOM 11402 C CA . VAL D 1 64 ? 31.999 -90.138 27.841 1.00 124.44 64 VAL D CA 1
ATOM 11403 C C . VAL D 1 64 ? 31.247 -91.435 27.514 1.00 124.75 64 VAL D C 1
ATOM 11404 O O . VAL D 1 64 ? 30.263 -91.367 26.744 1.00 124.85 64 VAL D O 1
ATOM 11408 N N . HIS D 1 65 ? 31.657 -92.569 28.086 1.00 125.41 65 HIS D N 1
ATOM 11409 C CA . HIS D 1 65 ? 31.037 -93.885 27.764 1.00 126.95 65 HIS D CA 1
ATOM 11410 C C . HIS D 1 65 ? 29.570 -93.921 28.223 1.00 123.51 65 HIS D C 1
ATOM 11411 O O . HIS D 1 65 ? 28.702 -94.404 27.479 1.00 115.85 65 HIS D O 1
ATOM 11418 N N . GLU D 1 66 ? 29.313 -93.469 29.443 1.00 123.73 66 GLU D N 1
ATOM 11419 C CA . GLU D 1 66 ? 27.944 -93.431 30.015 1.00 121.72 66 GLU D CA 1
ATOM 11420 C C . GLU D 1 66 ? 27.073 -92.603 29.072 1.00 115.67 66 GLU D C 1
ATOM 11421 O O . GLU D 1 66 ? 26.015 -93.105 28.639 1.00 111.51 66 GLU D O 1
ATOM 11427 N N . LEU D 1 67 ? 27.565 -91.411 28.720 1.00 109.32 67 LEU D N 1
ATOM 11428 C CA . LEU D 1 67 ? 26.837 -90.410 27.909 1.00 105.95 67 LEU D CA 1
ATOM 11429 C C . LEU D 1 67 ? 26.597 -90.930 26.480 1.00 102.78 67 LEU D C 1
ATOM 11430 O O . LEU D 1 67 ? 25.718 -90.352 25.803 1.00 99.95 67 LEU D O 1
ATOM 11435 N N . CYS D 1 68 ? 27.296 -91.993 26.044 1.00 100.64 68 CYS D N 1
ATOM 11436 C CA . CYS D 1 68 ? 27.103 -92.645 24.714 1.00 99.02 68 CYS D CA 1
ATOM 11437 C C . CYS D 1 68 ? 25.977 -93.696 24.786 1.00 100.20 68 CYS D C 1
ATOM 11438 O O . CYS D 1 68 ? 25.919 -94.602 23.952 1.00 100.57 68 CYS D O 1
ATOM 11441 N N . ASP D 1 69 ? 25.134 -93.636 25.818 1.00 106.97 69 ASP D N 1
ATOM 11442 C CA . ASP D 1 69 ? 23.940 -94.508 26.003 1.00 108.75 69 ASP D CA 1
ATOM 11443 C C . ASP D 1 69 ? 22.769 -93.829 25.295 1.00 107.48 69 ASP D C 1
ATOM 11444 O O . ASP D 1 69 ? 22.211 -92.878 25.879 1.00 106.95 69 ASP D O 1
ATOM 11449 N N . ASP D 1 70 ? 22.401 -94.303 24.102 1.00 109.91 70 ASP D N 1
ATOM 11450 C CA . ASP D 1 70 ? 21.283 -93.713 23.313 1.00 109.92 70 ASP D CA 1
ATOM 11451 C C . ASP D 1 70 ? 19.955 -93.840 24.065 1.00 109.55 70 ASP D C 1
ATOM 11452 O O . ASP D 1 70 ? 19.025 -93.056 23.769 1.00 99.94 70 ASP D O 1
ATOM 11457 N N . LYS D 1 71 ? 19.859 -94.760 25.028 1.00 117.68 71 LYS D N 1
ATOM 11458 C CA . LYS D 1 71 ? 18.579 -94.977 25.760 1.00 119.23 71 LYS D CA 1
ATOM 11459 C C . LYS D 1 71 ? 18.356 -93.799 26.709 1.00 117.31 71 LYS D C 1
ATOM 11460 O O . LYS D 1 71 ? 17.202 -93.366 26.789 1.00 112.39 71 LYS D O 1
ATOM 11466 N N . ARG D 1 72 ? 19.428 -93.235 27.287 1.00 117.86 72 ARG D N 1
ATOM 11467 C CA . ARG D 1 72 ? 19.371 -92.147 28.307 1.00 117.19 72 ARG D CA 1
ATOM 11468 C C . ARG D 1 72 ? 19.729 -90.770 27.704 1.00 113.63 72 ARG D C 1
ATOM 11469 O O . ARG D 1 72 ? 19.236 -89.754 28.220 1.00 109.24 72 ARG D O 1
ATOM 11477 N N . PHE D 1 73 ? 20.562 -90.705 26.659 1.00 115.50 73 PHE D N 1
ATOM 11478 C CA . PHE D 1 73 ? 21.084 -89.414 26.129 1.00 111.64 73 PHE D CA 1
ATOM 11479 C C . PHE D 1 73 ? 20.946 -89.322 24.608 1.00 108.32 73 PHE D C 1
ATOM 11480 O O . PHE D 1 73 ? 20.750 -90.336 23.909 1.00 110.33 73 PHE D O 1
ATOM 11488 N N . LYS D 1 74 ? 21.011 -88.084 24.115 1.00 107.26 74 LYS D N 1
ATOM 11489 C CA . LYS D 1 74 ? 20.835 -87.767 22.674 1.00 101.43 74 LYS D CA 1
ATOM 11490 C C . LYS D 1 74 ? 21.643 -86.507 22.333 1.00 101.21 74 LYS D C 1
ATOM 11491 O O . LYS D 1 74 ? 21.860 -85.652 23.253 1.00 103.14 74 LYS D O 1
ATOM 11497 N N . LYS D 1 75 ? 22.045 -86.400 21.051 1.00 94.53 75 LYS D N 1
ATOM 11498 C CA . LYS D 1 75 ? 22.578 -85.156 20.465 1.00 87.58 75 LYS D CA 1
ATOM 11499 C C . LYS D 1 75 ? 21.459 -84.132 20.520 1.00 87.36 75 LYS D C 1
ATOM 11500 O O . LYS D 1 75 ? 20.382 -84.374 19.989 1.00 86.39 75 LYS D O 1
ATOM 11506 N N . PRO D 1 76 ? 21.652 -82.999 21.227 1.00 92.80 76 PRO D N 1
ATOM 11507 C CA . PRO D 1 76 ? 20.610 -81.980 21.361 1.00 90.76 76 PRO D CA 1
ATOM 11508 C C . PRO D 1 76 ? 20.624 -80.952 20.216 1.00 88.30 76 PRO D C 1
ATOM 11509 O O . PRO D 1 76 ? 19.585 -80.336 20.010 1.00 87.17 76 PRO D O 1
ATOM 11513 N N . VAL D 1 77 ? 21.771 -80.805 19.517 1.00 83.48 77 VAL D N 1
ATOM 11514 C CA . VAL D 1 77 ? 22.047 -79.661 18.610 1.00 83.14 77 VAL D CA 1
ATOM 11515 C C . VAL D 1 77 ? 21.979 -78.407 19.469 1.00 83.19 77 VAL D C 1
ATOM 11516 O O . VAL D 1 77 ? 20.929 -77.698 19.416 1.00 82.42 77 VAL D O 1
ATOM 11520 N N . ALA D 1 78 ? 23.034 -78.128 20.223 1.00 84.83 78 ALA D N 1
ATOM 11521 C CA . ALA D 1 78 ? 23.075 -76.939 21.118 1.00 88.76 78 ALA D CA 1
ATOM 11522 C C . ALA D 1 78 ? 24.254 -76.056 20.711 1.00 91.06 78 ALA D C 1
ATOM 11523 O O . ALA D 1 78 ? 25.054 -76.486 19.831 1.00 89.25 78 ALA D O 1
ATOM 11525 N N . ALA D 1 79 ? 24.373 -74.891 21.350 1.00 92.92 79 ALA D N 1
ATOM 11526 C CA . ALA D 1 79 ? 25.589 -74.057 21.304 1.00 93.11 79 ALA D CA 1
ATOM 11527 C C . ALA D 1 79 ? 25.880 -73.710 19.835 1.00 90.15 79 ALA D C 1
ATOM 11528 O O . ALA D 1 79 ? 24.965 -73.168 19.206 1.00 85.17 79 ALA D O 1
ATOM 11530 N N . ALA D 1 80 ? 27.079 -74.025 19.324 1.00 88.74 80 ALA D N 1
ATOM 11531 C CA . ALA D 1 80 ? 27.531 -73.620 17.976 1.00 88.54 80 ALA D CA 1
ATOM 11532 C C . ALA D 1 80 ? 26.635 -74.283 16.918 1.00 86.85 80 ALA D C 1
ATOM 11533 O O . ALA D 1 80 ? 26.187 -73.600 15.978 1.00 81.07 80 ALA D O 1
ATOM 11535 N N . LEU D 1 81 ? 26.347 -75.573 17.086 1.00 85.82 81 LEU D N 1
ATOM 11536 C CA . LEU D 1 81 ? 25.578 -76.367 16.100 1.00 84.93 81 LEU D CA 1
ATOM 11537 C C . LEU D 1 81 ? 24.201 -75.736 15.923 1.00 84.78 81 LEU D C 1
ATOM 11538 O O . LEU D 1 81 ? 23.707 -75.676 14.794 1.00 88.14 81 LEU D O 1
ATOM 11543 N N . ALA D 1 82 ? 23.609 -75.285 17.013 1.00 85.00 82 ALA D N 1
ATOM 11544 C CA . ALA D 1 82 ? 22.288 -74.626 17.004 1.00 87.48 82 ALA D CA 1
ATOM 11545 C C . ALA D 1 82 ? 22.368 -73.356 16.148 1.00 83.92 82 ALA D C 1
ATOM 11546 O O . ALA D 1 82 ? 21.398 -73.075 15.445 1.00 77.22 82 ALA D O 1
ATOM 11548 N N . GLU D 1 83 ? 23.470 -72.605 16.219 1.00 84.18 83 GLU D N 1
ATOM 11549 C CA . GLU D 1 83 ? 23.687 -71.400 15.368 1.00 86.49 83 GLU D CA 1
ATOM 11550 C C . GLU D 1 83 ? 23.932 -71.850 13.917 1.00 84.18 83 GLU D C 1
ATOM 11551 O O . GLU D 1 83 ? 23.391 -71.179 12.996 1.00 79.31 83 GLU D O 1
ATOM 11557 N N . VAL D 1 84 ? 24.666 -72.956 13.713 1.00 81.72 84 VAL D N 1
ATOM 11558 C CA . VAL D 1 84 ? 24.918 -73.533 12.353 1.00 82.33 84 VAL D CA 1
ATOM 11559 C C . VAL D 1 84 ? 23.568 -73.767 11.649 1.00 79.38 84 VAL D C 1
ATOM 11560 O O . VAL D 1 84 ? 23.530 -73.668 10.430 1.00 77.37 84 VAL D O 1
ATOM 11564 N N . ARG D 1 85 ? 22.479 -74.014 12.377 1.00 77.92 85 ARG D N 1
ATOM 11565 C CA . ARG D 1 85 ? 21.141 -74.156 11.761 1.00 79.26 85 ARG D CA 1
ATOM 11566 C C . ARG D 1 85 ? 20.754 -72.911 10.965 1.00 83.36 85 ARG D C 1
ATOM 11567 O O . ARG D 1 85 ? 19.886 -73.028 10.067 1.00 88.41 85 ARG D O 1
ATOM 11575 N N . ASN D 1 86 ? 21.342 -71.760 11.263 1.00 81.95 86 ASN D N 1
ATOM 11576 C CA . ASN D 1 86 ? 21.061 -70.533 10.480 1.00 84.67 86 ASN D CA 1
ATOM 11577 C C . ASN D 1 86 ? 21.343 -70.793 8.991 1.00 80.25 86 ASN D C 1
ATOM 11578 O O . ASN D 1 86 ? 20.655 -70.194 8.169 1.00 79.66 86 ASN D O 1
ATOM 11583 N N . GLY D 1 87 ? 22.340 -71.620 8.685 1.00 78.99 87 GLY D N 1
ATOM 11584 C CA . GLY D 1 87 ? 22.842 -71.858 7.319 1.00 79.39 87 GLY D CA 1
ATOM 11585 C C . GLY D 1 87 ? 22.343 -73.151 6.707 1.00 78.23 87 GLY D C 1
ATOM 11586 O O . GLY D 1 87 ? 22.216 -73.180 5.489 1.00 84.44 87 GLY D O 1
ATOM 11587 N N . VAL D 1 88 ? 22.082 -74.187 7.507 1.00 76.80 88 VAL D N 1
ATOM 11588 C CA . VAL D 1 88 ? 21.698 -75.532 6.991 1.00 76.65 88 VAL D CA 1
ATOM 11589 C C . VAL D 1 88 ? 20.435 -76.058 7.692 1.00 78.79 88 VAL D C 1
ATOM 11590 O O . VAL D 1 88 ? 20.041 -77.187 7.388 1.00 79.90 88 VAL D O 1
ATOM 11594 N N . ASN D 1 89 ? 19.781 -75.268 8.539 1.00 78.43 89 ASN D N 1
ATOM 11595 C CA . ASN D 1 89 ? 18.470 -75.618 9.135 1.00 79.53 89 ASN D CA 1
ATOM 11596 C C . ASN D 1 89 ? 18.486 -77.051 9.705 1.00 82.53 89 ASN D C 1
ATOM 11597 O O . ASN D 1 89 ? 19.428 -77.380 10.481 1.00 82.16 89 ASN D O 1
ATOM 11602 N N . ASP D 1 90 ? 17.489 -77.873 9.324 1.00 79.69 90 ASP D N 1
ATOM 11603 C CA . ASP D 1 90 ? 17.302 -79.263 9.822 1.00 79.88 90 ASP D CA 1
ATOM 11604 C C . ASP D 1 90 ? 17.812 -80.252 8.758 1.00 74.59 90 ASP D C 1
ATOM 11605 O O . ASP D 1 90 ? 17.237 -81.310 8.595 1.00 79.23 90 ASP D O 1
ATOM 11610 N N . GLY D 1 91 ? 18.933 -79.932 8.122 1.00 72.22 91 GLY D N 1
ATOM 11611 C CA . GLY D 1 91 ? 19.767 -80.893 7.383 1.00 72.45 91 GLY D CA 1
ATOM 11612 C C . GLY D 1 91 ? 20.263 -81.959 8.317 1.00 71.26 91 GLY D C 1
ATOM 11613 O O . GLY D 1 91 ? 20.112 -81.790 9.511 1.00 76.20 91 GLY D O 1
ATOM 11614 N N . LEU D 1 92 ? 20.913 -82.980 7.780 1.00 71.86 92 LEU D N 1
ATOM 11615 C CA . LEU D 1 92 ? 21.229 -84.239 8.488 1.00 72.63 92 LEU D CA 1
ATOM 11616 C C . LEU D 1 92 ? 22.017 -83.930 9.772 1.00 75.87 92 LEU D C 1
ATOM 11617 O O . LEU D 1 92 ? 21.756 -84.606 10.803 1.00 77.76 92 LEU D O 1
ATOM 11622 N N . PHE D 1 93 ? 22.923 -82.943 9.733 1.00 76.18 93 PHE D N 1
ATOM 11623 C CA . PHE D 1 93 ? 23.924 -82.701 10.811 1.00 79.28 93 PHE D CA 1
ATOM 11624 C C . PHE D 1 93 ? 23.311 -81.890 11.957 1.00 78.23 93 PHE D C 1
ATOM 11625 O O . PHE D 1 93 ? 23.784 -82.029 13.066 1.00 78.62 93 PHE D O 1
ATOM 11633 N N . THR D 1 94 ? 22.317 -81.058 11.685 1.00 78.51 94 THR D N 1
ATOM 11634 C CA . THR D 1 94 ? 21.850 -80.002 12.618 1.00 76.89 94 THR D CA 1
ATOM 11635 C C . THR D 1 94 ? 20.374 -80.186 12.959 1.00 77.11 94 THR D C 1
ATOM 11636 O O . THR D 1 94 ? 19.860 -79.365 13.702 1.00 72.90 94 THR D O 1
ATOM 11640 N N . ALA D 1 95 ? 19.707 -81.191 12.400 1.00 82.99 95 ALA D N 1
ATOM 11641 C CA . ALA D 1 95 ? 18.328 -81.576 12.781 1.00 85.70 95 ALA D CA 1
ATOM 11642 C C . ALA D 1 95 ? 18.360 -82.198 14.181 1.00 82.52 95 ALA D C 1
ATOM 11643 O O . ALA D 1 95 ? 19.326 -82.897 14.512 1.00 71.47 95 ALA D O 1
ATOM 11645 N N . ARG D 1 96 ? 17.335 -81.906 14.970 1.00 86.97 96 ARG D N 1
ATOM 11646 C CA . ARG D 1 96 ? 17.073 -82.571 16.271 1.00 94.52 96 ARG D CA 1
ATOM 11647 C C . ARG D 1 96 ? 16.341 -83.889 15.974 1.00 101.11 96 ARG D C 1
ATOM 11648 O O . ARG D 1 96 ? 15.697 -83.999 14.909 1.00 99.71 96 ARG D O 1
ATOM 11656 N N . GLU D 1 97 ? 16.479 -84.872 16.864 1.00 109.82 97 GLU D N 1
ATOM 11657 C CA . GLU D 1 97 ? 16.054 -86.279 16.624 1.00 109.63 97 GLU D CA 1
ATOM 11658 C C . GLU D 1 97 ? 14.532 -86.302 16.401 1.00 105.86 97 GLU D C 1
ATOM 11659 O O . GLU D 1 97 ? 14.106 -87.082 15.547 1.00 94.53 97 GLU D O 1
ATOM 11665 N N . GLU D 1 98 ? 13.780 -85.411 17.068 1.00 102.40 98 GLU D N 1
ATOM 11666 C CA . GLU D 1 98 ? 12.299 -85.297 16.976 1.00 102.57 98 GLU D CA 1
ATOM 11667 C C . GLU D 1 98 ? 11.838 -84.523 15.723 1.00 98.49 98 GLU D C 1
ATOM 11668 O O . GLU D 1 98 ? 10.619 -84.441 15.502 1.00 95.07 98 GLU D O 1
ATOM 11674 N N . GLU D 1 99 ? 12.742 -83.948 14.931 1.00 96.64 99 GLU D N 1
ATOM 11675 C CA . GLU D 1 99 ? 12.382 -83.260 13.656 1.00 91.67 99 GLU D CA 1
ATOM 11676 C C . GLU D 1 99 ? 12.321 -84.299 12.554 1.00 87.39 99 GLU D C 1
ATOM 11677 O O . GLU D 1 99 ? 13.331 -84.922 12.252 1.00 84.24 99 GLU D O 1
ATOM 11683 N N . PRO D 1 100 ? 11.141 -84.527 11.941 1.00 85.86 100 PRO D N 1
ATOM 11684 C CA . PRO D 1 100 ? 10.970 -85.652 11.028 1.00 88.95 100 PRO D CA 1
ATOM 11685 C C . PRO D 1 100 ? 11.988 -85.610 9.872 1.00 88.48 100 PRO D C 1
ATOM 11686 O O . PRO D 1 100 ? 12.282 -86.691 9.349 1.00 86.17 100 PRO D O 1
ATOM 11690 N N . ASN D 1 101 ? 12.560 -84.436 9.553 1.00 84.25 101 ASN D N 1
ATOM 11691 C CA . ASN D 1 101 ? 13.532 -84.315 8.429 1.00 87.08 101 ASN D CA 1
ATOM 11692 C C . ASN D 1 101 ? 14.898 -84.973 8.710 1.00 84.56 101 ASN D C 1
ATOM 11693 O O . ASN D 1 101 ? 15.647 -85.244 7.728 1.00 77.57 101 ASN D O 1
ATOM 11698 N N . TRP D 1 102 ? 15.240 -85.211 9.973 1.00 81.35 102 TRP D N 1
ATOM 11699 C CA . TRP D 1 102 ? 16.442 -86.017 10.292 1.00 78.47 102 TRP D CA 1
ATOM 11700 C C . TRP D 1 102 ? 16.254 -87.396 9.665 1.00 76.96 102 TRP D C 1
ATOM 11701 O O . TRP D 1 102 ? 17.114 -87.833 8.873 1.00 79.80 102 TRP D O 1
ATOM 11712 N N . GLY D 1 103 ? 15.138 -88.023 9.996 1.00 76.34 103 GLY D N 1
ATOM 11713 C CA . GLY D 1 103 ? 14.853 -89.415 9.635 1.00 81.24 103 GLY D CA 1
ATOM 11714 C C . GLY D 1 103 ? 14.720 -89.566 8.138 1.00 81.42 103 GLY D C 1
ATOM 11715 O O . GLY D 1 103 ? 15.289 -90.529 7.584 1.00 76.82 103 GLY D O 1
ATOM 11716 N N . ILE D 1 104 ? 13.984 -88.650 7.513 1.00 82.56 104 ILE D N 1
ATOM 11717 C CA . ILE D 1 104 ? 13.737 -88.657 6.046 1.00 79.13 104 ILE D CA 1
ATOM 11718 C C . ILE D 1 104 ? 15.083 -88.634 5.322 1.00 75.52 104 ILE D C 1
ATOM 11719 O O . ILE D 1 104 ? 15.329 -89.531 4.483 1.00 68.52 104 ILE D O 1
ATOM 11724 N N . ALA D 1 105 ? 15.943 -87.684 5.684 1.00 74.15 105 ALA D N 1
ATOM 11725 C CA . ALA D 1 105 ? 17.277 -87.520 5.069 1.00 73.51 105 ALA D CA 1
ATOM 11726 C C . ALA D 1 105 ? 18.156 -88.742 5.396 1.00 74.80 105 ALA D C 1
ATOM 11727 O O . ALA D 1 105 ? 18.834 -89.265 4.490 1.00 70.75 105 ALA D O 1
ATOM 11729 N N . HIS D 1 106 ? 18.136 -89.203 6.653 1.00 78.22 106 HIS D N 1
ATOM 11730 C CA . HIS D 1 106 ? 18.963 -90.340 7.140 1.00 77.80 106 HIS D CA 1
ATOM 11731 C C . HIS D 1 106 ? 18.665 -91.580 6.302 1.00 76.90 106 HIS D C 1
ATOM 11732 O O . HIS D 1 106 ? 19.635 -92.177 5.781 1.00 78.37 106 HIS D O 1
ATOM 11739 N N . ARG D 1 107 ? 17.379 -91.953 6.204 1.00 73.43 107 ARG D N 1
ATOM 11740 C CA . ARG D 1 107 ? 16.962 -93.234 5.577 1.00 74.62 107 ARG D CA 1
ATOM 11741 C C . ARG D 1 107 ? 17.240 -93.165 4.070 1.00 74.93 107 ARG D C 1
ATOM 11742 O O . ARG D 1 107 ? 17.709 -94.162 3.522 1.00 79.16 107 ARG D O 1
ATOM 11750 N N . ILE D 1 108 ? 17.033 -92.002 3.458 1.00 75.26 108 ILE D N 1
ATOM 11751 C CA . ILE D 1 108 ? 17.200 -91.766 1.996 1.00 74.24 108 ILE D CA 1
ATOM 11752 C C . ILE D 1 108 ? 18.686 -91.808 1.626 1.00 78.07 108 ILE D C 1
ATOM 11753 O O . ILE D 1 108 ? 18.981 -92.338 0.512 1.00 78.48 108 ILE D O 1
ATOM 11758 N N . LEU D 1 109 ? 19.575 -91.268 2.482 1.00 75.93 109 LEU D N 1
ATOM 11759 C CA . LEU D 1 109 ? 20.997 -91.019 2.110 1.00 73.39 109 LEU D CA 1
ATOM 11760 C C . LEU D 1 109 ? 21.912 -92.137 2.616 1.00 74.13 109 LEU D C 1
ATOM 11761 O O . LEU D 1 109 ? 23.003 -92.291 2.073 1.00 78.41 109 LEU D O 1
ATOM 11766 N N . MET D 1 110 ? 21.485 -92.909 3.610 1.00 80.05 110 MET D N 1
ATOM 11767 C CA . MET D 1 110 ? 22.320 -93.954 4.255 1.00 82.03 110 MET D CA 1
ATOM 11768 C C . MET D 1 110 ? 22.911 -94.886 3.198 1.00 79.25 110 MET D C 1
ATOM 11769 O O . MET D 1 110 ? 24.101 -95.186 3.241 1.00 83.32 110 MET D O 1
ATOM 11774 N N . PRO D 1 111 ? 22.115 -95.384 2.218 1.00 79.74 111 PRO D N 1
ATOM 11775 C CA . PRO D 1 111 ? 22.605 -96.396 1.283 1.00 80.78 111 PRO D CA 1
ATOM 11776 C C . PRO D 1 111 ? 23.764 -95.932 0.398 1.00 81.74 111 PRO D C 1
ATOM 11777 O O . PRO D 1 111 ? 24.487 -96.801 -0.053 1.00 88.16 111 PRO D O 1
ATOM 11781 N N . ALA D 1 112 ? 23.937 -94.618 0.198 1.00 76.31 112 ALA D N 1
ATOM 11782 C CA . ALA D 1 112 ? 25.012 -94.063 -0.654 1.00 75.69 112 ALA D CA 1
ATOM 11783 C C . ALA D 1 112 ? 26.391 -94.363 -0.065 1.00 81.26 112 ALA D C 1
ATOM 11784 O O . ALA D 1 112 ? 27.369 -94.297 -0.852 1.00 87.95 112 ALA D O 1
ATOM 11786 N N . PHE D 1 113 ? 26.446 -94.635 1.258 1.00 86.70 113 PHE D N 1
ATOM 11787 C CA . PHE D 1 113 ? 27.677 -94.863 2.072 1.00 84.60 113 PHE D CA 1
ATOM 11788 C C . PHE D 1 113 ? 27.899 -96.347 2.411 1.00 84.41 113 PHE D C 1
ATOM 11789 O O . PHE D 1 113 ? 28.852 -96.669 3.180 1.00 86.14 113 PHE D O 1
ATOM 11797 N N . GLY D 1 114 ? 27.117 -97.235 1.794 1.00 85.55 114 GLY D N 1
ATOM 11798 C CA . GLY D 1 114 ? 27.338 -98.695 1.858 1.00 91.82 114 GLY D CA 1
ATOM 11799 C C . GLY D 1 114 ? 28.680 -99.100 1.254 1.00 91.60 114 GLY D C 1
ATOM 11800 O O . GLY D 1 114 ? 29.197 -98.402 0.397 1.00 97.58 114 GLY D O 1
ATOM 11801 N N . PRO D 1 115 ? 29.261 -100.258 1.625 1.00 92.72 115 PRO D N 1
ATOM 11802 C CA . PRO D 1 115 ? 30.604 -100.622 1.175 1.00 93.81 115 PRO D CA 1
ATOM 11803 C C . PRO D 1 115 ? 30.723 -100.746 -0.355 1.00 94.53 115 PRO D C 1
ATOM 11804 O O . PRO D 1 115 ? 31.771 -100.416 -0.896 1.00 97.99 115 PRO D O 1
ATOM 11808 N N . ALA D 1 116 ? 29.664 -101.230 -1.008 1.00 95.60 116 ALA D N 1
ATOM 11809 C CA . ALA D 1 116 ? 29.546 -101.368 -2.478 1.00 89.59 116 ALA D CA 1
ATOM 11810 C C . ALA D 1 116 ? 29.774 -99.997 -3.121 1.00 89.66 116 ALA D C 1
ATOM 11811 O O . ALA D 1 116 ? 30.681 -99.876 -3.961 1.00 97.67 116 ALA D O 1
ATOM 11813 N N . SER D 1 117 ? 29.013 -98.993 -2.687 1.00 87.96 117 SER D N 1
ATOM 11814 C CA . SER D 1 117 ? 29.005 -97.606 -3.235 1.00 85.52 117 SER D CA 1
ATOM 11815 C C . SER D 1 117 ? 30.343 -96.916 -3.004 1.00 82.73 117 SER D C 1
ATOM 11816 O O . SER D 1 117 ? 30.804 -96.218 -3.912 1.00 84.10 117 SER D O 1
ATOM 11819 N N . ILE D 1 118 ? 30.905 -97.087 -1.812 1.00 82.26 118 ILE D N 1
ATOM 11820 C CA . ILE D 1 118 ? 32.183 -96.452 -1.399 1.00 78.62 118 ILE D CA 1
ATOM 11821 C C . ILE D 1 118 ? 33.281 -97.002 -2.304 1.00 80.58 118 ILE D C 1
ATOM 11822 O O . ILE D 1 118 ? 34.066 -96.196 -2.849 1.00 82.62 118 ILE D O 1
ATOM 11827 N N . GLN D 1 119 ? 33.345 -98.316 -2.484 1.00 82.30 119 GLN D N 1
ATOM 11828 C CA . GLN D 1 119 ? 34.358 -98.893 -3.402 1.00 88.42 119 GLN D CA 1
ATOM 11829 C C . GLN D 1 119 ? 34.133 -98.364 -4.818 1.00 84.33 119 GLN D C 1
ATOM 11830 O O . GLN D 1 119 ? 35.118 -98.111 -5.537 1.00 86.07 119 GLN D O 1
ATOM 11836 N N . GLY D 1 120 ? 32.866 -98.204 -5.194 1.00 81.76 120 GLY D N 1
ATOM 11837 C CA . GLY D 1 120 ? 32.482 -97.675 -6.514 1.00 83.06 120 GLY D CA 1
ATOM 11838 C C . GLY D 1 120 ? 33.060 -96.298 -6.772 1.00 79.60 120 GLY D C 1
ATOM 11839 O O . GLY D 1 120 ? 33.204 -95.973 -7.922 1.00 79.10 120 GLY D O 1
ATOM 11840 N N . MET D 1 121 ? 33.343 -95.520 -5.723 1.00 77.33 121 MET D N 1
ATOM 11841 C CA . MET D 1 121 ? 33.838 -94.128 -5.795 1.00 74.07 121 MET D CA 1
ATOM 11842 C C . MET D 1 121 ? 35.373 -94.098 -5.791 1.00 74.16 121 MET D C 1
ATOM 11843 O O . MET D 1 121 ? 35.953 -93.004 -5.897 1.00 74.90 121 MET D O 1
ATOM 11848 N N . PHE D 1 122 ? 36.033 -95.249 -5.713 1.00 79.11 122 PHE D N 1
ATOM 11849 C CA . PHE D 1 122 ? 37.514 -95.306 -5.602 1.00 81.25 122 PHE D CA 1
ATOM 11850 C C . PHE D 1 122 ? 38.162 -94.649 -6.827 1.00 82.09 122 PHE D C 1
ATOM 11851 O O . PHE D 1 122 ? 39.121 -93.876 -6.637 1.00 83.86 122 PHE D O 1
ATOM 11859 N N . THR D 1 123 ? 37.708 -94.960 -8.048 1.00 82.82 123 THR D N 1
ATOM 11860 C CA . THR D 1 123 ? 38.302 -94.418 -9.298 1.00 79.41 123 THR D CA 1
ATOM 11861 C C . THR D 1 123 ? 38.351 -92.888 -9.205 1.00 76.42 123 THR D C 1
ATOM 11862 O O . THR D 1 123 ? 39.456 -92.290 -9.404 1.00 76.68 123 THR D O 1
ATOM 11866 N N . GLU D 1 124 ? 37.224 -92.262 -8.879 1.00 75.39 124 GLU D N 1
ATOM 11867 C CA . GLU D 1 124 ? 37.171 -90.781 -8.818 1.00 75.96 124 GLU D CA 1
ATOM 11868 C C . GLU D 1 124 ? 37.996 -90.260 -7.635 1.00 76.18 124 GLU D C 1
ATOM 11869 O O . GLU D 1 124 ? 38.668 -89.239 -7.836 1.00 79.32 124 GLU D O 1
ATOM 11875 N N . MET D 1 125 ? 38.031 -90.945 -6.481 1.00 75.17 125 MET D N 1
ATOM 11876 C CA . MET D 1 125 ? 38.944 -90.532 -5.379 1.00 73.63 125 MET D CA 1
ATOM 11877 C C . MET D 1 125 ? 40.385 -90.538 -5.902 1.00 72.51 125 MET D C 1
ATOM 11878 O O . MET D 1 125 ? 41.177 -89.603 -5.571 1.00 75.17 125 MET D O 1
ATOM 11883 N N . HIS D 1 126 ? 40.729 -91.549 -6.700 1.00 70.77 126 HIS D N 1
ATOM 11884 C CA . HIS D 1 126 ? 42.116 -91.754 -7.190 1.00 71.95 126 HIS D CA 1
ATOM 11885 C C . HIS D 1 126 ? 42.460 -90.654 -8.206 1.00 73.40 126 HIS D C 1
ATOM 11886 O O . HIS D 1 126 ? 43.608 -90.175 -8.204 1.00 72.82 126 HIS D O 1
ATOM 11893 N N . GLU D 1 127 ? 41.491 -90.221 -9.012 1.00 74.06 127 GLU D N 1
ATOM 11894 C CA . GLU D 1 127 ? 41.750 -89.118 -9.966 1.00 75.17 127 GLU D CA 1
ATOM 11895 C C . GLU D 1 127 ? 42.149 -87.838 -9.206 1.00 74.73 127 GLU D C 1
ATOM 11896 O O . GLU D 1 127 ? 43.200 -87.241 -9.553 1.00 75.93 127 GLU D O 1
ATOM 11902 N N . ILE D 1 128 ? 41.348 -87.419 -8.224 1.00 74.14 128 ILE D N 1
ATOM 11903 C CA . ILE D 1 128 ? 41.580 -86.122 -7.524 1.00 70.93 128 ILE D CA 1
ATOM 11904 C C . ILE D 1 128 ? 42.927 -86.215 -6.798 1.00 69.96 128 ILE D C 1
ATOM 11905 O O . ILE D 1 128 ? 43.718 -85.262 -6.889 1.00 68.20 128 ILE D O 1
ATOM 11910 N N . ALA D 1 129 ? 43.243 -87.354 -6.185 1.00 73.26 129 ALA D N 1
ATOM 11911 C CA . ALA D 1 129 ? 44.565 -87.566 -5.535 1.00 72.09 129 ALA D CA 1
ATOM 11912 C C . ALA D 1 129 ? 45.694 -87.377 -6.569 1.00 72.95 129 ALA D C 1
ATOM 11913 O O . ALA D 1 129 ? 46.668 -86.685 -6.264 1.00 70.91 129 ALA D O 1
ATOM 11915 N N . SER D 1 130 ? 45.562 -87.966 -7.765 1.00 74.55 130 SER D N 1
ATOM 11916 C CA . SER D 1 130 ? 46.520 -87.799 -8.898 1.00 72.71 130 SER D CA 1
ATOM 11917 C C . SER D 1 130 ? 46.710 -86.321 -9.266 1.00 67.78 130 SER D C 1
ATOM 11918 O O . SER D 1 130 ? 47.854 -85.910 -9.582 1.00 64.82 130 SER D O 1
ATOM 11921 N N . GLN D 1 131 ? 45.634 -85.540 -9.278 1.00 64.27 131 GLN D N 1
ATOM 11922 C CA . GLN D 1 131 ? 45.759 -84.097 -9.575 1.00 61.66 131 GLN D CA 1
ATOM 11923 C C . GLN D 1 131 ? 46.703 -83.452 -8.555 1.00 67.67 131 GLN D C 1
ATOM 11924 O O . GLN D 1 131 ? 47.622 -82.681 -8.966 1.00 77.60 131 GLN D O 1
ATOM 11930 N N . LEU D 1 132 ? 46.523 -83.782 -7.277 1.00 69.17 132 LEU D N 1
ATOM 11931 C CA . LEU D 1 132 ? 47.373 -83.231 -6.194 1.00 69.71 132 LEU D CA 1
ATOM 11932 C C . LEU D 1 132 ? 48.815 -83.690 -6.431 1.00 68.31 132 LEU D C 1
ATOM 11933 O O . LEU D 1 132 ? 49.711 -82.841 -6.483 1.00 68.02 132 LEU D O 1
ATOM 11938 N N . ALA D 1 133 ? 49.027 -84.989 -6.612 1.00 68.94 133 ALA D N 1
ATOM 11939 C CA . ALA D 1 133 ? 50.368 -85.561 -6.875 1.00 68.09 133 ALA D CA 1
ATOM 11940 C C . ALA D 1 133 ? 51.039 -84.818 -8.030 1.00 71.93 133 ALA D C 1
ATOM 11941 O O . ALA D 1 133 ? 52.183 -84.365 -7.851 1.00 79.65 133 ALA D O 1
ATOM 11943 N N . LEU D 1 134 ? 50.354 -84.668 -9.173 1.00 71.72 134 LEU D N 1
ATOM 11944 C CA . LEU D 1 134 ? 50.941 -83.987 -10.357 1.00 68.90 134 LEU D CA 1
ATOM 11945 C C . LEU D 1 134 ? 51.234 -82.524 -10.028 1.00 67.69 134 LEU D C 1
ATOM 11946 O O . LEU D 1 134 ? 52.348 -82.062 -10.383 1.00 72.26 134 LEU D O 1
ATOM 11951 N N . LYS D 1 135 ? 50.317 -81.831 -9.333 1.00 64.17 135 LYS D N 1
ATOM 11952 C CA . LYS D 1 135 ? 50.572 -80.421 -8.937 1.00 64.85 135 LYS D CA 1
ATOM 11953 C C . LYS D 1 135 ? 51.921 -80.324 -8.199 1.00 68.28 135 LYS D C 1
ATOM 11954 O O . LYS D 1 135 ? 52.769 -79.472 -8.592 1.00 65.28 135 LYS D O 1
ATOM 11960 N N . TRP D 1 136 ? 52.119 -81.163 -7.179 1.00 66.71 136 TRP D N 1
ATOM 11961 C CA . TRP D 1 136 ? 53.355 -81.136 -6.352 1.00 71.96 136 TRP D CA 1
ATOM 11962 C C . TRP D 1 136 ? 54.565 -81.560 -7.198 1.00 69.76 136 TRP D C 1
ATOM 11963 O O . TRP D 1 136 ? 55.593 -80.883 -7.127 1.00 77.63 136 TRP D O 1
ATOM 11974 N N . ALA D 1 137 ? 54.459 -82.659 -7.929 1.00 66.99 137 ALA D N 1
ATOM 11975 C CA . ALA D 1 137 ? 55.540 -83.161 -8.803 1.00 69.29 137 ALA D CA 1
ATOM 11976 C C . ALA D 1 137 ? 55.985 -82.030 -9.744 1.00 69.95 137 ALA D C 1
ATOM 11977 O O . ALA D 1 137 ? 57.189 -81.703 -9.770 1.00 66.49 137 ALA D O 1
ATOM 11979 N N . ARG D 1 138 ? 55.021 -81.397 -10.424 1.00 69.09 138 ARG D N 1
ATOM 11980 C CA . ARG D 1 138 ? 55.292 -80.347 -11.436 1.00 69.45 138 ARG D CA 1
ATOM 11981 C C . ARG D 1 138 ? 55.840 -79.065 -10.826 1.00 69.54 138 ARG D C 1
ATOM 11982 O O . ARG D 1 138 ? 56.597 -78.382 -11.504 1.00 71.68 138 ARG D O 1
ATOM 11990 N N . HIS D 1 139 ? 55.451 -78.729 -9.602 1.00 72.43 139 HIS D N 1
ATOM 11991 C CA . HIS D 1 139 ? 55.912 -77.476 -8.952 1.00 71.64 139 HIS D CA 1
ATOM 11992 C C . HIS D 1 139 ? 57.279 -77.740 -8.336 1.00 72.86 139 HIS D C 1
ATOM 11993 O O . HIS D 1 139 ? 57.916 -76.785 -7.963 1.00 77.45 139 HIS D O 1
ATOM 12000 N N . GLY D 1 140 ? 57.714 -79.005 -8.261 1.00 77.84 140 GLY D N 1
ATOM 12001 C CA . GLY D 1 140 ? 59.112 -79.368 -7.932 1.00 80.64 140 GLY D CA 1
ATOM 12002 C C . GLY D 1 140 ? 59.419 -79.259 -6.441 1.00 83.43 140 GLY D C 1
ATOM 12003 O O . GLY D 1 140 ? 58.589 -78.883 -5.627 1.00 85.90 140 GLY D O 1
ATOM 12004 N N . PRO D 1 141 ? 60.648 -79.575 -6.031 1.00 85.73 141 PRO D N 1
ATOM 12005 C CA . PRO D 1 141 ? 60.970 -79.674 -4.608 1.00 86.98 141 PRO D CA 1
ATOM 12006 C C . PRO D 1 141 ? 61.181 -78.361 -3.838 1.00 85.80 141 PRO D C 1
ATOM 12007 O O . PRO D 1 141 ? 61.274 -78.423 -2.633 1.00 84.24 141 PRO D O 1
ATOM 12011 N N . ASP D 1 142 ? 61.256 -77.210 -4.511 1.00 85.19 142 ASP D N 1
ATOM 12012 C CA . ASP D 1 142 ? 61.511 -75.914 -3.829 1.00 85.51 142 ASP D CA 1
ATOM 12013 C C . ASP D 1 142 ? 60.196 -75.150 -3.562 1.00 84.16 142 ASP D C 1
ATOM 12014 O O . ASP D 1 142 ? 60.225 -74.159 -2.860 1.00 90.63 142 ASP D O 1
ATOM 12019 N N . THR D 1 143 ? 59.064 -75.567 -4.100 1.00 84.72 143 THR D N 1
ATOM 12020 C CA . THR D 1 143 ? 57.778 -74.843 -3.917 1.00 82.34 143 THR D CA 1
ATOM 12021 C C . THR D 1 143 ? 57.224 -75.151 -2.529 1.00 80.55 143 THR D C 1
ATOM 12022 O O . THR D 1 143 ? 56.906 -76.303 -2.236 1.00 74.79 143 THR D O 1
ATOM 12026 N N . PRO D 1 144 ? 57.057 -74.113 -1.690 1.00 81.25 144 PRO D N 1
ATOM 12027 C CA . PRO D 1 144 ? 56.360 -74.233 -0.420 1.00 84.91 144 PRO D CA 1
ATOM 12028 C C . PRO D 1 144 ? 54.904 -74.615 -0.659 1.00 78.41 144 PRO D C 1
ATOM 12029 O O . PRO D 1 144 ? 54.322 -74.006 -1.469 1.00 81.61 144 PRO D O 1
ATOM 12033 N N . ILE D 1 145 ? 54.431 -75.651 0.022 1.00 77.90 145 ILE D N 1
ATOM 12034 C CA . ILE D 1 145 ? 53.034 -76.151 -0.026 1.00 75.04 145 ILE D CA 1
ATOM 12035 C C . ILE D 1 145 ? 52.315 -75.691 1.230 1.00 74.01 145 ILE D C 1
ATOM 12036 O O . ILE D 1 145 ? 52.803 -75.992 2.302 1.00 76.75 145 ILE D O 1
ATOM 12041 N N . PHE D 1 146 ? 51.200 -74.993 1.086 1.00 72.22 146 PHE D N 1
ATOM 12042 C CA . PHE D 1 146 ? 50.276 -74.637 2.191 1.00 72.99 146 PHE D CA 1
ATOM 12043 C C . PHE D 1 146 ? 49.435 -75.889 2.456 1.00 73.90 146 PHE D C 1
ATOM 12044 O O . PHE D 1 146 ? 48.484 -76.139 1.724 1.00 77.50 146 PHE D O 1
ATOM 12052 N N . VAL D 1 147 ? 49.826 -76.709 3.423 1.00 73.02 147 VAL D N 1
ATOM 12053 C CA . VAL D 1 147 ? 49.295 -78.102 3.551 1.00 76.45 147 VAL D CA 1
ATOM 12054 C C . VAL D 1 147 ? 47.760 -78.087 3.647 1.00 76.58 147 VAL D C 1
ATOM 12055 O O . VAL D 1 147 ? 47.120 -78.826 2.879 1.00 74.82 147 VAL D O 1
ATOM 12059 N N . THR D 1 148 ? 47.190 -77.283 4.539 1.00 79.32 148 THR D N 1
ATOM 12060 C CA . THR D 1 148 ? 45.721 -77.226 4.757 1.00 82.61 148 THR D CA 1
ATOM 12061 C C . THR D 1 148 ? 44.984 -76.795 3.471 1.00 75.23 148 THR D C 1
ATOM 12062 O O . THR D 1 148 ? 43.890 -77.330 3.167 1.00 72.74 148 THR D O 1
ATOM 12066 N N . ASP D 1 149 ? 45.568 -75.860 2.747 1.00 72.88 149 ASP D N 1
ATOM 12067 C CA . ASP D 1 149 ? 45.036 -75.378 1.444 1.00 80.18 149 ASP D CA 1
ATOM 12068 C C . ASP D 1 149 ? 44.943 -76.527 0.426 1.00 73.00 149 ASP D C 1
ATOM 12069 O O . ASP D 1 149 ? 43.850 -76.739 -0.100 1.00 66.67 149 ASP D O 1
ATOM 12074 N N . ASP D 1 150 ? 46.035 -77.267 0.207 1.00 66.40 150 ASP D N 1
ATOM 12075 C CA . ASP D 1 150 ? 46.088 -78.336 -0.813 1.00 65.65 150 ASP D CA 1
ATOM 12076 C C . ASP D 1 150 ? 45.196 -79.500 -0.380 1.00 68.92 150 ASP D C 1
ATOM 12077 O O . ASP D 1 150 ? 44.562 -80.127 -1.288 1.00 77.42 150 ASP D O 1
ATOM 12082 N N . PHE D 1 151 ? 45.061 -79.758 0.923 1.00 69.73 151 PHE D N 1
ATOM 12083 C CA . PHE D 1 151 ? 44.227 -80.895 1.401 1.00 67.61 151 PHE D CA 1
ATOM 12084 C C . PHE D 1 151 ? 42.757 -80.478 1.361 1.00 66.92 151 PHE D C 1
ATOM 12085 O O . PHE D 1 151 ? 41.912 -81.362 1.066 1.00 68.64 151 PHE D O 1
ATOM 12093 N N . THR D 1 152 ? 42.439 -79.196 1.584 1.00 65.46 152 THR D N 1
ATOM 12094 C CA . THR D 1 152 ? 41.049 -78.688 1.422 1.00 65.86 152 THR D CA 1
ATOM 12095 C C . THR D 1 152 ? 40.653 -78.827 -0.062 1.00 65.85 152 THR D C 1
ATOM 12096 O O . THR D 1 152 ? 39.561 -79.325 -0.359 1.00 64.96 152 THR D O 1
ATOM 12100 N N . ARG D 1 153 ? 41.531 -78.450 -0.984 1.00 65.36 153 ARG D N 1
ATOM 12101 C CA . ARG D 1 153 ? 41.283 -78.645 -2.429 1.00 64.28 153 ARG D CA 1
ATOM 12102 C C . ARG D 1 153 ? 41.004 -80.117 -2.707 1.00 65.44 153 ARG D C 1
ATOM 12103 O O . ARG D 1 153 ? 39.992 -80.399 -3.366 1.00 65.24 153 ARG D O 1
ATOM 12111 N N . LEU D 1 154 ? 41.873 -81.007 -2.232 1.00 63.83 154 LEU D N 1
ATOM 12112 C CA . LEU D 1 154 ? 41.704 -82.468 -2.442 1.00 67.45 154 LEU D CA 1
ATOM 12113 C C . LEU D 1 154 ? 40.345 -82.938 -1.900 1.00 69.88 154 LEU D C 1
ATOM 12114 O O . LEU D 1 154 ? 39.606 -83.659 -2.630 1.00 75.82 154 LEU D O 1
ATOM 12119 N N . THR D 1 155 ? 40.017 -82.585 -0.663 1.00 65.98 155 THR D N 1
ATOM 12120 C CA . THR D 1 155 ? 38.840 -83.188 0.024 1.00 66.19 155 THR D CA 1
ATOM 12121 C C . THR D 1 155 ? 37.571 -82.570 -0.560 1.00 60.72 155 THR D C 1
ATOM 12122 O O . THR D 1 155 ? 36.578 -83.326 -0.777 1.00 63.44 155 THR D O 1
ATOM 12126 N N . LEU D 1 156 ? 37.572 -81.263 -0.816 1.00 56.73 156 LEU D N 1
ATOM 12127 C CA . LEU D 1 156 ? 36.365 -80.625 -1.395 1.00 59.16 156 LEU D CA 1
ATOM 12128 C C . LEU D 1 156 ? 36.112 -81.227 -2.782 1.00 60.23 156 LEU D C 1
ATOM 12129 O O . LEU D 1 156 ? 34.963 -81.619 -3.055 1.00 60.55 156 LEU D O 1
ATOM 12134 N N . ASP D 1 157 ? 37.157 -81.360 -3.599 1.00 61.73 157 ASP D N 1
ATOM 12135 C CA . ASP D 1 157 ? 37.025 -81.835 -4.999 1.00 61.15 157 ASP D CA 1
ATOM 12136 C C . ASP D 1 157 ? 36.598 -83.309 -4.972 1.00 65.22 157 ASP D C 1
ATOM 12137 O O . ASP D 1 157 ? 35.724 -83.678 -5.775 1.00 68.24 157 ASP D O 1
ATOM 12142 N N . THR D 1 158 ? 37.151 -84.113 -4.067 1.00 63.42 158 THR D N 1
ATOM 12143 C CA . THR D 1 158 ? 36.833 -85.554 -3.971 1.00 60.26 158 THR D CA 1
ATOM 12144 C C . THR D 1 158 ? 35.370 -85.720 -3.543 1.00 62.04 158 THR D C 1
ATOM 12145 O O . THR D 1 158 ? 34.618 -86.502 -4.204 1.00 63.51 158 THR D O 1
ATOM 12149 N N . LEU D 1 159 ? 34.951 -84.991 -2.513 1.00 62.09 159 LEU D N 1
ATOM 12150 C CA . LEU D 1 159 ? 33.567 -85.048 -1.984 1.00 61.15 159 LEU D CA 1
ATOM 12151 C C . LEU D 1 159 ? 32.607 -84.658 -3.107 1.00 63.60 159 LEU D C 1
ATOM 12152 O O . LEU D 1 159 ? 31.683 -85.443 -3.393 1.00 66.41 159 LEU D O 1
ATOM 12157 N N . ALA D 1 160 ? 32.821 -83.515 -3.757 1.00 66.46 160 ALA D N 1
ATOM 12158 C CA . ALA D 1 160 ? 31.888 -82.951 -4.768 1.00 69.69 160 ALA D CA 1
ATOM 12159 C C . ALA D 1 160 ? 31.834 -83.831 -6.024 1.00 66.58 160 ALA D C 1
ATOM 12160 O O . ALA D 1 160 ? 30.732 -83.997 -6.563 1.00 60.51 160 ALA D O 1
ATOM 12162 N N . LEU D 1 161 ? 32.968 -84.388 -6.466 1.00 66.30 161 LEU D N 1
ATOM 12163 C CA . LEU D 1 161 ? 33.006 -85.257 -7.673 1.00 61.24 161 LEU D CA 1
ATOM 12164 C C . LEU D 1 161 ? 32.284 -86.550 -7.352 1.00 63.47 161 LEU D C 1
ATOM 12165 O O . LEU D 1 161 ? 31.405 -86.896 -8.119 1.00 66.47 161 LEU D O 1
ATOM 12170 N N . CYS D 1 162 ? 32.622 -87.225 -6.247 1.00 67.05 162 CYS D N 1
ATOM 12171 C CA . CYS D 1 162 ? 32.151 -88.603 -5.968 1.00 63.13 162 CYS D CA 1
ATOM 12172 C C . CYS D 1 162 ? 30.660 -88.606 -5.613 1.00 62.60 162 CYS D C 1
ATOM 12173 O O . CYS D 1 162 ? 29.996 -89.584 -5.958 1.00 71.31 162 CYS D O 1
ATOM 12176 N N . THR D 1 163 ? 30.147 -87.583 -4.942 1.00 61.27 163 THR D N 1
ATOM 12177 C CA . THR D 1 163 ? 28.773 -87.587 -4.367 1.00 65.69 163 THR D CA 1
ATOM 12178 C C . THR D 1 163 ? 27.829 -86.707 -5.183 1.00 64.07 163 THR D C 1
ATOM 12179 O O . THR D 1 163 ? 26.642 -86.998 -5.115 1.00 66.85 163 THR D O 1
ATOM 12183 N N . MET D 1 164 ? 28.298 -85.666 -5.885 1.00 66.75 164 MET D N 1
ATOM 12184 C CA . MET D 1 164 ? 27.408 -84.706 -6.601 1.00 68.72 164 MET D CA 1
ATOM 12185 C C . MET D 1 164 ? 27.748 -84.621 -8.096 1.00 67.59 164 MET D C 1
ATOM 12186 O O . MET D 1 164 ? 27.100 -83.863 -8.813 1.00 61.55 164 MET D O 1
ATOM 12191 N N . ASN D 1 165 ? 28.749 -85.379 -8.525 1.00 65.17 165 ASN D N 1
ATOM 12192 C CA . ASN D 1 165 ? 29.266 -85.377 -9.909 1.00 67.88 165 ASN D CA 1
ATOM 12193 C C . ASN D 1 165 ? 29.533 -83.948 -10.366 1.00 65.28 165 ASN D C 1
ATOM 12194 O O . ASN D 1 165 ? 29.240 -83.625 -11.534 1.00 66.55 165 ASN D O 1
ATOM 12199 N N . PHE D 1 166 ? 30.161 -83.161 -9.501 1.00 61.92 166 PHE D N 1
ATOM 12200 C CA . PHE D 1 166 ? 30.489 -81.734 -9.708 1.00 58.90 166 PHE D CA 1
ATOM 12201 C C . PHE D 1 166 ? 31.989 -81.537 -9.544 1.00 61.07 166 PHE D C 1
ATOM 12202 O O . PHE D 1 166 ? 32.586 -82.070 -8.606 1.00 64.69 166 PHE D O 1
ATOM 12210 N N . ARG D 1 167 ? 32.601 -80.768 -10.431 1.00 65.24 167 ARG D N 1
ATOM 12211 C CA . ARG D 1 167 ? 34.047 -80.478 -10.351 1.00 66.04 167 ARG D CA 1
ATOM 12212 C C . ARG D 1 167 ? 34.265 -79.027 -9.942 1.00 70.92 167 ARG D C 1
ATOM 12213 O O . ARG D 1 167 ? 33.923 -78.149 -10.730 1.00 68.59 167 ARG D O 1
ATOM 12221 N N . PHE D 1 168 ? 34.809 -78.779 -8.744 1.00 68.84 168 PHE D N 1
ATOM 12222 C CA . PHE D 1 168 ? 35.266 -77.422 -8.361 1.00 65.22 168 PHE D CA 1
ATOM 12223 C C . PHE D 1 168 ? 36.550 -77.097 -9.148 1.00 65.15 168 PHE D C 1
ATOM 12224 O O . PHE D 1 168 ? 36.869 -75.910 -9.298 1.00 64.62 168 PHE D O 1
ATOM 12232 N N . ASN D 1 169 ? 37.272 -78.121 -9.615 1.00 63.93 169 ASN D N 1
ATOM 12233 C CA . ASN D 1 169 ? 38.551 -77.966 -10.345 1.00 63.82 169 ASN D CA 1
ATOM 12234 C C . ASN D 1 169 ? 39.477 -77.093 -9.530 1.00 64.28 169 ASN D C 1
ATOM 12235 O O . ASN D 1 169 ? 40.040 -76.168 -10.078 1.00 68.00 169 ASN D O 1
ATOM 12240 N N . SER D 1 170 ? 39.648 -77.393 -8.247 1.00 66.80 170 SER D N 1
ATOM 12241 C CA . SER D 1 170 ? 40.372 -76.517 -7.283 1.00 61.07 170 SER D CA 1
ATOM 12242 C C . SER D 1 170 ? 41.857 -76.431 -7.638 1.00 61.54 170 SER D C 1
ATOM 12243 O O . SER D 1 170 ? 42.457 -75.400 -7.300 1.00 67.19 170 SER D O 1
ATOM 12246 N N . TYR D 1 171 ? 42.428 -77.430 -8.328 1.00 63.76 171 TYR D N 1
ATOM 12247 C CA . TYR D 1 171 ? 43.853 -77.401 -8.735 1.00 61.63 171 TYR D CA 1
ATOM 12248 C C . TYR D 1 171 ? 44.054 -76.580 -10.016 1.00 61.89 171 TYR D C 1
ATOM 12249 O O . TYR D 1 171 ? 45.222 -76.355 -10.403 1.00 63.56 171 TYR D O 1
ATOM 12258 N N . TYR D 1 172 ? 42.999 -76.036 -10.613 1.00 60.80 172 TYR D N 1
ATOM 12259 C CA . TYR D 1 172 ? 43.126 -75.082 -11.750 1.00 67.18 172 TYR D CA 1
ATOM 12260 C C . TYR D 1 172 ? 43.050 -73.631 -11.283 1.00 71.09 172 TYR D C 1
ATOM 12261 O O . TYR D 1 172 ? 43.154 -72.778 -12.155 1.00 71.21 172 TYR D O 1
ATOM 12270 N N . HIS D 1 173 ? 42.907 -73.352 -9.978 1.00 72.99 173 HIS D N 1
ATOM 12271 C CA . HIS D 1 173 ? 42.621 -71.979 -9.471 1.00 75.52 173 HIS D CA 1
ATOM 12272 C C . HIS D 1 173 ? 43.572 -71.633 -8.327 1.00 76.77 173 HIS D C 1
ATOM 12273 O O . HIS D 1 173 ? 43.783 -72.458 -7.454 1.00 81.85 173 HIS D O 1
ATOM 12280 N N . ASP D 1 174 ? 44.164 -70.439 -8.381 1.00 89.25 174 ASP D N 1
ATOM 12281 C CA . ASP D 1 174 ? 45.155 -69.965 -7.388 1.00 88.61 174 ASP D CA 1
ATOM 12282 C C . ASP D 1 174 ? 44.503 -69.919 -6.011 1.00 83.97 174 ASP D C 1
ATOM 12283 O O . ASP D 1 174 ? 45.143 -70.415 -5.105 1.00 74.51 174 ASP D O 1
ATOM 12288 N N . GLU D 1 175 ? 43.307 -69.323 -5.928 1.00 83.56 175 GLU D N 1
ATOM 12289 C CA . GLU D 1 175 ? 42.510 -69.095 -4.695 1.00 83.83 175 GLU D CA 1
ATOM 12290 C C . GLU D 1 175 ? 41.535 -70.241 -4.515 1.00 79.62 175 GLU D C 1
ATOM 12291 O O . GLU D 1 175 ? 41.025 -70.718 -5.524 1.00 92.27 175 GLU D O 1
ATOM 12297 N N . LEU D 1 176 ? 41.234 -70.619 -3.272 1.00 73.81 176 LEU D N 1
ATOM 12298 C CA . LEU D 1 176 ? 40.161 -71.599 -2.990 1.00 70.62 176 LEU D CA 1
ATOM 12299 C C . LEU D 1 176 ? 38.841 -70.981 -3.429 1.00 70.65 176 LEU D C 1
ATOM 12300 O O . LEU D 1 176 ? 38.740 -69.774 -3.469 1.00 75.34 176 LEU D O 1
ATOM 12305 N N . HIS D 1 177 ? 37.903 -71.804 -3.859 1.00 70.99 177 HIS D N 1
ATOM 12306 C CA . HIS D 1 177 ? 36.535 -71.368 -4.203 1.00 71.38 177 HIS D CA 1
ATOM 12307 C C . HIS D 1 177 ? 36.002 -70.498 -3.066 1.00 73.07 177 HIS D C 1
ATOM 12308 O O . HIS D 1 177 ? 36.278 -70.768 -1.899 1.00 75.83 177 HIS D O 1
ATOM 12315 N N . PRO D 1 178 ? 35.216 -69.443 -3.352 1.00 75.18 178 PRO D N 1
ATOM 12316 C CA . PRO D 1 178 ? 34.644 -68.589 -2.304 1.00 77.42 178 PRO D CA 1
ATOM 12317 C C . PRO D 1 178 ? 33.848 -69.336 -1.216 1.00 78.09 178 PRO D C 1
ATOM 12318 O O . PRO D 1 178 ? 33.724 -68.828 -0.090 1.00 80.73 178 PRO D O 1
ATOM 12322 N N . PHE D 1 179 ? 33.338 -70.516 -1.556 1.00 76.10 179 PHE D N 1
ATOM 12323 C CA . PHE D 1 179 ? 32.603 -71.402 -0.624 1.00 76.58 179 PHE D CA 1
ATOM 12324 C C . PHE D 1 179 ? 33.442 -71.621 0.650 1.00 79.01 179 PHE D C 1
ATOM 12325 O O . PHE D 1 179 ? 32.868 -71.555 1.759 1.00 80.92 179 PHE D O 1
ATOM 12333 N N . ILE D 1 180 ? 34.751 -71.836 0.498 1.00 74.49 180 ILE D N 1
ATOM 12334 C CA . ILE D 1 180 ? 35.666 -72.234 1.614 1.00 74.84 180 ILE D CA 1
ATOM 12335 C C . ILE D 1 180 ? 35.789 -71.114 2.665 1.00 77.33 180 ILE D C 1
ATOM 12336 O O . ILE D 1 180 ? 35.775 -71.465 3.853 1.00 80.39 180 ILE D O 1
ATOM 12341 N N . ASN D 1 181 ? 35.907 -69.850 2.266 1.00 78.11 181 ASN D N 1
ATOM 12342 C CA . ASN D 1 181 ? 35.997 -68.708 3.211 1.00 86.12 181 ASN D CA 1
ATOM 12343 C C . ASN D 1 181 ? 34.655 -68.428 3.862 1.00 83.55 181 ASN D C 1
ATOM 12344 O O . ASN D 1 181 ? 34.624 -68.153 5.083 1.00 88.87 181 ASN D O 1
ATOM 12349 N N . ALA D 1 182 ? 33.598 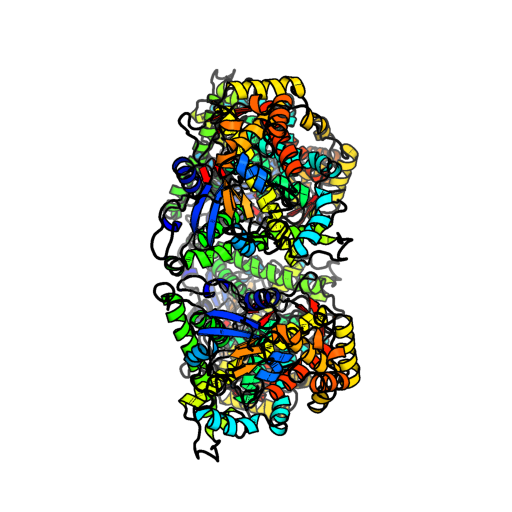-68.452 3.069 1.00 75.52 182 ALA D N 1
ATOM 12350 C CA . ALA D 1 182 ? 32.225 -68.267 3.557 1.00 74.92 182 ALA D CA 1
ATOM 12351 C C . ALA D 1 182 ? 31.985 -69.324 4.645 1.00 78.06 182 ALA D C 1
ATOM 12352 O O . ALA D 1 182 ? 31.440 -68.956 5.715 1.00 82.22 182 ALA D O 1
ATOM 12354 N N . MET D 1 183 ? 32.438 -70.561 4.403 1.00 75.32 183 MET D N 1
ATOM 12355 C CA . MET D 1 183 ? 32.234 -71.711 5.310 1.00 74.60 183 MET D CA 1
ATOM 12356 C C . MET D 1 183 ? 32.999 -71.451 6.606 1.00 80.52 183 MET D C 1
ATOM 12357 O O . MET D 1 183 ? 32.402 -71.594 7.702 1.00 77.04 183 MET D O 1
ATOM 12362 N N . GLY D 1 184 ? 34.274 -71.089 6.480 1.00 80.99 184 GLY D N 1
ATOM 12363 C CA . GLY D 1 184 ? 35.155 -70.859 7.634 1.00 82.99 184 GLY D CA 1
ATOM 12364 C C . GLY D 1 184 ? 34.584 -69.782 8.535 1.00 83.44 184 GLY D C 1
ATOM 12365 O O . GLY D 1 184 ? 34.563 -69.990 9.756 1.00 87.28 184 GLY D O 1
ATOM 12366 N N . ASN D 1 185 ? 34.093 -68.691 7.951 1.00 82.23 185 ASN D N 1
ATOM 12367 C CA . ASN D 1 185 ? 33.530 -67.567 8.730 1.00 87.34 185 ASN D CA 1
ATOM 12368 C C . ASN D 1 185 ? 32.164 -67.978 9.293 1.00 85.10 185 ASN D C 1
ATOM 12369 O O . ASN D 1 185 ? 31.889 -67.674 10.468 1.00 94.53 185 ASN D O 1
ATOM 12374 N N . PHE D 1 186 ? 31.338 -68.652 8.505 1.00 78.70 186 PHE D N 1
ATOM 12375 C CA . PHE D 1 186 ? 30.020 -69.168 8.947 1.00 79.50 186 PHE D CA 1
ATOM 12376 C C . PHE D 1 186 ? 30.180 -70.091 10.172 1.00 79.43 186 PHE D C 1
ATOM 12377 O O . PHE D 1 186 ? 29.344 -70.018 11.115 1.00 74.70 186 PHE D O 1
ATOM 12385 N N . LEU D 1 187 ? 31.199 -70.954 10.178 1.00 76.12 187 LEU D N 1
ATOM 12386 C CA . LEU D 1 187 ? 31.380 -71.930 11.277 1.00 74.59 187 LEU D CA 1
ATOM 12387 C C . LEU D 1 187 ? 31.904 -71.161 12.503 1.00 80.38 187 LEU D C 1
ATOM 12388 O O . LEU D 1 187 ? 31.322 -71.289 13.578 1.00 77.95 187 LEU D O 1
ATOM 12393 N N . THR D 1 188 ? 32.944 -70.339 12.325 1.00 83.83 188 THR D N 1
ATOM 12394 C CA . THR D 1 188 ? 33.612 -69.573 13.404 1.00 82.96 188 THR D CA 1
ATOM 12395 C C . THR D 1 188 ? 32.561 -68.705 14.093 1.00 85.55 188 THR D C 1
ATOM 12396 O O . THR D 1 188 ? 32.421 -68.811 15.336 1.00 88.95 188 THR D O 1
ATOM 12400 N N . GLU D 1 189 ? 31.843 -67.911 13.300 1.00 84.14 189 GLU D N 1
ATOM 12401 C CA . GLU D 1 189 ? 30.867 -66.913 13.785 1.00 84.79 189 GLU D CA 1
ATOM 12402 C C . GLU D 1 189 ? 29.681 -67.642 14.410 1.00 86.52 189 GLU D C 1
ATOM 12403 O O . GLU D 1 189 ? 29.070 -67.073 15.320 1.00 91.23 189 GLU D O 1
ATOM 12409 N N . SER D 1 190 ? 29.350 -68.849 13.956 1.00 87.13 190 SER D N 1
ATOM 12410 C CA . SER D 1 190 ? 28.278 -69.660 14.592 1.00 92.25 190 SER D CA 1
ATOM 12411 C C . SER D 1 190 ? 28.687 -69.949 16.053 1.00 96.11 190 SER D C 1
ATOM 12412 O O . SER D 1 190 ? 27.871 -69.697 16.955 1.00 98.27 190 SER D O 1
ATOM 12415 N N . GLY D 1 191 ? 29.926 -70.387 16.283 1.00 93.62 191 GLY D N 1
ATOM 12416 C CA . GLY D 1 191 ? 30.504 -70.574 17.625 1.00 97.13 191 GLY D CA 1
ATOM 12417 C C . GLY D 1 191 ? 30.524 -69.277 18.412 1.00 99.63 191 GLY D C 1
ATOM 12418 O O . GLY D 1 191 ? 30.081 -69.283 19.553 1.00 93.95 191 GLY D O 1
ATOM 12419 N N . ALA D 1 192 ? 30.978 -68.188 17.789 1.00 101.43 192 ALA D N 1
ATOM 12420 C CA . ALA D 1 192 ? 31.127 -66.848 18.417 1.00 102.28 192 ALA D CA 1
ATOM 12421 C C . ALA D 1 192 ? 29.768 -66.364 18.904 1.00 102.16 192 ALA D C 1
ATOM 12422 O O . ALA D 1 192 ? 29.702 -65.850 20.019 1.00 111.78 192 ALA D O 1
ATOM 12424 N N . ARG D 1 193 ? 28.740 -66.508 18.074 1.00 101.17 193 ARG D N 1
ATOM 12425 C CA . ARG D 1 193 ? 27.347 -66.107 18.392 1.00 100.23 193 ARG D CA 1
ATOM 12426 C C . ARG D 1 193 ? 26.860 -66.859 19.632 1.00 95.64 193 ARG D C 1
ATOM 12427 O O . ARG D 1 193 ? 26.179 -66.233 20.440 1.00 92.67 193 ARG D O 1
ATOM 12435 N N . ALA D 1 194 ? 27.211 -68.137 19.783 1.00 90.61 194 ALA D N 1
ATOM 12436 C CA . ALA D 1 194 ? 26.723 -68.978 20.894 1.00 92.72 194 ALA D CA 1
ATOM 12437 C C . ALA D 1 194 ? 27.488 -68.660 22.195 1.00 98.21 194 ALA D C 1
ATOM 12438 O O . ALA D 1 194 ? 26.879 -68.854 23.262 1.00 94.89 194 ALA D O 1
ATOM 12440 N N . MET D 1 195 ? 28.760 -68.230 22.106 1.00 99.37 195 MET D N 1
ATOM 12441 C CA . MET D 1 195 ? 29.654 -67.919 23.264 1.00 102.78 195 MET D CA 1
ATOM 12442 C C . MET D 1 195 ? 29.574 -66.437 23.670 1.00 104.75 195 MET D C 1
ATOM 12443 O O . MET D 1 195 ? 30.049 -66.092 24.754 1.00 105.93 195 MET D O 1
ATOM 12448 N N . ARG D 1 196 ? 29.021 -65.578 22.822 1.00 105.89 196 ARG D N 1
ATOM 12449 C CA . ARG D 1 196 ? 29.049 -64.113 23.054 1.00 111.12 196 ARG D CA 1
ATOM 12450 C C . ARG D 1 196 ? 27.857 -63.767 23.936 1.00 117.42 196 ARG D C 1
ATOM 12451 O O . ARG D 1 196 ? 26.701 -63.986 23.568 1.00 117.93 196 ARG D O 1
ATOM 12459 N N . PRO D 1 197 ? 28.121 -63.191 25.132 1.00 118.65 197 PRO D N 1
ATOM 12460 C CA . PRO D 1 197 ? 27.062 -62.798 26.058 1.00 118.88 197 PRO D CA 1
ATOM 12461 C C . PRO D 1 197 ? 26.191 -61.711 25.418 1.00 115.33 197 PRO D C 1
ATOM 12462 O O . PRO D 1 197 ? 26.747 -60.872 24.729 1.00 115.37 197 PRO D O 1
ATOM 12466 N N . ALA D 1 198 ? 24.878 -61.786 25.644 1.00 111.53 198 ALA D N 1
ATOM 12467 C CA . ALA D 1 198 ? 23.868 -60.920 25.001 1.00 111.95 198 ALA D CA 1
ATOM 12468 C C . ALA D 1 198 ? 24.308 -59.443 25.089 1.00 117.63 198 ALA D C 1
ATOM 12469 O O . ALA D 1 198 ? 24.200 -58.722 24.042 1.00 116.36 198 ALA D O 1
ATOM 12471 N N . ILE D 1 199 ? 24.790 -59.021 26.273 1.00 116.07 199 ILE D N 1
ATOM 12472 C CA . ILE D 1 199 ? 25.216 -57.628 26.593 1.00 118.12 199 ILE D CA 1
ATOM 12473 C C . ILE D 1 199 ? 26.104 -57.047 25.469 1.00 117.27 199 ILE D C 1
ATOM 12474 O O . ILE D 1 199 ? 25.767 -55.926 25.034 1.00 113.21 199 ILE D O 1
ATOM 12479 N N . THR D 1 200 ? 27.082 -57.799 24.926 1.00 119.76 200 THR D N 1
ATOM 12480 C CA . THR D 1 200 ? 28.106 -57.326 23.938 1.00 121.23 200 THR D CA 1
ATOM 12481 C C . THR D 1 200 ? 27.594 -57.291 22.483 1.00 120.62 200 THR D C 1
ATOM 12482 O O . THR D 1 200 ? 28.313 -56.734 21.624 1.00 122.86 200 THR D O 1
ATOM 12486 N N . SER D 1 201 ? 26.405 -57.842 22.220 1.00 120.13 201 SER D N 1
ATOM 12487 C CA . SER D 1 201 ? 25.823 -58.062 20.868 1.00 121.60 201 SER D CA 1
ATOM 12488 C C . SER D 1 201 ? 25.742 -56.747 20.109 1.00 122.33 201 SER D C 1
ATOM 12489 O O . SER D 1 201 ? 25.862 -56.786 18.866 1.00 121.13 201 SER D O 1
ATOM 12492 N N . ILE D 1 202 ? 25.486 -55.656 20.834 1.00 125.43 202 ILE D N 1
ATOM 12493 C CA . ILE D 1 202 ? 25.399 -54.255 20.316 1.00 131.14 202 ILE D CA 1
ATOM 12494 C C . ILE D 1 202 ? 26.537 -54.007 19.294 1.00 129.40 202 ILE D C 1
ATOM 12495 O O . ILE D 1 202 ? 26.299 -53.462 18.209 1.00 127.31 202 ILE D O 1
ATOM 12500 N N . PHE D 1 203 ? 27.754 -54.438 19.616 1.00 128.82 203 PHE D N 1
ATOM 12501 C CA . PHE D 1 203 ? 29.000 -54.033 18.931 1.00 129.11 203 PHE D CA 1
ATOM 12502 C C . PHE D 1 203 ? 29.346 -55.002 17.810 1.00 121.61 203 PHE D C 1
ATOM 12503 O O . PHE D 1 203 ? 30.524 -54.973 17.436 1.00 121.37 203 PHE D O 1
ATOM 12511 N N . HIS D 1 204 ? 28.410 -55.820 17.310 1.00 120.00 204 HIS D N 1
ATOM 12512 C CA . HIS D 1 204 ? 28.709 -56.871 16.287 1.00 118.18 204 HIS D CA 1
ATOM 12513 C C . HIS D 1 204 ? 27.677 -56.841 15.164 1.00 112.23 204 HIS D C 1
ATOM 12514 O O . HIS D 1 204 ? 27.378 -57.904 14.632 1.00 116.50 204 HIS D O 1
ATOM 12521 N N . GLN D 1 205 ? 27.209 -55.659 14.773 1.00 113.39 205 GLN D N 1
ATOM 12522 C CA . GLN D 1 205 ? 26.299 -55.497 13.607 1.00 111.78 205 GLN D CA 1
ATOM 12523 C C . GLN D 1 205 ? 27.061 -55.775 12.300 1.00 110.25 205 GLN D C 1
ATOM 12524 O O . GLN D 1 205 ? 26.434 -56.341 11.387 1.00 106.76 205 GLN D O 1
ATOM 12530 N N . ALA D 1 206 ? 28.351 -55.415 12.215 1.00 109.69 206 ALA D N 1
ATOM 12531 C CA . ALA D 1 206 ? 29.245 -55.691 11.066 1.00 107.27 206 ALA D CA 1
ATOM 12532 C C . ALA D 1 206 ? 29.388 -57.213 10.884 1.00 109.22 206 ALA D C 1
ATOM 12533 O O . ALA D 1 206 ? 29.206 -57.705 9.740 1.00 108.83 206 ALA D O 1
ATOM 12535 N N . ALA D 1 207 ? 29.679 -57.939 11.968 1.00 108.70 207 ALA D N 1
ATOM 12536 C CA . ALA D 1 207 ? 29.857 -59.417 11.990 1.00 106.33 207 ALA D CA 1
ATOM 12537 C C . ALA D 1 207 ? 28.556 -60.121 11.582 1.00 101.24 207 ALA D C 1
ATOM 12538 O O . ALA D 1 207 ? 28.606 -61.231 11.020 1.00 99.29 207 ALA D O 1
ATOM 12540 N N . ASN D 1 208 ? 27.434 -59.469 11.852 1.00 102.22 208 ASN D N 1
ATOM 12541 C CA . ASN D 1 208 ? 26.065 -60.000 11.663 1.00 104.36 208 ASN D CA 1
ATOM 12542 C C . ASN D 1 208 ? 25.681 -59.933 10.172 1.00 106.56 208 ASN D C 1
ATOM 12543 O O . ASN D 1 208 ? 25.226 -60.956 9.627 1.00 100.81 208 ASN D O 1
ATOM 12548 N N . ARG D 1 209 ? 25.840 -58.760 9.549 1.00 109.46 209 ARG D N 1
ATOM 12549 C CA . ARG D 1 209 ? 25.610 -58.523 8.094 1.00 107.17 209 ARG D CA 1
ATOM 12550 C C . ARG D 1 209 ? 26.421 -59.557 7.313 1.00 99.39 209 ARG D C 1
ATOM 12551 O O . ARG D 1 209 ? 25.861 -60.165 6.404 1.00 93.48 209 ARG D O 1
ATOM 12559 N N . LYS D 1 210 ? 27.689 -59.746 7.712 1.00 98.72 210 LYS D N 1
ATOM 12560 C CA . LYS D 1 210 ? 28.697 -60.636 7.077 1.00 93.58 210 LYS D CA 1
ATOM 12561 C C . LYS D 1 210 ? 28.293 -62.099 7.252 1.00 91.55 210 LYS D C 1
ATOM 12562 O O . LYS D 1 210 ? 28.499 -62.885 6.308 1.00 94.59 210 LYS D O 1
ATOM 12568 N N . TYR D 1 211 ? 27.784 -62.480 8.429 1.00 92.54 211 TYR D N 1
ATOM 12569 C CA . TYR D 1 211 ? 27.323 -63.862 8.723 1.00 88.15 211 TYR D CA 1
ATOM 12570 C C . TYR D 1 211 ? 26.273 -64.264 7.685 1.00 85.91 211 TYR D C 1
ATOM 12571 O O . TYR D 1 211 ? 26.489 -65.264 7.014 1.00 81.09 211 TYR D O 1
ATOM 12580 N N . TRP D 1 212 ? 25.224 -63.457 7.506 1.00 91.23 212 TRP D N 1
ATOM 12581 C CA . TRP D 1 212 ? 24.119 -63.752 6.556 1.00 95.85 212 TRP D CA 1
ATOM 12582 C C . TRP D 1 212 ? 24.600 -63.686 5.096 1.00 93.85 212 TRP D C 1
ATOM 12583 O O . TRP D 1 212 ? 24.072 -64.460 4.273 1.00 88.78 212 TRP D O 1
ATOM 12594 N N . GLU D 1 213 ? 25.569 -62.826 4.787 1.00 93.69 213 GLU D N 1
ATOM 12595 C CA . GLU D 1 213 ? 26.151 -62.715 3.423 1.00 96.85 213 GLU D CA 1
ATOM 12596 C C . GLU D 1 213 ? 26.947 -63.992 3.104 1.00 94.18 213 GLU D C 1
ATOM 12597 O O . GLU D 1 213 ? 26.871 -64.481 1.945 1.00 101.77 213 GLU D O 1
ATOM 12603 N N . ASP D 1 214 ? 27.690 -64.507 4.079 1.00 87.27 214 ASP D N 1
ATOM 12604 C CA . ASP D 1 214 ? 28.508 -65.733 3.916 1.00 85.26 214 ASP D CA 1
ATOM 12605 C C . ASP D 1 214 ? 27.557 -66.927 3.825 1.00 83.88 214 ASP D C 1
ATOM 12606 O O . ASP D 1 214 ? 27.841 -67.823 3.029 1.00 84.90 214 ASP D O 1
ATOM 12611 N N . ILE D 1 215 ? 26.434 -66.928 4.545 1.00 85.67 215 ILE D N 1
ATOM 12612 C CA . ILE D 1 215 ? 25.416 -68.014 4.420 1.00 86.05 215 ILE D CA 1
ATOM 12613 C C . ILE D 1 215 ? 24.853 -67.990 2.990 1.00 85.89 215 ILE D C 1
ATOM 12614 O O . ILE D 1 215 ? 24.658 -69.078 2.428 1.00 78.16 215 ILE D O 1
ATOM 12619 N N . GLU D 1 216 ? 24.649 -66.801 2.404 1.00 93.69 216 GLU D N 1
ATOM 12620 C CA . GLU D 1 216 ? 24.143 -66.655 1.005 1.00 94.04 216 GLU D CA 1
ATOM 12621 C C . GLU D 1 216 ? 25.117 -67.328 0.030 1.00 83.47 216 GLU D C 1
ATOM 12622 O O . GLU D 1 216 ? 24.676 -68.027 -0.877 1.00 81.28 216 GLU D O 1
ATOM 12628 N N . VAL D 1 217 ? 26.411 -67.149 0.227 1.00 80.31 217 VAL D N 1
ATOM 12629 C CA . VAL D 1 217 ? 27.432 -67.796 -0.639 1.00 79.05 217 VAL D CA 1
ATOM 12630 C C . VAL D 1 217 ? 27.250 -69.312 -0.538 1.00 76.57 217 VAL D C 1
ATOM 12631 O O . VAL D 1 217 ? 27.248 -69.974 -1.580 1.00 76.09 217 VAL D O 1
ATOM 12635 N N . LEU D 1 218 ? 27.078 -69.859 0.659 1.00 76.31 218 LEU D N 1
ATOM 12636 C CA . LEU D 1 218 ? 26.920 -71.327 0.829 1.00 75.90 218 LEU D CA 1
ATOM 12637 C C . LEU D 1 218 ? 25.678 -71.785 0.051 1.00 77.12 218 LEU D C 1
ATOM 12638 O O . LEU D 1 218 ? 25.791 -72.790 -0.697 1.00 76.18 218 LEU D O 1
ATOM 12643 N N . ARG D 1 219 ? 24.538 -71.086 0.201 1.00 77.32 219 ARG D N 1
ATOM 12644 C CA . ARG D 1 219 ? 23.257 -71.498 -0.433 1.00 74.52 219 ARG D CA 1
ATOM 12645 C C . ARG D 1 219 ? 23.454 -71.408 -1.952 1.00 72.57 219 ARG D C 1
ATOM 12646 O O . ARG D 1 219 ? 23.101 -72.354 -2.639 1.00 70.47 219 ARG D O 1
ATOM 12654 N N . LYS D 1 220 ? 24.075 -70.333 -2.428 1.00 72.71 220 LYS D N 1
ATOM 12655 C CA . LYS D 1 220 ? 24.320 -70.106 -3.873 1.00 77.70 220 LYS D CA 1
ATOM 12656 C C . LYS D 1 220 ? 25.177 -71.251 -4.413 1.00 72.15 220 LYS D C 1
ATOM 12657 O O . LYS D 1 220 ? 24.778 -71.815 -5.414 1.00 78.66 220 LYS D O 1
ATOM 12663 N N . THR D 1 221 ? 26.280 -71.615 -3.769 1.00 71.05 221 THR D N 1
ATOM 12664 C CA . THR D 1 221 ? 27.189 -72.684 -4.263 1.00 69.97 221 THR D CA 1
ATOM 12665 C C . THR D 1 221 ? 26.382 -73.977 -4.438 1.00 69.37 221 THR D C 1
ATOM 12666 O O . THR D 1 221 ? 26.493 -74.612 -5.494 1.00 77.09 221 THR D O 1
ATOM 12670 N N . ALA D 1 222 ? 25.560 -74.335 -3.456 1.00 66.84 222 ALA D N 1
ATOM 12671 C CA . ALA D 1 222 ? 24.762 -75.577 -3.468 1.00 66.73 222 ALA D CA 1
ATOM 12672 C C . ALA D 1 222 ? 23.748 -75.511 -4.616 1.00 64.83 222 ALA D C 1
ATOM 12673 O O . ALA D 1 222 ? 23.565 -76.515 -5.283 1.00 66.88 222 ALA D O 1
ATOM 12675 N N . GLN D 1 223 ? 23.113 -74.357 -4.801 1.00 64.25 223 GLN D N 1
ATOM 12676 C CA . GLN D 1 223 ? 22.205 -74.065 -5.926 1.00 66.18 223 GLN D CA 1
ATOM 12677 C C . GLN D 1 223 ? 22.934 -74.377 -7.245 1.00 68.93 223 GLN D C 1
ATOM 12678 O O . GLN D 1 223 ? 22.307 -74.975 -8.125 1.00 72.28 223 GLN D O 1
ATOM 12684 N N . GLY D 1 224 ? 24.220 -74.038 -7.332 1.00 70.25 224 GLY D N 1
ATOM 12685 C CA . GLY D 1 224 ? 25.050 -74.250 -8.529 1.00 67.80 224 GLY D CA 1
ATOM 12686 C C . GLY D 1 224 ? 25.264 -75.726 -8.807 1.00 68.01 224 GLY D C 1
ATOM 12687 O O . GLY D 1 224 ? 25.174 -76.128 -9.972 1.00 67.75 224 GLY D O 1
ATOM 12688 N N . VAL D 1 225 ? 25.515 -76.513 -7.756 1.00 67.68 225 VAL D N 1
ATOM 12689 C CA . VAL D 1 225 ? 25.725 -77.987 -7.845 1.00 67.12 225 VAL D CA 1
ATOM 12690 C C . VAL D 1 225 ? 24.447 -78.666 -8.362 1.00 71.65 225 VAL D C 1
ATOM 12691 O O . VAL D 1 225 ? 24.547 -79.594 -9.220 1.00 66.78 225 VAL D O 1
ATOM 12695 N N . LEU D 1 226 ? 23.304 -78.210 -7.849 1.00 71.95 226 LEU D N 1
ATOM 12696 C CA . LEU D 1 226 ? 21.967 -78.748 -8.165 1.00 74.91 226 LEU D CA 1
ATOM 12697 C C . LEU D 1 226 ? 21.603 -78.365 -9.613 1.00 77.07 226 LEU D C 1
ATOM 12698 O O . LEU D 1 226 ? 21.069 -79.201 -10.358 1.00 76.47 226 LEU D O 1
ATOM 12703 N N . ASP D 1 227 ? 21.915 -77.140 -9.995 1.00 75.79 227 ASP D N 1
ATOM 12704 C CA . ASP D 1 227 ? 21.701 -76.606 -11.358 1.00 77.27 227 ASP D CA 1
ATOM 12705 C C . ASP D 1 227 ? 22.511 -77.423 -12.380 1.00 74.14 227 ASP D C 1
ATOM 12706 O O . ASP D 1 227 ? 21.967 -77.754 -13.455 1.00 69.44 227 ASP D O 1
ATOM 12711 N N . THR D 1 228 ? 23.757 -77.757 -12.050 1.00 70.33 228 THR D N 1
ATOM 12712 C CA . THR D 1 228 ? 24.627 -78.576 -12.928 1.00 67.88 228 THR D CA 1
ATOM 12713 C C . THR D 1 228 ? 23.977 -79.943 -13.174 1.00 68.63 228 THR D C 1
ATOM 12714 O O . THR D 1 228 ? 23.962 -80.383 -14.346 1.00 73.46 228 THR D O 1
ATOM 12718 N N . ARG D 1 229 ? 23.432 -80.572 -12.129 1.00 66.47 229 ARG D N 1
ATOM 12719 C CA . ARG D 1 229 ? 22.838 -81.928 -12.230 1.00 67.21 229 ARG D CA 1
ATOM 12720 C C . ARG D 1 229 ? 21.572 -81.857 -13.097 1.00 69.29 229 ARG D C 1
ATOM 12721 O O . ARG D 1 229 ? 21.263 -82.856 -13.821 1.00 65.25 229 ARG D O 1
ATOM 12729 N N . ARG D 1 230 ? 20.820 -80.762 -12.984 1.00 72.49 230 ARG D N 1
ATOM 12730 C CA . ARG D 1 230 ? 19.560 -80.598 -13.735 1.00 76.25 230 ARG D CA 1
ATOM 12731 C C . ARG D 1 230 ? 19.902 -80.364 -15.201 1.00 76.65 230 ARG D C 1
ATOM 12732 O O . ARG D 1 230 ? 19.164 -80.850 -16.048 1.00 80.97 230 ARG D O 1
ATOM 12740 N N . LYS D 1 231 ? 21.025 -79.722 -15.471 1.00 76.47 231 LYS D N 1
ATOM 12741 C CA . LYS D 1 231 ? 21.390 -79.312 -16.835 1.00 79.72 231 LYS D CA 1
ATOM 12742 C C . LYS D 1 231 ? 22.105 -80.466 -17.523 1.00 80.53 231 LYS D C 1
ATOM 12743 O O . LYS D 1 231 ? 21.982 -80.548 -18.740 1.00 85.81 231 LYS D O 1
ATOM 12749 N N . HIS D 1 232 ? 22.787 -81.330 -16.780 1.00 79.13 232 HIS D N 1
ATOM 12750 C CA . HIS D 1 232 ? 23.575 -82.474 -17.325 1.00 77.98 232 HIS D CA 1
ATOM 12751 C C . HIS D 1 232 ? 23.195 -83.755 -16.597 1.00 76.48 232 HIS D C 1
ATOM 12752 O O . HIS D 1 232 ? 23.985 -84.286 -15.823 1.00 79.95 232 HIS D O 1
ATOM 12759 N N . PRO D 1 233 ? 21.976 -84.293 -16.832 1.00 75.24 233 PRO D N 1
ATOM 12760 C CA . PRO D 1 233 ? 21.514 -85.478 -16.114 1.00 75.97 233 PRO D CA 1
ATOM 12761 C C . PRO D 1 233 ? 22.500 -86.630 -16.332 1.00 76.57 233 PRO D C 1
ATOM 12762 O O . PRO D 1 233 ? 23.198 -86.613 -17.290 1.00 82.89 233 PRO D O 1
ATOM 12766 N N . THR D 1 234 ? 22.547 -87.563 -15.389 1.00 77.18 234 THR D N 1
ATOM 12767 C CA . THR D 1 234 ? 23.456 -88.738 -15.378 1.00 79.46 234 THR D CA 1
ATOM 12768 C C . THR D 1 234 ? 22.674 -89.971 -14.901 1.00 85.98 234 THR D C 1
ATOM 12769 O O . THR D 1 234 ? 21.677 -89.828 -14.153 1.00 81.34 234 THR D O 1
ATOM 12773 N N . ASN D 1 235 ? 23.115 -91.144 -15.340 1.00 92.98 235 ASN D N 1
ATOM 12774 C CA . ASN D 1 235 ? 22.506 -92.448 -14.991 1.00 92.23 235 ASN D CA 1
ATOM 12775 C C . ASN D 1 235 ? 23.039 -92.960 -13.655 1.00 91.02 235 ASN D C 1
ATOM 12776 O O . ASN D 1 235 ? 22.482 -93.945 -13.167 1.00 84.54 235 ASN D O 1
ATOM 12781 N N . ARG D 1 236 ? 24.088 -92.356 -13.094 1.00 89.33 236 ARG D N 1
ATOM 12782 C CA . ARG D 1 236 ? 24.725 -92.954 -11.898 1.00 88.90 236 ARG D CA 1
ATOM 12783 C C . ARG D 1 236 ? 23.848 -92.670 -10.688 1.00 85.11 236 ARG D C 1
ATOM 12784 O O . ARG D 1 236 ? 23.040 -91.701 -10.722 1.00 79.79 236 ARG D O 1
ATOM 12792 N N . LYS D 1 237 ? 23.968 -93.551 -9.701 1.00 86.85 237 LYS D N 1
ATOM 12793 C CA . LYS D 1 237 ? 23.396 -93.373 -8.356 1.00 92.13 237 LYS D CA 1
ATOM 12794 C C . LYS D 1 237 ? 24.468 -92.678 -7.531 1.00 86.21 237 LYS D C 1
ATOM 12795 O O . LYS D 1 237 ? 25.607 -93.120 -7.585 1.00 90.88 237 LYS D O 1
ATOM 12801 N N . ASP D 1 238 ? 24.135 -91.605 -6.835 1.00 81.52 238 ASP D N 1
ATOM 12802 C CA . ASP D 1 238 ? 25.080 -90.986 -5.883 1.00 75.92 238 ASP D CA 1
ATOM 12803 C C . ASP D 1 238 ? 24.248 -90.234 -4.856 1.00 73.28 238 ASP D C 1
ATOM 12804 O O . ASP D 1 238 ? 23.007 -90.302 -4.931 1.00 73.79 238 ASP D O 1
ATOM 12809 N N . LEU D 1 239 ? 24.921 -89.583 -3.923 1.00 71.01 239 LEU D N 1
ATOM 12810 C CA . LEU D 1 239 ? 24.246 -88.821 -2.850 1.00 70.38 239 LEU D CA 1
ATOM 12811 C C . LEU D 1 239 ? 23.168 -87.919 -3.467 1.00 68.90 239 LEU D C 1
ATOM 12812 O O . LEU D 1 239 ? 22.015 -87.909 -2.953 1.00 65.59 239 LEU D O 1
ATOM 12817 N N . LEU D 1 240 ? 23.496 -87.218 -4.566 1.00 66.30 240 LEU D N 1
ATOM 12818 C CA . LEU D 1 240 ? 22.608 -86.158 -5.116 1.00 64.48 240 LEU D CA 1
ATOM 12819 C C . LEU D 1 240 ? 21.431 -86.801 -5.852 1.00 64.53 240 LEU D C 1
ATOM 12820 O O . LEU D 1 240 ? 20.296 -86.295 -5.674 1.00 64.06 240 LEU D O 1
ATOM 12825 N N . SER D 1 241 ? 21.644 -87.902 -6.584 1.00 64.96 241 SER D N 1
ATOM 12826 C CA . SER D 1 241 ? 20.522 -88.659 -7.198 1.00 69.96 241 SER D CA 1
ATOM 12827 C C . SER D 1 241 ? 19.571 -89.144 -6.090 1.00 70.92 241 SER D C 1
ATOM 12828 O O . SER D 1 241 ? 18.336 -89.063 -6.280 1.00 77.33 241 SER D O 1
ATOM 12831 N N . ALA D 1 242 ? 20.113 -89.581 -4.951 1.00 71.01 242 ALA D N 1
ATOM 12832 C CA . ALA D 1 242 ? 19.314 -90.026 -3.785 1.00 69.15 242 ALA D CA 1
ATOM 12833 C C . ALA D 1 242 ? 18.497 -88.850 -3.239 1.00 66.77 242 ALA D C 1
ATOM 12834 O O . ALA D 1 242 ? 17.301 -89.029 -3.001 1.00 66.07 242 ALA D O 1
ATOM 12836 N N . MET D 1 243 ? 19.103 -87.674 -3.087 1.00 67.01 243 MET D N 1
ATOM 12837 C CA . MET D 1 243 ? 18.393 -86.464 -2.591 1.00 70.42 243 MET D CA 1
ATOM 12838 C C . MET D 1 243 ? 17.239 -86.087 -3.522 1.00 76.25 243 MET D C 1
ATOM 12839 O O . MET D 1 243 ? 16.129 -85.799 -3.004 1.00 82.75 243 MET D O 1
ATOM 12844 N N . LEU D 1 244 ? 17.471 -86.124 -4.840 1.00 78.30 244 LEU D N 1
ATOM 12845 C CA . LEU D 1 244 ? 16.474 -85.647 -5.838 1.00 77.85 244 LEU D CA 1
ATOM 12846 C C . LEU D 1 244 ? 15.352 -86.660 -6.029 1.00 75.86 244 LEU D C 1
ATOM 12847 O O . LEU D 1 244 ? 14.215 -86.186 -6.170 1.00 80.68 244 LEU D O 1
ATOM 12852 N N . ASP D 1 245 ? 15.676 -87.960 -6.068 1.00 71.03 245 ASP D N 1
ATOM 12853 C CA . ASP D 1 245 ? 14.762 -89.037 -6.530 1.00 74.50 245 ASP D CA 1
ATOM 12854 C C . ASP D 1 245 ? 14.283 -89.921 -5.377 1.00 76.67 245 ASP D C 1
ATOM 12855 O O . ASP D 1 245 ? 13.110 -90.422 -5.477 1.00 79.40 245 ASP D O 1
ATOM 12860 N N . GLY D 1 246 ? 15.158 -90.197 -4.396 1.00 72.56 246 GLY D N 1
ATOM 12861 C CA . GLY D 1 246 ? 14.865 -90.998 -3.189 1.00 70.30 246 GLY D CA 1
ATOM 12862 C C . GLY D 1 246 ? 13.571 -90.594 -2.498 1.00 68.46 246 GLY D C 1
ATOM 12863 O O . GLY D 1 246 ? 13.349 -89.399 -2.281 1.00 67.07 246 GLY D O 1
ATOM 12864 N N . VAL D 1 247 ? 12.755 -91.587 -2.157 1.00 70.94 247 VAL D N 1
ATOM 12865 C CA . VAL D 1 247 ? 11.567 -91.453 -1.272 1.00 72.50 247 VAL D CA 1
ATOM 12866 C C . VAL D 1 247 ? 11.796 -92.289 -0.012 1.00 72.18 247 VAL D C 1
ATOM 12867 O O . VAL D 1 247 ? 12.289 -93.405 -0.126 1.00 72.34 247 VAL D O 1
ATOM 12871 N N . ASP D 1 248 ? 11.415 -91.754 1.141 1.00 72.29 248 ASP D N 1
ATOM 12872 C CA . ASP D 1 248 ? 11.515 -92.439 2.448 1.00 70.13 248 ASP D CA 1
ATOM 12873 C C . ASP D 1 248 ? 10.289 -93.349 2.609 1.00 69.62 248 ASP D C 1
ATOM 12874 O O . ASP D 1 248 ? 9.167 -92.836 2.736 1.00 70.66 248 ASP D O 1
ATOM 12879 N N . ALA D 1 249 ? 10.474 -94.664 2.627 1.00 69.68 249 ALA D N 1
ATOM 12880 C CA . ALA D 1 249 ? 9.379 -95.636 2.818 1.00 73.73 249 ALA D CA 1
ATOM 12881 C C . ALA D 1 249 ? 8.524 -95.240 4.028 1.00 76.84 249 ALA D C 1
ATOM 12882 O O . ALA D 1 249 ? 7.297 -95.301 3.914 1.00 75.87 249 ALA D O 1
ATOM 12884 N N . LYS D 1 250 ? 9.158 -94.861 5.147 1.00 81.09 250 LYS D N 1
ATOM 12885 C CA . LYS D 1 250 ? 8.508 -94.671 6.471 1.00 87.23 250 LYS D CA 1
ATOM 12886 C C . LYS D 1 250 ? 7.510 -93.501 6.428 1.00 86.68 250 LYS D C 1
ATOM 12887 O O . LYS D 1 250 ? 6.385 -93.697 6.902 1.00 86.06 250 LYS D O 1
ATOM 12893 N N . THR D 1 251 ? 7.903 -92.337 5.899 1.00 86.14 251 THR D N 1
ATOM 12894 C CA . THR D 1 251 ? 7.077 -91.091 5.883 1.00 84.53 251 THR D CA 1
ATOM 12895 C C . THR D 1 251 ? 6.363 -90.894 4.548 1.00 83.86 251 THR D C 1
ATOM 12896 O O . THR D 1 251 ? 5.408 -90.122 4.527 1.00 83.16 251 THR D O 1
ATOM 12900 N N . GLY D 1 252 ? 6.863 -91.534 3.490 1.00 85.38 252 GLY D N 1
ATOM 12901 C CA . GLY D 1 252 ? 6.402 -91.411 2.090 1.00 85.03 252 GLY D CA 1
ATOM 12902 C C . GLY D 1 252 ? 6.864 -90.118 1.433 1.00 82.14 252 GLY D C 1
ATOM 12903 O O . GLY D 1 252 ? 6.330 -89.809 0.384 1.00 82.31 252 GLY D O 1
ATOM 12904 N N . GLN D 1 253 ? 7.855 -89.421 1.999 1.00 82.04 253 GLN D N 1
ATOM 12905 C CA . GLN D 1 253 ? 8.292 -88.064 1.597 1.00 80.24 253 GLN D CA 1
ATOM 12906 C C . GLN D 1 253 ? 9.666 -88.095 0.935 1.00 78.33 253 GLN D C 1
ATOM 12907 O O . GLN D 1 253 ? 10.480 -88.993 1.215 1.00 74.52 253 GLN D O 1
ATOM 12913 N N . LYS D 1 254 ? 9.906 -87.092 0.086 1.00 79.30 254 LYS D N 1
ATOM 12914 C CA . LYS D 1 254 ? 11.226 -86.787 -0.515 1.00 79.96 254 LYS D CA 1
ATOM 12915 C C . LYS D 1 254 ? 11.742 -85.518 0.145 1.00 79.53 254 LYS D C 1
ATOM 12916 O O . LYS D 1 254 ? 10.922 -84.809 0.780 1.00 76.46 254 LYS D O 1
ATOM 12922 N N . LEU D 1 255 ? 13.019 -85.189 -0.049 1.00 76.55 255 LEU D N 1
ATOM 12923 C CA . LEU D 1 255 ? 13.531 -83.898 0.448 1.00 76.08 255 LEU D CA 1
ATOM 12924 C C . LEU D 1 255 ? 12.941 -82.756 -0.388 1.00 80.76 255 LEU D C 1
ATOM 12925 O O . LEU D 1 255 ? 12.978 -82.880 -1.664 1.00 87.33 255 LEU D O 1
ATOM 12930 N N . SER D 1 256 ? 12.394 -81.712 0.271 1.00 80.90 256 SER D N 1
ATOM 12931 C CA . SER D 1 256 ? 12.044 -80.394 -0.338 1.00 83.38 256 SER D CA 1
ATOM 12932 C C . SER D 1 256 ? 13.294 -79.794 -0.991 1.00 85.18 256 SER D C 1
ATOM 12933 O O . SER D 1 256 ? 14.377 -80.230 -0.621 1.00 78.05 256 SER D O 1
ATOM 12936 N N . ASP D 1 257 ? 13.176 -78.851 -1.931 1.00 90.58 257 ASP D N 1
ATOM 12937 C CA . ASP D 1 257 ? 14.374 -78.225 -2.555 1.00 92.79 257 ASP D CA 1
ATOM 12938 C C . ASP D 1 257 ? 15.178 -77.488 -1.481 1.00 86.60 257 ASP D C 1
ATOM 12939 O O . ASP D 1 257 ? 16.421 -77.521 -1.514 1.00 86.68 257 ASP D O 1
ATOM 12944 N N . SER D 1 258 ? 14.469 -76.835 -0.570 1.00 83.85 258 SER D N 1
ATOM 12945 C CA . SER D 1 258 ? 15.047 -76.134 0.600 1.00 81.19 258 SER D CA 1
ATOM 12946 C C . SER D 1 258 ? 15.960 -77.089 1.387 1.00 79.73 258 SER D C 1
ATOM 12947 O O . SER D 1 258 ? 17.078 -76.698 1.719 1.00 76.67 258 SER D O 1
ATOM 12950 N N . SER D 1 259 ? 15.515 -78.338 1.626 1.00 79.01 259 SER D N 1
ATOM 12951 C CA . SER D 1 259 ? 16.265 -79.429 2.310 1.00 72.52 259 SER D CA 1
ATOM 12952 C C . SER D 1 259 ? 17.381 -79.993 1.427 1.00 72.35 259 SER D C 1
ATOM 12953 O O . SER D 1 259 ? 18.393 -80.441 1.979 1.00 75.79 259 SER D O 1
ATOM 12956 N N . ILE D 1 260 ? 17.198 -80.045 0.109 1.00 72.11 260 ILE D N 1
ATOM 12957 C CA . ILE D 1 260 ? 18.265 -80.514 -0.828 1.00 69.92 260 ILE D CA 1
ATOM 12958 C C . ILE D 1 260 ? 19.439 -79.538 -0.710 1.00 68.73 260 ILE D C 1
ATOM 12959 O O . ILE D 1 260 ? 20.610 -79.994 -0.659 1.00 66.62 260 ILE D O 1
ATOM 12964 N N . ILE D 1 261 ? 19.139 -78.242 -0.645 1.00 71.22 261 ILE D N 1
ATOM 12965 C CA . ILE D 1 261 ? 20.183 -77.188 -0.493 1.00 75.04 261 ILE D CA 1
ATOM 12966 C C . ILE D 1 261 ? 20.803 -77.355 0.892 1.00 70.38 261 ILE D C 1
ATOM 12967 O O . ILE D 1 261 ? 22.025 -77.452 0.960 1.00 68.87 261 ILE D O 1
ATOM 12972 N N . ASP D 1 262 ? 19.985 -77.463 1.938 1.00 70.94 262 ASP D N 1
ATOM 12973 C CA . ASP D 1 262 ? 20.474 -77.706 3.325 1.00 71.74 262 ASP D CA 1
ATOM 12974 C C . ASP D 1 262 ? 21.483 -78.863 3.309 1.00 69.76 262 ASP D C 1
ATOM 12975 O O . ASP D 1 262 ? 22.584 -78.701 3.878 1.00 71.73 262 ASP D O 1
ATOM 12980 N N . ASN D 1 263 ? 21.138 -79.993 2.692 1.00 69.39 263 ASN D N 1
ATOM 12981 C CA . ASN D 1 263 ? 21.945 -81.238 2.813 1.00 69.73 263 ASN D CA 1
ATOM 12982 C C . ASN D 1 263 ? 23.159 -81.131 1.902 1.00 70.73 263 ASN D C 1
ATOM 12983 O O . ASN D 1 263 ? 24.225 -81.614 2.323 1.00 75.03 263 ASN D O 1
ATOM 12988 N N . LEU D 1 264 ? 23.031 -80.478 0.740 1.00 70.47 264 LEU D N 1
ATOM 12989 C CA . LEU D 1 264 ? 24.194 -80.244 -0.139 1.00 68.62 264 LEU D CA 1
ATOM 12990 C C . LEU D 1 264 ? 25.220 -79.402 0.608 1.00 66.75 264 LEU D C 1
ATOM 12991 O O . LEU D 1 264 ? 26.401 -79.793 0.603 1.00 72.01 264 LEU D O 1
ATOM 12996 N N . ILE D 1 265 ? 24.821 -78.311 1.245 1.00 68.71 265 ILE D N 1
ATOM 12997 C CA . ILE D 1 265 ? 25.793 -77.466 2.007 1.00 69.32 265 ILE D CA 1
ATOM 12998 C C . ILE D 1 265 ? 26.439 -78.335 3.106 1.00 67.49 265 ILE D C 1
ATOM 12999 O O . ILE D 1 265 ? 27.661 -78.356 3.194 1.00 66.65 265 ILE D O 1
ATOM 13004 N N . THR D 1 266 ? 25.622 -79.045 3.890 1.00 67.35 266 THR D N 1
ATOM 13005 C CA . THR D 1 266 ? 26.030 -79.957 4.988 1.00 67.44 266 THR D CA 1
ATOM 13006 C C . THR D 1 266 ? 27.111 -80.928 4.493 1.00 67.15 266 THR D C 1
ATOM 13007 O O . THR D 1 266 ? 28.149 -81.058 5.154 1.00 66.24 266 THR D O 1
ATOM 13011 N N . PHE D 1 267 ? 26.894 -81.599 3.359 1.00 69.49 267 PHE D N 1
ATOM 13012 C CA . PHE D 1 267 ? 27.857 -82.599 2.817 1.00 66.98 267 PHE D CA 1
ATOM 13013 C C . PHE D 1 267 ? 29.097 -81.892 2.265 1.00 67.34 267 PHE D C 1
ATOM 13014 O O . PHE D 1 267 ? 30.192 -82.414 2.501 1.00 72.64 267 PHE D O 1
ATOM 13022 N N . LEU D 1 268 ? 28.959 -80.733 1.623 1.00 65.86 268 LEU D N 1
ATOM 13023 C CA . LEU D 1 268 ? 30.119 -79.953 1.125 1.00 65.36 268 LEU D CA 1
ATOM 13024 C C . LEU D 1 268 ? 31.026 -79.608 2.288 1.00 71.20 268 LEU D C 1
ATOM 13025 O O . LEU D 1 268 ? 32.235 -79.672 2.087 1.00 76.96 268 LEU D O 1
ATOM 13030 N N . ILE D 1 269 ? 30.473 -79.266 3.459 1.00 76.93 269 ILE D N 1
ATOM 13031 C CA . ILE D 1 269 ? 31.246 -78.887 4.686 1.00 72.93 269 ILE D CA 1
ATOM 13032 C C . ILE D 1 269 ? 31.729 -80.162 5.396 1.00 69.46 269 ILE D C 1
ATOM 13033 O O . ILE D 1 269 ? 32.944 -80.440 5.358 1.00 67.12 269 ILE D O 1
ATOM 13038 N N . ALA D 1 270 ? 30.817 -80.913 6.013 1.00 65.74 270 ALA D N 1
ATOM 13039 C CA . ALA D 1 270 ? 31.116 -82.139 6.788 1.00 65.47 270 ALA D CA 1
ATOM 13040 C C . ALA D 1 270 ? 31.941 -83.132 5.949 1.00 66.70 270 ALA D C 1
ATOM 13041 O O . ALA D 1 270 ? 32.750 -83.899 6.521 1.00 63.96 270 ALA D O 1
ATOM 13043 N N . GLY D 1 271 ? 31.731 -83.152 4.635 1.00 68.20 271 GLY D N 1
ATOM 13044 C CA . GLY D 1 271 ? 32.322 -84.179 3.749 1.00 70.67 271 GLY D CA 1
ATOM 13045 C C . GLY D 1 271 ? 33.737 -83.824 3.280 1.00 71.94 271 GLY D C 1
ATOM 13046 O O . GLY D 1 271 ? 34.330 -84.624 2.503 1.00 70.16 271 GLY D O 1
ATOM 13047 N N . HIS D 1 272 ? 34.291 -82.688 3.712 1.00 68.85 272 HIS D N 1
ATOM 13048 C CA . HIS D 1 272 ? 35.677 -82.319 3.346 1.00 69.00 272 HIS D CA 1
ATOM 13049 C C . HIS D 1 272 ? 36.417 -81.672 4.524 1.00 72.86 272 HIS D C 1
ATOM 13050 O O . HIS D 1 272 ? 37.588 -82.014 4.682 1.00 77.66 272 HIS D O 1
ATOM 13057 N N . GLU D 1 273 ? 35.811 -80.731 5.256 1.00 69.65 273 GLU D N 1
ATOM 13058 C CA . GLU D 1 273 ? 36.520 -79.899 6.284 1.00 73.98 273 GLU D CA 1
ATOM 13059 C C . GLU D 1 273 ? 37.320 -80.797 7.251 1.00 68.19 273 GLU D C 1
ATOM 13060 O O . GLU D 1 273 ? 38.493 -80.551 7.431 1.00 64.28 273 GLU D O 1
ATOM 13066 N N . THR D 1 274 ? 36.716 -81.835 7.825 1.00 70.08 274 THR D N 1
ATOM 13067 C CA . THR D 1 274 ? 37.326 -82.670 8.886 1.00 72.92 274 THR D CA 1
ATOM 13068 C C . THR D 1 274 ? 38.366 -83.617 8.279 1.00 74.27 274 THR D C 1
ATOM 13069 O O . THR D 1 274 ? 39.360 -83.893 8.948 1.00 83.58 274 THR D O 1
ATOM 13073 N N . THR D 1 275 ? 38.187 -84.071 7.053 1.00 73.76 275 THR D N 1
ATOM 13074 C CA . THR D 1 275 ? 39.167 -84.939 6.342 1.00 74.39 275 THR D CA 1
ATOM 13075 C C . THR D 1 275 ? 40.391 -84.098 5.953 1.00 72.58 275 THR D C 1
ATOM 13076 O O . THR D 1 275 ? 41.501 -84.612 5.985 1.00 71.48 275 THR D O 1
ATOM 13080 N N . SER D 1 276 ? 40.217 -82.830 5.605 1.00 69.37 276 SER D N 1
ATOM 13081 C CA . SER D 1 276 ? 41.359 -81.922 5.330 1.00 70.59 276 SER D CA 1
ATOM 13082 C C . SER D 1 276 ? 42.151 -81.746 6.641 1.00 73.93 276 SER D C 1
ATOM 13083 O O . SER D 1 276 ? 43.400 -81.786 6.616 1.00 78.39 276 SER D O 1
ATOM 13086 N N . GLY D 1 277 ? 41.449 -81.563 7.755 1.00 76.14 277 GLY D N 1
ATOM 13087 C CA . GLY D 1 277 ? 42.049 -81.569 9.106 1.00 77.40 277 GLY D CA 1
ATOM 13088 C C . GLY D 1 277 ? 42.882 -82.822 9.358 1.00 74.59 277 GLY D C 1
ATOM 13089 O O . GLY D 1 277 ? 44.072 -82.696 9.734 1.00 71.23 277 GLY D O 1
ATOM 13090 N N . LEU D 1 278 ? 42.290 -83.991 9.119 1.00 73.49 278 LEU D N 1
ATOM 13091 C CA . LEU D 1 278 ? 42.914 -85.302 9.418 1.00 76.82 278 LEU D CA 1
ATOM 13092 C C . LEU D 1 278 ? 44.248 -85.372 8.685 1.00 79.27 278 LEU D C 1
ATOM 13093 O O . LEU D 1 278 ? 45.290 -85.514 9.355 1.00 84.49 278 LEU D O 1
ATOM 13098 N N . LEU D 1 279 ? 44.212 -85.193 7.372 1.00 80.52 279 LEU D N 1
ATOM 13099 C CA . LEU D 1 279 ? 45.404 -85.331 6.508 1.00 82.67 279 LEU D CA 1
ATOM 13100 C C . LEU D 1 279 ? 46.421 -84.259 6.907 1.00 81.00 279 LEU D C 1
ATOM 13101 O O . LEU D 1 279 ? 47.608 -84.589 6.986 1.00 83.76 279 LEU D O 1
ATOM 13106 N N . SER D 1 280 ? 45.996 -83.032 7.195 1.00 77.90 280 SER D N 1
ATOM 13107 C CA . SER D 1 280 ? 46.949 -81.936 7.524 1.00 81.51 280 SER D CA 1
ATOM 13108 C C . SER D 1 280 ? 47.672 -82.258 8.853 1.00 84.87 280 SER D C 1
ATOM 13109 O O . SER D 1 280 ? 48.915 -82.081 8.900 1.00 81.60 280 SER D O 1
ATOM 13112 N N . PHE D 1 281 ? 46.952 -82.746 9.875 1.00 80.32 281 PHE D N 1
ATOM 13113 C CA . PHE D 1 281 ? 47.553 -83.122 11.188 1.00 84.77 281 PHE D CA 1
ATOM 13114 C C . PHE D 1 281 ? 48.443 -84.330 10.961 1.00 86.54 281 PHE D C 1
ATOM 13115 O O . PHE D 1 281 ? 49.581 -84.294 11.450 1.00 96.71 281 PHE D O 1
ATOM 13123 N N . ALA D 1 282 ? 47.948 -85.348 10.247 1.00 79.24 282 ALA D N 1
ATOM 13124 C CA . ALA D 1 282 ? 48.678 -86.613 10.056 1.00 81.02 282 ALA D CA 1
ATOM 13125 C C . ALA D 1 282 ? 50.040 -86.304 9.432 1.00 86.68 282 ALA D C 1
ATOM 13126 O O . ALA D 1 282 ? 51.045 -86.807 9.959 1.00 101.03 282 ALA D O 1
ATOM 13128 N N . PHE D 1 283 ? 50.108 -85.482 8.381 1.00 87.05 283 PHE D N 1
ATOM 13129 C CA . PHE D 1 283 ? 51.395 -85.192 7.695 1.00 91.50 283 PHE D CA 1
ATOM 13130 C C . PHE D 1 283 ? 52.305 -84.371 8.622 1.00 92.49 283 PHE D C 1
ATOM 13131 O O . PHE D 1 283 ? 53.522 -84.574 8.589 1.00 92.69 283 PHE D O 1
ATOM 13139 N N . TYR D 1 284 ? 51.776 -83.476 9.452 1.00 94.38 284 TYR D N 1
ATOM 13140 C CA . TYR D 1 284 ? 52.637 -82.762 10.439 1.00 94.85 284 TYR D CA 1
ATOM 13141 C C . TYR D 1 284 ? 53.276 -83.779 11.393 1.00 93.37 284 TYR D C 1
ATOM 13142 O O . TYR D 1 284 ? 54.489 -83.710 11.648 1.00 91.37 284 TYR D O 1
ATOM 13151 N N . LEU D 1 285 ? 52.462 -84.697 11.897 1.00 92.42 285 LEU D N 1
ATOM 13152 C CA . LEU D 1 285 ? 52.863 -85.709 12.901 1.00 100.14 285 LEU D CA 1
ATOM 13153 C C . LEU D 1 285 ? 53.878 -86.686 12.293 1.00 102.90 285 LEU D C 1
ATOM 13154 O O . LEU D 1 285 ? 54.894 -86.935 12.983 1.00 114.13 285 LEU D O 1
ATOM 13159 N N . LEU D 1 286 ? 53.649 -87.219 11.090 1.00 98.56 286 LEU D N 1
ATOM 13160 C CA . LEU D 1 286 ? 54.643 -88.108 10.424 1.00 103.28 286 LEU D CA 1
ATOM 13161 C C . LEU D 1 286 ? 55.951 -87.327 10.262 1.00 106.97 286 LEU D C 1
ATOM 13162 O O . LEU D 1 286 ? 56.991 -87.874 10.592 1.00 106.15 286 LEU D O 1
ATOM 13167 N N . ILE D 1 287 ? 55.924 -86.088 9.770 1.00 106.43 287 ILE D N 1
ATOM 13168 C CA . ILE D 1 287 ? 57.184 -85.321 9.532 1.00 105.34 287 ILE D CA 1
ATOM 13169 C C . ILE D 1 287 ? 57.914 -85.184 10.874 1.00 107.51 287 ILE D C 1
ATOM 13170 O O . ILE D 1 287 ? 59.128 -85.352 10.887 1.00 108.35 287 ILE D O 1
ATOM 13175 N N . LYS D 1 288 ? 57.192 -84.912 11.957 1.00 106.16 288 LYS D N 1
ATOM 13176 C CA . LYS D 1 288 ? 57.814 -84.586 13.261 1.00 111.73 288 LYS D CA 1
ATOM 13177 C C . LYS D 1 288 ? 58.311 -85.862 13.946 1.00 112.60 288 LYS D C 1
ATOM 13178 O O . LYS D 1 288 ? 59.334 -85.794 14.627 1.00 114.03 288 LYS D O 1
ATOM 13184 N N . HIS D 1 289 ? 57.632 -86.985 13.728 1.00 110.86 289 HIS D N 1
ATOM 13185 C CA . HIS D 1 289 ? 57.932 -88.313 14.324 1.00 108.82 289 HIS D CA 1
ATOM 13186 C C . HIS D 1 289 ? 58.542 -89.228 13.253 1.00 103.39 289 HIS D C 1
ATOM 13187 O O . HIS D 1 289 ? 57.822 -90.115 12.725 1.00 102.42 289 HIS D O 1
ATOM 13194 N N . GLN D 1 290 ? 59.825 -89.030 12.953 1.00 102.78 290 GLN D N 1
ATOM 13195 C CA . GLN D 1 290 ? 60.530 -89.731 11.843 1.00 108.14 290 GLN D CA 1
ATOM 13196 C C . GLN D 1 290 ? 60.392 -91.257 11.954 1.00 109.98 290 GLN D C 1
ATOM 13197 O O . GLN D 1 290 ? 60.385 -91.924 10.912 1.00 106.04 290 GLN D O 1
ATOM 13203 N N . ASP D 1 291 ? 60.305 -91.804 13.166 1.00 116.79 291 ASP D N 1
ATOM 13204 C CA . ASP D 1 291 ? 60.125 -93.262 13.397 1.00 121.52 291 ASP D CA 1
ATOM 13205 C C . ASP D 1 291 ? 58.890 -93.735 12.612 1.00 119.43 291 ASP D C 1
ATOM 13206 O O . ASP D 1 291 ? 58.991 -94.701 11.819 1.00 115.31 291 ASP D O 1
ATOM 13211 N N . ALA D 1 292 ? 57.772 -93.034 12.829 1.00 118.42 292 ALA D N 1
ATOM 13212 C CA . ALA D 1 292 ? 56.439 -93.334 12.272 1.00 118.26 292 ALA D CA 1
ATOM 13213 C C . ALA D 1 292 ? 56.441 -93.019 10.768 1.00 116.61 292 ALA D C 1
ATOM 13214 O O . ALA D 1 292 ? 55.829 -93.799 10.012 1.00 117.43 292 ALA D O 1
ATOM 13216 N N . TYR D 1 293 ? 57.096 -91.933 10.348 1.00 112.99 293 TYR D N 1
ATOM 13217 C CA . TYR D 1 293 ? 57.290 -91.584 8.913 1.00 108.93 293 TYR D CA 1
ATOM 13218 C C . TYR D 1 293 ? 57.880 -92.804 8.185 1.00 107.12 293 TYR D C 1
ATOM 13219 O O . TYR D 1 293 ? 57.320 -93.278 7.194 1.00 106.11 293 TYR D O 1
ATOM 13228 N N . ARG D 1 294 ? 58.968 -93.346 8.723 1.00 111.07 294 ARG D N 1
ATOM 13229 C CA . ARG D 1 294 ? 59.727 -94.453 8.093 1.00 112.48 294 ARG D CA 1
ATOM 13230 C C . ARG D 1 294 ? 58.834 -95.693 8.039 1.00 111.64 294 ARG D C 1
ATOM 13231 O O . ARG D 1 294 ? 58.840 -96.366 6.997 1.00 108.01 294 ARG D O 1
ATOM 13239 N N . LYS D 1 295 ? 58.086 -95.990 9.109 1.00 112.53 295 LYS D N 1
ATOM 13240 C CA . LYS D 1 295 ? 57.251 -97.215 9.145 1.00 115.01 295 LYS D CA 1
ATOM 13241 C C . LYS D 1 295 ? 56.145 -97.083 8.096 1.00 110.14 295 LYS D C 1
ATOM 13242 O O . LYS D 1 295 ? 55.921 -98.074 7.367 1.00 114.06 295 LYS D O 1
ATOM 13248 N N . ALA D 1 296 ? 55.509 -95.916 7.987 1.00 108.11 296 ALA D N 1
ATOM 13249 C CA . ALA D 1 296 ? 54.419 -95.667 7.002 1.00 111.20 296 ALA D CA 1
ATOM 13250 C C . ALA D 1 296 ? 54.954 -95.819 5.568 1.00 106.04 296 ALA D C 1
ATOM 13251 O O . ALA D 1 296 ? 54.304 -96.502 4.755 1.00 100.79 296 ALA D O 1
ATOM 13253 N N . GLN D 1 297 ? 56.126 -95.243 5.293 1.00 107.30 297 GLN D N 1
ATOM 13254 C CA . GLN D 1 297 ? 56.802 -95.347 3.976 1.00 106.34 297 GLN D CA 1
ATOM 13255 C C . GLN D 1 297 ? 57.146 -96.815 3.701 1.00 108.00 297 GLN D C 1
ATOM 13256 O O . GLN D 1 297 ? 56.819 -97.299 2.608 1.00 105.40 297 GLN D O 1
ATOM 13262 N N . GLU D 1 298 ? 57.767 -97.492 4.669 1.00 115.24 298 GLU D N 1
ATOM 13263 C CA . GLU D 1 298 ? 58.197 -98.914 4.570 1.00 121.92 298 GLU D CA 1
ATOM 13264 C C . GLU D 1 298 ? 56.976 -99.787 4.265 1.00 120.00 298 GLU D C 1
ATOM 13265 O O . GLU D 1 298 ? 57.107 -100.687 3.397 1.00 122.80 298 GLU D O 1
ATOM 13271 N N . GLU D 1 299 ? 55.828 -99.496 4.886 1.00 114.26 299 GLU D N 1
ATOM 13272 C CA . GLU D 1 299 ? 54.565 -100.230 4.598 1.00 115.60 299 GLU D CA 1
ATOM 13273 C C . GLU D 1 299 ? 54.174 -100.016 3.130 1.00 112.98 299 GLU D C 1
ATOM 13274 O O . GLU D 1 299 ? 53.900 -101.012 2.443 1.00 112.23 299 GLU D O 1
ATOM 13280 N N . VAL D 1 300 ? 54.140 -98.772 2.651 1.00 110.01 300 VAL D N 1
ATOM 13281 C CA . VAL D 1 300 ? 53.676 -98.499 1.260 1.00 107.15 300 VAL D CA 1
ATOM 13282 C C . VAL D 1 300 ? 54.615 -99.221 0.291 1.00 106.44 300 VAL D C 1
ATOM 13283 O O . VAL D 1 300 ? 54.093 -99.852 -0.660 1.00 105.03 300 VAL D O 1
ATOM 13287 N N . ASP D 1 301 ? 55.929 -99.152 0.533 1.00 105.86 301 ASP D N 1
ATOM 13288 C CA . ASP D 1 301 ? 56.958 -99.804 -0.322 1.00 112.09 301 ASP D CA 1
ATOM 13289 C C . ASP D 1 301 ? 56.719 -101.323 -0.360 1.00 118.75 301 ASP D C 1
ATOM 13290 O O . ASP D 1 301 ? 56.728 -101.890 -1.476 1.00 119.56 301 ASP D O 1
ATOM 13295 N N . ARG D 1 302 ? 56.512 -101.975 0.788 1.00 121.72 302 ARG D N 1
ATOM 13296 C CA . ARG D 1 302 ? 56.312 -103.449 0.799 1.00 125.61 302 ARG D CA 1
ATOM 13297 C C . ARG D 1 302 ? 54.979 -103.797 0.105 1.00 125.69 302 ARG D C 1
ATOM 13298 O O . ARG D 1 302 ? 54.985 -104.749 -0.708 1.00 124.40 302 ARG D O 1
ATOM 13306 N N . VAL D 1 303 ? 53.885 -103.087 0.408 1.00 120.60 303 VAL D N 1
ATOM 13307 C CA . VAL D 1 303 ? 52.502 -103.528 0.040 1.00 119.56 303 VAL D CA 1
ATOM 13308 C C . VAL D 1 303 ? 52.192 -103.137 -1.406 1.00 117.51 303 VAL D C 1
ATOM 13309 O O . VAL D 1 303 ? 51.566 -103.954 -2.119 1.00 119.03 303 VAL D O 1
ATOM 13313 N N . ILE D 1 304 ? 52.557 -101.915 -1.798 1.00 112.38 304 ILE D N 1
ATOM 13314 C CA . ILE D 1 304 ? 52.153 -101.309 -3.097 1.00 106.62 304 ILE D CA 1
ATOM 13315 C C . ILE D 1 304 ? 53.371 -101.190 -4.008 1.00 105.34 304 ILE D C 1
ATOM 13316 O O . ILE D 1 304 ? 53.180 -101.305 -5.237 1.00 101.76 304 ILE D O 1
ATOM 13321 N N . GLY D 1 305 ? 54.554 -100.931 -3.425 1.00 106.53 305 GLY D N 1
ATOM 13322 C CA . GLY D 1 305 ? 55.820 -100.726 -4.156 1.00 108.58 305 GLY D CA 1
ATOM 13323 C C . GLY D 1 305 ? 55.733 -99.559 -5.127 1.00 104.61 305 GLY D C 1
ATOM 13324 O O . GLY D 1 305 ? 55.490 -98.442 -4.687 1.00 98.30 305 GLY D O 1
ATOM 13325 N N . LYS D 1 306 ? 55.988 -99.797 -6.406 1.00 108.52 306 LYS D N 1
ATOM 13326 C CA . LYS D 1 306 ? 56.044 -98.724 -7.440 1.00 108.42 306 LYS D CA 1
ATOM 13327 C C . LYS D 1 306 ? 54.829 -98.913 -8.369 1.00 107.45 306 LYS D C 1
ATOM 13328 O O . LYS D 1 306 ? 54.689 -98.160 -9.347 1.00 110.49 306 LYS D O 1
ATOM 13334 N N . GLY D 1 307 ? 53.940 -99.852 -8.043 1.00 104.77 307 GLY D N 1
ATOM 13335 C CA . GLY D 1 307 ? 52.829 -100.223 -8.926 1.00 103.74 307 GLY D CA 1
ATOM 13336 C C . GLY D 1 307 ? 51.575 -99.449 -8.551 1.00 104.74 307 GLY D C 1
ATOM 13337 O O . GLY D 1 307 ? 51.573 -98.639 -7.616 1.00 102.22 307 GLY D O 1
ATOM 13338 N N . PRO D 1 308 ? 50.455 -99.716 -9.255 1.00 106.02 308 PRO D N 1
ATOM 13339 C CA . PRO D 1 308 ? 49.247 -98.913 -9.083 1.00 103.74 308 PRO D CA 1
ATOM 13340 C C . PRO D 1 308 ? 48.591 -99.202 -7.725 1.00 102.24 308 PRO D C 1
ATOM 13341 O O . PRO D 1 308 ? 48.691 -100.314 -7.249 1.00 108.78 308 PRO D O 1
ATOM 13345 N N . ILE D 1 309 ? 47.943 -98.195 -7.153 1.00 96.23 309 ILE D N 1
ATOM 13346 C CA . ILE D 1 309 ? 47.106 -98.328 -5.933 1.00 98.19 309 ILE D CA 1
ATOM 13347 C C . ILE D 1 309 ? 45.697 -98.677 -6.392 1.00 98.50 309 ILE D C 1
ATOM 13348 O O . ILE D 1 309 ? 45.091 -97.840 -7.079 1.00 100.93 309 ILE D O 1
ATOM 13353 N N . LYS D 1 310 ? 45.234 -99.883 -6.073 1.00 101.33 310 LYS D N 1
ATOM 13354 C CA . LYS D 1 310 ? 43.862 -100.374 -6.367 1.00 103.62 310 LYS D CA 1
ATOM 13355 C C . LYS D 1 310 ? 43.066 -100.392 -5.068 1.00 103.18 310 LYS D C 1
ATOM 13356 O O . LYS D 1 310 ? 43.674 -100.260 -4.000 1.00 103.55 310 LYS D O 1
ATOM 13362 N N . VAL D 1 311 ? 41.754 -100.569 -5.174 1.00 103.35 311 VAL D N 1
ATOM 13363 C CA . VAL D 1 311 ? 40.823 -100.490 -4.013 1.00 101.90 311 VAL D CA 1
ATOM 13364 C C . VAL D 1 311 ? 41.195 -101.535 -2.951 1.00 104.84 311 VAL D C 1
ATOM 13365 O O . VAL D 1 311 ? 41.135 -101.213 -1.758 1.00 111.02 311 VAL D O 1
ATOM 13369 N N . GLU D 1 312 ? 41.632 -102.725 -3.351 1.00 107.77 312 GLU D N 1
ATOM 13370 C CA . GLU D 1 312 ? 41.922 -103.842 -2.402 1.00 109.41 312 GLU D CA 1
ATOM 13371 C C . GLU D 1 312 ? 43.023 -103.391 -1.431 1.00 108.86 312 GLU D C 1
ATOM 13372 O O . GLU D 1 312 ? 43.007 -103.888 -0.297 1.00 111.19 312 GLU D O 1
ATOM 13378 N N . HIS D 1 313 ? 43.929 -102.487 -1.832 1.00 105.37 313 HIS D N 1
ATOM 13379 C CA . HIS D 1 313 ? 45.061 -102.042 -0.987 1.00 107.89 313 HIS D CA 1
ATOM 13380 C C . HIS D 1 313 ? 44.581 -101.270 0.244 1.00 110.94 313 HIS D C 1
ATOM 13381 O O . HIS D 1 313 ? 45.355 -101.176 1.216 1.00 119.88 313 HIS D O 1
ATOM 13388 N N . ILE D 1 314 ? 43.381 -100.707 0.217 1.00 109.86 314 ILE D N 1
ATOM 13389 C CA . ILE D 1 314 ? 42.909 -99.836 1.330 1.00 107.09 314 ILE D CA 1
ATOM 13390 C C . ILE D 1 314 ? 42.909 -100.639 2.637 1.00 107.20 314 ILE D C 1
ATOM 13391 O O . ILE D 1 314 ? 43.417 -100.130 3.645 1.00 106.61 314 ILE D O 1
ATOM 13396 N N . LYS D 1 315 ? 42.430 -101.880 2.635 1.00 110.76 315 LYS D N 1
ATOM 13397 C CA . LYS D 1 315 ? 42.384 -102.679 3.891 1.00 110.10 315 LYS D CA 1
ATOM 13398 C C . LYS D 1 315 ? 43.673 -103.490 4.043 1.00 107.83 315 LYS D C 1
ATOM 13399 O O . LYS D 1 315 ? 43.684 -104.324 4.935 1.00 108.88 315 LYS D O 1
ATOM 13405 N N . LYS D 1 316 ? 44.729 -103.220 3.271 1.00 106.77 316 LYS D N 1
ATOM 13406 C CA . LYS D 1 316 ? 46.026 -103.961 3.371 1.00 108.30 316 LYS D CA 1
ATOM 13407 C C . LYS D 1 316 ? 47.153 -103.022 3.822 1.00 105.31 316 LYS D C 1
ATOM 13408 O O . LYS D 1 316 ? 48.337 -103.381 3.618 1.00 107.83 316 LYS D O 1
ATOM 13414 N N . LEU D 1 317 ? 46.798 -101.898 4.449 1.00 101.84 317 LEU D N 1
ATOM 13415 C CA . LEU D 1 317 ? 47.753 -100.861 4.932 1.00 103.83 317 LEU D CA 1
ATOM 13416 C C . LEU D 1 317 ? 47.465 -100.565 6.402 1.00 105.26 317 LEU D C 1
ATOM 13417 O O . LEU D 1 317 ? 46.954 -99.501 6.748 1.00 100.25 317 LEU D O 1
ATOM 13422 N N . PRO D 1 318 ? 47.743 -101.526 7.313 1.00 107.35 318 PRO D N 1
ATOM 13423 C CA . PRO D 1 318 ? 47.366 -101.365 8.717 1.00 107.34 318 PRO D CA 1
ATOM 13424 C C . PRO D 1 318 ? 48.088 -100.214 9.438 1.00 107.16 318 PRO D C 1
ATOM 13425 O O . PRO D 1 318 ? 47.472 -99.594 10.279 1.00 108.55 318 PRO D O 1
ATOM 13429 N N . TYR D 1 319 ? 49.348 -99.935 9.097 1.00 107.55 319 TYR D N 1
ATOM 13430 C CA . TYR D 1 319 ? 50.145 -98.868 9.760 1.00 107.12 319 TYR D CA 1
ATOM 13431 C C . TYR D 1 319 ? 49.573 -97.491 9.417 1.00 104.35 319 TYR D C 1
ATOM 13432 O O . TYR D 1 319 ? 49.471 -96.626 10.314 1.00 102.26 319 TYR D O 1
ATOM 13441 N N . ILE D 1 320 ? 49.212 -97.293 8.148 1.00 102.31 320 ILE D N 1
ATOM 13442 C CA . ILE D 1 320 ? 48.589 -96.026 7.687 1.00 95.20 320 ILE D CA 1
ATOM 13443 C C . ILE D 1 320 ? 47.242 -95.853 8.421 1.00 94.18 320 ILE D C 1
ATOM 13444 O O . ILE D 1 320 ? 47.020 -94.771 9.004 1.00 95.15 320 ILE D O 1
ATOM 13449 N N . ALA D 1 321 ? 46.404 -96.894 8.476 1.00 94.79 321 ALA D N 1
ATOM 13450 C CA . ALA D 1 321 ? 45.166 -96.914 9.292 1.00 94.27 321 ALA D CA 1
ATOM 13451 C C . ALA D 1 321 ? 45.486 -96.471 10.735 1.00 96.05 321 ALA D C 1
ATOM 13452 O O . ALA D 1 321 ? 44.769 -95.607 11.274 1.00 92.72 321 ALA D O 1
ATOM 13454 N N . ALA D 1 322 ? 46.563 -96.990 11.323 1.00 100.11 322 ALA D N 1
ATOM 13455 C CA . ALA D 1 322 ? 46.952 -96.721 12.730 1.00 105.42 322 ALA D CA 1
ATOM 13456 C C . ALA D 1 322 ? 47.323 -95.239 12.877 1.00 103.57 322 ALA D C 1
ATOM 13457 O O . ALA D 1 322 ? 46.914 -94.602 13.885 1.00 101.59 322 ALA D O 1
ATOM 13459 N N . VAL D 1 323 ? 48.040 -94.703 11.888 1.00 102.55 323 VAL D N 1
ATOM 13460 C CA . VAL D 1 323 ? 48.511 -93.285 11.883 1.00 100.38 323 VAL D CA 1
ATOM 13461 C C . VAL D 1 323 ? 47.278 -92.377 11.890 1.00 98.30 323 VAL D C 1
ATOM 13462 O O . VAL D 1 323 ? 47.278 -91.362 12.599 1.00 94.43 323 VAL D O 1
ATOM 13466 N N . LEU D 1 324 ? 46.251 -92.736 11.124 1.00 99.36 324 LEU D N 1
ATOM 13467 C CA . LEU D 1 324 ? 45.013 -91.928 11.005 1.00 98.16 324 LEU D CA 1
ATOM 13468 C C . LEU D 1 324 ? 44.264 -92.020 12.334 1.00 96.23 324 LEU D C 1
ATOM 13469 O O . LEU D 1 324 ? 43.966 -90.965 12.922 1.00 97.15 324 LEU D O 1
ATOM 13474 N N . ARG D 1 325 ? 44.043 -93.236 12.828 1.00 100.03 325 ARG D N 1
ATOM 13475 C CA . ARG D 1 325 ? 43.438 -93.476 14.168 1.00 100.96 325 ARG D CA 1
ATOM 13476 C C . ARG D 1 325 ? 44.170 -92.679 15.252 1.00 100.24 325 ARG D C 1
ATOM 13477 O O . ARG D 1 325 ? 43.486 -92.038 16.086 1.00 97.64 325 ARG D O 1
ATOM 13485 N N . GLU D 1 326 ? 45.506 -92.733 15.267 1.00 101.79 326 GLU D N 1
ATOM 13486 C CA . GLU D 1 326 ? 46.297 -92.049 16.321 1.00 105.25 326 GLU D CA 1
ATOM 13487 C C . GLU D 1 326 ? 46.141 -90.533 16.125 1.00 103.34 326 GLU D C 1
ATOM 13488 O O . GLU D 1 326 ? 45.988 -89.808 17.141 1.00 107.14 326 GLU D O 1
ATOM 13494 N N . THR D 1 327 ? 46.129 -90.061 14.876 1.00 96.61 327 THR D N 1
ATOM 13495 C CA . THR D 1 327 ? 45.981 -88.617 14.562 1.00 93.79 327 THR D CA 1
ATOM 13496 C C . THR D 1 327 ? 44.619 -88.147 15.088 1.00 91.53 327 THR D C 1
ATOM 13497 O O . THR D 1 327 ? 44.590 -87.094 15.722 1.00 86.84 327 THR D O 1
ATOM 13501 N N . LEU D 1 328 ? 43.553 -88.913 14.857 1.00 91.36 328 LEU D N 1
ATOM 13502 C CA . LEU D 1 328 ? 42.173 -88.573 15.310 1.00 92.30 328 LEU D CA 1
ATOM 13503 C C . LEU D 1 328 ? 42.064 -88.676 16.836 1.00 94.85 328 LEU D C 1
ATOM 13504 O O . LEU D 1 328 ? 41.203 -87.970 17.405 1.00 87.65 328 LEU D O 1
ATOM 13509 N N . ARG D 1 329 ? 42.881 -89.527 17.483 1.00 101.75 329 ARG D N 1
ATOM 13510 C CA . ARG D 1 329 ? 42.941 -89.621 18.972 1.00 98.93 329 ARG D CA 1
ATOM 13511 C C . ARG D 1 329 ? 43.439 -88.273 19.511 1.00 98.22 329 ARG D C 1
ATOM 13512 O O . ARG D 1 329 ? 42.694 -87.637 20.268 1.00 97.11 329 ARG D O 1
ATOM 13520 N N . LEU D 1 330 ? 44.631 -87.831 19.106 1.00 97.87 330 LEU D N 1
ATOM 13521 C CA . LEU D 1 330 ? 45.248 -86.563 19.590 1.00 96.58 330 LEU D CA 1
ATOM 13522 C C . LEU D 1 330 ? 44.568 -85.337 18.981 1.00 96.19 330 LEU D C 1
ATOM 13523 O O . LEU D 1 330 ? 44.498 -84.308 19.630 1.00 94.18 330 LEU D O 1
ATOM 13528 N N . CYS D 1 331 ? 44.132 -85.411 17.730 1.00 101.11 331 CYS D N 1
ATOM 13529 C CA . CYS D 1 331 ? 43.623 -84.246 16.966 1.00 96.24 331 CYS D CA 1
ATOM 13530 C C . CYS D 1 331 ? 42.249 -84.585 16.405 1.00 97.54 331 CYS D C 1
ATOM 13531 O O . CYS D 1 331 ? 42.090 -84.719 15.191 1.00 100.39 331 CYS D O 1
ATOM 13534 N N . PRO D 1 332 ? 41.222 -84.744 17.271 1.00 95.71 332 PRO D N 1
ATOM 13535 C CA . PRO D 1 332 ? 39.861 -85.024 16.813 1.00 94.45 332 PRO D CA 1
ATOM 13536 C C . PRO D 1 332 ? 39.350 -83.741 16.164 1.00 90.63 332 PRO D C 1
ATOM 13537 O O . PRO D 1 332 ? 39.286 -82.720 16.858 1.00 86.62 332 PRO D O 1
ATOM 13541 N N . THR D 1 333 ? 39.120 -83.770 14.844 1.00 86.05 333 THR D N 1
ATOM 13542 C CA . THR D 1 333 ? 39.006 -82.532 14.034 1.00 80.80 333 THR D CA 1
ATOM 13543 C C . THR D 1 333 ? 37.630 -81.925 14.304 1.00 84.97 333 THR D C 1
ATOM 13544 O O . THR D 1 333 ? 37.470 -80.715 14.039 1.00 84.66 333 THR D O 1
ATOM 13548 N N . ILE D 1 334 ? 36.686 -82.726 14.823 1.00 85.96 334 ILE D N 1
ATOM 13549 C CA . ILE D 1 334 ? 35.580 -82.224 15.695 1.00 89.10 334 ILE D CA 1
ATOM 13550 C C . ILE D 1 334 ? 35.938 -82.586 17.139 1.00 89.80 334 ILE D C 1
ATOM 13551 O O . ILE D 1 334 ? 35.854 -83.748 17.511 1.00 92.93 334 ILE D O 1
ATOM 13556 N N . PRO D 1 335 ? 36.415 -81.609 17.952 1.00 86.99 335 PRO D N 1
ATOM 13557 C CA . PRO D 1 335 ? 36.956 -81.878 19.286 1.00 92.17 335 PRO D CA 1
ATOM 13558 C C . PRO D 1 335 ? 35.932 -81.954 20.428 1.00 94.88 335 PRO D C 1
ATOM 13559 O O . PRO D 1 335 ? 36.276 -82.319 21.521 1.00 97.56 335 PRO D O 1
ATOM 13563 N N . ILE D 1 336 ? 34.707 -81.532 20.167 1.00 97.56 336 ILE D N 1
ATOM 13564 C CA . ILE D 1 336 ? 33.600 -81.535 21.160 1.00 97.50 336 ILE D CA 1
ATOM 13565 C C . ILE D 1 336 ? 32.365 -82.031 20.416 1.00 96.64 336 ILE D C 1
ATOM 13566 O O . ILE D 1 336 ? 32.079 -81.514 19.313 1.00 94.34 336 ILE D O 1
ATOM 13571 N N . ILE D 1 337 ? 31.707 -83.045 20.968 1.00 96.67 337 ILE D N 1
ATOM 13572 C CA . ILE D 1 337 ? 30.307 -83.397 20.610 1.00 94.06 337 ILE D CA 1
ATOM 13573 C C . ILE D 1 337 ? 29.465 -83.192 21.873 1.00 92.72 337 ILE D C 1
ATOM 13574 O O . ILE D 1 337 ? 29.974 -83.259 22.953 1.00 100.83 337 ILE D O 1
ATOM 13579 N N . ASN D 1 338 ? 28.202 -82.882 21.695 1.00 90.24 338 ASN D N 1
ATOM 13580 C CA . ASN D 1 338 ? 27.237 -82.553 22.756 1.00 88.32 338 ASN D CA 1
ATOM 13581 C C . ASN D 1 338 ? 26.287 -83.728 22.973 1.00 90.28 338 ASN D C 1
ATOM 13582 O O . ASN D 1 338 ? 25.795 -84.316 22.013 1.00 81.47 338 ASN D O 1
ATOM 13587 N N . ARG D 1 339 ? 25.973 -84.007 24.238 1.00 99.83 339 ARG D N 1
ATOM 13588 C CA . ARG D 1 339 ? 24.893 -84.948 24.614 1.00 101.14 339 ARG D CA 1
ATOM 13589 C C . ARG D 1 339 ? 23.976 -84.197 25.586 1.00 106.02 339 ARG D C 1
ATOM 13590 O O . ARG D 1 339 ? 24.406 -83.140 26.123 1.00 112.65 339 ARG D O 1
ATOM 13598 N N . ALA D 1 340 ? 22.736 -84.652 25.733 1.00 106.40 340 ALA D N 1
ATOM 13599 C CA . ALA D 1 340 ? 21.797 -84.094 26.728 1.00 107.90 340 ALA D CA 1
ATOM 13600 C C . ALA D 1 340 ? 20.933 -85.241 27.249 1.00 111.13 340 ALA D C 1
ATOM 13601 O O . ALA D 1 340 ? 20.571 -86.145 26.437 1.00 111.19 340 ALA D O 1
ATOM 13603 N N . ALA D 1 341 ? 20.661 -85.236 28.559 1.00 109.95 341 ALA D N 1
ATOM 13604 C CA . ALA D 1 341 ? 19.867 -86.292 29.205 1.00 107.97 341 ALA D CA 1
ATOM 13605 C C . ALA D 1 341 ? 18.408 -86.109 28.793 1.00 104.64 341 ALA D C 1
ATOM 13606 O O . ALA D 1 341 ? 17.944 -84.955 28.837 1.00 101.39 341 ALA D O 1
ATOM 13608 N N . LYS D 1 342 ? 17.735 -87.189 28.370 1.00 106.20 342 LYS D N 1
ATOM 13609 C CA . LYS D 1 342 ? 16.296 -87.170 27.977 1.00 106.54 342 LYS D CA 1
ATOM 13610 C C . LYS D 1 342 ? 15.396 -86.900 29.190 1.00 108.80 342 LYS D C 1
ATOM 13611 O O . LYS D 1 342 ? 14.292 -86.349 28.966 1.00 103.28 342 LYS D O 1
ATOM 13617 N N . GLN D 1 343 ? 15.824 -87.325 30.387 1.00 114.28 343 GLN D N 1
ATOM 13618 C CA . GLN D 1 343 ? 15.159 -87.026 31.691 1.00 121.95 343 GLN D CA 1
ATOM 13619 C C . GLN D 1 343 ? 16.235 -86.637 32.708 1.00 125.05 343 GLN D C 1
ATOM 13620 O O . GLN D 1 343 ? 17.412 -86.948 32.457 1.00 126.41 343 GLN D O 1
ATOM 13626 N N . ASP D 1 344 ? 15.846 -85.946 33.789 1.00 124.81 344 ASP D N 1
ATOM 13627 C CA . ASP D 1 344 ? 16.739 -85.689 34.945 1.00 123.84 344 ASP D CA 1
ATOM 13628 C C . ASP D 1 344 ? 17.469 -87.001 35.240 1.00 120.56 344 ASP D C 1
ATOM 13629 O O . ASP D 1 344 ? 16.812 -88.060 35.185 1.00 120.78 344 ASP D O 1
ATOM 13634 N N . GLU D 1 345 ? 18.777 -86.923 35.475 1.00 120.16 345 GLU D N 1
ATOM 13635 C CA . GLU D 1 345 ? 19.692 -88.091 35.488 1.00 121.56 345 GLU D CA 1
ATOM 13636 C C . GLU D 1 345 ? 20.847 -87.886 36.477 1.00 123.96 345 GLU D C 1
ATOM 13637 O O . GLU D 1 345 ? 21.048 -86.764 36.986 1.00 123.92 345 GLU D O 1
ATOM 13643 N N . VAL D 1 346 ? 21.594 -88.962 36.700 1.00 124.69 346 VAL D N 1
ATOM 13644 C CA . VAL D 1 346 ? 22.832 -88.991 37.520 1.00 128.69 346 VAL D CA 1
ATOM 13645 C C . VAL D 1 346 ? 23.883 -89.759 36.718 1.00 129.02 346 VAL D C 1
ATOM 13646 O O . VAL D 1 346 ? 23.531 -90.802 36.144 1.00 128.15 346 VAL D O 1
ATOM 13650 N N . ILE D 1 347 ? 25.110 -89.246 36.656 1.00 130.41 347 ILE D N 1
ATOM 13651 C CA . ILE D 1 347 ? 26.215 -89.877 35.878 1.00 133.02 347 ILE D CA 1
ATOM 13652 C C . ILE D 1 347 ? 27.391 -90.110 36.823 1.00 132.46 347 ILE D C 1
ATOM 13653 O O . ILE D 1 347 ? 27.482 -89.365 37.823 1.00 135.35 347 ILE D O 1
ATOM 13658 N N . GLY D 1 348 ? 28.233 -91.108 36.509 1.00 132.08 348 GLY D N 1
ATOM 13659 C CA . GLY D 1 348 ? 29.343 -91.572 37.369 1.00 136.49 348 GLY D CA 1
ATOM 13660 C C . GLY D 1 348 ? 28.852 -91.840 38.789 1.00 140.75 348 GLY D C 1
ATOM 13661 O O . GLY D 1 348 ? 29.615 -91.656 39.759 1.00 139.88 348 GLY D O 1
ATOM 13662 N N . GLY D 1 349 ? 27.586 -92.251 38.880 1.00 143.49 349 GLY D N 1
ATOM 13663 C CA . GLY D 1 349 ? 26.759 -92.296 40.101 1.00 143.62 349 GLY D CA 1
ATOM 13664 C C . GLY D 1 349 ? 27.149 -91.257 41.132 1.00 144.08 349 GLY D C 1
ATOM 13665 O O . GLY D 1 349 ? 27.327 -91.679 42.258 1.00 149.97 349 GLY D O 1
ATOM 13666 N N . LYS D 1 350 ? 27.297 -89.972 40.786 1.00 143.26 350 LYS D N 1
ATOM 13667 C CA . LYS D 1 350 ? 27.292 -88.869 41.793 1.00 146.95 350 LYS D CA 1
ATOM 13668 C C . LYS D 1 350 ? 26.981 -87.486 41.206 1.00 142.72 350 LYS D C 1
ATOM 13669 O O . LYS D 1 350 ? 26.943 -86.533 41.996 1.00 138.80 350 LYS D O 1
ATOM 13675 N N . TYR D 1 351 ? 26.742 -87.346 39.902 1.00 141.67 351 TYR D N 1
ATOM 13676 C CA . TYR D 1 351 ? 26.645 -86.015 39.241 1.00 137.45 351 TYR D CA 1
ATOM 13677 C C . TYR D 1 351 ? 25.232 -85.763 38.686 1.00 133.93 351 TYR D C 1
ATOM 13678 O O . TYR D 1 351 ? 24.779 -86.467 37.758 1.00 127.97 351 TYR D O 1
ATOM 13687 N N . ALA D 1 352 ? 24.566 -84.761 39.272 1.00 134.92 352 ALA D N 1
ATOM 13688 C CA . ALA D 1 352 ? 23.223 -84.261 38.904 1.00 130.44 352 ALA D CA 1
ATOM 13689 C C . ALA D 1 352 ? 23.275 -83.670 37.503 1.00 123.23 352 ALA D C 1
ATOM 13690 O O . ALA D 1 352 ? 24.091 -82.771 37.314 1.00 120.36 352 ALA D O 1
ATOM 13692 N N . VAL D 1 353 ? 22.408 -84.136 36.603 1.00 119.65 353 VAL D N 1
ATOM 13693 C CA . VAL D 1 353 ? 22.378 -83.745 35.161 1.00 119.79 353 VAL D CA 1
ATOM 13694 C C . VAL D 1 353 ? 20.913 -83.546 34.747 1.00 117.60 353 VAL D C 1
ATOM 13695 O O . VAL D 1 353 ? 20.197 -84.563 34.683 1.00 117.61 353 VAL D O 1
ATOM 13699 N N . ALA D 1 354 ? 20.495 -82.300 34.469 1.00 116.73 354 ALA D N 1
ATOM 13700 C CA . ALA D 1 354 ? 19.085 -81.942 34.172 1.00 118.22 354 ALA D CA 1
ATOM 13701 C C . ALA D 1 354 ? 18.700 -82.413 32.761 1.00 118.48 354 ALA D C 1
ATOM 13702 O O . ALA D 1 354 ? 19.591 -82.477 31.847 1.00 115.49 354 ALA D O 1
ATOM 13704 N N . LYS D 1 355 ? 17.413 -82.725 32.592 1.00 120.17 355 LYS D N 1
ATOM 13705 C CA . LYS D 1 355 ? 16.790 -82.981 31.273 1.00 119.73 355 LYS D CA 1
ATOM 13706 C C . LYS D 1 355 ? 17.209 -81.835 30.341 1.00 116.42 355 LYS D C 1
ATOM 13707 O O . LYS D 1 355 ? 17.293 -80.679 30.815 1.00 116.50 355 LYS D O 1
ATOM 13713 N N . ASP D 1 356 ? 17.559 -82.168 29.096 1.00 111.04 356 ASP D N 1
ATOM 13714 C CA . ASP D 1 356 ? 17.927 -81.195 28.034 1.00 107.47 356 ASP D CA 1
ATOM 13715 C C . ASP D 1 356 ? 19.171 -80.369 28.427 1.00 109.81 356 ASP D C 1
ATOM 13716 O O . ASP D 1 356 ? 19.557 -79.517 27.636 1.00 107.69 356 ASP D O 1
ATOM 13721 N N . GLN D 1 357 ? 19.816 -80.590 29.580 1.00 111.96 357 GLN D N 1
ATOM 13722 C CA . GLN D 1 357 ? 21.026 -79.811 29.939 1.00 109.12 357 GLN D CA 1
ATOM 13723 C C . GLN D 1 357 ? 22.187 -80.202 29.020 1.00 104.98 357 GLN D C 1
ATOM 13724 O O . GLN D 1 357 ? 22.458 -81.424 28.882 1.00 102.50 357 GLN D O 1
ATOM 13730 N N . ARG D 1 358 ? 22.875 -79.195 28.472 1.00 104.43 358 ARG D N 1
ATOM 13731 C CA . ARG D 1 358 ? 23.972 -79.395 27.477 1.00 107.58 358 ARG D CA 1
ATOM 13732 C C . ARG D 1 358 ? 25.167 -80.019 28.190 1.00 106.13 358 ARG D C 1
ATOM 13733 O O . ARG D 1 358 ? 25.684 -79.397 29.123 1.00 112.19 358 ARG D O 1
ATOM 13741 N N . LEU D 1 359 ? 25.573 -81.203 27.751 1.00 105.46 359 LEU D N 1
ATOM 13742 C CA . LEU D 1 359 ? 26.816 -81.883 28.173 1.00 106.71 359 LEU D CA 1
ATOM 13743 C C . LEU D 1 359 ? 27.786 -81.848 26.996 1.00 113.50 359 LEU D C 1
ATOM 13744 O O . LEU D 1 359 ? 27.464 -82.410 25.937 1.00 118.34 359 LEU D O 1
ATOM 13749 N N . ALA D 1 360 ? 28.913 -81.174 27.151 1.00 117.56 360 ALA D N 1
ATOM 13750 C CA . ALA D 1 360 ? 30.010 -81.138 26.156 1.00 110.47 360 ALA D CA 1
ATOM 13751 C C . ALA D 1 360 ? 30.961 -82.313 26.430 1.00 103.59 360 ALA D C 1
ATOM 13752 O O . ALA D 1 360 ? 31.625 -82.259 27.466 1.00 106.63 360 ALA D O 1
ATOM 13754 N N . LEU D 1 361 ? 30.995 -83.328 25.564 1.00 93.86 361 LEU D N 1
ATOM 13755 C CA . LEU D 1 361 ? 32.045 -84.383 25.558 1.00 95.67 361 LEU D CA 1
ATOM 13756 C C . LEU D 1 361 ? 33.310 -83.797 24.917 1.00 100.50 361 LEU D C 1
ATOM 13757 O O . LEU D 1 361 ? 33.379 -83.713 23.674 1.00 105.71 361 LEU D O 1
ATOM 13762 N N . LEU D 1 362 ? 34.260 -83.348 25.731 1.00 106.28 362 LEU D N 1
ATOM 13763 C CA . LEU D 1 362 ? 35.557 -82.782 25.285 1.00 107.00 362 LEU D CA 1
ATOM 13764 C C . LEU D 1 362 ? 36.464 -83.949 24.867 1.00 109.63 362 LEU D C 1
ATOM 13765 O O . LEU D 1 362 ? 37.375 -84.315 25.624 1.00 107.58 362 LEU D O 1
ATOM 13770 N N . LEU D 1 363 ? 36.209 -84.511 23.681 1.00 108.20 363 LEU D N 1
ATOM 13771 C CA . LEU D 1 363 ? 36.997 -85.609 23.063 1.00 109.66 363 LEU D CA 1
ATOM 13772 C C . LEU D 1 363 ? 38.491 -85.255 23.017 1.00 106.91 363 LEU D C 1
ATOM 13773 O O . LEU D 1 363 ? 39.327 -86.170 23.157 1.00 106.08 363 LEU D O 1
ATOM 13778 N N . ALA D 1 364 ? 38.840 -83.984 22.810 1.00 101.69 364 ALA D N 1
ATOM 13779 C CA . ALA D 1 364 ? 40.252 -83.559 22.750 1.00 99.57 364 ALA D CA 1
ATOM 13780 C C . ALA D 1 364 ? 40.918 -83.896 24.083 1.00 104.90 364 ALA D C 1
ATOM 13781 O O . ALA D 1 364 ? 42.149 -84.073 24.073 1.00 111.57 364 ALA D O 1
ATOM 13783 N N . GLN D 1 365 ? 40.145 -84.019 25.171 1.00 105.96 365 GLN D N 1
ATOM 13784 C CA . GLN D 1 365 ? 40.667 -84.456 26.504 1.00 111.57 365 GLN D CA 1
ATOM 13785 C C . GLN D 1 365 ? 40.382 -85.947 26.781 1.00 110.20 365 GLN D C 1
ATOM 13786 O O . GLN D 1 365 ? 41.316 -86.583 27.197 1.00 106.78 365 GLN D O 1
ATOM 13792 N N . SER D 1 366 ? 39.167 -86.483 26.557 1.00 115.11 366 SER D N 1
ATOM 13793 C CA . SER D 1 366 ? 38.753 -87.919 26.763 1.00 116.30 366 SER D CA 1
ATOM 13794 C C . SER D 1 366 ? 39.758 -88.885 26.107 1.00 112.69 366 SER D C 1
ATOM 13795 O O . SER D 1 366 ? 39.886 -90.079 26.541 1.00 104.22 366 SER D O 1
ATOM 13798 N N . HIS D 1 367 ? 40.350 -88.413 25.007 1.00 112.16 367 HIS D N 1
ATOM 13799 C CA . HIS D 1 367 ? 41.291 -89.155 24.129 1.00 110.33 367 HIS D CA 1
ATOM 13800 C C . HIS D 1 367 ? 42.682 -89.181 24.776 1.00 111.06 367 HIS D C 1
ATOM 13801 O O . HIS D 1 367 ? 43.525 -89.957 24.291 1.00 104.71 367 HIS D O 1
ATOM 13808 N N . LEU D 1 368 ? 42.913 -88.377 25.825 1.00 114.12 368 LEU D N 1
ATOM 13809 C CA . LEU D 1 368 ? 44.199 -88.344 26.592 1.00 118.76 368 LEU D CA 1
ATOM 13810 C C . LEU D 1 368 ? 44.052 -89.004 27.974 1.00 117.49 368 LEU D C 1
ATOM 13811 O O . LEU D 1 368 ? 45.043 -88.997 28.738 1.00 117.37 368 LEU D O 1
ATOM 13816 N N . ASP D 1 369 ? 42.873 -89.541 28.291 1.00 117.01 369 ASP D N 1
ATOM 13817 C CA . ASP D 1 369 ? 42.584 -90.169 29.599 1.00 122.81 369 ASP D CA 1
ATOM 13818 C C . ASP D 1 369 ? 43.735 -91.108 29.974 1.00 129.62 369 ASP D C 1
ATOM 13819 O O . ASP D 1 369 ? 43.912 -92.173 29.365 1.00 124.22 369 ASP D O 1
ATOM 13824 N N . PRO D 1 370 ? 44.537 -90.744 31.013 1.00 134.01 370 PRO D N 1
ATOM 13825 C CA . PRO D 1 370 ? 45.646 -91.591 31.470 1.00 134.33 370 PRO D CA 1
ATOM 13826 C C . PRO D 1 370 ? 45.168 -93.004 31.846 1.00 133.01 370 PRO D C 1
ATOM 13827 O O . PRO D 1 370 ? 45.896 -93.941 31.601 1.00 130.07 370 PRO D O 1
ATOM 13831 N N . ALA D 1 371 ? 43.953 -93.111 32.406 1.00 129.30 371 ALA D N 1
ATOM 13832 C CA . ALA D 1 371 ? 43.328 -94.366 32.877 1.00 131.07 371 ALA D CA 1
ATOM 13833 C C . ALA D 1 371 ? 43.211 -95.364 31.714 1.00 129.07 371 ALA D C 1
ATOM 13834 O O . ALA D 1 371 ? 43.278 -96.590 31.954 1.00 128.40 371 ALA D O 1
ATOM 13836 N N . VAL D 1 372 ? 43.049 -94.866 30.487 1.00 130.36 372 VAL D N 1
ATOM 13837 C CA . VAL D 1 372 ? 42.924 -95.732 29.284 1.00 128.45 372 V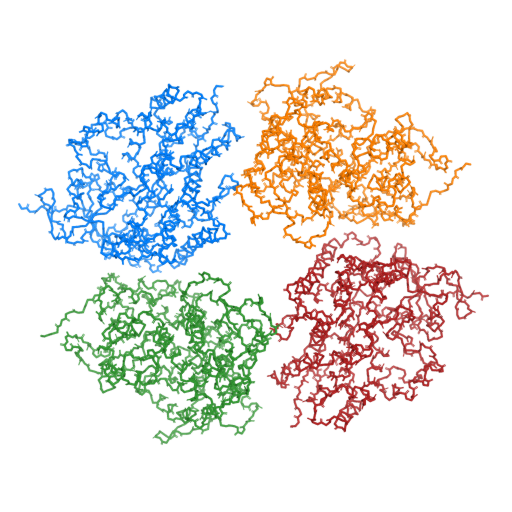AL D CA 1
ATOM 13838 C C . VAL D 1 372 ? 44.293 -95.886 28.634 1.00 128.18 372 VAL D C 1
ATOM 13839 O O . VAL D 1 372 ? 44.684 -97.050 28.398 1.00 125.37 372 VAL D O 1
ATOM 13843 N N . TYR D 1 373 ? 44.965 -94.769 28.337 1.00 127.59 373 TYR D N 1
ATOM 13844 C CA . TYR D 1 373 ? 46.046 -94.729 27.312 1.00 135.92 373 TYR D CA 1
ATOM 13845 C C . TYR D 1 373 ? 47.427 -94.743 27.983 1.00 144.33 373 TYR D C 1
ATOM 13846 O O . TYR D 1 373 ? 48.450 -94.905 27.241 1.00 155.97 373 TYR D O 1
ATOM 13855 N N . GLY D 1 374 ? 47.463 -94.578 29.312 1.00 144.15 374 GLY D N 1
ATOM 13856 C CA . GLY D 1 374 ? 48.686 -94.713 30.122 1.00 145.02 374 GLY D CA 1
ATOM 13857 C C . GLY D 1 374 ? 49.510 -93.443 30.120 1.00 143.03 374 GLY D C 1
ATOM 13858 O O . GLY D 1 374 ? 49.020 -92.397 29.687 1.00 140.57 374 GLY D O 1
ATOM 13859 N N . GLU D 1 375 ? 50.751 -93.542 30.576 1.00 145.99 375 GLU D N 1
ATOM 13860 C CA . GLU D 1 375 ? 51.627 -92.368 30.743 1.00 144.98 375 GLU D CA 1
ATOM 13861 C C . GLU D 1 375 ? 52.132 -91.893 29.377 1.00 140.39 375 GLU D C 1
ATOM 13862 O O . GLU D 1 375 ? 52.790 -90.867 29.395 1.00 142.88 375 GLU D O 1
ATOM 13868 N N . THR D 1 376 ? 51.868 -92.599 28.267 1.00 133.52 376 THR D N 1
ATOM 13869 C CA . THR D 1 376 ? 52.284 -92.145 26.911 1.00 132.81 376 THR D CA 1
ATOM 13870 C C . THR D 1 376 ? 51.127 -91.407 26.216 1.00 132.87 376 THR D C 1
ATOM 13871 O O . THR D 1 376 ? 51.276 -91.063 25.004 1.00 128.83 376 THR D O 1
ATOM 13875 N N . ALA D 1 377 ? 50.034 -91.135 26.935 1.00 134.07 377 ALA D N 1
ATOM 13876 C CA . ALA D 1 377 ? 48.760 -90.631 26.359 1.00 129.81 377 ALA D CA 1
ATOM 13877 C C . ALA D 1 377 ? 49.007 -89.424 25.433 1.00 128.56 377 ALA D C 1
ATOM 13878 O O . ALA D 1 377 ? 48.319 -89.336 24.361 1.00 129.28 377 ALA D O 1
ATOM 13880 N N . LYS D 1 378 ? 49.920 -88.518 25.809 1.00 125.10 378 LYS D N 1
ATOM 13881 C CA . LYS D 1 378 ? 50.093 -87.239 25.082 1.00 123.95 378 LYS D CA 1
ATOM 13882 C C . LYS D 1 378 ? 51.058 -87.423 23.910 1.00 126.57 378 LYS D C 1
ATOM 13883 O O . LYS D 1 378 ? 51.191 -86.450 23.140 1.00 122.28 378 LYS D O 1
ATOM 13889 N N . GLN D 1 379 ? 51.667 -88.607 23.742 1.00 125.17 379 GLN D N 1
ATOM 13890 C CA . GLN D 1 379 ? 52.637 -88.834 22.634 1.00 120.23 379 GLN D CA 1
ATOM 13891 C C . GLN D 1 379 ? 51.968 -89.407 21.382 1.00 118.14 379 GLN D C 1
ATOM 13892 O O . GLN D 1 379 ? 50.878 -90.004 21.504 1.00 119.65 379 GLN D O 1
ATOM 13898 N N . PHE D 1 380 ? 52.618 -89.218 20.224 1.00 117.44 380 PHE D N 1
ATOM 13899 C CA . PHE D 1 380 ? 52.176 -89.727 18.899 1.00 110.05 380 PHE D CA 1
ATOM 13900 C C . PHE D 1 380 ? 52.835 -91.088 18.687 1.00 106.54 380 PHE D C 1
ATOM 13901 O O . PHE D 1 380 ? 54.032 -91.136 18.422 1.00 102.45 380 PHE D O 1
ATOM 13909 N N . ILE D 1 381 ? 52.061 -92.156 18.854 1.00 107.70 381 ILE D N 1
ATOM 13910 C CA . ILE D 1 381 ? 52.540 -93.564 18.737 1.00 114.44 381 ILE D CA 1
ATOM 13911 C C . ILE D 1 381 ? 51.512 -94.368 17.940 1.00 117.87 381 ILE D C 1
ATOM 13912 O O . ILE D 1 381 ? 50.560 -94.925 18.489 1.00 119.72 381 ILE D O 1
ATOM 13917 N N . PRO D 1 382 ? 51.640 -94.418 16.599 1.00 119.66 382 PRO D N 1
ATOM 13918 C CA . PRO D 1 382 ? 50.675 -95.152 15.777 1.00 118.23 382 PRO D CA 1
ATOM 13919 C C . PRO D 1 382 ? 50.499 -96.619 16.209 1.00 120.96 382 PRO D C 1
ATOM 13920 O O . PRO D 1 382 ? 49.402 -97.144 16.102 1.00 120.19 382 PRO D O 1
ATOM 13924 N N . GLU D 1 383 ? 51.581 -97.244 16.687 1.00 124.04 383 GLU D N 1
ATOM 13925 C CA . GLU D 1 383 ? 51.599 -98.666 17.144 1.00 124.85 383 GLU D CA 1
ATOM 13926 C C . GLU D 1 383 ? 50.398 -98.908 18.077 1.00 120.98 383 GLU D C 1
ATOM 13927 O O . GLU D 1 383 ? 49.740 -99.957 17.928 1.00 116.95 383 GLU D O 1
ATOM 13933 N N . ARG D 1 384 ? 50.109 -97.929 18.948 1.00 117.79 384 ARG D N 1
ATOM 13934 C CA . ARG D 1 384 ? 49.002 -97.913 19.949 1.00 116.05 384 ARG D CA 1
ATOM 13935 C C . ARG D 1 384 ? 47.674 -98.325 19.308 1.00 116.30 384 ARG D C 1
ATOM 13936 O O . ARG D 1 384 ? 46.864 -98.987 19.993 1.00 115.49 384 ARG D O 1
ATOM 13944 N N . MET D 1 385 ? 47.434 -97.906 18.060 1.00 117.64 385 MET D N 1
ATOM 13945 C CA . MET D 1 385 ? 46.097 -98.002 17.423 1.00 114.65 385 MET D CA 1
ATOM 13946 C C . MET D 1 385 ? 46.128 -98.980 16.242 1.00 112.04 385 MET D C 1
ATOM 13947 O O . MET D 1 385 ? 45.194 -98.901 15.424 1.00 111.92 385 MET D O 1
ATOM 13952 N N . LEU D 1 386 ? 47.099 -99.904 16.186 1.00 111.74 386 LEU D N 1
ATOM 13953 C CA . LEU D 1 386 ? 47.034 -101.092 15.285 1.00 111.80 386 LEU D CA 1
ATOM 13954 C C . LEU D 1 386 ? 45.837 -101.978 15.678 1.00 114.53 386 LEU D C 1
ATOM 13955 O O . LEU D 1 386 ? 45.447 -101.938 16.868 1.00 119.91 386 LEU D O 1
ATOM 13960 N N . ASP D 1 387 ? 45.258 -102.721 14.721 1.00 114.16 387 ASP D N 1
ATOM 13961 C CA . ASP D 1 387 ? 43.947 -103.424 14.892 1.00 116.84 387 ASP D CA 1
ATOM 13962 C C . ASP D 1 387 ? 43.909 -104.189 16.235 1.00 122.18 387 ASP D C 1
ATOM 13963 O O . ASP D 1 387 ? 42.991 -103.949 17.070 1.00 123.84 387 ASP D O 1
ATOM 13968 N N . GLU D 1 388 ? 44.858 -105.103 16.435 1.00 121.13 388 GLU D N 1
ATOM 13969 C CA . GLU D 1 388 ? 44.877 -105.974 17.627 1.00 122.47 388 GLU D CA 1
ATOM 13970 C C . GLU D 1 388 ? 44.693 -105.107 18.882 1.00 124.02 388 GLU D C 1
ATOM 13971 O O . GLU D 1 388 ? 43.667 -105.299 19.600 1.00 128.69 388 GLU D O 1
ATOM 13977 N N . ASN D 1 389 ? 45.591 -104.152 19.125 1.00 121.64 389 ASN D N 1
ATOM 13978 C CA . ASN D 1 389 ? 45.595 -103.378 20.394 1.00 124.96 389 ASN D CA 1
ATOM 13979 C C . ASN D 1 389 ? 44.358 -102.460 20.464 1.00 125.39 389 ASN D C 1
ATOM 13980 O O . ASN D 1 389 ? 43.779 -102.321 21.571 1.00 128.47 389 ASN D O 1
ATOM 13985 N N . PHE D 1 390 ? 44.003 -101.824 19.339 1.00 125.11 390 PHE D N 1
ATOM 13986 C CA . PHE D 1 390 ? 42.837 -100.913 19.169 1.00 122.86 390 PHE D CA 1
ATOM 13987 C C . PHE D 1 390 ? 41.555 -101.622 19.628 1.00 124.28 390 PHE D C 1
ATOM 13988 O O . PHE D 1 390 ? 40.809 -101.025 20.430 1.00 123.64 390 PHE D O 1
ATOM 13996 N N . GLU D 1 391 ? 41.299 -102.832 19.105 1.00 126.87 391 GLU D N 1
ATOM 13997 C CA . GLU D 1 391 ? 40.074 -103.630 19.399 1.00 129.31 391 GLU D CA 1
ATOM 13998 C C . GLU D 1 391 ? 40.044 -103.965 20.894 1.00 125.32 391 GLU D C 1
ATOM 13999 O O . GLU D 1 391 ? 38.945 -103.919 21.492 1.00 114.89 391 GLU D O 1
ATOM 14005 N N . ARG D 1 392 ? 41.224 -104.214 21.465 1.00 126.94 392 ARG D N 1
ATOM 14006 C CA . ARG D 1 392 ? 41.421 -104.510 22.907 1.00 133.01 392 ARG D CA 1
ATOM 14007 C C . ARG D 1 392 ? 41.068 -103.273 23.760 1.00 132.11 392 ARG D C 1
ATOM 14008 O O . ARG D 1 392 ? 40.374 -103.421 24.791 1.00 137.08 392 ARG D O 1
ATOM 14016 N N . LEU D 1 393 ? 41.531 -102.091 23.374 1.00 132.15 393 LEU D N 1
ATOM 14017 C CA . LEU D 1 393 ? 41.231 -100.849 24.131 1.00 135.03 393 LEU D CA 1
ATOM 14018 C C . LEU D 1 393 ? 39.716 -100.557 24.099 1.00 135.30 393 LEU D C 1
ATOM 14019 O O . LEU D 1 393 ? 39.193 -100.047 25.129 1.00 128.43 393 LEU D O 1
ATOM 14024 N N . ASN D 1 394 ? 39.037 -100.847 22.971 1.00 135.17 394 ASN D N 1
ATOM 14025 C CA . ASN D 1 394 ? 37.588 -100.554 22.772 1.00 132.21 394 ASN D CA 1
ATOM 14026 C C . ASN D 1 394 ? 36.737 -101.543 23.586 1.00 135.61 394 ASN D C 1
ATOM 14027 O O . ASN D 1 394 ? 35.646 -101.146 24.056 1.00 128.75 394 ASN D O 1
ATOM 14032 N N . ARG D 1 395 ? 37.205 -102.787 23.725 1.00 140.08 395 ARG D N 1
ATOM 14033 C CA . ARG D 1 395 ? 36.545 -103.805 24.576 1.00 142.35 395 ARG D CA 1
ATOM 14034 C C . ARG D 1 395 ? 36.703 -103.384 26.038 1.00 141.84 395 ARG D C 1
ATOM 14035 O O . ARG D 1 395 ? 35.681 -103.311 26.729 1.00 138.34 395 ARG D O 1
ATOM 14043 N N . GLU D 1 396 ? 37.926 -103.064 26.466 1.00 140.72 396 GLU D N 1
ATOM 14044 C CA . GLU D 1 396 ? 38.244 -102.823 27.898 1.00 141.03 396 GLU D CA 1
ATOM 14045 C C . GLU D 1 396 ? 37.833 -101.411 28.338 1.00 140.16 396 GLU D C 1
ATOM 14046 O O . GLU D 1 396 ? 37.561 -101.239 29.532 1.00 140.29 396 GLU D O 1
ATOM 14052 N N . TYR D 1 397 ? 37.773 -100.435 27.423 1.00 136.50 397 TYR D N 1
ATOM 14053 C CA . TYR D 1 397 ? 37.400 -99.023 27.744 1.00 127.56 397 TYR D CA 1
ATOM 14054 C C . TYR D 1 397 ? 36.487 -98.476 26.653 1.00 121.36 397 TYR D C 1
ATOM 14055 O O . TYR D 1 397 ? 36.877 -97.551 25.951 1.00 114.56 397 TYR D O 1
ATOM 14064 N N . PRO D 1 398 ? 35.237 -98.984 26.510 1.00 120.33 398 PRO D N 1
ATOM 14065 C CA . PRO D 1 398 ? 34.370 -98.602 25.394 1.00 116.32 398 PRO D CA 1
ATOM 14066 C C . PRO D 1 398 ? 34.174 -97.079 25.334 1.00 113.52 398 PRO D C 1
ATOM 14067 O O . PRO D 1 398 ? 34.075 -96.468 26.392 1.00 112.04 398 PRO D O 1
ATOM 14071 N N . ASP D 1 399 ? 34.193 -96.519 24.113 1.00 110.23 399 ASP D N 1
ATOM 14072 C CA . ASP D 1 399 ? 34.078 -95.063 23.826 1.00 111.24 399 ASP D CA 1
ATOM 14073 C C . ASP D 1 399 ? 35.311 -94.283 24.356 1.00 112.14 399 ASP D C 1
ATOM 14074 O O . ASP D 1 399 ? 35.186 -93.063 24.697 1.00 104.30 399 ASP D O 1
ATOM 14079 N N . CYS D 1 400 ? 36.488 -94.930 24.386 1.00 118.04 400 CYS D N 1
ATOM 14080 C CA . CYS D 1 400 ? 37.808 -94.297 24.676 1.00 119.68 400 CYS D CA 1
ATOM 14081 C C . CYS D 1 400 ? 38.209 -93.429 23.484 1.00 121.11 400 CYS D C 1
ATOM 14082 O O . CYS D 1 400 ? 39.056 -92.544 23.728 1.00 130.43 400 CYS D O 1
ATOM 14085 N N . TRP D 1 401 ? 37.642 -93.713 22.285 1.00 114.41 401 TRP D N 1
ATOM 14086 C CA . TRP D 1 401 ? 38.009 -93.147 20.946 1.00 112.95 401 TRP D CA 1
ATOM 14087 C C . TRP D 1 401 ? 36.750 -92.870 20.099 1.00 107.73 401 TRP D C 1
ATOM 14088 O O . TRP D 1 401 ? 36.170 -93.823 19.508 1.00 100.65 401 TRP D O 1
ATOM 14099 N N . LYS D 1 402 ? 36.334 -91.605 19.989 1.00 105.33 402 LYS D N 1
ATOM 14100 C CA . LYS D 1 402 ? 35.026 -91.278 19.361 1.00 102.86 402 LYS D CA 1
ATOM 14101 C C . LYS D 1 402 ? 35.131 -90.124 18.367 1.00 95.74 402 LYS D C 1
ATOM 14102 O O . LYS D 1 402 ? 34.232 -89.298 18.319 1.00 95.61 402 LYS D O 1
ATOM 14108 N N . PRO D 1 403 ? 36.140 -90.059 17.468 1.00 94.12 403 PRO D N 1
ATOM 14109 C CA . PRO D 1 403 ? 36.306 -88.894 16.589 1.00 91.65 403 PRO D CA 1
ATOM 14110 C C . PRO D 1 403 ? 35.198 -88.798 15.532 1.00 84.97 403 PRO D C 1
ATOM 14111 O O . PRO D 1 403 ? 35.009 -87.700 15.056 1.00 77.11 403 PRO D O 1
ATOM 14115 N N . PHE D 1 404 ? 34.501 -89.924 15.293 1.00 86.64 404 PHE D N 1
ATOM 14116 C CA . PHE D 1 404 ? 33.384 -90.124 14.339 1.00 86.33 404 PHE D CA 1
ATOM 14117 C C . PHE D 1 404 ? 32.031 -90.158 15.067 1.00 87.96 404 PHE D C 1
ATOM 14118 O O . PHE D 1 404 ? 31.036 -90.653 14.481 1.00 87.15 404 PHE D O 1
ATOM 14126 N N . GLY D 1 405 ? 31.955 -89.659 16.304 1.00 92.69 405 GLY D N 1
ATOM 14127 C CA . GLY D 1 405 ? 30.675 -89.427 17.009 1.00 87.98 405 GLY D CA 1
ATOM 14128 C C . GLY D 1 405 ? 30.049 -90.736 17.427 1.00 86.96 405 GLY D C 1
ATOM 14129 O O . GLY D 1 405 ? 30.765 -91.783 17.343 1.00 83.72 405 GLY D O 1
ATOM 14130 N N . THR D 1 406 ? 28.775 -90.714 17.844 1.00 86.50 406 THR D N 1
ATOM 14131 C CA . THR D 1 406 ? 28.183 -91.838 18.622 1.00 88.38 406 THR D CA 1
ATOM 14132 C C . THR D 1 406 ? 26.693 -92.017 18.293 1.00 86.05 406 THR D C 1
ATOM 14133 O O . THR D 1 406 ? 25.973 -91.002 18.185 1.00 80.51 406 THR D O 1
ATOM 14137 N N . GLY D 1 407 ? 26.250 -93.279 18.209 1.00 86.62 407 GLY D N 1
ATOM 14138 C CA . GLY D 1 407 ? 24.825 -93.642 18.272 1.00 89.54 407 GLY D CA 1
ATOM 14139 C C . GLY D 1 407 ? 24.194 -93.430 16.924 1.00 90.70 407 GLY D C 1
ATOM 14140 O O . GLY D 1 407 ? 24.946 -93.398 15.943 1.00 93.66 407 GLY D O 1
ATOM 14141 N N . MET D 1 408 ? 22.873 -93.268 16.857 1.00 93.65 408 MET D N 1
ATOM 14142 C CA . MET D 1 408 ? 22.180 -93.100 15.554 1.00 96.73 408 MET D CA 1
ATOM 14143 C C . MET D 1 408 ? 22.659 -91.773 14.924 1.00 92.64 408 MET D C 1
ATOM 14144 O O . MET D 1 408 ? 22.469 -91.636 13.703 1.00 90.69 408 MET D O 1
ATOM 14149 N N . ARG D 1 409 ? 23.324 -90.889 15.687 1.00 85.42 409 ARG D N 1
ATOM 14150 C CA . ARG D 1 409 ? 23.812 -89.565 15.205 1.00 82.32 409 ARG D CA 1
ATOM 14151 C C . ARG D 1 409 ? 25.328 -89.591 14.966 1.00 81.13 409 ARG D C 1
ATOM 14152 O O . ARG D 1 409 ? 25.952 -88.489 14.895 1.00 83.28 409 ARG D O 1
ATOM 14160 N N . ALA D 1 410 ? 25.913 -90.776 14.790 1.00 78.54 410 ALA D N 1
ATOM 14161 C CA . ALA D 1 410 ? 27.336 -90.921 14.401 1.00 80.22 410 ALA D CA 1
ATOM 14162 C C . ALA D 1 410 ? 27.550 -90.530 12.936 1.00 80.65 410 ALA D C 1
ATOM 14163 O O . ALA D 1 410 ? 26.564 -90.412 12.184 1.00 84.25 410 ALA D O 1
ATOM 14165 N N . CYS D 1 411 ? 28.809 -90.360 12.543 1.00 81.65 411 CYS D N 1
ATOM 14166 C CA . CYS D 1 411 ? 29.240 -89.911 11.192 1.00 81.12 411 CYS D CA 1
ATOM 14167 C C . CYS D 1 411 ? 28.772 -90.921 10.129 1.00 84.94 411 CYS D C 1
ATOM 14168 O O . CYS D 1 411 ? 29.211 -92.071 10.170 1.00 88.19 411 CYS D O 1
ATOM 14171 N N . ILE D 1 412 ? 27.897 -90.486 9.219 1.00 81.52 412 ILE D N 1
ATOM 14172 C CA . ILE D 1 412 ? 27.415 -91.271 8.042 1.00 79.75 412 ILE D CA 1
ATOM 14173 C C . ILE D 1 412 ? 28.542 -91.460 7.028 1.00 75.07 412 ILE D C 1
ATOM 14174 O O . ILE D 1 412 ? 28.439 -92.385 6.216 1.00 75.43 412 ILE D O 1
ATOM 14179 N N . GLY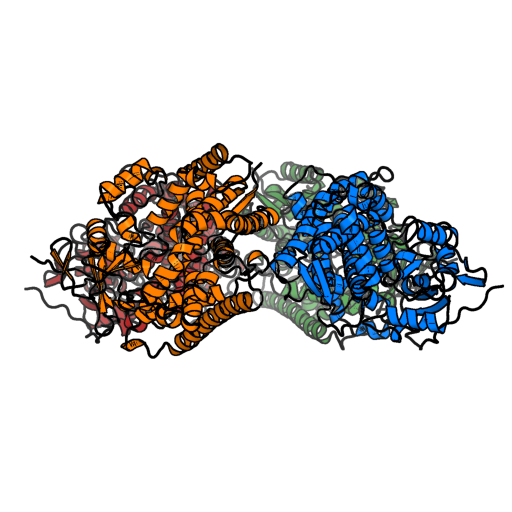 D 1 413 ? 29.552 -90.591 7.059 1.00 76.74 413 GLY D N 1
ATOM 14180 C CA . GLY D 1 413 ? 30.589 -90.444 6.017 1.00 77.99 413 GLY D CA 1
ATOM 14181 C C . GLY D 1 413 ? 31.877 -91.167 6.345 1.00 78.11 413 GLY D C 1
ATOM 14182 O O . GLY D 1 413 ? 32.756 -91.225 5.476 1.00 79.06 413 GLY D O 1
ATOM 14183 N N . ARG D 1 414 ? 31.955 -91.760 7.534 1.00 78.42 414 ARG D N 1
ATOM 14184 C CA . ARG D 1 414 ? 33.178 -92.396 8.061 1.00 79.13 414 ARG D CA 1
ATOM 14185 C C . ARG D 1 414 ? 33.849 -93.253 6.988 1.00 77.39 414 ARG D C 1
ATOM 14186 O O . ARG D 1 414 ? 35.022 -93.035 6.678 1.00 79.58 414 ARG D O 1
ATOM 14194 N N . PRO D 1 415 ? 33.167 -94.236 6.360 1.00 78.21 415 PRO D N 1
ATOM 14195 C CA . PRO D 1 415 ? 33.845 -95.113 5.403 1.00 80.94 415 PRO D CA 1
ATOM 14196 C C . PRO D 1 415 ? 34.361 -94.354 4.162 1.00 80.01 415 PRO D C 1
ATOM 14197 O O . PRO D 1 415 ? 35.349 -94.790 3.607 1.00 80.04 415 PRO D O 1
ATOM 14201 N N . PHE D 1 416 ? 33.708 -93.254 3.766 1.00 76.60 416 PHE D N 1
ATOM 14202 C CA . PHE D 1 416 ? 34.162 -92.382 2.647 1.00 79.36 416 PHE D CA 1
ATOM 14203 C C . PHE D 1 416 ? 35.492 -91.746 3.044 1.00 82.64 416 PHE D C 1
ATOM 14204 O O . PHE D 1 416 ? 36.497 -91.928 2.336 1.00 86.76 416 PHE D O 1
ATOM 14212 N N . ALA D 1 417 ? 35.498 -91.038 4.175 1.00 85.62 417 ALA D N 1
ATOM 14213 C CA . ALA D 1 417 ? 36.697 -90.379 4.757 1.00 79.99 417 ALA D CA 1
ATOM 14214 C C . ALA D 1 417 ? 37.845 -91.375 4.819 1.00 74.69 417 ALA D C 1
ATOM 14215 O O . ALA D 1 417 ? 38.980 -90.978 4.528 1.00 70.19 417 ALA D O 1
ATOM 14217 N N . TRP D 1 418 ? 37.548 -92.614 5.219 1.00 78.55 418 TRP D N 1
ATOM 14218 C CA . TRP D 1 418 ? 38.597 -93.614 5.525 1.00 82.62 418 TRP D CA 1
ATOM 14219 C C . TRP D 1 418 ? 39.295 -94.000 4.229 1.00 80.77 418 TRP D C 1
ATOM 14220 O O . TRP D 1 418 ? 40.534 -93.853 4.153 1.00 85.68 418 TRP D O 1
ATOM 14231 N N . GLN D 1 419 ? 38.512 -94.451 3.254 1.00 82.43 419 GLN D N 1
ATOM 14232 C CA . GLN D 1 419 ? 39.023 -94.836 1.921 1.00 82.82 419 GLN D CA 1
ATOM 14233 C C . GLN D 1 419 ? 39.803 -93.641 1.351 1.00 83.13 419 GLN D C 1
ATOM 14234 O O . GLN D 1 419 ? 40.915 -93.843 0.831 1.00 83.64 419 GLN D O 1
ATOM 14240 N N . GLU D 1 420 ? 39.277 -92.424 1.481 1.00 79.40 420 GLU D N 1
ATOM 14241 C CA . GLU D 1 420 ? 39.964 -91.247 0.907 1.00 82.98 420 GLU D CA 1
ATOM 14242 C C . GLU D 1 420 ? 41.327 -91.069 1.592 1.00 83.29 420 GLU D C 1
ATOM 14243 O O . GLU D 1 420 ? 42.352 -90.998 0.873 1.00 83.76 420 GLU D O 1
ATOM 14249 N N . ALA D 1 421 ? 41.344 -90.993 2.922 1.00 82.45 421 ALA D N 1
ATOM 14250 C CA . ALA D 1 421 ? 42.556 -90.636 3.688 1.00 83.21 421 ALA D CA 1
ATOM 14251 C C . ALA D 1 421 ? 43.635 -91.706 3.488 1.00 80.91 421 ALA D C 1
ATOM 14252 O O . ALA D 1 421 ? 44.808 -91.339 3.298 1.00 81.53 421 ALA D O 1
ATOM 14254 N N . VAL D 1 422 ? 43.257 -92.980 3.485 1.00 79.35 422 VAL D N 1
ATOM 14255 C CA . VAL D 1 422 ? 44.232 -94.090 3.291 1.00 83.06 422 VAL D CA 1
ATOM 14256 C C . VAL D 1 422 ? 44.836 -94.000 1.892 1.00 79.65 422 VAL D C 1
ATOM 14257 O O . VAL D 1 422 ? 46.072 -94.024 1.793 1.00 78.67 422 VAL D O 1
ATOM 14261 N N . LEU D 1 423 ? 43.993 -93.882 0.864 1.00 85.02 423 LEU D N 1
ATOM 14262 C CA . LEU D 1 423 ? 44.430 -93.798 -0.562 1.00 84.61 423 LEU D CA 1
ATOM 14263 C C . LEU D 1 423 ? 45.400 -92.626 -0.748 1.00 80.59 423 LEU D C 1
ATOM 14264 O O . LEU D 1 423 ? 46.477 -92.843 -1.338 1.00 79.48 423 LEU D O 1
ATOM 14269 N N . VAL D 1 424 ? 45.028 -91.434 -0.274 1.00 80.71 424 VAL D N 1
ATOM 14270 C CA . VAL D 1 424 ? 45.848 -90.207 -0.498 1.00 84.34 424 VAL D CA 1
ATOM 14271 C C . VAL D 1 424 ? 47.194 -90.392 0.207 1.00 84.77 424 VAL D C 1
ATOM 14272 O O . VAL D 1 424 ? 48.221 -90.124 -0.449 1.00 91.20 424 VAL D O 1
ATOM 14276 N N . MET D 1 425 ? 47.194 -90.872 1.453 1.00 85.99 425 MET D N 1
ATOM 14277 C CA . MET D 1 425 ? 48.437 -90.987 2.254 1.00 85.11 425 MET D CA 1
ATOM 14278 C C . MET D 1 425 ? 49.361 -92.034 1.601 1.00 80.59 425 MET D C 1
ATOM 14279 O O . MET D 1 425 ? 50.585 -91.783 1.508 1.00 78.19 425 MET D O 1
ATOM 14284 N N . ALA D 1 426 ? 48.806 -93.136 1.100 1.00 79.13 426 ALA D N 1
ATOM 14285 C CA . ALA D 1 426 ? 49.576 -94.179 0.387 1.00 83.70 426 ALA D CA 1
ATOM 14286 C C . ALA D 1 426 ? 50.211 -93.568 -0.857 1.00 84.25 426 ALA D C 1
ATOM 14287 O O . ALA D 1 426 ? 51.447 -93.712 -1.039 1.00 87.26 426 ALA D O 1
ATOM 14289 N N . MET D 1 427 ? 49.391 -92.899 -1.675 1.00 81.17 427 MET D N 1
ATOM 14290 C CA . MET D 1 427 ? 49.854 -92.316 -2.959 1.00 80.22 427 MET D CA 1
ATOM 14291 C C . MET D 1 427 ? 50.964 -91.293 -2.681 1.00 78.30 427 MET D C 1
ATOM 14292 O O . MET D 1 427 ? 51.999 -91.333 -3.358 1.00 78.79 427 MET D O 1
ATOM 14297 N N . LEU D 1 428 ? 50.785 -90.412 -1.714 1.00 76.70 428 LEU D N 1
ATOM 14298 C CA . LEU D 1 428 ? 51.777 -89.335 -1.504 1.00 81.04 428 LEU D CA 1
ATOM 14299 C C . LEU D 1 428 ? 53.072 -89.938 -0.937 1.00 86.46 428 LEU D C 1
ATOM 14300 O O . LEU D 1 428 ? 54.144 -89.504 -1.365 1.00 89.38 428 LEU D O 1
ATOM 14305 N N . LEU D 1 429 ? 53.003 -90.939 -0.058 1.00 92.30 429 LEU D N 1
ATOM 14306 C CA . LEU D 1 429 ? 54.224 -91.498 0.583 1.00 96.23 429 LEU D CA 1
ATOM 14307 C C . LEU D 1 429 ? 55.012 -92.327 -0.437 1.00 92.92 429 LEU D C 1
ATOM 14308 O O . LEU D 1 429 ? 56.282 -92.351 -0.346 1.00 95.08 429 LEU D O 1
ATOM 14313 N N . GLN D 1 430 ? 54.286 -92.970 -1.348 1.00 88.16 430 GLN D N 1
ATOM 14314 C CA . GLN D 1 430 ? 54.841 -93.732 -2.489 1.00 90.12 430 GLN D CA 1
ATOM 14315 C C . GLN D 1 430 ? 55.732 -92.813 -3.341 1.00 93.12 430 GLN D C 1
ATOM 14316 O O . GLN D 1 430 ? 56.859 -93.240 -3.639 1.00 101.66 430 GLN D O 1
ATOM 14322 N N . ASN D 1 431 ? 55.291 -91.594 -3.678 1.00 90.52 431 ASN D N 1
ATOM 14323 C CA . ASN D 1 431 ? 55.930 -90.744 -4.729 1.00 88.79 431 ASN D CA 1
ATOM 14324 C C . ASN D 1 431 ? 56.820 -89.637 -4.162 1.00 89.25 431 ASN D C 1
ATOM 14325 O O . ASN D 1 431 ? 57.642 -89.119 -4.929 1.00 88.23 431 ASN D O 1
ATOM 14330 N N . PHE D 1 432 ? 56.675 -89.279 -2.889 1.00 93.79 432 PHE D N 1
ATOM 14331 C CA . PHE D 1 432 ? 57.340 -88.089 -2.297 1.00 94.69 432 PHE D CA 1
ATOM 14332 C C . PHE D 1 432 ? 57.922 -88.397 -0.916 1.00 98.41 432 PHE D C 1
ATOM 14333 O O . PHE D 1 432 ? 57.463 -89.313 -0.179 1.00 102.21 432 PHE D O 1
ATOM 14341 N N . ASP D 1 433 ? 58.951 -87.619 -0.598 1.00 97.44 433 ASP D N 1
ATOM 14342 C CA . ASP D 1 433 ? 59.410 -87.331 0.781 1.00 95.56 433 ASP D CA 1
ATOM 14343 C C . ASP D 1 433 ? 58.921 -85.923 1.130 1.00 93.82 433 ASP D C 1
ATOM 14344 O O . ASP D 1 433 ? 58.712 -85.129 0.196 1.00 90.74 433 ASP D O 1
ATOM 14349 N N . PHE D 1 434 ? 58.728 -85.642 2.418 1.00 93.88 434 PHE D N 1
ATOM 14350 C CA . PHE D 1 434 ? 58.148 -84.375 2.924 1.00 92.63 434 PHE D CA 1
ATOM 14351 C C . PHE D 1 434 ? 59.010 -83.814 4.045 1.00 92.61 434 PHE D C 1
ATOM 14352 O O . PHE D 1 434 ? 59.381 -84.559 4.918 1.00 98.44 434 PHE D O 1
ATOM 14360 N N . VAL D 1 435 ? 59.247 -82.516 4.046 1.00 88.38 435 VAL D N 1
ATOM 14361 C CA . VAL D 1 435 ? 60.027 -81.835 5.109 1.00 87.19 435 VAL D CA 1
ATOM 14362 C C . VAL D 1 435 ? 59.290 -80.559 5.468 1.00 89.85 435 VAL D C 1
ATOM 14363 O O . VAL D 1 435 ? 58.632 -80.018 4.567 1.00 94.00 435 VAL D O 1
ATOM 14367 N N . LEU D 1 436 ? 59.370 -80.116 6.722 1.00 97.84 436 LEU D N 1
ATOM 14368 C CA . LEU D 1 436 ? 58.876 -78.768 7.123 1.00 99.47 436 LEU D CA 1
ATOM 14369 C C . LEU D 1 436 ? 59.450 -77.738 6.148 1.00 97.87 436 LEU D C 1
ATOM 14370 O O . LEU D 1 436 ? 60.599 -77.895 5.764 1.00 100.50 436 LEU D O 1
ATOM 14375 N N . HIS D 1 437 ? 58.672 -76.743 5.739 1.00 96.37 437 HIS D N 1
ATOM 14376 C CA . HIS D 1 437 ? 59.213 -75.607 4.960 1.00 95.86 437 HIS D CA 1
ATOM 14377 C C . HIS D 1 437 ? 60.027 -74.748 5.922 1.00 101.67 437 HIS D C 1
ATOM 14378 O O . HIS D 1 437 ? 61.112 -74.290 5.512 1.00 102.31 437 HIS D O 1
ATOM 14385 N N . ASP D 1 438 ? 59.487 -74.516 7.131 1.00 101.44 438 ASP D N 1
ATOM 14386 C CA . ASP D 1 438 ? 60.160 -73.757 8.213 1.00 101.35 438 ASP D CA 1
ATOM 14387 C C . ASP D 1 438 ? 60.649 -74.763 9.245 1.00 102.67 438 ASP D C 1
ATOM 14388 O O . ASP D 1 438 ? 59.840 -75.361 9.944 1.00 107.34 438 ASP D O 1
ATOM 14393 N N . PRO D 1 439 ? 61.964 -74.982 9.413 1.00 103.91 439 PRO D N 1
ATOM 14394 C CA . PRO D 1 439 ? 62.431 -75.988 10.369 1.00 105.27 439 PRO D CA 1
ATOM 14395 C C . PRO D 1 439 ? 61.950 -75.702 11.800 1.00 106.98 439 PRO D C 1
ATOM 14396 O O . PRO D 1 439 ? 61.783 -76.678 12.560 1.00 101.72 439 PRO D O 1
ATOM 14400 N N . TYR D 1 440 ? 61.684 -74.416 12.089 1.00 108.42 440 TYR D N 1
ATOM 14401 C CA . TYR D 1 440 ? 61.241 -73.887 13.400 1.00 108.38 440 TYR D CA 1
ATOM 14402 C C . TYR D 1 440 ? 59.710 -73.875 13.523 1.00 102.06 440 TYR D C 1
ATOM 14403 O O . TYR D 1 440 ? 59.173 -73.379 14.497 1.00 102.83 440 TYR D O 1
ATOM 14412 N N . TYR D 1 441 ? 58.968 -74.404 12.566 1.00 100.38 441 TYR D N 1
ATOM 14413 C CA . TYR D 1 441 ? 57.502 -74.513 12.733 1.00 97.61 441 TYR D CA 1
ATOM 14414 C C . TYR D 1 441 ? 57.215 -75.379 13.964 1.00 98.65 441 TYR D C 1
ATOM 14415 O O . TYR D 1 441 ? 57.783 -76.480 14.092 1.00 92.58 441 TYR D O 1
ATOM 14424 N N . GLU D 1 442 ? 56.355 -74.864 14.845 1.00 103.67 442 GLU D N 1
ATOM 14425 C CA . GLU D 1 442 ? 55.726 -75.625 15.960 1.00 107.41 442 GLU D CA 1
ATOM 14426 C C . GLU D 1 442 ? 54.226 -75.650 15.695 1.00 104.73 442 GLU D C 1
ATOM 14427 O O . GLU D 1 442 ? 53.669 -74.603 15.280 1.00 100.95 442 GLU D O 1
ATOM 14433 N N . LEU D 1 443 ? 53.591 -76.807 15.885 1.00 101.98 443 LEU D N 1
ATOM 14434 C CA . LEU D 1 443 ? 52.148 -76.987 15.628 1.00 96.35 443 LEU D CA 1
ATOM 14435 C C . LEU D 1 443 ? 51.397 -75.970 16.470 1.00 97.72 443 LEU D C 1
ATOM 14436 O O . LEU D 1 443 ? 51.670 -75.890 17.668 1.00 106.04 443 LEU D O 1
ATOM 14441 N N . HIS D 1 444 ? 50.569 -75.152 15.842 1.00 97.82 444 HIS D N 1
ATOM 14442 C CA . HIS D 1 444 ? 49.465 -74.441 16.520 1.00 98.37 444 HIS D CA 1
ATOM 14443 C C . HIS D 1 444 ? 48.231 -74.686 15.677 1.00 93.36 444 HIS D C 1
ATOM 14444 O O . HIS D 1 444 ? 48.348 -75.191 14.548 1.00 97.73 444 HIS D O 1
ATOM 14451 N N . TYR D 1 445 ? 47.092 -74.352 16.248 1.00 88.52 445 TYR D N 1
ATOM 14452 C CA . TYR D 1 445 ? 45.766 -74.743 15.763 1.00 86.91 445 TYR D CA 1
ATOM 14453 C C . TYR D 1 445 ? 45.107 -73.512 15.147 1.00 89.55 445 TYR D C 1
ATOM 14454 O O . TYR D 1 445 ? 45.309 -72.394 15.647 1.00 89.16 445 TYR D O 1
ATOM 14463 N N . LYS D 1 446 ? 44.370 -73.750 14.058 1.00 91.72 446 LYS D N 1
ATOM 14464 C CA . LYS D 1 446 ? 43.279 -72.877 13.568 1.00 95.72 446 LYS D CA 1
ATOM 14465 C C . LYS D 1 446 ? 41.970 -73.571 13.936 1.00 92.23 446 LYS D C 1
ATOM 14466 O O . LYS D 1 446 ? 41.848 -74.761 13.675 1.00 88.27 446 LYS D O 1
ATOM 14472 N N . GLN D 1 447 ? 41.072 -72.839 14.580 1.00 91.66 447 GLN D N 1
ATOM 14473 C CA . GLN D 1 447 ? 39.745 -73.361 14.936 1.00 87.42 447 GLN D CA 1
ATOM 14474 C C . GLN D 1 447 ? 38.684 -72.566 14.180 1.00 84.69 447 GLN D C 1
ATOM 14475 O O . GLN D 1 447 ? 38.607 -71.336 14.323 1.00 82.75 447 GLN D O 1
ATOM 14481 N N . THR D 1 448 ? 37.909 -73.297 13.374 1.00 83.42 448 THR D N 1
ATOM 14482 C CA . THR D 1 448 ? 36.632 -72.879 12.742 1.00 80.17 448 THR D CA 1
ATOM 14483 C C . THR D 1 448 ? 35.561 -73.868 13.214 1.00 80.35 448 THR D C 1
ATOM 14484 O O . THR D 1 448 ? 35.007 -74.578 12.348 1.00 74.19 448 THR D O 1
ATOM 14488 N N . LEU D 1 449 ? 35.292 -73.897 14.529 1.00 81.27 449 LEU D N 1
ATOM 14489 C CA . LEU D 1 449 ? 34.628 -75.018 15.260 1.00 81.31 449 LEU D CA 1
ATOM 14490 C C . LEU D 1 449 ? 35.539 -76.240 15.153 1.00 82.25 449 LEU D C 1
ATOM 14491 O O . LEU D 1 449 ? 36.065 -76.695 16.175 1.00 89.87 449 LEU D O 1
ATOM 14496 N N . THR D 1 450 ? 35.735 -76.719 13.924 1.00 83.52 450 THR D N 1
ATOM 14497 C CA . THR D 1 450 ? 36.677 -77.803 13.545 1.00 79.73 450 THR D CA 1
ATOM 14498 C C . THR D 1 450 ? 38.119 -77.307 13.706 1.00 78.46 450 THR D C 1
ATOM 14499 O O . THR D 1 450 ? 38.304 -76.061 13.774 1.00 76.04 450 THR D O 1
ATOM 14503 N N . THR D 1 451 ? 39.084 -78.239 13.747 1.00 75.54 451 THR D N 1
ATOM 14504 C CA . THR D 1 451 ? 40.511 -77.924 13.997 1.00 82.14 451 THR D CA 1
ATOM 14505 C C . THR D 1 451 ? 41.373 -78.402 12.828 1.00 79.56 451 THR D C 1
ATOM 14506 O O . THR D 1 451 ? 41.148 -79.500 12.311 1.00 73.37 451 THR D O 1
ATOM 14510 N N . LYS D 1 452 ? 42.396 -77.600 12.535 1.00 84.09 452 LYS D N 1
ATOM 14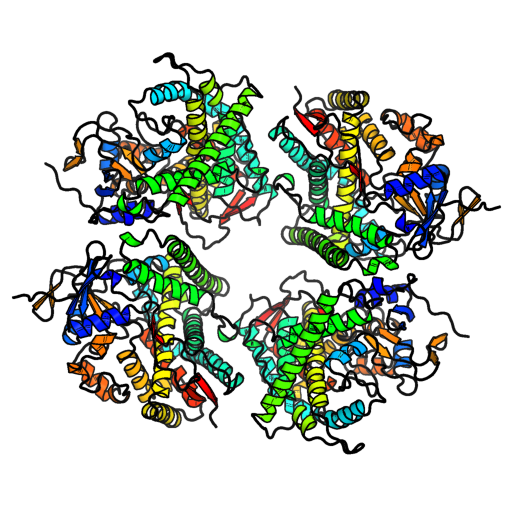511 C CA . LYS D 1 452 ? 43.471 -77.839 11.553 1.00 84.55 452 LYS D CA 1
ATOM 14512 C C . LYS D 1 452 ? 44.747 -77.234 12.128 1.00 86.91 452 LYS D C 1
ATOM 14513 O O . LYS D 1 452 ? 44.681 -76.306 12.936 1.00 84.73 452 LYS D O 1
ATOM 14519 N N . PRO D 1 453 ? 45.936 -77.706 11.693 1.00 87.20 453 PRO D N 1
ATOM 14520 C CA . PRO D 1 453 ? 47.172 -76.921 11.779 1.00 87.43 453 PRO D CA 1
ATOM 14521 C C . PRO D 1 453 ? 47.026 -75.509 11.209 1.00 83.46 453 PRO D C 1
ATOM 14522 O O . PRO D 1 453 ? 46.340 -75.370 10.246 1.00 85.48 453 PRO D O 1
ATOM 14526 N N . LYS D 1 454 ? 47.693 -74.534 11.817 1.00 85.53 454 LYS D N 1
ATOM 14527 C CA . LYS D 1 454 ? 47.719 -73.118 11.377 1.00 90.56 454 LYS D CA 1
ATOM 14528 C C . LYS D 1 454 ? 49.092 -72.804 10.797 1.00 91.54 454 LYS D C 1
ATOM 14529 O O . LYS D 1 454 ? 50.072 -72.968 11.527 1.00 85.69 454 LYS D O 1
ATOM 14535 N N . ASP D 1 455 ? 49.125 -72.403 9.525 1.00 95.59 455 ASP D N 1
ATOM 14536 C CA . ASP D 1 455 ? 50.353 -71.874 8.871 1.00 95.29 455 ASP D CA 1
ATOM 14537 C C . ASP D 1 455 ? 51.418 -72.970 8.818 1.00 88.68 455 ASP D C 1
ATOM 14538 O O . ASP D 1 455 ? 52.612 -72.675 8.925 1.00 83.22 455 ASP D O 1
ATOM 14543 N N . PHE D 1 456 ? 50.953 -74.191 8.572 1.00 86.36 456 PHE D N 1
ATOM 14544 C CA . PHE D 1 456 ? 51.789 -75.389 8.317 1.00 85.26 456 PHE D CA 1
ATOM 14545 C C . PHE D 1 456 ? 52.120 -75.455 6.825 1.00 86.83 456 PHE D C 1
ATOM 14546 O O . PHE D 1 456 ? 51.204 -75.705 6.024 1.00 89.46 456 PHE D O 1
ATOM 14554 N N . TYR D 1 457 ? 53.388 -75.243 6.484 1.00 86.22 457 TYR D N 1
ATOM 14555 C CA . TYR D 1 457 ? 53.950 -75.395 5.118 1.00 81.15 457 TYR D CA 1
ATOM 14556 C C . TYR D 1 457 ? 54.947 -76.558 5.096 1.00 83.15 457 TYR D C 1
ATOM 14557 O O . TYR D 1 457 ? 55.716 -76.751 6.048 1.00 89.62 457 TYR D O 1
ATOM 14566 N N . MET D 1 458 ? 54.948 -77.310 4.006 1.00 85.20 458 MET D N 1
ATOM 14567 C CA . MET D 1 458 ? 55.944 -78.378 3.773 1.00 88.17 458 MET D CA 1
ATOM 14568 C C . MET D 1 458 ? 56.444 -78.311 2.323 1.00 88.17 458 MET D C 1
ATOM 14569 O O . MET D 1 458 ? 55.960 -77.499 1.548 1.00 84.44 458 MET D O 1
ATOM 14574 N N . ARG D 1 459 ? 57.432 -79.134 1.996 1.00 88.70 459 ARG D N 1
ATOM 14575 C CA . ARG D 1 459 ? 57.918 -79.302 0.617 1.00 87.63 459 ARG D CA 1
ATOM 14576 C C . ARG D 1 459 ? 57.882 -80.781 0.277 1.00 89.19 459 ARG D C 1
ATOM 14577 O O . ARG D 1 459 ? 58.076 -81.584 1.183 1.00 95.69 459 ARG D O 1
ATOM 14585 N N . ALA D 1 460 ? 57.609 -81.079 -0.995 1.00 88.38 460 ALA D N 1
ATOM 14586 C CA . ALA D 1 460 ? 57.544 -82.443 -1.545 1.00 85.60 460 ALA D CA 1
ATOM 14587 C C . ALA D 1 460 ? 58.681 -82.645 -2.538 1.00 81.91 460 ALA D C 1
ATOM 14588 O O . ALA D 1 460 ? 58.808 -81.874 -3.480 1.00 82.69 460 ALA D O 1
ATOM 14590 N N . ILE D 1 461 ? 59.511 -83.637 -2.264 1.00 85.55 461 ILE D N 1
ATOM 14591 C CA . ILE D 1 461 ? 60.656 -84.060 -3.100 1.00 89.61 461 ILE D CA 1
ATOM 14592 C C . ILE D 1 461 ? 60.275 -85.417 -3.664 1.00 93.34 461 ILE D C 1
ATOM 14593 O O . ILE D 1 461 ? 60.066 -86.337 -2.850 1.00 100.40 461 ILE D O 1
ATOM 14598 N N . LEU D 1 462 ? 60.175 -85.529 -4.990 1.00 91.45 462 LEU D N 1
ATOM 14599 C CA . LEU D 1 462 ? 59.945 -86.835 -5.656 1.00 90.47 462 LEU D CA 1
ATOM 14600 C C . LEU D 1 462 ? 61.005 -87.854 -5.249 1.00 91.50 462 LEU D C 1
ATOM 14601 O O . LEU D 1 462 ? 62.177 -87.470 -5.161 1.00 90.23 462 LEU D O 1
ATOM 14606 N N . ARG D 1 463 ? 60.609 -89.125 -5.151 1.00 94.04 463 ARG D N 1
ATOM 14607 C CA . ARG D 1 463 ? 61.478 -90.288 -4.818 1.00 101.81 463 ARG D CA 1
ATOM 14608 C C . ARG D 1 463 ? 62.065 -90.880 -6.113 1.00 104.81 463 ARG D C 1
ATOM 14609 O O . ARG D 1 463 ? 61.706 -90.423 -7.183 1.00 103.07 463 ARG D O 1
ATOM 14617 N N . ASP D 1 464 ? 62.903 -91.922 -6.050 1.00 113.58 464 ASP D N 1
ATOM 14618 C CA . ASP D 1 464 ? 63.609 -92.524 -7.225 1.00 119.19 464 ASP D CA 1
ATOM 14619 C C . ASP D 1 464 ? 64.607 -91.517 -7.819 1.00 118.56 464 ASP D C 1
ATOM 14620 O O . ASP D 1 464 ? 65.559 -91.132 -7.147 1.00 118.62 464 ASP D O 1
#

B-factor: mean 88.8, std 19.6, range [46.6, 214.09]

Radius of gyration: 41.82 Å; Cα contacts (8 Å, |Δi|>4): 3105; chains: 4; bounding box: 104×99×115 Å

Solvent-accessible surface area: 73447 Å² total; per-residue (Å²): 181,61,72,121,16,61,20,14,124,40,75,88,119,6,11,7,4,32,53,24,35,70,68,27,32,6,90,8,14,40,93,30,6,109,126,61,32,62,2,0,94,0,66,13,56,80,38,50,1,1,0,0,10,15,20,62,2,0,77,40,0,19,48,50,178,66,1,45,27,20,3,21,11,22,33,35,44,10,50,49,0,4,66,33,1,15,70,0,0,70,62,118,39,98,42,21,7,2,1,37,87,14,0,96,88,15,17,23,109,87,40,8,89,63,20,20,104,43,1,54,41,3,2,30,12,0,14,76,36,4,28,34,39,17,41,64,51,62,9,74,0,14,30,6,0,5,11,0,0,2,4,0,2,0,2,2,0,3,52,36,71,19,8,7,4,23,68,65,136,39,64,88,0,17,117,3,4,14,52,0,10,49,18,0,11,35,54,7,38,43,5,91,87,5,51,116,124,31,117,67,33,56,148,96,0,110,83,12,6,99,49,0,54,137,13,0,58,29,0,0,78,47,18,126,136,72,111,49,163,73,189,8,0,0,18,22,0,35,100,21,88,3,108,164,56,53,93,105,15,64,72,67,9,4,18,2,1,0,0,9,10,0,19,39,15,0,2,27,8,0,0,5,0,0,0,0,1,18,12,0,14,90,68,89,86,4,14,117,84,0,21,91,5,0,56,172,45,15,21,135,31,96,8,102,35,86,28,17,144,125,2,66,13,0,14,0,0,0,36,0,0,6,0,32,4,3,6,50,6,33,34,16,6,0,0,72,130,111,41,56,0,34,62,82,19,57,4,49,119,82,31,30,0,0,0,0,0,6,24,0,0,26,18,98,77,13,15,30,172,48,6,140,95,13,51,2,60,23,1,55,68,133,39,23,96,73,6,50,165,98,69,49,28,1,17,32,16,26,17,9,40,87,33,44,63,31,17,108,52,7,15,53,10,1,0,1,0,1,0,0,12,2,0,14,54,1,49,5,56,20,77,44,98,46,22,48,55,74,55,95,16,23,42,12,1,28,3,72,85,0,77,0,64,2,62,91,62,180,204,63,70,122,16,62,25,16,126,40,108,109,131,20,11,8,6,108,52,22,45,102,132,39,30,7,105,5,12,42,90,26,6,113,126,61,33,62,2,0,91,0,68,12,22,79,37,53,1,0,0,0,11,14,20,62,2,0,76,41,0,17,54,50,183,67,1,40,30,21,4,20,12,22,35,36,44,11,47,49,0,4,29,30,1,15,70,0,0,73,60,121,37,98,43,21,7,4,1,35,86,14,0,97,90,12,16,23,112,85,44,8,99,64,18,18,103,43,1,54,41,4,2,29,10,1,12,78,39,5,28,38,40,17,42,64,50,63,11,76,0,10,30,6,0,5,13,0,0,2,4,0,3,0,2,2,0,3,52,35,71,17,9,7,5,23,71,65,139,37,66,88,0,18,116,2,4,14,53,0,10,47,17,0,9,33,36,5,37,34,9,3,61,35,24,20,105,54,61,63,32,34,134,93,0,50,75,11,6,97,48,0,52,156,12,0,69,28,1,0,78,49,18,57,134,70,112,51,145,70,178,8,0,0,12,22,0,31,101,21,88,3,108,166,60,53,92,108,15,56,24,57,12,4,9,3,2,0,0,9,10,0,18,38,17,0,2,30,7,0,0,5,0,0,0,0,2,17,12,1,15,89,69,90,88,3,13,143,90,0,23,91,6,0,55,150,42,16,21,132,30,89,6,108,44,100,32,21,194,123,2,63,15,0,13,0,0,0,33,0,0,6,0,32,5,3,6,50,6,33,34,18,6,0,0,74,111,107,42,61,0,29,67,80,21,58,4,49,107,79,28,30,0,0,0,0,0,6,21,0,0,27,19,100,76,13,15,32,177,46,6,141,96,13,51,2,57,22,1,54,65,133,31,20,92,80,9,48,169,105,69,50,27,2,14,33,17,27,18,9,41,89,35,42,61,33,16,98,55,7,12,46,10,1,0,0,0,1,0,0,12,1,0,15,54,1,49,6,56,18,78,70,100,190,16,141,49,82,52,107,19,16,43,12,1,32,2,75,79,0,78,0,63,2,62,98,51,170,206,65,73,119,17,61,22,14,122,38,58,82,113,7,11,10,4,55,52,13,52,36,130,40,37,5,107,13,14,42,86,30,6,114,124,60,33,61,3,0,86,0,64,12,59,82,37,52,1,1,0,0,11,15,20,61,2,0,75,40,0,20,53,54,178,63,1,50,30,21,3,21,13,22,35,37,42,10,50,49,0,3,64,30,0,16,70,0,0,76,69,122,36,97,42,21,7,4,0,36,82,13,0,98,90,12,17,22,108,88,41,8,92,62,17,20,106,42,1,55,43,4,2,31,13,0,14,76,38,5,27,36,38,17,42,70,48,61,9,78,0,12,29,6,0,5,15,0,0,1,5,0,3,0,3,2,0,2,53,38,71,14,9,7,6,24,64,58,133,32,56,84,0,17,102,3,5,14,52,0,10,62,17,0,10,35,38,6,39,37,16,67,114,4,29,114,94,34,124,80,29,40,186,102,0,113,87,11,7,100,45,0,50,132,19,0,78,29,0,8,87,48,19,129,131,79,113,55,150,68,172,9,0,0,10,22,0,38,95,22,87,2,109,163,60,54,96,107,14,64,73,69,9,4,12,3,1,0,0,8,12,0,17,39,17,0,3,27,8,0,0,5,0,0,0,0,2,14,12,1,16,85,60,95,87,4,14,127,88,0,22,88,5,0,56,175,44,15,21,137,30,98,7,112,36,85,29,12,163,117,1,65,16,0,13,0,0,0,36,0,0,6,0,32,4,3,6,48,6,31,35,19,7,0,0,74,114,110,42,61,0,38,66,86,19,56,3,51,107,89,32,32,0,0,0,0,0,7,23,0,0,32,17,101,75,12,15,33,179,50,6,141,97,13,53,2,63,23,1,55,69,157,47,21,94,92,10,47,164,98,70,50,27,2,18,32,16,27,18,10,41,90,33,42,60,33,16,106,54,7,13,48,10,0,0,1,0,1,0,0,12,2,0,17,55,2,47,5,56,17,81,66,102,110,17,73,45,82,52,102,20,26,47,11,1,35,3,65,83,0,78,0,64,2,64,99,50,168,205,61,72,123,20,61,20,15,124,40,109,114,56,18,10,8,5,113,54,21,44,97,128,30,29,5,113,10,12,39,92,28,6,112,124,60,33,67,2,0,86,0,70,13,57,83,37,52,1,1,0,0,12,14,22,64,2,0,77,40,0,22,48,50,182,65,1,40,31,20,2,21,12,22,36,35,44,10,48,48,0,4,61,31,0,16,70,0,0,73,62,118,37,98,41,21,7,3,0,46,81,15,0,83,89,14,11,23,108,86,42,8,85,62,19,20,104,43,2,57,44,3,2,32,10,0,15,75,38,4,28,39,38,19,46,69,51,63,10,70,0,11,28,5,0,4,11,1,0,2,4,0,3,0,2,2,0,2,52,36,71,14,7,7,3,24,68,61,138,32,63,86,0,17,105,3,5,15,49,0,10,51,15,0,10,25,56,5,32,57,6,28,38,32,50,36,124,57,93,79,29,40,127,101,0,71,91,13,6,54,50,0,19,107,15,0,13,32,0,0,45,49,19,116,128,74,112,52,154,70,172,8,0,0,10,22,0,31,91,21,88,3,107,165,62,55,94,102,13,65,83,55,8,6,5,4,1,0,0,9,11,0,17,40,16,0,3,28,8,0,0,4,0,0,0,0,2,18,12,1,16,88,68,92,80,2,14,122,86,0,20,92,6,0,54,174,44,15,21,129,31,97,7,112,35,95,33,10,155,122,2,65,14,0,12,0,0,0,33,0,0,8,0,32,5,4,5,48,6,34,35,16,6,0,0,74,119,108,34,62,0,39,66,76,16,56,4,47,118,83,31,30,0,0,0,0,0,6,23,0,0,26,17,101,79,14,16,33,174,56,7,145,94,15,51,2,58,23,1,56,68,155,48,20,92,89,9,47,165,100,74,50,26,2,17,32,16,30,18,10,41,80,33,44,62,28,15,104,53,7,14,47,10,4,0,0,1,1,0,0,13,0,0,16,55,2,49,5,57,21,78,66,104,193,15,136,52,86,51,99,15,17,42,12,1,31,2,76,77,0,74,0,64,3,62,96,53,167

Nearest PDB structures (foldseek):
  7p6l-assembly3_C  TM=9.984E-01  e=9.811E-71  Thermothelomyces thermophilus ATCC 42464
  4zfb-assembly1_A  TM=9.748E-01  e=7.926E-38  Priestia megaterium
  2uwh-assembly2_B  TM=9.741E-01  e=9.935E-38  Priestia megaterium
  5e9z-assembly2_B  TM=9.689E-01  e=7.589E-37  Priestia megaterium
  4rsn-assembly2_B  TM=9.741E-01  e=2.348E-36  Priestia megaterium